Protein AF-0000000071189872 (afdb_homodimer)

InterPro domains:
  IPR002083 MATH/TRAF domain [PF22486] (18-138)
  IPR002083 MATH/TRAF domain [PS50144] (15-139)
  IPR002083 MATH/TRAF domain [SM00061] (17-120)
  IPR002083 MATH/TRAF domain [SM00061] (141-248)
  IPR002083 MATH/TRAF domain [cd00121] (17-137)
  IPR002083 MATH/TRAF domain [cd00121] (159-249)
  IPR008974 TRAF-like [G3DSA:2.60.210.10] (13-147)
  IPR008974 TRAF-like [G3DSA:2.60.210.10] (148-265)
  IPR018952 2'-5'-oligoadenylate synthetase 1, domain 2/C-terminal [PF10421] (660-809)
  IPR043519 Nucleotidyltransferase superfamily [G3DSA:3.30.460.10] (505-628)
  IPR043519 Nucleotidyltransferase superfamily [SSF81301] (513-642)

Organism: Exaiptasia diaphana (NCBI:txid2652724)

pLDDT: mean 86.19, std 11.71, range [35.09, 97.31]

Foldseek 3Di:
DAWEWADWFADPPRKIKTKIKDAQLVPFAAWHKYDWFDFQQWIKIWIWGDDPQAIWIKIFTAFRADAWPQKKWKKFKKKWWAQLLFRLPIFMDGDSVDMDMDRGHGDIDTGNHRDGNCCCPPVPSRQADNSMIMMMMIMDTQKMKGKFWWFQDDDPPDQWTKGDWGGGNNWIKIKIKGLQADDPPDPPPRPFAIWMKIATPPFDQKKKWWWKWKDFPPPDIDIDTAIAHDPPVRRIDGGRGGGTSVVVCVQDDPRIGMMMMMTRHMFIKGKDWQDQPPADFQPGRDDWDWPCVPPVKTKIKTWHDPPRWFIKIKMWTQQPCPPQVLLQAQKWKFWWKKKWQQQPVDRVPIDIDTQSVDPPQRTGRGRGDMHMDTDPHTPCQCQPQPHSSADPVRTGIMMMTIRTMDMHGDPCRNPVDPVSVVVVVVSVVSSVVSVVVVVVVVVVVVVVVVVVVVVVVVVVVVVVVVVVVVVVVVVQQVVLVVVQVVVVVVVVVVVVPDDDDDDPDPPQLVVLLVQFDADPVLLVVLVLLVVLVQVVCCPPPPFAWPHKAWFDCNLLVQHTYPAFETEIETAGAPDDPPDCLVCQQVSQVSVLVVLVVLLVVVVVPVDPRSFAHKADWDDDSAWIWIDGPNHTYIYGYAHQCVVPVGLVSLQVVQLVDLDPVGNVRSVSNLRVVLSVVSSPDDPLLSSLLSSVVVVLVVDDAPDPQARFASSVSSLLLVVLLCVQVVPVDRPHSVSSLSSLVSSLVQLLDQQHEDEDPDPHDLVVPDQVSASDHDDPPADARNRHRNDGSVCVRHPDSVVVSVVSVVVSVVD/DAWEWADWFADPPRKIKTKIKDAQLVPFAAWHKYDWFDFQQWIKIWIWGDDPQAIWIKIFTAFRADAWPQKKWKKFKKKWWAQLLFRLPIFMDGDSVDMDMDRGHGDIDTGNHRDGNCCCPPVPSRQADNSMIMMMMIMDIQKMKGKFWWFQDDDPPDQWTKGDWGGGNNWIKIKIKGLQADDPPDPPPRPFAIWMKIFTPPFDQKKKWWWKWKDFPPPDIDIDTAIAHDPPVRRIDGGRGGGTSVVVCVQDDPRIGMMMMMTRHMFIKGKDWQDQPPADFQQGRDDWDWPCVPPVKTKIKTWHDPPRWFIKIKMWTQQPCPPQVLLQAQKWKFWWKKKWQQQPVDRVPIDIDTQSVDPPQRTGRGHGDMHMDTDPHTPCQCQPQPHSSADPVRTGIMMMTIRTMDMHGDPCSNPVDPVSVVVVVVSVVSSVVSVVVSVVVVVVVVVVVVVVVVVVVVVVVVVVVVVVVVVVVVVQLVVLVVVQVVVVVVVVVVCVVDDDDDDPDPPQLVVLLVQFDADPVLLVVLVLLVVLVQVVCCVPPPFAWPHKAWFDCNLLVQHTYPAFETEIETAGAPDDPDPCLVCQQVSQVSVLVSLVVLLVVVVPPVDPRSFAHKADWDDDSAWIWIDGPNHTYIYGYAHQCVVPVGLVSLQVVQLVDLDPVGNVRSVSNLRVVLSVVSSPDDPLLSSLLSSVVVVLVVDDAPDPQARFASSVSSLLLVVLLCVQVVPVDRPHSVSSLSSLVSSLVQLLDQQAEDEDPDPHDLVVPDQVSASDHDDPPADARNRHRNDGSVCVRHPDSVVVSVVSVVVSVVD

Nearest PDB structures (foldseek):
  4xq7-assembly1_A  TM=7.382E-01  e=2.373E-12  Homo sapiens
  4ysi-assembly1_A  TM=8.652E-01  e=1.490E-08  Homo sapiens
  2f1y-assembly1_A  TM=8.799E-01  e=2.507E-08  Homo sapiens
  1px5-assembly1_A  TM=7.134E-01  e=3.896E-10  Sus scrofa
  4at9-assembly1_A  TM=6.077E-01  e=5.837E-09  Mus musculus

Solvent-accessible surface area (backbone atoms only — not comparable to full-atom values): 85217 Å² total; per-residue (Å²): 123,47,40,36,43,46,45,76,50,75,48,80,92,67,29,38,37,36,29,32,35,31,41,49,49,92,70,59,51,64,72,41,58,33,65,79,38,46,51,84,39,29,32,33,30,46,35,36,26,45,56,96,61,15,33,21,45,28,45,27,35,50,34,14,42,89,34,42,63,62,33,33,38,31,31,18,46,28,40,28,46,44,17,71,62,38,55,79,73,34,46,70,46,72,42,71,86,46,76,47,72,38,79,40,62,66,41,64,53,70,41,65,71,68,46,50,47,68,61,46,67,35,84,88,54,26,31,52,58,96,45,26,36,41,37,38,38,39,34,35,74,55,36,36,37,36,54,42,75,37,67,54,77,64,59,93,91,55,65,63,42,70,48,71,55,32,24,46,66,64,37,42,32,32,40,37,34,16,48,64,16,87,73,77,75,60,83,62,69,78,53,60,23,14,19,43,28,44,31,52,50,82,69,46,82,58,24,34,45,36,33,34,28,45,30,31,87,98,72,48,75,49,78,47,74,49,69,34,36,60,52,75,81,34,30,50,52,72,36,64,73,63,46,41,30,68,57,53,58,68,65,33,60,95,45,25,38,61,41,32,40,39,33,56,43,72,45,55,31,35,80,42,68,44,66,56,84,80,37,48,82,49,81,35,52,64,73,69,44,73,41,70,80,41,73,91,54,44,34,33,40,30,50,40,30,90,82,56,48,33,43,23,39,35,41,27,40,25,80,84,48,84,50,51,70,34,57,82,33,39,37,29,38,39,39,39,37,34,40,35,41,46,19,81,81,42,67,85,66,39,44,76,45,55,22,85,79,41,68,44,52,25,58,41,50,39,47,46,32,72,41,69,48,84,44,91,45,43,38,73,57,52,66,36,96,80,19,53,31,34,48,97,86,56,21,40,41,34,38,42,30,66,63,33,64,36,71,29,40,40,83,61,38,62,70,41,34,51,62,47,48,50,23,49,50,40,46,38,52,48,41,45,51,32,49,50,50,44,42,51,50,48,36,50,49,55,49,51,55,50,48,52,52,44,50,52,49,51,51,49,47,52,51,48,50,52,51,44,51,52,47,52,51,50,41,52,53,46,54,42,50,42,52,39,52,51,53,49,52,54,52,54,60,60,52,72,74,61,83,86,83,73,75,74,79,73,64,54,67,62,57,56,38,58,64,24,49,50,48,68,68,57,50,52,52,48,50,51,52,48,52,34,49,48,56,48,48,72,71,64,49,97,61,61,65,76,50,72,43,68,15,54,49,51,39,27,63,39,49,34,42,91,57,51,58,44,32,37,37,35,23,28,58,89,57,80,92,61,69,53,85,75,49,41,40,57,51,32,48,52,53,49,48,52,54,48,50,53,50,53,48,41,75,71,43,94,59,91,64,79,59,67,64,64,50,77,77,42,78,51,73,61,29,31,32,31,27,45,72,82,25,42,34,37,42,34,70,35,62,46,38,66,94,51,64,24,68,62,36,51,52,52,50,50,47,67,46,64,54,75,82,55,50,62,61,55,53,57,49,30,39,59,52,47,16,46,59,54,40,69,45,55,69,65,56,35,43,52,34,18,33,52,48,54,49,59,70,69,51,87,60,90,43,80,51,37,39,70,31,72,67,40,52,40,52,48,42,50,53,23,41,49,64,48,49,74,42,92,57,62,87,27,74,65,43,53,50,50,25,51,50,44,34,41,52,49,64,61,36,71,79,33,73,48,74,51,72,78,82,46,56,60,81,79,56,55,66,87,65,33,54,63,76,82,54,78,35,35,32,40,37,53,57,38,86,81,37,46,35,41,53,75,25,28,73,39,59,63,59,47,41,52,51,42,50,52,49,59,68,70,84,126,48,39,37,43,47,44,75,49,73,48,81,91,67,28,36,37,37,30,31,34,32,42,50,49,92,68,60,51,63,72,42,58,33,66,78,36,45,51,83,39,30,34,32,31,45,33,36,24,46,55,96,62,15,35,22,44,28,44,26,35,51,34,14,40,89,33,43,62,62,33,31,40,31,32,18,47,27,41,30,45,43,18,70,63,38,56,78,74,33,46,69,46,73,42,71,86,48,78,46,73,40,80,40,61,66,42,67,54,72,41,64,71,66,48,50,46,67,62,43,66,35,84,87,54,27,31,53,59,94,44,25,36,40,37,36,38,39,35,35,73,55,34,37,38,35,53,42,75,38,67,54,77,64,61,94,92,55,66,63,42,71,48,72,55,31,24,46,67,65,36,41,31,32,41,38,33,16,46,62,18,86,75,74,75,60,85,60,69,79,52,60,24,15,18,42,27,45,30,54,51,82,68,45,81,58,23,34,45,35,33,34,28,45,30,31,88,98,74,48,74,48,78,48,74,48,69,34,36,58,53,76,80,35,31,49,51,71,38,62,72,63,45,41,28,68,58,53,58,68,65,31,60,96,46,26,39,61,40,32,38,39,34,56,43,69,44,54,30,35,79,44,68,45,66,55,84,78,36,48,81,49,82,35,52,64,73,70,43,73,41,69,83,40,72,90,55,44,34,32,39,29,51,39,31,90,83,56,48,32,43,24,39,33,42,28,39,25,78,86,47,85,50,52,69,34,57,82,31,39,37,32,37,39,39,40,38,34,40,34,41,48,20,81,80,42,67,84,67,40,45,76,46,55,23,84,81,39,68,44,52,25,58,40,52,39,48,46,33,71,41,68,49,86,44,92,46,42,39,72,57,52,65,36,95,81,18,53,30,34,48,96,85,57,22,40,40,33,37,40,30,65,62,34,63,36,71,30,41,40,81,59,39,64,68,42,35,54,63,49,48,49,23,48,52,39,45,40,52,48,44,46,51,32,49,50,52,43,41,51,49,48,37,51,49,54,50,50,56,49,48,51,52,41,52,54,49,50,52,48,46,52,52,48,50,52,50,44,50,53,49,52,51,49,40,52,52,47,53,38,49,44,52,38,52,51,53,49,52,54,52,54,59,59,51,69,74,60,83,88,83,72,76,73,80,74,62,52,68,62,56,56,38,60,63,24,49,50,49,67,66,58,51,51,52,48,49,50,51,50,50,35,49,50,56,47,49,73,71,64,49,97,63,60,65,77,50,75,44,68,16,54,48,50,38,29,62,37,51,34,43,91,58,51,55,42,32,36,38,35,22,29,60,88,57,80,91,62,69,54,86,75,50,41,42,57,52,34,48,50,52,48,48,52,53,49,51,52,49,52,49,41,75,70,43,92,56,91,65,79,59,68,66,62,47,75,77,42,79,52,72,61,28,31,33,31,28,44,73,83,25,41,33,38,42,35,70,34,64,46,37,67,94,50,66,26,68,61,36,50,52,52,52,52,48,68,44,62,54,75,83,56,49,61,60,55,54,57,50,30,39,63,52,46,17,46,60,53,40,70,46,55,70,65,56,35,45,52,36,18,32,53,49,53,48,58,70,68,49,86,58,90,44,80,50,35,40,71,30,71,66,40,51,41,52,47,43,52,52,22,39,49,63,48,51,74,40,93,57,62,87,28,74,65,42,54,50,50,24,53,51,43,33,41,52,49,64,60,36,73,78,34,74,47,75,52,73,78,80,46,58,60,82,81,56,55,67,86,65,33,53,63,75,84,56,78,37,35,31,40,36,52,56,39,87,81,38,45,36,39,54,75,25,28,73,39,60,64,61,47,42,52,52,43,49,54,49,58,67,70,83

Sequence (1622 aa):
MALRLHYTKIQEHNVQCFTFVIEEFSSVGESLFSKVLSFSGHHWRLQSGIKGGNLGVFLRWYGGGEQNRKIKCKISLEVTAVNTLDPSRSVTVGCLEDEDEFPRSGFGVGWSKVIAVEEIEKPHSGFLEGNCLFLEVKCRVVHTKFEDKMVVNLASGTEFTSSSKFSLFDNDWSIIMYPRGENPQASTPQKDNAAIYLRRENPSALRFDVTFTIYIPKVKEVKITHHFHEKVCSTTFGVEKFIRTKDLRLMAKGGTVPVGIKIVNIQPYFYLGFDTKDWSPPENLGSAVALNDYTNFPLSFKAESLDQERLDFKLQFDPDGFYKEIDDSAYYYNILWSVVVFCFKDDEKTTTLNSWEAPGHSAFCYSGEEVTMKSPLLLSESISPYSPFLDEEKLLSVKLAVHNINEVYDPLLLDADKGSIVKLRDINALTKSSTEKYWSDQVSSVSNEKDKLIDERDELLSNKDKEISDKDSAIQTLEEEIKDKEHYIHSVEENADGRDSKSPRLVNLKDLIEKTQPDPEDLEKQNQVAQQLKEFLMNNLPFTVSRISVVGNAGQGTTTKGVKELDLGIFIQDLPRTSHKSWLPAIVFSIKTLLKQHGEQRSQDNCNSTLPPCCDFLETSSAVVFKCDDVNVVLIPTNDWEPFDGFKGLYQMAMSQTEEEAQPYYILSACERQTEFIANQSDKCKELIRAVRAWCDSVPWRNAESKPGPYLVALLVVAAYQIIQGEPVSKTAIADKEVFLELAEMVNDENLEIFWNEFYLSSSYPRELFPIGFELPIIQDPAMPTHNVGSSGLQDWTQFRQEIIKWVQMMMALRLHYTKIQEHNVQCFTFVIEEFSSVGESLFSKVLSFSGHHWRLQSGIKGGNLGVFLRWYGGGEQNRKIKCKISLEVTAVNTLDPSRSVTVGCLEDEDEFPRSGFGVGWSKVIAVEEIEKPHSGFLEGNCLFLEVKCRVVHTKFEDKMVVNLASGTEFTSSSKFSLFDNDWSIIMYPRGENPQASTPQKDNAAIYLRRENPSALRFDVTFTIYIPKVKEVKITHHFHEKVCSTTFGVEKFIRTKDLRLMAKGGTVPVGIKIVNIQPYFYLGFDTKDWSPPENLGSAVALNDYTNFPLSFKAESLDQERLDFKLQFDPDGFYKEIDDSAYYYNILWSVVVFCFKDDEKTTTLNSWEAPGHSAFCYSGEEVTMKSPLLLSESISPYSPFLDEEKLLSVKLAVHNINEVYDPLLLDADKGSIVKLRDINALTKSSTEKYWSDQVSSVSNEKDKLIDERDELLSNKDKEISDKDSAIQTLEEEIKDKEHYIHSVEENADGRDSKSPRLVNLKDLIEKTQPDPEDLEKQNQVAQQLKEFLMNNLPFTVSRISVVGNAGQGTTTKGVKELDLGIFIQDLPRTSHKSWLPAIVFSIKTLLKQHGEQRSQDNCNSTLPPCCDFLETSSAVVFKCDDVNVVLIPTNDWEPFDGFKGLYQMAMSQTEEEAQPYYILSACERQTEFIANQSDKCKELIRAVRAWCDSVPWRNAESKPGPYLVALLVVAAYQIIQGEPVSKTAIADKEVFLELAEMVNDENLEIFWNEFYLSSSYPRELFPIGFELPIIQDPAMPTHNVGSSGLQDWTQFRQEIIKWVQMM

Secondary structure (DSSP, 8-state):
--EEEEEEEE-GGG-EEEEEEESSGGG--S-EEPPPEEETTEEEEEEEEEETTEEEEEEEE--SSS--TTEEEEEEEEEEEE-SS-GGG-EEE--TTS-EEE-STT-EEEEEEEEEHHHHHSTT-SSEETTEEEEEEEEEEEEEEEEEEEE-SPPTT---EE---EEETTEEEEEEEETT-S---SSS---SEEEEEEEESS--S-EEEEEEEEEETTTEEEEEEEEE-SSGGGSEEEEEEEEEHHHHHHH-BTTEEEEEEEEEEEEEEEEEEEEGGG-BTTTB--PPEEETT-SSS-EEEEEE-SSSSB-EEEEEE-TT-TTGGGGGSSEEEEEEEEEEE--SS-GGG-EEEEGGGSTTSSEE-STT-EEEE--S-BHHHHSSTT-TTB-TTSEEEEEEEEEEEEEEE-GGGTT--HHHHHHHHHHHHHHHHHHHHHHHHHHHHHHHHHHHHHHHHHHHHHHHHHHHHHHHHHHHHHHHHHHHHHHHHHHHHHHTT-----------HHHHHHHTSPPHHHHHHHHHHHHHHHHHHHHH-SS-EEEEEEEHHHHHT-PPTT--EEEEEEEESSS-SS-HHHHHHHHHHHHHHHHHHHHHHHHHS----SS--EEEEEE-SS-EEEEETTEEEEEEEEE--GGGTHHHHHHHHHHH---GGGHHHHHHHTHHHHHHHHHTS-HHHHHHHHHHHHHHHHS--SSGGGSPPHHHHHHHHHHHHHHHHTTT--SSHHHHHHHHHHHHHHHH-TT-EE---SSS-GGGS-GGG-SS---SSEEB-SS-TT-BHHHHS-S--HHHHHHHHHHHHH-/--EEEEEEEE-GGG-EEEEEEESSGGG--S-EEPPPEEETTEEEEEEEEEETTEEEEEEEE--SSS--TTEEEEEEEEEEE--SS-GGG-EEE--TTS-EEE-STT-EEEEEEEEEHHHHHSTT-SSEETTEEEEEEEEEEEEEEEEEEEE-SPPTT---EE---EEETTEEEEEEEETT-S---SSS---SEEEEEEEESS--S-EEEEEEEEEETTTEEEEEEEEE-SSGGGSEEEEEEEEEHHHHHHH-BTTEEEEEEEEEEEEEEEEEEEEGGG-BTTTB--PPEEETT-SSS-EEEEEE-SSSSB-EEEEEE-TT-TTGGGGGSSEEEEEEEEEEE--SS-GGG-EEEEGGGSTTSSEE-STT-EEEE--S-BHHHHSSTT-TTB-TTSEEEEEEEEEEEEEEE-GGGTT--HHHHHHHHHHHHHHHHHHHHHHHHHHHHHHHHHHHHHHHHHHHHHHHHHHHHHHHHHHHHHHHHHHHHHHHHHHHHHHHT-----------HHHHHHHTSPPHHHHHHHHHHHHHHHHHHHHH-SS-EEEEEEEHHHHHT-PPTT--EEEEEEEESSS-SS-HHHHHHHHHHHHHHHHHHHHHHHHHS----SS--EEEEEE-SS-EEEEETTEEEEEEEEE--GGGTHHHHHHHHHHH---GGGHHHHHHHTHHHHHHHHHTS-HHHHHHHHHHHHHHHHS--SSGGGSPPHHHHHHHHHHHHHHHHTTT--SSHHHHHHHHHHHHHHHH-TT-EE---SSS-GGGS-GGG-SS---SSEEB-SS-TT-BHHHHS-S--HHHHHHHHHHHHH-

Radius of gyration: 50.91 Å; Cα contacts (8 Å, |Δi|>4): 3205; chains: 2; bounding box: 139×132×110 Å

Structure (mmCIF, N/CA/C/O backbone):
data_AF-0000000071189872-model_v1
#
loop_
_entity.id
_entity.type
_entity.pdbx_description
1 polymer 'MATH domain-containing protein'
#
loop_
_atom_site.group_PDB
_atom_site.id
_atom_site.type_symbol
_atom_site.label_atom_id
_atom_site.label_alt_id
_atom_site.label_comp_id
_atom_site.label_asym_id
_atom_site.label_entity_id
_atom_site.label_seq_id
_atom_site.pdbx_PDB_ins_code
_atom_site.Cartn_x
_atom_site.Cartn_y
_atom_site.Cartn_z
_atom_site.occupancy
_atom_site.B_iso_or_equiv
_atom_site.auth_seq_id
_atom_site.auth_comp_id
_atom_site.auth_asym_id
_atom_site.auth_atom_id
_atom_site.pdbx_PDB_model_num
ATOM 1 N N . MET A 1 1 ? -7.758 -22.969 -33.562 1 61.59 1 MET A N 1
ATOM 2 C CA . MET A 1 1 ? -8.195 -21.641 -33.156 1 61.59 1 MET A CA 1
ATOM 3 C C . MET A 1 1 ? -9.328 -21.719 -32.125 1 61.59 1 MET A C 1
ATOM 5 O O . MET A 1 1 ? -10.477 -21.969 -32.5 1 61.59 1 MET A O 1
ATOM 9 N N . ALA A 1 2 ? -9.023 -21.938 -30.766 1 83.94 2 ALA A N 1
ATOM 10 C CA . ALA A 1 2 ? -10.148 -22.312 -29.906 1 83.94 2 ALA A CA 1
ATOM 11 C C . ALA A 1 2 ? -10.109 -21.547 -28.578 1 83.94 2 ALA A C 1
ATOM 13 O O . ALA A 1 2 ? -9.039 -21.172 -28.109 1 83.94 2 ALA A O 1
ATOM 14 N N . LEU A 1 3 ? -11.164 -20.891 -28.344 1 93.12 3 LEU A N 1
ATOM 15 C CA . LEU A 1 3 ? -11.438 -20.359 -27.016 1 93.12 3 LEU A CA 1
ATOM 16 C C . LEU A 1 3 ? -11.891 -21.469 -26.078 1 93.12 3 LEU A C 1
ATOM 18 O O . LEU A 1 3 ? -12.922 -22.109 -26.312 1 93.12 3 LEU A O 1
ATOM 22 N N . ARG A 1 4 ? -11.062 -21.719 -25.047 1 95.69 4 ARG A N 1
ATOM 23 C CA . ARG A 1 4 ? -11.352 -22.844 -24.156 1 95.69 4 ARG A CA 1
ATOM 24 C C . ARG A 1 4 ? -11.227 -22.438 -22.703 1 95.69 4 ARG A C 1
ATOM 26 O O . ARG A 1 4 ? -10.438 -21.562 -22.359 1 95.69 4 ARG A O 1
ATOM 33 N N . LEU A 1 5 ? -12.023 -23.078 -21.875 1 96 5 LEU A N 1
ATOM 34 C CA . LEU A 1 5 ? -11.906 -22.891 -20.438 1 96 5 LEU A CA 1
ATOM 35 C C . LEU A 1 5 ? -10.625 -23.516 -19.906 1 96 5 LEU A C 1
ATOM 37 O O . LEU A 1 5 ? -10.336 -24.688 -20.188 1 96 5 LEU A O 1
ATOM 41 N N . HIS A 1 6 ? -9.852 -22.734 -19.156 1 94.19 6 HIS A N 1
ATOM 42 C CA . HIS A 1 6 ? -8.516 -23.172 -18.75 1 94.19 6 HIS A CA 1
ATOM 43 C C . HIS A 1 6 ? -8.438 -23.391 -17.25 1 94.19 6 HIS A C 1
ATOM 45 O O . HIS A 1 6 ? -7.609 -24.172 -16.781 1 94.19 6 HIS A O 1
ATOM 51 N N . TYR A 1 7 ? -9.281 -22.719 -16.516 1 91.38 7 TYR A N 1
ATOM 52 C CA . TYR A 1 7 ? -9.219 -22.828 -15.062 1 91.38 7 TYR A CA 1
ATOM 53 C C . TYR A 1 7 ? -10.492 -22.297 -14.414 1 91.38 7 TYR A C 1
ATOM 55 O O . TYR A 1 7 ? -11.148 -21.406 -14.961 1 91.38 7 TYR A O 1
ATOM 63 N N . THR A 1 8 ? -10.883 -22.906 -13.344 1 91.81 8 THR A N 1
ATOM 64 C CA . THR A 1 8 ? -12.055 -22.453 -12.602 1 91.81 8 THR A CA 1
ATOM 65 C C . THR A 1 8 ? -11.773 -22.422 -11.102 1 91.81 8 THR A C 1
ATOM 67 O O . THR A 1 8 ? -11.055 -23.281 -10.586 1 91.81 8 THR A O 1
ATOM 70 N N . LYS A 1 9 ? -12.344 -21.484 -10.453 1 87.75 9 LYS A N 1
ATOM 71 C CA . LYS A 1 9 ? -12.227 -21.391 -9 1 87.75 9 LYS A CA 1
ATOM 72 C C . LYS A 1 9 ? -13.352 -20.547 -8.406 1 87.75 9 LYS A C 1
ATOM 74 O O . LYS A 1 9 ? -14.016 -19.797 -9.117 1 87.75 9 LYS A O 1
ATOM 79 N N . ILE A 1 10 ? -13.57 -20.766 -7.133 1 89.06 10 ILE A N 1
ATOM 80 C CA . ILE A 1 10 ? -14.516 -19.953 -6.379 1 89.06 10 ILE A CA 1
ATOM 81 C C . ILE A 1 10 ? -13.766 -19.078 -5.383 1 89.06 10 ILE A C 1
ATOM 83 O O . ILE A 1 10 ? -12.906 -19.562 -4.641 1 89.06 10 ILE A O 1
ATOM 87 N N . GLN A 1 11 ? -14.055 -17.875 -5.43 1 85 11 GLN A N 1
ATOM 88 C CA . GLN A 1 11 ? -13.43 -16.938 -4.5 1 85 11 GLN A CA 1
ATOM 89 C C . GLN A 1 11 ? -14.375 -16.578 -3.357 1 85 11 GLN A C 1
ATOM 91 O O . GLN A 1 11 ? -15.469 -17.141 -3.25 1 85 11 GLN A O 1
ATOM 96 N N . GLU A 1 12 ? -13.938 -15.664 -2.52 1 78.88 12 GLU A N 1
ATOM 97 C CA . GLU A 1 12 ? -14.758 -15.234 -1.391 1 78.88 12 GLU A CA 1
ATOM 98 C C . GLU A 1 12 ? -16.078 -14.625 -1.865 1 78.88 12 GLU A C 1
ATOM 100 O O . GLU A 1 12 ? -16.156 -14.078 -2.967 1 78.88 12 GLU A O 1
ATOM 105 N N . HIS A 1 13 ? -17.125 -14.734 -1.175 1 80.69 13 HIS A N 1
ATOM 106 C CA . HIS A 1 13 ? -18.453 -14.211 -1.446 1 80.69 13 HIS A CA 1
ATOM 107 C C . HIS A 1 13 ? -19.078 -14.883 -2.664 1 80.69 13 HIS A C 1
ATOM 109 O O . HIS A 1 13 ? -19.828 -14.242 -3.42 1 80.69 13 HIS A O 1
ATOM 115 N N . ASN A 1 14 ? -18.609 -16.094 -2.973 1 86.31 14 ASN A N 1
ATOM 116 C CA . ASN A 1 14 ? -19.172 -16.938 -4.016 1 86.31 14 ASN A CA 1
ATOM 117 C C . ASN A 1 14 ? -18.953 -16.344 -5.402 1 86.31 14 ASN A C 1
ATOM 119 O O . ASN A 1 14 ? -19.812 -16.469 -6.277 1 86.31 14 ASN A O 1
ATOM 123 N N . VAL A 1 15 ? -17.938 -15.586 -5.523 1 91.31 15 VAL A N 1
ATOM 124 C CA . VAL A 1 15 ? -17.562 -15.094 -6.844 1 91.31 15 VAL A CA 1
ATOM 125 C C . VAL A 1 15 ? -16.922 -16.219 -7.652 1 91.31 15 VAL A C 1
ATOM 127 O O . VAL A 1 15 ? -15.961 -16.844 -7.191 1 91.31 15 VAL A O 1
ATOM 130 N N . GLN A 1 16 ? -17.484 -16.469 -8.758 1 93.69 16 GLN A N 1
ATOM 131 C CA . GLN A 1 16 ? -16.938 -17.484 -9.648 1 93.69 16 GLN A CA 1
ATOM 132 C C . GLN A 1 16 ? -15.867 -16.875 -10.562 1 93.69 16 GLN A C 1
ATOM 134 O O . GLN A 1 16 ? -16.078 -15.82 -11.164 1 93.69 16 GLN A O 1
ATOM 139 N N . CYS A 1 17 ? -14.773 -17.562 -10.625 1 92.38 17 CYS A N 1
ATOM 140 C CA . CYS A 1 17 ? -13.68 -17.094 -11.477 1 92.38 17 CYS A CA 1
ATOM 141 C C . CYS A 1 17 ? -13.367 -18.125 -12.562 1 92.38 17 CYS A C 1
ATOM 143 O O . CYS A 1 17 ? -13.102 -19.297 -12.258 1 92.38 17 CYS A O 1
ATOM 145 N N . PHE A 1 18 ? -13.406 -17.672 -13.75 1 95.69 18 PHE A N 1
ATOM 146 C CA . PHE A 1 18 ? -13.102 -18.531 -14.891 1 95.69 18 PHE A CA 1
ATOM 147 C C . PHE A 1 18 ? -11.969 -17.938 -15.719 1 95.69 18 PHE A C 1
ATOM 149 O O . PHE A 1 18 ? -12.008 -16.75 -16.078 1 95.69 18 PHE A O 1
ATOM 156 N N . THR A 1 19 ? -11.016 -18.734 -15.969 1 94.38 19 THR A N 1
ATOM 157 C CA . THR A 1 19 ? -9.945 -18.297 -16.859 1 94.38 19 THR A CA 1
ATOM 158 C C . THR A 1 19 ? -10.031 -19.031 -18.203 1 94.38 19 THR A C 1
ATOM 160 O O . THR A 1 19 ? -10.148 -20.266 -18.234 1 94.38 19 THR A O 1
ATOM 163 N N . PHE A 1 20 ? -10.023 -18.312 -19.203 1 96.31 20 PHE A N 1
ATOM 164 C CA . PHE A 1 20 ? -10.07 -18.875 -20.547 1 96.31 20 PHE A CA 1
ATOM 165 C C . PHE A 1 20 ? -8.75 -18.656 -21.281 1 96.31 20 PHE A C 1
ATOM 167 O O . PHE A 1 20 ? -7.973 -17.766 -20.922 1 96.31 20 PHE A O 1
ATOM 174 N N . VAL A 1 21 ? -8.492 -19.516 -22.25 1 94.81 21 VAL A N 1
ATOM 175 C CA . VAL A 1 21 ? -7.281 -19.391 -23.062 1 94.81 21 VAL A CA 1
ATOM 176 C C . VAL A 1 21 ? -7.656 -19.328 -24.547 1 94.81 21 VAL A C 1
ATOM 178 O O . VAL A 1 21 ? -8.492 -20.109 -25 1 94.81 21 VAL A O 1
ATOM 181 N N . ILE A 1 22 ? -7.223 -18.359 -25.219 1 94.19 22 ILE A N 1
ATOM 182 C CA . ILE A 1 22 ? -7.305 -18.281 -26.672 1 94.19 22 ILE A CA 1
ATOM 183 C C . ILE A 1 22 ? -5.988 -18.766 -27.281 1 94.19 22 ILE A C 1
ATOM 185 O O . ILE A 1 22 ? -4.953 -18.109 -27.125 1 94.19 22 ILE A O 1
ATOM 189 N N . GLU A 1 23 ? -6.059 -19.844 -27.891 1 90.44 23 GLU A N 1
ATOM 190 C CA . GLU A 1 23 ? -4.863 -20.375 -28.547 1 90.44 23 GLU A CA 1
ATOM 191 C C . GLU A 1 23 ? -4.699 -19.812 -29.953 1 90.44 23 GLU A C 1
ATOM 193 O O . GLU A 1 23 ? -5.691 -19.578 -30.656 1 90.44 23 GLU A O 1
ATOM 198 N N . GLU A 1 24 ? -3.449 -19.609 -30.375 1 88.12 24 GLU A N 1
ATOM 199 C CA . GLU A 1 24 ? -3.119 -19.078 -31.688 1 88.12 24 GLU A CA 1
ATOM 200 C C . GLU A 1 24 ? -3.791 -17.719 -31.922 1 88.12 24 GLU A C 1
ATOM 202 O O . GLU A 1 24 ? -4.516 -17.547 -32.906 1 88.12 24 GLU A O 1
ATOM 207 N N . PHE A 1 25 ? -3.5 -16.859 -31.094 1 90.19 25 PHE A N 1
ATOM 208 C CA . PHE A 1 25 ? -4.133 -15.555 -31.062 1 90.19 25 PHE A CA 1
ATOM 209 C C . PHE A 1 25 ? -3.916 -14.812 -32.375 1 90.19 25 PHE A C 1
ATOM 211 O O . PHE A 1 25 ? -4.785 -14.07 -32.844 1 90.19 25 PHE A O 1
ATOM 218 N N . SER A 1 26 ? -2.787 -15.031 -33.031 1 83.12 26 SER A N 1
ATOM 219 C CA . SER A 1 26 ? -2.457 -14.344 -34.281 1 83.12 26 SER A CA 1
ATOM 220 C C . SER A 1 26 ? -3.459 -14.664 -35.375 1 83.12 26 SER A C 1
ATOM 222 O O . SER A 1 26 ? -3.619 -13.898 -36.344 1 83.12 26 SER A O 1
ATOM 224 N N . SER A 1 27 ? -4.184 -15.781 -35.156 1 86.25 27 SER A N 1
ATOM 225 C CA . SER A 1 27 ? -5.121 -16.219 -36.188 1 86.25 27 SER A CA 1
ATOM 226 C C . SER A 1 27 ? -6.566 -16.047 -35.719 1 86.25 27 SER A C 1
ATOM 228 O O . SER A 1 27 ? -7.484 -16.609 -36.312 1 86.25 27 SER A O 1
ATOM 230 N N . VAL A 1 28 ? -6.758 -15.289 -34.781 1 88.25 28 VAL A N 1
ATOM 231 C CA . VAL A 1 28 ? -8.102 -15.148 -34.219 1 88.25 28 VAL A CA 1
ATOM 232 C C . VAL A 1 28 ? -8.961 -14.297 -35.156 1 88.25 28 VAL A C 1
ATOM 234 O O . VAL A 1 28 ? -8.508 -13.273 -35.656 1 88.25 28 VAL A O 1
ATOM 237 N N . GLY A 1 29 ? -10.117 -14.758 -35.438 1 87.31 29 GLY A N 1
ATOM 238 C CA . GLY A 1 29 ? -11.055 -14.039 -36.281 1 87.31 29 GLY A CA 1
ATOM 239 C C . GLY A 1 29 ? -12.008 -13.148 -35.531 1 87.31 29 GLY A C 1
ATOM 240 O O . GLY A 1 29 ? -11.68 -12.672 -34.438 1 87.31 29 GLY A O 1
ATOM 241 N N . GLU A 1 30 ? -13.18 -12.93 -36.125 1 87.06 30 GLU A N 1
ATOM 242 C CA . GLU A 1 30 ? -14.133 -11.969 -35.594 1 87.06 30 GLU A CA 1
ATOM 243 C C . GLU A 1 30 ? -14.938 -12.562 -34.438 1 87.06 30 GLU A C 1
ATOM 245 O O . GLU A 1 30 ? -15.414 -11.836 -33.562 1 87.06 30 GLU A O 1
ATOM 250 N N . SER A 1 31 ? -15.117 -13.867 -34.5 1 90.94 31 SER A N 1
ATOM 251 C CA . SER A 1 31 ? -15.953 -14.422 -33.438 1 90.94 31 SER A CA 1
ATOM 252 C C . SER A 1 31 ? -15.508 -15.836 -33.094 1 90.94 31 SER A C 1
ATOM 254 O O . SER A 1 31 ? -15.352 -16.688 -33.969 1 90.94 31 SER A O 1
ATOM 256 N N . LEU A 1 32 ? -15.219 -16.047 -31.828 1 93.81 32 LEU A N 1
ATOM 257 C CA . LEU A 1 32 ? -14.891 -17.328 -31.219 1 93.81 32 LEU A CA 1
ATOM 258 C C . LEU A 1 32 ? -15.805 -17.609 -30.031 1 93.81 32 LEU A C 1
ATOM 260 O O . LEU A 1 32 ? -16.141 -16.703 -29.266 1 93.81 32 LEU A O 1
ATOM 264 N N . PHE A 1 33 ? -16.219 -18.875 -29.922 1 95 33 PHE A N 1
ATOM 265 C CA . PHE A 1 33 ? -17.078 -19.266 -28.797 1 95 33 PHE A CA 1
ATOM 266 C C . PHE A 1 33 ? -16.422 -20.375 -27.984 1 95 33 PHE A C 1
ATOM 268 O O . PHE A 1 33 ? -15.781 -21.266 -28.547 1 95 33 PHE A O 1
ATOM 275 N N . SER A 1 34 ? -16.547 -20.312 -26.781 1 95.62 34 SER A N 1
ATOM 276 C CA . SER A 1 34 ? -16.141 -21.422 -25.922 1 95.62 34 SER A CA 1
ATOM 277 C C . SER A 1 34 ? -17.203 -22.516 -25.891 1 95.62 34 SER A C 1
ATOM 279 O O . SER A 1 34 ? -18.312 -22.328 -26.375 1 95.62 34 SER A O 1
ATOM 281 N N . LYS A 1 35 ? -16.859 -23.672 -25.297 1 94.12 35 LYS A N 1
ATOM 282 C CA . LYS A 1 35 ? -17.875 -24.672 -24.953 1 94.12 35 LYS A CA 1
ATOM 283 C C . LYS A 1 35 ? -18.781 -24.172 -23.844 1 94.12 35 LYS A C 1
ATOM 285 O O . LYS A 1 35 ? -18.5 -23.172 -23.203 1 94.12 35 LYS A O 1
ATOM 290 N N . VAL A 1 36 ? -19.828 -24.844 -23.688 1 94.25 36 VAL A N 1
ATOM 291 C CA . VAL A 1 36 ? -20.812 -24.438 -22.672 1 94.25 36 VAL A CA 1
ATOM 292 C C . VAL A 1 36 ? -20.25 -24.703 -21.281 1 94.25 36 VAL A C 1
ATOM 294 O O . VAL A 1 36 ? -19.625 -25.734 -21.031 1 94.25 36 VAL A O 1
ATOM 297 N N . LEU A 1 37 ? -20.312 -23.797 -20.469 1 94.62 37 LEU A N 1
ATOM 298 C CA . LEU A 1 37 ? -19.953 -23.984 -19.062 1 94.62 37 LEU A CA 1
ATOM 299 C C . LEU A 1 37 ? -21.156 -23.75 -18.156 1 94.62 37 LEU A C 1
ATOM 301 O O . LEU A 1 37 ? -22.125 -23.109 -18.562 1 94.62 37 LEU A O 1
ATOM 305 N N . SER A 1 38 ? -21.109 -24.281 -17.031 1 93.31 38 SER A N 1
ATOM 306 C CA . SER A 1 38 ? -22.234 -24.203 -16.109 1 93.31 38 SER A CA 1
ATOM 307 C C . SER A 1 38 ? -21.797 -23.672 -14.75 1 93.31 38 SER A C 1
ATOM 309 O O . SER A 1 38 ? -20.781 -24.109 -14.195 1 93.31 38 SER A O 1
ATOM 311 N N . PHE A 1 39 ? -22.5 -22.75 -14.289 1 93.06 39 PHE A N 1
ATOM 312 C CA . PHE A 1 39 ? -22.344 -22.312 -12.906 1 93.06 39 PHE A CA 1
ATOM 313 C C . PHE A 1 39 ? -23.609 -21.656 -12.391 1 93.06 39 PHE A C 1
ATOM 315 O O . PHE A 1 39 ? -24.406 -21.125 -13.164 1 93.06 39 PHE A O 1
ATOM 322 N N . SER A 1 40 ? -23.906 -21.797 -11.133 1 92.44 40 SER A N 1
ATOM 323 C CA . SER A 1 40 ? -25.031 -21.219 -10.414 1 92.44 40 SER A CA 1
ATOM 324 C C . SER A 1 40 ? -26.359 -21.609 -11.055 1 92.44 40 SER A C 1
ATOM 326 O O . SER A 1 40 ? -27.266 -20.781 -11.172 1 92.44 40 SER A O 1
ATOM 328 N N . GLY A 1 41 ? -26.406 -22.734 -11.625 1 92.31 41 GLY A N 1
ATOM 329 C CA . GLY A 1 41 ? -27.641 -23.312 -12.125 1 92.31 41 GLY A CA 1
ATOM 330 C C . GLY A 1 41 ? -27.953 -22.906 -13.555 1 92.31 41 GLY A C 1
ATOM 331 O O . GLY A 1 41 ? -29 -23.25 -14.086 1 92.31 41 GLY A O 1
ATOM 332 N N . HIS A 1 42 ? -27.062 -22.156 -14.141 1 95.62 42 HIS A N 1
ATOM 333 C CA . HIS A 1 42 ? -27.266 -21.672 -15.5 1 95.62 42 HIS A CA 1
ATOM 334 C C . HIS A 1 42 ? -26.172 -22.172 -16.438 1 95.62 42 HIS A C 1
ATOM 336 O O . HIS A 1 42 ? -25.109 -22.625 -15.977 1 95.62 42 HIS A O 1
ATOM 342 N N . HIS A 1 43 ? -26.469 -22.156 -17.75 1 96.19 43 HIS A N 1
ATOM 343 C CA . HIS A 1 43 ? -25.5 -22.484 -18.781 1 96.19 43 HIS A CA 1
ATOM 344 C C . HIS A 1 43 ? -25 -21.219 -19.5 1 96.19 43 HIS A C 1
ATOM 346 O O . HIS A 1 43 ? -25.781 -20.312 -19.781 1 96.19 43 HIS A O 1
ATOM 352 N N . TRP A 1 44 ? -23.734 -21.172 -19.672 1 96.75 44 TRP A N 1
ATOM 353 C CA . TRP A 1 44 ? -23.094 -19.969 -20.188 1 96.75 44 TRP A CA 1
ATOM 354 C C . TRP A 1 44 ? -22.094 -20.312 -21.297 1 96.75 44 TRP A C 1
ATOM 356 O O . TRP A 1 44 ? -21.656 -21.453 -21.406 1 96.75 44 TRP A O 1
ATOM 366 N N . ARG A 1 45 ? -21.797 -19.359 -22.141 1 96.5 45 ARG A N 1
ATOM 367 C CA . ARG A 1 45 ? -20.703 -19.406 -23.094 1 96.5 45 ARG A CA 1
ATOM 368 C C . ARG A 1 45 ? -19.969 -18.078 -23.172 1 96.5 45 ARG A C 1
ATOM 370 O O . ARG A 1 45 ? -20.578 -17.016 -22.984 1 96.5 45 ARG A O 1
ATOM 377 N N . LEU A 1 46 ? -18.703 -18.172 -23.328 1 97.19 46 LEU A N 1
ATOM 378 C CA . LEU A 1 46 ? -17.922 -16.953 -23.562 1 97.19 46 LEU A CA 1
ATOM 379 C C . LEU A 1 46 ? -17.672 -16.75 -25.047 1 97.19 46 LEU A C 1
ATOM 381 O O . LEU A 1 46 ? -17.359 -17.688 -25.766 1 97.19 46 LEU A O 1
ATOM 385 N N . GLN A 1 47 ? -17.938 -15.57 -25.438 1 96.56 47 GLN A N 1
ATOM 386 C CA . GLN A 1 47 ? -17.672 -15.164 -26.812 1 96.56 47 GLN A CA 1
ATOM 387 C C . GLN A 1 47 ? -16.578 -14.109 -26.875 1 96.56 47 GLN A C 1
ATOM 389 O O . GLN A 1 47 ? -16.531 -13.195 -26.031 1 96.56 47 GLN A O 1
ATOM 394 N N . SER A 1 48 ? -15.594 -14.32 -27.719 1 95.69 48 SER A N 1
ATOM 395 C CA . SER A 1 48 ? -14.531 -13.344 -27.906 1 95.69 48 SER A CA 1
ATOM 396 C C . SER A 1 48 ? -14.148 -13.227 -29.391 1 95.69 48 SER A C 1
ATOM 398 O O . SER A 1 48 ? -14.539 -14.062 -30.203 1 95.69 48 SER A O 1
ATOM 400 N N . GLY A 1 49 ? -13.531 -12.102 -29.719 1 94.12 49 GLY A N 1
ATOM 401 C CA . GLY A 1 49 ? -13.109 -11.852 -31.094 1 94.12 49 GLY A CA 1
ATOM 402 C C . GLY A 1 49 ? -12.508 -10.477 -31.281 1 94.12 49 GLY A C 1
ATOM 403 O O . GLY A 1 49 ? -12.469 -9.672 -30.359 1 94.12 49 GLY A O 1
ATOM 404 N N . ILE A 1 50 ? -11.945 -10.352 -32.531 1 94.31 50 ILE A N 1
ATOM 405 C CA . ILE A 1 50 ? -11.305 -9.078 -32.844 1 94.31 50 ILE A CA 1
ATOM 406 C C . ILE A 1 50 ? -12.133 -8.344 -33.906 1 94.31 50 ILE A C 1
ATOM 408 O O . ILE A 1 50 ? -12.406 -8.883 -34.969 1 94.31 50 ILE A O 1
ATOM 412 N N . LYS A 1 51 ? -12.57 -7.246 -33.531 1 92.38 51 LYS A N 1
ATOM 413 C CA . LYS A 1 51 ? -13.289 -6.363 -34.438 1 92.38 51 LYS A CA 1
ATOM 414 C C . LYS A 1 51 ? -12.766 -4.934 -34.344 1 92.38 51 LYS A C 1
ATOM 416 O O . LYS A 1 51 ? -12.672 -4.371 -33.25 1 92.38 51 LYS A O 1
ATOM 421 N N . GLY A 1 52 ? -12.461 -4.289 -35.5 1 91 52 GLY A N 1
ATOM 422 C CA . GLY A 1 52 ? -11.977 -2.918 -35.531 1 91 52 GLY A CA 1
ATOM 423 C C . GLY A 1 52 ? -10.656 -2.746 -34.781 1 91 52 GLY A C 1
ATOM 424 O O . GLY A 1 52 ? -10.422 -1.714 -34.156 1 91 52 GLY A O 1
ATOM 425 N N . GLY A 1 53 ? -9.875 -3.775 -34.656 1 91.81 53 GLY A N 1
ATOM 426 C CA . GLY A 1 53 ? -8.57 -3.688 -34.031 1 91.81 53 GLY A CA 1
ATOM 427 C C . GLY A 1 53 ? -8.617 -3.85 -32.5 1 91.81 53 GLY A C 1
ATOM 428 O O . GLY A 1 53 ? -7.613 -3.637 -31.828 1 91.81 53 GLY A O 1
ATOM 429 N N . ASN A 1 54 ? -9.797 -4.18 -32 1 95.38 54 ASN A N 1
ATOM 430 C CA . ASN A 1 54 ? -9.938 -4.375 -30.562 1 95.38 54 ASN A CA 1
ATOM 431 C C . ASN A 1 54 ? -10.469 -5.77 -30.234 1 95.38 54 ASN A C 1
ATOM 433 O O . ASN A 1 54 ? -11.227 -6.352 -31.016 1 95.38 54 ASN A O 1
ATOM 437 N N . LEU A 1 55 ? -10.07 -6.238 -29.109 1 95.75 55 LEU A N 1
ATOM 438 C CA . LEU A 1 55 ? -10.578 -7.512 -28.625 1 95.75 55 LEU A CA 1
ATOM 439 C C . LEU A 1 55 ? -11.875 -7.312 -27.844 1 95.75 55 LEU A C 1
ATOM 441 O O . LEU A 1 55 ? -11.945 -6.465 -26.938 1 95.75 55 LEU A O 1
ATOM 445 N N . GLY A 1 56 ? -12.836 -8.023 -28.266 1 96.25 56 GLY A N 1
ATOM 446 C CA . GLY A 1 56 ? -14.102 -8.008 -27.547 1 96.25 56 GLY A CA 1
ATOM 447 C C . GLY A 1 56 ? -14.375 -9.289 -26.781 1 96.25 56 GLY A C 1
ATOM 448 O O . GLY A 1 56 ? -13.914 -10.359 -27.188 1 96.25 56 GLY A O 1
ATOM 449 N N . VAL A 1 57 ? -15.062 -9.203 -25.641 1 97 57 VAL A N 1
ATOM 450 C CA . VAL A 1 57 ? -15.43 -10.359 -24.828 1 97 57 VAL A CA 1
ATOM 451 C C . VAL A 1 57 ? -16.875 -10.219 -24.344 1 97 57 VAL A C 1
ATOM 453 O O . VAL A 1 57 ? -17.25 -9.188 -23.797 1 97 57 VAL A O 1
ATOM 456 N N . PHE A 1 58 ? -17.641 -11.227 -24.578 1 96.94 58 PHE A N 1
ATOM 457 C CA . PHE A 1 58 ? -19.047 -11.234 -24.172 1 96.94 58 PHE A CA 1
ATOM 458 C C . PHE A 1 58 ? -19.422 -12.555 -23.5 1 96.94 58 PHE A C 1
ATOM 460 O O . PHE A 1 58 ? -19.047 -13.625 -23.984 1 96.94 58 PHE A O 1
ATOM 467 N N . LEU A 1 59 ? -20.078 -12.492 -22.438 1 97.19 59 LEU A N 1
ATOM 468 C CA . LEU A 1 59 ? -20.672 -13.672 -21.797 1 97.19 59 LEU A CA 1
ATOM 469 C C . LEU A 1 59 ? -22.094 -13.906 -22.281 1 97.19 59 LEU A C 1
ATOM 471 O O . LEU A 1 59 ? -22.938 -13.008 -22.219 1 97.19 59 LEU A O 1
ATOM 475 N N . ARG A 1 60 ? -22.375 -15.039 -22.75 1 97.31 60 ARG A N 1
ATOM 476 C CA . ARG A 1 60 ? -23.688 -15.375 -23.266 1 97.31 60 ARG A CA 1
ATOM 477 C C . ARG A 1 60 ? -24.422 -16.328 -22.312 1 97.31 60 ARG A C 1
ATOM 479 O O . ARG A 1 60 ? -23.828 -17.281 -21.797 1 97.31 60 ARG A O 1
ATOM 486 N N . TRP A 1 61 ? -25.656 -16.031 -22.141 1 97.31 61 TRP A N 1
ATOM 487 C CA . TRP A 1 61 ? -26.484 -16.781 -21.203 1 97.31 61 TRP A CA 1
ATOM 488 C C . TRP A 1 61 ? -27.453 -17.688 -21.922 1 97.31 61 TRP A C 1
ATOM 490 O O . TRP A 1 61 ? -28.172 -17.25 -22.828 1 97.31 61 TRP A O 1
ATOM 500 N N . TYR A 1 62 ? -27.531 -18.984 -21.5 1 95.5 62 TYR A N 1
ATOM 501 C CA . TYR A 1 62 ? -28.391 -19.938 -22.203 1 95.5 62 TYR A CA 1
ATOM 502 C C . TYR A 1 62 ? -29.406 -20.562 -21.266 1 95.5 62 TYR A C 1
ATOM 504 O O . TYR A 1 62 ? -29.906 -21.656 -21.516 1 95.5 62 TYR A O 1
ATOM 512 N N . GLY A 1 63 ? -29.594 -19.906 -20.156 1 94.12 63 GLY A N 1
ATOM 513 C CA . GLY A 1 63 ? -30.609 -20.391 -19.234 1 94.12 63 GLY A CA 1
ATOM 514 C C . GLY A 1 63 ? -30.125 -21.562 -18.391 1 94.12 63 GLY A C 1
ATOM 515 O O . GLY A 1 63 ? -28.938 -21.906 -18.422 1 94.12 63 GLY A O 1
ATOM 516 N N . GLY A 1 64 ? -31.109 -22.203 -17.656 1 93.69 64 GLY A N 1
ATOM 517 C CA . GLY A 1 64 ? -30.734 -23.234 -16.719 1 93.69 64 GLY A CA 1
ATOM 518 C C . GLY A 1 64 ? -31.172 -24.625 -17.156 1 93.69 64 GLY A C 1
ATOM 519 O O . GLY A 1 64 ? -31.094 -25.578 -16.375 1 93.69 64 GLY A O 1
ATOM 520 N N . GLY A 1 65 ? -31.656 -24.719 -18.391 1 92.62 65 GLY A N 1
ATOM 521 C CA . GLY A 1 65 ? -32.125 -26 -18.891 1 92.62 65 GLY A CA 1
ATOM 522 C C . GLY A 1 65 ? -32.938 -25.875 -20.156 1 92.62 65 GLY A C 1
ATOM 523 O O . GLY A 1 65 ? -32.625 -25.062 -21.031 1 92.62 65 GLY A O 1
ATOM 524 N N . GLU A 1 66 ? -33.969 -26.703 -20.234 1 91.44 66 GLU A N 1
ATOM 525 C CA . GLU A 1 66 ? -34.75 -26.766 -21.453 1 91.44 66 GLU A CA 1
ATOM 526 C C . GLU A 1 66 ? -35.812 -25.656 -21.484 1 91.44 66 GLU A C 1
ATOM 528 O O . GLU A 1 66 ? -36.156 -25.172 -22.562 1 91.44 66 GLU A O 1
ATOM 533 N N . GLN A 1 67 ? -36.344 -25.266 -20.312 1 93.62 67 GLN A N 1
ATOM 534 C CA . GLN A 1 67 ? -37.375 -24.234 -20.234 1 93.62 67 GLN A CA 1
ATOM 535 C C . GLN A 1 67 ? -36.75 -22.875 -19.859 1 93.62 67 GLN A C 1
ATOM 537 O O . GLN A 1 67 ? -36.469 -22.625 -18.688 1 93.62 67 GLN A O 1
ATOM 542 N N . ASN A 1 68 ? -36.656 -22.031 -20.828 1 92.5 68 ASN A N 1
ATOM 543 C CA . ASN A 1 68 ? -35.969 -20.781 -20.531 1 92.5 68 ASN A CA 1
ATOM 544 C C . ASN A 1 68 ? -36.781 -19.562 -21 1 92.5 68 ASN A C 1
ATOM 546 O O . ASN A 1 68 ? -36.25 -18.484 -21.172 1 92.5 68 ASN A O 1
ATOM 550 N N . ARG A 1 69 ? -38.031 -19.797 -21.094 1 92.25 69 ARG A N 1
ATOM 551 C CA . ARG A 1 69 ? -38.844 -18.672 -21.5 1 92.25 69 ARG A CA 1
ATOM 552 C C . ARG A 1 69 ? -39.25 -17.844 -20.281 1 92.25 69 ARG A C 1
ATOM 554 O O . ARG A 1 69 ? -39.469 -18.391 -19.203 1 92.25 69 ARG A O 1
ATOM 561 N N . LYS A 1 70 ? -39.344 -16.531 -20.359 1 94.56 70 LYS A N 1
ATOM 562 C CA . LYS A 1 70 ? -39.844 -15.57 -19.375 1 94.56 70 LYS A CA 1
ATOM 563 C C . LYS A 1 70 ? -38.906 -15.516 -18.156 1 94.56 70 LYS A C 1
ATOM 565 O O . LYS A 1 70 ? -39.375 -15.281 -17.031 1 94.56 70 LYS A O 1
ATOM 570 N N . ILE A 1 71 ? -37.688 -16.016 -18.344 1 95 71 ILE A N 1
ATOM 571 C CA . ILE A 1 71 ? -36.719 -15.992 -17.266 1 95 71 ILE A CA 1
ATOM 572 C C . ILE A 1 71 ? -35.625 -14.969 -17.578 1 95 71 ILE A C 1
ATOM 574 O O . ILE A 1 71 ? -35.25 -14.805 -18.734 1 95 71 ILE A O 1
ATOM 578 N N . LYS A 1 72 ? -35.312 -14.219 -16.578 1 96 72 LYS A N 1
ATOM 579 C CA . LYS A 1 72 ? -34.219 -13.242 -16.656 1 96 72 LYS A CA 1
ATOM 580 C C . LYS A 1 72 ? -33.156 -13.508 -15.594 1 96 72 LYS A C 1
ATOM 582 O O . LYS A 1 72 ? -33.438 -14.117 -14.562 1 96 72 LYS A O 1
ATOM 587 N N . CYS A 1 73 ? -31.969 -13.133 -15.883 1 96.38 73 CYS A N 1
ATOM 588 C CA . CYS A 1 73 ? -30.875 -13.352 -14.953 1 96.38 73 CYS A CA 1
ATOM 589 C C . CYS A 1 73 ? -30.047 -12.086 -14.773 1 96.38 73 CYS A C 1
ATOM 591 O O . CYS A 1 73 ? -29.656 -11.445 -15.758 1 96.38 73 CYS A O 1
ATOM 593 N N . LYS A 1 74 ? -29.891 -11.672 -13.602 1 96.62 74 LYS A N 1
ATOM 594 C CA . LYS A 1 74 ? -29.031 -10.539 -13.273 1 96.62 74 LYS A CA 1
ATOM 595 C C . LYS A 1 74 ? -27.688 -11.008 -12.734 1 96.62 74 LYS A C 1
ATOM 597 O O . LYS A 1 74 ? -27.625 -11.906 -11.891 1 96.62 74 LYS A O 1
ATOM 602 N N . ILE A 1 75 ? -26.578 -10.375 -13.242 1 95.56 75 ILE A N 1
ATOM 603 C CA . ILE A 1 75 ? -25.25 -10.852 -12.883 1 95.56 75 ILE A CA 1
ATOM 604 C C . ILE A 1 75 ? -24.312 -9.664 -12.672 1 95.56 75 ILE A C 1
ATOM 606 O O . ILE A 1 75 ? -24.594 -8.555 -13.125 1 95.56 75 ILE A O 1
ATOM 610 N N . SER A 1 76 ? -23.359 -9.852 -11.867 1 95.69 76 SER A N 1
ATOM 611 C CA . SER A 1 76 ? -22.188 -8.992 -11.812 1 95.69 76 SER A CA 1
ATOM 612 C C . SER A 1 76 ? -21.016 -9.602 -12.578 1 95.69 76 SER A C 1
ATOM 614 O O . SER A 1 76 ? -20.734 -10.797 -12.438 1 95.69 76 SER A O 1
ATOM 616 N N . LEU A 1 77 ? -20.438 -8.758 -13.422 1 95.56 77 LEU A N 1
ATOM 617 C CA . LEU A 1 77 ? -19.438 -9.32 -14.328 1 95.56 77 LEU A CA 1
ATOM 618 C C . LEU A 1 77 ? -18.219 -8.422 -14.422 1 95.56 77 LEU A C 1
ATOM 620 O O . LEU A 1 77 ? -18.344 -7.195 -14.453 1 95.56 77 LEU A O 1
ATOM 624 N N . GLU A 1 78 ? -17.094 -9.062 -14.391 1 95.88 78 GLU A N 1
ATOM 625 C CA . GLU A 1 78 ? -15.789 -8.422 -14.609 1 95.88 78 GLU A CA 1
ATOM 626 C C . GLU A 1 78 ? -14.906 -9.266 -15.523 1 95.88 78 GLU A C 1
ATOM 628 O O . GLU A 1 78 ? -14.867 -10.492 -15.398 1 95.88 78 GLU A O 1
ATOM 633 N N . VAL A 1 79 ? -14.289 -8.625 -16.484 1 96.38 79 VAL A N 1
ATOM 634 C CA . VAL A 1 79 ? -13.422 -9.336 -17.422 1 96.38 79 VAL A CA 1
ATOM 635 C C . VAL A 1 79 ? -12.016 -8.734 -17.391 1 96.38 79 VAL A C 1
ATOM 637 O O . VAL A 1 79 ? -11.852 -7.512 -17.406 1 96.38 79 VAL A O 1
ATOM 640 N N . THR A 1 80 ? -11.055 -9.656 -17.359 1 94.38 80 THR A N 1
ATOM 641 C CA . THR A 1 80 ? -9.664 -9.203 -17.297 1 94.38 80 THR A CA 1
ATOM 642 C C . THR A 1 80 ? -8.836 -9.891 -18.375 1 94.38 80 THR A C 1
ATOM 644 O O . THR A 1 80 ? -8.844 -11.125 -18.484 1 94.38 80 THR A O 1
ATOM 647 N N . ALA A 1 81 ? -8.203 -9.062 -19.172 1 95.06 81 ALA A N 1
ATOM 648 C CA . ALA A 1 81 ? -7.137 -9.594 -20.016 1 95.06 81 ALA A CA 1
ATOM 649 C C . ALA A 1 81 ? -5.832 -9.703 -19.219 1 95.06 81 ALA A C 1
ATOM 651 O O . ALA A 1 81 ? -5.23 -8.695 -18.859 1 95.06 81 ALA A O 1
ATOM 652 N N . VAL A 1 82 ? -5.344 -10.898 -19.141 1 90.56 82 VAL A N 1
ATOM 653 C CA . VAL A 1 82 ? -4.285 -11.18 -18.172 1 90.56 82 VAL A CA 1
ATOM 654 C C . VAL A 1 82 ? -2.922 -10.953 -18.812 1 90.56 82 VAL A C 1
ATOM 656 O O . VAL A 1 82 ? -2.654 -11.469 -19.906 1 90.56 82 VAL A O 1
ATOM 659 N N . ASN A 1 83 ? -2.113 -10.109 -18.156 1 86.88 83 ASN A N 1
ATOM 660 C CA . ASN A 1 83 ? -0.693 -10.008 -18.469 1 86.88 83 ASN A CA 1
ATOM 661 C C . ASN A 1 83 ? 0.135 -10.992 -17.656 1 86.88 83 ASN A C 1
ATOM 663 O O . ASN A 1 83 ? 0.293 -10.82 -16.438 1 86.88 83 ASN A O 1
ATOM 667 N N . THR A 1 84 ? 0.674 -11.984 -18.203 1 75.38 84 THR A N 1
ATOM 668 C CA . THR A 1 84 ? 1.329 -13.086 -17.5 1 75.38 84 THR A CA 1
ATOM 669 C C . THR A 1 84 ? 2.693 -12.648 -16.969 1 75.38 84 THR A C 1
ATOM 671 O O . THR A 1 84 ? 3.195 -13.211 -15.992 1 75.38 84 THR A O 1
ATOM 674 N N . LEU A 1 85 ? 3.336 -11.695 -17.609 1 69.56 85 LEU A N 1
ATOM 675 C CA . LEU A 1 85 ? 4.656 -11.227 -17.188 1 69.56 85 LEU A CA 1
ATOM 676 C C . LEU A 1 85 ? 4.543 -10.242 -16.031 1 69.56 85 LEU A C 1
ATOM 678 O O . LEU A 1 85 ? 5.324 -10.305 -15.086 1 69.56 85 LEU A O 1
ATOM 682 N N . ASP A 1 86 ? 3.48 -9.352 -16.25 1 71.62 86 ASP A N 1
ATOM 683 C CA . ASP A 1 86 ? 3.219 -8.336 -15.227 1 71.62 86 ASP A CA 1
ATOM 684 C C . ASP A 1 86 ? 1.723 -8.211 -14.945 1 71.62 86 ASP A C 1
ATOM 686 O O . ASP A 1 86 ? 1.034 -7.41 -15.578 1 71.62 86 ASP A O 1
ATOM 690 N N . PRO A 1 87 ? 1.257 -8.859 -13.945 1 71.56 87 PRO A N 1
ATOM 691 C CA . PRO A 1 87 ? -0.18 -8.875 -13.664 1 71.56 87 PRO A CA 1
ATOM 692 C C . PRO A 1 87 ? -0.745 -7.48 -13.406 1 71.56 87 PRO A C 1
ATOM 694 O O . PRO A 1 87 ? -1.94 -7.246 -13.602 1 71.56 87 PRO A O 1
ATOM 697 N N . SER A 1 88 ? 0.097 -6.535 -13 1 66.06 88 SER A N 1
ATOM 698 C CA . SER A 1 88 ? -0.381 -5.188 -12.719 1 66.06 88 SER A CA 1
ATOM 699 C C . SER A 1 88 ? -0.778 -4.457 -13.992 1 66.06 88 SER A C 1
ATOM 701 O O . SER A 1 88 ? -1.551 -3.496 -13.953 1 66.06 88 SER A O 1
ATOM 703 N N . ARG A 1 89 ? -0.26 -4.898 -15.109 1 78.12 89 ARG A N 1
ATOM 704 C CA . ARG A 1 89 ? -0.549 -4.277 -16.391 1 78.12 89 ARG A CA 1
ATOM 705 C C . ARG A 1 89 ? -1.753 -4.938 -17.062 1 78.12 89 ARG A C 1
ATOM 707 O O . ARG A 1 89 ? -2.086 -4.621 -18.203 1 78.12 89 ARG A O 1
ATOM 714 N N . SER A 1 90 ? -2.385 -5.875 -16.312 1 88.5 90 SER A N 1
ATOM 715 C CA . SER A 1 90 ? -3.605 -6.477 -16.844 1 88.5 90 SER A CA 1
ATOM 716 C C . SER A 1 90 ? -4.703 -5.434 -17.016 1 88.5 90 SER A C 1
ATOM 718 O O . SER A 1 90 ? -4.723 -4.422 -16.312 1 88.5 90 SER A O 1
ATOM 720 N N . VAL A 1 91 ? -5.523 -5.625 -17.984 1 92.56 91 VAL A N 1
ATOM 721 C CA . VAL A 1 91 ? -6.594 -4.676 -18.281 1 92.56 91 VAL A CA 1
ATOM 722 C C . VAL A 1 91 ? -7.941 -5.27 -17.891 1 92.56 91 VAL A C 1
ATOM 724 O O . VAL A 1 91 ? -8.32 -6.348 -18.359 1 92.56 91 VAL A O 1
ATOM 727 N N . THR A 1 92 ? -8.609 -4.633 -17 1 93.5 92 THR A N 1
ATOM 728 C CA . THR A 1 92 ? -9.891 -5.109 -16.484 1 93.5 92 THR A CA 1
ATOM 729 C C . THR A 1 92 ? -11.023 -4.172 -16.906 1 93.5 92 THR A C 1
ATOM 731 O O . THR A 1 92 ? -10.875 -2.951 -16.859 1 93.5 92 THR A O 1
ATOM 734 N N . VAL A 1 93 ? -12.047 -4.727 -17.391 1 95.06 93 VAL A N 1
ATOM 735 C CA . VAL A 1 93 ? -13.258 -3.975 -17.703 1 95.06 93 VAL A CA 1
ATOM 736 C C . VAL A 1 93 ? -14.43 -4.504 -16.891 1 95.06 93 VAL A C 1
ATOM 738 O O . VAL A 1 93 ? -14.508 -5.703 -16.609 1 95.06 93 VAL A O 1
ATOM 741 N N . GLY A 1 94 ? -15.258 -3.623 -16.406 1 91.69 94 GLY A N 1
ATOM 742 C CA . GLY A 1 94 ? -16.391 -3.996 -15.57 1 91.69 94 GLY A CA 1
ATOM 743 C C . GLY A 1 94 ? -16.062 -3.994 -14.086 1 91.69 94 GLY A C 1
ATOM 744 O O . GLY A 1 94 ? -14.891 -3.959 -13.703 1 91.69 94 GLY A O 1
ATOM 745 N N . CYS A 1 95 ? -17.062 -4.027 -13.32 1 90.19 95 CYS A N 1
ATOM 746 C CA . CYS A 1 95 ? -16.922 -4.031 -11.867 1 90.19 95 CYS A CA 1
ATOM 747 C C . CYS A 1 95 ? -17.969 -4.926 -11.219 1 90.19 95 CYS A C 1
ATOM 749 O O . CYS A 1 95 ? -19.125 -4.953 -11.664 1 90.19 95 CYS A O 1
ATOM 751 N N . LEU A 1 96 ? -17.578 -5.613 -10.195 1 90.56 96 LEU A N 1
ATOM 752 C CA . LEU A 1 96 ? -18.469 -6.566 -9.531 1 90.56 96 LEU A CA 1
ATOM 753 C C . LEU A 1 96 ? -19.562 -5.844 -8.758 1 90.56 96 LEU A C 1
ATOM 755 O O . LEU A 1 96 ? -20.562 -6.453 -8.375 1 90.56 96 LEU A O 1
ATOM 759 N N . GLU A 1 97 ? -19.484 -4.562 -8.648 1 87.94 97 GLU A N 1
ATOM 760 C CA . GLU A 1 97 ? -20.516 -3.795 -7.957 1 87.94 97 GLU A CA 1
ATOM 761 C C . GLU A 1 97 ? -21.641 -3.416 -8.906 1 87.94 97 GLU A C 1
ATOM 763 O O . GLU A 1 97 ? -22.766 -3.148 -8.469 1 87.94 97 GLU A O 1
ATOM 768 N N . ASP A 1 98 ? -21.297 -3.385 -10.125 1 92.44 98 ASP A N 1
ATOM 769 C CA . ASP A 1 98 ? -22.312 -3.08 -11.125 1 92.44 98 ASP A CA 1
ATOM 770 C C . ASP A 1 98 ? -23.094 -4.332 -11.508 1 92.44 98 ASP A C 1
ATOM 772 O O . ASP A 1 98 ? -22.547 -5.441 -11.477 1 92.44 98 ASP A O 1
ATOM 776 N N . GLU A 1 99 ? -24.344 -4.176 -11.844 1 94.19 99 GLU A N 1
ATOM 777 C CA . GLU A 1 99 ? -25.203 -5.297 -12.203 1 94.19 99 GLU A CA 1
ATOM 778 C C . GLU A 1 99 ? -25.703 -5.18 -13.641 1 94.19 99 GLU A C 1
ATOM 780 O O . GLU A 1 99 ? -26 -4.078 -14.109 1 94.19 99 GLU A O 1
ATOM 785 N N . ASP A 1 100 ? -25.656 -6.242 -14.312 1 94.56 100 ASP A N 1
ATOM 786 C CA . ASP A 1 100 ? -26.219 -6.359 -15.664 1 94.56 100 ASP A CA 1
ATOM 787 C C . ASP A 1 100 ? -27.344 -7.391 -15.703 1 94.56 100 ASP A C 1
ATOM 789 O O . ASP A 1 100 ? -27.406 -8.281 -14.852 1 94.56 100 ASP A O 1
ATOM 793 N N . GLU A 1 101 ? -28.172 -7.281 -16.656 1 95.81 101 GLU A N 1
ATOM 794 C CA . GLU A 1 101 ? -29.312 -8.188 -16.75 1 95.81 101 GLU A CA 1
ATOM 795 C C . GLU A 1 101 ? -29.375 -8.859 -18.109 1 95.81 101 GLU A C 1
ATOM 797 O O . GLU A 1 101 ? -29.172 -8.211 -19.141 1 95.81 101 GLU A O 1
ATOM 802 N N . PHE A 1 102 ? -29.562 -10.125 -18.094 1 96.62 102 PHE A N 1
ATOM 803 C CA . PHE A 1 102 ? -29.859 -10.883 -19.297 1 96.62 102 PHE A CA 1
ATOM 804 C C . PHE A 1 102 ? -31.359 -11.047 -19.469 1 96.62 102 PHE A C 1
ATOM 806 O O . PHE A 1 102 ? -32 -11.82 -18.75 1 96.62 102 PHE A O 1
ATOM 813 N N . PRO A 1 103 ? -31.922 -10.391 -20.516 1 95 103 PRO A N 1
ATOM 814 C CA . PRO A 1 103 ? -33.375 -10.398 -20.656 1 95 103 PRO A CA 1
ATOM 815 C C . PRO A 1 103 ? -33.906 -11.695 -21.266 1 95 103 PRO A C 1
ATOM 817 O O . PRO A 1 103 ? -35.094 -12.008 -21.125 1 95 103 PRO A O 1
ATOM 820 N N . ARG A 1 104 ? -33.062 -12.398 -22.016 1 93.5 104 ARG A N 1
ATOM 821 C CA . ARG A 1 104 ? -33.469 -13.633 -22.656 1 93.5 104 ARG A CA 1
ATOM 822 C C . ARG A 1 104 ? -32.281 -14.555 -22.906 1 93.5 104 ARG A C 1
ATOM 824 O O . ARG A 1 104 ? -31.141 -14.102 -22.922 1 93.5 104 ARG A O 1
ATOM 831 N N . SER A 1 105 ? -32.688 -15.812 -23.156 1 92.75 105 SER A N 1
ATOM 832 C CA . SER A 1 105 ? -31.641 -16.797 -23.453 1 92.75 105 SER A CA 1
ATOM 833 C C . SER A 1 105 ? -30.938 -16.484 -24.766 1 92.75 105 SER A C 1
ATOM 835 O O . SER A 1 105 ? -31.578 -16.062 -25.734 1 92.75 105 SER A O 1
ATOM 837 N N . GLY A 1 106 ? -29.641 -16.609 -24.781 1 92.25 106 GLY A N 1
ATOM 838 C CA . GLY A 1 106 ? -28.844 -16.328 -25.969 1 92.25 106 GLY A CA 1
ATOM 839 C C . GLY A 1 106 ? -28.25 -14.945 -25.969 1 92.25 106 GLY A C 1
ATOM 840 O O . GLY A 1 106 ? -27.312 -14.672 -26.719 1 92.25 106 GLY A O 1
ATOM 841 N N . PHE A 1 107 ? -28.781 -14.109 -25.156 1 94.31 107 PHE A N 1
ATOM 842 C CA . PHE A 1 107 ? -28.297 -12.734 -25.062 1 94.31 107 PHE A CA 1
ATOM 843 C C . PHE A 1 107 ? -26.875 -12.703 -24.5 1 94.31 107 PHE A C 1
ATOM 845 O O . PHE A 1 107 ? -26.5 -13.562 -23.703 1 94.31 107 PHE A O 1
ATOM 852 N N . GLY A 1 108 ? -26.094 -11.734 -24.938 1 94.81 108 GLY A N 1
ATOM 853 C CA . GLY A 1 108 ? -24.734 -11.586 -24.469 1 94.81 108 GLY A CA 1
ATOM 854 C C . GLY A 1 108 ? -24.469 -10.25 -23.812 1 94.81 108 GLY A C 1
ATOM 855 O O . GLY A 1 108 ? -25.016 -9.227 -24.219 1 94.81 108 GLY A O 1
ATOM 856 N N . VAL A 1 109 ? -23.812 -10.242 -22.75 1 95.69 109 VAL A N 1
ATOM 857 C CA . VAL A 1 109 ? -23.375 -9.039 -22.062 1 95.69 109 VAL A CA 1
ATOM 858 C C . VAL A 1 109 ? -21.844 -8.992 -22.031 1 95.69 109 VAL A C 1
ATOM 860 O O . VAL A 1 109 ? -21.188 -10.008 -21.766 1 95.69 109 VAL A O 1
ATOM 863 N N . GLY A 1 110 ? -21.281 -7.891 -22.344 1 95.31 110 GLY A N 1
ATOM 864 C CA . GLY A 1 110 ? -19.828 -7.75 -22.328 1 95.31 110 GLY A CA 1
ATOM 865 C C . GLY A 1 110 ? -19.359 -6.434 -22.922 1 95.31 110 GLY A C 1
ATOM 866 O O . GLY A 1 110 ? -20.062 -5.426 -22.844 1 95.31 110 GLY A O 1
ATOM 867 N N . TRP A 1 111 ? -18.172 -6.398 -23.391 1 96.38 111 TRP A N 1
ATOM 868 C CA . TRP A 1 111 ? -17.516 -5.199 -23.906 1 96.38 111 TRP A CA 1
ATOM 869 C C . TRP A 1 111 ? -16.891 -5.461 -25.266 1 96.38 111 TRP A C 1
ATOM 871 O O . TRP A 1 111 ? -16.188 -6.457 -25.453 1 96.38 111 TRP A O 1
ATOM 881 N N . SER A 1 112 ? -17.109 -4.598 -26.141 1 94.19 112 SER A N 1
ATOM 882 C CA . SER A 1 112 ? -16.562 -4.723 -27.5 1 94.19 112 SER A CA 1
ATOM 883 C C . SER A 1 112 ? -15.109 -4.289 -27.547 1 94.19 112 SER A C 1
ATOM 885 O O . SER A 1 112 ? -14.367 -4.699 -28.438 1 94.19 112 SER A O 1
ATOM 887 N N . LYS A 1 113 ? -14.75 -3.387 -26.625 1 95.06 113 LYS A N 1
ATOM 888 C CA . LYS A 1 113 ? -13.383 -2.891 -26.578 1 95.06 113 LYS A CA 1
ATOM 889 C C . LYS A 1 113 ? -12.75 -3.154 -25.203 1 95.06 113 LYS A C 1
ATOM 891 O O . LYS A 1 113 ? -12.75 -2.281 -24.344 1 95.06 113 LYS A O 1
ATOM 896 N N . VAL A 1 114 ? -12.148 -4.262 -25.094 1 94.5 114 VAL A N 1
ATOM 897 C CA . VAL A 1 114 ? -11.469 -4.594 -23.859 1 94.5 114 VAL A CA 1
ATOM 898 C C . VAL A 1 114 ? -10.023 -4.105 -23.922 1 94.5 114 VAL A C 1
ATOM 900 O O . VAL A 1 114 ? -9.555 -3.406 -23.016 1 94.5 114 VAL A O 1
ATOM 903 N N . ILE A 1 115 ? -9.273 -4.438 -24.984 1 94.56 115 ILE A N 1
ATOM 904 C CA . ILE A 1 115 ? -7.879 -4.055 -25.188 1 94.56 115 ILE A CA 1
ATOM 905 C C . ILE A 1 115 ? -7.559 -4 -26.672 1 94.56 115 ILE A C 1
ATOM 907 O O . ILE A 1 115 ? -8.094 -4.789 -27.453 1 94.56 115 ILE A O 1
ATOM 911 N N . ALA A 1 116 ? -6.746 -3.098 -27.016 1 94.69 116 ALA A N 1
ATOM 912 C CA . ALA A 1 116 ? -6.332 -2.965 -28.422 1 94.69 116 ALA A CA 1
ATOM 913 C C . ALA A 1 116 ? -5.383 -4.09 -28.812 1 94.69 116 ALA A C 1
ATOM 915 O O . ALA A 1 116 ? -4.512 -4.48 -28.031 1 94.69 116 ALA A O 1
ATOM 916 N N . VAL A 1 117 ? -5.598 -4.633 -30 1 93.56 117 VAL A N 1
ATOM 917 C CA . VAL A 1 117 ? -4.801 -5.75 -30.5 1 93.56 117 VAL A CA 1
ATOM 918 C C . VAL A 1 117 ? -3.34 -5.324 -30.625 1 93.56 117 VAL A C 1
ATOM 920 O O . VAL A 1 117 ? -2.43 -6.125 -30.391 1 93.56 117 VAL A O 1
ATOM 923 N N . GLU A 1 118 ? -3.117 -4.094 -30.938 1 91.19 118 GLU A N 1
ATOM 924 C CA . GLU A 1 118 ? -1.764 -3.564 -31.062 1 91.19 118 GLU A CA 1
ATOM 925 C C . GLU A 1 118 ? -1.002 -3.662 -29.75 1 91.19 118 GLU A C 1
ATOM 927 O O . GLU A 1 118 ? 0.198 -3.941 -29.734 1 91.19 118 GLU A O 1
ATOM 932 N N . GLU A 1 119 ? -1.696 -3.449 -28.688 1 90.69 119 GLU A N 1
ATOM 933 C CA . GLU A 1 119 ? -1.077 -3.529 -27.375 1 90.69 119 GLU A CA 1
ATOM 934 C C . GLU A 1 119 ? -0.73 -4.973 -27.016 1 90.69 119 GLU A C 1
ATOM 936 O O . GLU A 1 119 ? 0.268 -5.227 -26.328 1 90.69 119 GLU A O 1
ATOM 941 N N . ILE A 1 120 ? -1.504 -5.922 -27.438 1 90.62 120 ILE A N 1
ATOM 942 C CA . ILE A 1 120 ? -1.308 -7.332 -27.125 1 90.62 120 ILE A CA 1
ATOM 943 C C . ILE A 1 120 ? -0.122 -7.875 -27.922 1 90.62 120 ILE A C 1
ATOM 945 O O . ILE A 1 120 ? 0.682 -8.648 -27.406 1 90.62 120 ILE A O 1
ATOM 949 N N . GLU A 1 121 ? -0.005 -7.398 -29.109 1 87.56 121 GLU A N 1
ATOM 950 C CA . GLU A 1 121 ? 0.984 -7.977 -30.016 1 87.56 121 GLU A CA 1
ATOM 951 C C . GLU A 1 121 ? 2.324 -7.254 -29.906 1 87.56 121 GLU A C 1
ATOM 953 O O . GLU A 1 121 ? 3.309 -7.66 -30.516 1 87.56 121 GLU A O 1
ATOM 958 N N . LYS A 1 122 ? 2.344 -6.211 -29.156 1 81.31 122 LYS A N 1
ATOM 959 C CA . LYS A 1 122 ? 3.627 -5.551 -28.922 1 81.31 122 LYS A CA 1
ATOM 960 C C . LYS A 1 122 ? 4.656 -6.531 -28.375 1 81.31 122 LYS A C 1
ATOM 962 O O . LYS A 1 122 ? 4.324 -7.391 -27.547 1 81.31 122 LYS A O 1
ATOM 967 N N . PRO A 1 123 ? 5.82 -6.477 -28.922 1 73 123 PRO A N 1
ATOM 968 C CA . PRO A 1 123 ? 6.867 -7.363 -28.406 1 73 123 PRO A CA 1
ATOM 969 C C . PRO A 1 123 ? 7.086 -7.203 -26.906 1 73 123 PRO A C 1
ATOM 971 O O . PRO A 1 123 ? 7.141 -6.078 -26.391 1 73 123 PRO A O 1
ATOM 974 N N . HIS A 1 124 ? 7.094 -8.219 -26.172 1 69.69 124 HIS A N 1
ATOM 975 C CA . HIS A 1 124 ? 7.336 -8.281 -24.734 1 69.69 124 HIS A CA 1
ATOM 976 C C . HIS A 1 124 ? 6.223 -7.582 -23.953 1 69.69 124 HIS A C 1
ATOM 978 O O . HIS A 1 124 ? 6.477 -6.961 -22.922 1 69.69 124 HIS A O 1
ATOM 984 N N . SER A 1 125 ? 5.078 -7.438 -24.625 1 79.38 125 SER A N 1
ATOM 985 C CA . SER A 1 125 ? 3.969 -6.809 -23.922 1 79.38 125 SER A CA 1
ATOM 986 C C . SER A 1 125 ? 3.588 -7.594 -22.672 1 79.38 125 SER A C 1
ATOM 988 O O . SER A 1 125 ? 3.121 -7.02 -21.688 1 79.38 125 SER A O 1
ATOM 990 N N . GLY A 1 126 ? 3.748 -8.977 -22.734 1 80.62 126 GLY A N 1
ATOM 991 C CA . GLY A 1 126 ? 3.426 -9.812 -21.594 1 80.62 126 GLY A CA 1
ATOM 992 C C . GLY A 1 126 ? 2.049 -10.445 -21.688 1 80.62 126 GLY A C 1
ATOM 993 O O . GLY A 1 126 ? 1.698 -11.297 -20.875 1 80.62 126 GLY A O 1
ATOM 994 N N . PHE A 1 127 ? 1.277 -10.109 -22.703 1 87.88 127 PHE A N 1
ATOM 995 C CA . PHE A 1 127 ? -0.083 -10.617 -22.844 1 87.88 127 PHE A CA 1
ATOM 996 C C . PHE A 1 127 ? -0.093 -11.945 -23.578 1 87.88 127 PHE A C 1
ATOM 998 O O . PHE A 1 127 ? -1.013 -12.75 -23.406 1 87.88 127 PHE A O 1
ATOM 1005 N N . LEU A 1 128 ? 0.911 -12.164 -24.344 1 85.62 128 LEU A N 1
ATOM 1006 C CA . LEU A 1 128 ? 0.946 -13.406 -25.109 1 85.62 128 LEU A CA 1
ATOM 1007 C C . LEU A 1 128 ? 2.031 -14.344 -24.594 1 85.62 128 LEU A C 1
ATOM 1009 O O . LEU A 1 128 ? 3.176 -13.922 -24.391 1 85.62 128 LEU A O 1
ATOM 1013 N N . GLU A 1 129 ? 1.633 -15.5 -24.203 1 75.56 129 GLU A N 1
ATOM 1014 C CA . GLU A 1 129 ? 2.557 -16.578 -23.875 1 75.56 129 GLU A CA 1
ATOM 1015 C C . GLU A 1 129 ? 2.486 -17.703 -24.906 1 75.56 129 GLU A C 1
ATOM 1017 O O . GLU A 1 129 ? 1.557 -18.516 -24.875 1 75.56 129 GLU A O 1
ATOM 1022 N N . GLY A 1 130 ? 3.482 -17.984 -25.688 1 74.56 130 GLY A N 1
ATOM 1023 C CA . GLY A 1 130 ? 3.393 -18.984 -26.734 1 74.56 130 GLY A CA 1
ATOM 1024 C C . GLY A 1 130 ? 2.217 -18.766 -27.672 1 74.56 130 GLY A C 1
ATOM 1025 O O . GLY A 1 130 ? 1.462 -19.703 -27.953 1 74.56 130 GLY A O 1
ATOM 1026 N N . ASN A 1 131 ? 1.794 -17.484 -27.953 1 82.88 131 ASN A N 1
ATOM 1027 C CA . ASN A 1 131 ? 0.701 -17.094 -28.828 1 82.88 131 ASN A CA 1
ATOM 1028 C C . ASN A 1 131 ? -0.659 -17.375 -28.203 1 82.88 131 ASN A C 1
ATOM 1030 O O . ASN A 1 131 ? -1.644 -17.594 -28.906 1 82.88 131 ASN A O 1
ATOM 1034 N N . CYS A 1 132 ? -0.599 -17.547 -26.844 1 89.25 132 CYS A N 1
ATOM 1035 C CA . CYS A 1 132 ? -1.84 -17.766 -26.109 1 89.25 132 CYS A CA 1
ATOM 1036 C C . CYS A 1 132 ? -2.201 -16.547 -25.266 1 89.25 132 CYS A C 1
ATOM 1038 O O . CYS A 1 132 ? -1.332 -15.938 -24.641 1 89.25 132 CYS A O 1
ATOM 1040 N N . LEU A 1 133 ? -3.475 -16.141 -25.359 1 92.81 133 LEU A N 1
ATOM 1041 C CA . LEU A 1 133 ? -3.982 -15.062 -24.516 1 92.81 133 LEU A CA 1
ATOM 1042 C C . LEU A 1 133 ? -4.914 -15.602 -23.438 1 92.81 133 LEU A C 1
ATOM 1044 O O . LEU A 1 133 ? -5.77 -16.453 -23.719 1 92.81 133 LEU A O 1
ATOM 1048 N N . PHE A 1 134 ? -4.77 -15.133 -22.266 1 93 134 PHE A N 1
ATOM 1049 C CA . PHE A 1 134 ? -5.602 -15.586 -21.156 1 93 134 PHE A CA 1
ATOM 1050 C C . PHE A 1 134 ? -6.605 -14.508 -20.766 1 93 134 PHE A C 1
ATOM 1052 O O . PHE A 1 134 ? -6.266 -13.328 -20.688 1 93 134 PHE A O 1
ATOM 1059 N N . LEU A 1 135 ? -7.832 -14.883 -20.609 1 95.12 135 LEU A N 1
ATOM 1060 C CA . LEU A 1 135 ? -8.93 -14.016 -20.172 1 95.12 135 LEU A CA 1
ATOM 1061 C C . LEU A 1 135 ? -9.539 -14.523 -18.875 1 95.12 135 LEU A C 1
ATOM 1063 O O . LEU A 1 135 ? -9.945 -15.688 -18.781 1 95.12 135 LEU A O 1
ATOM 1067 N N . GLU A 1 136 ? -9.594 -13.773 -17.953 1 94.5 136 GLU A N 1
ATOM 1068 C CA . GLU A 1 136 ? -10.219 -14.125 -16.688 1 94.5 136 GLU A CA 1
ATOM 1069 C C . GLU A 1 136 ? -11.586 -13.461 -16.531 1 94.5 136 GLU A C 1
ATOM 1071 O O . GLU A 1 136 ? -11.711 -12.242 -16.703 1 94.5 136 GLU A O 1
ATOM 1076 N N . VAL A 1 137 ? -12.57 -14.18 -16.25 1 96.25 137 VAL A N 1
ATOM 1077 C CA . VAL A 1 137 ? -13.93 -13.688 -16.047 1 96.25 137 VAL A CA 1
ATOM 1078 C C . VAL A 1 137 ? -14.375 -13.938 -14.617 1 96.25 137 VAL A C 1
ATOM 1080 O O . VAL A 1 137 ? -14.438 -15.094 -14.172 1 96.25 137 VAL A O 1
ATOM 1083 N N . LYS A 1 138 ? -14.641 -12.953 -13.93 1 94.5 138 LYS A N 1
ATOM 1084 C CA . LYS A 1 138 ? -15.227 -13.039 -12.594 1 94.5 138 LYS A CA 1
ATOM 1085 C C . LYS A 1 138 ? -16.703 -12.672 -12.617 1 94.5 138 LYS A C 1
ATOM 1087 O O . LYS A 1 138 ? -17.078 -11.625 -13.148 1 94.5 138 LYS A O 1
ATOM 1092 N N . CYS A 1 139 ? -17.469 -13.492 -12.086 1 95.19 139 CYS A N 1
ATOM 1093 C CA . CYS A 1 139 ? -18.891 -13.211 -12.156 1 95.19 139 CYS A CA 1
ATOM 1094 C C . CYS A 1 139 ? -19.625 -13.781 -10.945 1 95.19 139 CYS A C 1
ATOM 1096 O O . CYS A 1 139 ? -19.125 -14.688 -10.281 1 95.19 139 CYS A O 1
ATOM 1098 N N . ARG A 1 140 ? -20.766 -13.242 -10.688 1 94.75 140 ARG A N 1
ATOM 1099 C CA . ARG A 1 140 ? -21.672 -13.664 -9.625 1 94.75 140 ARG A CA 1
ATOM 1100 C C . ARG A 1 140 ? -23.125 -13.398 -10 1 94.75 140 ARG A C 1
ATOM 1102 O O . ARG A 1 140 ? -23.469 -12.281 -10.383 1 94.75 140 ARG A O 1
ATOM 1109 N N . VAL A 1 141 ? -23.891 -14.367 -9.891 1 95.44 141 VAL A N 1
ATOM 1110 C CA . VAL A 1 141 ? -25.312 -14.203 -10.164 1 95.44 141 VAL A CA 1
ATOM 1111 C C . VAL A 1 141 ? -25.984 -13.5 -8.992 1 95.44 141 VAL A C 1
ATOM 1113 O O . VAL A 1 141 ? -25.875 -13.945 -7.848 1 95.44 141 VAL A O 1
ATOM 1116 N N . VAL A 1 142 ? -26.672 -12.469 -9.312 1 95.44 142 VAL A N 1
ATOM 1117 C CA . VAL A 1 142 ? -27.375 -11.711 -8.289 1 95.44 142 VAL A CA 1
ATOM 1118 C C . VAL A 1 142 ? -28.719 -12.352 -7.996 1 95.44 142 VAL A C 1
ATOM 1120 O O . VAL A 1 142 ? -29.031 -12.672 -6.848 1 95.44 142 VAL A O 1
ATOM 1123 N N . HIS A 1 143 ? -29.5 -12.5 -8.984 1 96.44 143 HIS A N 1
ATOM 1124 C CA . HIS A 1 143 ? -30.766 -13.219 -8.852 1 96.44 143 HIS A CA 1
ATOM 1125 C C . HIS A 1 143 ? -31.297 -13.672 -10.211 1 96.44 143 HIS A C 1
ATOM 1127 O O . HIS A 1 143 ? -30.797 -13.227 -11.25 1 96.44 143 HIS A O 1
ATOM 1133 N N . THR A 1 144 ? -32.188 -14.617 -10.18 1 96.75 144 THR A N 1
ATOM 1134 C CA . THR A 1 144 ? -32.938 -15.086 -11.328 1 96.75 144 THR A CA 1
ATOM 1135 C C . THR A 1 144 ? -34.406 -14.773 -11.172 1 96.75 144 THR A C 1
ATOM 1137 O O . THR A 1 144 ? -35 -15.055 -10.133 1 96.75 144 THR A O 1
ATOM 1140 N N . LYS A 1 145 ? -34.969 -14.156 -12.156 1 96.69 145 LYS A N 1
ATOM 1141 C CA . LYS A 1 145 ? -36.344 -13.719 -12.078 1 96.69 145 LYS A CA 1
ATOM 1142 C C . LYS A 1 145 ? -37.219 -14.43 -13.125 1 96.69 145 LYS A C 1
ATOM 1144 O O . LYS A 1 145 ? -36.812 -14.547 -14.289 1 96.69 145 LYS A O 1
ATOM 1149 N N . PHE A 1 146 ? -38.312 -14.945 -12.695 1 97.31 146 PHE A N 1
ATOM 1150 C CA . PHE A 1 146 ? -39.312 -15.547 -13.547 1 97.31 146 PHE A CA 1
ATOM 1151 C C . PHE A 1 146 ? -40.688 -14.891 -13.32 1 97.31 146 PHE A C 1
ATOM 1153 O O . PHE A 1 146 ? -41.094 -14.68 -12.172 1 97.31 146 PHE A O 1
ATOM 1160 N N . GLU A 1 147 ? -41.344 -14.516 -14.344 1 96.31 147 GLU A N 1
ATOM 1161 C CA . GLU A 1 147 ? -42.656 -13.891 -14.25 1 96.31 147 GLU A CA 1
ATOM 1162 C C . GLU A 1 147 ? -43.625 -14.469 -15.281 1 96.31 147 GLU A C 1
ATOM 1164 O O . GLU A 1 147 ? -43.25 -14.695 -16.438 1 96.31 147 GLU A O 1
ATOM 1169 N N . ASP A 1 148 ? -44.75 -14.758 -14.859 1 96 148 ASP A N 1
ATOM 1170 C CA . ASP A 1 148 ? -45.781 -15.281 -15.742 1 96 148 ASP A CA 1
ATOM 1171 C C . ASP A 1 148 ? -47.156 -14.664 -15.43 1 96 148 ASP A C 1
ATOM 1173 O O . ASP A 1 148 ? -47.344 -14.094 -14.352 1 96 148 ASP A O 1
ATOM 1177 N N . LYS A 1 149 ? -48.031 -14.648 -16.406 1 94.12 149 LYS A N 1
ATOM 1178 C CA . LYS A 1 149 ? -49.406 -14.203 -16.219 1 94.12 149 LYS A CA 1
ATOM 1179 C C . LYS A 1 149 ? -50.312 -15.352 -15.758 1 94.12 149 LYS A C 1
ATOM 1181 O O . LYS A 1 149 ? -50.531 -16.312 -16.5 1 94.12 149 LYS A O 1
ATOM 1186 N N . MET A 1 150 ? -50.781 -15.188 -14.578 1 94.62 150 MET A N 1
ATOM 1187 C CA . MET A 1 150 ? -51.594 -16.266 -13.992 1 94.62 150 MET A CA 1
ATOM 1188 C C . MET A 1 150 ? -53.062 -15.938 -14.031 1 94.62 150 MET A C 1
ATOM 1190 O O . MET A 1 150 ? -53.469 -14.805 -13.75 1 94.62 150 MET A O 1
ATOM 1194 N N . VAL A 1 151 ? -53.875 -16.922 -14.289 1 91.88 151 VAL A N 1
ATOM 1195 C CA . VAL A 1 151 ? -55.344 -16.766 -14.414 1 91.88 151 VAL A CA 1
ATOM 1196 C C . VAL A 1 151 ? -55.969 -16.703 -13.023 1 91.88 151 VAL A C 1
ATOM 1198 O O . VAL A 1 151 ? -55.656 -17.516 -12.156 1 91.88 151 VAL A O 1
ATOM 1201 N N . VAL A 1 152 ? -56.812 -15.758 -12.914 1 88.44 152 VAL A N 1
ATOM 1202 C CA . VAL A 1 152 ? -57.438 -15.586 -11.617 1 88.44 152 VAL A CA 1
ATOM 1203 C C . VAL A 1 152 ? -58.844 -16.188 -11.648 1 88.44 152 VAL A C 1
ATOM 1205 O O . VAL A 1 152 ? -59.281 -16.797 -10.672 1 88.44 152 VAL A O 1
ATOM 1208 N N . ASN A 1 153 ? -59.562 -15.992 -12.781 1 82.5 153 ASN A N 1
ATOM 1209 C CA . ASN A 1 153 ? -60.938 -16.516 -12.898 1 82.5 153 ASN A CA 1
ATOM 1210 C C . ASN A 1 153 ? -60.938 -17.969 -13.367 1 82.5 153 ASN A C 1
ATOM 1212 O O . ASN A 1 153 ? -60.906 -18.25 -14.562 1 82.5 153 ASN A O 1
ATOM 1216 N N . LEU A 1 154 ? -61 -18.875 -12.422 1 82.94 154 LEU A N 1
ATOM 1217 C CA . LEU A 1 154 ? -60.906 -20.297 -12.727 1 82.94 154 LEU A CA 1
ATOM 1218 C C . LEU A 1 154 ? -62.281 -20.875 -13.031 1 82.94 154 LEU A C 1
ATOM 1220 O O . LEU A 1 154 ? -63.281 -20.391 -12.508 1 82.94 154 LEU A O 1
ATOM 1224 N N . ALA A 1 155 ? -62.25 -21.859 -14.039 1 79.25 155 ALA A N 1
ATOM 1225 C CA . ALA A 1 155 ? -63.469 -22.578 -14.328 1 79.25 155 ALA A CA 1
ATOM 1226 C C . ALA A 1 155 ? -63.969 -23.344 -13.109 1 79.25 155 ALA A C 1
ATOM 1228 O O . ALA A 1 155 ? -63.188 -23.594 -12.18 1 79.25 155 ALA A O 1
ATOM 1229 N N . SER A 1 156 ? -65.25 -23.656 -13.195 1 76.06 156 SER A N 1
ATOM 1230 C CA . SER A 1 156 ? -65.812 -24.422 -12.102 1 76.06 156 SER A CA 1
ATOM 1231 C C . SER A 1 156 ? -65.125 -25.766 -11.93 1 76.06 156 SER A C 1
ATOM 1233 O O . SER A 1 156 ? -64.875 -26.484 -12.906 1 76.06 156 SER A O 1
ATOM 1235 N N . GLY A 1 157 ? -64.562 -26.172 -10.797 1 75.62 157 GLY A N 1
ATOM 1236 C CA . GLY A 1 157 ? -63.906 -27.438 -10.508 1 75.62 157 GLY A CA 1
ATOM 1237 C C . GLY A 1 157 ? -62.406 -27.344 -10.43 1 75.62 157 GLY A C 1
ATOM 1238 O O . GLY A 1 157 ? -61.719 -28.25 -9.945 1 75.62 157 GLY A O 1
ATOM 1239 N N . THR A 1 158 ? -61.906 -26.156 -10.938 1 83 158 THR A N 1
ATOM 1240 C CA . THR A 1 158 ? -60.438 -25.984 -10.891 1 83 158 THR A CA 1
ATOM 1241 C C . THR A 1 158 ? -60.031 -25.219 -9.641 1 83 158 THR A C 1
ATOM 1243 O O . THR A 1 158 ? -60.562 -24.141 -9.367 1 83 158 THR A O 1
ATOM 1246 N N . GLU A 1 159 ? -59.125 -25.797 -8.914 1 86 159 GLU A N 1
ATOM 1247 C CA . GLU A 1 159 ? -58.75 -25.203 -7.629 1 86 159 GLU A CA 1
ATOM 1248 C C . GLU A 1 159 ? -57.531 -24.281 -7.773 1 86 159 GLU A C 1
ATOM 1250 O O . GLU A 1 159 ? -57.406 -23.297 -7.039 1 86 159 GLU A O 1
ATOM 1255 N N . PHE A 1 160 ? -56.625 -24.688 -8.656 1 91.12 160 PHE A N 1
ATOM 1256 C CA . PHE A 1 160 ? -55.438 -23.891 -8.742 1 91.12 160 PHE A CA 1
ATOM 1257 C C . PHE A 1 160 ? -55 -23.719 -10.195 1 91.12 160 PHE A C 1
ATOM 1259 O O . PHE A 1 160 ? -55.531 -24.375 -11.086 1 91.12 160 PHE A O 1
ATOM 1266 N N . THR A 1 161 ? -54.156 -22.734 -10.453 1 92.12 161 THR A N 1
ATOM 1267 C CA . THR A 1 161 ? -53.531 -22.484 -11.742 1 92.12 161 THR A CA 1
ATOM 1268 C C . THR A 1 161 ? -52.031 -22.641 -11.648 1 92.12 161 THR A C 1
ATOM 1270 O O . THR A 1 161 ? -51.438 -22.453 -10.57 1 92.12 161 THR A O 1
ATOM 1273 N N . SER A 1 162 ? -51.438 -23.172 -12.727 1 93.5 162 SER A N 1
ATOM 1274 C CA . SER A 1 162 ? -50 -23.344 -12.789 1 93.5 162 SER A CA 1
ATOM 1275 C C . SER A 1 162 ? -49.406 -22.469 -13.883 1 93.5 162 SER A C 1
ATOM 1277 O O . SER A 1 162 ? -50 -22.266 -14.938 1 93.5 162 SER A O 1
ATOM 1279 N N . SER A 1 163 ? -48.281 -21.938 -13.602 1 94.75 163 SER A N 1
ATOM 1280 C CA . SER A 1 163 ? -47.562 -21.141 -14.586 1 94.75 163 SER A CA 1
ATOM 1281 C C . SER A 1 163 ? -46.844 -22.031 -15.594 1 94.75 163 SER A C 1
ATOM 1283 O O . SER A 1 163 ? -46.875 -23.25 -15.469 1 94.75 163 SER A O 1
ATOM 1285 N N . SER A 1 164 ? -46.219 -21.359 -16.625 1 94.81 164 SER A N 1
ATOM 1286 C CA . SER A 1 164 ? -45.25 -22.062 -17.453 1 94.81 164 SER A CA 1
ATOM 1287 C C . SER A 1 164 ? -44.031 -22.484 -16.641 1 94.81 164 SER A C 1
ATOM 1289 O O . SER A 1 164 ? -43.844 -21.984 -15.523 1 94.81 164 SER A O 1
ATOM 1291 N N . LYS A 1 165 ? -43.312 -23.391 -17.234 1 95.62 165 LYS A N 1
ATOM 1292 C CA . LYS A 1 165 ? -42.188 -23.922 -16.5 1 95.62 165 LYS A CA 1
ATOM 1293 C C . LYS A 1 165 ? -40.906 -23.141 -16.828 1 95.62 165 LYS A C 1
ATOM 1295 O O . LYS A 1 165 ? -40.812 -22.531 -17.891 1 95.62 165 LYS A O 1
ATOM 1300 N N . PHE A 1 166 ? -40.031 -23.078 -15.922 1 95.31 166 PHE A N 1
ATOM 1301 C CA . PHE A 1 166 ? -38.656 -22.609 -16.125 1 95.31 166 PHE A CA 1
ATOM 1302 C C . PHE A 1 166 ? -37.656 -23.578 -15.516 1 95.31 166 PHE A C 1
ATOM 1304 O O . PHE A 1 166 ? -38 -24.391 -14.656 1 95.31 166 PHE A O 1
ATOM 1311 N N . SER A 1 167 ? -36.438 -23.5 -15.984 1 95.31 167 SER A N 1
ATOM 1312 C CA . SER A 1 167 ? -35.469 -24.516 -15.57 1 95.31 167 SER A CA 1
ATOM 1313 C C . SER A 1 167 ? -34.281 -23.891 -14.859 1 95.31 167 SER A C 1
ATOM 1315 O O . SER A 1 167 ? -33.844 -22.812 -15.242 1 95.31 167 SER A O 1
ATOM 1317 N N . LEU A 1 168 ? -33.844 -24.484 -13.852 1 93.62 168 LEU A N 1
ATOM 1318 C CA . LEU A 1 168 ? -32.594 -24.219 -13.141 1 93.62 168 LEU A CA 1
ATOM 1319 C C . LEU A 1 168 ? -31.875 -25.516 -12.781 1 93.62 168 LEU A C 1
ATOM 1321 O O . LEU A 1 168 ? -32.5 -26.469 -12.305 1 93.62 168 LEU A O 1
ATOM 1325 N N . PHE A 1 169 ? -30.641 -25.672 -12.992 1 92.25 169 PHE A N 1
ATOM 1326 C CA . PHE A 1 169 ? -29.875 -26.891 -12.781 1 92.25 169 PHE A CA 1
ATOM 1327 C C . PHE A 1 169 ? -30.516 -28.062 -13.531 1 92.25 169 PHE A C 1
ATOM 1329 O O . PHE A 1 169 ? -30.594 -29.172 -13.008 1 92.25 169 PHE A O 1
ATOM 1336 N N . ASP A 1 170 ? -31.109 -27.688 -14.664 1 90.62 170 ASP A N 1
ATOM 1337 C CA . ASP A 1 170 ? -31.75 -28.656 -15.547 1 90.62 170 ASP A CA 1
ATOM 1338 C C . ASP A 1 170 ? -32.938 -29.328 -14.875 1 90.62 170 ASP A C 1
ATOM 1340 O O . ASP A 1 170 ? -33.281 -30.469 -15.172 1 90.62 170 ASP A O 1
ATOM 1344 N N . ASN A 1 171 ? -33.406 -28.688 -13.867 1 92.12 171 ASN A N 1
ATOM 1345 C CA . ASN A 1 171 ? -34.688 -29.062 -13.234 1 92.12 171 ASN A CA 1
ATOM 1346 C C . ASN A 1 171 ? -35.781 -28.047 -13.508 1 92.12 171 ASN A C 1
ATOM 1348 O O . ASN A 1 171 ? -35.5 -26.844 -13.578 1 92.12 171 ASN A O 1
ATOM 1352 N N . ASP A 1 172 ? -36.969 -28.531 -13.555 1 94.5 172 ASP A N 1
ATOM 1353 C CA . ASP A 1 172 ? -38.062 -27.656 -13.93 1 94.5 172 ASP A CA 1
ATOM 1354 C C . ASP A 1 172 ? -38.844 -27.172 -12.695 1 94.5 172 ASP A C 1
ATOM 1356 O O . ASP A 1 172 ? -39.031 -27.938 -11.75 1 94.5 172 ASP A O 1
ATOM 1360 N N . TRP A 1 173 ? -39.219 -25.953 -12.781 1 95.81 173 TRP A N 1
ATOM 1361 C CA . TRP A 1 173 ? -39.969 -25.281 -11.719 1 95.81 173 TRP A CA 1
ATOM 1362 C C . TRP A 1 173 ? -41.188 -24.594 -12.273 1 95.81 173 TRP A C 1
ATOM 1364 O O . TRP A 1 173 ? -41.25 -24.266 -13.461 1 95.81 173 TRP A O 1
ATOM 1374 N N . SER A 1 174 ? -42.219 -24.375 -11.43 1 96.31 174 SER A N 1
ATOM 1375 C CA . SER A 1 174 ? -43.438 -23.656 -11.812 1 96.31 174 SER A CA 1
ATOM 1376 C C . SER A 1 174 ? -44.062 -22.969 -10.609 1 96.31 174 SER A C 1
ATOM 1378 O O . SER A 1 174 ? -43.719 -23.266 -9.461 1 96.31 174 SER A O 1
ATOM 1380 N N . ILE A 1 175 ? -44.906 -22.047 -10.906 1 96.44 175 ILE A N 1
ATOM 1381 C CA . ILE A 1 175 ? -45.656 -21.344 -9.875 1 96.44 175 ILE A CA 1
ATOM 1382 C C . ILE A 1 175 ? -47.094 -21.922 -9.812 1 96.44 175 ILE A C 1
ATOM 1384 O O . ILE A 1 175 ? -47.719 -22.141 -10.852 1 96.44 175 ILE A O 1
ATOM 1388 N N . ILE A 1 176 ? -47.5 -22.156 -8.547 1 95.44 176 ILE A N 1
ATOM 1389 C CA . ILE A 1 176 ? -48.875 -22.578 -8.312 1 95.44 176 ILE A CA 1
ATOM 1390 C C . ILE A 1 176 ? -49.625 -21.516 -7.516 1 95.44 176 ILE A C 1
ATOM 1392 O O . ILE A 1 176 ? -49.156 -21.078 -6.469 1 95.44 176 ILE A O 1
ATOM 1396 N N . MET A 1 177 ? -50.75 -21.188 -8.031 1 94.62 177 MET A N 1
ATOM 1397 C CA . MET A 1 177 ? -51.531 -20.156 -7.359 1 94.62 177 MET A CA 1
ATOM 1398 C C . MET A 1 177 ? -52.969 -20.641 -7.102 1 94.62 177 MET A C 1
ATOM 1400 O O . MET A 1 177 ? -53.562 -21.266 -7.969 1 94.62 177 MET A O 1
ATOM 1404 N N . TYR A 1 178 ? -53.375 -20.406 -5.902 1 92.38 178 TYR A N 1
ATOM 1405 C CA . TYR A 1 178 ? -54.781 -20.578 -5.508 1 92.38 178 TYR A CA 1
ATOM 1406 C C . TYR A 1 178 ? -55.5 -19.234 -5.359 1 92.38 178 TYR A C 1
ATOM 1408 O O . TYR A 1 178 ? -55.5 -18.656 -4.273 1 92.38 178 TYR A O 1
ATOM 1416 N N . PRO A 1 179 ? -56.094 -18.844 -6.457 1 89.81 179 PRO A N 1
ATOM 1417 C CA . PRO A 1 179 ? -56.688 -17.5 -6.414 1 89.81 179 PRO A CA 1
ATOM 1418 C C . PRO A 1 179 ? -57.812 -17.391 -5.398 1 89.81 179 PRO A C 1
ATOM 1420 O O . PRO A 1 179 ? -58.094 -16.297 -4.887 1 89.81 179 PRO A O 1
ATOM 1423 N N . ARG A 1 180 ? -58.5 -18.578 -5.125 1 85.94 180 ARG A N 1
ATOM 1424 C CA . ARG A 1 180 ? -59.625 -18.562 -4.191 1 85.94 180 ARG A CA 1
ATOM 1425 C C . ARG A 1 180 ? -59.219 -19.156 -2.842 1 85.94 180 ARG A C 1
ATOM 1427 O O . ARG A 1 180 ? -60.062 -19.438 -2 1 85.94 180 ARG A O 1
ATOM 1434 N N . GLY A 1 181 ? -57.906 -19.312 -2.553 1 84.75 181 GLY A N 1
ATOM 1435 C CA . GLY A 1 181 ? -57.438 -19.906 -1.315 1 84.75 181 GLY A CA 1
ATOM 1436 C C . GLY A 1 181 ? -57.375 -21.422 -1.367 1 84.75 181 GLY A C 1
ATOM 1437 O O . GLY A 1 181 ? -57.938 -22.031 -2.262 1 84.75 181 GLY A O 1
ATOM 1438 N N . GLU A 1 182 ? -56.656 -21.984 -0.333 1 75.38 182 GLU A N 1
ATOM 1439 C CA . GLU A 1 182 ? -56.469 -23.422 -0.225 1 75.38 182 GLU A CA 1
ATOM 1440 C C . GLU A 1 182 ? -57.625 -24.078 0.537 1 75.38 182 GLU A C 1
ATOM 1442 O O . GLU A 1 182 ? -58.094 -23.547 1.552 1 75.38 182 GLU A O 1
ATOM 1447 N N . ASN A 1 183 ? -58.531 -25.281 -0.012 1 62.25 183 ASN A N 1
ATOM 1448 C CA . ASN A 1 183 ? -59.625 -26.109 0.469 1 62.25 183 ASN A CA 1
ATOM 1449 C C . ASN A 1 183 ? -60.938 -25.344 0.518 1 62.25 183 ASN A C 1
ATOM 1451 O O . ASN A 1 183 ? -61.281 -24.781 1.552 1 62.25 183 ASN A O 1
ATOM 1455 N N . PRO A 1 184 ? -61.438 -25.094 -0.53 1 47.34 184 PRO A N 1
ATOM 1456 C CA . PRO A 1 184 ? -62.75 -24.422 -0.502 1 47.34 184 PRO A CA 1
ATOM 1457 C C . PRO A 1 184 ? -63.844 -25.25 0.191 1 47.34 184 PRO A C 1
ATOM 1459 O O . PRO A 1 184 ? -65 -24.812 0.275 1 47.34 184 PRO A O 1
ATOM 1462 N N . GLN A 1 185 ? -63.75 -26.656 0.215 1 44.16 185 GLN A N 1
ATOM 1463 C CA . GLN A 1 185 ? -64.938 -27.375 0.658 1 44.16 185 GLN A CA 1
ATOM 1464 C C . GLN A 1 185 ? -65.375 -26.953 2.066 1 44.16 185 GLN A C 1
ATOM 1466 O O . GLN A 1 185 ? -66.375 -27.359 2.564 1 44.16 185 GLN A O 1
ATOM 1471 N N . ALA A 1 186 ? -64.375 -27.219 3.084 1 39.44 186 ALA A N 1
ATOM 1472 C CA . ALA A 1 186 ? -64.938 -27.031 4.41 1 39.44 186 ALA A CA 1
ATOM 1473 C C . ALA A 1 186 ? -65.688 -25.672 4.512 1 39.44 186 ALA A C 1
ATOM 1475 O O . ALA A 1 186 ? -65.25 -24.719 3.844 1 39.44 186 ALA A O 1
ATOM 1476 N N . SER A 1 187 ? -66.938 -25.766 4.926 1 38.66 187 SER A N 1
ATOM 1477 C CA . SER A 1 187 ? -67.938 -24.719 5.172 1 38.66 187 SER A CA 1
ATOM 1478 C C . SER A 1 187 ? -67.25 -23.406 5.562 1 38.66 187 SER A C 1
ATOM 1480 O O . SER A 1 187 ? -67.938 -22.469 6 1 38.66 187 SER A O 1
ATOM 1482 N N . THR A 1 188 ? -66 -23.625 6.09 1 39.38 188 THR A N 1
ATOM 1483 C CA . THR A 1 188 ? -65.688 -22.297 6.617 1 39.38 188 THR A CA 1
ATOM 1484 C C . THR A 1 188 ? -65.625 -21.266 5.496 1 39.38 188 THR A C 1
ATOM 1486 O O . THR A 1 188 ? -65.312 -21.594 4.352 1 39.38 188 THR A O 1
ATOM 1489 N N . PRO A 1 189 ? -66.125 -20.141 5.758 1 39.69 189 PRO A N 1
ATOM 1490 C CA . PRO A 1 189 ? -66.188 -18.953 4.902 1 39.69 189 PRO A CA 1
ATOM 1491 C C . PRO A 1 189 ? -65 -18.922 3.93 1 39.69 189 PRO A C 1
ATOM 1493 O O . PRO A 1 189 ? -63.969 -19.562 4.168 1 39.69 189 PRO A O 1
ATOM 1496 N N . GLN A 1 190 ? -65.25 -18.625 2.584 1 45.75 190 GLN A N 1
ATOM 1497 C CA . GLN A 1 190 ? -64.375 -18.203 1.524 1 45.75 190 GLN A CA 1
ATOM 1498 C C . GLN A 1 190 ? -63.062 -17.688 2.102 1 45.75 190 GLN A C 1
ATOM 1500 O O . GLN A 1 190 ? -63.031 -16.719 2.852 1 45.75 190 GLN A O 1
ATOM 1505 N N . LYS A 1 191 ? -62.219 -18.562 2.361 1 57.06 191 LYS A N 1
ATOM 1506 C CA . LYS A 1 191 ? -60.938 -18.109 2.861 1 57.06 191 LYS A CA 1
ATOM 1507 C C . LYS A 1 191 ? -60.406 -16.922 2.039 1 57.06 191 LYS A C 1
ATOM 1509 O O . LYS A 1 191 ? -60.469 -16.953 0.808 1 57.06 191 LYS A O 1
ATOM 1514 N N . ASP A 1 192 ? -60.312 -15.75 2.533 1 74.88 192 ASP A N 1
ATOM 1515 C CA . ASP A 1 192 ? -60.188 -14.344 2.178 1 74.88 192 ASP A CA 1
ATOM 1516 C C . ASP A 1 192 ? -58.812 -14.055 1.552 1 74.88 192 ASP A C 1
ATOM 1518 O O . ASP A 1 192 ? -58.562 -12.945 1.067 1 74.88 192 ASP A O 1
ATOM 1522 N N . ASN A 1 193 ? -57.969 -15.273 1.408 1 89.06 193 ASN A N 1
ATOM 1523 C CA . ASN A 1 193 ? -56.656 -14.875 0.881 1 89.06 193 ASN A CA 1
ATOM 1524 C C . ASN A 1 193 ? -56.156 -15.844 -0.19 1 89.06 193 ASN A C 1
ATOM 1526 O O . ASN A 1 193 ? -56.344 -17.062 -0.062 1 89.06 193 ASN A O 1
ATOM 1530 N N . ALA A 1 194 ? -55.656 -15.422 -1.295 1 90.62 194 ALA A N 1
ATOM 1531 C CA . ALA A 1 194 ? -55 -16.219 -2.342 1 90.62 194 ALA A CA 1
ATOM 1532 C C . ALA A 1 194 ? -53.688 -16.781 -1.865 1 90.62 194 ALA A C 1
ATOM 1534 O O . ALA A 1 194 ? -52.969 -16.141 -1.088 1 90.62 194 ALA A O 1
ATOM 1535 N N . ALA A 1 195 ? -53.375 -18.031 -2.287 1 92.5 195 ALA A N 1
ATOM 1536 C CA . ALA A 1 195 ? -52.094 -18.672 -1.958 1 92.5 195 ALA A CA 1
ATOM 1537 C C . ALA A 1 195 ? -51.219 -18.812 -3.197 1 92.5 195 ALA A C 1
ATOM 1539 O O . ALA A 1 195 ? -51.719 -19.094 -4.289 1 92.5 195 ALA A O 1
ATOM 1540 N N . ILE A 1 196 ? -49.969 -18.547 -3.088 1 94.94 196 ILE A N 1
ATOM 1541 C CA . ILE A 1 196 ? -49 -18.703 -4.172 1 94.94 196 ILE A CA 1
ATOM 1542 C C . ILE A 1 196 ? -47.812 -19.562 -3.707 1 94.94 196 ILE A C 1
ATOM 1544 O O . ILE A 1 196 ? -47.25 -19.328 -2.639 1 94.94 196 ILE A O 1
ATOM 1548 N N . TYR A 1 197 ? -47.469 -20.547 -4.531 1 94.75 197 TYR A N 1
ATOM 1549 C CA . TYR A 1 197 ? -46.406 -21.484 -4.184 1 94.75 197 TYR A CA 1
ATOM 1550 C C . TYR A 1 197 ? -45.438 -21.672 -5.344 1 94.75 197 TYR A C 1
ATOM 1552 O O . TYR A 1 197 ? -45.812 -21.453 -6.5 1 94.75 197 TYR A O 1
ATOM 1560 N N . LEU A 1 198 ? -44.219 -22 -5.008 1 95.69 198 LEU A N 1
ATOM 1561 C CA . LEU A 1 198 ? -43.219 -22.484 -5.965 1 95.69 198 LEU A CA 1
ATOM 1562 C C . LEU A 1 198 ? -43.156 -24.016 -5.949 1 95.69 198 LEU A C 1
ATOM 1564 O O . LEU A 1 198 ? -43.062 -24.625 -4.879 1 95.69 198 LEU A O 1
ATOM 1568 N N . ARG A 1 199 ? -43.25 -24.531 -7.055 1 94.88 199 ARG A N 1
ATOM 1569 C CA . ARG A 1 199 ? -43.281 -25.984 -7.145 1 94.88 199 ARG A CA 1
ATOM 1570 C C . ARG A 1 199 ? -42.094 -26.5 -7.977 1 94.88 199 ARG A C 1
ATOM 1572 O O . ARG A 1 199 ? -41.812 -25.969 -9.055 1 94.88 199 ARG A O 1
ATOM 1579 N N . ARG A 1 200 ? -41.375 -27.5 -7.484 1 94.19 200 ARG A N 1
ATOM 1580 C CA . ARG A 1 200 ? -40.375 -28.234 -8.242 1 94.19 200 ARG A CA 1
ATOM 1581 C C . ARG A 1 200 ? -41 -29.406 -8.984 1 94.19 200 ARG A C 1
ATOM 1583 O O . ARG A 1 200 ? -41.656 -30.266 -8.367 1 94.19 200 ARG A O 1
ATOM 1590 N N . GLU A 1 201 ? -40.656 -29.422 -10.219 1 90.5 201 GLU A N 1
ATOM 1591 C CA . GLU A 1 201 ? -41.219 -30.5 -11.016 1 90.5 201 GLU A CA 1
ATOM 1592 C C . GLU A 1 201 ? -40.344 -31.75 -10.945 1 90.5 201 GLU A C 1
ATOM 1594 O O . GLU A 1 201 ? -39.125 -31.656 -10.93 1 90.5 201 GLU A O 1
ATOM 1599 N N . ASN A 1 202 ? -40.812 -32.875 -10.914 1 83.62 202 ASN A N 1
ATOM 1600 C CA . ASN A 1 202 ? -40.156 -34.188 -10.945 1 83.62 202 ASN A CA 1
ATOM 1601 C C . ASN A 1 202 ? -39.062 -34.281 -9.883 1 83.62 202 ASN A C 1
ATOM 1603 O O . ASN A 1 202 ? -37.875 -34.406 -10.203 1 83.62 202 ASN A O 1
ATOM 1607 N N . PRO A 1 203 ? -39.5 -34.25 -8.672 1 83.88 203 PRO A N 1
ATOM 1608 C CA . PRO A 1 203 ? -38.5 -34.312 -7.59 1 83.88 203 PRO A CA 1
ATOM 1609 C C . PRO A 1 203 ? -37.688 -35.625 -7.609 1 83.88 203 PRO A C 1
ATOM 1611 O O . PRO A 1 203 ? -38.219 -36.656 -8.008 1 83.88 203 PRO A O 1
ATOM 1614 N N . SER A 1 204 ? -36.438 -35.562 -7.379 1 85.75 204 SER A N 1
ATOM 1615 C CA . SER A 1 204 ? -35.469 -36.656 -7.297 1 85.75 204 SER A CA 1
ATOM 1616 C C . SER A 1 204 ? -34.719 -36.625 -5.977 1 85.75 204 SER A C 1
ATOM 1618 O O . SER A 1 204 ? -35.156 -36 -5.012 1 85.75 204 SER A O 1
ATOM 1620 N N . ALA A 1 205 ? -33.625 -37.438 -5.926 1 87.06 205 ALA A N 1
ATOM 1621 C CA . ALA A 1 205 ? -32.812 -37.5 -4.715 1 87.06 205 ALA A CA 1
ATOM 1622 C C . ALA A 1 205 ? -32.062 -36.188 -4.504 1 87.06 205 ALA A C 1
ATOM 1624 O O . ALA A 1 205 ? -31.656 -35.875 -3.381 1 87.06 205 ALA A O 1
ATOM 1625 N N . LEU A 1 206 ? -31.953 -35.5 -5.613 1 90.75 206 LEU A N 1
ATOM 1626 C CA . LEU A 1 206 ? -31.312 -34.219 -5.527 1 90.75 206 LEU A CA 1
ATOM 1627 C C . LEU A 1 206 ? -32.219 -33.188 -4.863 1 90.75 206 LEU A C 1
ATOM 1629 O O . LEU A 1 206 ? -33.406 -33.031 -5.254 1 90.75 206 LEU A O 1
ATOM 1633 N N . ARG A 1 207 ? -31.766 -32.562 -3.834 1 93 207 ARG A N 1
ATOM 1634 C CA . ARG A 1 207 ? -32.5 -31.547 -3.098 1 93 207 ARG A CA 1
ATOM 1635 C C . ARG A 1 207 ? -32 -30.141 -3.434 1 93 207 ARG A C 1
ATOM 1637 O O . ARG A 1 207 ? -30.969 -29.984 -4.066 1 93 207 ARG A O 1
ATOM 1644 N N . PHE A 1 208 ? -32.844 -29.141 -3.094 1 94.12 208 PHE A N 1
ATOM 1645 C CA . PHE A 1 208 ? -32.469 -27.75 -3.369 1 94.12 208 PHE A CA 1
ATOM 1646 C C . PHE A 1 208 ? -32.719 -26.859 -2.162 1 94.12 208 PHE A C 1
ATOM 1648 O O . PHE A 1 208 ? -33.844 -26.875 -1.609 1 94.12 208 PHE A O 1
ATOM 1655 N N . ASP A 1 209 ? -31.75 -26.234 -1.713 1 93.5 209 ASP A N 1
ATOM 1656 C CA . ASP A 1 209 ? -31.922 -25.109 -0.804 1 93.5 209 ASP A CA 1
ATOM 1657 C C . ASP A 1 209 ? -32.156 -23.812 -1.576 1 93.5 209 ASP A C 1
ATOM 1659 O O . ASP A 1 209 ? -31.266 -23.344 -2.285 1 93.5 209 ASP A O 1
ATOM 1663 N N . VAL A 1 210 ? -33.375 -23.203 -1.402 1 95.19 210 VAL A N 1
ATOM 1664 C CA . VAL A 1 210 ? -33.719 -22.078 -2.262 1 95.19 210 VAL A CA 1
ATOM 1665 C C . VAL A 1 210 ? -34.188 -20.891 -1.406 1 95.19 210 VAL A C 1
ATOM 1667 O O . VAL A 1 210 ? -35 -21.062 -0.486 1 95.19 210 VAL A O 1
ATOM 1670 N N . THR A 1 211 ? -33.656 -19.75 -1.625 1 96.38 211 THR A N 1
ATOM 1671 C CA . THR A 1 211 ? -34.188 -18.484 -1.137 1 96.38 211 THR A CA 1
ATOM 1672 C C . THR A 1 211 ? -34.781 -17.688 -2.277 1 96.38 211 THR A C 1
ATOM 1674 O O . THR A 1 211 ? -34.094 -17.312 -3.225 1 96.38 211 THR A O 1
ATOM 1677 N N . PHE A 1 212 ? -36.062 -17.469 -2.154 1 96.69 212 PHE A N 1
ATOM 1678 C CA . PHE A 1 212 ? -36.781 -16.812 -3.254 1 96.69 212 PHE A CA 1
ATOM 1679 C C . PHE A 1 212 ? -37.812 -15.836 -2.725 1 96.69 212 PHE A C 1
ATOM 1681 O O . PHE A 1 212 ? -38.188 -15.898 -1.552 1 96.69 212 PHE A O 1
ATOM 1688 N N . THR A 1 213 ? -38.219 -14.93 -3.602 1 96.94 213 THR A N 1
ATOM 1689 C CA . THR A 1 213 ? -39.25 -13.945 -3.318 1 96.94 213 THR A CA 1
ATOM 1690 C C . THR A 1 213 ? -40.438 -14.102 -4.281 1 96.94 213 THR A C 1
ATOM 1692 O O . THR A 1 213 ? -40.219 -14.172 -5.5 1 96.94 213 THR A O 1
ATOM 1695 N N . ILE A 1 214 ? -41.562 -14.242 -3.693 1 97.06 214 ILE A N 1
ATOM 1696 C CA . ILE A 1 214 ? -42.781 -14.211 -4.488 1 97.06 214 ILE A CA 1
ATOM 1697 C C . ILE A 1 214 ? -43.344 -12.781 -4.527 1 97.06 214 ILE A C 1
ATOM 1699 O O . ILE A 1 214 ? -43.438 -12.125 -3.492 1 97.06 214 ILE A O 1
ATOM 1703 N N . TYR A 1 215 ? -43.625 -12.406 -5.789 1 96 215 TYR A N 1
ATOM 1704 C CA . TYR A 1 215 ? -44.094 -11.016 -5.816 1 96 215 TYR A CA 1
ATOM 1705 C C . TYR A 1 215 ? -45.125 -10.797 -6.898 1 96 215 TYR A C 1
ATOM 1707 O O . TYR A 1 215 ? -45.219 -11.562 -7.859 1 96 215 TYR A O 1
ATOM 1715 N N . ILE A 1 216 ? -45.938 -9.867 -6.668 1 94.31 216 ILE A N 1
ATOM 1716 C CA . ILE A 1 216 ? -46.75 -9.188 -7.664 1 94.31 216 ILE A CA 1
ATOM 1717 C C . ILE A 1 216 ? -46.219 -7.77 -7.883 1 94.31 216 ILE A C 1
ATOM 1719 O O . ILE A 1 216 ? -46.156 -6.977 -6.941 1 94.31 216 ILE A O 1
ATOM 1723 N N . PRO A 1 217 ? -45.844 -7.527 -9.086 1 92.5 217 PRO A N 1
ATOM 1724 C CA . PRO A 1 217 ? -45.156 -6.262 -9.336 1 92.5 217 PRO A CA 1
ATOM 1725 C C . PRO A 1 217 ? -45.875 -5.059 -8.742 1 92.5 217 PRO A C 1
ATOM 1727 O O . PRO A 1 217 ? -47.062 -4.855 -9.008 1 92.5 217 PRO A O 1
ATOM 1730 N N . LYS A 1 218 ? -45.219 -4.242 -7.91 1 86 218 LYS A N 1
ATOM 1731 C CA . LYS A 1 218 ? -45.625 -2.973 -7.316 1 86 218 LYS A CA 1
ATOM 1732 C C . LYS A 1 218 ? -46.75 -3.178 -6.312 1 86 218 LYS A C 1
ATOM 1734 O O . LYS A 1 218 ? -47.469 -2.229 -5.965 1 86 218 LYS A O 1
ATOM 1739 N N . VAL A 1 219 ? -46.969 -4.414 -5.914 1 88.5 219 VAL A N 1
ATOM 1740 C CA . VAL A 1 219 ? -48.062 -4.664 -4.992 1 88.5 219 VAL A CA 1
ATOM 1741 C C . VAL A 1 219 ? -47.531 -5.277 -3.701 1 88.5 219 VAL A C 1
ATOM 1743 O O . VAL A 1 219 ? -47.656 -4.672 -2.631 1 88.5 219 VAL A O 1
ATOM 1746 N N . LYS A 1 220 ? -46.969 -6.484 -3.883 1 91.06 220 LYS A N 1
ATOM 1747 C CA . LYS A 1 220 ? -46.531 -7.203 -2.695 1 91.06 220 LYS A CA 1
ATOM 1748 C C . LYS A 1 220 ? -45.375 -8.141 -3.027 1 91.06 220 LYS A C 1
ATOM 1750 O O . LYS A 1 220 ? -45.312 -8.703 -4.125 1 91.06 220 LYS A O 1
ATOM 1755 N N . GLU A 1 221 ? -44.438 -8.258 -2.072 1 93.69 221 GLU A N 1
ATOM 1756 C CA . GLU A 1 221 ? -43.344 -9.203 -2.188 1 93.69 221 GLU A CA 1
ATOM 1757 C C . GLU A 1 221 ? -43.062 -9.914 -0.862 1 93.69 221 GLU A C 1
ATOM 1759 O O . GLU A 1 221 ? -43.156 -9.297 0.204 1 93.69 221 GLU A O 1
ATOM 1764 N N . VAL A 1 222 ? -42.875 -11.188 -0.897 1 94.38 222 VAL A N 1
ATOM 1765 C CA . VAL A 1 222 ? -42.594 -11.977 0.293 1 94.38 222 VAL A CA 1
ATOM 1766 C C . VAL A 1 222 ? -41.375 -12.859 0.039 1 94.38 222 VAL A C 1
ATOM 1768 O O . VAL A 1 222 ? -41.375 -13.672 -0.889 1 94.38 222 VAL A O 1
ATOM 1771 N N . LYS A 1 223 ? -40.344 -12.711 0.868 1 93.81 223 LYS A N 1
ATOM 1772 C CA . LYS A 1 223 ? -39.125 -13.508 0.767 1 93.81 223 LYS A CA 1
ATOM 1773 C C . LYS A 1 223 ? -39.219 -14.781 1.603 1 93.81 223 LYS A C 1
ATOM 1775 O O . LYS A 1 223 ? -39.656 -14.734 2.756 1 93.81 223 LYS A O 1
ATOM 1780 N N . ILE A 1 224 ? -38.844 -15.898 1.037 1 94.56 224 ILE A N 1
ATOM 1781 C CA . ILE A 1 224 ? -38.969 -17.203 1.671 1 94.56 224 ILE A CA 1
ATOM 1782 C C . ILE A 1 224 ? -37.688 -18 1.467 1 94.56 224 ILE A C 1
ATOM 1784 O O . ILE A 1 224 ? -37 -17.859 0.437 1 94.56 224 ILE A O 1
ATOM 1788 N N . THR A 1 225 ? -37.281 -18.766 2.434 1 93.62 225 THR A N 1
ATOM 1789 C CA . THR A 1 225 ? -36.219 -19.766 2.307 1 93.62 225 THR A CA 1
ATOM 1790 C C . THR A 1 225 ? -36.75 -21.156 2.598 1 93.62 225 THR A C 1
ATOM 1792 O O . THR A 1 225 ? -37.469 -21.359 3.578 1 93.62 225 THR A O 1
ATOM 1795 N N . HIS A 1 226 ? -36.531 -22.047 1.681 1 93.44 226 HIS A N 1
ATOM 1796 C CA . HIS A 1 226 ? -37.062 -23.391 1.849 1 93.44 226 HIS A CA 1
ATOM 1797 C C . HIS A 1 226 ? -36.125 -24.438 1.272 1 93.44 226 HIS A C 1
ATOM 1799 O O . HIS A 1 226 ? -35.375 -24.156 0.342 1 93.44 226 HIS A O 1
ATOM 1805 N N . HIS A 1 227 ? -36.125 -25.688 1.902 1 91.25 227 HIS A N 1
ATOM 1806 C CA . HIS A 1 227 ? -35.406 -26.859 1.413 1 91.25 227 HIS A CA 1
ATOM 1807 C C . HIS A 1 227 ? -36.344 -27.797 0.648 1 91.25 227 HIS A C 1
ATOM 1809 O O . HIS A 1 227 ? -37.094 -28.562 1.254 1 91.25 227 HIS A O 1
ATOM 1815 N N . PHE A 1 228 ? -36.219 -27.797 -0.608 1 91.75 228 PHE A N 1
ATOM 1816 C CA . PHE A 1 228 ? -37.062 -28.641 -1.436 1 91.75 228 PHE A CA 1
ATOM 1817 C C . PHE A 1 228 ? -36.5 -30.062 -1.503 1 91.75 228 PHE A C 1
ATOM 1819 O O . PHE A 1 228 ? -35.344 -30.25 -1.801 1 91.75 228 PHE A O 1
ATOM 1826 N N . HIS A 1 229 ? -37.219 -31.062 -1.16 1 87.81 229 HIS A N 1
ATOM 1827 C CA . HIS A 1 229 ? -36.781 -32.438 -1.231 1 87.81 229 HIS A CA 1
ATOM 1828 C C . HIS A 1 229 ? -37.906 -33.344 -1.747 1 87.81 229 HIS A C 1
ATOM 1830 O O . HIS A 1 229 ? -38.969 -32.844 -2.168 1 87.81 229 HIS A O 1
ATOM 1836 N N . GLU A 1 230 ? -37.719 -34.656 -1.912 1 79.94 230 GLU A N 1
ATOM 1837 C CA . GLU A 1 230 ? -38.562 -35.562 -2.66 1 79.94 230 GLU A CA 1
ATOM 1838 C C . GLU A 1 230 ? -39.906 -35.812 -1.943 1 79.94 230 GLU A C 1
ATOM 1840 O O . GLU A 1 230 ? -40.906 -36.156 -2.578 1 79.94 230 GLU A O 1
ATOM 1845 N N . LYS A 1 231 ? -39.938 -35.531 -0.717 1 74.88 231 LYS A N 1
ATOM 1846 C CA . LYS A 1 231 ? -41.219 -35.781 -0.039 1 74.88 231 LYS A CA 1
ATOM 1847 C C . LYS A 1 231 ? -42.281 -34.812 -0.536 1 74.88 231 LYS A C 1
ATOM 1849 O O . LYS A 1 231 ? -42 -33.656 -0.83 1 74.88 231 LYS A O 1
ATOM 1854 N N . VAL A 1 232 ? -43.375 -35.344 -0.77 1 67.25 232 VAL A N 1
ATOM 1855 C CA . VAL A 1 232 ? -44.5 -34.656 -1.406 1 67.25 232 VAL A CA 1
ATOM 1856 C C . VAL A 1 232 ? -44.75 -33.312 -0.736 1 67.25 232 VAL A C 1
ATOM 1858 O O . VAL A 1 232 ? -45 -32.312 -1.413 1 67.25 232 VAL A O 1
ATOM 1861 N N . CYS A 1 233 ? -44.562 -33.281 0.572 1 67.25 233 CYS A N 1
ATOM 1862 C CA . CYS A 1 233 ? -44.906 -32.031 1.281 1 67.25 233 CYS A CA 1
ATOM 1863 C C . CYS A 1 233 ? -43.844 -30.969 1.062 1 67.25 233 CYS A C 1
ATOM 1865 O O . CYS A 1 233 ? -44.062 -29.797 1.339 1 67.25 233 CYS A O 1
ATOM 1867 N N . SER A 1 234 ? -42.812 -31.312 0.377 1 78.69 234 SER A N 1
ATOM 1868 C CA . SER A 1 234 ? -41.719 -30.344 0.304 1 78.69 234 SER A CA 1
ATOM 1869 C C . SER A 1 234 ? -41.406 -29.969 -1.143 1 78.69 234 SER A C 1
ATOM 1871 O O . SER A 1 234 ? -40.469 -29.203 -1.404 1 78.69 234 SER A O 1
ATOM 1873 N N . THR A 1 235 ? -42.25 -30.469 -2.059 1 88.94 235 THR A N 1
ATOM 1874 C CA . THR A 1 235 ? -42 -30.156 -3.463 1 88.94 235 THR A CA 1
ATOM 1875 C C . THR A 1 235 ? -42.688 -28.828 -3.838 1 88.94 235 THR A C 1
ATOM 1877 O O . THR A 1 235 ? -42.344 -28.234 -4.867 1 88.94 235 THR A O 1
ATOM 1880 N N . THR A 1 236 ? -43.656 -28.453 -3.086 1 90.81 236 THR A N 1
ATOM 1881 C CA . THR A 1 236 ? -44.375 -27.203 -3.293 1 90.81 236 THR A CA 1
ATOM 1882 C C . THR A 1 236 ? -44.406 -26.375 -2.008 1 90.81 236 THR A C 1
ATOM 1884 O O . THR A 1 236 ? -44.906 -26.844 -0.982 1 90.81 236 THR A O 1
ATOM 1887 N N . PHE A 1 237 ? -43.812 -25.25 -2.094 1 91.56 237 PHE A N 1
ATOM 1888 C CA . PHE A 1 237 ? -43.75 -24.406 -0.902 1 91.56 237 PHE A CA 1
ATOM 1889 C C . PHE A 1 237 ? -43.906 -22.938 -1.268 1 91.56 237 PHE A C 1
ATOM 1891 O O . PHE A 1 237 ? -43.406 -22.5 -2.314 1 91.56 237 PHE A O 1
ATOM 1898 N N . GLY A 1 238 ? -44.562 -22.188 -0.324 1 92.94 238 GLY A N 1
ATOM 1899 C CA . GLY A 1 238 ? -44.781 -20.766 -0.568 1 92.94 238 GLY A CA 1
ATOM 1900 C C . GLY A 1 238 ? -45.594 -20.094 0.529 1 92.94 238 GLY A C 1
ATOM 1901 O O . GLY A 1 238 ? -45.344 -20.328 1.715 1 92.94 238 GLY A O 1
ATOM 1902 N N . VAL A 1 239 ? -46.5 -19.266 0.012 1 92.5 239 VAL A N 1
ATOM 1903 C CA . VAL A 1 239 ? -47.281 -18.453 0.95 1 92.5 239 VAL A CA 1
ATOM 1904 C C . VAL A 1 239 ? -48.75 -18.797 0.841 1 92.5 239 VAL A C 1
ATOM 1906 O O . VAL A 1 239 ? -49.344 -18.625 -0.218 1 92.5 239 VAL A O 1
ATOM 1909 N N . GLU A 1 240 ? -49.312 -19.156 1.947 1 90.19 240 GLU A N 1
ATOM 1910 C CA . GLU A 1 240 ? -50.719 -19.547 1.978 1 90.19 240 GLU A CA 1
ATOM 1911 C C . GLU A 1 240 ? -51.656 -18.344 1.918 1 90.19 240 GLU A C 1
ATOM 1913 O O . GLU A 1 240 ? -52.688 -18.375 1.248 1 90.19 240 GLU A O 1
ATOM 1918 N N . LYS A 1 241 ? -51.25 -17.312 2.736 1 90.25 241 LYS A N 1
ATOM 1919 C CA . LYS A 1 241 ? -52.031 -16.078 2.744 1 90.25 241 LYS A CA 1
ATOM 1920 C C . LYS A 1 241 ? -51.219 -14.93 2.129 1 90.25 241 LYS A C 1
ATOM 1922 O O . LYS A 1 241 ? -50.75 -14.055 2.844 1 90.25 241 LYS A O 1
ATOM 1927 N N . PHE A 1 242 ? -51.219 -14.977 0.835 1 93 242 PHE A N 1
ATOM 1928 C CA . PHE A 1 242 ? -50.375 -14.008 0.157 1 93 242 PHE A CA 1
ATOM 1929 C C . PHE A 1 242 ? -51.125 -12.68 -0.011 1 93 242 PHE A C 1
ATOM 1931 O O . PHE A 1 242 ? -50.625 -11.633 0.397 1 93 242 PHE A O 1
ATOM 1938 N N . ILE A 1 243 ? -52.25 -12.648 -0.539 1 90.81 243 ILE A N 1
ATOM 1939 C CA . ILE A 1 243 ? -53.062 -11.461 -0.773 1 90.81 243 ILE A CA 1
ATOM 1940 C C . ILE A 1 243 ? -54.531 -11.836 -0.713 1 90.81 243 ILE A C 1
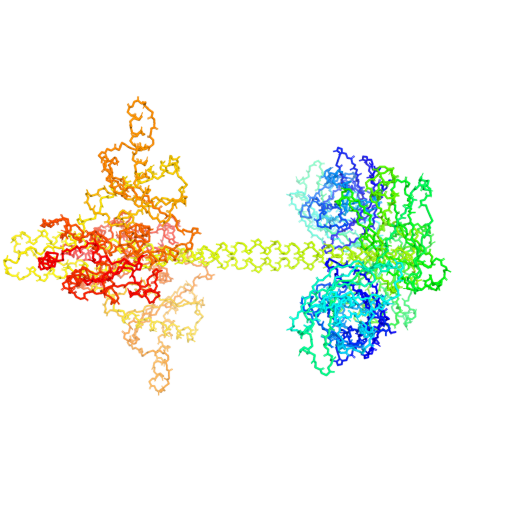ATOM 1942 O O . ILE A 1 243 ? -54.906 -12.977 -1.016 1 90.81 243 ILE A O 1
ATOM 1946 N N . ARG A 1 244 ? -55.406 -10.859 -0.382 1 87.19 244 ARG A N 1
ATOM 1947 C CA . ARG A 1 244 ? -56.844 -11.117 -0.329 1 87.19 244 ARG A CA 1
ATOM 1948 C C . ARG A 1 244 ? -57.375 -11.438 -1.714 1 87.19 244 ARG A C 1
ATOM 1950 O O . ARG A 1 244 ? -57 -10.805 -2.701 1 87.19 244 ARG A O 1
ATOM 1957 N N . THR A 1 245 ? -58.25 -12.32 -1.745 1 87.38 245 THR A N 1
ATOM 1958 C CA . THR A 1 245 ? -58.812 -12.773 -3.01 1 87.38 245 THR A CA 1
ATOM 1959 C C . THR A 1 245 ? -59.531 -11.625 -3.725 1 87.38 245 THR A C 1
ATOM 1961 O O . THR A 1 245 ? -59.438 -11.508 -4.949 1 87.38 245 THR A O 1
ATOM 1964 N N . LYS A 1 246 ? -60.156 -10.789 -2.977 1 84.69 246 LYS A N 1
ATOM 1965 C CA . LYS A 1 246 ? -60.875 -9.656 -3.553 1 84.69 246 LYS A CA 1
ATOM 1966 C C . LYS A 1 246 ? -59.906 -8.672 -4.211 1 84.69 246 LYS A C 1
ATOM 1968 O O . LYS A 1 246 ? -60.188 -8.172 -5.305 1 84.69 246 LYS A O 1
ATOM 1973 N N . ASP A 1 247 ? -58.875 -8.492 -3.58 1 88.31 247 ASP A N 1
ATOM 1974 C CA . ASP A 1 247 ? -57.875 -7.562 -4.102 1 88.31 247 ASP A CA 1
ATOM 1975 C C . ASP A 1 247 ? -57.219 -8.117 -5.363 1 88.31 247 ASP A C 1
ATOM 1977 O O . ASP A 1 247 ? -56.906 -7.367 -6.297 1 88.31 247 ASP A O 1
ATOM 1981 N N . LEU A 1 248 ? -57 -9.375 -5.301 1 89.56 248 LEU A N 1
ATOM 1982 C CA . LEU A 1 248 ? -56.406 -10.031 -6.453 1 89.56 248 LEU A CA 1
ATOM 1983 C C . LEU A 1 248 ? -57.312 -9.914 -7.676 1 89.56 248 LEU A C 1
ATOM 1985 O O . LEU A 1 248 ? -56.812 -9.68 -8.789 1 89.56 248 LEU A O 1
ATOM 1989 N N . ARG A 1 249 ? -58.562 -10 -7.504 1 86.88 249 ARG A N 1
ATOM 1990 C CA . ARG A 1 249 ? -59.562 -9.906 -8.586 1 86.88 249 ARG A CA 1
ATOM 1991 C C . ARG A 1 249 ? -59.625 -8.484 -9.133 1 86.88 249 ARG A C 1
ATOM 1993 O O . ARG A 1 249 ? -59.781 -8.281 -10.336 1 86.88 249 ARG A O 1
ATOM 2000 N N . LEU A 1 250 ? -59.438 -7.602 -8.234 1 86.5 250 LEU A N 1
ATOM 2001 C CA . LEU A 1 250 ? -59.5 -6.203 -8.633 1 86.5 250 LEU A CA 1
ATOM 2002 C C . LEU A 1 250 ? -58.281 -5.812 -9.477 1 86.5 250 LEU A C 1
ATOM 2004 O O . LEU A 1 250 ? -58.375 -4.953 -10.352 1 86.5 250 LEU A O 1
ATOM 2008 N N . MET A 1 251 ? -57.281 -6.492 -9.18 1 87.06 251 MET A N 1
ATOM 2009 C CA . MET A 1 251 ? -56.031 -6.137 -9.859 1 87.06 251 MET A CA 1
ATOM 2010 C C . MET A 1 251 ? -55.938 -6.867 -11.195 1 87.06 251 MET A C 1
ATOM 2012 O O . MET A 1 251 ? -55.125 -6.477 -12.047 1 87.06 251 MET A O 1
ATOM 2016 N N . ALA A 1 252 ? -56.719 -7.828 -11.344 1 88.38 252 ALA A N 1
ATOM 2017 C CA . ALA A 1 252 ? -56.625 -8.664 -12.539 1 88.38 252 ALA A CA 1
ATOM 2018 C C . ALA A 1 252 ? -57 -7.875 -13.789 1 88.38 252 ALA A C 1
ATOM 2020 O O . ALA A 1 252 ? -58.031 -7.176 -13.805 1 88.38 252 ALA A O 1
ATOM 2021 N N . LYS A 1 253 ? -56.188 -7.867 -14.758 1 86.94 253 LYS A N 1
ATOM 2022 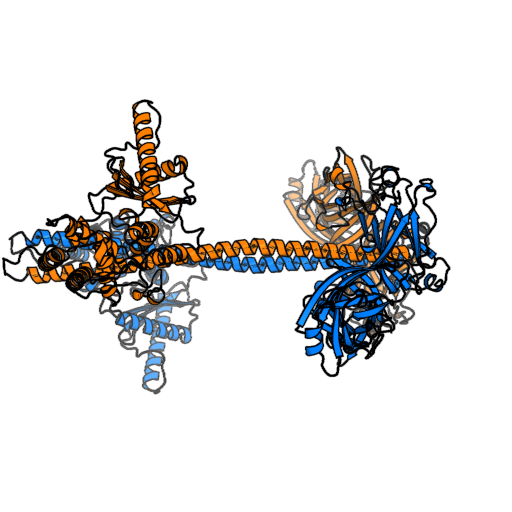C CA . LYS A 1 253 ? -56.469 -7.297 -16.078 1 86.94 253 LYS A CA 1
ATOM 2023 C C . LYS A 1 253 ? -56.688 -8.391 -17.109 1 86.94 253 LYS A C 1
ATOM 2025 O O . LYS A 1 253 ? -55.781 -9.164 -17.422 1 86.94 253 LYS A O 1
ATOM 2030 N N . GLY A 1 254 ? -57.812 -8.547 -17.734 1 84.5 254 GLY A N 1
ATOM 2031 C CA . GLY A 1 254 ? -58.156 -9.586 -18.688 1 84.5 254 GLY A CA 1
ATOM 2032 C C . GLY A 1 254 ? -58.25 -10.969 -18.047 1 84.5 254 GLY A C 1
ATOM 2033 O O . GLY A 1 254 ? -57.969 -11.969 -18.703 1 84.5 254 GLY A O 1
ATOM 2034 N N . GLY A 1 255 ? -58.312 -10.977 -16.766 1 86.38 255 GLY A N 1
ATOM 2035 C CA . GLY A 1 255 ? -58.5 -12.227 -16.031 1 86.38 255 GLY A CA 1
ATOM 2036 C C . GLY A 1 255 ? -57.188 -12.812 -15.555 1 86.38 255 GLY A C 1
ATOM 2037 O O . GLY A 1 255 ? -57.125 -13.93 -15.031 1 86.38 255 GLY A O 1
ATOM 2038 N N . THR A 1 256 ? -56.094 -12.047 -15.805 1 92.19 256 THR A N 1
ATOM 2039 C CA . THR A 1 256 ? -54.781 -12.57 -15.398 1 92.19 256 THR A CA 1
ATOM 2040 C C . THR A 1 256 ? -54.062 -11.555 -14.523 1 92.19 256 THR A C 1
ATOM 2042 O O . THR A 1 256 ? -54.344 -10.359 -14.555 1 92.19 256 THR A O 1
ATOM 2045 N N . VAL A 1 257 ? -53.156 -12.008 -13.664 1 93.69 257 VAL A N 1
ATOM 2046 C CA . VAL A 1 257 ? -52.281 -11.203 -12.828 1 93.69 257 VAL A CA 1
ATOM 2047 C C . VAL A 1 257 ? -50.844 -11.664 -13 1 93.69 257 VAL A C 1
ATOM 2049 O O . VAL A 1 257 ? -50.562 -12.867 -13.039 1 93.69 257 VAL A O 1
ATOM 2052 N N . PRO A 1 258 ? -50 -10.727 -13.172 1 94.81 258 PRO A N 1
ATOM 2053 C CA . PRO A 1 258 ? -48.594 -11.133 -13.242 1 94.81 258 PRO A CA 1
ATOM 2054 C C . PRO A 1 258 ? -48.031 -11.555 -11.883 1 94.81 258 PRO A C 1
ATOM 2056 O O . PRO A 1 258 ? -48.188 -10.836 -10.898 1 94.81 258 PRO A O 1
ATOM 2059 N N . VAL A 1 259 ? -47.531 -12.742 -11.82 1 95.94 259 VAL A N 1
ATOM 2060 C CA . VAL A 1 259 ? -46.875 -13.258 -10.625 1 95.94 259 VAL A CA 1
ATOM 2061 C C . VAL A 1 259 ? -45.406 -13.609 -10.953 1 95.94 259 VAL A C 1
ATOM 2063 O O . VAL A 1 259 ? -45.125 -14.141 -12.031 1 95.94 259 VAL A O 1
ATOM 2066 N N . GLY A 1 260 ? -44.594 -13.195 -10.039 1 96.5 260 GLY A N 1
ATOM 2067 C CA . GLY A 1 260 ? -43.188 -13.438 -10.297 1 96.5 260 GLY A CA 1
ATOM 2068 C C . GLY A 1 260 ? -42.469 -14.109 -9.141 1 96.5 260 GLY A C 1
ATOM 2069 O O . GLY A 1 260 ? -42.969 -14.117 -8.016 1 96.5 260 GLY A O 1
ATOM 2070 N N . ILE A 1 261 ? -41.375 -14.758 -9.523 1 97.19 261 ILE A N 1
ATOM 2071 C CA . ILE A 1 261 ? -40.469 -15.359 -8.562 1 97.19 261 ILE A CA 1
ATOM 2072 C C . ILE A 1 261 ? -39.062 -14.805 -8.789 1 97.19 261 ILE A C 1
ATOM 2074 O O . ILE A 1 261 ? -38.594 -14.727 -9.922 1 97.19 261 ILE A O 1
ATOM 2078 N N . LYS A 1 262 ? -38.5 -14.344 -7.777 1 97.19 262 LYS A N 1
ATOM 2079 C CA . LYS A 1 262 ? -37.094 -13.898 -7.785 1 97.19 262 LYS A CA 1
ATOM 2080 C C . LYS A 1 262 ? -36.219 -14.789 -6.914 1 97.19 262 LYS A C 1
ATOM 2082 O O . LYS A 1 262 ? -36.375 -14.805 -5.691 1 97.19 262 LYS A O 1
ATOM 2087 N N . ILE A 1 263 ? -35.344 -15.477 -7.5 1 97 263 ILE A N 1
ATOM 2088 C CA . ILE A 1 263 ? -34.469 -16.391 -6.773 1 97 263 ILE A CA 1
ATOM 2089 C C . ILE A 1 263 ? -33.094 -15.742 -6.527 1 97 263 ILE A C 1
ATOM 2091 O O . ILE A 1 263 ? -32.375 -15.414 -7.477 1 97 263 ILE A O 1
ATOM 2095 N N . VAL A 1 264 ? -32.75 -15.664 -5.328 1 95.31 264 VAL A N 1
ATOM 2096 C CA . VAL A 1 264 ? -31.516 -15 -4.961 1 95.31 264 VAL A CA 1
ATOM 2097 C C . VAL A 1 264 ? -30.438 -16.047 -4.684 1 95.31 264 VAL A C 1
ATOM 2099 O O . VAL A 1 264 ? -29.25 -15.773 -4.84 1 95.31 264 VAL A O 1
ATOM 2102 N N . ASN A 1 265 ? -30.859 -17.188 -4.246 1 94.44 265 ASN A N 1
ATOM 2103 C CA . ASN A 1 265 ? -29.938 -18.266 -3.957 1 94.44 265 ASN A CA 1
ATOM 2104 C C . ASN A 1 265 ? -30.562 -19.625 -4.234 1 94.44 265 ASN A C 1
ATOM 2106 O O . ASN A 1 265 ? -31.734 -19.844 -3.932 1 94.44 265 ASN A O 1
ATOM 2110 N N . ILE A 1 266 ? -29.828 -20.438 -4.852 1 94.5 266 ILE A N 1
ATOM 2111 C CA . ILE A 1 266 ? -30.266 -21.812 -5.102 1 94.5 266 ILE A CA 1
ATOM 2112 C C . ILE A 1 266 ? -29.062 -22.75 -5.09 1 94.5 266 ILE A C 1
ATOM 2114 O O . ILE A 1 266 ? -28.078 -22.516 -5.801 1 94.5 266 ILE A O 1
ATOM 2118 N N . GLN A 1 267 ? -29.078 -23.797 -4.355 1 92.44 267 GLN A N 1
ATOM 2119 C CA . GLN A 1 267 ? -27.969 -24.734 -4.23 1 92.44 267 GLN A CA 1
ATOM 2120 C C . GLN A 1 267 ? -28.469 -26.172 -4.199 1 92.44 267 GLN A C 1
ATOM 2122 O O . GLN A 1 267 ? -29.25 -26.547 -3.324 1 92.44 267 GLN A O 1
ATOM 2127 N N . PRO A 1 268 ? -28.078 -26.906 -5.133 1 93.38 268 PRO A N 1
ATOM 2128 C CA . PRO A 1 268 ? -28.391 -28.328 -5.086 1 93.38 268 PRO A CA 1
ATOM 2129 C C . PRO A 1 268 ? -27.531 -29.094 -4.09 1 93.38 268 PRO A C 1
ATOM 2131 O O . PRO A 1 268 ? -26.359 -28.766 -3.902 1 93.38 268 PRO A O 1
ATOM 2134 N N . TYR A 1 269 ? -28.078 -30.125 -3.525 1 93.62 269 TYR A N 1
ATOM 2135 C CA . TYR A 1 269 ? -27.297 -30.938 -2.605 1 93.62 269 TYR A CA 1
ATOM 2136 C C . TYR A 1 269 ? -27.922 -32.312 -2.416 1 93.62 269 TYR A C 1
ATOM 2138 O O . TYR A 1 269 ? -29.094 -32.531 -2.768 1 93.62 269 TYR A O 1
ATOM 2146 N N . PHE A 1 270 ? -27.156 -33.25 -1.999 1 93.25 270 PHE A N 1
ATOM 2147 C CA . PHE A 1 270 ? -27.609 -34.531 -1.546 1 93.25 270 PHE A CA 1
ATOM 2148 C C . PHE A 1 270 ? -27.516 -34.656 -0.028 1 93.25 270 PHE A C 1
ATOM 2150 O O . PHE A 1 270 ? -26.578 -34.156 0.581 1 93.25 270 PHE A O 1
ATOM 2157 N N . TYR A 1 271 ? -28.578 -35.125 0.475 1 91.38 271 TYR A N 1
ATOM 2158 C CA . TYR A 1 271 ? -28.562 -35.438 1.901 1 91.38 271 TYR A CA 1
ATOM 2159 C C . TYR A 1 271 ? -28.438 -36.938 2.135 1 91.38 271 TYR A C 1
ATOM 2161 O O . TYR A 1 271 ? -29.344 -37.719 1.824 1 91.38 271 TYR A O 1
ATOM 2169 N N . LEU A 1 272 ? -27.281 -37.312 2.688 1 90 272 LEU A N 1
ATOM 2170 C CA . LEU A 1 272 ? -26.984 -38.719 2.836 1 90 272 LEU A CA 1
ATOM 2171 C C . LEU A 1 272 ? -26.844 -39.094 4.309 1 90 272 LEU A C 1
ATOM 2173 O O . LEU A 1 272 ? -26.141 -38.438 5.062 1 90 272 LEU A O 1
ATOM 2177 N N . GLY A 1 273 ? -27.672 -40.062 4.707 1 87.88 273 GLY A N 1
ATOM 2178 C CA . GLY A 1 273 ? -27.531 -40.656 6.02 1 87.88 273 GLY A CA 1
ATOM 2179 C C . GLY A 1 273 ? -26.812 -42 5.988 1 87.88 273 GLY A C 1
ATOM 2180 O O . GLY A 1 273 ? -27.406 -43.031 5.609 1 87.88 273 GLY A O 1
ATOM 2181 N N . PHE A 1 274 ? -25.594 -42 6.371 1 88.25 274 PHE A N 1
ATOM 2182 C CA . PHE A 1 274 ? -24.812 -43.219 6.363 1 88.25 274 PHE A CA 1
ATOM 2183 C C . PHE A 1 274 ? -25.109 -44.062 7.605 1 88.25 274 PHE A C 1
ATOM 2185 O O . PHE A 1 274 ? -25.031 -43.531 8.727 1 88.25 274 PHE A O 1
ATOM 2192 N N . ASP A 1 275 ? -25.469 -45.281 7.441 1 85.62 275 ASP A N 1
ATOM 2193 C CA . ASP A 1 275 ? -25.641 -46.188 8.547 1 85.62 275 ASP A CA 1
ATOM 2194 C C . ASP A 1 275 ? -24.297 -46.781 9 1 85.62 275 ASP A C 1
ATOM 2196 O O . ASP A 1 275 ? -23.719 -47.625 8.32 1 85.62 275 ASP A O 1
ATOM 2200 N N . THR A 1 276 ? -23.844 -46.344 10.062 1 83.56 276 THR A N 1
ATOM 2201 C CA . THR A 1 276 ? -22.484 -46.688 10.5 1 83.56 276 THR A CA 1
ATOM 2202 C C . THR A 1 276 ? -22.484 -48.031 11.219 1 83.56 276 THR A C 1
ATOM 2204 O O . THR A 1 276 ? -21.422 -48.531 11.594 1 83.56 276 THR A O 1
ATOM 2207 N N . LYS A 1 277 ? -23.594 -48.719 11.445 1 79 277 LYS A N 1
ATOM 2208 C CA . LYS A 1 277 ? -23.672 -50 12.164 1 79 277 LYS A CA 1
ATOM 2209 C C . LYS A 1 277 ? -22.922 -51.094 11.414 1 79 277 LYS A C 1
ATOM 2211 O O . LYS A 1 277 ? -22.281 -51.938 12.023 1 79 277 LYS A O 1
ATOM 2216 N N . ASP A 1 278 ? -22.984 -50.938 10.062 1 77.38 278 ASP A N 1
ATOM 2217 C CA . ASP A 1 278 ? -22.359 -52 9.258 1 77.38 278 ASP A CA 1
ATOM 2218 C C . ASP A 1 278 ? -20.906 -51.625 8.922 1 77.38 278 ASP A C 1
ATOM 2220 O O . ASP A 1 278 ? -20.266 -52.344 8.141 1 77.38 278 ASP A O 1
ATOM 2224 N N . TRP A 1 279 ? -20.469 -50.531 9.516 1 84 279 TRP A N 1
ATOM 2225 C CA . TRP A 1 279 ? -19.109 -50.125 9.203 1 84 279 TRP A CA 1
ATOM 2226 C C . TRP A 1 279 ? -18.094 -50.906 10.023 1 84 279 TRP A C 1
ATOM 2228 O O . TRP A 1 279 ? -18.375 -51.281 11.164 1 84 279 TRP A O 1
ATOM 2238 N N . SER A 1 280 ? -17.031 -51.438 9.453 1 80.69 280 SER A N 1
ATOM 2239 C CA . SER A 1 280 ? -15.898 -52.031 10.133 1 80.69 280 SER A CA 1
ATOM 2240 C C . SER A 1 280 ? -14.633 -51.188 9.922 1 80.69 280 SER A C 1
ATOM 2242 O O . SER A 1 280 ? -13.797 -51.531 9.086 1 80.69 280 SER A O 1
ATOM 2244 N N . PRO A 1 281 ? -14.609 -50.188 10.68 1 76 281 PRO A N 1
ATOM 2245 C CA . PRO A 1 281 ? -13.43 -49.312 10.516 1 76 281 PRO A CA 1
ATOM 2246 C C . PRO A 1 281 ? -12.125 -50.031 10.867 1 76 281 PRO A C 1
ATOM 2248 O O . PRO A 1 281 ? -12.117 -50.938 11.719 1 76 281 PRO A O 1
ATOM 2251 N N . PRO A 1 282 ? -11.125 -49.656 10.062 1 71.06 282 PRO A N 1
ATOM 2252 C CA . PRO A 1 282 ? -10.961 -48.594 9.07 1 71.06 282 PRO A CA 1
ATOM 2253 C C . PRO A 1 282 ? -11.148 -49.094 7.637 1 71.06 282 PRO A C 1
ATOM 2255 O O . PRO A 1 282 ? -11.125 -48.281 6.695 1 71.06 282 PRO A O 1
ATOM 2258 N N . GLU A 1 283 ? -11.359 -50.375 7.531 1 75.19 283 GLU A N 1
ATOM 2259 C CA . GLU A 1 283 ? -11.281 -50.969 6.207 1 75.19 283 GLU A CA 1
ATOM 2260 C C . GLU A 1 283 ? -12.57 -50.781 5.426 1 75.19 283 GLU A C 1
ATOM 2262 O O . GLU A 1 283 ? -12.547 -50.5 4.223 1 75.19 283 GLU A O 1
ATOM 2267 N N . ASN A 1 284 ? -13.68 -50.875 6.117 1 79.31 284 ASN A N 1
ATOM 2268 C CA . ASN A 1 284 ? -14.945 -50.812 5.398 1 79.31 284 ASN A CA 1
ATOM 2269 C C . ASN A 1 284 ? -15.859 -49.719 5.969 1 79.31 284 ASN A C 1
ATOM 2271 O O . ASN A 1 284 ? -16.359 -49.875 7.086 1 79.31 284 ASN A O 1
ATOM 2275 N N . LEU A 1 285 ? -16.047 -48.75 5.199 1 86.31 285 LEU A N 1
ATOM 2276 C CA . LEU A 1 285 ? -16.922 -47.688 5.637 1 86.31 285 LEU A CA 1
ATOM 2277 C C . LEU A 1 285 ? -18.156 -47.594 4.738 1 86.31 285 LEU A C 1
ATOM 2279 O O . LEU A 1 285 ? -18.578 -46.469 4.383 1 86.31 285 LEU A O 1
ATOM 2283 N N . GLY A 1 286 ? -18.625 -48.75 4.258 1 81.19 286 GLY A N 1
ATOM 2284 C CA . GLY A 1 286 ? -19.875 -48.781 3.498 1 81.19 286 GLY A CA 1
ATOM 2285 C C . GLY A 1 286 ? -19.656 -48.75 1.997 1 81.19 286 GLY A C 1
ATOM 2286 O O . GLY A 1 286 ? -18.516 -48.562 1.534 1 81.19 286 GLY A O 1
ATOM 2287 N N . SER A 1 287 ? -20.75 -48.875 1.245 1 84.19 287 SER A N 1
ATOM 2288 C CA . SER A 1 287 ? -20.688 -48.906 -0.212 1 84.19 287 SER A CA 1
ATOM 2289 C C . SER A 1 287 ? -20.859 -47.531 -0.814 1 84.19 287 SER A C 1
ATOM 2291 O O . SER A 1 287 ? -21.344 -46.625 -0.152 1 84.19 287 SER A O 1
ATOM 2293 N N . ALA A 1 288 ? -20.422 -47.438 -2.029 1 90.31 288 ALA A N 1
ATOM 2294 C CA . ALA A 1 288 ? -20.531 -46.156 -2.754 1 90.31 288 ALA A CA 1
ATOM 2295 C C . ALA A 1 288 ? -21.984 -45.906 -3.162 1 90.31 288 ALA A C 1
ATOM 2297 O O . ALA A 1 288 ? -22.734 -46.812 -3.494 1 90.31 288 ALA A O 1
ATOM 2298 N N . VAL A 1 289 ? -22.359 -44.656 -3.014 1 90.75 289 VAL A N 1
ATOM 2299 C CA . VAL A 1 289 ? -23.672 -44.219 -3.436 1 90.75 289 VAL A CA 1
ATOM 2300 C C . VAL A 1 289 ? -23.594 -43.594 -4.824 1 90.75 289 VAL A C 1
ATOM 2302 O O . VAL A 1 289 ? -22.781 -42.688 -5.055 1 90.75 289 VAL A O 1
ATOM 2305 N N . ALA A 1 290 ? -24.375 -44.062 -5.754 1 90.06 290 ALA A N 1
ATOM 2306 C CA . ALA A 1 290 ? -24.422 -43.5 -7.102 1 90.06 290 ALA A CA 1
ATOM 2307 C C . ALA A 1 290 ? -25.266 -42.25 -7.141 1 90.06 290 ALA A C 1
ATOM 2309 O O . ALA A 1 290 ? -26.391 -42.219 -6.613 1 90.06 290 ALA A O 1
ATOM 2310 N N . LEU A 1 291 ? -24.703 -41.25 -7.617 1 90.5 291 LEU A N 1
ATOM 2311 C CA . LEU A 1 291 ? -25.438 -40 -7.789 1 90.5 291 LEU A CA 1
ATOM 2312 C C . LEU A 1 291 ? -26.031 -39.906 -9.188 1 90.5 291 LEU A C 1
ATOM 2314 O O . LEU A 1 291 ? -25.547 -39.156 -10.031 1 90.5 291 LEU A O 1
ATOM 2318 N N . ASN A 1 292 ? -27.094 -40.469 -9.406 1 79.94 292 ASN A N 1
ATOM 2319 C CA . ASN A 1 292 ? -27.703 -40.688 -10.711 1 79.94 292 ASN A CA 1
ATOM 2320 C C . ASN A 1 292 ? -28.406 -39.406 -11.211 1 79.94 292 ASN A C 1
ATOM 2322 O O . ASN A 1 292 ? -28.734 -39.312 -12.391 1 79.94 292 ASN A O 1
ATOM 2326 N N . ASP A 1 293 ? -28.625 -38.438 -10.328 1 78.56 293 ASP A N 1
ATOM 2327 C CA . ASP A 1 293 ? -29.312 -37.219 -10.734 1 78.56 293 ASP A CA 1
ATOM 2328 C C . ASP A 1 293 ? -28.438 -36.406 -11.68 1 78.56 293 ASP A C 1
ATOM 2330 O O . ASP A 1 293 ? -28.953 -35.562 -12.422 1 78.56 293 ASP A O 1
ATOM 2334 N N . TYR A 1 294 ? -27.203 -36.531 -11.594 1 76.62 294 TYR A N 1
ATOM 2335 C CA . TYR A 1 294 ? -26.328 -35.906 -12.578 1 76.62 294 TYR A CA 1
ATOM 2336 C C . TYR A 1 294 ? -26.188 -36.781 -13.82 1 76.62 294 TYR A C 1
ATOM 2338 O O . TYR A 1 294 ? -25.266 -37.625 -13.914 1 76.62 294 TYR A O 1
ATOM 2346 N N . THR A 1 295 ? -27.078 -36.688 -14.656 1 68.56 295 THR A N 1
ATOM 2347 C CA . THR A 1 295 ? -27.234 -37.625 -15.781 1 68.56 295 THR A CA 1
ATOM 2348 C C . THR A 1 295 ? -26.062 -37.469 -16.75 1 68.56 295 THR A C 1
ATOM 2350 O O . THR A 1 295 ? -25.609 -38.469 -17.328 1 68.56 295 THR A O 1
ATOM 2353 N N . ASN A 1 296 ? -25.625 -36.344 -16.891 1 79.81 296 ASN A N 1
ATOM 2354 C CA . ASN A 1 296 ? -24.578 -36.125 -17.891 1 79.81 296 ASN A CA 1
ATOM 2355 C C . ASN A 1 296 ? -23.203 -36.438 -17.312 1 79.81 296 ASN A C 1
ATOM 2357 O O . ASN A 1 296 ? -22.234 -36.625 -18.062 1 79.81 296 ASN A O 1
ATOM 2361 N N . PHE A 1 297 ? -23.141 -36.469 -16.031 1 88.06 297 PHE A N 1
ATOM 2362 C CA . PHE A 1 297 ? -21.859 -36.688 -15.367 1 88.06 297 PHE A CA 1
ATOM 2363 C C . PHE A 1 297 ? -22.016 -37.688 -14.227 1 88.06 297 PHE A C 1
ATOM 2365 O O . PHE A 1 297 ? -22.203 -37.281 -13.07 1 88.06 297 PHE A O 1
ATOM 2372 N N . PRO A 1 298 ? -21.875 -38.906 -14.531 1 90.12 298 PRO A N 1
ATOM 2373 C CA . PRO A 1 298 ? -22.047 -39.906 -13.469 1 90.12 298 PRO A CA 1
ATOM 2374 C C . PRO A 1 298 ? -21.016 -39.75 -12.344 1 90.12 298 PRO A C 1
ATOM 2376 O O . PRO A 1 298 ? -19.812 -39.625 -12.609 1 90.12 298 PRO A O 1
ATOM 2379 N N . LEU A 1 299 ? -21.5 -39.75 -11.156 1 94.44 299 LEU A N 1
ATOM 2380 C CA . LEU A 1 299 ? -20.656 -39.594 -9.969 1 94.44 299 LEU A CA 1
ATOM 2381 C C . LEU A 1 299 ? -21.016 -40.656 -8.922 1 94.44 299 LEU A C 1
ATOM 2383 O O . LEU A 1 299 ? -22.141 -41.156 -8.914 1 94.44 299 LEU A O 1
ATOM 2387 N N . SER A 1 300 ? -20.109 -41 -8.219 1 95 300 SER A N 1
ATOM 2388 C CA . SER A 1 300 ? -20.312 -41.875 -7.059 1 95 300 SER A CA 1
ATOM 2389 C C . SER A 1 300 ? -19.609 -41.312 -5.824 1 95 300 SER A C 1
ATOM 2391 O O . SER A 1 300 ? -18.578 -40.656 -5.934 1 95 300 SER A O 1
ATOM 2393 N N . PHE A 1 301 ? -20.25 -41.469 -4.695 1 95.19 301 PHE A N 1
ATOM 2394 C CA . PHE A 1 301 ? -19.766 -40.875 -3.453 1 95.19 301 PHE A CA 1
ATOM 2395 C C . PHE A 1 301 ? -19.719 -41.938 -2.344 1 95.19 301 PHE A C 1
ATOM 2397 O O . PHE A 1 301 ? -20.609 -42.781 -2.236 1 95.19 301 PHE A O 1
ATOM 2404 N N . LYS A 1 302 ? -18.578 -41.938 -1.594 1 93.38 302 LYS A N 1
ATOM 2405 C CA . LYS A 1 302 ? -18.484 -42.875 -0.487 1 93.38 302 LYS A CA 1
ATOM 2406 C C . LYS A 1 302 ? -17.609 -42.344 0.638 1 93.38 302 LYS A C 1
ATOM 2408 O O . LYS A 1 302 ? -16.828 -41.406 0.422 1 93.38 302 LYS A O 1
ATOM 2413 N N . ALA A 1 303 ? -17.828 -42.875 1.815 1 91.31 303 ALA A N 1
ATOM 2414 C CA . ALA A 1 303 ? -16.969 -42.562 2.949 1 91.31 303 ALA A CA 1
ATOM 2415 C C . ALA A 1 303 ? -15.75 -43.5 2.965 1 91.31 303 ALA A C 1
ATOM 2417 O O . ALA A 1 303 ? -15.859 -44.656 2.578 1 91.31 303 ALA A O 1
ATOM 2418 N N . GLU A 1 304 ? -14.617 -42.938 3.275 1 89.88 304 GLU A N 1
ATOM 2419 C CA . GLU A 1 304 ? -13.375 -43.688 3.311 1 89.88 304 GLU A CA 1
ATOM 2420 C C . GLU A 1 304 ? -12.445 -43.156 4.398 1 89.88 304 GLU A C 1
ATOM 2422 O O . GLU A 1 304 ? -12.734 -42.156 5.047 1 89.88 304 GLU A O 1
ATOM 2427 N N . SER A 1 305 ? -11.508 -44 4.777 1 87.19 305 SER A N 1
ATOM 2428 C CA . SER A 1 305 ? -10.43 -43.594 5.676 1 87.19 305 SER A CA 1
ATOM 2429 C C . SER A 1 305 ? -9.062 -44 5.105 1 87.19 305 SER A C 1
ATOM 2431 O O . SER A 1 305 ? -8.672 -45.156 5.176 1 87.19 305 SER A O 1
ATOM 2433 N N . LEU A 1 306 ? -8.32 -43.094 4.559 1 79.12 306 LEU A N 1
ATOM 2434 C CA . LEU A 1 306 ? -7.035 -43.375 3.93 1 79.12 306 LEU A CA 1
ATOM 2435 C C . LEU A 1 306 ? -5.98 -43.719 4.977 1 79.12 306 LEU A C 1
ATOM 2437 O O . LEU A 1 306 ? -5.199 -44.656 4.793 1 79.12 306 LEU A O 1
ATOM 2441 N N . ASP A 1 307 ? -5.918 -42.906 6.059 1 76.88 307 ASP A N 1
ATOM 2442 C CA . ASP A 1 307 ? -4.906 -43.156 7.086 1 76.88 307 ASP A CA 1
ATOM 2443 C C . ASP A 1 307 ? -5.438 -44.062 8.188 1 76.88 307 ASP A C 1
ATOM 2445 O O . ASP A 1 307 ? -4.781 -44.25 9.219 1 76.88 307 ASP A O 1
ATOM 2449 N N . GLN A 1 308 ? -6.656 -44.531 8.094 1 80.75 308 GLN A N 1
ATOM 2450 C CA . GLN A 1 308 ? -7.301 -45.438 9.047 1 80.75 308 GLN A CA 1
ATOM 2451 C C . GLN A 1 308 ? -7.57 -44.75 10.375 1 80.75 308 GLN A C 1
ATOM 2453 O O . GLN A 1 308 ? -7.766 -45.406 11.398 1 80.75 308 GLN A O 1
ATOM 2458 N N . GLU A 1 309 ? -7.438 -43.5 10.344 1 82.44 309 GLU A N 1
ATOM 2459 C CA . GLU A 1 309 ? -7.672 -42.75 11.578 1 82.44 309 GLU A CA 1
ATOM 2460 C C . GLU A 1 309 ? -8.766 -41.688 11.391 1 82.44 309 GLU A C 1
ATOM 2462 O O . GLU A 1 309 ? -9.531 -41.406 12.312 1 82.44 309 GLU A O 1
ATOM 2467 N N . ARG A 1 310 ? -8.844 -41.188 10.242 1 87.75 310 ARG A N 1
ATOM 2468 C CA . ARG A 1 310 ? -9.758 -40.062 10.008 1 87.75 310 ARG A CA 1
ATOM 2469 C C . ARG A 1 310 ? -10.867 -40.469 9.047 1 87.75 310 ARG A C 1
ATOM 2471 O O . ARG A 1 310 ? -10.734 -41.438 8.289 1 87.75 310 ARG A O 1
ATOM 2478 N N . LEU A 1 311 ? -12.008 -39.719 9.195 1 88.94 311 LEU A N 1
ATOM 2479 C CA . LEU A 1 311 ? -13.141 -39.906 8.297 1 88.94 311 LEU A CA 1
ATOM 2480 C C . LEU A 1 311 ? -12.992 -39.062 7.047 1 88.94 311 LEU A C 1
ATOM 2482 O O . LEU A 1 311 ? -13.062 -37.812 7.117 1 88.94 311 LEU A O 1
ATOM 2486 N N . ASP A 1 312 ? -12.773 -39.719 5.957 1 91.06 312 ASP A N 1
ATOM 2487 C CA . ASP A 1 312 ? -12.609 -39.031 4.684 1 91.06 312 ASP A CA 1
ATOM 2488 C C . ASP A 1 312 ? -13.75 -39.375 3.727 1 91.06 312 ASP A C 1
ATOM 2490 O O . ASP A 1 312 ? -14.586 -40.219 4.027 1 91.06 312 ASP A O 1
ATOM 2494 N N . PHE A 1 313 ? -13.844 -38.562 2.707 1 93.62 313 PHE A N 1
ATOM 2495 C CA . PHE A 1 313 ? -14.891 -38.781 1.715 1 93.62 313 PHE A CA 1
ATOM 2496 C C . PHE A 1 313 ? -14.305 -38.844 0.311 1 93.62 313 PHE A C 1
ATOM 2498 O O . PHE A 1 313 ? -13.375 -38.094 -0.019 1 93.62 313 PHE A O 1
ATOM 2505 N N . LYS A 1 314 ? -14.82 -39.781 -0.418 1 94.25 314 LYS A N 1
ATOM 2506 C CA . LYS A 1 314 ? -14.305 -40.031 -1.759 1 94.25 314 LYS A CA 1
ATOM 2507 C C . LYS A 1 314 ? -15.383 -39.812 -2.816 1 94.25 314 LYS A C 1
ATOM 2509 O O . LYS A 1 314 ? -16.516 -40.25 -2.646 1 94.25 314 LYS A O 1
ATOM 2514 N N . LEU A 1 315 ? -15.055 -39 -3.822 1 95.62 315 LEU A N 1
ATOM 2515 C CA . LEU A 1 315 ? -15.906 -38.812 -4.988 1 95.62 315 LEU A CA 1
ATOM 2516 C C . LEU A 1 315 ? -15.281 -39.406 -6.234 1 95.62 315 LEU A C 1
ATOM 2518 O O . LEU A 1 315 ? -14.086 -39.25 -6.484 1 95.62 315 LEU A O 1
ATOM 2522 N N . GLN A 1 316 ? -16.016 -40.219 -6.922 1 95.62 316 GLN A N 1
ATOM 2523 C CA . GLN A 1 316 ? -15.547 -40.875 -8.141 1 95.62 316 GLN A CA 1
ATOM 2524 C C . GLN A 1 316 ? -16.266 -40.344 -9.367 1 95.62 316 GLN A C 1
ATOM 2526 O O . GLN A 1 316 ? -17.5 -40.219 -9.367 1 95.62 316 GLN A O 1
ATOM 2531 N N . PHE A 1 317 ? -15.484 -40.031 -10.32 1 95 317 PHE A N 1
ATOM 2532 C CA . PHE A 1 317 ? -16.031 -39.562 -11.586 1 95 317 PHE A CA 1
ATOM 2533 C C . PHE A 1 317 ? -16.109 -40.688 -12.609 1 95 317 PHE A C 1
ATOM 2535 O O . PHE A 1 317 ? -15.148 -41.438 -12.781 1 95 317 PHE A O 1
ATOM 2542 N N . ASP A 1 318 ? -17.25 -40.875 -13.219 1 93.31 318 ASP A N 1
ATOM 2543 C CA . ASP A 1 318 ? -17.484 -41.781 -14.344 1 93.31 318 ASP A CA 1
ATOM 2544 C C . ASP A 1 318 ? -17.141 -43.219 -13.977 1 93.31 318 ASP A C 1
ATOM 2546 O O . ASP A 1 318 ? -16.328 -43.875 -14.648 1 93.31 318 ASP A O 1
ATOM 2550 N N . PRO A 1 319 ? -17.828 -43.75 -13.008 1 91.81 319 PRO A N 1
ATOM 2551 C CA . PRO A 1 319 ? -17.531 -45.094 -12.57 1 91.81 319 PRO A CA 1
ATOM 2552 C C . PRO A 1 319 ? -17.734 -46.156 -13.68 1 91.81 319 PRO A C 1
ATOM 2554 O O . PRO A 1 319 ? -17.078 -47.188 -13.68 1 91.81 319 PRO A O 1
ATOM 2557 N N . ASP A 1 320 ? -18.531 -45.875 -14.688 1 89.81 320 ASP A N 1
ATOM 2558 C CA . ASP A 1 320 ? -18.859 -46.844 -15.719 1 89.81 320 ASP A CA 1
ATOM 2559 C C . ASP A 1 320 ? -17.969 -46.656 -16.953 1 89.81 320 ASP A C 1
ATOM 2561 O O . ASP A 1 320 ? -18.078 -47.438 -17.906 1 89.81 320 ASP A O 1
ATOM 2565 N N . GLY A 1 321 ? -17.188 -45.656 -17.062 1 90.25 321 GLY A N 1
ATOM 2566 C CA . GLY A 1 321 ? -16.188 -45.469 -18.109 1 90.25 321 GLY A CA 1
ATOM 2567 C C . GLY A 1 321 ? -16.75 -44.844 -19.375 1 90.25 321 GLY A C 1
ATOM 2568 O O . GLY A 1 321 ? -16.328 -45.219 -20.484 1 90.25 321 GLY A O 1
ATOM 2569 N N . PHE A 1 322 ? -17.75 -44.031 -19.297 1 89.81 322 PHE A N 1
ATOM 2570 C CA . PHE A 1 322 ? -18.359 -43.406 -20.469 1 89.81 322 PHE A CA 1
ATOM 2571 C C . PHE A 1 322 ? -17.422 -42.344 -21.047 1 89.81 322 PHE A C 1
ATOM 2573 O O . PHE A 1 322 ? -17.484 -42.031 -22.234 1 89.81 322 PHE A O 1
ATOM 2580 N N . TYR A 1 323 ? -16.547 -41.781 -20.234 1 92.56 323 TYR A N 1
ATOM 2581 C CA . TYR A 1 323 ? -15.688 -40.656 -20.656 1 92.56 323 TYR A CA 1
ATOM 2582 C C . TYR A 1 323 ? -14.234 -41.125 -20.75 1 92.56 323 TYR A C 1
ATOM 2584 O O . TYR A 1 323 ? -13.32 -40.406 -20.344 1 92.56 323 TYR A O 1
ATOM 2592 N N . LYS A 1 324 ? -13.93 -42.219 -21.219 1 92.81 324 LYS A N 1
ATOM 2593 C CA . LYS A 1 324 ? -12.586 -42.781 -21.328 1 92.81 324 LYS A CA 1
ATOM 2594 C C . LYS A 1 324 ? -11.719 -41.938 -22.281 1 92.81 324 LYS A C 1
ATOM 2596 O O . LYS A 1 324 ? -10.492 -41.969 -22.203 1 92.81 324 LYS A O 1
ATOM 2601 N N . GLU A 1 325 ? -12.328 -41.219 -23.109 1 91 325 GLU A N 1
ATOM 2602 C CA . GLU A 1 325 ? -11.602 -40.406 -24.094 1 91 325 GLU A CA 1
ATOM 2603 C C . GLU A 1 325 ? -10.781 -39.312 -23.406 1 91 325 GLU A C 1
ATOM 2605 O O . GLU A 1 325 ? -9.797 -38.844 -23.969 1 91 325 GLU A O 1
ATOM 2610 N N . ILE A 1 326 ? -11.133 -38.938 -22.219 1 91.69 326 ILE A N 1
ATOM 2611 C CA . ILE A 1 326 ? -10.461 -37.844 -21.531 1 91.69 326 ILE A CA 1
ATOM 2612 C C . ILE A 1 326 ? -9.062 -38.281 -21.094 1 91.69 326 ILE A C 1
ATOM 2614 O O . ILE A 1 326 ? -8.188 -37.438 -20.875 1 91.69 326 ILE A O 1
ATOM 2618 N N . ASP A 1 327 ? -8.828 -39.594 -20.969 1 90 327 ASP A N 1
ATOM 2619 C CA . ASP A 1 327 ? -7.566 -40.125 -20.469 1 90 327 ASP A CA 1
ATOM 2620 C C . ASP A 1 327 ? -6.402 -39.75 -21.375 1 90 327 ASP A C 1
ATOM 2622 O O . ASP A 1 327 ? -5.309 -39.438 -20.891 1 90 327 ASP A O 1
ATOM 2626 N N . ASP A 1 328 ? -6.609 -39.656 -22.656 1 88.62 328 ASP A N 1
ATOM 2627 C CA . ASP A 1 328 ? -5.543 -39.344 -23.594 1 88.62 328 ASP A CA 1
ATOM 2628 C C . ASP A 1 328 ? -5.75 -37.938 -24.219 1 88.62 328 ASP A C 1
ATOM 2630 O O . ASP A 1 328 ? -5.273 -37.688 -25.312 1 88.62 328 ASP A O 1
ATOM 2634 N N . SER A 1 329 ? -6.457 -37.125 -23.516 1 90.5 329 SER A N 1
ATOM 2635 C CA . SER A 1 329 ? -6.73 -35.781 -24.047 1 90.5 329 SER A CA 1
ATOM 2636 C C . SER A 1 329 ? -6.102 -34.719 -23.172 1 90.5 329 SER A C 1
ATOM 2638 O O . SER A 1 329 ? -5.508 -35 -22.125 1 90.5 329 SER A O 1
ATOM 2640 N N . ALA A 1 330 ? -6.125 -33.5 -23.688 1 91.31 330 ALA A N 1
ATOM 2641 C CA . ALA A 1 330 ? -5.629 -32.344 -22.938 1 91.31 330 ALA A CA 1
ATOM 2642 C C . ALA A 1 330 ? -6.719 -31.766 -22.031 1 91.31 330 ALA A C 1
ATOM 2644 O O . ALA A 1 330 ? -6.609 -30.625 -21.578 1 91.31 330 ALA A O 1
ATOM 2645 N N . TYR A 1 331 ? -7.809 -32.594 -21.844 1 92.81 331 TYR A N 1
ATOM 2646 C CA . TYR A 1 331 ? -8.945 -32.094 -21.062 1 92.81 331 TYR A CA 1
ATOM 2647 C C . TYR A 1 331 ? -9.086 -32.875 -19.766 1 92.81 331 TYR A C 1
ATOM 2649 O O . TYR A 1 331 ? -8.586 -34 -19.625 1 92.81 331 TYR A O 1
ATOM 2657 N N . TYR A 1 332 ? -9.656 -32.312 -18.797 1 94.12 332 TYR A N 1
ATOM 2658 C CA . TYR A 1 332 ? -10.094 -32.938 -17.562 1 94.12 332 TYR A CA 1
ATOM 2659 C C . TYR A 1 332 ? -11.367 -32.281 -17.047 1 94.12 332 TYR A C 1
ATOM 2661 O O . TYR A 1 332 ? -11.797 -31.234 -17.562 1 94.12 332 TYR A O 1
ATOM 2669 N N . TYR A 1 333 ? -12.062 -32.906 -16.141 1 94.06 333 TYR A N 1
ATOM 2670 C CA . TYR A 1 333 ? -13.266 -32.312 -15.555 1 94.06 333 TYR A CA 1
ATOM 2671 C C . TYR A 1 333 ? -12.977 -31.734 -14.18 1 94.06 333 TYR A C 1
ATOM 2673 O O . TYR A 1 333 ? -12.391 -32.406 -13.328 1 94.06 333 TYR A O 1
ATOM 2681 N N . ASN A 1 334 ? -13.25 -30.547 -14.07 1 94.75 334 ASN A N 1
ATOM 2682 C CA . ASN A 1 334 ? -13.148 -29.891 -12.773 1 94.75 334 ASN A CA 1
ATOM 2683 C C . ASN A 1 334 ? -14.492 -29.859 -12.055 1 94.75 334 ASN A C 1
ATOM 2685 O O . ASN A 1 334 ? -15.43 -29.188 -12.508 1 94.75 334 ASN A O 1
ATOM 2689 N N . ILE A 1 335 ? -14.602 -30.531 -10.992 1 94.62 335 ILE A N 1
ATOM 2690 C CA . ILE A 1 335 ? -15.828 -30.609 -10.211 1 94.62 335 ILE A CA 1
ATOM 2691 C C . ILE A 1 335 ? -15.625 -29.938 -8.852 1 94.62 335 ILE A C 1
ATOM 2693 O O . ILE A 1 335 ? -14.875 -30.453 -8.016 1 94.62 335 ILE A O 1
ATOM 2697 N N . LEU A 1 336 ? -16.281 -28.891 -8.688 1 93.44 336 LEU A N 1
ATOM 2698 C CA . LEU A 1 336 ? -16.234 -28.219 -7.387 1 93.44 336 LEU A CA 1
ATOM 2699 C C . LEU A 1 336 ? -17.312 -28.781 -6.461 1 93.44 336 LEU A C 1
ATOM 2701 O O . LEU A 1 336 ? -18.5 -28.688 -6.754 1 93.44 336 LEU A O 1
ATOM 2705 N N . TRP A 1 337 ? -16.844 -29.359 -5.395 1 94.25 337 TRP A N 1
ATOM 2706 C CA . TRP A 1 337 ? -17.797 -30.031 -4.504 1 94.25 337 TRP A CA 1
ATOM 2707 C C . TRP A 1 337 ? -17.453 -29.766 -3.043 1 94.25 337 TRP A C 1
ATOM 2709 O O . TRP A 1 337 ? -16.312 -29.375 -2.729 1 94.25 337 TRP A O 1
ATOM 2719 N N . SER A 1 338 ? -18.453 -29.859 -2.244 1 94.31 338 SER A N 1
ATOM 2720 C CA . SER A 1 338 ? -18.297 -29.641 -0.81 1 94.31 338 SER A CA 1
ATOM 2721 C C . SER A 1 338 ? -19.078 -30.672 -0.002 1 94.31 338 SER A C 1
ATOM 2723 O O . SER A 1 338 ? -20.031 -31.266 -0.501 1 94.31 338 SER A O 1
ATOM 2725 N N . VAL A 1 339 ? -18.562 -30.984 1.16 1 95.31 339 VAL A N 1
ATOM 2726 C CA . VAL A 1 339 ? -19.188 -31.938 2.08 1 95.31 339 VAL A CA 1
ATOM 2727 C C . VAL A 1 339 ? -19.359 -31.281 3.447 1 95.31 339 VAL A C 1
ATOM 2729 O O . VAL A 1 339 ? -18.438 -30.656 3.975 1 95.31 339 VAL A O 1
ATOM 2732 N N . VAL A 1 340 ? -20.594 -31.406 3.902 1 94 340 VAL A N 1
ATOM 2733 C CA . VAL A 1 340 ? -20.875 -30.922 5.246 1 94 340 VAL A CA 1
ATOM 2734 C C . VAL A 1 340 ? -21.266 -32.094 6.148 1 94 340 VAL A C 1
ATOM 2736 O O . VAL A 1 340 ? -22.156 -32.875 5.816 1 94 340 VAL A O 1
ATOM 2739 N N . VAL A 1 341 ? -20.531 -32.188 7.176 1 93.12 341 VAL A N 1
ATOM 2740 C CA . VAL A 1 341 ? -20.859 -33.156 8.203 1 93.12 341 VAL A CA 1
ATOM 2741 C C . VAL A 1 341 ? -21.531 -32.469 9.383 1 93.12 341 VAL A C 1
ATOM 2743 O O . VAL A 1 341 ? -20.891 -31.703 10.094 1 93.12 341 VAL A O 1
ATOM 2746 N N . PHE A 1 342 ? -22.75 -32.875 9.625 1 90.56 342 PHE A N 1
ATOM 2747 C CA . PHE A 1 342 ? -23.547 -32.156 10.625 1 90.56 342 PHE A CA 1
ATOM 2748 C C . PHE A 1 342 ? -23.281 -32.719 12.016 1 90.56 342 PHE A C 1
ATOM 2750 O O . PHE A 1 342 ? -23.188 -33.938 12.203 1 90.56 342 PHE A O 1
ATOM 2757 N N . CYS A 1 343 ? -23.094 -31.734 12.906 1 88.31 343 CYS A N 1
ATOM 2758 C CA . CYS A 1 343 ? -23.109 -32.031 14.328 1 88.31 343 CYS A CA 1
ATOM 2759 C C . CYS A 1 343 ? -24.375 -31.469 14.984 1 88.31 343 CYS A C 1
ATOM 2761 O O . CYS A 1 343 ? -24.438 -30.266 15.281 1 88.31 343 CYS A O 1
ATOM 2763 N N . PHE A 1 344 ? -25.344 -32.219 15.273 1 80.31 344 PHE A N 1
ATOM 2764 C CA . PHE A 1 344 ? -26.672 -31.75 15.711 1 80.31 344 PHE A CA 1
ATOM 2765 C C . PHE A 1 344 ? -26.625 -31.281 17.156 1 80.31 344 PHE A C 1
ATOM 2767 O O . PHE A 1 344 ? -27.406 -30.422 17.562 1 80.31 344 PHE A O 1
ATOM 2774 N N . LYS A 1 345 ? -25.75 -31.797 17.969 1 80.94 345 LYS A N 1
ATOM 2775 C CA . LYS A 1 345 ? -25.672 -31.406 19.375 1 80.94 345 LYS A CA 1
ATOM 2776 C C . LYS A 1 345 ? -24.938 -30.078 19.547 1 80.94 345 LYS A C 1
ATOM 2778 O O . LYS A 1 345 ? -25.25 -29.312 20.453 1 80.94 345 LYS A O 1
ATOM 2783 N N . ASP A 1 346 ? -23.938 -29.922 18.672 1 82.12 346 ASP A N 1
ATOM 2784 C CA . ASP A 1 346 ? -23.156 -28.703 18.703 1 82.12 346 ASP A CA 1
ATOM 2785 C C . ASP A 1 346 ? -22.922 -28.172 17.281 1 82.12 346 ASP A C 1
ATOM 2787 O O . ASP A 1 346 ? -21.984 -28.609 16.609 1 82.12 346 ASP A O 1
ATOM 2791 N N . ASP A 1 347 ? -23.641 -27.203 16.891 1 82.25 347 ASP A N 1
ATOM 2792 C CA . ASP A 1 347 ? -23.594 -26.672 15.531 1 82.25 347 ASP A CA 1
ATOM 2793 C C . ASP A 1 347 ? -22.219 -26.125 15.203 1 82.25 347 ASP A C 1
ATOM 2795 O O . ASP A 1 347 ? -21.812 -26.078 14.039 1 82.25 347 ASP A O 1
ATOM 2799 N N . GLU A 1 348 ? -21.562 -25.719 16.234 1 81.06 348 GLU A N 1
ATOM 2800 C CA . GLU A 1 348 ? -20.234 -25.141 16 1 81.06 348 GLU A CA 1
ATOM 2801 C C . GLU A 1 348 ? -19.234 -26.203 15.578 1 81.06 348 GLU A C 1
ATOM 2803 O O . GLU A 1 348 ? -18.219 -25.891 14.953 1 81.06 348 GLU A O 1
ATOM 2808 N N . LYS A 1 349 ? -19.578 -27.438 15.82 1 83.94 349 LYS A N 1
ATOM 2809 C CA . LYS A 1 349 ? -18.672 -28.531 15.492 1 83.94 349 LYS A CA 1
ATOM 2810 C C . LYS A 1 349 ? -18.969 -29.078 14.102 1 83.94 349 LYS A C 1
ATOM 2812 O O . LYS A 1 349 ? -18.281 -29.984 13.625 1 83.94 349 LYS A O 1
ATOM 2817 N N . THR A 1 350 ? -19.969 -28.516 13.469 1 89.5 350 THR A N 1
ATOM 2818 C CA . THR A 1 350 ? -20.234 -28.875 12.086 1 89.5 350 THR A CA 1
ATOM 2819 C C . THR A 1 350 ? -19.047 -28.531 11.195 1 89.5 350 THR A C 1
ATOM 2821 O O . THR A 1 350 ? -18.469 -27.453 11.305 1 89.5 350 THR A O 1
ATOM 2824 N N . THR A 1 351 ? -18.625 -29.531 10.406 1 88.62 351 THR A N 1
ATOM 2825 C CA . THR A 1 351 ? -17.422 -29.375 9.602 1 88.62 351 THR A CA 1
ATOM 2826 C C . THR A 1 351 ? -17.766 -29.328 8.117 1 88.62 351 THR A C 1
ATOM 2828 O O . THR A 1 351 ? -18.484 -30.188 7.609 1 88.62 351 THR A O 1
ATOM 2831 N N . THR A 1 352 ? -17.281 -28.281 7.516 1 90.62 352 THR A N 1
ATOM 2832 C CA . THR A 1 352 ? -17.453 -28.125 6.078 1 90.62 352 THR A CA 1
ATOM 2833 C C . THR A 1 352 ? -16.141 -28.297 5.344 1 90.62 352 THR A C 1
ATOM 2835 O O . THR A 1 352 ? -15.117 -27.719 5.73 1 90.62 352 THR A O 1
ATOM 2838 N N . LEU A 1 353 ? -16.156 -29.156 4.371 1 90.62 353 LEU A N 1
ATOM 2839 C CA . LEU A 1 353 ? -15.008 -29.406 3.518 1 90.62 353 LEU A CA 1
ATOM 2840 C C . LEU A 1 353 ? -15.266 -28.922 2.096 1 90.62 353 LEU A C 1
ATOM 2842 O O . LEU A 1 353 ? -16.25 -29.328 1.465 1 90.62 353 LEU A O 1
ATOM 2846 N N . ASN A 1 354 ? -14.422 -28.062 1.639 1 89.94 354 ASN A N 1
ATOM 2847 C CA . ASN A 1 354 ? -14.523 -27.562 0.268 1 89.94 354 ASN A CA 1
ATOM 2848 C C . ASN A 1 354 ? -13.367 -28.078 -0.593 1 89.94 354 ASN A C 1
ATOM 2850 O O . ASN A 1 354 ? -12.203 -28 -0.187 1 89.94 354 ASN A O 1
ATOM 2854 N N . SER A 1 355 ? -13.625 -28.547 -1.763 1 91 355 SER A N 1
ATOM 2855 C CA . SER A 1 355 ? -12.602 -29.109 -2.633 1 91 355 SER A CA 1
ATOM 2856 C C . SER A 1 355 ? -11.656 -28.031 -3.158 1 91 355 SER A C 1
ATOM 2858 O O . SER A 1 355 ? -10.492 -28.312 -3.447 1 91 355 SER A O 1
ATOM 2860 N N . TRP A 1 356 ? -12.141 -26.828 -3.354 1 86.75 356 TRP A N 1
ATOM 2861 C CA . TRP A 1 356 ? -11.352 -25.766 -3.963 1 86.75 356 TRP A CA 1
ATOM 2862 C C . TRP A 1 356 ? -10.383 -25.156 -2.953 1 86.75 356 TRP A C 1
ATOM 2864 O O . TRP A 1 356 ? -9.547 -24.328 -3.307 1 86.75 356 TRP A O 1
ATOM 2874 N N . GLU A 1 357 ? -10.469 -25.562 -1.738 1 78.62 357 GLU A N 1
ATOM 2875 C CA . GLU A 1 357 ? -9.523 -25.094 -0.731 1 78.62 357 GLU A CA 1
ATOM 2876 C C . GLU A 1 357 ? -8.305 -26.016 -0.651 1 78.62 357 GLU A C 1
ATOM 2878 O O . GLU A 1 357 ? -7.285 -25.641 -0.056 1 78.62 357 GLU A O 1
ATOM 2883 N N . ALA A 1 358 ? -8.383 -27.156 -1.26 1 79.75 358 ALA A N 1
ATOM 2884 C CA . ALA A 1 358 ? -7.277 -28.125 -1.313 1 79.75 358 ALA A CA 1
ATOM 2885 C C . ALA A 1 358 ? -6.832 -28.359 -2.754 1 79.75 358 ALA A C 1
ATOM 2887 O O . ALA A 1 358 ? -7.617 -28.828 -3.584 1 79.75 358 ALA A O 1
ATOM 2888 N N . PRO A 1 359 ? -5.613 -28.156 -3.041 1 82.75 359 PRO A N 1
ATOM 2889 C CA . PRO A 1 359 ? -5.137 -28.266 -4.422 1 82.75 359 PRO A CA 1
ATOM 2890 C C . PRO A 1 359 ? -5.297 -29.688 -4.98 1 82.75 359 PRO A C 1
ATOM 2892 O O . PRO A 1 359 ? -4.906 -30.656 -4.328 1 82.75 359 PRO A O 1
ATOM 2895 N N . GLY A 1 360 ? -5.891 -29.797 -6.113 1 86.25 360 GLY A N 1
ATOM 2896 C CA . GLY A 1 360 ? -6.004 -31.047 -6.84 1 86.25 360 GLY A CA 1
ATOM 2897 C C . GLY A 1 360 ? -7.262 -31.828 -6.508 1 86.25 360 GLY A C 1
ATOM 2898 O O . GLY A 1 360 ? -7.555 -32.844 -7.133 1 86.25 360 GLY A O 1
ATOM 2899 N N . HIS A 1 361 ? -8.008 -31.344 -5.59 1 89.81 361 HIS A N 1
ATOM 2900 C CA . HIS A 1 361 ? -9.133 -32.125 -5.098 1 89.81 361 HIS A CA 1
ATOM 2901 C C . HIS A 1 361 ? -10.391 -31.875 -5.918 1 89.81 361 HIS A C 1
ATOM 2903 O O . HIS A 1 361 ? -11.414 -32.531 -5.73 1 89.81 361 HIS A O 1
ATOM 2909 N N . SER A 1 362 ? -10.383 -30.969 -6.805 1 92.94 362 SER A N 1
ATOM 2910 C CA . SER A 1 362 ? -11.531 -30.703 -7.668 1 92.94 362 SER A CA 1
ATOM 2911 C C . SER A 1 362 ? -11.312 -31.234 -9.07 1 92.94 362 SER A C 1
ATOM 2913 O O . SER A 1 362 ? -12.219 -31.219 -9.906 1 92.94 362 SER A O 1
ATOM 2915 N N . ALA A 1 363 ? -10.055 -31.688 -9.352 1 93.31 363 ALA A N 1
ATOM 2916 C CA . ALA A 1 363 ? -9.703 -32.062 -10.719 1 93.31 363 ALA A CA 1
ATOM 2917 C C . ALA A 1 363 ? -9.805 -33.562 -10.922 1 93.31 363 ALA A C 1
ATOM 2919 O O . ALA A 1 363 ? -9.258 -34.344 -10.133 1 93.31 363 ALA A O 1
ATOM 2920 N N . PHE A 1 364 ? -10.531 -34 -11.867 1 94.75 364 PHE A N 1
ATOM 2921 C CA . PHE A 1 364 ? -10.656 -35.406 -12.289 1 94.75 364 PHE A CA 1
ATOM 2922 C C . PHE A 1 364 ? -10.094 -35.594 -13.695 1 94.75 364 PHE A C 1
ATOM 2924 O O . PHE A 1 364 ? -10.781 -35.312 -14.68 1 94.75 364 PHE A O 1
ATOM 2931 N N . CYS A 1 365 ? -8.906 -36.125 -13.773 1 93 365 CYS A N 1
ATOM 2932 C CA . CYS A 1 365 ? -8.125 -36.156 -15 1 93 365 CYS A CA 1
ATOM 2933 C C . CYS A 1 365 ? -8.398 -37.406 -15.812 1 93 365 CYS A C 1
ATOM 2935 O O . CYS A 1 365 ? -8.141 -37.438 -17.016 1 93 365 CYS A O 1
ATOM 2937 N N . TYR A 1 366 ? -8.922 -38.469 -15.125 1 93.38 366 TYR A N 1
ATOM 2938 C CA . TYR A 1 366 ? -9.133 -39.75 -15.797 1 93.38 366 TYR A CA 1
ATOM 2939 C C . TYR A 1 366 ? -10.539 -40.25 -15.555 1 93.38 366 TYR A C 1
ATOM 2941 O O . TYR A 1 366 ? -11.18 -39.906 -14.562 1 93.38 366 TYR A O 1
ATOM 2949 N N . SER A 1 367 ? -10.977 -41.094 -16.531 1 94 367 SER A N 1
ATOM 2950 C CA . SER A 1 367 ? -12.234 -41.812 -16.328 1 94 367 SER A CA 1
ATOM 2951 C C . SER A 1 367 ? -12.125 -42.812 -15.18 1 94 367 SER A C 1
ATOM 2953 O O . SER A 1 367 ? -11.156 -43.562 -15.094 1 94 367 SER A O 1
ATOM 2955 N N . GLY A 1 368 ? -13.031 -42.719 -14.281 1 93.44 368 GLY A N 1
ATOM 2956 C CA . GLY A 1 368 ? -13.023 -43.594 -13.141 1 93.44 368 GLY A CA 1
ATOM 2957 C C . GLY A 1 368 ? -12.148 -43.094 -12 1 93.44 368 GLY A C 1
ATOM 2958 O O . GLY A 1 368 ? -11.945 -43.812 -11.016 1 93.44 368 GLY A O 1
ATOM 2959 N N . GLU A 1 369 ? -11.672 -41.938 -12.172 1 94.25 369 GLU A N 1
ATOM 2960 C CA . GLU A 1 369 ? -10.758 -41.375 -11.164 1 94.25 369 GLU A CA 1
ATOM 2961 C C . GLU A 1 369 ? -11.484 -41.125 -9.852 1 94.25 369 GLU A C 1
ATOM 2963 O O . GLU A 1 369 ? -12.641 -40.688 -9.852 1 94.25 369 GLU A O 1
ATOM 2968 N N . GLU A 1 370 ? -10.805 -41.344 -8.773 1 94.19 370 GLU A N 1
ATOM 2969 C CA . GLU A 1 370 ? -11.312 -41.094 -7.43 1 94.19 370 GLU A CA 1
ATOM 2970 C C . GLU A 1 370 ? -10.477 -40.062 -6.699 1 94.19 370 GLU A C 1
ATOM 2972 O O . GLU A 1 370 ? -9.25 -40.062 -6.781 1 94.19 370 GLU A O 1
ATOM 2977 N N . VAL A 1 371 ? -11.18 -39.125 -6.141 1 93.38 371 VAL A N 1
ATOM 2978 C CA . VAL A 1 371 ? -10.516 -38.094 -5.352 1 93.38 371 VAL A CA 1
ATOM 2979 C C . VAL A 1 371 ? -11.047 -38.094 -3.922 1 93.38 371 VAL A C 1
ATOM 2981 O O . VAL A 1 371 ? -12.258 -38.125 -3.705 1 93.38 371 VAL A O 1
ATOM 2984 N N . THR A 1 372 ? -10.148 -38.125 -2.992 1 92.25 372 THR A N 1
ATOM 2985 C CA . THR A 1 372 ? -10.539 -38.188 -1.587 1 92.25 372 THR A CA 1
ATOM 2986 C C . THR A 1 372 ? -10.281 -36.875 -0.876 1 92.25 372 THR A C 1
ATOM 2988 O O . THR A 1 372 ? -9.203 -36.281 -0.998 1 92.25 372 THR A O 1
ATOM 2991 N N . MET A 1 373 ? -11.289 -36.406 -0.268 1 90.31 373 MET A N 1
ATOM 2992 C CA . MET A 1 373 ? -11.148 -35.219 0.582 1 90.31 373 MET A CA 1
ATOM 2993 C C . MET A 1 373 ? -10.883 -35.625 2.029 1 90.31 373 MET A C 1
ATOM 2995 O O . MET A 1 373 ? -11.664 -36.375 2.625 1 90.31 373 MET A O 1
ATOM 2999 N N . LYS A 1 374 ? -9.844 -35.094 2.568 1 84.75 374 LYS A N 1
ATOM 3000 C CA . LYS A 1 374 ? -9.445 -35.406 3.936 1 84.75 374 LYS A CA 1
ATOM 3001 C C . LYS A 1 374 ? -10.18 -34.531 4.941 1 84.75 374 LYS A C 1
ATOM 3003 O O . LYS A 1 374 ? -10.367 -33.344 4.711 1 84.75 374 LYS A O 1
ATOM 3008 N N . SER A 1 375 ? -10.734 -35.156 5.961 1 85.88 375 SER A N 1
ATOM 3009 C CA . SER A 1 375 ? -11.43 -34.406 7.02 1 85.88 375 SER A CA 1
ATOM 3010 C C . SER A 1 375 ? -10.648 -34.469 8.328 1 85.88 375 SER A C 1
ATOM 3012 O O . SER A 1 375 ? -9.859 -35.375 8.562 1 85.88 375 SER A O 1
ATOM 3014 N N . PRO A 1 376 ? -10.781 -33.469 9.156 1 81.75 376 PRO A N 1
ATOM 3015 C CA . PRO A 1 376 ? -10.141 -33.5 10.477 1 81.75 376 PRO A CA 1
ATOM 3016 C C . PRO A 1 376 ? -10.875 -34.375 11.477 1 81.75 376 PRO A C 1
ATOM 3018 O O . PRO A 1 376 ? -10.406 -34.562 12.602 1 81.75 376 PRO A O 1
ATOM 3021 N N . LEU A 1 377 ? -11.953 -34.938 11.078 1 87.06 377 LEU A N 1
ATOM 3022 C CA . LEU A 1 377 ? -12.781 -35.719 11.992 1 87.06 377 LEU A CA 1
ATOM 3023 C C . LEU A 1 377 ? -12.188 -37.094 12.227 1 87.06 377 LEU A C 1
ATOM 3025 O O . LEU A 1 377 ? -11.852 -37.812 11.273 1 87.06 377 LEU A O 1
ATOM 3029 N N . LEU A 1 378 ? -12.078 -37.438 13.477 1 87 378 LEU A N 1
ATOM 3030 C CA . LEU A 1 378 ? -11.57 -38.781 13.836 1 87 378 LEU A CA 1
ATOM 3031 C C . LEU A 1 378 ? -12.664 -39.812 13.68 1 87 378 LEU A C 1
ATOM 3033 O O . LEU A 1 378 ? -13.828 -39.562 14.008 1 87 378 LEU A O 1
ATOM 3037 N N . LEU A 1 379 ? -12.258 -40.906 13.117 1 86.62 379 LEU A N 1
ATOM 3038 C CA . LEU A 1 379 ? -13.195 -42 12.891 1 86.62 379 LEU A CA 1
ATOM 3039 C C . LEU A 1 379 ? -13.789 -42.5 14.211 1 86.62 379 LEU A C 1
ATOM 3041 O O . LEU A 1 379 ? -14.984 -42.781 14.297 1 86.62 379 LEU A O 1
ATOM 3045 N N . SER A 1 380 ? -12.93 -42.531 15.25 1 82.12 380 SER A N 1
ATOM 3046 C CA . SER A 1 380 ? -13.359 -43.031 16.547 1 82.12 380 SER A CA 1
ATOM 3047 C C . SER A 1 380 ? -14.406 -42.125 17.172 1 82.12 380 SER A C 1
ATOM 3049 O O . SER A 1 380 ? -15.359 -42.594 17.797 1 82.12 380 SER A O 1
ATOM 3051 N N . GLU A 1 381 ? -14.297 -40.906 16.844 1 83.25 381 GLU A N 1
ATOM 3052 C CA . GLU A 1 381 ? -15.211 -39.906 17.422 1 83.25 381 GLU A CA 1
ATOM 3053 C C . GLU A 1 381 ? -16.5 -39.781 16.609 1 83.25 381 GLU A C 1
ATOM 3055 O O . GLU A 1 381 ? -17.547 -39.469 17.156 1 83.25 381 GLU A O 1
ATOM 3060 N N . SER A 1 382 ? -16.391 -40.062 15.383 1 84.5 382 SER A N 1
ATOM 3061 C CA . SER A 1 382 ? -17.516 -39.812 14.5 1 84.5 382 SER A CA 1
ATOM 3062 C C . SER A 1 382 ? -18.469 -41 14.43 1 84.5 382 SER A C 1
ATOM 3064 O O . SER A 1 382 ? -19.656 -40.812 14.133 1 84.5 382 SER A O 1
ATOM 3066 N N . ILE A 1 383 ? -17.891 -42.188 14.719 1 81.56 383 ILE A N 1
ATOM 3067 C CA . ILE A 1 383 ? -18.734 -43.344 14.5 1 81.56 383 ILE A CA 1
ATOM 3068 C C . ILE A 1 383 ? -19.094 -44 15.836 1 81.56 383 ILE A C 1
ATOM 3070 O O . ILE A 1 383 ? -19.781 -45 15.875 1 81.56 383 ILE A O 1
ATOM 3074 N N . SER A 1 384 ? -18.672 -43.344 16.844 1 82.38 384 SER A N 1
ATOM 3075 C CA . SER A 1 384 ? -19.047 -43.906 18.156 1 82.38 384 SER A CA 1
ATOM 3076 C C . SER A 1 384 ? -20.547 -43.812 18.375 1 82.38 384 SER A C 1
ATOM 3078 O O . SER A 1 384 ? -21.203 -42.906 17.844 1 82.38 384 SER A O 1
ATOM 3080 N N . PRO A 1 385 ? -21.172 -44.781 19.047 1 79.94 385 PRO A N 1
ATOM 3081 C CA . PRO A 1 385 ? -22.625 -44.781 19.266 1 79.94 385 PRO A CA 1
ATOM 3082 C C . PRO A 1 385 ? -23.109 -43.531 19.984 1 79.94 385 PRO A C 1
ATOM 3084 O O . PRO A 1 385 ? -24.281 -43.156 19.859 1 79.94 385 PRO A O 1
ATOM 3087 N N . TYR A 1 386 ? -22.234 -42.844 20.641 1 80.12 386 TYR A N 1
ATOM 3088 C CA . TYR A 1 386 ? -22.609 -41.625 21.344 1 80.12 386 TYR A CA 1
ATOM 3089 C C . TYR A 1 386 ? -22.031 -40.406 20.656 1 80.12 386 TYR A C 1
ATOM 3091 O O . TYR A 1 386 ? -21.938 -39.344 21.25 1 80.12 386 TYR A O 1
ATOM 3099 N N . SER A 1 387 ? -21.75 -40.625 19.438 1 86 387 SER A N 1
ATOM 3100 C CA . SER A 1 387 ? -21.141 -39.531 18.719 1 86 387 SER A CA 1
ATOM 3101 C C . SER A 1 387 ? -22.141 -38.406 18.484 1 86 387 SER A C 1
ATOM 3103 O O . SER A 1 387 ? -23.297 -38.656 18.172 1 86 387 SER A O 1
ATOM 3105 N N . PRO A 1 388 ? -21.734 -37.156 18.688 1 85.38 388 PRO A N 1
ATOM 3106 C CA . PRO A 1 388 ? -22.609 -36.031 18.422 1 85.38 388 PRO A CA 1
ATOM 3107 C C . PRO A 1 388 ? -22.906 -35.844 16.938 1 85.38 388 PRO A C 1
ATOM 3109 O O . PRO A 1 388 ? -23.781 -35.062 16.562 1 85.38 388 PRO A O 1
ATOM 3112 N N . PHE A 1 389 ? -22.234 -36.625 16.094 1 87.62 389 PHE A N 1
ATOM 3113 C CA . PHE A 1 389 ? -22.422 -36.469 14.656 1 87.62 389 PHE A CA 1
ATOM 3114 C C . PHE A 1 389 ? -23.516 -37.406 14.141 1 87.62 389 PHE A C 1
ATOM 3116 O O . PHE A 1 389 ? -23.891 -37.344 12.977 1 87.62 389 PHE A O 1
ATOM 3123 N N . LEU A 1 390 ? -24 -38.188 15.008 1 86.38 390 LEU A N 1
ATOM 3124 C CA . LEU A 1 390 ? -25.078 -39.094 14.633 1 86.38 390 LEU A CA 1
ATOM 3125 C C . LEU A 1 390 ? -26.438 -38.469 14.938 1 86.38 390 LEU A C 1
ATOM 3127 O O . LEU A 1 390 ? -26.609 -37.812 15.953 1 86.38 390 LEU A O 1
ATOM 3131 N N . ASP A 1 391 ? -27.328 -38.625 13.984 1 81.81 391 ASP A N 1
ATOM 3132 C CA . ASP A 1 391 ? -28.656 -38.094 14.188 1 81.81 391 ASP A CA 1
ATOM 3133 C C . ASP A 1 391 ? -29.5 -38.969 15.102 1 81.81 391 ASP A C 1
ATOM 3135 O O . ASP A 1 391 ? -28.953 -39.906 15.734 1 81.81 391 ASP A O 1
ATOM 3139 N N . GLU A 1 392 ? -30.812 -38.719 15.219 1 80.31 392 GLU A N 1
ATOM 3140 C CA . GLU A 1 392 ? -31.688 -39.438 16.125 1 80.31 392 GLU A CA 1
ATOM 3141 C C . GLU A 1 392 ? -31.812 -40.906 15.719 1 80.31 392 GLU A C 1
ATOM 3143 O O . GLU A 1 392 ? -31.984 -41.781 16.578 1 80.31 392 GLU A O 1
ATOM 3148 N N . GLU A 1 393 ? -31.656 -41.188 14.445 1 83.12 393 GLU A N 1
ATOM 3149 C CA . GLU A 1 393 ? -31.734 -42.562 13.945 1 83.12 393 GLU A CA 1
ATOM 3150 C C . GLU A 1 393 ? -30.359 -43.219 13.914 1 83.12 393 GLU A C 1
ATOM 3152 O O . GLU A 1 393 ? -30.203 -44.312 13.383 1 83.12 393 GLU A O 1
ATOM 3157 N N . LYS A 1 394 ? -29.328 -42.531 14.445 1 82.19 394 LYS A N 1
ATOM 3158 C CA . LYS A 1 394 ? -27.953 -43 14.57 1 82.19 394 LYS A CA 1
ATOM 3159 C C . LYS A 1 394 ? -27.281 -43.094 13.203 1 82.19 394 LYS A C 1
ATOM 3161 O O . LYS A 1 394 ? -26.516 -44.031 12.938 1 82.19 394 LYS A O 1
ATOM 3166 N N . LEU A 1 395 ? -27.719 -42.219 12.344 1 88.44 395 LEU A N 1
ATOM 3167 C CA . LEU A 1 395 ? -27.078 -42.125 11.031 1 88.44 395 LEU A CA 1
ATOM 3168 C C . LEU A 1 395 ? -26.125 -40.938 10.992 1 88.44 395 LEU A C 1
ATOM 3170 O O . LEU A 1 395 ? -26.375 -39.906 11.641 1 88.44 395 LEU A O 1
ATOM 3174 N N . LEU A 1 396 ? -25.078 -41.156 10.32 1 89.62 396 LEU A N 1
ATOM 3175 C CA . LEU A 1 396 ? -24.172 -40.031 10.055 1 89.62 396 LEU A CA 1
ATOM 3176 C C . LEU A 1 396 ? -24.719 -39.156 8.93 1 89.62 396 LEU A C 1
ATOM 3178 O O . LEU A 1 396 ? -24.781 -39.562 7.777 1 89.62 396 LEU A O 1
ATOM 3182 N N . SER A 1 397 ? -25.078 -37.969 9.258 1 88.81 397 SER A N 1
ATOM 3183 C CA . SER A 1 397 ? -25.719 -37.062 8.297 1 88.81 397 SER A CA 1
ATOM 3184 C C . SER A 1 397 ? -24.672 -36.25 7.539 1 88.81 397 SER A C 1
ATOM 3186 O O . SER A 1 397 ? -23.906 -35.469 8.141 1 88.81 397 SER A O 1
ATOM 3188 N N . VAL A 1 398 ? -24.672 -36.469 6.262 1 92.56 398 VAL A N 1
ATOM 3189 C CA . VAL A 1 398 ? -23.703 -35.781 5.402 1 92.56 398 VAL A CA 1
ATOM 3190 C C . VAL A 1 398 ? -24.438 -35.094 4.258 1 92.56 398 VAL A C 1
ATOM 3192 O O . VAL A 1 398 ? -25.359 -35.625 3.666 1 92.56 398 VAL A O 1
ATOM 3195 N N . LYS A 1 399 ? -24.094 -33.844 4.09 1 93.69 399 LYS A N 1
ATOM 3196 C CA . LYS A 1 399 ? -24.594 -33.062 2.955 1 93.69 399 LYS A CA 1
ATOM 3197 C C . LYS A 1 399 ? -23.516 -32.938 1.873 1 93.69 399 LYS A C 1
ATOM 3199 O O . LYS A 1 399 ? -22.406 -32.469 2.145 1 93.69 399 LYS A O 1
ATOM 3204 N N . LEU A 1 400 ? -23.812 -33.438 0.716 1 95.38 400 LEU A N 1
ATOM 3205 C CA . LEU A 1 400 ? -22.922 -33.312 -0.427 1 95.38 400 LEU A CA 1
ATOM 3206 C C . LEU A 1 400 ? -23.453 -32.312 -1.448 1 95.38 400 LEU A C 1
ATOM 3208 O O . LEU A 1 400 ? -24.594 -32.438 -1.896 1 95.38 400 LEU A O 1
ATOM 3212 N N . ALA A 1 401 ? -22.672 -31.328 -1.729 1 94.12 401 ALA A N 1
ATOM 3213 C CA . ALA A 1 401 ? -23.078 -30.328 -2.711 1 94.12 401 ALA A CA 1
ATOM 3214 C C . ALA A 1 401 ? -22.062 -30.25 -3.854 1 94.12 401 ALA A C 1
ATOM 3216 O O . ALA A 1 401 ? -20.859 -30.234 -3.623 1 94.12 401 ALA A O 1
ATOM 3217 N N . VAL A 1 402 ? -22.531 -30.281 -5.098 1 92.5 402 VAL A N 1
ATOM 3218 C CA . VAL A 1 402 ? -21.719 -30.047 -6.289 1 92.5 402 VAL A CA 1
ATOM 3219 C C . VAL A 1 402 ? -22.047 -28.656 -6.859 1 92.5 402 VAL A C 1
ATOM 3221 O O . VAL A 1 402 ? -23.156 -28.422 -7.316 1 92.5 402 VAL A O 1
ATOM 3224 N N . HIS A 1 403 ? -21.109 -27.859 -6.879 1 90.25 403 HIS A N 1
ATOM 3225 C CA . HIS A 1 403 ? -21.328 -26.469 -7.238 1 90.25 403 HIS A CA 1
ATOM 3226 C C . HIS A 1 403 ? -21.219 -26.266 -8.75 1 90.25 403 HIS A C 1
ATOM 3228 O O . HIS A 1 403 ? -21.969 -25.469 -9.32 1 90.25 403 HIS A O 1
ATOM 3234 N N . ASN A 1 404 ? -20.297 -26.891 -9.344 1 89.25 404 ASN A N 1
ATOM 3235 C CA . ASN A 1 404 ? -20.188 -26.828 -10.797 1 89.25 404 ASN A CA 1
ATOM 3236 C C . ASN A 1 404 ? -19.359 -28 -11.336 1 89.25 404 ASN A C 1
ATOM 3238 O O . ASN A 1 404 ? -18.562 -28.594 -10.609 1 89.25 404 ASN A O 1
ATOM 3242 N N . ILE A 1 405 ? -19.609 -28.375 -12.477 1 92.62 405 ILE A N 1
ATOM 3243 C CA . ILE A 1 405 ? -18.875 -29.375 -13.25 1 92.62 405 ILE A CA 1
ATOM 3244 C C . ILE A 1 405 ? -18.547 -28.812 -14.641 1 92.62 405 ILE A C 1
ATOM 3246 O O . ILE A 1 405 ? -19.453 -28.531 -15.43 1 92.62 405 ILE A O 1
ATOM 3250 N N . ASN A 1 406 ? -17.297 -28.641 -14.875 1 94.88 406 ASN A N 1
ATOM 3251 C CA . ASN A 1 406 ? -16.906 -28.078 -16.172 1 94.88 406 ASN A CA 1
ATOM 3252 C C . ASN A 1 406 ? -15.703 -28.812 -16.75 1 94.88 406 ASN A C 1
ATOM 3254 O O . ASN A 1 406 ? -14.859 -29.312 -16.016 1 94.88 406 ASN A O 1
ATOM 3258 N N . GLU A 1 407 ? -15.695 -28.859 -18.047 1 94.38 407 GLU A N 1
ATOM 3259 C CA . GLU A 1 407 ? -14.547 -29.391 -18.766 1 94.38 407 GLU A CA 1
ATOM 3260 C C . GLU A 1 407 ? -13.469 -28.328 -18.953 1 94.38 407 GLU A C 1
ATOM 3262 O O . GLU A 1 407 ? -13.742 -27.25 -19.469 1 94.38 407 GLU A O 1
ATOM 3267 N N . VAL A 1 408 ? -12.312 -28.641 -18.547 1 94.94 408 VAL A N 1
ATOM 3268 C CA . VAL A 1 408 ? -11.219 -27.672 -18.562 1 94.94 408 VAL A CA 1
ATOM 3269 C C . VAL A 1 408 ? -10.102 -28.172 -19.469 1 94.94 408 VAL A C 1
ATOM 3271 O O . VAL A 1 408 ? -9.836 -29.375 -19.531 1 94.94 408 VAL A O 1
ATOM 3274 N N . TYR A 1 409 ? -9.523 -27.25 -20.141 1 94.31 409 TYR A N 1
ATOM 3275 C CA . TYR A 1 409 ? -8.469 -27.547 -21.094 1 94.31 409 TYR A CA 1
ATOM 3276 C C . TYR A 1 409 ? -7.125 -27 -20.594 1 94.31 409 TYR A C 1
ATOM 3278 O O . TYR A 1 409 ? -7.047 -25.891 -20.078 1 94.31 409 TYR A O 1
ATOM 3286 N N . ASP A 1 410 ? -6.078 -27.859 -20.719 1 89.62 410 ASP A N 1
ATOM 3287 C CA . ASP A 1 410 ? -4.699 -27.469 -20.438 1 89.62 410 ASP A CA 1
ATOM 3288 C C . ASP A 1 410 ? -3.734 -28.125 -21.422 1 89.62 410 ASP A C 1
ATOM 3290 O O . ASP A 1 410 ? -3.557 -29.344 -21.406 1 89.62 410 ASP A O 1
ATOM 3294 N N . PRO A 1 411 ? -3.119 -27.297 -22.188 1 84.5 411 PRO A N 1
ATOM 3295 C CA . PRO A 1 411 ? -2.232 -27.859 -23.203 1 84.5 411 PRO A CA 1
ATOM 3296 C C . PRO A 1 411 ? -1.082 -28.656 -22.609 1 84.5 411 PRO A C 1
ATOM 3298 O O . PRO A 1 411 ? -0.522 -29.531 -23.281 1 84.5 411 PRO A O 1
ATOM 3301 N N . LEU A 1 412 ? -0.738 -28.5 -21.406 1 84.19 412 LEU A N 1
ATOM 3302 C CA . LEU A 1 412 ? 0.394 -29.188 -20.797 1 84.19 412 LEU A CA 1
ATOM 3303 C C . LEU A 1 412 ? 0.025 -30.609 -20.422 1 84.19 412 LEU A C 1
ATOM 3305 O O . LEU A 1 412 ? 0.896 -31.422 -20.062 1 84.19 412 LEU A O 1
ATOM 3309 N N . LEU A 1 413 ? -1.285 -30.969 -20.562 1 87.25 413 LEU A N 1
ATOM 3310 C CA . LEU A 1 413 ? -1.73 -32.281 -20.156 1 87.25 413 LEU A CA 1
ATOM 3311 C C . LEU A 1 413 ? -1.429 -33.312 -21.234 1 87.25 413 LEU A C 1
ATOM 3313 O O . LEU A 1 413 ? -1.407 -34.531 -20.969 1 87.25 413 LEU A O 1
ATOM 3317 N N . LEU A 1 414 ? -1.388 -33 -22.5 1 80.62 414 LEU A N 1
ATOM 3318 C CA . LEU A 1 414 ? -1.144 -33.938 -23.578 1 80.62 414 LEU A CA 1
ATOM 3319 C C . LEU A 1 414 ? 0.18 -34.656 -23.375 1 80.62 414 LEU A C 1
ATOM 3321 O O . LEU A 1 414 ? 0.248 -35.906 -23.516 1 80.62 414 LEU A O 1
ATOM 3325 N N . ASP A 1 415 ? 1.292 -34 -23.094 1 77.19 415 ASP A N 1
ATOM 3326 C CA . ASP A 1 415 ? 2.605 -34.594 -22.875 1 77.19 415 ASP A CA 1
ATOM 3327 C C . ASP A 1 415 ? 3.154 -34.219 -21.5 1 77.19 415 ASP A C 1
ATOM 3329 O O . ASP A 1 415 ? 4.238 -33.625 -21.406 1 77.19 415 ASP A O 1
ATOM 3333 N N . ALA A 1 416 ? 2.166 -34.75 -20.578 1 79.44 416 ALA A N 1
ATOM 3334 C CA . ALA A 1 416 ? 2.598 -34.438 -19.219 1 79.44 416 ALA A CA 1
ATOM 3335 C C . ALA A 1 416 ? 3.904 -35.156 -18.875 1 79.44 416 ALA A C 1
ATOM 3337 O O . ALA A 1 416 ? 3.986 -36.375 -18.938 1 79.44 416 ALA A O 1
ATOM 3338 N N . ASP A 1 417 ? 5.012 -34.375 -18.812 1 83.31 417 ASP A N 1
ATOM 3339 C CA . ASP A 1 417 ? 6.332 -34.906 -18.484 1 83.31 417 ASP A CA 1
ATOM 3340 C C . ASP A 1 417 ? 7 -34.062 -17.406 1 83.31 417 ASP A C 1
ATOM 3342 O O . ASP A 1 417 ? 6.375 -33.156 -16.844 1 83.31 417 ASP A O 1
ATOM 3346 N N . LYS A 1 418 ? 8.172 -34.406 -17.047 1 85.44 418 LYS A N 1
ATOM 3347 C CA . LYS A 1 418 ? 8.922 -33.688 -16.031 1 85.44 418 LYS A CA 1
ATOM 3348 C C . LYS A 1 418 ? 9.094 -32.219 -16.438 1 85.44 418 LYS A C 1
ATOM 3350 O O . LYS A 1 418 ? 9 -31.328 -15.594 1 85.44 418 LYS A O 1
ATOM 3355 N N . GLY A 1 419 ? 9.211 -32.062 -17.719 1 84.69 419 GLY A N 1
ATOM 3356 C CA . GLY A 1 419 ? 9.414 -30.719 -18.219 1 84.69 419 GLY A CA 1
ATOM 3357 C C . GLY A 1 419 ? 8.227 -29.797 -17.984 1 84.69 419 GLY A C 1
ATOM 3358 O O . GLY A 1 419 ? 8.398 -28.625 -17.656 1 84.69 419 GLY A O 1
ATOM 3359 N N . SER A 1 420 ? 7.09 -30.391 -18.062 1 85.88 420 SER A N 1
ATOM 3360 C CA . SER A 1 420 ? 5.883 -29.594 -17.859 1 85.88 420 SER A CA 1
ATOM 3361 C C . SER A 1 420 ? 5.754 -29.156 -16.406 1 85.88 420 SER A C 1
ATOM 3363 O O . SER A 1 420 ? 5.332 -28.031 -16.125 1 85.88 420 SER A O 1
ATOM 3365 N N . ILE A 1 421 ? 6.145 -30 -15.57 1 86.5 421 ILE A N 1
ATOM 3366 C CA . ILE A 1 421 ? 6.051 -29.703 -14.141 1 86.5 421 ILE A CA 1
ATOM 3367 C C . ILE A 1 421 ? 7.031 -28.594 -13.781 1 86.5 421 ILE A C 1
ATOM 3369 O O . ILE A 1 421 ? 6.668 -27.625 -13.094 1 86.5 421 ILE A O 1
ATOM 3373 N N . VAL A 1 422 ? 8.203 -28.688 -14.242 1 86.38 422 VAL A N 1
ATOM 3374 C CA . VAL A 1 422 ? 9.234 -27.719 -13.906 1 86.38 422 VAL A CA 1
ATOM 3375 C C . VAL A 1 422 ? 8.883 -26.359 -14.523 1 86.38 422 VAL A C 1
ATOM 3377 O O . VAL A 1 422 ? 9.094 -25.312 -13.898 1 86.38 422 VAL A O 1
ATOM 3380 N N . LYS A 1 423 ? 8.422 -26.406 -15.703 1 85.62 423 LYS A N 1
ATOM 3381 C CA . LYS A 1 423 ? 7.988 -25.172 -16.344 1 85.62 423 LYS A CA 1
ATOM 3382 C C . LYS A 1 423 ? 6.922 -24.469 -15.508 1 85.62 423 LYS A C 1
ATOM 3384 O O . LYS A 1 423 ? 6.969 -23.25 -15.336 1 85.62 423 LYS A O 1
ATOM 3389 N N . LEU A 1 424 ? 6.043 -25.219 -15 1 85.44 424 LEU A N 1
ATOM 3390 C CA . LEU A 1 424 ? 4.973 -24.641 -14.195 1 85.44 424 LEU A CA 1
ATOM 3391 C C . LEU A 1 424 ? 5.523 -24.078 -12.883 1 85.44 424 LEU A C 1
ATOM 3393 O O . LEU A 1 424 ? 5.02 -23.078 -12.375 1 85.44 424 LEU A O 1
ATOM 3397 N N . ARG A 1 425 ? 6.516 -24.75 -12.359 1 86.06 425 ARG A N 1
ATOM 3398 C CA . ARG A 1 425 ? 7.168 -24.234 -11.164 1 86.06 425 ARG A CA 1
ATOM 3399 C C . ARG A 1 425 ? 7.777 -22.859 -11.414 1 86.06 425 ARG A C 1
ATOM 3401 O O . ARG A 1 425 ? 7.664 -21.953 -10.586 1 86.06 425 ARG A O 1
ATOM 3408 N N . ASP A 1 426 ? 8.383 -22.734 -12.516 1 85.44 426 ASP A N 1
ATOM 3409 C CA . ASP A 1 426 ? 8.992 -21.453 -12.875 1 85.44 426 ASP A CA 1
ATOM 3410 C C . ASP A 1 426 ? 7.926 -20.375 -13.062 1 85.44 426 ASP A C 1
ATOM 3412 O O . ASP A 1 426 ? 8.109 -19.234 -12.633 1 85.44 426 ASP A O 1
ATOM 3416 N N . ILE A 1 427 ? 6.91 -20.812 -13.727 1 78.88 427 ILE A N 1
ATOM 3417 C CA . ILE A 1 427 ? 5.832 -19.844 -13.969 1 78.88 427 ILE A CA 1
ATOM 3418 C C . ILE A 1 427 ? 5.258 -19.375 -12.633 1 78.88 427 ILE A C 1
ATOM 3420 O O . ILE A 1 427 ? 4.977 -18.188 -12.453 1 78.88 427 ILE A O 1
ATOM 3424 N N . ASN A 1 428 ? 5.105 -20.297 -11.758 1 80.31 428 ASN A N 1
ATOM 3425 C CA . ASN A 1 428 ? 4.59 -19.953 -10.438 1 80.31 428 ASN A CA 1
ATOM 3426 C C . ASN A 1 428 ? 5.5 -18.969 -9.711 1 80.31 428 ASN A C 1
ATOM 3428 O O . ASN A 1 428 ? 5.027 -18.016 -9.102 1 80.31 428 ASN A O 1
ATOM 3432 N N . ALA A 1 429 ? 6.734 -19.234 -9.773 1 76.69 429 ALA A N 1
ATOM 3433 C CA . ALA A 1 429 ? 7.691 -18.375 -9.102 1 76.69 429 ALA A CA 1
ATOM 3434 C C . ALA A 1 429 ? 7.699 -16.969 -9.727 1 76.69 429 ALA A C 1
ATOM 3436 O O . ALA A 1 429 ? 7.777 -15.969 -9.016 1 76.69 429 ALA A O 1
ATOM 3437 N N . LEU A 1 430 ? 7.66 -16.938 -11.008 1 76.44 430 LEU A N 1
ATOM 3438 C CA . LEU A 1 430 ? 7.648 -15.656 -11.711 1 76.44 430 LEU A CA 1
ATOM 3439 C C . LEU A 1 430 ? 6.375 -14.875 -11.406 1 76.44 430 LEU A C 1
ATOM 3441 O O . LEU A 1 430 ? 6.418 -13.656 -11.219 1 76.44 430 LEU A O 1
ATOM 3445 N N . THR A 1 431 ? 5.266 -15.586 -11.398 1 74.94 431 THR A N 1
ATOM 3446 C CA . THR A 1 431 ? 3.99 -14.953 -11.102 1 74.94 431 THR A CA 1
ATOM 3447 C C . THR A 1 431 ? 3.99 -14.375 -9.688 1 74.94 431 THR A C 1
ATOM 3449 O O . THR A 1 431 ? 3.508 -13.266 -9.469 1 74.94 431 THR A O 1
ATOM 3452 N N . LYS A 1 432 ? 4.508 -15.125 -8.828 1 77.25 432 LYS A N 1
ATOM 3453 C CA . LYS A 1 432 ? 4.574 -14.648 -7.449 1 77.25 432 LYS A CA 1
ATOM 3454 C C . LYS A 1 432 ? 5.449 -13.406 -7.336 1 77.25 432 LYS A C 1
ATOM 3456 O O . LYS A 1 432 ? 5.062 -12.422 -6.703 1 77.25 432 LYS A O 1
ATOM 3461 N N . SER A 1 433 ? 6.59 -13.43 -7.922 1 76.75 433 SER A N 1
ATOM 3462 C CA . SER A 1 433 ? 7.527 -12.312 -7.848 1 76.75 433 SER A CA 1
ATOM 3463 C C . SER A 1 433 ? 6.945 -11.062 -8.5 1 76.75 433 SER A C 1
ATOM 3465 O O . SER A 1 433 ? 7.094 -9.953 -7.977 1 76.75 433 SER A O 1
ATOM 3467 N N . SER A 1 434 ? 6.363 -11.25 -9.633 1 75.44 434 SER A N 1
ATOM 3468 C CA . SER A 1 434 ? 5.777 -10.109 -10.336 1 75.44 434 SER A CA 1
ATOM 3469 C C . SER A 1 434 ? 4.613 -9.516 -9.547 1 75.44 434 SER A C 1
ATOM 3471 O O . SER A 1 434 ? 4.43 -8.297 -9.523 1 75.44 434 SER A O 1
ATOM 3473 N N . THR A 1 435 ? 3.795 -10.391 -8.977 1 76.25 435 THR A N 1
ATOM 3474 C CA . THR A 1 435 ? 2.684 -9.922 -8.156 1 76.25 435 THR A CA 1
ATOM 3475 C C . THR A 1 435 ? 3.193 -9.156 -6.938 1 76.25 435 THR A C 1
ATOM 3477 O O . THR A 1 435 ? 2.666 -8.094 -6.594 1 76.25 435 THR A O 1
ATOM 3480 N N . GLU A 1 436 ? 4.203 -9.68 -6.34 1 77 436 GLU A N 1
ATOM 3481 C CA . GLU A 1 436 ? 4.789 -9.016 -5.18 1 77 436 GLU A CA 1
ATOM 3482 C C . GLU A 1 436 ? 5.363 -7.652 -5.559 1 77 436 GLU A C 1
ATOM 3484 O O . GLU A 1 436 ? 5.191 -6.672 -4.828 1 77 436 GLU A O 1
ATOM 3489 N N . LYS A 1 437 ? 6.051 -7.594 -6.605 1 78.31 437 LYS A N 1
ATOM 3490 C CA . LYS A 1 437 ? 6.648 -6.34 -7.051 1 78.31 437 LYS A CA 1
ATOM 3491 C C . LYS A 1 437 ? 5.574 -5.293 -7.348 1 78.31 437 LYS A C 1
ATOM 3493 O O . LYS A 1 437 ? 5.711 -4.133 -6.961 1 78.31 437 LYS A O 1
ATOM 3498 N N . TYR A 1 438 ? 4.535 -5.633 -7.949 1 80.38 438 TYR A N 1
ATOM 3499 C CA . TYR A 1 438 ? 3.438 -4.723 -8.258 1 80.38 438 TYR A CA 1
ATOM 3500 C C . TYR A 1 438 ? 2.844 -4.133 -6.984 1 80.38 438 TYR A C 1
ATOM 3502 O O . TYR A 1 438 ? 2.672 -2.916 -6.879 1 80.38 438 TYR A O 1
ATOM 3510 N N . TRP A 1 439 ? 2.527 -4.926 -6.121 1 80 439 TRP A N 1
ATOM 3511 C CA . TRP A 1 439 ? 1.849 -4.457 -4.918 1 80 439 TRP A CA 1
ATOM 3512 C C . TRP A 1 439 ? 2.805 -3.672 -4.027 1 80 439 TRP A C 1
ATOM 3514 O O . TRP A 1 439 ? 2.398 -2.715 -3.361 1 80 439 TRP A O 1
ATOM 3524 N N . SER A 1 440 ? 4.055 -4.07 -4.012 1 82.62 440 SER A N 1
ATOM 3525 C CA . SER A 1 440 ? 5.039 -3.293 -3.271 1 82.62 440 SER A CA 1
ATOM 3526 C C . SER A 1 440 ? 5.168 -1.881 -3.836 1 82.62 440 SER A C 1
ATOM 3528 O O . SER A 1 440 ? 5.297 -0.915 -3.082 1 82.62 440 SER A O 1
ATOM 3530 N N . ASP A 1 441 ? 5.105 -1.778 -5.078 1 82.44 441 ASP A N 1
ATOM 3531 C CA . ASP A 1 441 ? 5.141 -0.472 -5.73 1 82.44 441 ASP A CA 1
ATOM 3532 C C . ASP A 1 441 ? 3.898 0.346 -5.387 1 82.44 441 ASP A C 1
ATOM 3534 O O . ASP A 1 441 ? 3.977 1.566 -5.227 1 82.44 441 ASP A O 1
ATOM 3538 N N . GLN A 1 442 ? 2.789 -0.343 -5.312 1 81.31 442 GLN A N 1
ATOM 3539 C CA . GLN A 1 442 ? 1.56 0.348 -4.938 1 81.31 442 GLN A CA 1
ATOM 3540 C C . GLN A 1 442 ? 1.646 0.896 -3.518 1 81.31 442 GLN A C 1
ATOM 3542 O O . GLN A 1 442 ? 1.205 2.016 -3.25 1 81.31 442 GLN A O 1
ATOM 3547 N N . VAL A 1 443 ? 2.15 0.129 -2.672 1 84.56 443 VAL A N 1
ATOM 3548 C CA . VAL A 1 443 ? 2.312 0.572 -1.291 1 84.56 443 VAL A CA 1
ATOM 3549 C C . VAL A 1 443 ? 3.223 1.798 -1.246 1 84.56 443 VAL A C 1
ATOM 3551 O O . VAL A 1 443 ? 2.92 2.777 -0.56 1 84.56 443 VAL A O 1
ATOM 3554 N N . SER A 1 444 ? 4.309 1.675 -2.004 1 86.44 444 SER A N 1
ATOM 3555 C CA . SER A 1 444 ? 5.242 2.793 -2.041 1 86.44 444 SER A CA 1
ATOM 3556 C C . SER A 1 444 ? 4.598 4.035 -2.65 1 86.44 444 SER A C 1
ATOM 3558 O O . SER A 1 444 ? 4.816 5.148 -2.174 1 86.44 444 SER A O 1
ATOM 3560 N N . SER A 1 445 ? 3.838 3.846 -3.643 1 86.75 445 SER A N 1
ATOM 3561 C CA . SER A 1 445 ? 3.176 4.965 -4.301 1 86.75 445 SER A CA 1
ATOM 3562 C C . SER A 1 445 ? 2.162 5.633 -3.377 1 86.75 445 SER A C 1
ATOM 3564 O O . SER A 1 445 ? 2.146 6.859 -3.244 1 86.75 445 SER A O 1
ATOM 3566 N N . VAL A 1 446 ? 1.333 4.836 -2.732 1 87 446 VAL A N 1
ATOM 3567 C CA . VAL A 1 446 ? 0.33 5.363 -1.813 1 87 446 VAL A CA 1
ATOM 3568 C C . VAL A 1 446 ? 1.02 6.039 -0.628 1 87 446 VAL A C 1
ATOM 3570 O O . VAL A 1 446 ? 0.597 7.105 -0.183 1 87 446 VAL A O 1
ATOM 3573 N N . SER A 1 447 ? 2.023 5.465 -0.115 1 89.38 447 SER A N 1
ATOM 3574 C CA . SER A 1 447 ? 2.771 6.035 1.001 1 89.38 447 SER A CA 1
ATOM 3575 C C . SER A 1 447 ? 3.387 7.379 0.626 1 89.38 447 SER A C 1
ATOM 3577 O O . SER A 1 447 ? 3.295 8.344 1.388 1 89.38 447 SER A O 1
ATOM 3579 N N . ASN A 1 448 ? 3.965 7.438 -0.546 1 89 448 ASN A N 1
ATOM 3580 C CA . ASN A 1 448 ? 4.598 8.672 -0.998 1 89 448 ASN A CA 1
ATOM 3581 C C . ASN A 1 448 ? 3.57 9.781 -1.213 1 89 448 ASN A C 1
ATOM 3583 O O . ASN A 1 448 ? 3.824 10.938 -0.883 1 89 448 ASN A O 1
ATOM 3587 N N . GLU A 1 449 ? 2.504 9.445 -1.802 1 89.81 449 GLU A N 1
ATOM 3588 C CA . GLU A 1 449 ? 1.442 10.422 -2.031 1 89.81 449 GLU A CA 1
ATOM 3589 C C . GLU A 1 449 ? 0.916 10.984 -0.714 1 89.81 449 GLU A C 1
ATOM 3591 O O . GLU A 1 449 ? 0.735 12.195 -0.578 1 89.81 449 GLU A O 1
ATOM 3596 N N . LYS A 1 450 ? 0.684 10.195 0.2 1 90.69 450 LYS A N 1
ATOM 3597 C CA . LYS A 1 450 ? 0.159 10.633 1.492 1 90.69 450 LYS A CA 1
ATOM 3598 C C . LYS A 1 450 ? 1.224 11.367 2.299 1 90.69 450 LYS A C 1
ATOM 3600 O O . LYS A 1 450 ? 0.911 12.297 3.043 1 90.69 450 LYS A O 1
ATOM 3605 N N . ASP A 1 451 ? 2.43 10.906 2.168 1 90.5 451 ASP A N 1
ATOM 3606 C CA . ASP A 1 451 ? 3.521 11.633 2.814 1 90.5 451 ASP A CA 1
ATOM 3607 C C . ASP A 1 451 ? 3.621 13.062 2.285 1 90.5 451 ASP A C 1
ATOM 3609 O O . ASP A 1 451 ? 3.898 13.992 3.047 1 90.5 451 ASP A O 1
ATOM 3613 N N . LYS A 1 452 ? 3.445 13.234 1.05 1 91.06 452 LYS A N 1
ATOM 3614 C CA . LYS A 1 452 ? 3.441 14.578 0.467 1 91.06 452 LYS A CA 1
ATOM 3615 C C . LYS A 1 452 ? 2.332 15.438 1.07 1 91.06 452 LYS A C 1
ATOM 3617 O O . LYS A 1 452 ? 2.543 16.609 1.365 1 91.06 452 LYS A O 1
ATOM 3622 N N . LEU A 1 453 ? 1.209 14.875 1.316 1 92.44 453 LEU A N 1
ATOM 3623 C CA . LEU A 1 453 ? 0.092 15.586 1.93 1 92.44 453 LEU A CA 1
ATOM 3624 C C . LEU A 1 453 ? 0.406 15.945 3.377 1 92.44 453 LEU A C 1
ATOM 3626 O O . LEU A 1 453 ? 0.065 17.031 3.838 1 92.44 453 LEU A O 1
ATOM 3630 N N . ILE A 1 454 ? 1.01 15.117 4.039 1 92.75 454 ILE A N 1
ATOM 3631 C CA . ILE A 1 454 ? 1.388 15.359 5.426 1 92.75 454 ILE A CA 1
ATOM 3632 C C . ILE A 1 454 ? 2.416 16.484 5.488 1 92.75 454 ILE A C 1
ATOM 3634 O O . ILE A 1 454 ? 2.301 17.391 6.316 1 92.75 454 ILE A O 1
ATOM 3638 N N . ASP A 1 455 ? 3.344 16.359 4.543 1 91.25 455 ASP A N 1
ATOM 3639 C CA . ASP A 1 455 ? 4.355 17.422 4.484 1 91.25 455 ASP A CA 1
ATOM 3640 C C . ASP A 1 455 ? 3.719 18.766 4.195 1 91.25 455 ASP A C 1
ATOM 3642 O O . ASP A 1 455 ? 4.117 19.781 4.77 1 91.25 455 ASP A O 1
ATOM 3646 N N . GLU A 1 456 ? 2.826 18.828 3.34 1 91.12 456 GLU A N 1
ATOM 3647 C CA . GLU A 1 456 ? 2.104 20.062 3.027 1 91.12 456 GLU A CA 1
ATOM 3648 C C . GLU A 1 456 ? 1.366 20.594 4.25 1 91.12 456 GLU A C 1
ATOM 3650 O O . GLU A 1 456 ? 1.381 21.797 4.516 1 91.12 456 GLU A O 1
ATOM 3655 N N . ARG A 1 457 ? 0.75 19.781 5.004 1 91.56 457 ARG A N 1
ATOM 3656 C CA . ARG A 1 457 ? 0.035 20.203 6.207 1 91.56 457 ARG A CA 1
ATOM 3657 C C . ARG A 1 457 ? 1.004 20.672 7.281 1 91.56 457 ARG A C 1
ATOM 3659 O O . ARG A 1 457 ? 0.716 21.641 8 1 91.56 457 ARG A O 1
ATOM 3666 N N . ASP A 1 458 ? 2.053 19.969 7.324 1 93.12 458 ASP A N 1
ATOM 3667 C CA . ASP A 1 458 ? 3.061 20.391 8.289 1 93.12 458 ASP A CA 1
ATOM 3668 C C . ASP A 1 458 ? 3.598 21.781 7.949 1 93.12 458 ASP A C 1
ATOM 3670 O O . ASP A 1 458 ? 3.848 22.594 8.844 1 93.12 458 ASP A O 1
ATOM 3674 N N . GLU A 1 459 ? 3.809 22.016 6.703 1 90.75 459 GLU A N 1
ATOM 3675 C CA . GLU A 1 459 ? 4.23 23.344 6.266 1 90.75 459 GLU A CA 1
ATOM 3676 C C . GLU A 1 459 ? 3.174 24.391 6.59 1 90.75 459 GLU A C 1
ATOM 3678 O O . GLU A 1 459 ? 3.502 25.484 7.043 1 90.75 459 GLU A O 1
ATOM 3683 N N . LEU A 1 460 ? 1.968 24.109 6.426 1 92.12 460 LEU A N 1
ATOM 3684 C CA . LEU A 1 460 ? 0.869 25 6.75 1 92.12 460 LEU A CA 1
ATOM 3685 C C . LEU A 1 460 ? 0.804 25.266 8.25 1 92.12 460 LEU A C 1
ATOM 3687 O O . LEU A 1 460 ? 0.568 26.391 8.68 1 92.12 460 LEU A O 1
ATOM 3691 N N . LEU A 1 461 ? 0.969 24.297 8.969 1 92.12 461 LEU A N 1
ATOM 3692 C CA . LEU A 1 461 ? 0.958 24.422 10.422 1 92.12 461 LEU A CA 1
ATOM 3693 C C . LEU A 1 461 ? 2.088 25.344 10.898 1 92.12 461 LEU A C 1
ATOM 3695 O O . LEU A 1 461 ? 1.885 26.188 11.773 1 92.12 461 LEU A O 1
ATOM 3699 N N . SER A 1 462 ? 3.189 25.078 10.273 1 92.44 462 SER A N 1
ATOM 3700 C CA . SER A 1 462 ? 4.324 25.938 10.609 1 92.44 462 SER A CA 1
ATOM 3701 C C . SER A 1 462 ? 4.043 27.391 10.25 1 92.44 462 SER A C 1
ATOM 3703 O O . SER A 1 462 ? 4.387 28.297 11.016 1 92.44 462 SER A O 1
ATOM 3705 N N . ASN A 1 463 ? 3.455 27.688 9.195 1 91.5 463 ASN A N 1
ATOM 3706 C CA . ASN A 1 463 ? 3.076 29.031 8.781 1 91.5 463 ASN A CA 1
ATOM 3707 C C . ASN A 1 463 ? 2.057 29.641 9.742 1 91.5 463 ASN A C 1
ATOM 3709 O O . ASN A 1 463 ? 2.139 30.828 10.062 1 91.5 463 ASN A O 1
ATOM 3713 N N . LYS A 1 464 ? 1.153 28.875 10.18 1 90.06 464 LYS A N 1
ATOM 3714 C CA . LYS A 1 464 ? 0.139 29.375 11.109 1 90.06 464 LYS A CA 1
ATOM 3715 C C . LYS A 1 464 ? 0.747 29.672 12.477 1 90.06 464 LYS A C 1
ATOM 3717 O O . LYS A 1 464 ? 0.341 30.625 13.141 1 90.06 464 LYS A O 1
ATOM 3722 N N . ASP A 1 465 ? 1.642 28.859 12.789 1 91.88 465 ASP A N 1
ATOM 3723 C CA . ASP A 1 465 ? 2.354 29.125 14.031 1 91.88 465 ASP A CA 1
ATOM 3724 C C . ASP A 1 465 ? 3.08 30.469 13.961 1 91.88 465 ASP A C 1
ATOM 3726 O O . ASP A 1 465 ? 3.088 31.234 14.93 1 91.88 465 ASP A O 1
ATOM 3730 N N . LYS A 1 466 ? 3.668 30.734 12.844 1 89.81 466 LYS A N 1
ATOM 3731 C CA . LYS A 1 466 ? 4.332 32.031 12.648 1 89.81 466 LYS A CA 1
ATOM 3732 C C . LYS A 1 466 ? 3.324 33.156 12.688 1 89.81 466 LYS A C 1
ATOM 3734 O O . LYS A 1 466 ? 3.59 34.219 13.289 1 89.81 466 LYS A O 1
ATOM 3739 N N . GLU A 1 467 ? 2.246 32.969 12.102 1 90 467 GLU A N 1
ATOM 3740 C CA . GLU A 1 467 ? 1.188 33.969 12.109 1 90 467 GLU A CA 1
ATOM 3741 C C . GLU A 1 467 ? 0.684 34.25 13.523 1 90 467 GLU A C 1
ATOM 3743 O O . GLU A 1 467 ? 0.444 35.375 13.906 1 90 467 GLU A O 1
ATOM 3748 N N . ILE A 1 468 ? 0.522 33.219 14.234 1 89.75 468 ILE A N 1
ATOM 3749 C CA . ILE A 1 468 ? 0.055 33.312 15.609 1 89.75 468 ILE A CA 1
ATOM 3750 C C . ILE A 1 468 ? 1.09 34.094 16.438 1 89.75 468 ILE A C 1
ATOM 3752 O O . ILE A 1 468 ? 0.74 34.969 17.219 1 89.75 468 ILE A O 1
ATOM 3756 N N . SER A 1 469 ? 2.275 33.75 16.172 1 90 469 SER A N 1
ATOM 3757 C CA . SER A 1 469 ? 3.346 34.438 16.875 1 90 469 SER A CA 1
ATOM 3758 C C . SER A 1 469 ? 3.373 35.906 16.531 1 90 469 SER A C 1
ATOM 3760 O O . SER A 1 469 ? 3.574 36.75 17.391 1 90 469 SER A O 1
ATOM 3762 N N . ASP A 1 470 ? 3.186 36.281 15.336 1 86.56 470 ASP A N 1
ATOM 3763 C CA . ASP A 1 470 ? 3.119 37.656 14.891 1 86.56 470 ASP A CA 1
ATOM 3764 C C . ASP A 1 470 ? 1.95 38.406 15.547 1 86.56 470 ASP A C 1
ATOM 3766 O O . ASP A 1 470 ? 2.094 39.531 15.984 1 86.56 470 ASP A O 1
ATOM 3770 N N . LYS A 1 471 ? 0.88 37.75 15.672 1 85.44 471 LYS A N 1
ATOM 3771 C CA . LYS A 1 471 ? -0.304 38.375 16.266 1 85.44 471 LYS A CA 1
ATOM 3772 C C . LYS A 1 471 ? -0.146 38.531 17.766 1 85.44 471 LYS A C 1
ATOM 3774 O O . LYS A 1 471 ? -0.614 39.5 18.344 1 85.44 471 LYS A O 1
ATOM 3779 N N . ASP A 1 472 ? 0.507 37.531 18.312 1 88.62 472 ASP A N 1
ATOM 3780 C CA . ASP A 1 472 ? 0.832 37.688 19.734 1 88.62 472 ASP A CA 1
ATOM 3781 C C . ASP A 1 472 ? 1.704 38.906 19.984 1 88.62 472 ASP A C 1
ATOM 3783 O O . ASP A 1 472 ? 1.475 39.656 20.938 1 88.62 472 ASP A O 1
ATOM 3787 N N . SER A 1 473 ? 2.652 39.094 19.094 1 83.75 473 SER A N 1
ATOM 3788 C CA . SER A 1 473 ? 3.525 40.281 19.203 1 83.75 473 SER A CA 1
ATOM 3789 C C . SER A 1 473 ? 2.746 41.562 18.984 1 83.75 473 SER A C 1
ATOM 3791 O O . SER A 1 473 ? 2.984 42.562 19.672 1 83.75 473 SER A O 1
ATOM 3793 N N . ALA A 1 474 ? 1.806 41.531 18.109 1 83.5 474 ALA A N 1
ATOM 3794 C CA . ALA A 1 474 ? 0.963 42.688 17.844 1 83.5 474 ALA A CA 1
ATOM 3795 C C . ALA A 1 474 ? 0.094 43.031 19.047 1 83.5 474 ALA A C 1
ATOM 3797 O O . ALA A 1 474 ? -0.065 44.219 19.406 1 83.5 474 ALA A O 1
ATOM 3798 N N . ILE A 1 475 ? -0.401 42.031 19.656 1 82.69 475 ILE A N 1
ATOM 3799 C CA . ILE A 1 475 ? -1.25 42.188 20.828 1 82.69 475 ILE A CA 1
ATOM 3800 C C . ILE A 1 475 ? -0.432 42.812 21.969 1 82.69 475 ILE A C 1
ATOM 3802 O O . ILE A 1 475 ? -0.865 43.75 22.625 1 82.69 475 ILE A O 1
ATOM 3806 N N . GLN A 1 476 ? 0.729 42.312 22.125 1 82.75 476 GLN A N 1
ATOM 3807 C CA . GLN A 1 476 ? 1.608 42.844 23.172 1 82.75 476 GLN A CA 1
ATOM 3808 C C . GLN A 1 476 ? 1.952 44.312 22.922 1 82.75 476 GLN A C 1
ATOM 3810 O O . GLN A 1 476 ? 1.961 45.094 23.844 1 82.75 476 GLN A O 1
ATOM 3815 N N . THR A 1 477 ? 2.184 44.688 21.688 1 79.19 477 THR A N 1
ATOM 3816 C CA . THR A 1 477 ? 2.496 46.062 21.312 1 79.19 477 THR A CA 1
ATOM 3817 C C . THR A 1 477 ? 1.309 47 21.594 1 79.19 477 THR A C 1
ATOM 3819 O O . THR A 1 477 ? 1.479 48.094 22.109 1 79.19 477 THR A O 1
ATOM 3822 N N . LEU A 1 478 ? 0.144 46.5 21.328 1 78.69 478 LEU A N 1
ATOM 3823 C CA . LEU A 1 478 ? -1.063 47.312 21.516 1 78.69 478 LEU A CA 1
ATOM 3824 C C . LEU A 1 478 ? -1.366 47.469 23.016 1 78.69 478 LEU A C 1
ATOM 3826 O O . LEU A 1 478 ? -1.77 48.531 23.453 1 78.69 478 LEU A O 1
ATOM 3830 N N . GLU A 1 479 ? -1.11 46.406 23.781 1 80.12 479 GLU A N 1
ATOM 3831 C CA . GLU A 1 479 ? -1.31 46.469 25.219 1 80.12 479 GLU A CA 1
ATOM 3832 C C . GLU A 1 479 ? -0.354 47.469 25.859 1 80.12 479 GLU A C 1
ATOM 3834 O O . GLU A 1 479 ? -0.746 48.219 26.75 1 80.12 479 GLU A O 1
ATOM 3839 N N . GLU A 1 480 ? 0.826 47.531 25.328 1 76.12 480 GLU A N 1
ATOM 3840 C CA . GLU A 1 480 ? 1.815 48.469 25.828 1 76.12 480 GLU A CA 1
ATOM 3841 C C . GLU A 1 480 ? 1.44 49.906 25.453 1 76.12 480 GLU A C 1
ATOM 3843 O O . GLU A 1 480 ? 1.613 50.844 26.25 1 76.12 480 GLU A O 1
ATOM 3848 N N . GLU A 1 481 ? 0.872 50.094 24.297 1 73.31 481 GLU A N 1
ATOM 3849 C CA . GLU A 1 481 ? 0.411 51.406 23.859 1 73.31 481 GLU A CA 1
ATOM 3850 C C . GLU A 1 481 ? -0.735 51.906 24.734 1 73.31 481 GLU A C 1
ATOM 3852 O O . GLU A 1 481 ? -0.786 53.094 25.078 1 73.31 481 GLU A O 1
ATOM 3857 N N . ILE A 1 482 ? -1.547 51 25.109 1 72.81 482 ILE A N 1
ATOM 3858 C CA . ILE A 1 482 ? -2.689 51.344 25.953 1 72.81 482 ILE A CA 1
ATOM 3859 C C . ILE A 1 482 ? -2.205 51.75 27.344 1 72.81 482 ILE A C 1
ATOM 3861 O O . ILE A 1 482 ? -2.662 52.75 27.906 1 72.81 482 ILE A O 1
ATOM 3865 N N . LYS A 1 483 ? -1.252 51.062 27.844 1 74.44 483 LYS A N 1
ATOM 3866 C CA . LYS A 1 483 ? -0.687 51.375 29.141 1 74.44 483 LYS A CA 1
ATOM 3867 C C . LYS A 1 483 ? -0.025 52.75 29.141 1 74.44 483 LYS A C 1
ATOM 3869 O O . LYS A 1 483 ? -0.172 53.531 30.078 1 74.44 483 LYS A O 1
ATOM 3874 N N . ASP A 1 484 ? 0.599 53.125 28.062 1 66.38 484 ASP A N 1
ATOM 3875 C CA . ASP A 1 484 ? 1.257 54.406 27.906 1 66.38 484 ASP A CA 1
ATOM 3876 C C . ASP A 1 484 ? 0.236 55.531 27.859 1 66.38 484 ASP A C 1
ATOM 3878 O O . ASP A 1 484 ? 0.428 56.594 28.484 1 66.38 484 ASP A O 1
ATOM 3882 N N . LYS A 1 485 ? -0.807 55.281 27.188 1 66.56 485 LYS A N 1
ATOM 3883 C CA . LYS A 1 485 ? -1.852 56.312 27.078 1 66.56 485 LYS A CA 1
ATOM 3884 C C . LYS A 1 485 ? -2.578 56.5 28.406 1 66.56 485 LYS A C 1
ATOM 3886 O O . LYS A 1 485 ? -2.936 57.625 28.766 1 66.56 485 LYS A O 1
ATOM 3891 N N . GLU A 1 486 ? -2.654 55.375 29.172 1 67.62 486 GLU A N 1
ATOM 3892 C CA . GLU A 1 486 ? -3.256 55.469 30.5 1 67.62 486 GLU A CA 1
ATOM 3893 C C . GLU A 1 486 ? -2.381 56.281 31.453 1 67.62 486 GLU A C 1
ATOM 3895 O O . GLU A 1 486 ? -2.881 57.125 32.219 1 67.62 486 GLU A O 1
ATOM 3900 N N . HIS A 1 487 ? -1.139 56.125 31.344 1 65.81 487 HIS A N 1
ATOM 3901 C CA . HIS A 1 487 ? -0.201 56.906 32.156 1 65.81 487 HIS A CA 1
ATOM 3902 C C . HIS A 1 487 ? -0.231 58.375 31.781 1 65.81 487 HIS A C 1
ATOM 3904 O O . HIS A 1 487 ? -0.168 59.25 32.656 1 65.81 487 HIS A O 1
ATOM 3910 N N . TYR A 1 488 ? -0.377 58.688 30.531 1 61.75 488 TYR A N 1
ATOM 3911 C CA . TYR A 1 488 ? -0.462 60.062 30.062 1 61.75 488 TYR A CA 1
ATOM 3912 C C . TYR A 1 488 ? -1.74 60.719 30.547 1 61.75 488 TYR A C 1
ATOM 3914 O O . TYR A 1 488 ? -1.71 61.844 31.016 1 61.75 488 TYR A O 1
ATOM 3922 N N . ILE A 1 489 ? -2.768 60.031 30.5 1 60.47 489 ILE A N 1
ATOM 3923 C CA . ILE A 1 489 ? -4.055 60.531 30.953 1 60.47 489 ILE A CA 1
ATOM 3924 C C . ILE A 1 489 ? -4.004 60.844 32.438 1 60.47 489 ILE A C 1
ATOM 3926 O O . ILE A 1 489 ? -4.465 61.906 32.875 1 60.47 489 ILE A O 1
ATOM 3930 N N . HIS A 1 490 ? -3.357 60 33.219 1 62.03 490 HIS A N 1
ATOM 3931 C CA . HIS A 1 490 ? -3.219 60.219 34.656 1 62.03 490 HIS A CA 1
ATOM 3932 C C . HIS A 1 490 ? -2.363 61.438 34.938 1 62.03 490 HIS A C 1
ATOM 3934 O O . HIS A 1 490 ? -2.668 62.188 35.844 1 62.03 490 HIS A O 1
ATOM 3940 N N . SER A 1 491 ? -1.366 61.719 34.094 1 58.59 491 SER A N 1
ATOM 3941 C CA . SER A 1 491 ? -0.475 62.844 34.281 1 58.59 491 SER A CA 1
ATOM 3942 C C . SER A 1 491 ? -1.173 64.188 33.938 1 58.59 491 SER A C 1
ATOM 3944 O O . SER A 1 491 ? -0.994 65.188 34.625 1 58.59 491 SER A O 1
ATOM 3946 N N . VAL A 1 492 ? -1.948 64.188 32.969 1 55.72 492 VAL A N 1
ATOM 3947 C CA . VAL A 1 492 ? -2.672 65.375 32.562 1 55.72 492 VAL A CA 1
ATOM 3948 C C . VAL A 1 492 ? -3.752 65.688 33.594 1 55.72 492 VAL A C 1
ATOM 3950 O O . VAL A 1 492 ? -3.961 66.875 33.938 1 55.72 492 VAL A O 1
ATOM 3953 N N . GLU A 1 493 ? -4.371 64.75 34.125 1 53.16 493 GLU A N 1
ATOM 3954 C CA . GLU A 1 493 ? -5.41 64.938 35.156 1 53.16 493 GLU A CA 1
ATOM 3955 C C . GLU A 1 493 ? -4.816 65.438 36.438 1 53.16 493 GLU A C 1
ATOM 3957 O O . GLU A 1 493 ? -5.414 66.312 37.094 1 53.16 493 GLU A O 1
ATOM 3962 N N . GLU A 1 494 ? -3.713 65.062 36.844 1 53.28 494 GLU A N 1
ATOM 3963 C CA . GLU A 1 494 ? -3.057 65.562 38.062 1 53.28 494 GLU A CA 1
ATOM 3964 C C . GLU A 1 494 ? -2.584 67 37.875 1 53.28 494 GLU A C 1
ATOM 3966 O O . GLU A 1 494 ? -2.654 67.812 38.812 1 53.28 494 GLU A O 1
ATOM 3971 N N . ASN A 1 495 ? -2.062 67.438 36.781 1 47.47 495 ASN A N 1
ATOM 3972 C CA . ASN A 1 495 ? -1.576 68.75 36.562 1 47.47 495 ASN A CA 1
ATOM 3973 C C . ASN A 1 495 ? -2.727 69.75 36.375 1 47.47 495 ASN A C 1
ATOM 3975 O O . ASN A 1 495 ? -2.523 71 36.406 1 47.47 495 ASN A O 1
ATOM 3979 N N . ALA A 1 496 ? -3.789 69.438 35.812 1 43.59 496 ALA A N 1
ATOM 3980 C CA . ALA A 1 496 ? -4.902 70.375 35.719 1 43.59 496 ALA A CA 1
ATOM 3981 C C . ALA A 1 496 ? -5.309 70.938 37.094 1 43.59 496 ALA A C 1
ATOM 3983 O O . ALA A 1 496 ? -5.918 72 37.219 1 43.59 496 ALA A O 1
ATOM 3984 N N . ASP A 1 497 ? -5.141 70.312 38.188 1 40.53 497 ASP A N 1
ATOM 3985 C CA . ASP A 1 497 ? -5.484 70.875 39.5 1 40.53 497 ASP A CA 1
ATOM 3986 C C . ASP A 1 497 ? -4.438 71.875 39.938 1 40.53 497 ASP A C 1
ATOM 3988 O O . ASP A 1 497 ? -4.625 72.562 40.938 1 40.53 497 ASP A O 1
ATOM 3992 N N . GLY A 1 498 ? -3.104 71.812 39.688 1 39.84 498 GLY A N 1
ATOM 3993 C CA . GLY A 1 498 ? -2.219 72.875 40.219 1 39.84 498 GLY A CA 1
ATOM 3994 C C . GLY A 1 498 ? -2.029 74.062 39.281 1 39.84 498 GLY A C 1
ATOM 3995 O O . GLY A 1 498 ? -2.182 73.938 38.062 1 39.84 498 GLY A O 1
ATOM 3996 N N . ARG A 1 499 ? -1.932 75.438 39.781 1 40.09 499 ARG A N 1
ATOM 3997 C CA . ARG A 1 499 ? -1.966 76.875 39.531 1 40.09 499 ARG A CA 1
ATOM 3998 C C . ARG A 1 499 ? -0.874 77.25 38.531 1 40.09 499 ARG A C 1
ATOM 4000 O O . ARG A 1 499 ? -0.817 78.375 38.094 1 40.09 499 ARG A O 1
ATOM 4007 N N . ASP A 1 500 ? 0.49 76.812 38.719 1 35.53 500 ASP A N 1
ATOM 4008 C CA . ASP A 1 500 ? 1.517 77.75 38.25 1 35.53 500 ASP A CA 1
ATOM 4009 C C . ASP A 1 500 ? 1.551 77.812 36.719 1 35.53 500 ASP A C 1
ATOM 4011 O O . ASP A 1 500 ? 1.467 76.75 36.062 1 35.53 500 ASP A O 1
ATOM 4015 N N . SER A 1 501 ? 1.481 79 35.969 1 36.81 501 SER A N 1
ATOM 4016 C CA . SER A 1 501 ? 1.353 79.688 34.719 1 36.81 501 SER A CA 1
ATOM 4017 C C . SER A 1 501 ? 2.396 79.188 33.688 1 36.81 501 SER A C 1
ATOM 4019 O O . SER A 1 501 ? 2.191 79.312 32.5 1 36.81 501 SER A O 1
ATOM 4021 N N . LYS A 1 502 ? 3.75 79.312 33.906 1 38.25 502 LYS A N 1
ATOM 4022 C CA . LYS A 1 502 ? 4.816 79.562 32.938 1 38.25 502 LYS A CA 1
ATOM 4023 C C . LYS A 1 502 ? 5.328 78.25 32.344 1 38.25 502 LYS A C 1
ATOM 4025 O O . LYS A 1 502 ? 6.445 78.188 31.828 1 38.25 502 LYS A O 1
ATOM 4030 N N . SER A 1 503 ? 4.984 77.25 32.781 1 35.41 503 SER A N 1
ATOM 4031 C CA . SER A 1 503 ? 5.836 76.188 32.344 1 35.41 503 SER A CA 1
ATOM 4032 C C . SER A 1 503 ? 5.734 76 30.828 1 35.41 503 SER A C 1
ATOM 4034 O O . SER A 1 503 ? 4.637 75.938 30.266 1 35.41 503 SER A O 1
ATOM 4036 N N . PRO A 1 504 ? 6.941 76.312 29.969 1 36.78 504 PRO A N 1
ATOM 4037 C CA . PRO A 1 504 ? 7.07 76.188 28.516 1 36.78 504 PRO A CA 1
ATOM 4038 C C . PRO A 1 504 ? 6.363 74.938 27.953 1 36.78 504 PRO A C 1
ATOM 4040 O O . PRO A 1 504 ? 6.18 73.938 28.672 1 36.78 504 PRO A O 1
ATOM 4043 N N . ARG A 1 505 ? 5.863 75 26.875 1 39.22 505 ARG A N 1
ATOM 4044 C CA . ARG A 1 505 ? 5.086 74.062 26.078 1 39.22 505 ARG A CA 1
ATOM 4045 C C . ARG A 1 505 ? 5.797 72.688 26 1 39.22 505 ARG A C 1
ATOM 4047 O O . ARG A 1 505 ? 6.934 72.625 25.531 1 39.22 505 ARG A O 1
ATOM 4054 N N . LEU A 1 506 ? 5.855 71.812 26.828 1 40.78 506 LEU A N 1
ATOM 4055 C CA . LEU A 1 506 ? 6.336 70.438 26.75 1 40.78 506 LEU A CA 1
ATOM 4056 C C . LEU A 1 506 ? 6.09 69.875 25.375 1 40.78 506 LEU A C 1
ATOM 4058 O O . LEU A 1 506 ? 4.949 69.812 24.891 1 40.78 506 LEU A O 1
ATOM 4062 N N . VAL A 1 507 ? 7.031 70.125 24.328 1 44.09 507 VAL A N 1
ATOM 4063 C CA . VAL A 1 507 ? 7.02 69.438 23.031 1 44.09 507 VAL A CA 1
ATOM 4064 C C . VAL A 1 507 ? 6.758 67.938 23.203 1 44.09 507 VAL A C 1
ATOM 4066 O O . VAL A 1 507 ? 7.48 67.25 23.922 1 44.09 507 VAL A O 1
ATOM 4069 N N . ASN A 1 508 ? 5.715 67.5 23.031 1 52.28 508 ASN A N 1
ATOM 4070 C CA . ASN A 1 508 ? 5.273 66.062 23.109 1 52.28 508 ASN A CA 1
ATOM 4071 C C . ASN A 1 508 ? 6.098 65.188 22.188 1 52.28 508 ASN A C 1
ATOM 4073 O O . ASN A 1 508 ? 6.133 65.375 20.969 1 52.28 508 ASN A O 1
ATOM 4077 N N . LEU A 1 509 ? 7.172 64.5 22.656 1 61.47 509 LEU A N 1
ATOM 4078 C CA . LEU A 1 509 ? 8.047 63.531 21.953 1 61.47 509 LEU A CA 1
ATOM 4079 C C . LEU A 1 509 ? 7.266 62.719 20.953 1 61.47 509 LEU A C 1
ATOM 4081 O O . LEU A 1 509 ? 7.762 62.438 19.859 1 61.47 509 LEU A O 1
ATOM 4085 N N . LYS A 1 510 ? 6.191 62.5 21.219 1 63 510 LYS A N 1
ATOM 4086 C CA . LYS A 1 510 ? 5.375 61.688 20.312 1 63 510 LYS A CA 1
ATOM 4087 C C . LYS A 1 510 ? 5.012 62.469 19.047 1 63 510 LYS A C 1
ATOM 4089 O O . LYS A 1 510 ? 5.047 61.938 17.938 1 63 510 LYS A O 1
ATOM 4094 N N . ASP A 1 511 ? 4.727 63.719 19.312 1 63.09 511 ASP A N 1
ATOM 4095 C CA . ASP A 1 511 ? 4.375 64.562 18.172 1 63.09 511 ASP A CA 1
ATOM 4096 C C . ASP A 1 511 ? 5.566 64.75 17.234 1 63.09 511 ASP A C 1
ATOM 4098 O O . ASP A 1 511 ? 5.406 64.75 16.016 1 63.09 511 ASP A O 1
ATOM 4102 N N . LEU A 1 512 ? 6.723 64.875 17.844 1 67.56 512 LEU A N 1
ATOM 4103 C CA . LEU A 1 512 ? 7.945 65 17.062 1 67.56 512 LEU A CA 1
ATOM 4104 C C . LEU A 1 512 ? 8.195 63.781 16.219 1 67.56 512 LEU A C 1
ATOM 4106 O O . LEU A 1 512 ? 8.578 63.906 15.047 1 67.56 512 LEU A O 1
ATOM 4110 N N . ILE A 1 513 ? 7.855 62.719 16.766 1 74.44 513 ILE A N 1
ATOM 4111 C CA . ILE A 1 513 ? 8.102 61.438 16.094 1 74.44 513 ILE A CA 1
ATOM 4112 C C . ILE A 1 513 ? 7.051 61.219 15 1 74.44 513 ILE A C 1
ATOM 4114 O O . ILE A 1 513 ? 7.379 60.812 13.883 1 74.44 513 ILE A O 1
ATOM 4118 N N . GLU A 1 514 ? 5.887 61.531 15.25 1 72.19 514 GLU A N 1
ATOM 4119 C CA . GLU A 1 514 ? 4.797 61.312 14.305 1 72.19 514 GLU A CA 1
ATOM 4120 C C . GLU A 1 514 ? 4.914 62.25 13.109 1 72.19 514 GLU A C 1
ATOM 4122 O O . GLU A 1 514 ? 4.559 61.906 11.984 1 72.19 514 GLU A O 1
ATOM 4127 N N . LYS A 1 515 ? 5.457 63.344 13.391 1 75 515 LYS A N 1
ATOM 4128 C CA . LYS A 1 515 ? 5.586 64.375 12.328 1 75 515 LYS A CA 1
ATOM 4129 C C . LYS A 1 515 ? 6.656 63.938 11.32 1 75 515 LYS A C 1
ATOM 4131 O O . LYS A 1 515 ? 6.672 64.438 10.188 1 75 515 LYS A O 1
ATOM 4136 N N . THR A 1 516 ? 7.469 63.094 11.734 1 84.31 516 THR A N 1
ATOM 4137 C CA . THR A 1 516 ? 8.57 62.719 10.852 1 84.31 516 THR A CA 1
ATOM 4138 C C . THR A 1 516 ? 8.203 61.5 10.008 1 84.31 516 THR A C 1
ATOM 4140 O O . THR A 1 516 ? 8.961 61.094 9.117 1 84.31 516 THR A O 1
ATOM 4143 N N . GLN A 1 517 ? 7.016 60.938 10.219 1 83.44 517 GLN A N 1
ATOM 4144 C CA . GLN A 1 517 ? 6.602 59.75 9.461 1 83.44 517 GLN A CA 1
ATOM 4145 C C . GLN A 1 517 ? 6.324 60.125 8 1 83.44 517 GLN A C 1
ATOM 4147 O O . GLN A 1 517 ? 5.754 61.188 7.711 1 83.44 517 GLN A O 1
ATOM 4152 N N . PRO A 1 518 ? 6.852 59.219 7.133 1 85.5 518 PRO A N 1
ATOM 4153 C CA . PRO A 1 518 ? 6.648 59.531 5.715 1 85.5 518 PRO A CA 1
ATOM 4154 C C . PRO A 1 518 ? 5.188 59.438 5.293 1 85.5 518 PRO A C 1
ATOM 4156 O O . PRO A 1 518 ? 4.41 58.719 5.898 1 85.5 518 PRO A O 1
ATOM 4159 N N . ASP A 1 519 ? 4.883 60.219 4.289 1 82.06 519 ASP A N 1
ATOM 4160 C CA . ASP A 1 519 ? 3.547 60.156 3.703 1 82.06 519 ASP A CA 1
ATOM 4161 C C . ASP A 1 519 ? 3.375 58.875 2.875 1 82.06 519 ASP A C 1
ATOM 4163 O O . ASP A 1 519 ? 4.207 58.594 2.02 1 82.06 519 ASP A O 1
ATOM 4167 N N . PRO A 1 520 ? 2.375 58.188 3.189 1 82.69 520 PRO A N 1
ATOM 4168 C CA . PRO A 1 520 ? 2.156 56.938 2.441 1 82.69 520 PRO A CA 1
ATOM 4169 C C . PRO A 1 520 ? 2.145 57.156 0.931 1 82.69 520 PRO A C 1
ATOM 4171 O O . PRO A 1 520 ? 2.617 56.312 0.177 1 82.69 520 PRO A O 1
ATOM 4174 N N . GLU A 1 521 ? 1.615 58.219 0.521 1 81.5 521 GLU A N 1
ATOM 4175 C CA . GLU A 1 521 ? 1.582 58.531 -0.907 1 81.5 521 GLU A CA 1
ATOM 4176 C C . GLU A 1 521 ? 2.992 58.656 -1.473 1 81.5 521 GLU A C 1
ATOM 4178 O O . GLU A 1 521 ? 3.273 58.219 -2.58 1 81.5 521 GLU A O 1
ATOM 4183 N N . ASP A 1 522 ? 3.797 59.344 -0.772 1 85.38 522 ASP A N 1
ATOM 4184 C CA . ASP A 1 522 ? 5.18 59.531 -1.203 1 85.38 522 ASP A CA 1
ATOM 4185 C C . ASP A 1 522 ? 5.918 58.188 -1.274 1 85.38 522 ASP A C 1
ATOM 4187 O O . ASP A 1 522 ? 6.719 57.969 -2.186 1 85.38 522 ASP A O 1
ATOM 4191 N N . LEU A 1 523 ? 5.594 57.375 -0.372 1 87.81 523 LEU A N 1
ATOM 4192 C CA . LEU A 1 523 ? 6.223 56.062 -0.345 1 87.81 523 LEU A CA 1
ATOM 4193 C C . LEU A 1 523 ? 5.797 55.219 -1.548 1 87.81 523 LEU A C 1
ATOM 4195 O O . LEU A 1 523 ? 6.605 54.5 -2.121 1 87.81 523 LEU A O 1
ATOM 4199 N N . GLU A 1 524 ? 4.594 55.281 -1.829 1 87.25 524 GLU A N 1
ATOM 4200 C CA . GLU A 1 524 ? 4.102 54.562 -2.996 1 87.25 524 GLU A CA 1
ATOM 4201 C C . GLU A 1 524 ? 4.781 55.031 -4.273 1 87.25 524 GLU A C 1
ATOM 4203 O O . GLU A 1 524 ? 5.137 54.25 -5.137 1 87.25 524 GLU A O 1
ATOM 4208 N N . LYS A 1 525 ? 4.848 56.312 -4.375 1 86.75 525 LYS A N 1
ATOM 4209 C CA . LYS A 1 525 ? 5.527 56.906 -5.535 1 86.75 525 LYS A CA 1
ATOM 4210 C C . LYS A 1 525 ? 6.973 56.406 -5.621 1 86.75 525 LYS A C 1
ATOM 4212 O O . LYS A 1 525 ? 7.453 56.062 -6.703 1 86.75 525 LYS A O 1
ATOM 4217 N N . GLN A 1 526 ? 7.621 56.406 -4.562 1 90.06 526 GLN A N 1
ATOM 4218 C CA . GLN A 1 526 ? 8.992 55.938 -4.488 1 90.06 526 GLN A CA 1
ATOM 4219 C C . GLN A 1 526 ? 9.094 54.469 -4.949 1 90.06 526 GLN A C 1
ATOM 4221 O O . GLN A 1 526 ? 9.992 54.125 -5.707 1 90.06 526 GLN A O 1
ATOM 4226 N N . ASN A 1 527 ? 8.203 53.75 -4.488 1 90.81 527 ASN A N 1
ATOM 4227 C CA . ASN A 1 527 ? 8.195 52.344 -4.84 1 90.81 527 ASN A CA 1
ATOM 4228 C C . ASN A 1 527 ? 7.93 52.125 -6.328 1 90.81 527 ASN A C 1
ATOM 4230 O O . ASN A 1 527 ? 8.516 51.25 -6.949 1 90.81 527 ASN A O 1
ATOM 4234 N N . GLN A 1 528 ? 7.07 52.875 -6.789 1 89.12 528 GLN A N 1
ATOM 4235 C CA . GLN A 1 528 ? 6.777 52.781 -8.211 1 89.12 528 GLN A CA 1
ATOM 4236 C C . GLN A 1 528 ? 8 53.125 -9.055 1 89.12 528 GLN A C 1
ATOM 4238 O O . GLN A 1 528 ? 8.32 52.438 -10.016 1 89.12 528 GLN A O 1
ATOM 4243 N N . VAL A 1 529 ? 8.617 54.188 -8.711 1 92.06 529 VAL A N 1
ATOM 4244 C CA . VAL A 1 529 ? 9.82 54.625 -9.422 1 92.06 529 VAL A CA 1
ATOM 4245 C C . VAL A 1 529 ? 10.898 53.531 -9.297 1 92.06 529 VAL A C 1
ATOM 4247 O O . VAL A 1 529 ? 11.609 53.25 -10.258 1 92.06 529 VAL A O 1
ATOM 4250 N N . ALA A 1 530 ? 10.984 53 -8.125 1 93 530 ALA A N 1
ATOM 4251 C CA . ALA A 1 530 ? 11.961 51.938 -7.883 1 93 530 ALA A CA 1
ATOM 4252 C C . ALA A 1 530 ? 11.734 50.781 -8.828 1 93 530 ALA A C 1
ATOM 4254 O O . ALA A 1 530 ? 12.688 50.281 -9.438 1 93 530 ALA A O 1
ATOM 4255 N N . GLN A 1 531 ? 10.562 50.375 -8.953 1 91.25 531 GLN A N 1
ATOM 4256 C CA . GLN A 1 531 ? 10.227 49.25 -9.812 1 91.25 531 GLN A CA 1
ATOM 4257 C C . GLN A 1 531 ? 10.516 49.562 -11.281 1 91.25 531 GLN A C 1
ATOM 4259 O O . GLN A 1 531 ? 11.07 48.719 -12 1 91.25 531 GLN A O 1
ATOM 4264 N N . GLN A 1 532 ? 10.148 50.656 -11.648 1 90.12 532 GLN A N 1
ATOM 4265 C CA . GLN A 1 532 ? 10.352 51.062 -13.031 1 90.12 532 GLN A CA 1
ATOM 4266 C C . GLN A 1 532 ? 11.836 51.156 -13.367 1 90.12 532 GLN A C 1
ATOM 4268 O O . GLN A 1 532 ? 12.266 50.719 -14.43 1 90.12 532 GLN A O 1
ATOM 4273 N N . LEU A 1 533 ? 12.523 51.75 -12.5 1 91.69 533 LEU A N 1
ATOM 4274 C CA . LEU A 1 533 ? 13.961 51.906 -12.719 1 91.69 533 LEU A CA 1
ATOM 4275 C C . LEU A 1 533 ? 14.648 50.562 -12.719 1 91.69 533 LEU A C 1
ATOM 4277 O O . LEU A 1 533 ? 15.539 50.312 -13.531 1 91.69 533 LEU A O 1
ATOM 4281 N N . LYS A 1 534 ? 14.289 49.719 -11.781 1 92.56 534 LYS A N 1
ATOM 4282 C CA . LYS A 1 534 ? 14.867 48.375 -11.703 1 92.56 534 LYS A CA 1
ATOM 4283 C C . LYS A 1 534 ? 14.648 47.594 -13.008 1 92.56 534 LYS A C 1
ATOM 4285 O O . LYS A 1 534 ? 15.586 47 -13.539 1 92.56 534 LYS A O 1
ATOM 4290 N N . GLU A 1 535 ? 13.43 47.594 -13.438 1 88.75 535 GLU A N 1
ATOM 4291 C CA . GLU A 1 535 ? 13.102 46.906 -14.688 1 88.75 535 GLU A CA 1
ATOM 4292 C C . GLU A 1 535 ? 13.891 47.5 -15.859 1 88.75 535 GLU A C 1
ATOM 4294 O O . GLU A 1 535 ? 14.398 46.75 -16.703 1 88.75 535 GLU A O 1
ATOM 4299 N N . PHE A 1 536 ? 13.961 48.75 -15.852 1 89.75 536 PHE A N 1
ATOM 4300 C CA . PHE A 1 536 ? 14.656 49.438 -16.938 1 89.75 536 PHE A CA 1
ATOM 4301 C C . PHE A 1 536 ? 16.141 49.094 -16.938 1 89.75 536 PHE A C 1
ATOM 4303 O O . PHE A 1 536 ? 16.703 48.719 -17.969 1 89.75 536 PHE A O 1
ATOM 4310 N N . LEU A 1 537 ? 16.719 49.219 -15.828 1 91.12 537 LEU A N 1
ATOM 4311 C CA . LEU A 1 537 ? 18.156 49.031 -15.703 1 91.12 537 LEU A CA 1
ATOM 4312 C C . LEU A 1 537 ? 18.516 47.562 -15.961 1 91.12 537 LEU A C 1
ATOM 4314 O O . LEU A 1 537 ? 19.531 47.281 -16.609 1 91.12 537 LEU A O 1
ATOM 4318 N N . MET A 1 538 ? 17.734 46.688 -15.516 1 89.06 538 MET A N 1
ATOM 4319 C CA . MET A 1 538 ? 17.969 45.25 -15.703 1 89.06 538 MET A CA 1
ATOM 4320 C C . MET A 1 538 ? 17.953 44.875 -17.188 1 89.06 538 MET A C 1
ATOM 4322 O O . MET A 1 538 ? 18.703 44 -17.625 1 89.06 538 MET A O 1
ATOM 4326 N N . ASN A 1 539 ? 17.219 45.594 -17.953 1 84.81 539 ASN A N 1
ATOM 4327 C CA . ASN A 1 539 ? 17.016 45.25 -19.344 1 84.81 539 ASN A CA 1
ATOM 4328 C C . ASN A 1 539 ? 17.938 46.031 -20.266 1 84.81 539 ASN A C 1
ATOM 4330 O O . ASN A 1 539 ? 18.219 45.594 -21.391 1 84.81 539 ASN A O 1
ATOM 4334 N N . ASN A 1 540 ? 18.438 47.156 -19.812 1 84.88 540 ASN A N 1
ATOM 4335 C CA . ASN A 1 540 ? 19.078 48.031 -20.781 1 84.88 540 ASN A CA 1
ATOM 4336 C C . ASN A 1 540 ? 20.562 48.25 -20.469 1 84.88 540 ASN A C 1
ATOM 4338 O O . ASN A 1 540 ? 21.312 48.719 -21.297 1 84.88 540 ASN A O 1
ATOM 4342 N N . LEU A 1 541 ? 20.984 47.875 -19.328 1 87.62 541 LEU A N 1
ATOM 4343 C CA . LEU A 1 541 ? 22.406 48.062 -19 1 87.62 541 LEU A CA 1
ATOM 4344 C C . LEU A 1 541 ? 23.281 47.094 -19.781 1 87.62 541 LEU A C 1
ATOM 4346 O O . LEU A 1 541 ? 22.906 45.938 -19.969 1 87.62 541 LEU A O 1
ATOM 4350 N N . PRO A 1 542 ? 24.391 47.594 -20.281 1 81.38 542 PRO A N 1
ATOM 4351 C CA . PRO A 1 542 ? 25.25 46.75 -21.109 1 81.38 542 PRO A CA 1
ATOM 4352 C C . PRO A 1 542 ? 26.172 45.844 -20.297 1 81.38 542 PRO A C 1
ATOM 4354 O O . PRO A 1 542 ? 27.266 45.531 -20.719 1 81.38 542 PRO A O 1
ATOM 4357 N N . PHE A 1 543 ? 25.844 45.594 -18.984 1 84.62 543 PHE A N 1
ATOM 4358 C CA . PHE A 1 543 ? 26.625 44.75 -18.078 1 84.62 543 PHE A CA 1
ATOM 4359 C C . PHE A 1 543 ? 25.781 43.562 -17.594 1 84.62 543 PHE A C 1
ATOM 4361 O O . PHE A 1 543 ? 24.547 43.594 -17.688 1 84.62 543 PHE A O 1
ATOM 4368 N N . THR A 1 544 ? 26.5 42.5 -17.172 1 85.38 544 THR A N 1
ATOM 4369 C CA . THR A 1 544 ? 25.781 41.406 -16.547 1 85.38 544 THR A CA 1
ATOM 4370 C C . THR A 1 544 ? 25.406 41.75 -15.117 1 85.38 544 THR A C 1
ATOM 4372 O O . THR A 1 544 ? 26.234 41.656 -14.203 1 85.38 544 THR A O 1
ATOM 4375 N N . VAL A 1 545 ? 24.172 42.125 -14.898 1 89.25 545 VAL A N 1
ATOM 4376 C CA . VAL A 1 545 ? 23.672 42.531 -13.594 1 89.25 545 VAL A CA 1
ATOM 4377 C C . VAL A 1 545 ? 23.094 41.312 -12.859 1 89.25 545 VAL A C 1
ATOM 4379 O O . VAL A 1 545 ? 22.234 40.625 -13.391 1 89.25 545 VAL A O 1
ATOM 4382 N N . SER A 1 546 ? 23.719 41.031 -11.734 1 88.75 546 SER A N 1
ATOM 4383 C CA . SER A 1 546 ? 23.203 39.938 -10.914 1 88.75 546 SER A CA 1
ATOM 4384 C C . SER A 1 546 ? 21.891 40.312 -10.25 1 88.75 546 SER A C 1
ATOM 4386 O O . SER A 1 546 ? 20.938 39.531 -10.273 1 88.75 546 SER A O 1
ATOM 4388 N N . ARG A 1 547 ? 21.859 41.438 -9.664 1 91.19 547 ARG A N 1
ATOM 4389 C CA . ARG A 1 547 ? 20.656 41.906 -8.984 1 91.19 547 ARG A CA 1
ATOM 4390 C C . ARG A 1 547 ? 20.703 43.406 -8.75 1 91.19 547 ARG A C 1
ATOM 4392 O O . ARG A 1 547 ? 21.781 44 -8.781 1 91.19 547 ARG A O 1
ATOM 4399 N N . ILE A 1 548 ? 19.594 44.031 -8.555 1 93.5 548 ILE A N 1
ATOM 4400 C CA . ILE A 1 548 ? 19.422 45.438 -8.164 1 93.5 548 ILE A CA 1
ATOM 4401 C C . ILE A 1 548 ? 18.609 45.531 -6.875 1 93.5 548 ILE A C 1
ATOM 4403 O O . ILE A 1 548 ? 17.516 44.969 -6.785 1 93.5 548 ILE A O 1
ATOM 4407 N N . SER A 1 549 ? 19.188 46.125 -5.848 1 93.81 549 SER A N 1
ATOM 4408 C CA . SER A 1 549 ? 18.531 46.188 -4.547 1 93.81 549 SER A CA 1
ATOM 4409 C C . SER A 1 549 ? 18.281 47.625 -4.137 1 93.81 549 SER A C 1
ATOM 4411 O O . SER A 1 549 ? 19.078 48.531 -4.441 1 93.81 549 SER A O 1
ATOM 4413 N N . VAL A 1 550 ? 17.109 47.844 -3.562 1 94.25 550 VAL A N 1
ATOM 4414 C CA . VAL A 1 550 ? 16.859 49.125 -2.955 1 94.25 550 VAL A CA 1
ATOM 4415 C C . VAL A 1 550 ? 17.703 49.281 -1.689 1 94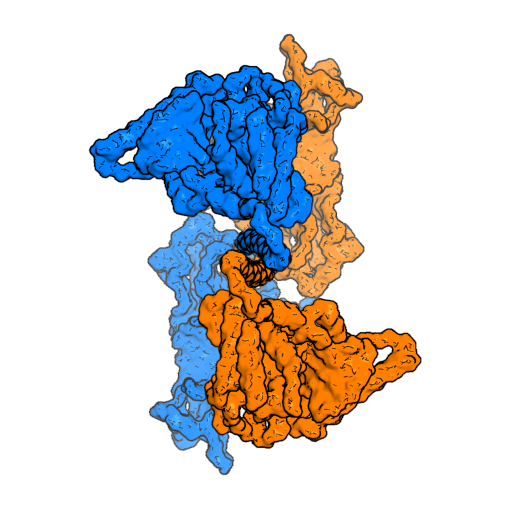.25 550 VAL A C 1
ATOM 4417 O O . VAL A 1 550 ? 17.578 48.469 -0.76 1 94.25 550 VAL A O 1
ATOM 4420 N N . VAL A 1 551 ? 18.594 50.281 -1.666 1 94.19 551 VAL A N 1
ATOM 4421 C CA . VAL A 1 551 ? 19.5 50.469 -0.533 1 94.19 551 VAL A CA 1
ATOM 4422 C C . VAL A 1 551 ? 19.312 51.875 0.059 1 94.19 551 VAL A C 1
ATOM 4424 O O . VAL A 1 551 ? 18.359 52.562 -0.284 1 94.19 551 VAL A O 1
ATOM 4427 N N . GLY A 1 552 ? 20.125 52.312 1.084 1 90.81 552 GLY A N 1
ATOM 4428 C CA . GLY A 1 552 ? 20.031 53.625 1.714 1 90.81 552 GLY A CA 1
ATOM 4429 C C . GLY A 1 552 ? 18.844 53.719 2.662 1 90.81 552 GLY A C 1
ATOM 4430 O O . GLY A 1 552 ? 18.359 52.719 3.172 1 90.81 552 GLY A O 1
ATOM 4431 N N . ASN A 1 553 ? 18.406 55 2.688 1 91.25 553 ASN A N 1
ATOM 4432 C CA . ASN A 1 553 ? 17.312 55.25 3.621 1 91.25 553 ASN A CA 1
ATOM 4433 C C . ASN A 1 553 ? 16.016 54.594 3.182 1 91.25 553 ASN A C 1
ATOM 4435 O O . ASN A 1 553 ? 15.266 54.062 4.016 1 91.25 553 ASN A O 1
ATOM 4439 N N . ALA A 1 554 ? 15.789 54.594 1.903 1 91.31 554 ALA A N 1
ATOM 4440 C CA . ALA A 1 554 ? 14.586 53.969 1.364 1 91.31 554 ALA A CA 1
ATOM 4441 C C . ALA A 1 554 ? 14.594 52.469 1.638 1 91.31 554 ALA A C 1
ATOM 4443 O O . ALA A 1 554 ? 13.562 51.906 2.014 1 91.31 554 ALA A O 1
ATOM 4444 N N . GLY A 1 555 ? 15.727 51.844 1.478 1 92.75 555 GLY A N 1
ATOM 4445 C CA . GLY A 1 555 ? 15.836 50.406 1.734 1 92.75 555 GLY A CA 1
ATOM 4446 C C . GLY A 1 555 ? 15.742 50.062 3.207 1 92.75 555 GLY A C 1
ATOM 4447 O O . GLY A 1 555 ? 15.281 48.969 3.564 1 92.75 555 GLY A O 1
ATOM 4448 N N . GLN A 1 556 ? 16.266 50.969 4.047 1 91.69 556 GLN A N 1
ATOM 4449 C CA . GLN A 1 556 ? 16.234 50.781 5.496 1 91.69 556 GLN A CA 1
ATOM 4450 C C . GLN A 1 556 ? 14.828 50.969 6.047 1 91.69 556 GLN A C 1
ATOM 4452 O O . GLN A 1 556 ? 14.531 50.531 7.16 1 91.69 556 GLN A O 1
ATOM 4457 N N . GLY A 1 557 ? 14 51.625 5.273 1 89.94 557 GLY A N 1
ATOM 4458 C CA . GLY A 1 557 ? 12.672 51.969 5.754 1 89.94 557 GLY A CA 1
ATOM 4459 C C . GLY A 1 557 ? 12.68 53.188 6.688 1 89.94 557 GLY A C 1
ATOM 4460 O O . GLY A 1 557 ? 11.906 53.219 7.648 1 89.94 557 GLY A O 1
ATOM 4461 N N . THR A 1 558 ? 13.609 54.062 6.523 1 90.81 558 THR A N 1
ATOM 4462 C CA . THR A 1 558 ? 13.75 55.188 7.438 1 90.81 558 THR A CA 1
ATOM 4463 C C . THR A 1 558 ? 13.609 56.531 6.684 1 90.81 558 THR A C 1
ATOM 4465 O O . THR A 1 558 ? 14.141 57.531 7.113 1 90.81 558 THR A O 1
ATOM 4468 N N . THR A 1 559 ? 12.977 56.594 5.57 1 89.94 559 THR A N 1
ATOM 4469 C CA . THR A 1 559 ? 12.711 57.812 4.848 1 89.94 559 THR A CA 1
ATOM 4470 C C . THR A 1 559 ? 11.867 58.781 5.695 1 89.94 559 THR A C 1
ATOM 4472 O O . THR A 1 559 ? 10.938 58.344 6.375 1 89.94 559 THR A O 1
ATOM 4475 N N . THR A 1 560 ? 12.234 60.031 5.711 1 86.56 560 THR A N 1
ATOM 4476 C CA . THR A 1 560 ? 11.539 61.031 6.535 1 86.56 560 THR A CA 1
ATOM 4477 C C . THR A 1 560 ? 10.445 61.75 5.734 1 86.56 560 THR A C 1
ATOM 4479 O O . THR A 1 560 ? 10.453 61.688 4.504 1 86.56 560 THR A O 1
ATOM 4482 N N . LYS A 1 561 ? 9.586 62.406 6.41 1 83.81 561 LYS A N 1
ATOM 4483 C CA . LYS A 1 561 ? 8.477 63.094 5.785 1 83.81 561 LYS A CA 1
ATOM 4484 C C . LYS A 1 561 ? 8.977 64.188 4.852 1 83.81 561 LYS A C 1
ATOM 4486 O O . LYS A 1 561 ? 9.883 64.938 5.207 1 83.81 561 LYS A O 1
ATOM 4491 N N . GLY A 1 562 ? 8.453 64.25 3.668 1 81.12 562 GLY A N 1
ATOM 4492 C CA . GLY A 1 562 ? 8.75 65.312 2.719 1 81.12 562 GLY A CA 1
ATOM 4493 C C . GLY A 1 562 ? 9.953 65 1.844 1 81.12 562 GLY A C 1
ATOM 4494 O O . GLY A 1 562 ? 10.266 65.75 0.918 1 81.12 562 GLY A O 1
ATOM 4495 N N . VAL A 1 563 ? 10.688 64 2.184 1 84.56 563 VAL A N 1
ATOM 4496 C CA . VAL A 1 563 ? 11.875 63.656 1.414 1 84.56 563 VAL A CA 1
ATOM 4497 C C . VAL A 1 563 ? 11.57 62.469 0.523 1 84.56 563 VAL A C 1
ATOM 4499 O O . VAL A 1 563 ? 11.125 61.406 1.006 1 84.56 563 VAL A O 1
ATOM 4502 N N . LYS A 1 564 ? 11.633 62.625 -0.787 1 90.12 564 LYS A N 1
ATOM 4503 C CA . LYS A 1 564 ? 11.5 61.531 -1.742 1 90.12 564 LYS A CA 1
ATOM 4504 C C . LYS A 1 564 ? 12.859 61.094 -2.285 1 90.12 564 LYS A C 1
ATOM 4506 O O . LYS A 1 564 ? 13.406 61.75 -3.184 1 90.12 564 LYS A O 1
ATOM 4511 N N . GLU A 1 565 ? 13.398 60.062 -1.682 1 90.75 565 GLU A N 1
ATOM 4512 C CA . GLU A 1 565 ? 14.734 59.625 -2.074 1 90.75 565 GLU A CA 1
ATOM 4513 C C . GLU A 1 565 ? 14.742 58.125 -2.375 1 90.75 565 GLU A C 1
ATOM 4515 O O . GLU A 1 565 ? 13.977 57.375 -1.785 1 90.75 565 GLU A O 1
ATOM 4520 N N . LEU A 1 566 ? 15.531 57.781 -3.336 1 93.56 566 LEU A N 1
ATOM 4521 C CA . LEU A 1 566 ? 15.672 56.375 -3.75 1 93.56 566 LEU A CA 1
ATOM 4522 C C . LEU A 1 566 ? 17.109 56.062 -4.137 1 93.56 566 LEU A C 1
ATOM 4524 O O . LEU A 1 566 ? 17.656 56.688 -5.055 1 93.56 566 LEU A O 1
ATOM 4528 N N . ASP A 1 567 ? 17.734 55.156 -3.379 1 94.06 567 ASP A N 1
ATOM 4529 C CA . ASP A 1 567 ? 19.078 54.656 -3.715 1 94.06 567 ASP A CA 1
ATOM 4530 C C . ASP A 1 567 ? 19.016 53.219 -4.219 1 94.06 567 ASP A C 1
ATOM 4532 O O . ASP A 1 567 ? 18.375 52.375 -3.602 1 94.06 567 ASP A O 1
ATOM 4536 N N . LEU A 1 568 ? 19.609 52.969 -5.344 1 95.62 568 LEU A N 1
ATOM 4537 C CA . LEU A 1 568 ? 19.641 51.625 -5.898 1 95.62 568 LEU A CA 1
ATOM 4538 C C . LEU A 1 568 ? 21.078 51.125 -6.023 1 95.62 568 LEU A C 1
ATOM 4540 O O . LEU A 1 568 ? 21.922 51.781 -6.59 1 95.62 568 LEU A O 1
ATOM 4544 N N . GLY A 1 569 ? 21.328 49.969 -5.363 1 95 569 GLY A N 1
ATOM 4545 C CA . GLY A 1 569 ? 22.578 49.25 -5.582 1 95 569 GLY A CA 1
ATOM 4546 C C . GLY A 1 569 ? 22.531 48.312 -6.77 1 95 569 GLY A C 1
ATOM 4547 O O . GLY A 1 569 ? 21.656 47.438 -6.84 1 95 569 GLY A O 1
ATOM 4548 N N . ILE A 1 570 ? 23.469 48.562 -7.789 1 94.88 570 ILE A N 1
ATOM 4549 C CA . ILE A 1 570 ? 23.531 47.719 -8.977 1 94.88 570 ILE A CA 1
ATOM 4550 C C . ILE A 1 570 ? 24.734 46.781 -8.867 1 94.88 570 ILE A C 1
ATOM 4552 O O . ILE A 1 570 ? 25.891 47.188 -8.953 1 94.88 570 ILE A O 1
ATOM 4556 N N . PHE A 1 571 ? 24.469 45.5 -8.711 1 93.56 571 PHE A N 1
ATOM 4557 C CA . PHE A 1 571 ? 25.531 44.5 -8.523 1 93.56 571 PHE A CA 1
ATOM 4558 C C . PHE A 1 571 ? 25.891 43.844 -9.844 1 93.56 571 PHE A C 1
ATOM 4560 O O . PHE A 1 571 ? 25.047 43.156 -10.438 1 93.56 571 PHE A O 1
ATOM 4567 N N . ILE A 1 572 ? 27.156 44.094 -10.242 1 90.56 572 ILE A N 1
ATOM 4568 C CA . ILE A 1 572 ? 27.609 43.656 -11.562 1 90.56 572 ILE A CA 1
ATOM 4569 C C . ILE A 1 572 ? 28.641 42.531 -11.406 1 90.56 572 ILE A C 1
ATOM 4571 O O . ILE A 1 572 ? 29.547 42.625 -10.562 1 90.56 572 ILE A O 1
ATOM 4575 N N . GLN A 1 573 ? 28.516 41.438 -12.172 1 85.56 573 GLN A N 1
ATOM 4576 C CA . GLN A 1 573 ? 29.328 40.25 -12.031 1 85.56 573 GLN A CA 1
ATOM 4577 C C . GLN A 1 573 ? 30.672 40.406 -12.75 1 85.56 573 GLN A C 1
ATOM 4579 O O . GLN A 1 573 ? 31.703 40 -12.234 1 85.56 573 GLN A O 1
ATOM 4584 N N . ASP A 1 574 ? 30.688 41 -13.953 1 79.94 574 ASP A N 1
ATOM 4585 C CA . ASP A 1 574 ? 31.844 40.938 -14.844 1 79.94 574 ASP A CA 1
ATOM 4586 C C . ASP A 1 574 ? 32.719 42.188 -14.703 1 79.94 574 ASP A C 1
ATOM 4588 O O . ASP A 1 574 ? 33.156 42.75 -15.695 1 79.94 574 ASP A O 1
ATOM 4592 N N . LEU A 1 575 ? 32.938 42.719 -13.422 1 83.75 575 LEU A N 1
ATOM 4593 C CA . LEU A 1 575 ? 33.781 43.906 -13.203 1 83.75 575 LEU A CA 1
ATOM 4594 C C . LEU A 1 575 ? 35.031 43.531 -12.398 1 83.75 575 LEU A C 1
ATOM 4596 O O . LEU A 1 575 ? 35 42.594 -11.602 1 83.75 575 LEU A O 1
ATOM 4600 N N . PRO A 1 576 ? 36.094 44.281 -12.719 1 83.44 576 PRO A N 1
ATOM 4601 C CA . PRO A 1 576 ? 37.281 44.062 -11.898 1 83.44 576 PRO A CA 1
ATOM 4602 C C . PRO A 1 576 ? 37.031 44.344 -10.414 1 83.44 576 PRO A C 1
ATOM 4604 O O . PRO A 1 576 ? 36.156 45.156 -10.078 1 83.44 576 PRO A O 1
ATOM 4607 N N . ARG A 1 577 ? 37.812 43.719 -9.547 1 89.06 577 ARG A N 1
ATOM 4608 C CA . ARG A 1 577 ? 37.531 43.812 -8.117 1 89.06 577 ARG A CA 1
ATOM 4609 C C . ARG A 1 577 ? 38.594 44.688 -7.434 1 89.06 577 ARG A C 1
ATOM 4611 O O . ARG A 1 577 ? 38.594 44.844 -6.211 1 89.06 577 ARG A O 1
ATOM 4618 N N . THR A 1 578 ? 39.5 45.219 -8.203 1 87.94 578 THR A N 1
ATOM 4619 C CA . THR A 1 578 ? 40.531 46.125 -7.691 1 87.94 578 THR A CA 1
ATOM 4620 C C . THR A 1 578 ? 40.625 47.375 -8.578 1 87.94 578 THR A C 1
ATOM 4622 O O . THR A 1 578 ? 40.031 47.438 -9.656 1 87.94 578 THR A O 1
ATOM 4625 N N . SER A 1 579 ? 41.281 48.406 -8.109 1 86.5 579 SER A N 1
ATOM 4626 C CA . SER A 1 579 ? 41.531 49.625 -8.859 1 86.5 579 SER A CA 1
ATOM 4627 C C . SER A 1 579 ? 40.25 50.25 -9.383 1 86.5 579 SER A C 1
ATOM 4629 O O . SER A 1 579 ? 40.156 50.594 -10.562 1 86.5 579 SER A O 1
ATOM 4631 N N . HIS A 1 580 ? 39.406 50.469 -8.516 1 90.44 580 HIS A N 1
ATOM 4632 C CA . HIS A 1 580 ? 38.062 50.969 -8.875 1 90.44 580 HIS A CA 1
ATOM 4633 C C . HIS A 1 580 ? 38.156 52.344 -9.5 1 90.44 580 HIS A C 1
ATOM 4635 O O . HIS A 1 580 ? 37.375 52.688 -10.383 1 90.44 580 HIS A O 1
ATOM 4641 N N . LYS A 1 581 ? 39 53.156 -9.086 1 86.62 581 LYS A N 1
ATOM 4642 C CA . LYS A 1 581 ? 39.156 54.531 -9.562 1 86.62 581 LYS A CA 1
ATOM 4643 C C . LYS A 1 581 ? 39.375 54.562 -11.07 1 86.62 581 LYS A C 1
ATOM 4645 O O . LYS A 1 581 ? 39.031 55.562 -11.727 1 86.62 581 LYS A O 1
ATOM 4650 N N . SER A 1 582 ? 39.875 53.469 -11.531 1 85.88 582 SER A N 1
ATOM 4651 C CA . SER A 1 582 ? 40.25 53.438 -12.938 1 85.88 582 SER A CA 1
ATOM 4652 C C . SER A 1 582 ? 39.094 53.094 -13.828 1 85.88 582 SER A C 1
ATOM 4654 O O . SER A 1 582 ? 39 53.531 -14.977 1 85.88 582 SER A O 1
ATOM 4656 N N . TRP A 1 583 ? 38.188 52.375 -13.352 1 86.69 583 TRP A N 1
ATOM 4657 C CA . TRP A 1 583 ? 37.156 51.906 -14.273 1 86.69 583 TRP A CA 1
ATOM 4658 C C . TRP A 1 583 ? 35.781 52.344 -13.82 1 86.69 583 TRP A C 1
ATOM 4660 O O . TRP A 1 583 ? 34.844 52.438 -14.641 1 86.69 583 TRP A O 1
ATOM 4670 N N . LEU A 1 584 ? 35.594 52.656 -12.602 1 89.94 584 LEU A N 1
ATOM 4671 C CA . LEU A 1 584 ? 34.25 52.906 -12.07 1 89.94 584 LEU A CA 1
ATOM 4672 C C . LEU A 1 584 ? 33.656 54.188 -12.656 1 89.94 584 LEU A C 1
ATOM 4674 O O . LEU A 1 584 ? 32.469 54.219 -13 1 89.94 584 LEU A O 1
ATOM 4678 N N . PRO A 1 585 ? 34.438 55.156 -12.797 1 87.81 585 PRO A N 1
ATOM 4679 C CA . PRO A 1 585 ? 33.875 56.375 -13.383 1 87.81 585 PRO A CA 1
ATOM 4680 C C . PRO A 1 585 ? 33.344 56.156 -14.789 1 87.81 585 PRO A C 1
ATOM 4682 O O . PRO A 1 585 ? 32.312 56.781 -15.164 1 87.81 585 PRO A O 1
ATOM 4685 N N . ALA A 1 586 ? 34 55.25 -15.469 1 86.62 586 ALA A N 1
ATOM 4686 C CA . ALA A 1 586 ? 33.5 54.938 -16.812 1 86.62 586 ALA A CA 1
ATOM 4687 C C . ALA A 1 586 ? 32.156 54.25 -16.766 1 86.62 586 ALA A C 1
ATOM 4689 O O . ALA A 1 586 ? 31.281 54.531 -17.594 1 86.62 586 ALA A O 1
ATOM 4690 N N . ILE A 1 587 ? 32.031 53.469 -15.828 1 88.62 587 ILE A N 1
ATOM 4691 C CA . ILE A 1 587 ? 30.75 52.781 -15.656 1 88.62 587 ILE A CA 1
ATOM 4692 C C . ILE A 1 587 ?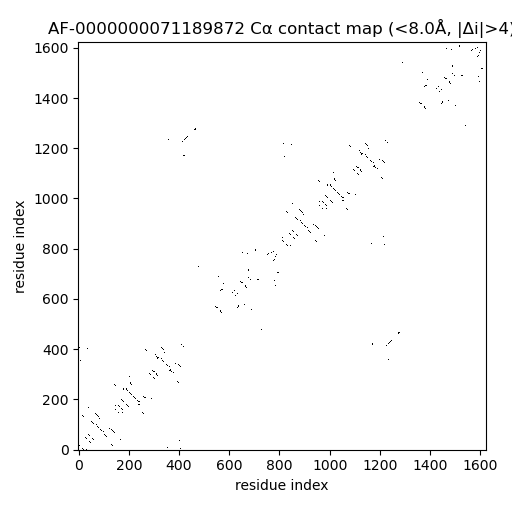 29.656 53.781 -15.281 1 88.62 587 ILE A C 1
ATOM 4694 O O . ILE A 1 587 ? 28.562 53.719 -15.82 1 88.62 587 ILE A O 1
ATOM 4698 N N . VAL A 1 588 ? 29.922 54.656 -14.383 1 91.94 588 VAL A N 1
ATOM 4699 C CA . VAL A 1 588 ? 28.984 55.688 -13.914 1 91.94 588 VAL A CA 1
ATOM 4700 C C . VAL A 1 588 ? 28.578 56.594 -15.078 1 91.94 588 VAL A C 1
ATOM 4702 O O . VAL A 1 588 ? 27.391 56.875 -15.258 1 91.94 588 VAL A O 1
ATOM 4705 N N . PHE A 1 589 ? 29.547 56.844 -15.812 1 89.12 589 PHE A N 1
ATOM 4706 C CA . PHE A 1 589 ? 29.297 57.688 -16.984 1 89.12 589 PHE A CA 1
ATOM 4707 C C . PHE A 1 589 ? 28.391 56.969 -17.984 1 89.12 589 PHE A C 1
ATOM 4709 O O . PHE A 1 589 ? 27.484 57.594 -18.562 1 89.12 589 PHE A O 1
ATOM 4716 N N . SER A 1 590 ? 28.641 55.719 -18.219 1 88.38 590 SER A N 1
ATOM 4717 C CA . SER A 1 590 ? 27.844 54.906 -19.141 1 88.38 590 SER A CA 1
ATOM 4718 C C . SER A 1 590 ? 26.391 54.844 -18.703 1 88.38 590 SER A C 1
ATOM 4720 O O . SER A 1 590 ? 25.484 54.938 -19.531 1 88.38 590 SER A O 1
ATOM 4722 N N . ILE A 1 591 ? 26.188 54.719 -17.438 1 90.69 591 ILE A N 1
ATOM 4723 C CA . ILE A 1 591 ? 24.828 54.625 -16.891 1 90.69 591 ILE A CA 1
ATOM 4724 C C . ILE A 1 591 ? 24.109 55.969 -17.062 1 90.69 591 ILE A C 1
ATOM 4726 O O . ILE A 1 591 ? 22.953 56 -17.484 1 90.69 591 ILE A O 1
ATOM 4730 N N . LYS A 1 592 ? 24.781 57 -16.703 1 91.12 592 LYS A N 1
ATOM 4731 C CA . LYS A 1 592 ? 24.219 58.312 -16.844 1 91.12 592 LYS A CA 1
ATOM 4732 C C . LYS A 1 592 ? 23.812 58.594 -18.297 1 91.12 592 LYS A C 1
ATOM 4734 O O . LYS A 1 592 ? 22.719 59.125 -18.562 1 91.12 592 LYS A O 1
ATOM 4739 N N . THR A 1 593 ? 24.719 58.25 -19.156 1 88.44 593 THR A N 1
ATOM 4740 C CA . THR A 1 593 ? 24.484 58.469 -20.578 1 88.44 593 THR A CA 1
ATOM 4741 C C . THR A 1 593 ? 23.281 57.688 -21.062 1 88.44 593 THR A C 1
ATOM 4743 O O . THR A 1 593 ? 22.484 58.156 -21.859 1 88.44 593 THR A O 1
ATOM 4746 N N . LEU A 1 594 ? 23.25 56.5 -20.641 1 87.88 594 LEU A N 1
ATOM 4747 C CA . LEU A 1 594 ? 22.125 55.656 -21.016 1 87.88 594 LEU A CA 1
ATOM 4748 C C . LEU A 1 594 ? 20.797 56.281 -20.594 1 87.88 594 LEU A C 1
ATOM 4750 O O . LEU A 1 594 ? 19.844 56.281 -21.359 1 87.88 594 LEU A O 1
ATOM 4754 N N . LEU A 1 595 ? 20.734 56.812 -19.406 1 88.5 595 LEU A N 1
ATOM 4755 C CA . LEU A 1 595 ? 19.516 57.375 -18.859 1 88.5 595 LEU A CA 1
ATOM 4756 C C . LEU A 1 595 ? 19.172 58.688 -19.578 1 88.5 595 LEU A C 1
ATOM 4758 O O . LEU A 1 595 ? 18 58.938 -19.875 1 88.5 595 LEU A O 1
ATOM 4762 N N . LYS A 1 596 ? 20.141 59.406 -19.875 1 86.94 596 LYS A N 1
ATOM 4763 C CA . LYS A 1 596 ? 19.938 60.656 -20.594 1 86.94 596 LYS A CA 1
ATOM 4764 C C . LYS A 1 596 ? 19.438 60.438 -22.016 1 86.94 596 LYS A C 1
ATOM 4766 O O . LYS A 1 596 ? 18.531 61.125 -22.484 1 86.94 596 LYS A O 1
ATOM 4771 N N . GLN A 1 597 ? 20.078 59.5 -22.641 1 82.94 597 GLN A N 1
ATOM 4772 C CA . GLN A 1 597 ? 19.703 59.188 -24.016 1 82.94 597 GLN A CA 1
ATOM 4773 C C . GLN A 1 597 ? 18.25 58.688 -24.078 1 82.94 597 GLN A C 1
ATOM 4775 O O . GLN A 1 597 ? 17.516 59.031 -25 1 82.94 597 GLN A O 1
ATOM 4780 N N . HIS A 1 598 ? 17.969 57.906 -23.125 1 79.94 598 HIS A N 1
ATOM 4781 C CA . HIS A 1 598 ? 16.594 57.406 -23.109 1 79.94 598 HIS A CA 1
ATOM 4782 C C . HIS A 1 598 ? 15.594 58.5 -22.844 1 79.94 598 HIS A C 1
ATOM 4784 O O . HIS A 1 598 ? 14.484 58.5 -23.391 1 79.94 598 HIS A O 1
ATOM 4790 N N . GLY A 1 599 ? 15.883 59.469 -22.016 1 74.5 599 GLY A N 1
ATOM 4791 C CA . GLY A 1 599 ? 15.031 60.625 -21.734 1 74.5 599 GLY A CA 1
ATOM 4792 C C . GLY A 1 599 ? 14.836 61.531 -22.922 1 74.5 599 GLY A C 1
ATOM 4793 O O . GLY A 1 599 ? 13.734 62.031 -23.156 1 74.5 599 GLY A O 1
ATOM 4794 N N . GLU A 1 600 ? 15.922 61.688 -23.656 1 73.5 600 GLU A N 1
ATOM 4795 C CA . GLU A 1 600 ? 15.859 62.531 -24.844 1 73.5 600 GLU A CA 1
ATOM 4796 C C . GLU A 1 600 ? 15.062 61.875 -25.953 1 73.5 600 GLU A C 1
ATOM 4798 O O . GLU A 1 600 ? 14.359 62.531 -26.719 1 73.5 600 GLU A O 1
ATOM 4803 N N . GLN A 1 601 ? 15.289 60.625 -26.078 1 68.31 601 GLN A N 1
ATOM 4804 C CA . GLN A 1 601 ? 14.523 59.906 -27.094 1 68.31 601 GLN A CA 1
ATOM 4805 C C . GLN A 1 601 ? 13.031 59.938 -26.781 1 68.31 601 GLN A C 1
ATOM 4807 O O . GLN A 1 601 ? 12.203 59.969 -27.703 1 68.31 601 GLN A O 1
ATOM 4812 N N . ARG A 1 602 ? 12.664 60 -25.5 1 63.38 602 ARG A N 1
ATOM 4813 C CA . ARG A 1 602 ? 11.266 60.094 -25.094 1 63.38 602 ARG A CA 1
ATOM 4814 C C . ARG A 1 602 ? 10.648 61.406 -25.578 1 63.38 602 ARG A C 1
ATOM 4816 O O . ARG A 1 602 ? 9.492 61.438 -26 1 63.38 602 ARG A O 1
ATOM 4823 N N . SER A 1 603 ? 11.32 62.531 -25.422 1 59.88 603 SER A N 1
ATOM 4824 C CA . SER A 1 603 ? 10.805 63.812 -25.859 1 59.88 603 SER A CA 1
ATOM 4825 C C . SER A 1 603 ? 10.555 63.844 -27.359 1 59.88 603 SER A C 1
ATOM 4827 O O . SER A 1 603 ? 9.719 64.625 -27.844 1 59.88 603 SER A O 1
ATOM 4829 N N . GLN A 1 604 ? 11.422 63.219 -28.141 1 58.59 604 GLN A N 1
ATOM 4830 C CA . GLN A 1 604 ? 11.258 63.281 -29.594 1 58.59 604 GLN A CA 1
ATOM 4831 C C . GLN A 1 604 ? 10.148 62.344 -30.062 1 58.59 604 GLN A C 1
ATOM 4833 O O . GLN A 1 604 ? 9.398 62.656 -30.969 1 58.59 604 GLN A O 1
ATOM 4838 N N . ASP A 1 605 ? 10.281 61.062 -29.688 1 54.16 605 ASP A N 1
ATOM 4839 C CA . ASP A 1 605 ? 9.352 60.062 -30.234 1 54.16 605 ASP A CA 1
ATOM 4840 C C . ASP A 1 605 ? 8.18 59.844 -29.266 1 54.16 605 ASP A C 1
ATOM 4842 O O . ASP A 1 605 ? 8.352 59.875 -28.047 1 54.16 605 ASP A O 1
ATOM 4846 N N . ASN A 1 606 ? 6.891 60.531 -29.438 1 49.19 606 ASN A N 1
ATOM 4847 C CA . ASN A 1 606 ? 5.645 60.219 -28.75 1 49.19 606 ASN A CA 1
ATOM 4848 C C . ASN A 1 606 ? 5.688 58.844 -28.078 1 49.19 606 ASN A C 1
ATOM 4850 O O . ASN A 1 606 ? 4.66 58.188 -27.953 1 49.19 606 ASN A O 1
ATOM 4854 N N . CYS A 1 607 ? 6.746 58.094 -28.016 1 46.84 607 CYS A N 1
ATOM 4855 C CA . CYS A 1 607 ? 6.762 56.656 -27.688 1 46.84 607 CYS A CA 1
ATOM 4856 C C . CYS A 1 607 ? 6.609 56.438 -26.188 1 46.84 607 CYS A C 1
ATOM 4858 O O . CYS A 1 607 ? 6.984 57.312 -25.391 1 46.84 607 CYS A O 1
ATOM 4860 N N . ASN A 1 608 ? 5.797 55.375 -25.703 1 52.06 608 ASN A N 1
ATOM 4861 C CA . ASN A 1 608 ? 5.418 54.75 -24.453 1 52.06 608 ASN A CA 1
ATOM 4862 C C . ASN A 1 608 ? 6.637 54.469 -23.562 1 52.06 608 ASN A C 1
ATOM 4864 O O . ASN A 1 608 ? 7.238 53.406 -23.656 1 52.06 608 ASN A O 1
ATOM 4868 N N . SER A 1 609 ? 7.492 55.219 -23.188 1 57.84 609 SER A N 1
ATOM 4869 C CA . SER A 1 609 ? 8.641 54.969 -22.328 1 57.84 609 SER A CA 1
ATOM 4870 C C . SER A 1 609 ? 8.203 54.656 -20.906 1 57.84 609 SER A C 1
ATOM 4872 O O . SER A 1 609 ? 7.27 55.25 -20.391 1 57.84 609 SER A O 1
ATOM 4874 N N . THR A 1 610 ? 8.602 53.531 -20.5 1 69.62 610 THR A N 1
ATOM 4875 C CA . THR A 1 610 ? 8.266 52.906 -19.219 1 69.62 610 THR A CA 1
ATOM 4876 C C . THR A 1 610 ? 8.922 53.656 -18.062 1 69.62 610 THR A C 1
ATOM 4878 O O . THR A 1 610 ? 8.578 53.438 -16.906 1 69.62 610 THR A O 1
ATOM 4881 N N . LEU A 1 611 ? 9.93 54.594 -18.281 1 77.88 611 LEU A N 1
ATOM 4882 C CA . LEU A 1 611 ? 10.578 55.281 -17.156 1 77.88 611 LEU A CA 1
ATOM 4883 C C . LEU A 1 611 ? 10.07 56.719 -17.031 1 77.88 611 LEU A C 1
ATOM 4885 O O . LEU A 1 611 ? 9.945 57.438 -18.016 1 77.88 611 LEU A O 1
ATOM 4889 N N . PRO A 1 612 ? 9.695 57.125 -15.977 1 81.19 612 PRO A N 1
ATOM 4890 C CA . PRO A 1 612 ? 9.273 58.5 -15.734 1 81.19 612 PRO A CA 1
ATOM 4891 C C . PRO A 1 612 ? 10.352 59.531 -16.094 1 81.19 612 PRO A C 1
ATOM 4893 O O . PRO A 1 612 ? 11.516 59.156 -16.266 1 81.19 612 PRO A O 1
ATOM 4896 N N . PRO A 1 613 ? 10.039 60.75 -16.328 1 83.25 613 PRO A N 1
ATOM 4897 C CA . PRO A 1 613 ? 11 61.781 -16.703 1 83.25 613 PRO A CA 1
ATOM 4898 C C . PRO A 1 613 ? 12.133 61.938 -15.688 1 83.25 613 PRO A C 1
ATOM 4900 O O . PRO A 1 613 ? 11.891 61.969 -14.484 1 83.25 613 PRO A O 1
ATOM 4903 N N . CYS A 1 614 ? 13.391 61.969 -16.141 1 88.69 614 CYS A N 1
ATOM 4904 C CA . CYS A 1 614 ? 14.586 62.094 -15.32 1 88.69 614 CYS A CA 1
ATOM 4905 C C . CYS A 1 614 ? 15.289 63.438 -15.609 1 88.69 614 CYS A C 1
ATOM 4907 O O . CYS A 1 614 ? 15.398 63.844 -16.766 1 88.69 614 CYS A O 1
ATOM 4909 N N . CYS A 1 615 ? 15.617 64.188 -14.57 1 88.44 615 CYS A N 1
ATOM 4910 C CA . CYS A 1 615 ? 16.297 65.5 -14.75 1 88.44 615 CYS A CA 1
ATOM 4911 C C . CYS A 1 615 ? 17.375 65.688 -13.703 1 88.44 615 CYS A C 1
ATOM 4913 O O . CYS A 1 615 ? 17.562 64.875 -12.828 1 88.44 615 CYS A O 1
ATOM 4915 N N . ASP A 1 616 ? 18.312 66.75 -13.797 1 87.31 616 ASP A N 1
ATOM 4916 C CA . ASP A 1 616 ? 19.312 67.188 -12.828 1 87.31 616 ASP A CA 1
ATOM 4917 C C . ASP A 1 616 ? 20.375 66.125 -12.609 1 87.31 616 ASP A C 1
ATOM 4919 O O . ASP A 1 616 ? 20.672 65.75 -11.469 1 87.31 616 ASP A O 1
ATOM 4923 N N . PHE A 1 617 ? 20.953 65.688 -13.68 1 91.94 617 PHE A N 1
ATOM 4924 C CA . PHE A 1 617 ? 21.938 64.625 -13.594 1 91.94 617 PHE A CA 1
ATOM 4925 C C . PHE A 1 617 ? 23.266 65.188 -13.055 1 91.94 617 PHE A C 1
ATOM 4927 O O . PHE A 1 617 ? 23.734 66.25 -13.492 1 91.94 617 PHE A O 1
ATOM 4934 N N . LEU A 1 618 ? 23.688 64.562 -11.984 1 86.62 618 LEU A N 1
ATOM 4935 C CA . LEU A 1 618 ? 25.016 64.75 -11.438 1 86.62 618 LEU A CA 1
ATOM 4936 C C . LEU A 1 618 ? 25.828 63.5 -11.352 1 86.62 618 LEU A C 1
ATOM 4938 O O . LEU A 1 618 ? 25.266 62.406 -11.141 1 86.62 618 LEU A O 1
ATOM 4942 N N . GLU A 1 619 ? 27.109 63.625 -11.711 1 86.31 619 GLU A N 1
ATOM 4943 C CA . GLU A 1 619 ? 28 62.469 -11.672 1 86.31 619 GLU A CA 1
ATOM 4944 C C . GLU A 1 619 ? 29.031 62.625 -10.57 1 86.31 619 GLU A C 1
ATOM 4946 O O . GLU A 1 619 ? 29.609 63.688 -10.383 1 86.31 619 GLU A O 1
ATOM 4951 N N . THR A 1 620 ? 29.031 61.625 -9.75 1 82.44 620 THR A N 1
ATOM 4952 C CA . THR A 1 620 ? 30.141 61.562 -8.805 1 82.44 620 THR A CA 1
ATOM 4953 C C . THR A 1 620 ? 31.125 60.469 -9.234 1 82.44 620 THR A C 1
ATOM 4955 O O . THR A 1 620 ? 30.969 59.844 -10.289 1 82.44 620 THR A O 1
ATOM 4958 N N . SER A 1 621 ? 32.156 60.312 -8.445 1 82 621 SER A N 1
ATOM 4959 C CA . SER A 1 621 ? 33.156 59.312 -8.773 1 82 621 SER A CA 1
ATOM 4960 C C . SER A 1 621 ? 32.594 57.906 -8.664 1 82 621 SER A C 1
ATOM 4962 O O . SER A 1 621 ? 33.125 56.969 -9.297 1 82 621 SER A O 1
ATOM 4964 N N . SER A 1 622 ? 31.531 57.844 -7.965 1 89.62 622 SER A N 1
ATOM 4965 C CA . SER A 1 622 ? 31.109 56.438 -7.723 1 89.62 622 SER A CA 1
ATOM 4966 C C . SER A 1 622 ? 29.625 56.281 -7.961 1 89.62 622 SER A C 1
ATOM 4968 O O . SER A 1 622 ? 29.109 55.156 -7.895 1 89.62 622 SER A O 1
ATOM 4970 N N . ALA A 1 623 ? 28.891 57.375 -8.289 1 92.62 623 ALA A N 1
ATOM 4971 C CA . ALA A 1 623 ? 27.438 57.219 -8.391 1 92.62 623 ALA A CA 1
ATOM 4972 C C . ALA A 1 623 ? 26.844 58.219 -9.375 1 92.62 623 ALA A C 1
ATOM 4974 O O . ALA A 1 623 ? 27.484 59.219 -9.719 1 92.62 623 ALA A O 1
ATOM 4975 N N . VAL A 1 624 ? 25.672 57.875 -9.852 1 93.38 624 VAL A N 1
ATOM 4976 C CA . VAL A 1 624 ? 24.859 58.75 -10.672 1 93.38 624 VAL A CA 1
ATOM 4977 C C . VAL A 1 624 ? 23.734 59.344 -9.844 1 93.38 624 VAL A C 1
ATOM 4979 O O . VAL A 1 624 ? 23.016 58.625 -9.156 1 93.38 624 VAL A O 1
ATOM 4982 N N . VAL A 1 625 ? 23.688 60.625 -9.797 1 92.94 625 VAL A N 1
ATOM 4983 C CA . VAL A 1 625 ? 22.641 61.281 -9.039 1 92.94 625 VAL A CA 1
ATOM 4984 C C . VAL A 1 625 ? 21.719 62.062 -9.984 1 92.94 625 VAL A C 1
ATOM 4986 O O . VAL A 1 625 ? 22.188 62.781 -10.867 1 92.94 625 VAL A O 1
ATOM 4989 N N . PHE A 1 626 ? 20.422 61.812 -9.828 1 93.19 626 PHE A N 1
ATOM 4990 C CA . PHE A 1 626 ? 19.469 62.5 -10.688 1 93.19 626 PHE A CA 1
ATOM 4991 C C . PHE A 1 626 ? 18.078 62.469 -10.07 1 93.19 626 PHE A C 1
ATOM 4993 O O . PHE A 1 626 ? 17.891 61.969 -8.953 1 93.19 626 PHE A O 1
ATOM 5000 N N . LYS A 1 627 ? 17.172 63.125 -10.664 1 92.44 627 LYS A N 1
ATOM 5001 C CA . LYS A 1 627 ? 15.773 63.156 -10.242 1 92.44 627 LYS A CA 1
ATOM 5002 C C . LYS A 1 627 ? 14.875 62.469 -11.25 1 92.44 627 LYS A C 1
ATOM 5004 O O . LYS A 1 627 ? 15.016 62.656 -12.461 1 92.44 627 LYS A O 1
ATOM 5009 N N . CYS A 1 628 ? 14.148 61.562 -10.766 1 92.25 628 CYS A N 1
ATOM 5010 C CA . CYS A 1 628 ? 13.203 60.812 -11.578 1 92.25 628 CYS A CA 1
ATOM 5011 C C . CYS A 1 628 ? 11.781 60.969 -11.047 1 92.25 628 CYS A C 1
ATOM 5013 O O . CYS A 1 628 ? 11.469 60.5 -9.953 1 92.25 628 CYS A O 1
ATOM 5015 N N . ASP A 1 629 ? 10.852 61.625 -11.664 1 89.81 629 ASP A N 1
ATOM 5016 C CA . ASP A 1 629 ? 9.477 61.875 -11.25 1 89.81 629 ASP A CA 1
ATOM 5017 C C . ASP A 1 629 ? 9.43 62.531 -9.859 1 89.81 629 ASP A C 1
ATOM 5019 O O . ASP A 1 629 ? 8.727 62.031 -8.969 1 89.81 629 ASP A O 1
ATOM 5023 N N . ASP A 1 630 ? 10.305 63.438 -9.609 1 86.94 630 ASP A N 1
ATOM 5024 C CA . ASP A 1 630 ? 10.398 64.25 -8.398 1 86.94 630 ASP A CA 1
ATOM 5025 C C . ASP A 1 630 ? 10.969 63.438 -7.234 1 86.94 630 ASP A C 1
ATOM 5027 O O . ASP A 1 630 ? 10.836 63.812 -6.074 1 86.94 630 ASP A O 1
ATOM 5031 N N . VAL A 1 631 ? 11.5 62.312 -7.621 1 93.19 631 VAL A N 1
ATOM 5032 C CA . VAL A 1 631 ? 12.203 61.5 -6.625 1 93.19 631 VAL A CA 1
ATOM 5033 C C . VAL A 1 631 ? 13.711 61.656 -6.82 1 93.19 631 VAL A C 1
ATOM 5035 O O . VAL A 1 631 ? 14.211 61.531 -7.938 1 93.19 631 VAL A O 1
ATOM 5038 N N . ASN A 1 632 ? 14.445 62.031 -5.785 1 91.94 632 ASN A N 1
ATOM 5039 C CA . ASN A 1 632 ? 15.906 62.062 -5.848 1 91.94 632 ASN A CA 1
ATOM 5040 C C . ASN A 1 632 ? 16.5 60.656 -5.91 1 91.94 632 ASN A C 1
ATOM 5042 O O . ASN A 1 632 ? 16.312 59.875 -4.988 1 91.94 632 ASN A O 1
ATOM 5046 N N . VAL A 1 633 ? 17.219 60.344 -6.969 1 94.5 633 VAL A N 1
ATOM 5047 C CA . VAL A 1 633 ? 17.688 58.969 -7.172 1 94.5 633 VAL A CA 1
ATOM 5048 C C . VAL A 1 633 ? 19.219 58.969 -7.188 1 94.5 633 VAL A C 1
ATOM 5050 O O . VAL A 1 633 ? 19.844 59.844 -7.75 1 94.5 633 VAL A O 1
ATOM 5053 N N . VAL A 1 634 ? 19.766 57.969 -6.504 1 93.94 634 VAL A N 1
ATOM 5054 C CA . VAL A 1 634 ? 21.203 57.719 -6.551 1 93.94 634 VAL A CA 1
ATOM 5055 C C . VAL A 1 634 ? 21.438 56.281 -7.02 1 93.94 634 VAL A C 1
ATOM 5057 O O . VAL A 1 634 ? 20.906 55.312 -6.434 1 93.94 634 VAL A O 1
ATOM 5060 N N . LEU A 1 635 ? 22.125 56.062 -8.117 1 94.75 635 LEU A N 1
ATOM 5061 C CA . LEU A 1 635 ? 22.5 54.75 -8.602 1 94.75 635 LEU A CA 1
ATOM 5062 C C . LEU A 1 635 ? 23.938 54.406 -8.25 1 94.75 635 LEU A C 1
ATOM 5064 O O . LEU A 1 635 ? 24.859 55.156 -8.594 1 94.75 635 LEU A O 1
ATOM 5068 N N . ILE A 1 636 ? 24.109 53.281 -7.602 1 94.19 636 ILE A N 1
ATOM 5069 C CA . ILE A 1 636 ? 25.422 52.875 -7.105 1 94.19 636 ILE A CA 1
ATOM 5070 C C . ILE A 1 636 ? 25.844 51.562 -7.746 1 94.19 636 ILE A C 1
ATOM 5072 O O . ILE A 1 636 ? 25.547 50.469 -7.227 1 94.19 636 ILE A O 1
ATOM 5076 N N . PRO A 1 637 ? 26.594 51.625 -8.883 1 93.81 637 PRO A N 1
ATOM 5077 C CA . PRO A 1 637 ? 27.156 50.375 -9.422 1 93.81 637 PRO A CA 1
ATOM 5078 C C . PRO A 1 637 ? 28.266 49.812 -8.555 1 93.81 637 PRO A C 1
ATOM 5080 O O . PRO A 1 637 ? 29.172 50.531 -8.156 1 93.81 637 PRO A O 1
ATOM 5083 N N . THR A 1 638 ? 28.156 48.562 -8.203 1 91.75 638 THR A N 1
ATOM 5084 C CA . THR A 1 638 ? 29.156 47.938 -7.359 1 91.75 638 THR A CA 1
ATOM 5085 C C . THR A 1 638 ? 29.375 46.469 -7.781 1 91.75 638 THR A C 1
ATOM 5087 O O . THR A 1 638 ? 28.656 45.938 -8.633 1 91.75 638 THR A O 1
ATOM 5090 N N . ASN A 1 639 ? 30.391 45.75 -7.227 1 91.56 639 ASN A N 1
ATOM 5091 C CA . ASN A 1 639 ? 30.734 44.375 -7.531 1 91.56 639 ASN A CA 1
ATOM 5092 C C . ASN A 1 639 ? 29.812 43.375 -6.828 1 91.56 639 ASN A C 1
ATOM 5094 O O . ASN A 1 639 ? 29.406 43.625 -5.688 1 91.56 639 ASN A O 1
ATOM 5098 N N . ASP A 1 640 ? 29.469 42.344 -7.586 1 90.44 640 ASP A N 1
ATOM 5099 C CA . ASP A 1 640 ? 28.797 41.219 -6.949 1 90.44 640 ASP A CA 1
ATOM 5100 C C . ASP A 1 640 ? 29.812 40.219 -6.41 1 90.44 640 ASP A C 1
ATOM 5102 O O . ASP A 1 640 ? 30.594 39.656 -7.172 1 90.44 640 ASP A O 1
ATOM 5106 N N . TRP A 1 641 ? 29.812 39.938 -5.141 1 90.75 641 TRP A N 1
ATOM 5107 C CA . TRP A 1 641 ? 30.828 39.125 -4.52 1 90.75 641 TRP A CA 1
ATOM 5108 C C . TRP A 1 641 ? 30.328 37.688 -4.289 1 90.75 641 TRP A C 1
ATOM 5110 O O . TRP A 1 641 ? 31.078 36.844 -3.834 1 90.75 641 TRP A O 1
ATOM 5120 N N . GLU A 1 642 ? 29.094 37.469 -4.637 1 86.69 642 GLU A N 1
ATOM 5121 C CA . GLU A 1 642 ? 28.484 36.156 -4.367 1 86.69 642 GLU A CA 1
ATOM 5122 C C . GLU A 1 642 ? 29.297 35.031 -4.984 1 86.69 642 GLU A C 1
ATOM 5124 O O . GLU A 1 642 ? 29.531 34 -4.34 1 86.69 642 GLU A O 1
ATOM 5129 N N . PRO A 1 643 ? 29.766 35.156 -6.289 1 82.62 643 PRO A N 1
ATOM 5130 C CA . PRO A 1 643 ? 30.562 34.062 -6.898 1 82.62 643 PRO A CA 1
ATOM 5131 C C . PRO A 1 643 ? 31.953 33.938 -6.281 1 82.62 643 PRO A C 1
ATOM 5133 O O . PRO A 1 643 ? 32.656 32.969 -6.531 1 82.62 643 PRO A O 1
ATOM 5136 N N . PHE A 1 644 ? 32.344 34.969 -5.461 1 85.81 644 PHE A N 1
ATOM 5137 C CA . PHE A 1 644 ? 33.688 35 -4.883 1 85.81 644 PHE A CA 1
ATOM 5138 C C . PHE A 1 644 ? 33.625 34.906 -3.363 1 85.81 644 PHE A C 1
ATOM 5140 O O . PHE A 1 644 ? 34.188 35.75 -2.654 1 85.81 644 PHE A O 1
ATOM 5147 N N . ASP A 1 645 ? 33.062 33.938 -2.789 1 84 645 ASP A N 1
ATOM 5148 C CA . ASP A 1 645 ? 32.938 33.625 -1.373 1 84 645 ASP A CA 1
ATOM 5149 C C . ASP A 1 645 ? 32.062 34.625 -0.651 1 84 645 ASP A C 1
ATOM 5151 O O . ASP A 1 645 ? 32.188 34.844 0.56 1 84 645 ASP A O 1
ATOM 5155 N N . GLY A 1 646 ? 31.266 35.406 -1.389 1 87.69 646 GLY A N 1
ATOM 5156 C CA . GLY A 1 646 ? 30.297 36.344 -0.801 1 87.69 646 GLY A CA 1
ATOM 5157 C C . GLY A 1 646 ? 30.938 37.438 0.017 1 87.69 646 GLY A C 1
ATOM 5158 O O . GLY A 1 646 ? 31.922 38.031 -0.413 1 87.69 646 GLY A O 1
ATOM 5159 N N . PHE A 1 647 ? 30.391 37.719 1.179 1 91.06 647 PHE A N 1
ATOM 5160 C CA . PHE A 1 647 ? 30.859 38.812 2.027 1 91.06 647 PHE A CA 1
ATOM 5161 C C . PHE A 1 647 ? 32.219 38.438 2.652 1 91.06 647 PHE A C 1
ATOM 5163 O O . PHE A 1 647 ? 33.031 39.312 2.898 1 91.06 647 PHE A O 1
ATOM 5170 N N . LYS A 1 648 ? 32.469 37.188 2.848 1 90 648 LYS A N 1
ATOM 5171 C CA . LYS A 1 648 ? 33.781 36.781 3.363 1 90 648 LYS A CA 1
ATOM 5172 C C . LYS A 1 648 ? 34.875 37.156 2.385 1 90 648 LYS A C 1
ATOM 5174 O O . LYS A 1 648 ? 35.969 37.625 2.795 1 90 648 LYS A O 1
ATOM 5179 N N . GLY A 1 649 ? 34.594 36.875 1.109 1 90.19 649 GLY A N 1
ATOM 5180 C CA . GLY A 1 649 ? 35.531 37.281 0.078 1 90.19 649 GLY A CA 1
ATOM 5181 C C . GLY A 1 649 ? 35.781 38.781 0.038 1 90.19 649 GLY A C 1
ATOM 5182 O O . GLY A 1 649 ? 36.906 39.219 -0.139 1 90.19 649 GLY A O 1
ATOM 5183 N N . LEU A 1 650 ? 34.719 39.562 0.206 1 93.12 650 LEU A N 1
ATOM 5184 C CA . LEU A 1 650 ? 34.781 41 0.238 1 93.12 650 LEU A CA 1
ATOM 5185 C C . LEU A 1 650 ? 35.656 41.469 1.4 1 93.12 650 LEU A C 1
ATOM 5187 O O . LEU A 1 650 ? 36.531 42.344 1.225 1 93.12 650 LEU A O 1
ATOM 5191 N N . TYR A 1 651 ? 35.438 40.906 2.631 1 93.19 651 TYR A N 1
ATOM 5192 C CA . TYR A 1 651 ? 36.219 41.281 3.816 1 93.19 651 TYR A CA 1
ATOM 5193 C C . TYR A 1 651 ? 37.688 41.031 3.619 1 93.19 651 TYR A C 1
ATOM 5195 O O . TYR A 1 651 ? 38.531 41.844 3.949 1 93.19 651 TYR A O 1
ATOM 5203 N N . GLN A 1 652 ? 37.969 39.875 3.059 1 91 652 GLN A N 1
ATOM 5204 C CA . GLN A 1 652 ? 39.344 39.5 2.834 1 91 652 GLN A CA 1
ATOM 5205 C C . GLN A 1 652 ? 40.031 40.438 1.854 1 91 652 GLN A C 1
ATOM 5207 O O . GLN A 1 652 ? 41.188 40.812 2.061 1 91 652 GLN A O 1
ATOM 5212 N N . MET A 1 653 ? 39.312 40.75 0.838 1 92.06 653 MET A N 1
ATOM 5213 C CA . MET A 1 653 ? 39.875 41.656 -0.154 1 92.06 653 MET A CA 1
ATOM 5214 C C . MET A 1 653 ? 40.125 43.031 0.456 1 92.06 653 MET A C 1
ATOM 5216 O O . MET A 1 653 ? 41.156 43.656 0.223 1 92.06 653 MET A O 1
ATOM 5220 N N . ALA A 1 654 ? 39.188 43.531 1.224 1 93.06 654 ALA A N 1
ATOM 5221 C CA . ALA A 1 654 ? 39.312 44.844 1.868 1 93.06 654 ALA A CA 1
ATOM 5222 C C . ALA A 1 654 ? 40.5 44.844 2.824 1 93.06 654 ALA A C 1
ATOM 5224 O O . ALA A 1 654 ? 41.219 45.844 2.914 1 93.06 654 ALA A O 1
ATOM 5225 N N . MET A 1 655 ? 40.688 43.812 3.488 1 91.94 655 MET A N 1
ATOM 5226 C CA . MET A 1 655 ? 41.781 43.688 4.441 1 91.94 655 MET A CA 1
ATOM 5227 C C . MET A 1 655 ? 43.125 43.656 3.721 1 91.94 655 MET A C 1
ATOM 5229 O O . MET A 1 655 ? 44.156 44.094 4.262 1 91.94 655 MET A O 1
ATOM 5233 N N . SER A 1 656 ? 43.125 43.156 2.539 1 88.81 656 SER A N 1
ATOM 5234 C CA . SER A 1 656 ? 44.344 42.969 1.79 1 88.81 656 SER A CA 1
ATOM 5235 C C . SER A 1 656 ? 44.75 44.25 1.087 1 88.81 656 SER A C 1
ATOM 5237 O O . SER A 1 656 ? 45.938 44.406 0.708 1 88.81 656 SER A O 1
ATOM 5239 N N . GLN A 1 657 ? 43.844 45.219 0.945 1 85.44 657 GLN A N 1
ATOM 5240 C CA . GLN A 1 657 ? 44.156 46.438 0.217 1 85.44 657 GLN A CA 1
ATOM 5241 C C . GLN A 1 657 ? 44.656 47.531 1.157 1 85.44 657 GLN A C 1
ATOM 5243 O O . GLN A 1 657 ? 43.875 48.062 1.972 1 85.44 657 GLN A O 1
ATOM 5248 N N . THR A 1 658 ? 45.875 47.906 1.088 1 81.75 658 THR A N 1
ATOM 5249 C CA . THR A 1 658 ? 46.531 48.812 2.027 1 81.75 658 THR A CA 1
ATOM 5250 C C . THR A 1 658 ? 46.312 50.281 1.624 1 81.75 658 THR A C 1
ATOM 5252 O O . THR A 1 658 ? 46.531 51.188 2.43 1 81.75 658 THR A O 1
ATOM 5255 N N . GLU A 1 659 ? 45.938 50.5 0.385 1 81.62 659 GLU A N 1
ATOM 5256 C CA . GLU A 1 659 ? 45.719 51.875 -0.07 1 81.62 659 GLU A CA 1
ATOM 5257 C C . GLU A 1 659 ? 44.438 52.438 0.537 1 81.62 659 GLU A C 1
ATOM 5259 O O . GLU A 1 659 ? 43.344 51.906 0.353 1 81.62 659 GLU A O 1
ATOM 5264 N N . GLU A 1 660 ? 44.562 53.562 1.182 1 83 660 GLU A N 1
ATOM 5265 C CA . GLU A 1 660 ? 43.438 54.188 1.868 1 83 660 GLU A CA 1
ATOM 5266 C C . GLU A 1 660 ? 42.375 54.625 0.88 1 83 660 GLU A C 1
ATOM 5268 O O . GLU A 1 660 ? 41.156 54.562 1.196 1 83 660 GLU A O 1
ATOM 5273 N N . GLU A 1 661 ? 42.75 54.906 -0.262 1 85.81 661 GLU A N 1
ATOM 5274 C CA . GLU A 1 661 ? 41.812 55.438 -1.251 1 85.81 661 GLU A CA 1
ATOM 5275 C C . GLU A 1 661 ? 40.938 54.344 -1.853 1 85.81 661 GLU A C 1
ATOM 5277 O O . GLU A 1 661 ? 39.906 54.594 -2.457 1 85.81 661 GLU A O 1
ATOM 5282 N N . ALA A 1 662 ? 41.344 53.125 -1.61 1 88.94 662 ALA A N 1
ATOM 5283 C CA . ALA A 1 662 ? 40.594 52.031 -2.182 1 88.94 662 ALA A CA 1
ATOM 5284 C C . ALA A 1 662 ? 39.469 51.594 -1.257 1 88.94 662 ALA A C 1
ATOM 5286 O O . ALA A 1 662 ? 38.5 50.969 -1.701 1 88.94 662 ALA A O 1
ATOM 5287 N N . GLN A 1 663 ? 39.5 51.938 0.002 1 90 663 GLN A N 1
ATOM 5288 C CA . GLN A 1 663 ? 38.625 51.375 1.024 1 90 663 GLN A CA 1
ATOM 5289 C C . GLN A 1 663 ? 37.188 51.812 0.787 1 90 663 GLN A C 1
ATOM 5291 O O . GLN A 1 663 ? 36.25 51 0.939 1 90 663 GLN A O 1
ATOM 5296 N N . PRO A 1 664 ? 36.969 53 0.295 1 89.94 664 PRO A N 1
ATOM 5297 C CA . PRO A 1 664 ? 35.594 53.438 0.112 1 89.94 664 PRO A CA 1
ATOM 5298 C C . PRO A 1 664 ? 34.812 52.562 -0.891 1 89.94 664 PRO A C 1
ATOM 5300 O O . PRO A 1 664 ? 33.625 52.375 -0.739 1 89.94 664 PRO A O 1
ATOM 5303 N N . TYR A 1 665 ? 35.469 52 -1.805 1 91.38 665 TYR A N 1
ATOM 5304 C CA . TYR A 1 665 ? 34.812 51.219 -2.832 1 91.38 665 TYR A CA 1
ATOM 5305 C C . TYR A 1 665 ? 34.375 49.875 -2.281 1 91.38 665 TYR A C 1
ATOM 5307 O O . TYR A 1 665 ? 33.344 49.344 -2.658 1 91.38 665 TYR A O 1
ATOM 5315 N N . TYR A 1 666 ? 35.156 49.344 -1.399 1 93.19 666 TYR A N 1
ATOM 5316 C CA . TYR A 1 666 ? 34.781 48.094 -0.763 1 93.19 666 TYR A CA 1
ATOM 5317 C C . TYR A 1 666 ? 33.625 48.312 0.226 1 93.19 666 TYR A C 1
ATOM 5319 O O . TYR A 1 666 ? 32.781 47.469 0.374 1 93.19 666 TYR A O 1
ATOM 5327 N N . ILE A 1 667 ? 33.688 49.438 0.802 1 92.62 667 ILE A N 1
ATOM 5328 C CA . ILE A 1 667 ? 32.625 49.781 1.724 1 92.62 667 ILE A CA 1
ATOM 5329 C C . ILE A 1 667 ? 31.297 49.906 0.96 1 92.62 667 ILE A C 1
ATOM 5331 O O . ILE A 1 667 ? 30.25 49.469 1.437 1 92.62 667 ILE A O 1
ATOM 5335 N N . LEU A 1 668 ? 31.328 50.438 -0.174 1 91.44 668 LEU A N 1
ATOM 5336 C CA . LEU A 1 668 ? 30.141 50.625 -1.011 1 91.44 668 LEU A CA 1
ATOM 5337 C C . LEU A 1 668 ? 29.562 49.281 -1.414 1 91.44 668 LEU A C 1
ATOM 5339 O O . LEU A 1 668 ? 28.344 49.125 -1.555 1 91.44 668 LEU A O 1
ATOM 5343 N N . SER A 1 669 ? 30.406 48.312 -1.568 1 93.06 669 SER A N 1
ATOM 5344 C CA . SER A 1 669 ? 29.969 46.969 -1.953 1 93.06 669 SER A CA 1
ATOM 5345 C C . SER A 1 669 ? 29.156 46.312 -0.841 1 93.06 669 SER A C 1
ATOM 5347 O O . SER A 1 669 ? 28.422 45.375 -1.086 1 93.06 669 SER A O 1
ATOM 5349 N N . ALA A 1 670 ? 29.234 46.844 0.378 1 94.06 670 ALA A N 1
ATOM 5350 C CA . ALA A 1 670 ? 28.5 46.281 1.514 1 94.06 670 ALA A CA 1
ATOM 5351 C C . ALA A 1 670 ? 27.188 47.031 1.734 1 94.06 670 ALA A C 1
ATOM 5353 O O . ALA A 1 670 ? 26.531 46.844 2.754 1 94.06 670 ALA A O 1
ATOM 5354 N N . CYS A 1 671 ? 26.766 47.844 0.812 1 94.19 671 CYS A N 1
ATOM 5355 C CA . CYS A 1 671 ? 25.609 48.719 0.994 1 94.19 671 CYS A CA 1
ATOM 5356 C C . CYS A 1 671 ? 24.344 47.906 1.25 1 94.19 671 CYS A C 1
ATOM 5358 O O . CYS A 1 671 ? 23.5 48.312 2.041 1 94.19 671 CYS A O 1
ATOM 5360 N N . GLU A 1 672 ? 24.25 46.781 0.561 1 93.56 672 GLU A N 1
ATOM 5361 C CA . GLU A 1 672 ? 23.078 45.938 0.763 1 93.56 672 GLU A CA 1
ATOM 5362 C C . GLU A 1 672 ? 23 45.438 2.195 1 93.56 672 GLU A C 1
ATOM 5364 O O . GLU A 1 672 ? 21.953 45.469 2.824 1 93.56 672 GLU A O 1
ATOM 5369 N N . ARG A 1 673 ? 24.047 44.938 2.695 1 93.44 673 ARG A N 1
ATOM 5370 C CA . ARG A 1 673 ? 24.094 44.406 4.047 1 93.44 673 ARG A CA 1
ATOM 5371 C C . ARG A 1 673 ? 23.938 45.5 5.09 1 93.44 673 ARG A C 1
ATOM 5373 O O . ARG A 1 673 ? 23.328 45.281 6.137 1 93.44 673 ARG A O 1
ATOM 5380 N N . GLN A 1 674 ? 24.516 46.688 4.797 1 94.62 674 GLN A N 1
ATOM 5381 C CA . GLN A 1 674 ? 24.312 47.844 5.664 1 94.62 674 GLN A CA 1
ATOM 5382 C C . GLN A 1 674 ? 22.828 48.188 5.777 1 94.62 674 GLN A C 1
ATOM 5384 O O . GLN A 1 674 ? 22.328 48.469 6.871 1 94.62 674 GLN A O 1
ATOM 5389 N N . THR A 1 675 ? 22.172 48.125 4.668 1 95.06 675 THR A N 1
ATOM 5390 C CA . THR A 1 675 ? 20.75 48.406 4.621 1 95.06 675 THR A CA 1
ATOM 5391 C C . THR A 1 675 ? 19.969 47.344 5.395 1 95.06 675 THR A C 1
ATOM 5393 O O . THR A 1 675 ? 19.047 47.656 6.141 1 95.06 675 THR A O 1
ATOM 5396 N N . GLU A 1 676 ? 20.375 46.156 5.203 1 93.31 676 GLU A N 1
ATOM 5397 C CA . GLU A 1 676 ? 19.703 45.031 5.852 1 93.31 676 GLU A CA 1
ATOM 5398 C C . GLU A 1 676 ? 19.781 45.156 7.371 1 93.31 676 GLU A C 1
ATOM 5400 O O . GLU A 1 676 ? 18.828 44.812 8.078 1 93.31 676 GLU A O 1
ATOM 5405 N N . PHE A 1 677 ? 20.812 45.531 7.918 1 93.88 677 PHE A N 1
ATOM 5406 C CA . PHE A 1 677 ? 21 45.656 9.359 1 93.88 677 PHE A CA 1
ATOM 5407 C C . PHE A 1 677 ? 19.969 46.594 9.969 1 93.88 677 PHE A C 1
ATOM 5409 O O . PHE A 1 677 ? 19.375 46.281 11 1 93.88 677 PHE A O 1
ATOM 5416 N N . ILE A 1 678 ? 19.859 47.656 9.297 1 94.25 678 ILE A N 1
ATOM 5417 C CA . ILE A 1 678 ? 18.922 48.656 9.812 1 94.25 678 ILE A CA 1
ATOM 5418 C C . ILE A 1 678 ? 17.484 48.219 9.523 1 94.25 678 ILE A C 1
ATOM 5420 O O . ILE A 1 678 ? 16.609 48.344 10.367 1 94.25 678 ILE A O 1
ATOM 5424 N N . ALA A 1 679 ? 17.281 47.688 8.32 1 92.5 679 ALA A N 1
ATOM 5425 C CA . ALA A 1 679 ? 15.945 47.25 7.914 1 92.5 679 ALA A CA 1
ATOM 5426 C C . ALA A 1 679 ? 15.406 46.188 8.859 1 92.5 679 ALA A C 1
ATOM 5428 O O . ALA A 1 679 ? 14.195 46.094 9.07 1 92.5 679 ALA A O 1
ATOM 5429 N N . ASN A 1 680 ? 16.312 45.469 9.484 1 88 680 ASN A N 1
ATOM 5430 C CA . ASN A 1 680 ? 15.922 44.375 10.344 1 88 680 ASN A CA 1
ATOM 5431 C C . ASN A 1 680 ? 15.625 44.844 11.766 1 88 680 ASN A C 1
ATOM 5433 O O . ASN A 1 680 ? 15.188 44.062 12.609 1 88 680 ASN A O 1
ATOM 5437 N N . GLN A 1 681 ? 15.805 46.125 12 1 86.25 681 GLN A N 1
ATOM 5438 C CA . GLN A 1 681 ? 15.484 46.656 13.32 1 86.25 681 GLN A CA 1
ATOM 5439 C C . GLN A 1 681 ? 13.977 46.844 13.484 1 86.25 681 GLN A C 1
ATOM 5441 O O . GLN A 1 681 ? 13.234 46.812 12.5 1 86.25 681 GLN A O 1
ATOM 5446 N N . SER A 1 682 ? 13.523 46.906 14.688 1 84.19 682 SER A N 1
ATOM 5447 C CA . SER A 1 682 ? 12.102 47.062 14.984 1 84.19 682 SER A CA 1
ATOM 5448 C C . SER A 1 682 ? 11.555 48.375 14.398 1 84.19 682 SER A C 1
ATOM 5450 O O . SER A 1 682 ? 12.305 49.312 14.141 1 84.19 682 SER A O 1
ATOM 5452 N N . ASP A 1 683 ? 10.344 48.469 14.094 1 83.06 683 ASP A N 1
ATOM 5453 C CA . ASP A 1 683 ? 9.695 49.656 13.547 1 83.06 683 ASP A CA 1
ATOM 5454 C C . ASP A 1 683 ? 9.867 50.844 14.469 1 83.06 683 ASP A C 1
ATOM 5456 O O . ASP A 1 683 ? 10.047 51.969 14 1 83.06 683 ASP A O 1
ATOM 5460 N N . LYS A 1 684 ? 9.898 50.5 15.719 1 79.81 684 LYS A N 1
ATOM 5461 C CA . LYS A 1 684 ? 10.094 51.562 16.672 1 79.81 684 LYS A CA 1
ATOM 5462 C C . LYS A 1 684 ? 11.484 52.188 16.547 1 79.81 684 LYS A C 1
ATOM 5464 O O . LYS A 1 684 ? 11.633 53.406 16.609 1 79.81 684 LYS A O 1
ATOM 5469 N N . CYS A 1 685 ? 12.383 51.406 16.453 1 87.62 685 CYS A N 1
ATOM 5470 C CA . CYS A 1 685 ? 13.75 51.875 16.266 1 87.62 685 CYS A CA 1
ATOM 5471 C C . CYS A 1 685 ? 13.859 52.719 15.016 1 87.62 685 CYS A C 1
ATOM 5473 O O . CYS A 1 685 ? 14.5 53.781 15.031 1 87.62 685 CYS A O 1
ATOM 5475 N N . LYS A 1 686 ? 13.242 52.344 13.984 1 90.56 686 LYS A N 1
ATOM 5476 C CA . LYS A 1 686 ? 13.273 53.062 12.719 1 90.56 686 LYS A CA 1
ATOM 5477 C C . LYS A 1 686 ? 12.57 54.406 12.852 1 90.56 686 LYS A C 1
ATOM 5479 O O . LYS A 1 686 ? 12.992 55.406 12.25 1 90.56 686 LYS A O 1
ATOM 5484 N N . GLU A 1 687 ? 11.57 54.438 13.602 1 86.75 687 GLU A N 1
ATOM 5485 C CA . GLU A 1 687 ? 10.883 55.688 13.875 1 86.75 687 GLU A CA 1
ATOM 5486 C C . GLU A 1 687 ? 11.797 56.656 14.594 1 86.75 687 GLU A C 1
ATOM 5488 O O . GLU A 1 687 ? 11.789 57.875 14.297 1 86.75 687 GLU A O 1
ATOM 5493 N N . LEU A 1 688 ? 12.5 56.156 15.531 1 88.19 688 LEU A N 1
ATOM 5494 C CA . LEU A 1 688 ? 13.414 57 16.281 1 88.19 688 LEU A CA 1
ATOM 5495 C C . LEU A 1 688 ? 14.539 57.5 15.398 1 88.19 688 LEU A C 1
ATOM 5497 O O . LEU A 1 688 ? 14.984 58.656 15.531 1 88.19 688 LEU A O 1
ATOM 5501 N N . ILE A 1 689 ? 14.992 56.719 14.5 1 93 689 ILE A N 1
ATOM 5502 C CA . ILE A 1 689 ? 16.016 57.125 13.547 1 93 689 ILE A CA 1
ATOM 5503 C C . ILE A 1 689 ? 15.5 58.281 12.703 1 93 689 ILE A C 1
ATOM 5505 O O . ILE A 1 689 ? 16.203 59.281 12.5 1 93 689 ILE A O 1
ATOM 5509 N N . ARG A 1 690 ? 14.281 58.219 12.25 1 91.44 690 ARG A N 1
ATOM 5510 C CA . ARG A 1 690 ? 13.68 59.281 11.453 1 91.44 690 ARG A CA 1
ATOM 5511 C C . ARG A 1 690 ? 13.648 60.594 12.242 1 91.44 690 ARG A C 1
ATOM 5513 O O . ARG A 1 690 ? 13.93 61.656 11.688 1 91.44 690 ARG A O 1
ATOM 5520 N N . ALA A 1 691 ? 13.273 60.438 13.477 1 87.94 691 ALA A N 1
ATOM 5521 C CA . ALA A 1 691 ? 13.172 61.594 14.328 1 87.94 691 ALA A CA 1
ATOM 5522 C C . ALA A 1 691 ? 14.523 62.312 14.469 1 87.94 691 ALA A C 1
ATOM 5524 O O . ALA A 1 691 ? 14.609 63.531 14.352 1 87.94 691 ALA A O 1
ATOM 5525 N N . VAL A 1 692 ? 15.555 61.594 14.672 1 90.69 692 VAL A N 1
ATOM 5526 C CA . VAL A 1 692 ? 16.891 62.156 14.867 1 90.69 692 VAL A CA 1
ATOM 5527 C C . VAL A 1 692 ? 17.406 62.719 13.547 1 90.69 692 VAL A C 1
ATOM 5529 O O . VAL A 1 692 ? 18.031 63.781 13.516 1 90.69 692 VAL A O 1
ATOM 5532 N N . ARG A 1 693 ? 17.172 62.031 12.508 1 90.81 693 ARG A N 1
ATOM 5533 C CA . ARG A 1 693 ? 17.578 62.531 11.195 1 90.81 693 ARG A CA 1
ATOM 5534 C C . ARG A 1 693 ? 16.891 63.844 10.852 1 90.81 693 ARG A C 1
ATOM 5536 O O . ARG A 1 693 ? 17.531 64.75 10.328 1 90.81 693 ARG A O 1
ATOM 5543 N N . ALA A 1 694 ? 15.625 63.844 11.039 1 86.38 694 ALA A N 1
ATOM 5544 C CA . ALA A 1 694 ? 14.891 65.062 10.789 1 86.38 694 ALA A CA 1
ATOM 5545 C C . ALA A 1 694 ? 15.469 66.25 11.602 1 86.38 694 ALA A C 1
ATOM 5547 O O . ALA A 1 694 ? 15.578 67.375 11.102 1 86.38 694 ALA A O 1
ATOM 5548 N N . TRP A 1 695 ? 15.766 65.938 12.797 1 87.38 695 TRP A N 1
ATOM 5549 C CA . TRP A 1 695 ? 16.406 66.938 13.641 1 87.38 695 TRP A CA 1
ATOM 5550 C C . TRP A 1 695 ? 17.75 67.375 13.062 1 87.38 695 TRP A C 1
ATOM 5552 O O . TRP A 1 695 ? 18.062 68.562 12.984 1 87.38 695 TRP A O 1
ATOM 5562 N N . CYS A 1 696 ? 18.609 66.5 12.672 1 88.88 696 CYS A N 1
ATOM 5563 C CA . CYS A 1 696 ? 19.922 66.75 12.094 1 88.88 696 CYS A CA 1
ATOM 5564 C C . CYS A 1 696 ? 19.781 67.688 10.859 1 88.88 696 CYS A C 1
ATOM 5566 O O . CYS A 1 696 ? 20.609 68.562 10.625 1 88.88 696 CYS A O 1
ATOM 5568 N N . ASP A 1 697 ? 18.766 67.375 10.125 1 85.88 697 ASP A N 1
ATOM 5569 C CA . ASP A 1 697 ? 18.547 68.125 8.906 1 85.88 697 ASP A CA 1
ATOM 5570 C C . ASP A 1 697 ? 18.109 69.562 9.227 1 85.88 697 ASP A C 1
ATOM 5572 O O . ASP A 1 697 ? 18.281 70.438 8.414 1 85.88 697 ASP A O 1
ATOM 5576 N N . SER A 1 698 ? 17.547 69.75 10.391 1 83.38 698 SER A N 1
ATOM 5577 C CA . SER A 1 698 ? 17.031 71.062 10.773 1 83.38 698 SER A CA 1
ATOM 5578 C C . SER A 1 698 ? 18.125 71.875 11.422 1 83.38 698 SER A C 1
ATOM 5580 O O . SER A 1 698 ? 18 73.125 11.516 1 83.38 698 SER A O 1
ATOM 5582 N N . VAL A 1 699 ? 19.188 71.375 11.812 1 86.56 699 VAL A N 1
ATOM 5583 C CA . VAL A 1 699 ? 20.281 72 12.492 1 86.56 699 VAL A CA 1
ATOM 5584 C C . VAL A 1 699 ? 21.141 72.75 11.469 1 86.56 699 VAL A C 1
ATOM 5586 O O . VAL A 1 699 ? 21.5 72.188 10.422 1 86.56 699 VAL A O 1
ATOM 5589 N N . PRO A 1 700 ? 21.359 74 11.688 1 86.94 700 PRO A N 1
ATOM 5590 C CA . PRO A 1 700 ? 22.281 74.75 10.805 1 86.94 700 PRO A CA 1
ATOM 5591 C C . PRO A 1 700 ? 23.734 74.375 11.055 1 86.94 700 PRO A C 1
ATOM 5593 O O . PRO A 1 700 ? 24.406 75.062 11.844 1 86.94 700 PRO A O 1
ATOM 5596 N N . TRP A 1 701 ? 24.234 73.5 10.414 1 89.94 701 TRP A N 1
ATOM 5597 C CA . TRP A 1 701 ? 25.609 73 10.57 1 89.94 701 TRP A CA 1
ATOM 5598 C C . TRP A 1 701 ? 26.594 74 9.961 1 89.94 701 TRP A C 1
ATOM 5600 O O . TRP A 1 701 ? 26.312 74.625 8.938 1 89.94 701 TRP A O 1
ATOM 5610 N N . ARG A 1 702 ? 27.75 74.125 10.531 1 85.62 702 ARG A N 1
ATOM 5611 C CA . ARG A 1 702 ? 28.766 75.062 10.094 1 85.62 702 ARG A CA 1
ATOM 5612 C C . ARG A 1 702 ? 29.312 74.688 8.719 1 85.62 702 ARG A C 1
ATOM 5614 O O . ARG A 1 702 ? 29.484 75.562 7.859 1 85.62 702 ARG A O 1
ATOM 5621 N N . ASN A 1 703 ? 29.641 73.5 8.562 1 82.31 703 ASN A N 1
ATOM 5622 C CA . ASN A 1 703 ? 30.125 72.938 7.297 1 82.31 703 ASN A CA 1
ATOM 5623 C C . ASN A 1 703 ? 29.688 71.5 7.09 1 82.31 703 ASN A C 1
ATOM 5625 O O . ASN A 1 703 ? 29.047 70.938 7.965 1 82.31 703 ASN A O 1
ATOM 5629 N N . ALA A 1 704 ? 29.969 71.062 5.898 1 83.25 704 ALA A N 1
ATOM 5630 C CA . ALA A 1 704 ? 29.562 69.688 5.547 1 83.25 704 ALA A CA 1
ATOM 5631 C C . ALA A 1 704 ? 30.312 68.688 6.402 1 83.25 704 ALA A C 1
ATOM 5633 O O . ALA A 1 704 ? 29.781 67.625 6.68 1 83.25 704 ALA A O 1
ATOM 5634 N N . GLU A 1 705 ? 31.359 69.062 6.902 1 86.94 705 GLU A N 1
ATOM 5635 C CA . GLU A 1 705 ? 32.188 68.125 7.695 1 86.94 705 GLU A CA 1
ATOM 5636 C C . GLU A 1 705 ? 31.656 68 9.117 1 86.94 705 GLU A C 1
ATOM 5638 O O . GLU A 1 705 ? 31.984 67.062 9.82 1 86.94 705 GLU A O 1
ATOM 5643 N N . SER A 1 706 ? 30.828 68.875 9.477 1 87.94 706 SER A N 1
ATOM 5644 C CA . SER A 1 706 ? 30.312 68.875 10.844 1 87.94 706 SER A CA 1
ATOM 5645 C C . SER A 1 706 ? 28.922 68.25 10.898 1 87.94 706 SER A C 1
ATOM 5647 O O . SER A 1 706 ? 28.375 68.062 11.977 1 87.94 706 SER A O 1
ATOM 5649 N N . LYS A 1 707 ? 28.422 67.938 9.734 1 91.88 707 LYS A N 1
ATOM 5650 C CA . LYS A 1 707 ? 27.094 67.312 9.688 1 91.88 707 LYS A CA 1
ATOM 5651 C C . LYS A 1 707 ? 27.203 65.75 9.742 1 91.88 707 LYS A C 1
ATOM 5653 O O . LYS A 1 707 ? 27.875 65.188 8.898 1 91.88 707 LYS A O 1
ATOM 5658 N N . PRO A 1 708 ? 26.609 65.188 10.719 1 93.75 708 PRO A N 1
ATOM 5659 C CA . PRO A 1 708 ? 26.672 63.75 10.781 1 93.75 708 PRO A CA 1
ATOM 5660 C C . PRO A 1 708 ? 25.969 63.062 9.609 1 93.75 708 PRO A C 1
ATOM 5662 O O . PRO A 1 708 ? 24.875 63.5 9.219 1 93.75 708 PRO A O 1
ATOM 5665 N N . GLY A 1 709 ? 26.625 62.031 9.062 1 92.56 709 GLY A N 1
ATOM 5666 C CA . GLY A 1 709 ? 26.031 61.281 7.98 1 92.56 709 GLY A CA 1
ATOM 5667 C C . GLY A 1 709 ? 24.828 60.469 8.422 1 92.56 709 GLY A C 1
ATOM 5668 O O . GLY A 1 709 ? 24.719 60.094 9.594 1 92.56 709 GLY A O 1
ATOM 5669 N N . PRO A 1 710 ? 23.922 60.188 7.508 1 92.31 710 PRO A N 1
ATOM 5670 C CA . PRO A 1 710 ? 22.703 59.469 7.879 1 92.31 710 PRO A CA 1
ATOM 5671 C C . PRO A 1 710 ? 22.984 58.062 8.43 1 92.31 710 PRO A C 1
ATOM 5673 O O . PRO A 1 710 ? 22.297 57.594 9.352 1 92.31 710 PRO A O 1
ATOM 5676 N N . TYR A 1 711 ? 23.953 57.406 7.883 1 94.19 711 TYR A N 1
ATOM 5677 C CA . TYR A 1 711 ? 24.25 56.062 8.344 1 94.19 711 TYR A CA 1
ATOM 5678 C C . TYR A 1 711 ? 24.828 56.062 9.758 1 94.19 711 TYR A C 1
ATOM 5680 O O . TYR A 1 711 ? 24.5 55.219 10.57 1 94.19 711 TYR A O 1
ATOM 5688 N N . LEU A 1 712 ? 25.672 57.031 10.039 1 94.88 712 LEU A N 1
ATOM 5689 C CA . LEU A 1 712 ? 26.219 57.156 11.383 1 94.88 712 LEU A CA 1
ATOM 5690 C C . LEU A 1 712 ? 25.094 57.406 12.398 1 94.88 712 LEU A C 1
ATOM 5692 O O . LEU A 1 712 ? 25.062 56.75 13.445 1 94.88 712 LEU A O 1
ATOM 5696 N N . VAL A 1 713 ? 24.219 58.25 12.039 1 94.81 713 VAL A N 1
ATOM 5697 C CA . VAL A 1 713 ? 23.109 58.594 12.93 1 94.81 713 VAL A CA 1
ATOM 5698 C C . VAL A 1 713 ? 22.266 57.344 13.195 1 94.81 713 VAL A C 1
ATOM 5700 O O . VAL A 1 713 ? 21.891 57.062 14.336 1 94.81 713 VAL A O 1
ATOM 5703 N N . ALA A 1 714 ? 22.047 56.625 12.148 1 95.5 714 ALA A N 1
ATOM 5704 C CA . ALA A 1 714 ? 21.25 55.406 12.273 1 95.5 714 ALA A CA 1
ATOM 5705 C C . ALA A 1 714 ? 21.922 54.406 13.211 1 95.5 714 ALA A C 1
ATOM 5707 O O . ALA A 1 714 ? 21.266 53.812 14.086 1 95.5 714 ALA A O 1
ATOM 5708 N N . LEU A 1 715 ? 23.188 54.219 13.047 1 95.62 715 LEU A N 1
ATOM 5709 C CA . LEU A 1 715 ? 23.906 53.25 13.867 1 95.62 715 LEU A CA 1
ATOM 5710 C C . LEU A 1 715 ? 23.922 53.688 15.328 1 95.62 715 LEU A C 1
ATOM 5712 O O . LEU A 1 715 ? 23.781 52.844 16.234 1 95.62 715 LEU A O 1
ATOM 5716 N N . LEU A 1 716 ? 24.078 54.938 15.547 1 94.88 716 LEU A N 1
ATOM 5717 C CA . LEU A 1 716 ? 24.094 55.469 16.906 1 94.88 716 LEU A CA 1
ATOM 5718 C C . LEU A 1 716 ? 22.75 55.281 17.594 1 94.88 716 LEU A C 1
ATOM 5720 O O . LEU A 1 716 ? 22.688 54.875 18.766 1 94.88 716 LEU A O 1
ATOM 5724 N N . VAL A 1 717 ? 21.688 55.531 16.859 1 93.88 717 VAL A N 1
ATOM 5725 C CA . VAL A 1 717 ? 20.359 55.344 17.422 1 93.88 717 VAL A CA 1
ATOM 5726 C C . VAL A 1 717 ? 20.094 53.875 17.719 1 93.88 717 VAL A C 1
ATOM 5728 O O . VAL A 1 717 ? 19.531 53.531 18.75 1 93.88 717 VAL A O 1
ATOM 5731 N N . VAL A 1 718 ? 20.469 53.062 16.781 1 92.88 718 VAL A N 1
ATOM 5732 C CA . VAL A 1 718 ? 20.297 51.625 16.969 1 92.88 718 VAL A CA 1
ATOM 5733 C C . VAL A 1 718 ? 21.031 51.156 18.234 1 92.88 718 VAL A C 1
ATOM 5735 O O . VAL A 1 718 ? 20.484 50.406 19.031 1 92.88 718 VAL A O 1
ATOM 5738 N N . ALA A 1 719 ? 22.25 51.594 18.375 1 92 719 ALA A N 1
ATOM 5739 C CA . ALA A 1 719 ? 23.031 51.219 19.562 1 92 719 ALA A CA 1
ATOM 5740 C C . ALA A 1 719 ? 22.359 51.719 20.828 1 92 719 ALA A C 1
ATOM 5742 O O . ALA A 1 719 ? 22.25 50.969 21.812 1 92 719 ALA A O 1
ATOM 5743 N N . ALA A 1 720 ? 21.875 52.906 20.844 1 90.12 720 ALA A N 1
ATOM 5744 C CA . ALA A 1 720 ? 21.188 53.469 22 1 90.12 720 ALA A CA 1
ATOM 5745 C C . ALA A 1 720 ? 19.906 52.719 22.312 1 90.12 720 ALA A C 1
ATOM 5747 O O . ALA A 1 720 ? 19.609 52.406 23.469 1 90.12 720 ALA A O 1
ATOM 5748 N N . TYR A 1 721 ? 19.203 52.438 21.25 1 88.56 721 TYR A N 1
ATOM 5749 C CA . TYR A 1 721 ? 17.953 51.688 21.375 1 88.56 721 TYR A CA 1
ATOM 5750 C C . TYR A 1 721 ? 18.203 50.312 21.984 1 88.56 721 TYR A C 1
ATOM 5752 O O . TYR A 1 721 ? 17.453 49.875 22.844 1 88.56 721 TYR A O 1
ATOM 5760 N N . GLN A 1 722 ? 19.219 49.656 21.516 1 85.88 722 GLN A N 1
ATOM 5761 C CA . GLN A 1 722 ? 19.531 48.312 21.984 1 85.88 722 GLN A CA 1
ATOM 5762 C C . GLN A 1 722 ? 19.984 48.312 23.438 1 85.88 722 GLN A C 1
ATOM 5764 O O . GLN A 1 722 ? 19.719 47.375 24.172 1 85.88 722 GLN A O 1
ATOM 5769 N N . ILE A 1 723 ? 20.672 49.281 23.797 1 81.56 723 ILE A N 1
ATOM 5770 C CA . ILE A 1 723 ? 21.125 49.406 25.172 1 81.56 723 ILE A CA 1
ATOM 5771 C C . ILE A 1 723 ? 19.906 49.594 26.094 1 81.56 723 ILE A C 1
ATOM 5773 O O . ILE A 1 723 ? 19.844 48.969 27.156 1 81.56 723 ILE A O 1
ATOM 5777 N N . ILE A 1 724 ? 19.016 50.344 25.578 1 75.62 724 ILE A N 1
ATOM 5778 C CA . ILE A 1 724 ? 17.844 50.625 26.406 1 75.62 724 ILE A CA 1
ATOM 5779 C C . ILE A 1 724 ? 16.875 49.469 26.375 1 75.62 724 ILE A C 1
ATOM 5781 O O . ILE A 1 724 ? 16.234 49.125 27.375 1 75.62 724 ILE A O 1
ATOM 5785 N N . GLN A 1 725 ? 16.547 48.938 25.156 1 68 725 GLN A N 1
ATOM 5786 C CA . GLN A 1 725 ? 15.609 47.812 25.047 1 68 725 GLN A CA 1
ATOM 5787 C C . GLN A 1 725 ? 16.141 46.562 25.734 1 68 725 GLN A C 1
ATOM 5789 O O . GLN A 1 725 ? 15.375 45.656 26.062 1 68 725 GLN A O 1
ATOM 5794 N N . GLY A 1 726 ? 17.453 46.188 25.562 1 53.12 726 GLY A N 1
ATOM 5795 C CA . GLY A 1 726 ? 17.953 45.031 26.328 1 53.12 726 GLY A CA 1
ATOM 5796 C C . GLY A 1 726 ? 17.375 44.969 27.734 1 53.12 726 GLY A C 1
ATOM 5797 O O . GLY A 1 726 ? 17.438 43.906 28.375 1 53.12 726 GLY A O 1
ATOM 5798 N N . GLU A 1 727 ? 17.094 46 28.312 1 40.97 727 GLU A N 1
ATOM 5799 C CA . GLU A 1 727 ? 16.438 46 29.609 1 40.97 727 GLU A CA 1
ATOM 5800 C C . GLU A 1 727 ? 14.914 45.938 29.453 1 40.97 727 GLU A C 1
ATOM 5802 O O . GLU A 1 727 ? 14.359 46.438 28.484 1 40.97 727 GLU A O 1
ATOM 5807 N N . PRO A 1 728 ? 14.266 44.906 29.844 1 38.09 728 PRO A N 1
ATOM 5808 C CA . PRO A 1 728 ? 12.828 44.688 29.625 1 38.09 728 PRO A CA 1
ATOM 5809 C C . PRO A 1 728 ? 12.047 46 29.516 1 38.09 728 PRO A C 1
ATOM 5811 O O . PRO A 1 728 ? 10.875 46.031 29.891 1 38.09 728 PRO A O 1
ATOM 5814 N N . VAL A 1 729 ? 12.586 47.062 29 1 39.09 729 VAL A N 1
ATOM 5815 C CA . VAL A 1 729 ? 12.016 48.375 29.156 1 39.09 729 VAL A CA 1
ATOM 5816 C C . VAL A 1 729 ? 10.875 48.594 28.172 1 39.09 729 VAL A C 1
ATOM 5818 O O . VAL A 1 729 ? 10.984 48.188 27 1 39.09 729 VAL A O 1
ATOM 5821 N N . SER A 1 730 ? 9.664 48.906 28.547 1 39.94 730 SER A N 1
ATOM 5822 C CA . SER A 1 730 ? 8.297 49.156 28.094 1 39.94 730 SER A CA 1
ATOM 5823 C C . SER A 1 730 ? 8.273 50.156 26.938 1 39.94 730 SER A C 1
ATOM 5825 O O . SER A 1 730 ? 9.094 51.062 26.891 1 39.94 730 SER A O 1
ATOM 5827 N N . LYS A 1 731 ? 7.891 49.844 25.766 1 48.88 731 LYS A N 1
ATOM 5828 C CA . LYS A 1 731 ? 7.633 50.531 24.516 1 48.88 731 LYS A CA 1
ATOM 5829 C C . LYS A 1 731 ? 6.984 51.906 24.766 1 48.88 731 LYS A C 1
ATOM 5831 O O . LYS A 1 731 ? 6.32 52.438 23.891 1 48.88 731 LYS A O 1
ATOM 5836 N N . THR A 1 732 ? 7.016 52.5 25.891 1 47.41 732 THR A N 1
ATOM 5837 C CA . THR A 1 732 ? 6.332 53.75 26.234 1 47.41 732 THR A CA 1
ATOM 5838 C C . THR A 1 732 ? 7.16 54.938 25.812 1 47.41 732 THR A C 1
ATOM 5840 O O . THR A 1 732 ? 8.367 54.812 25.562 1 47.41 732 THR A O 1
ATOM 5843 N N . ALA A 1 733 ? 6.562 56.094 25.5 1 50.56 733 ALA A N 1
ATOM 5844 C CA . ALA A 1 733 ? 7.164 57.406 25.25 1 50.56 733 ALA A CA 1
ATOM 5845 C C . ALA A 1 733 ? 8.359 57.656 26.156 1 50.56 733 ALA A C 1
ATOM 5847 O O . ALA A 1 733 ? 9.32 58.312 25.781 1 50.56 733 ALA A O 1
ATOM 5848 N N . ILE A 1 734 ? 8.266 57.062 27.297 1 53.75 734 ILE A N 1
ATOM 5849 C CA . ILE A 1 734 ? 9.344 57.156 28.266 1 53.75 734 ILE A CA 1
ATOM 5850 C C . ILE A 1 734 ? 10.578 56.406 27.75 1 53.75 734 ILE A C 1
ATOM 5852 O O . ILE A 1 734 ? 11.703 56.875 27.922 1 53.75 734 ILE A O 1
ATOM 5856 N N . ALA A 1 735 ? 10.305 55.438 27.031 1 63.81 735 ALA A N 1
ATOM 5857 C CA . ALA A 1 735 ? 11.398 54.656 26.484 1 63.81 735 ALA A CA 1
ATOM 5858 C C . ALA A 1 735 ? 12.102 55.406 25.344 1 63.81 735 ALA A C 1
ATOM 5860 O O . ALA A 1 735 ? 13.328 55.344 25.234 1 63.81 735 ALA A O 1
ATOM 5861 N N . ASP A 1 736 ? 11.32 56.188 24.703 1 75.38 736 ASP A N 1
ATOM 5862 C CA . ASP A 1 736 ? 11.906 56.969 23.609 1 75.38 736 ASP A CA 1
ATOM 5863 C C . ASP A 1 736 ? 12.828 58.062 24.156 1 75.38 736 ASP A C 1
ATOM 5865 O O . ASP A 1 736 ? 13.898 58.312 23.609 1 75.38 736 ASP A O 1
ATOM 5869 N N . LYS A 1 737 ? 12.242 58.594 25.234 1 75.94 737 LYS A N 1
ATOM 5870 C CA . LYS A 1 737 ? 13.055 59.625 25.875 1 75.94 737 LYS A CA 1
ATOM 5871 C C . LYS A 1 737 ? 14.383 59.062 26.359 1 75.94 737 LYS A C 1
ATOM 5873 O O . LYS A 1 737 ? 15.43 59.688 26.188 1 75.94 737 LYS A O 1
ATOM 5878 N N . GLU A 1 738 ? 14.328 57.938 26.906 1 79.75 738 GLU A N 1
ATOM 5879 C CA . GLU A 1 738 ? 15.547 57.281 27.422 1 79.75 738 GLU A CA 1
ATOM 5880 C C . GLU A 1 738 ? 16.516 56.969 26.281 1 79.75 738 GLU A C 1
ATOM 5882 O O . GLU A 1 738 ? 17.734 57.031 26.453 1 79.75 738 GLU A O 1
ATOM 5887 N N . VAL A 1 739 ? 15.961 56.688 25.219 1 85.69 739 VAL A N 1
ATOM 5888 C CA . VAL A 1 739 ? 16.812 56.406 24.062 1 85.69 739 VAL A CA 1
ATOM 5889 C C . VAL A 1 739 ? 17.531 57.656 23.625 1 85.69 739 VAL A C 1
ATOM 5891 O O . VAL A 1 739 ? 18.734 57.625 23.328 1 85.69 739 VAL A O 1
ATOM 5894 N N . PHE A 1 740 ? 16.828 58.75 23.609 1 86.88 740 PHE A N 1
ATOM 5895 C CA . PHE A 1 740 ? 17.438 60 23.172 1 86.88 740 PHE A CA 1
ATOM 5896 C C . PHE A 1 740 ? 18.469 60.469 24.188 1 86.88 740 PHE A C 1
ATOM 5898 O O . PHE A 1 740 ? 19.5 61.031 23.797 1 86.88 740 PHE A O 1
ATOM 5905 N N . LEU A 1 741 ? 18.188 60.188 25.438 1 86.88 741 LEU A N 1
ATOM 5906 C CA . LEU A 1 741 ? 19.172 60.531 26.469 1 86.88 741 LEU A CA 1
ATOM 5907 C C . LEU A 1 741 ? 20.422 59.688 26.328 1 86.88 741 LEU A C 1
ATOM 5909 O O . LEU A 1 741 ? 21.547 60.219 26.438 1 86.88 741 LEU A O 1
ATOM 5913 N N . GLU A 1 742 ? 20.203 58.469 26.156 1 89.5 742 GLU A N 1
ATOM 5914 C CA . GLU A 1 742 ? 21.328 57.562 25.938 1 89.5 742 GLU A CA 1
ATOM 5915 C C . GLU A 1 742 ? 22.125 57.969 24.688 1 89.5 742 GLU A C 1
ATOM 5917 O O . GLU A 1 742 ? 23.344 57.875 24.688 1 89.5 742 GLU A O 1
ATOM 5922 N N . LEU A 1 743 ? 21.406 58.312 23.656 1 93.12 743 LEU A N 1
ATOM 5923 C CA . LEU A 1 743 ? 22.047 58.781 22.438 1 93.12 743 LEU A CA 1
ATOM 5924 C C . LEU A 1 743 ? 22.953 60 22.719 1 93.12 743 LEU A C 1
ATOM 5926 O O . LEU A 1 743 ? 24.078 60.062 22.234 1 93.12 743 LEU A O 1
ATOM 5930 N N . ALA A 1 744 ? 22.422 60.875 23.484 1 91.44 744 ALA A N 1
ATOM 5931 C CA . ALA A 1 744 ? 23.188 62.094 23.812 1 91.44 744 ALA A CA 1
ATOM 5932 C C . ALA A 1 744 ? 24.438 61.719 24.625 1 91.44 744 ALA A C 1
ATOM 5934 O O . ALA A 1 744 ? 25.5 62.312 24.406 1 91.44 744 ALA A O 1
ATOM 5935 N N . GLU A 1 745 ? 24.281 60.812 25.5 1 91.62 745 GLU A N 1
ATOM 5936 C CA . GLU A 1 745 ? 25.406 60.344 26.312 1 91.62 745 GLU A CA 1
ATOM 5937 C C . GLU A 1 745 ? 26.469 59.688 25.438 1 91.62 745 GLU A C 1
ATOM 5939 O O . GLU A 1 745 ? 27.672 59.906 25.625 1 91.62 745 GLU A O 1
ATOM 5944 N N . MET A 1 746 ? 26.031 58.906 24.547 1 93.44 746 MET A N 1
ATOM 5945 C CA . MET A 1 746 ? 26.953 58.219 23.641 1 93.44 746 MET A CA 1
ATOM 5946 C C . MET A 1 746 ? 27.719 59.188 22.766 1 93.44 746 MET A C 1
ATOM 5948 O O . MET A 1 746 ? 28.938 59.062 22.625 1 93.44 746 MET A O 1
ATOM 5952 N N . VAL A 1 747 ? 26.969 60.125 22.188 1 94.06 747 VAL A N 1
ATOM 5953 C CA . VAL A 1 747 ? 27.578 61.094 21.297 1 94.06 747 VAL A CA 1
ATOM 5954 C C . VAL A 1 747 ? 28.578 61.938 22.062 1 94.06 747 VAL A C 1
ATOM 5956 O O . VAL A 1 747 ? 29.625 62.312 21.531 1 94.06 747 VAL A O 1
ATOM 5959 N N . ASN A 1 748 ? 28.328 62.125 23.328 1 91.81 748 ASN A N 1
ATOM 5960 C CA . ASN A 1 748 ? 29.188 63 24.141 1 91.81 748 ASN A CA 1
ATOM 5961 C C . ASN A 1 748 ? 30.375 62.219 24.719 1 91.81 748 ASN A C 1
ATOM 5963 O O . ASN A 1 748 ? 31.281 62.812 25.297 1 91.81 748 ASN A O 1
ATOM 5967 N N . ASP A 1 749 ? 30.438 61 24.547 1 91.38 749 ASP A N 1
ATOM 5968 C CA . ASP A 1 749 ? 31.562 60.156 25 1 91.38 749 ASP A CA 1
ATOM 5969 C C . ASP A 1 749 ? 32.688 60.188 23.984 1 91.38 749 ASP A C 1
ATOM 5971 O O . ASP A 1 749 ? 32.562 59.594 22.906 1 91.38 749 ASP A O 1
ATOM 5975 N N . GLU A 1 750 ? 33.781 60.781 24.25 1 88.75 750 GLU A N 1
ATOM 5976 C CA . GLU A 1 750 ? 34.938 60.906 23.344 1 88.75 750 GLU A CA 1
ATOM 5977 C C . GLU A 1 750 ? 35.625 59.562 23.141 1 88.75 750 GLU A C 1
ATOM 5979 O O . GLU A 1 750 ? 36.312 59.344 22.156 1 88.75 750 GLU A O 1
ATOM 5984 N N . ASN A 1 751 ? 35.406 58.594 24.031 1 88.31 751 ASN A N 1
ATOM 5985 C CA . ASN A 1 751 ? 35.969 57.25 23.922 1 88.31 751 ASN A CA 1
ATOM 5986 C C . ASN A 1 751 ? 34.938 56.219 23.547 1 88.31 751 ASN A C 1
ATOM 5988 O O . ASN A 1 751 ? 35.031 55.062 23.922 1 88.31 751 ASN A O 1
ATOM 5992 N N . LEU A 1 752 ? 34.031 56.688 22.797 1 93.06 752 LEU A N 1
ATOM 5993 C CA . LEU A 1 752 ? 32.906 55.812 22.422 1 93.06 752 LEU A CA 1
ATOM 5994 C C . LEU A 1 752 ? 33.406 54.688 21.516 1 93.06 752 LEU A C 1
ATOM 5996 O O . LEU A 1 752 ? 34.156 54.906 20.562 1 93.06 752 LEU A O 1
ATOM 6000 N N . GLU A 1 753 ? 33.094 53.406 21.844 1 93.12 753 GLU A N 1
ATOM 6001 C CA . GLU A 1 753 ? 33.344 52.219 21.016 1 93.12 753 GLU A CA 1
ATOM 6002 C C . GLU A 1 753 ? 32.094 51.375 20.891 1 93.12 753 GLU A C 1
ATOM 6004 O O . GLU A 1 753 ? 31.578 50.844 21.891 1 93.12 753 GLU A O 1
ATOM 6009 N N . ILE A 1 754 ? 31.594 51.281 19.734 1 93.5 754 ILE A N 1
ATOM 6010 C CA . ILE A 1 754 ? 30.406 50.469 19.469 1 93.5 754 ILE A CA 1
ATOM 6011 C C . ILE A 1 754 ? 30.703 49.438 18.375 1 93.5 754 ILE A C 1
ATOM 6013 O O . ILE A 1 754 ? 31.375 49.75 17.391 1 93.5 754 ILE A O 1
ATOM 6017 N N . PHE A 1 755 ? 30.344 48.219 18.5 1 92.38 755 PHE A N 1
ATOM 6018 C CA . PHE A 1 755 ? 30.438 47.188 17.484 1 92.38 755 PHE A CA 1
ATOM 6019 C C . PHE A 1 755 ? 29.312 46.156 17.656 1 92.38 755 PHE A C 1
ATOM 6021 O O . PHE A 1 755 ? 28.688 46.094 18.719 1 92.38 755 PHE A O 1
ATOM 6028 N N . TRP A 1 756 ? 28.922 45.438 16.578 1 91.5 756 TRP A N 1
ATOM 6029 C CA . TRP A 1 756 ? 27.875 44.406 16.578 1 91.5 756 TRP A CA 1
ATOM 6030 C C . TRP A 1 756 ? 28.406 43.062 16.078 1 91.5 756 TRP A C 1
ATOM 6032 O O . TRP A 1 756 ? 29.25 43.031 15.188 1 91.5 756 TRP A O 1
ATOM 6042 N N . ASN A 1 757 ? 28.031 41.938 16.672 1 85.88 757 ASN A N 1
ATOM 6043 C CA . ASN A 1 757 ? 28.344 40.594 16.203 1 85.88 757 ASN A CA 1
ATOM 6044 C C . ASN A 1 757 ? 27.156 39.969 15.484 1 85.88 757 ASN A C 1
ATOM 6046 O O . ASN A 1 757 ? 26.625 38.969 15.938 1 85.88 757 ASN A O 1
ATOM 6050 N N . GLU A 1 758 ? 26.734 40.594 14.5 1 85.06 758 GLU A N 1
ATOM 6051 C CA . GLU A 1 758 ? 25.531 40.094 13.82 1 85.06 758 GLU A CA 1
ATOM 6052 C C . GLU A 1 758 ? 25.891 39.375 12.531 1 85.06 758 GLU A C 1
ATOM 6054 O O . GLU A 1 758 ? 25.516 38.219 12.336 1 85.06 758 GLU A O 1
ATOM 6059 N N . PHE A 1 759 ? 26.625 40.062 11.594 1 90.06 759 PHE A N 1
ATOM 6060 C CA . PHE A 1 759 ? 26.938 39.469 10.297 1 90.06 759 PHE A CA 1
ATOM 6061 C C . PHE A 1 759 ? 28.344 38.875 10.297 1 90.06 759 PHE A C 1
ATOM 6063 O O . PHE A 1 759 ? 28.656 38.031 9.445 1 90.06 759 PHE A O 1
ATOM 6070 N N . TYR A 1 760 ? 29.188 39.406 11.164 1 87.19 760 TYR A N 1
ATOM 6071 C CA . TYR A 1 760 ? 30.516 38.844 11.391 1 87.19 760 TYR A CA 1
ATOM 6072 C C . TYR A 1 760 ? 30.922 38.969 12.852 1 87.19 760 TYR A C 1
ATOM 6074 O O . TYR A 1 760 ? 30.359 39.781 13.586 1 87.19 760 TYR A O 1
ATOM 6082 N N . LEU A 1 761 ? 31.875 38.125 13.312 1 84.94 761 LEU A N 1
ATOM 6083 C CA . LEU A 1 761 ? 32.438 38.219 14.656 1 84.94 761 LEU A CA 1
ATOM 6084 C C . LEU A 1 761 ? 33.625 39.156 14.68 1 84.94 761 LEU A C 1
ATOM 6086 O O . LEU A 1 761 ? 34.594 38.969 13.93 1 84.94 761 LEU A O 1
ATOM 6090 N N . SER A 1 762 ? 33.438 40.219 15.492 1 85.12 762 SER A N 1
ATOM 6091 C CA . SER A 1 762 ? 34.469 41.219 15.578 1 85.12 762 SER A CA 1
ATOM 6092 C C . SER A 1 762 ? 35.812 40.594 15.961 1 85.12 762 SER A C 1
ATOM 6094 O O . SER A 1 762 ? 36.875 41.094 15.555 1 85.12 762 SER A O 1
ATOM 6096 N N . SER A 1 763 ? 35.812 39.469 16.656 1 82.31 763 SER A N 1
ATOM 6097 C CA . SER A 1 763 ? 37 38.781 17.094 1 82.31 763 SER A CA 1
ATOM 6098 C C . SER A 1 763 ? 37.75 38.125 15.922 1 82.31 763 SER A C 1
ATOM 6100 O O . SER A 1 763 ? 38.969 37.969 15.945 1 82.31 763 SER A O 1
ATOM 6102 N N . SER A 1 764 ? 37.031 37.844 14.93 1 83.38 764 SER A N 1
ATOM 6103 C CA . SER A 1 764 ? 37.594 37.188 13.758 1 83.38 764 SER A CA 1
ATOM 6104 C C . SER A 1 764 ? 38.344 38.188 12.875 1 83.38 764 SER A C 1
ATOM 6106 O O . SER A 1 764 ? 39.094 37.812 11.992 1 83.38 764 SER A O 1
ATOM 6108 N N . TYR A 1 765 ? 38.094 39.438 13.094 1 88.38 765 TYR A N 1
ATOM 6109 C CA . TYR A 1 765 ? 38.719 40.5 12.328 1 88.38 765 TYR A CA 1
ATOM 6110 C C . TYR A 1 765 ? 39.312 41.562 13.242 1 88.38 765 TYR A C 1
ATOM 6112 O O . TYR A 1 765 ? 38.781 42.656 13.398 1 88.38 765 TYR A O 1
ATOM 6120 N N . PRO A 1 766 ? 40.531 41.281 13.75 1 87 766 PRO A N 1
ATOM 6121 C CA . PRO A 1 766 ? 41.156 42.188 14.703 1 87 766 PRO A CA 1
ATOM 6122 C C . PRO A 1 766 ? 41.531 43.531 14.078 1 87 766 PRO A C 1
ATOM 6124 O O . PRO A 1 766 ? 42.031 43.562 12.953 1 87 766 PRO A O 1
ATOM 6127 N N . ARG A 1 767 ? 41.375 44.656 14.781 1 88.69 767 ARG A N 1
ATOM 6128 C CA . ARG A 1 767 ? 41.531 46 14.281 1 88.69 767 ARG A CA 1
ATOM 6129 C C . ARG A 1 767 ? 43 46.312 13.945 1 88.69 767 ARG A C 1
ATOM 6131 O O . ARG A 1 767 ? 43.281 47.125 13.086 1 88.69 767 ARG A O 1
ATOM 6138 N N . GLU A 1 768 ? 43.875 45.562 14.539 1 86.56 768 GLU A N 1
ATOM 6139 C CA . GLU A 1 768 ? 45.312 45.75 14.32 1 86.56 768 GLU A CA 1
ATOM 6140 C C . GLU A 1 768 ? 45.719 45.375 12.891 1 86.56 768 GLU A C 1
ATOM 6142 O O . GLU A 1 768 ? 46.719 45.844 12.383 1 86.56 768 GLU A O 1
ATOM 6147 N N . LEU A 1 769 ? 44.938 44.594 12.352 1 86.25 769 LEU A N 1
ATOM 6148 C CA . LEU A 1 769 ? 45.25 44.094 11.023 1 86.25 769 LEU A CA 1
ATOM 6149 C C . LEU A 1 769 ? 44.594 44.938 9.938 1 86.25 769 LEU A C 1
ATOM 6151 O O . LEU A 1 769 ? 44.812 44.688 8.742 1 86.25 769 LEU A O 1
ATOM 6155 N N . PHE A 1 770 ? 43.875 45.969 10.344 1 91 770 PHE A N 1
ATOM 6156 C CA . PHE A 1 770 ? 43.156 46.75 9.352 1 91 770 PHE A CA 1
ATOM 6157 C C . PHE A 1 770 ? 44.125 47.688 8.594 1 91 770 PHE A C 1
ATOM 6159 O O . PHE A 1 770 ? 45.062 48.188 9.172 1 91 770 PHE A O 1
ATOM 6166 N N . PRO A 1 771 ? 43.906 47.812 7.328 1 88.38 771 PRO A N 1
ATOM 6167 C CA . PRO A 1 771 ? 44.781 48.688 6.539 1 88.38 771 PRO A CA 1
ATOM 6168 C C . PRO A 1 771 ? 44.781 50.125 7.059 1 88.38 771 PRO A C 1
ATOM 6170 O O . PRO A 1 771 ? 45.844 50.781 7.039 1 88.38 771 PRO A O 1
ATOM 6173 N N . ILE A 1 772 ? 43.594 50.594 7.496 1 88.06 772 ILE A N 1
ATOM 6174 C CA . ILE A 1 772 ? 43.469 51.938 8.07 1 88.06 772 ILE A CA 1
ATOM 6175 C C . ILE A 1 772 ? 43.125 51.844 9.555 1 88.06 772 ILE A C 1
ATOM 6177 O O . ILE A 1 772 ? 42.156 51.188 9.93 1 88.06 772 ILE A O 1
ATOM 6181 N N . GLY A 1 773 ? 43.938 52.469 10.383 1 88.19 773 GLY A N 1
ATOM 6182 C CA . GLY A 1 773 ? 43.719 52.406 11.82 1 88.19 773 GLY A CA 1
ATOM 6183 C C . GLY A 1 773 ? 42.469 53.125 12.258 1 88.19 773 GLY A C 1
ATOM 6184 O O . GLY A 1 773 ? 42.094 54.188 11.703 1 88.19 773 GLY A O 1
ATOM 6185 N N . PHE A 1 774 ? 41.812 52.594 13.219 1 91.31 774 PHE A N 1
ATOM 6186 C CA . PHE A 1 774 ? 40.594 53.219 13.742 1 91.31 774 PHE A CA 1
ATOM 6187 C C . PHE A 1 774 ? 40.906 54.312 14.75 1 91.31 774 PHE A C 1
ATOM 6189 O O . PHE A 1 774 ? 41.781 54.125 15.602 1 91.31 774 PHE A O 1
ATOM 6196 N N . GLU A 1 775 ? 40.344 55.406 14.57 1 90.69 775 GLU A N 1
ATOM 6197 C CA . GLU A 1 775 ? 40.469 56.5 15.531 1 90.69 775 GLU A CA 1
ATOM 6198 C C . GLU A 1 775 ? 39.188 56.656 16.328 1 90.69 775 GLU A C 1
ATOM 6200 O O . GLU A 1 775 ? 38.094 56.375 15.836 1 90.69 775 GLU A O 1
ATOM 6205 N N . LEU A 1 776 ? 39.312 57.094 17.484 1 90.94 776 LEU A N 1
ATOM 6206 C CA . LEU A 1 776 ? 38.125 57.312 18.328 1 90.94 776 LEU A CA 1
ATOM 6207 C C . LEU A 1 776 ? 37.375 58.562 17.891 1 90.94 776 LEU A C 1
ATOM 6209 O O . LEU A 1 776 ? 38 59.531 17.469 1 90.94 776 LEU A O 1
ATOM 6213 N N . PRO A 1 777 ? 36.094 58.531 18 1 91.88 777 PRO A N 1
ATOM 6214 C CA . PRO A 1 777 ? 35.188 57.469 18.406 1 91.88 777 PRO A CA 1
ATOM 6215 C C . PRO A 1 777 ? 35.062 56.344 17.359 1 91.88 777 PRO A C 1
ATOM 6217 O O . PRO A 1 777 ? 35.219 56.594 16.172 1 91.88 777 PRO A O 1
ATOM 6220 N N . ILE A 1 778 ? 34.844 55.188 17.891 1 94.19 778 ILE A N 1
ATOM 6221 C CA . ILE A 1 778 ? 34.812 54.031 17 1 94.19 778 ILE A CA 1
ATOM 6222 C C . ILE A 1 778 ? 33.375 53.5 16.922 1 94.19 778 ILE A C 1
ATOM 6224 O O . ILE A 1 778 ? 32.781 53.094 17.922 1 94.19 778 ILE A O 1
ATOM 6228 N N . ILE A 1 779 ? 32.812 53.562 15.797 1 95.06 779 ILE A N 1
ATOM 6229 C CA . ILE A 1 779 ? 31.562 52.875 15.453 1 95.06 779 ILE A CA 1
ATOM 6230 C C . ILE A 1 779 ? 31.812 51.906 14.289 1 95.06 779 ILE A C 1
ATOM 6232 O O . ILE A 1 779 ? 31.719 52.281 13.125 1 95.06 779 ILE A O 1
ATOM 6236 N N . GLN A 1 780 ? 32.062 50.75 14.703 1 94.69 780 GLN A N 1
ATOM 6237 C CA . GLN A 1 780 ? 32.469 49.781 13.695 1 94.69 780 GLN A CA 1
ATOM 6238 C C . GLN A 1 780 ? 31.25 49.312 12.883 1 94.69 780 GLN A C 1
ATOM 6240 O O . GLN A 1 780 ? 30.219 48.906 13.445 1 94.69 780 GLN A O 1
ATOM 6245 N N . ASP A 1 781 ? 31.297 49.375 11.625 1 94.44 781 ASP A N 1
ATOM 6246 C CA . ASP A 1 781 ? 30.234 49 10.695 1 94.44 781 ASP A CA 1
ATOM 6247 C C . ASP A 1 781 ? 29.859 47.531 10.867 1 94.44 781 ASP A C 1
ATOM 6249 O O . ASP A 1 781 ? 30.703 46.656 10.75 1 94.44 781 ASP A O 1
ATOM 6253 N N . PRO A 1 782 ? 28.688 47.281 11.219 1 94.38 782 PRO A N 1
ATOM 6254 C CA . PRO A 1 782 ? 28.266 45.875 11.367 1 94.38 782 PRO A CA 1
ATOM 6255 C C . PRO A 1 782 ? 28.328 45.094 10.055 1 94.38 782 PRO A C 1
ATOM 6257 O O . PRO A 1 782 ? 28.344 43.875 10.07 1 94.38 782 PRO A O 1
ATOM 6260 N N . ALA A 1 783 ? 28.359 45.781 8.93 1 94.69 783 ALA A N 1
ATOM 6261 C CA . ALA A 1 783 ? 28.344 45.125 7.625 1 94.69 783 ALA A CA 1
ATOM 6262 C C . ALA A 1 783 ? 29.75 45 7.039 1 94.69 783 ALA A C 1
ATOM 6264 O O . ALA A 1 783 ? 29.969 44.188 6.129 1 94.69 783 ALA A O 1
ATOM 6265 N N . MET A 1 784 ? 30.688 45.781 7.496 1 94.5 784 MET A N 1
ATOM 6266 C CA . MET A 1 784 ? 32.062 45.844 6.977 1 94.5 784 MET A CA 1
ATOM 6267 C C . MET A 1 784 ? 33.062 45.969 8.109 1 94.5 784 MET A C 1
ATOM 6269 O O . MET A 1 784 ? 33.25 47.062 8.641 1 94.5 784 MET A O 1
ATOM 6273 N N . PRO A 1 785 ? 33.812 44.969 8.391 1 93.5 785 PRO A N 1
ATOM 6274 C CA . PRO A 1 785 ? 34.719 44.969 9.555 1 93.5 785 PRO A CA 1
ATOM 6275 C C . PRO A 1 785 ? 35.75 46.094 9.477 1 93.5 785 PRO A C 1
ATOM 6277 O O . PRO A 1 785 ? 36.125 46.656 10.508 1 93.5 785 PRO A O 1
ATOM 6280 N N . THR A 1 786 ? 36.188 46.5 8.289 1 93.44 786 THR A N 1
ATOM 6281 C CA . THR A 1 786 ? 37.312 47.438 8.148 1 93.44 786 THR A CA 1
ATOM 6282 C C . THR A 1 786 ? 36.812 48.875 8.086 1 93.44 786 THR A C 1
ATOM 6284 O O . THR A 1 786 ? 37.562 49.781 7.816 1 93.44 786 THR A O 1
ATOM 6287 N N . HIS A 1 787 ? 35.531 49.094 8.344 1 93.94 787 HIS A N 1
ATOM 6288 C CA . HIS A 1 787 ? 34.938 50.406 8.18 1 93.94 787 HIS A CA 1
ATOM 6289 C C . HIS A 1 787 ? 34.562 51.031 9.531 1 93.94 787 HIS A C 1
ATOM 6291 O O . HIS A 1 787 ? 33.75 50.469 10.258 1 93.94 787 HIS A O 1
ATOM 6297 N N . ASN A 1 788 ? 35.219 52.125 9.867 1 94.31 788 ASN A N 1
ATOM 6298 C CA . ASN A 1 788 ? 34.812 52.938 11.023 1 94.31 788 ASN A CA 1
ATOM 6299 C C . ASN A 1 788 ? 33.875 54.062 10.625 1 94.31 788 ASN A C 1
ATOM 6301 O O . ASN A 1 788 ? 34.344 55.125 10.156 1 94.31 788 ASN A O 1
ATOM 6305 N N . VAL A 1 789 ? 32.625 53.938 10.898 1 95.31 789 VAL A N 1
ATOM 6306 C CA . VAL A 1 789 ? 31.625 54.906 10.5 1 95.31 789 VAL A CA 1
ATOM 6307 C C . VAL A 1 789 ? 31.781 56.188 11.32 1 95.31 789 VAL A C 1
ATOM 6309 O O . VAL A 1 789 ? 31.375 57.25 10.891 1 95.31 789 VAL A O 1
ATOM 6312 N N . GLY A 1 790 ? 32.344 56.094 12.492 1 93.88 790 GLY A N 1
ATOM 6313 C CA . GLY A 1 790 ? 32.594 57.25 13.336 1 93.88 790 GLY A CA 1
ATOM 6314 C C . GLY A 1 790 ? 33.5 58.281 12.68 1 93.88 790 GLY A C 1
ATOM 6315 O O . GLY A 1 790 ? 33.375 59.469 12.922 1 93.88 790 GLY A O 1
ATOM 6316 N N . SER A 1 791 ? 34.438 57.781 11.883 1 91.75 791 SER A N 1
ATOM 6317 C CA . SER A 1 791 ? 35.375 58.688 11.211 1 91.75 791 SER A CA 1
ATOM 6318 C C . SER A 1 791 ? 34.875 59.062 9.828 1 91.75 791 SER A C 1
ATOM 6320 O O . SER A 1 791 ? 35.031 60.219 9.406 1 91.75 791 SER A O 1
ATOM 6322 N N . SER A 1 792 ? 34.281 58.188 9.172 1 89.69 792 SER A N 1
ATOM 6323 C CA . SER A 1 792 ? 33.844 58.438 7.809 1 89.69 792 SER A CA 1
ATOM 6324 C C . SER A 1 792 ? 32.531 59.219 7.797 1 89.69 792 SER A C 1
ATOM 6326 O O . SER A 1 792 ? 32.281 60 6.867 1 89.69 792 SER A O 1
ATOM 6328 N N . GLY A 1 793 ? 31.703 59.062 8.758 1 89.75 793 GLY A N 1
ATOM 6329 C CA . GLY A 1 793 ? 30.391 59.688 8.805 1 89.75 793 GLY A CA 1
ATOM 6330 C C . GLY A 1 793 ? 30.422 61.094 9.367 1 89.75 793 GLY A C 1
ATOM 6331 O O . GLY A 1 793 ? 29.484 61.875 9.148 1 89.75 793 GLY A O 1
ATOM 6332 N N . LEU A 1 794 ? 31.375 61.312 10.148 1 91.25 794 LEU A N 1
ATOM 6333 C CA . LEU A 1 794 ? 31.5 62.625 10.773 1 91.25 794 LEU A CA 1
ATOM 6334 C C . LEU A 1 794 ? 32.969 62.969 11.062 1 91.25 794 LEU A C 1
ATOM 6336 O O . LEU A 1 794 ? 33.625 62.281 11.836 1 91.25 794 LEU A O 1
ATOM 6340 N N . GLN A 1 795 ? 33.469 64 10.406 1 88.12 795 GLN A N 1
ATOM 6341 C CA . GLN A 1 795 ? 34.875 64.375 10.586 1 88.12 795 GLN A CA 1
ATOM 6342 C C . GLN A 1 795 ? 35.062 65.25 11.852 1 88.12 795 GLN A C 1
ATOM 6344 O O . GLN A 1 795 ? 36.031 65 12.594 1 88.12 795 GLN A O 1
ATOM 6349 N N . ASP A 1 796 ? 34.156 66.188 12.078 1 89.69 796 ASP A N 1
ATOM 6350 C CA . ASP A 1 796 ? 34.219 67 13.258 1 89.69 796 ASP A CA 1
ATOM 6351 C C . ASP A 1 796 ? 33 66.812 14.164 1 89.69 796 ASP A C 1
ATOM 6353 O O . ASP A 1 796 ? 31.891 67.25 13.828 1 89.69 796 ASP A O 1
ATOM 6357 N N . TRP A 1 797 ? 33.219 66.312 15.328 1 93.69 797 TRP A N 1
ATOM 6358 C CA . TRP A 1 797 ? 32.156 65.875 16.234 1 93.69 797 TRP A CA 1
ATOM 6359 C C . TRP A 1 797 ? 31.734 67.062 17.156 1 93.69 797 TRP A C 1
ATOM 6361 O O . TRP A 1 797 ? 30.75 66.938 17.875 1 93.69 797 TRP A O 1
ATOM 6371 N N . THR A 1 798 ? 32.406 68.062 17.109 1 90.31 798 THR A N 1
ATOM 6372 C CA . THR A 1 798 ? 32.281 69.125 18.109 1 90.31 798 THR A CA 1
ATOM 6373 C C . THR A 1 798 ? 30.875 69.75 18.078 1 90.31 798 THR A C 1
ATOM 6375 O O . THR A 1 798 ? 30.203 69.812 19.109 1 90.31 798 THR A O 1
ATOM 6378 N N . GLN A 1 799 ? 30.516 70.188 16.938 1 92.12 799 GLN A N 1
ATOM 6379 C CA . GLN A 1 799 ? 29.203 70.75 16.828 1 92.12 799 GLN A CA 1
ATOM 6380 C C . GLN A 1 799 ? 28.094 69.75 17.141 1 92.12 799 GLN A C 1
ATOM 6382 O O . GLN A 1 799 ? 27.078 70.125 17.75 1 92.12 799 GLN A O 1
ATOM 6387 N N . PHE A 1 800 ? 28.281 68.625 16.641 1 94.19 800 PHE A N 1
ATOM 6388 C CA . PHE A 1 800 ? 27.297 67.562 16.875 1 94.19 800 PHE A CA 1
ATOM 6389 C C . PHE A 1 800 ? 27.078 67.375 18.375 1 94.19 800 PHE A C 1
ATOM 6391 O O . PHE A 1 800 ? 25.938 67.25 18.828 1 94.19 800 PHE A O 1
ATOM 6398 N N . ARG A 1 801 ? 28.109 67.312 19.141 1 93.62 801 ARG A N 1
ATOM 6399 C CA . ARG A 1 801 ? 28.062 67.062 20.578 1 93.62 801 ARG A CA 1
ATOM 6400 C C . ARG A 1 801 ? 27.312 68.25 21.266 1 93.62 801 ARG A C 1
ATOM 6402 O O . ARG A 1 801 ? 26.484 68 22.156 1 93.62 801 ARG A O 1
ATOM 6409 N N . GLN A 1 802 ? 27.5 69.375 20.797 1 89.31 802 GLN A N 1
ATOM 6410 C CA . GLN A 1 802 ? 26.859 70.5 21.391 1 89.31 802 GLN A CA 1
ATOM 6411 C C . GLN A 1 802 ? 25.375 70.562 21.062 1 89.31 802 GLN A C 1
ATOM 6413 O O . GLN A 1 802 ? 24.547 70.812 21.938 1 89.31 802 GLN A O 1
ATOM 6418 N N . GLU A 1 803 ? 25.094 70.375 19.828 1 90.12 803 GLU A N 1
ATOM 6419 C CA . GLU A 1 803 ? 23.719 70.5 19.375 1 90.12 803 GLU A CA 1
ATOM 6420 C C . GLU A 1 803 ? 22.828 69.438 19.953 1 90.12 803 GLU A C 1
ATOM 6422 O O . GLU A 1 803 ? 21.656 69.688 20.234 1 90.12 803 GLU A O 1
ATOM 6427 N N . ILE A 1 804 ? 23.359 68.312 20.125 1 91.5 804 ILE A N 1
ATOM 6428 C CA . ILE A 1 804 ? 22.531 67.188 20.609 1 91.5 804 ILE A CA 1
ATOM 6429 C C . ILE A 1 804 ? 22.156 67.438 22.062 1 91.5 804 ILE A C 1
ATOM 6431 O O . ILE A 1 804 ? 21.047 67.125 22.484 1 91.5 804 ILE A O 1
ATOM 6435 N N . ILE A 1 805 ? 23.016 67.875 22.844 1 85.06 805 ILE A N 1
ATOM 6436 C CA . ILE A 1 805 ? 22.734 68.188 24.234 1 85.06 805 ILE A CA 1
ATOM 6437 C C . ILE A 1 805 ? 21.625 69.25 24.328 1 85.06 805 ILE A C 1
ATOM 6439 O O . ILE A 1 805 ? 20.703 69.125 25.141 1 85.06 805 ILE A O 1
ATOM 6443 N N . LYS A 1 806 ? 21.75 70.25 23.5 1 83.44 806 LYS A N 1
ATOM 6444 C CA . LYS A 1 806 ? 20.719 71.25 23.469 1 83.44 806 LYS A CA 1
ATOM 6445 C C . LYS A 1 806 ? 19.359 70.688 23.094 1 83.44 806 LYS A C 1
ATOM 6447 O O . LYS A 1 806 ? 18.344 71.062 23.688 1 83.44 806 LYS A O 1
ATOM 6452 N N . TRP A 1 807 ? 19.438 69.875 22.203 1 85.25 807 TRP A N 1
ATOM 6453 C CA . TRP A 1 807 ? 18.203 69.25 21.703 1 85.25 807 TRP A CA 1
ATOM 6454 C C . TRP A 1 807 ? 17.516 68.438 22.781 1 85.25 807 TRP A C 1
ATOM 6456 O O . TRP A 1 807 ? 16.312 68.562 23.016 1 85.25 807 TRP A O 1
ATOM 6466 N N . VAL A 1 808 ? 18.312 67.625 23.453 1 81.69 808 VAL A N 1
ATOM 6467 C CA . VAL A 1 808 ? 17.766 66.75 24.469 1 81.69 808 VAL A CA 1
ATOM 6468 C C . VAL A 1 808 ? 17.266 67.562 25.656 1 81.69 808 VAL A C 1
ATOM 6470 O O . VAL A 1 808 ? 16.234 67.25 26.266 1 81.69 808 VAL A O 1
ATOM 6473 N N . GLN A 1 809 ? 17.906 68.562 25.938 1 75.25 809 GLN A N 1
ATOM 6474 C CA . GLN A 1 809 ? 17.484 69.5 27 1 75.25 809 GLN A CA 1
ATOM 6475 C C . GLN A 1 809 ? 16.172 70.188 26.656 1 75.25 809 GLN A C 1
ATOM 6477 O O . GLN A 1 809 ? 15.289 70.312 27.5 1 75.25 809 GLN A O 1
ATOM 6482 N N . MET A 1 810 ? 16.078 70.625 25.453 1 72.94 810 MET A N 1
ATOM 6483 C CA . MET A 1 810 ? 14.859 71.25 24.984 1 72.94 810 MET A CA 1
ATOM 6484 C C . MET A 1 810 ? 13.68 70.312 25.047 1 72.94 810 MET A C 1
ATOM 6486 O O . MET A 1 810 ? 12.562 70.688 25.391 1 72.94 810 MET A O 1
ATOM 6490 N N . MET A 1 811 ? 13.961 69.125 24.859 1 71.44 811 MET A N 1
ATOM 6491 C CA . MET A 1 811 ? 12.898 68.125 24.922 1 71.44 811 MET A CA 1
ATOM 6492 C C . MET A 1 811 ? 12.508 67.812 26.375 1 71.44 811 MET A C 1
ATOM 6494 O O . MET A 1 811 ? 11.328 67.625 26.672 1 71.44 811 MET A O 1
ATOM 6498 N N . MET B 1 1 ? 14.117 -38.656 5.395 1 61.06 1 MET B N 1
ATOM 6499 C CA . MET B 1 1 ? 14.281 -37.438 6.152 1 61.06 1 MET B CA 1
ATOM 6500 C C . MET B 1 1 ? 15.328 -36.531 5.508 1 61.06 1 MET B C 1
ATOM 6502 O O . MET B 1 1 ? 16.531 -36.781 5.652 1 61.06 1 MET B O 1
ATOM 6506 N N . ALA B 1 2 ? 14.961 -35.656 4.41 1 84.06 2 ALA B N 1
ATOM 6507 C CA . ALA B 1 2 ? 16.062 -35.094 3.643 1 84.06 2 ALA B CA 1
ATOM 6508 C C . ALA B 1 2 ? 15.805 -33.594 3.348 1 84.06 2 ALA B C 1
ATOM 6510 O O . ALA B 1 2 ? 14.648 -33.188 3.244 1 84.06 2 ALA B O 1
ATOM 6511 N N . LEU B 1 3 ? 16.719 -32.844 3.771 1 93 3 LEU B N 1
ATOM 6512 C CA . LEU B 1 3 ? 16.797 -31.453 3.318 1 93 3 LEU B CA 1
ATOM 6513 C C . LEU B 1 3 ? 17.344 -31.375 1.898 1 93 3 LEU B C 1
ATOM 6515 O O . LEU B 1 3 ? 18.484 -31.797 1.646 1 93 3 LEU B O 1
ATOM 6519 N N . ARG B 1 4 ? 16.5 -30.906 0.973 1 95.62 4 ARG B N 1
ATOM 6520 C CA . ARG B 1 4 ? 16.891 -30.922 -0.432 1 95.62 4 ARG B CA 1
ATOM 6521 C C . ARG B 1 4 ? 16.594 -29.594 -1.104 1 95.62 4 ARG B C 1
ATOM 6523 O O . ARG B 1 4 ? 15.641 -28.891 -0.724 1 95.62 4 ARG B O 1
ATOM 6530 N N . LEU B 1 5 ? 17.406 -29.25 -2.053 1 96 5 LEU B N 1
ATOM 6531 C CA . LEU B 1 5 ? 17.156 -28.062 -2.863 1 96 5 LEU B CA 1
ATOM 6532 C C . LEU B 1 5 ? 15.945 -28.281 -3.773 1 96 5 LEU B C 1
ATOM 6534 O O . LEU B 1 5 ? 15.875 -29.281 -4.488 1 96 5 LEU B O 1
ATOM 6538 N N . HIS B 1 6 ? 15.008 -27.344 -3.742 1 94.06 6 HIS B N 1
ATOM 6539 C CA . HIS B 1 6 ? 13.727 -27.531 -4.418 1 94.06 6 HIS B CA 1
ATOM 6540 C C . HIS B 1 6 ? 13.57 -26.562 -5.582 1 94.06 6 HIS B C 1
ATOM 6542 O O . HIS B 1 6 ? 12.844 -26.844 -6.535 1 94.06 6 HIS B O 1
ATOM 6548 N N . TYR B 1 7 ? 14.234 -25.438 -5.496 1 91.38 7 TYR B N 1
ATOM 6549 C CA . TYR B 1 7 ? 14.078 -24.438 -6.539 1 91.38 7 TYR B CA 1
ATOM 6550 C C . TYR B 1 7 ? 15.203 -23.406 -6.477 1 91.38 7 TYR B C 1
ATOM 6552 O O . TYR B 1 7 ? 15.742 -23.141 -5.402 1 91.38 7 TYR B O 1
ATOM 6560 N N . THR B 1 8 ? 15.609 -22.922 -7.602 1 91.81 8 THR B N 1
ATOM 6561 C CA . THR B 1 8 ? 16.641 -21.891 -7.664 1 91.81 8 THR B CA 1
ATOM 6562 C C . THR B 1 8 ? 16.25 -20.812 -8.664 1 91.81 8 THR B C 1
ATOM 6564 O O . THR B 1 8 ? 15.648 -21.094 -9.695 1 91.81 8 THR B O 1
ATOM 6567 N N . LYS B 1 9 ? 16.609 -19.609 -8.344 1 87.81 9 LYS B N 1
ATOM 6568 C CA . LYS B 1 9 ? 16.375 -18.484 -9.25 1 87.81 9 LYS B CA 1
ATOM 6569 C C . LYS B 1 9 ? 17.312 -17.328 -8.93 1 87.81 9 LYS B C 1
ATOM 6571 O O . LYS B 1 9 ? 17.891 -17.266 -7.844 1 87.81 9 LYS B O 1
ATOM 6576 N N . ILE B 1 10 ? 17.469 -16.469 -9.898 1 89.19 10 ILE B N 1
ATOM 6577 C CA . ILE B 1 10 ? 18.203 -15.234 -9.719 1 89.19 10 ILE B CA 1
ATOM 6578 C C . ILE B 1 10 ? 17.25 -14.039 -9.773 1 89.19 10 ILE B C 1
ATOM 6580 O O . ILE B 1 10 ? 16.438 -13.93 -10.695 1 89.19 10 ILE B O 1
ATOM 6584 N N . GLN B 1 11 ? 17.344 -13.258 -8.82 1 85.12 11 GLN B N 1
ATOM 6585 C CA . GLN B 1 11 ? 16.5 -12.062 -8.773 1 85.12 11 GLN B CA 1
ATOM 6586 C C . GLN B 1 11 ? 17.297 -10.82 -9.188 1 85.12 11 GLN B C 1
ATOM 6588 O O . GLN B 1 11 ? 18.453 -10.93 -9.617 1 85.12 11 GLN B O 1
ATOM 6593 N N . GLU B 1 12 ? 16.656 -9.688 -9.102 1 78.94 12 GLU B N 1
ATOM 6594 C CA . GLU B 1 12 ? 17.312 -8.43 -9.461 1 78.94 12 GLU B CA 1
ATOM 6595 C C . GLU B 1 12 ? 18.547 -8.18 -8.602 1 78.94 12 GLU B C 1
ATOM 6597 O O . GLU B 1 12 ? 18.609 -8.641 -7.457 1 78.94 12 GLU B O 1
ATOM 6602 N N . HIS B 1 13 ? 19.547 -7.57 -9.055 1 80.5 13 HIS B N 1
ATOM 6603 C CA . HIS B 1 13 ? 20.797 -7.215 -8.383 1 80.5 13 HIS B CA 1
ATOM 6604 C C . HIS B 1 13 ? 21.609 -8.461 -8.039 1 80.5 13 HIS B C 1
ATOM 6606 O O . HIS B 1 13 ? 22.266 -8.5 -7.004 1 80.5 13 HIS B O 1
ATOM 6612 N N . ASN B 1 14 ? 21.359 -9.547 -8.781 1 86.31 14 ASN B N 1
ATOM 6613 C CA . ASN B 1 14 ? 22.125 -10.781 -8.688 1 86.31 14 ASN B CA 1
ATOM 6614 C C . ASN B 1 14 ? 21.906 -11.477 -7.352 1 86.31 14 ASN B C 1
ATOM 6616 O O . ASN B 1 14 ? 22.844 -12.078 -6.801 1 86.31 14 ASN B O 1
ATOM 6620 N N . VAL B 1 15 ? 20.812 -11.234 -6.773 1 91.31 15 VAL B N 1
ATOM 6621 C CA . VAL B 1 15 ? 20.469 -11.961 -5.559 1 91.31 15 VAL B CA 1
ATOM 6622 C C . VAL B 1 15 ? 20.062 -13.391 -5.914 1 91.31 15 VAL B C 1
ATOM 6624 O O . VAL B 1 15 ? 19.188 -13.602 -6.754 1 91.31 15 VAL B O 1
ATOM 6627 N N . GLN B 1 16 ? 20.75 -14.297 -5.332 1 93.75 16 GLN B N 1
ATOM 6628 C CA . GLN B 1 16 ? 20.438 -15.703 -5.539 1 93.75 16 GLN B CA 1
ATOM 6629 C C . GLN B 1 16 ? 19.359 -16.172 -4.566 1 93.75 16 GLN B C 1
ATOM 6631 O O . GLN B 1 16 ? 19.438 -15.906 -3.365 1 93.75 16 GLN B O 1
ATOM 6636 N N . CYS B 1 17 ? 18.391 -16.828 -5.113 1 92.44 17 CYS B N 1
ATOM 6637 C CA . CYS B 1 17 ? 17.312 -17.359 -4.285 1 92.44 17 CYS B CA 1
ATOM 6638 C C . CYS B 1 17 ? 17.25 -18.875 -4.367 1 92.44 17 CYS B C 1
ATOM 6640 O O . CYS B 1 17 ? 17.156 -19.438 -5.461 1 92.44 17 CYS B O 1
ATOM 6642 N N . PHE B 1 18 ? 17.297 -19.469 -3.24 1 95.81 18 PHE B N 1
ATOM 6643 C CA . PHE B 1 18 ? 17.219 -20.922 -3.148 1 95.81 18 PHE B CA 1
ATOM 6644 C C . PHE B 1 18 ? 16.078 -21.344 -2.234 1 95.81 18 PHE B C 1
ATOM 6646 O O . PHE B 1 18 ? 15.953 -20.844 -1.117 1 95.81 18 PHE B O 1
ATOM 6653 N N . THR B 1 19 ? 15.273 -22.188 -2.74 1 94.44 19 THR B N 1
ATOM 6654 C CA . THR B 1 19 ? 14.227 -22.766 -1.906 1 94.44 19 THR B CA 1
ATOM 6655 C C . THR B 1 19 ? 14.523 -24.219 -1.578 1 94.44 19 THR B C 1
ATOM 6657 O O . THR B 1 19 ? 14.82 -25.016 -2.473 1 94.44 19 THR B O 1
ATOM 6660 N N . PHE B 1 20 ? 14.492 -24.516 -0.361 1 96.25 20 PHE B N 1
ATOM 6661 C CA . PHE B 1 20 ? 14.734 -25.875 0.097 1 96.25 20 PHE B CA 1
ATOM 6662 C C . PHE B 1 20 ? 13.453 -26.5 0.648 1 96.25 20 PHE B C 1
ATOM 6664 O O . PHE B 1 20 ? 12.523 -25.781 1.027 1 96.25 20 PHE B O 1
ATOM 6671 N N . VAL B 1 21 ? 13.398 -27.812 0.62 1 94.75 21 VAL B N 1
ATOM 6672 C CA . VAL B 1 21 ? 12.25 -28.531 1.174 1 94.75 21 VAL B CA 1
ATOM 6673 C C . VAL B 1 21 ? 12.719 -29.531 2.213 1 94.75 21 VAL B C 1
ATOM 6675 O O . VAL B 1 21 ? 13.703 -30.25 1.994 1 94.75 21 VAL B O 1
ATOM 6678 N N . ILE B 1 22 ? 12.203 -29.5 3.355 1 94.19 22 ILE B N 1
ATOM 6679 C CA . ILE B 1 22 ? 12.383 -30.531 4.375 1 94.19 22 ILE B CA 1
ATOM 6680 C C . ILE B 1 22 ? 11.211 -31.5 4.336 1 94.19 22 ILE B C 1
ATOM 6682 O O . ILE B 1 22 ? 10.078 -31.141 4.652 1 94.19 22 ILE B O 1
ATOM 6686 N N . GLU B 1 23 ? 11.5 -32.656 3.914 1 90.38 23 GLU B N 1
ATOM 6687 C CA . GLU B 1 23 ? 10.453 -33.656 3.857 1 90.38 23 GLU B CA 1
ATOM 6688 C C . GLU B 1 23 ? 10.305 -34.375 5.195 1 90.38 23 GLU B C 1
ATOM 6690 O O . GLU B 1 23 ? 11.297 -34.594 5.895 1 90.38 23 GLU B O 1
ATOM 6695 N N . GLU B 1 24 ? 9.078 -34.781 5.523 1 88.12 24 GLU B N 1
ATOM 6696 C CA . GLU B 1 24 ? 8.766 -35.469 6.77 1 88.12 24 GLU B CA 1
ATOM 6697 C C . GLU B 1 24 ? 9.234 -34.688 7.98 1 88.12 24 GLU B C 1
ATOM 6699 O O . GLU B 1 24 ? 9.992 -35.188 8.812 1 88.12 24 GLU B O 1
ATOM 6704 N N . PHE B 1 25 ? 8.742 -33.562 8.07 1 90.06 25 PHE B N 1
ATOM 6705 C CA . PHE B 1 25 ? 9.156 -32.594 9.086 1 90.06 25 PHE B CA 1
ATOM 6706 C C . PHE B 1 25 ? 8.922 -33.156 10.484 1 90.06 25 PHE B C 1
ATOM 6708 O O . PHE B 1 25 ? 9.695 -32.875 11.406 1 90.06 25 PHE B O 1
ATOM 6715 N N . SER B 1 26 ? 7.898 -33.969 10.68 1 82.94 26 SER B N 1
ATOM 6716 C CA . SER B 1 26 ? 7.555 -34.5 11.992 1 82.94 26 SER B CA 1
ATOM 6717 C C . SER B 1 26 ? 8.68 -35.375 12.539 1 82.94 26 SER B C 1
ATOM 6719 O O . SER B 1 26 ? 8.789 -35.562 13.75 1 82.94 26 SER B O 1
ATOM 6721 N N . SER B 1 27 ? 9.547 -35.781 11.594 1 86.12 27 SER B N 1
ATOM 6722 C CA . SER B 1 27 ? 10.617 -36.688 12.008 1 86.12 27 SER B CA 1
ATOM 6723 C C . SER B 1 27 ? 11.977 -36 11.938 1 86.12 27 SER B C 1
ATOM 6725 O O . SER B 1 27 ? 13.016 -36.656 11.961 1 86.12 27 SER B O 1
ATOM 6727 N N . VAL B 1 28 ? 11.977 -34.781 11.898 1 88 28 VAL B N 1
ATOM 6728 C CA . VAL B 1 28 ? 13.227 -34.062 11.727 1 88 28 VAL B CA 1
ATOM 6729 C C . VAL B 1 28 ? 14.016 -34.062 13.031 1 88 28 VAL B C 1
ATOM 6731 O O . VAL B 1 28 ? 13.453 -33.875 14.109 1 88 28 VAL B O 1
ATOM 6734 N N . GLY B 1 29 ? 15.25 -34.375 12.945 1 86.94 29 GLY B N 1
ATOM 6735 C CA . GLY B 1 29 ? 16.125 -34.406 14.102 1 86.94 29 GLY B CA 1
ATOM 6736 C C . GLY B 1 29 ? 16.859 -33.125 14.336 1 86.94 29 GLY B C 1
ATOM 6737 O O . GLY B 1 29 ? 16.375 -32.031 13.961 1 86.94 29 GLY B O 1
ATOM 6738 N N . GLU B 1 30 ? 18.031 -33.25 14.992 1 86.75 30 GLU B N 1
ATOM 6739 C CA . GLU B 1 30 ? 18.766 -32.094 15.438 1 86.75 30 GLU B CA 1
ATOM 6740 C C . GLU B 1 30 ? 19.562 -31.469 14.297 1 86.75 30 GLU B C 1
ATOM 6742 O O . GLU B 1 30 ? 19.859 -30.266 14.305 1 86.75 30 GLU B O 1
ATOM 6747 N N . SER B 1 31 ? 19.969 -32.312 13.359 1 90.88 31 SER B N 1
ATOM 6748 C CA . SER B 1 31 ? 20.797 -31.75 12.305 1 90.88 31 SER B CA 1
ATOM 6749 C C . SER B 1 31 ? 20.562 -32.438 10.969 1 90.88 31 SER B C 1
ATOM 6751 O O . SER B 1 31 ? 20.625 -33.688 10.891 1 90.88 31 SER B O 1
ATOM 6753 N N . LEU B 1 32 ? 20.188 -31.703 9.977 1 93.75 32 LEU B N 1
ATOM 6754 C CA . LEU B 1 32 ? 20.031 -32.125 8.594 1 93.75 32 LEU B CA 1
ATOM 6755 C C . LEU B 1 32 ? 20.891 -31.25 7.664 1 93.75 32 LEU B C 1
ATOM 6757 O O . LEU B 1 32 ? 21.016 -30.047 7.879 1 93.75 32 LEU B O 1
ATOM 6761 N N . PHE B 1 33 ? 21.5 -31.906 6.676 1 94.94 33 PHE B N 1
ATOM 6762 C CA . PHE B 1 33 ? 22.312 -31.172 5.711 1 94.94 33 PHE B CA 1
ATOM 6763 C C . PHE B 1 33 ? 21.797 -31.391 4.293 1 94.94 33 PHE B C 1
ATOM 6765 O O . PHE B 1 33 ? 21.344 -32.5 3.947 1 94.94 33 PHE B O 1
ATOM 6772 N N . SER B 1 34 ? 21.812 -30.422 3.555 1 95.62 34 SER B N 1
ATOM 6773 C CA . SER B 1 34 ? 21.516 -30.547 2.133 1 95.62 34 SER B CA 1
ATOM 6774 C C . SER B 1 34 ? 22.719 -31.062 1.357 1 95.62 34 SER B C 1
ATOM 6776 O O . SER B 1 34 ? 23.828 -31.125 1.896 1 95.62 34 SER B O 1
ATOM 6778 N N . LYS B 1 35 ? 22.531 -31.422 0.077 1 94.06 35 LYS B N 1
ATOM 6779 C CA . LYS B 1 35 ? 23.656 -31.656 -0.824 1 94.06 35 LYS B CA 1
ATOM 6780 C C . LYS B 1 35 ? 24.391 -30.344 -1.123 1 94.06 35 LYS B C 1
ATOM 6782 O O . LYS B 1 35 ? 23.891 -29.266 -0.807 1 94.06 35 LYS B O 1
ATOM 6787 N N . VAL B 1 36 ? 25.516 -30.484 -1.639 1 94.25 36 VAL B N 1
ATOM 6788 C CA . VAL B 1 36 ? 26.344 -29.312 -1.925 1 94.25 36 VAL B CA 1
ATOM 6789 C C . VAL B 1 36 ? 25.734 -28.516 -3.08 1 94.25 36 VAL B C 1
ATOM 6791 O O . VAL B 1 36 ? 25.266 -29.109 -4.062 1 94.25 36 VAL B O 1
ATOM 6794 N N . LEU B 1 37 ? 25.578 -27.328 -2.936 1 94.56 37 LEU B N 1
ATOM 6795 C CA . LEU B 1 37 ? 25.156 -26.453 -4.02 1 94.56 37 LEU B CA 1
ATOM 6796 C C . LEU B 1 37 ? 26.234 -25.438 -4.359 1 94.56 37 LEU B C 1
ATOM 6798 O O . LEU B 1 37 ? 27.125 -25.172 -3.543 1 94.56 37 LEU B O 1
ATOM 6802 N N . SER B 1 38 ? 26.188 -24.938 -5.504 1 93.31 38 SER B N 1
ATOM 6803 C CA . SER B 1 38 ? 27.219 -24.016 -5.973 1 93.31 38 SER B CA 1
ATOM 6804 C C . SER B 1 38 ? 26.594 -22.719 -6.496 1 93.31 38 SER B C 1
ATOM 6806 O O . SER B 1 38 ? 25.625 -22.75 -7.258 1 93.31 38 SER B O 1
ATOM 6808 N N . PHE B 1 39 ? 27.094 -21.672 -6.047 1 93.06 39 PHE B N 1
ATOM 6809 C CA . PHE B 1 39 ? 26.766 -20.391 -6.648 1 93.06 39 PHE B CA 1
ATOM 6810 C C . PHE B 1 39 ? 27.875 -19.359 -6.406 1 93.06 39 PHE B C 1
ATOM 6812 O O . PHE B 1 39 ? 28.625 -19.484 -5.441 1 93.06 39 PHE B O 1
ATOM 6819 N N . SER B 1 40 ? 28.094 -18.469 -7.328 1 92.44 40 SER B N 1
ATOM 6820 C CA . SER B 1 40 ? 29.047 -17.375 -7.285 1 92.44 40 SER B CA 1
ATOM 6821 C C . SER B 1 40 ? 30.469 -17.906 -7.059 1 92.44 40 SER B C 1
ATOM 6823 O O . SER B 1 40 ? 31.234 -17.312 -6.289 1 92.44 40 SER B O 1
ATOM 6825 N N . GLY B 1 41 ? 30.734 -19.047 -7.527 1 92.25 41 GLY B N 1
ATOM 6826 C CA . GLY B 1 41 ? 32.094 -19.594 -7.539 1 92.25 41 GLY B CA 1
ATOM 6827 C C . GLY B 1 41 ? 32.438 -20.344 -6.27 1 92.25 41 GLY B C 1
ATOM 6828 O O . GLY B 1 41 ? 33.562 -20.812 -6.105 1 92.25 41 GLY B O 1
ATOM 6829 N N . HIS B 1 42 ? 31.484 -20.453 -5.391 1 95.69 42 HIS B N 1
ATOM 6830 C CA . HIS B 1 42 ? 31.703 -21.125 -4.117 1 95.69 42 HIS B CA 1
ATOM 6831 C C . HIS B 1 42 ? 30.781 -22.328 -3.955 1 95.69 42 HIS B C 1
ATOM 6833 O O . HIS B 1 42 ? 29.781 -22.438 -4.668 1 95.69 42 HIS B O 1
ATOM 6839 N N . HIS B 1 43 ? 31.172 -23.234 -3.055 1 96.12 43 HIS B N 1
ATOM 6840 C CA . HIS B 1 43 ? 30.344 -24.391 -2.688 1 96.12 43 HIS B CA 1
ATOM 6841 C C . HIS B 1 43 ? 29.719 -24.188 -1.314 1 96.12 43 HIS B C 1
ATOM 6843 O O . HIS B 1 43 ? 30.359 -23.703 -0.39 1 96.12 43 HIS B O 1
ATOM 6849 N N . TRP B 1 44 ? 28.469 -24.5 -1.257 1 96.75 44 TRP B N 1
ATOM 6850 C CA . TRP B 1 44 ? 27.688 -24.219 -0.054 1 96.75 44 TRP B CA 1
ATOM 6851 C C . TRP B 1 44 ? 26.859 -25.422 0.348 1 96.75 44 TRP B C 1
ATOM 6853 O O . TRP B 1 44 ? 26.609 -26.312 -0.469 1 96.75 44 TRP B O 1
ATOM 6863 N N . ARG B 1 45 ? 26.469 -25.5 1.604 1 96.5 45 ARG B N 1
ATOM 6864 C CA . ARG B 1 45 ? 25.469 -26.422 2.115 1 96.5 45 ARG B CA 1
ATOM 6865 C C . ARG B 1 45 ? 24.547 -25.734 3.113 1 96.5 45 ARG B C 1
ATOM 6867 O O . ARG B 1 45 ? 24.969 -24.844 3.842 1 96.5 45 ARG B O 1
ATOM 6874 N N . LEU B 1 46 ? 23.328 -26.125 3.049 1 97.12 46 LEU B N 1
ATOM 6875 C CA . LEU B 1 46 ? 22.391 -25.641 4.055 1 97.12 46 LEU B CA 1
ATOM 6876 C C . LEU B 1 46 ? 22.219 -26.656 5.176 1 97.12 46 LEU B C 1
ATOM 6878 O O . LEU B 1 46 ? 22.125 -27.859 4.918 1 97.12 46 LEU B O 1
ATOM 6882 N N . GLN B 1 47 ? 22.328 -26.156 6.336 1 96.5 47 GLN B N 1
ATOM 6883 C CA . GLN B 1 47 ? 22.109 -26.969 7.523 1 96.5 47 GLN B CA 1
ATOM 6884 C C . GLN B 1 47 ? 20.859 -26.516 8.273 1 96.5 47 GLN B C 1
ATOM 6886 O O . GLN B 1 47 ? 20.609 -25.312 8.406 1 96.5 47 GLN B O 1
ATOM 6891 N N . SER B 1 48 ? 19.984 -27.453 8.602 1 95.69 48 SER B N 1
ATOM 6892 C CA . SER B 1 48 ? 18.812 -27.125 9.391 1 95.69 48 SER B CA 1
ATOM 6893 C C . SER B 1 48 ? 18.516 -28.219 10.414 1 95.69 48 SER B C 1
ATOM 6895 O O . SER B 1 48 ? 19.094 -29.312 10.344 1 95.69 48 SER B O 1
ATOM 6897 N N . GLY B 1 49 ? 17.766 -27.859 11.445 1 94 49 GLY B N 1
ATOM 6898 C CA . GLY B 1 49 ? 17.406 -28.797 12.5 1 94 49 GLY B CA 1
ATOM 6899 C C . GLY B 1 49 ? 16.609 -28.141 13.617 1 94 49 GLY B C 1
ATOM 6900 O O . GLY B 1 49 ? 16.375 -26.938 13.602 1 94 49 GLY B O 1
ATOM 6901 N N . ILE B 1 50 ? 16.125 -29.094 14.484 1 94.25 50 ILE B N 1
ATOM 6902 C CA . ILE B 1 50 ? 15.32 -28.625 15.609 1 94.25 50 ILE B CA 1
ATOM 6903 C C . ILE B 1 50 ? 16.094 -28.812 16.906 1 94.25 50 ILE B C 1
ATOM 6905 O O . ILE B 1 50 ? 16.531 -29.922 17.234 1 94.25 50 ILE B O 1
ATOM 6909 N N . LYS B 1 51 ? 16.328 -27.75 17.531 1 92.19 51 LYS B N 1
ATOM 6910 C CA . LYS B 1 51 ? 16.969 -27.766 18.844 1 92.19 51 LYS B CA 1
ATOM 6911 C C . LYS B 1 51 ? 16.219 -26.859 19.812 1 92.19 51 LYS B C 1
ATOM 6913 O O . LYS B 1 51 ? 15.961 -25.703 19.516 1 92.19 51 LYS B O 1
ATOM 6918 N N . GLY B 1 52 ? 15.906 -27.344 21.031 1 90.75 52 GLY B N 1
ATOM 6919 C CA . GLY B 1 52 ? 15.219 -26.562 22.047 1 90.75 52 GLY B CA 1
ATOM 6920 C C . GLY B 1 52 ? 13.836 -26.109 21.594 1 90.75 52 GLY B C 1
ATOM 6921 O O . GLY B 1 52 ? 13.398 -25.016 21.953 1 90.75 52 GLY B O 1
ATOM 6922 N N . GLY B 1 53 ? 13.219 -26.797 20.688 1 91.69 53 GLY B N 1
ATOM 6923 C CA . GLY B 1 53 ? 11.875 -26.469 20.25 1 91.69 53 GLY B CA 1
ATOM 6924 C C . GLY B 1 53 ? 11.828 -25.438 19.141 1 91.69 53 GLY B C 1
ATOM 6925 O O . GLY B 1 53 ? 10.758 -24.953 18.781 1 91.69 53 GLY B O 1
ATOM 6926 N N . ASN B 1 54 ? 13.008 -25.062 18.641 1 95.31 54 ASN B N 1
ATOM 6927 C CA . ASN B 1 54 ? 13.062 -24.094 17.562 1 95.31 54 ASN B CA 1
ATOM 6928 C C . ASN B 1 54 ? 13.781 -24.656 16.328 1 95.31 54 ASN B C 1
ATOM 6930 O O . ASN B 1 54 ? 14.672 -25.5 16.469 1 95.31 54 ASN B O 1
ATOM 6934 N N . LEU B 1 55 ? 13.383 -24.188 15.219 1 95.62 55 LEU B N 1
ATOM 6935 C CA . LEU B 1 55 ? 14.039 -24.547 13.969 1 95.62 55 LEU B CA 1
ATOM 6936 C C . LEU B 1 55 ? 15.227 -23.625 13.695 1 95.62 55 LEU B C 1
ATOM 6938 O O . LEU B 1 55 ? 15.094 -22.406 13.75 1 95.62 55 LEU B O 1
ATOM 6942 N N . GLY B 1 56 ? 16.328 -24.25 13.508 1 96.19 56 GLY B N 1
ATOM 6943 C CA . GLY B 1 56 ? 17.516 -23.5 13.141 1 96.19 56 GLY B CA 1
ATOM 6944 C C . GLY B 1 56 ? 17.922 -23.703 11.695 1 96.19 56 GLY B C 1
ATOM 6945 O O . GLY B 1 56 ? 17.672 -24.766 11.117 1 96.19 56 GLY B O 1
ATOM 6946 N N . VAL B 1 57 ? 18.5 -22.688 11.055 1 96.94 57 VAL B N 1
ATOM 6947 C CA . VAL B 1 57 ? 18.969 -22.75 9.68 1 96.94 57 VAL B CA 1
ATOM 6948 C C . VAL B 1 57 ? 20.328 -22.078 9.57 1 96.94 57 VAL B C 1
ATOM 6950 O O . VAL B 1 57 ? 20.5 -20.938 10.008 1 96.94 57 VAL B O 1
ATOM 6953 N N . PHE B 1 58 ? 21.281 -22.766 9.008 1 96.88 58 PHE B N 1
ATOM 6954 C CA . PHE B 1 58 ? 22.625 -22.25 8.836 1 96.88 58 PHE B CA 1
ATOM 6955 C C . PHE B 1 58 ? 23.141 -22.531 7.434 1 96.88 58 PHE B C 1
ATOM 6957 O O . PHE B 1 58 ? 22.969 -23.641 6.914 1 96.88 58 PHE B O 1
ATOM 6964 N N . LEU B 1 59 ? 23.719 -21.594 6.824 1 97.12 59 LEU B N 1
ATOM 6965 C CA . LEU B 1 59 ? 24.422 -21.781 5.566 1 97.12 59 LEU B CA 1
ATOM 6966 C C . LEU B 1 59 ? 25.906 -22.062 5.816 1 97.12 59 LEU B C 1
ATOM 6968 O O . LEU B 1 59 ? 26.578 -21.297 6.504 1 97.12 59 LEU B O 1
ATOM 6972 N N . ARG B 1 60 ? 26.391 -23.094 5.289 1 97.25 60 ARG B N 1
ATOM 6973 C CA . ARG B 1 60 ? 27.797 -23.469 5.461 1 97.25 60 ARG B CA 1
ATOM 6974 C C . ARG B 1 60 ? 28.578 -23.25 4.18 1 97.25 60 ARG B C 1
ATOM 6976 O O . ARG B 1 60 ? 28.109 -23.578 3.086 1 97.25 60 ARG B O 1
ATOM 6983 N N . TRP B 1 61 ? 29.734 -22.75 4.375 1 97.25 61 TRP B N 1
ATOM 6984 C CA . TRP B 1 61 ? 30.594 -22.391 3.252 1 97.25 61 TRP B CA 1
ATOM 6985 C C . TRP B 1 61 ? 31.75 -23.359 3.107 1 97.25 61 TRP B C 1
ATOM 6987 O O . TRP B 1 61 ? 32.469 -23.641 4.074 1 97.25 61 TRP B O 1
ATOM 6997 N N . TYR B 1 62 ? 32 -23.859 1.872 1 95.44 62 TYR B N 1
ATOM 6998 C CA . TYR B 1 62 ? 33.031 -24.859 1.677 1 95.44 62 TYR B CA 1
ATOM 6999 C C . TYR B 1 62 ? 34.094 -24.391 0.663 1 95.44 62 TYR B C 1
ATOM 7001 O O . TYR B 1 62 ? 34.75 -25.203 0.016 1 95.44 62 TYR B O 1
ATOM 7009 N N . GLY B 1 63 ? 34.094 -23.109 0.454 1 94.19 63 GLY B N 1
ATOM 7010 C CA . GLY B 1 63 ? 35.094 -22.562 -0.454 1 94.19 63 GLY B CA 1
ATOM 7011 C C . GLY B 1 63 ? 34.719 -22.75 -1.916 1 94.19 63 GLY B C 1
ATOM 7012 O O . GLY B 1 63 ? 33.625 -23.188 -2.238 1 94.19 63 GLY B O 1
ATOM 7013 N N . GLY B 1 64 ? 35.719 -22.469 -2.814 1 93.75 64 GLY B N 1
ATOM 7014 C CA . GLY B 1 64 ? 35.469 -22.5 -4.242 1 93.75 64 GLY B CA 1
ATOM 7015 C C . GLY B 1 64 ? 36.156 -23.641 -4.961 1 93.75 64 GLY B C 1
ATOM 7016 O O . GLY B 1 64 ? 36.156 -23.688 -6.191 1 93.75 64 GLY B O 1
ATOM 7017 N N . GLY B 1 65 ? 36.719 -24.547 -4.184 1 92.69 65 GLY B N 1
ATOM 7018 C CA . GLY B 1 65 ? 37.438 -25.656 -4.781 1 92.69 65 GLY B CA 1
ATOM 7019 C C . GLY B 1 65 ? 38.312 -26.406 -3.795 1 92.69 65 GLY B C 1
ATOM 7020 O O . GLY B 1 65 ? 37.938 -26.578 -2.633 1 92.69 65 GLY B O 1
ATOM 7021 N N . GLU B 1 66 ? 39.469 -26.844 -4.277 1 91.44 66 GLU B N 1
ATOM 7022 C CA . GLU B 1 66 ? 40.344 -27.672 -3.469 1 91.44 66 GLU B CA 1
ATOM 7023 C C . GLU B 1 66 ? 41.188 -26.812 -2.539 1 91.44 66 GLU B C 1
ATOM 7025 O O . GLU B 1 66 ? 41.562 -27.234 -1.438 1 91.44 66 GLU B O 1
ATOM 7030 N N . GLN B 1 67 ? 41.562 -25.594 -2.98 1 93.56 67 GLN B N 1
ATOM 7031 C CA . GLN B 1 67 ? 42.406 -24.719 -2.188 1 93.56 67 GLN B CA 1
ATOM 7032 C C . GLN B 1 67 ? 41.594 -23.672 -1.458 1 93.56 67 GLN B C 1
ATOM 7034 O O . GLN B 1 67 ? 41.156 -22.672 -2.053 1 93.56 67 GLN B O 1
ATOM 7039 N N . ASN B 1 68 ? 41.438 -23.844 -0.188 1 92.44 68 ASN B N 1
ATOM 7040 C CA . ASN B 1 68 ? 40.531 -22.938 0.515 1 92.44 68 ASN B CA 1
ATOM 7041 C C . ASN B 1 68 ? 41.156 -22.375 1.779 1 92.44 68 ASN B C 1
ATOM 7043 O O . ASN B 1 68 ? 40.469 -21.906 2.676 1 92.44 68 ASN B O 1
ATOM 7047 N N . ARG B 1 69 ? 42.406 -22.406 1.748 1 92.25 69 ARG B N 1
ATOM 7048 C CA . ARG B 1 69 ? 43.094 -21.844 2.916 1 92.25 69 ARG B CA 1
ATOM 7049 C C . ARG B 1 69 ? 43.281 -20.344 2.766 1 92.25 69 ARG B C 1
ATOM 7051 O O . ARG B 1 69 ? 43.5 -19.844 1.658 1 92.25 69 ARG B O 1
ATOM 7058 N N . LYS B 1 70 ? 43.156 -19.547 3.82 1 94.56 70 LYS B N 1
ATOM 7059 C CA . LYS B 1 70 ? 43.438 -18.109 3.916 1 94.56 70 LYS B CA 1
ATOM 7060 C C . LYS B 1 70 ? 42.406 -17.312 3.09 1 94.56 70 LYS B C 1
ATOM 7062 O O . LYS B 1 70 ? 42.75 -16.25 2.557 1 94.56 70 LYS B O 1
ATOM 7067 N N . ILE B 1 71 ? 41.312 -17.969 2.75 1 94.94 71 ILE B N 1
ATOM 7068 C CA . ILE B 1 71 ? 40.25 -17.297 1.991 1 94.94 71 ILE B CA 1
ATOM 7069 C C . ILE B 1 71 ? 39.062 -17.047 2.891 1 94.94 71 ILE B C 1
ATOM 7071 O O . ILE B 1 71 ? 38.719 -17.875 3.746 1 94.94 71 ILE B O 1
ATOM 7075 N N . LYS B 1 72 ? 38.531 -15.867 2.762 1 96 72 LYS B N 1
ATOM 7076 C CA . LYS B 1 72 ? 37.312 -15.477 3.475 1 96 72 LYS B CA 1
ATOM 7077 C C . LYS B 1 72 ? 36.219 -15.023 2.502 1 96 72 LYS B C 1
ATOM 7079 O O . LYS B 1 72 ? 36.531 -14.602 1.383 1 96 72 LYS B O 1
ATOM 7084 N N . CYS B 1 73 ? 35.031 -15.172 2.883 1 96.44 73 CYS B N 1
ATOM 7085 C CA . CYS B 1 73 ? 33.906 -14.797 2.025 1 96.44 73 CYS B CA 1
ATOM 7086 C C . CYS B 1 73 ? 32.875 -13.984 2.803 1 96.44 73 CYS B C 1
ATOM 7088 O O . CYS B 1 73 ? 32.469 -14.383 3.895 1 96.44 73 CYS B O 1
ATOM 7090 N N . LYS B 1 74 ? 32.562 -12.875 2.328 1 96.56 74 LYS B N 1
ATOM 7091 C CA . LYS B 1 74 ? 31.516 -12.039 2.906 1 96.56 74 LYS B CA 1
ATOM 7092 C C . LYS B 1 74 ? 30.234 -12.148 2.105 1 96.56 74 LYS B C 1
ATOM 7094 O O . LYS B 1 74 ? 30.25 -12.109 0.873 1 96.56 74 LYS B O 1
ATOM 7099 N N . ILE B 1 75 ? 29.078 -12.305 2.832 1 95.62 75 ILE B N 1
ATOM 7100 C CA . ILE B 1 75 ? 27.812 -12.555 2.143 1 95.62 75 ILE B CA 1
ATOM 7101 C C . ILE B 1 75 ? 26.688 -11.789 2.83 1 95.62 75 ILE B C 1
ATOM 7103 O O . ILE B 1 75 ? 26.828 -11.359 3.977 1 95.62 75 ILE B O 1
ATOM 7107 N N . SER B 1 76 ? 25.734 -11.445 2.088 1 95.75 76 SER B N 1
ATOM 7108 C CA . SER B 1 76 ? 24.438 -11.047 2.619 1 95.75 76 SER B CA 1
ATOM 7109 C C . SER B 1 76 ? 23.438 -12.195 2.578 1 95.75 76 SER B C 1
ATOM 7111 O O . SER B 1 76 ? 23.312 -12.891 1.567 1 95.75 76 SER B O 1
ATOM 7113 N N . LEU B 1 77 ? 22.797 -12.375 3.723 1 95.5 77 LEU B N 1
ATOM 7114 C CA . LEU B 1 77 ? 21.969 -13.578 3.828 1 95.5 77 LEU B CA 1
ATOM 7115 C C . LEU B 1 77 ? 20.625 -13.266 4.48 1 95.5 77 LEU B C 1
ATOM 7117 O O . LEU B 1 77 ? 20.562 -12.484 5.434 1 95.5 77 LEU B O 1
ATOM 7121 N N . GLU B 1 78 ? 19.609 -13.828 3.898 1 95.88 78 GLU B N 1
ATOM 7122 C CA . GLU B 1 78 ? 18.25 -13.781 4.426 1 95.88 78 GLU B CA 1
ATOM 7123 C C . GLU B 1 78 ? 17.578 -15.156 4.336 1 95.88 78 GLU B C 1
ATOM 7125 O O . GLU B 1 78 ? 17.719 -15.852 3.328 1 95.88 78 GLU B O 1
ATOM 7130 N N . VAL B 1 79 ? 16.953 -15.57 5.414 1 96.38 79 VAL B N 1
ATOM 7131 C CA . VAL B 1 79 ? 16.281 -16.875 5.441 1 96.38 79 VAL B CA 1
ATOM 7132 C C . VAL B 1 79 ? 14.797 -16.672 5.766 1 96.38 79 VAL B C 1
ATOM 7134 O O . VAL B 1 79 ? 14.453 -15.938 6.691 1 96.38 79 VAL B O 1
ATOM 7137 N N . THR B 1 80 ? 14 -17.406 4.984 1 94.38 80 THR B N 1
ATOM 7138 C CA . THR B 1 80 ? 12.555 -17.297 5.191 1 94.38 80 THR B CA 1
ATOM 7139 C C . THR B 1 80 ? 11.922 -18.672 5.324 1 94.38 80 THR B C 1
ATOM 7141 O O . THR B 1 80 ? 12.133 -19.547 4.473 1 94.38 80 THR B O 1
ATOM 7144 N N . ALA B 1 81 ? 11.242 -18.844 6.422 1 94.88 81 ALA B N 1
ATOM 7145 C CA . ALA B 1 81 ? 10.336 -19.984 6.504 1 94.88 81 ALA B CA 1
ATOM 7146 C C . ALA B 1 81 ? 9.008 -19.672 5.812 1 94.88 81 ALA B C 1
ATOM 7148 O O . ALA B 1 81 ? 8.234 -18.844 6.285 1 94.88 81 ALA B O 1
ATOM 7149 N N . VAL B 1 82 ? 8.703 -20.453 4.832 1 90.44 82 VAL B N 1
ATOM 7150 C CA . VAL B 1 82 ? 7.633 -20.078 3.914 1 90.44 82 VAL B CA 1
ATOM 7151 C C . VAL B 1 82 ? 6.305 -20.641 4.414 1 90.44 82 VAL B C 1
ATOM 7153 O O . VAL B 1 82 ? 6.203 -21.828 4.727 1 90.44 82 VAL B O 1
ATOM 7156 N N . ASN B 1 83 ? 5.34 -19.734 4.551 1 86.56 83 ASN B N 1
ATOM 7157 C CA . ASN B 1 83 ? 3.949 -20.141 4.738 1 86.56 83 ASN B CA 1
ATOM 7158 C C . ASN B 1 83 ? 3.227 -20.297 3.404 1 86.56 83 ASN B C 1
ATOM 7160 O O . ASN B 1 83 ? 2.949 -19.297 2.725 1 86.56 83 ASN B O 1
ATOM 7164 N N . THR B 1 84 ? 2.887 -21.438 2.988 1 75.25 84 THR B N 1
ATOM 7165 C CA . THR B 1 84 ? 2.357 -21.719 1.659 1 75.25 84 THR B CA 1
ATOM 7166 C C . THR B 1 84 ? 0.905 -21.266 1.547 1 75.25 84 THR B C 1
ATOM 7168 O O . THR B 1 84 ? 0.423 -20.984 0.45 1 75.25 84 THR B O 1
ATOM 7171 N N . LEU B 1 85 ? 0.174 -21.234 2.637 1 69.38 85 LEU B N 1
ATOM 7172 C CA . LEU B 1 85 ? -1.229 -20.844 2.623 1 69.38 85 LEU B CA 1
ATOM 7173 C C . LEU B 1 85 ? -1.364 -19.312 2.604 1 69.38 85 LEU B C 1
ATOM 7175 O O . LEU B 1 85 ? -2.199 -18.781 1.878 1 69.38 85 LEU B O 1
ATOM 7179 N N . ASP B 1 86 ? -0.44 -18.734 3.49 1 71.69 86 ASP B N 1
ATOM 7180 C CA . ASP B 1 86 ? -0.424 -17.281 3.594 1 71.69 86 ASP B CA 1
ATOM 7181 C C . ASP B 1 86 ? 1.007 -16.75 3.607 1 71.69 86 ASP B C 1
ATOM 7183 O O . ASP B 1 86 ? 1.606 -16.594 4.676 1 71.69 86 ASP B O 1
ATOM 7187 N N . PRO B 1 87 ? 1.48 -16.328 2.498 1 70.94 87 PRO B N 1
ATOM 7188 C CA . PRO B 1 87 ? 2.875 -15.898 2.402 1 70.94 87 PRO B CA 1
ATOM 7189 C C . PRO B 1 87 ? 3.191 -14.719 3.322 1 70.94 87 PRO B C 1
ATOM 7191 O O . PRO B 1 87 ? 4.344 -14.531 3.713 1 70.94 87 PRO B O 1
ATOM 7194 N N . SER B 1 88 ? 2.17 -13.945 3.705 1 65.56 88 SER B N 1
ATOM 7195 C CA . SER B 1 88 ? 2.406 -12.789 4.566 1 65.56 88 SER B CA 1
ATOM 7196 C C . SER B 1 88 ? 2.783 -13.219 5.977 1 65.56 88 SER B C 1
ATOM 7198 O O . SER B 1 88 ? 3.389 -12.453 6.727 1 65.56 88 SER B O 1
ATOM 7200 N N . ARG B 1 89 ? 2.434 -14.422 6.332 1 78.5 89 ARG B N 1
ATOM 7201 C CA . ARG B 1 89 ? 2.721 -14.945 7.664 1 78.5 89 ARG B CA 1
ATOM 7202 C C . ARG B 1 89 ? 4.062 -15.672 7.691 1 78.5 89 ARG B C 1
ATOM 7204 O O . ARG B 1 89 ? 4.434 -16.266 8.703 1 78.5 89 ARG B O 1
ATOM 7211 N N . SER B 1 90 ? 4.777 -15.617 6.543 1 88.31 90 SER B N 1
ATOM 7212 C CA . SER B 1 90 ? 6.113 -16.203 6.523 1 88.31 90 SER B CA 1
ATOM 7213 C C . SER B 1 90 ? 7.047 -15.484 7.496 1 88.31 90 SER B C 1
ATOM 7215 O O . SER B 1 90 ? 6.844 -14.305 7.801 1 88.31 90 SER B O 1
ATOM 7217 N N . VAL B 1 91 ? 7.953 -16.188 8.039 1 92.44 91 VAL B N 1
ATOM 7218 C CA . VAL B 1 91 ? 8.875 -15.625 9.023 1 92.44 91 VAL B CA 1
ATOM 7219 C C . VAL B 1 91 ? 10.266 -15.492 8.406 1 92.44 91 VAL B C 1
ATOM 7221 O O . VAL B 1 91 ? 10.844 -16.469 7.934 1 92.44 91 VAL B O 1
ATOM 7224 N N . THR B 1 92 ? 10.766 -14.32 8.352 1 93.38 92 THR B N 1
ATOM 7225 C CA . THR B 1 92 ? 12.062 -14.039 7.746 1 93.38 92 THR B CA 1
ATOM 7226 C C . THR B 1 92 ? 13.062 -13.57 8.797 1 93.38 92 THR B C 1
ATOM 7228 O O . THR B 1 92 ? 12.719 -12.773 9.68 1 93.38 92 THR B O 1
ATOM 7231 N N . VAL B 1 93 ? 14.195 -14.109 8.766 1 94.94 93 VAL B N 1
ATOM 7232 C CA . VAL B 1 93 ? 15.289 -13.68 9.625 1 94.94 93 VAL B CA 1
ATOM 7233 C C . VAL B 1 93 ? 16.469 -13.211 8.766 1 94.94 93 VAL B C 1
ATOM 7235 O O . VAL B 1 93 ? 16.703 -13.75 7.684 1 94.94 93 VAL B O 1
ATOM 7238 N N . GLY B 1 94 ? 17.109 -12.156 9.18 1 91.5 94 GLY B N 1
ATOM 7239 C CA . GLY B 1 94 ? 18.219 -11.586 8.43 1 91.5 94 GLY B CA 1
ATOM 7240 C C . GLY B 1 94 ? 17.781 -10.531 7.43 1 91.5 94 GLY B C 1
ATOM 7241 O O . GLY B 1 94 ? 16.594 -10.406 7.125 1 91.5 94 GLY B O 1
ATOM 7242 N N . CYS B 1 95 ? 18.703 -9.797 6.961 1 90.06 95 CYS B N 1
ATOM 7243 C CA . CYS B 1 95 ? 18.453 -8.742 5.992 1 90.06 95 CYS B CA 1
ATOM 7244 C C . CYS B 1 95 ? 19.578 -8.656 4.973 1 90.06 95 CYS B C 1
ATOM 7246 O O . CYS B 1 95 ? 20.75 -8.828 5.32 1 90.06 95 CYS B O 1
ATOM 7248 N N . LEU B 1 96 ? 19.234 -8.406 3.76 1 90.44 96 LEU B N 1
ATOM 7249 C CA . LEU B 1 96 ? 20.203 -8.375 2.674 1 90.44 96 LEU B CA 1
ATOM 7250 C C . LEU B 1 96 ? 21.109 -7.156 2.785 1 90.44 96 LEU B C 1
ATOM 7252 O O . LEU B 1 96 ? 22.156 -7.098 2.146 1 90.44 96 LEU B O 1
ATOM 7256 N N . GLU B 1 97 ? 20.812 -6.27 3.668 1 87.69 97 GLU B N 1
ATOM 7257 C CA . GLU B 1 97 ? 21.656 -5.094 3.865 1 87.69 97 GLU B CA 1
ATOM 7258 C C . GLU B 1 97 ? 22.781 -5.379 4.855 1 87.69 97 GLU B C 1
ATOM 7260 O O . GLU B 1 97 ? 23.812 -4.691 4.852 1 87.69 97 GLU B O 1
ATOM 7265 N N . ASP B 1 98 ? 22.516 -6.328 5.656 1 92.25 98 ASP B N 1
ATOM 7266 C CA . ASP B 1 98 ? 23.547 -6.719 6.613 1 92.25 98 ASP B CA 1
ATOM 7267 C C . ASP B 1 98 ? 24.547 -7.684 5.98 1 92.25 98 ASP B C 1
ATOM 7269 O O . ASP B 1 98 ? 24.203 -8.453 5.086 1 92.25 98 ASP B O 1
ATOM 7273 N N . GLU B 1 99 ? 25.781 -7.633 6.406 1 94.12 99 GLU B N 1
ATOM 7274 C CA . GLU B 1 99 ? 26.844 -8.477 5.859 1 94.12 99 GLU B CA 1
ATOM 7275 C C . GLU B 1 99 ? 27.422 -9.398 6.926 1 94.12 99 GLU B C 1
ATOM 7277 O O . GLU B 1 99 ? 27.578 -9 8.086 1 94.12 99 GLU B O 1
ATOM 7282 N N . ASP B 1 100 ? 27.609 -10.594 6.574 1 94.56 100 ASP B N 1
ATOM 7283 C CA . ASP B 1 100 ? 28.266 -11.586 7.41 1 94.56 100 ASP B CA 1
ATOM 7284 C C . ASP B 1 100 ? 29.531 -12.109 6.742 1 94.56 100 ASP B C 1
ATOM 7286 O O . ASP B 1 100 ? 29.672 -12.031 5.52 1 94.56 100 ASP B O 1
ATOM 7290 N N . GLU B 1 101 ? 30.422 -12.617 7.512 1 95.81 101 GLU B N 1
ATOM 7291 C CA . GLU B 1 101 ? 31.688 -13.086 6.973 1 95.81 101 GLU B CA 1
ATOM 7292 C C . GLU B 1 101 ? 31.969 -14.531 7.375 1 95.81 101 GLU B C 1
ATOM 7294 O O . GLU B 1 101 ? 31.734 -14.914 8.523 1 95.81 101 GLU B O 1
ATOM 7299 N N . PHE B 1 102 ? 32.344 -15.305 6.422 1 96.62 102 PHE B N 1
ATOM 7300 C CA . PHE B 1 102 ? 32.844 -16.641 6.672 1 96.62 102 PHE B CA 1
ATOM 7301 C C . PHE B 1 102 ? 34.375 -16.641 6.773 1 96.62 102 PHE B C 1
ATOM 7303 O O . PHE B 1 102 ? 35.062 -16.484 5.766 1 96.62 102 PHE B O 1
ATOM 7310 N N . PRO B 1 103 ? 34.906 -16.906 7.984 1 94.88 103 PRO B N 1
ATOM 7311 C CA . PRO B 1 103 ? 36.344 -16.781 8.18 1 94.88 103 PRO B CA 1
ATOM 7312 C C . PRO B 1 103 ? 37.094 -17.984 7.637 1 94.88 103 PRO B C 1
ATOM 7314 O O . PRO B 1 103 ? 38.312 -17.891 7.398 1 94.88 103 PRO B O 1
ATOM 7317 N N . ARG B 1 104 ? 36.438 -19.141 7.539 1 93.38 104 ARG B N 1
ATOM 7318 C CA . ARG B 1 104 ? 37.094 -20.344 7.062 1 93.38 104 ARG B CA 1
ATOM 7319 C C . ARG B 1 104 ? 36.094 -21.312 6.453 1 93.38 104 ARG B C 1
ATOM 7321 O O . ARG B 1 104 ? 34.875 -21.219 6.715 1 93.38 104 ARG B O 1
ATOM 7328 N N . SER B 1 105 ? 36.688 -22.25 5.699 1 92.56 105 SER B N 1
ATOM 7329 C CA . SER B 1 105 ? 35.844 -23.266 5.086 1 92.56 105 SER B CA 1
ATOM 7330 C C . SER B 1 105 ? 35.219 -24.156 6.145 1 92.56 105 SER B C 1
ATOM 7332 O O . SER B 1 105 ? 35.844 -24.516 7.133 1 92.56 105 SER B O 1
ATOM 7334 N N . GLY B 1 106 ? 33.938 -24.469 5.949 1 92.06 106 GLY B N 1
ATOM 7335 C CA . GLY B 1 106 ? 33.219 -25.312 6.883 1 92.06 106 GLY B CA 1
ATOM 7336 C C . GLY B 1 106 ? 32.406 -24.516 7.887 1 92.06 106 GLY B C 1
ATOM 7337 O O . GLY B 1 106 ? 31.484 -25.062 8.516 1 92.06 106 GLY B O 1
ATOM 7338 N N . PHE B 1 107 ? 32.75 -23.281 8.016 1 94.19 107 PHE B N 1
ATOM 7339 C CA . PHE B 1 107 ? 32.031 -22.406 8.953 1 94.19 107 PHE B CA 1
ATOM 7340 C C . PHE B 1 107 ? 30.594 -22.188 8.508 1 94.19 107 PHE B C 1
ATOM 7342 O O . PHE B 1 107 ? 30.297 -22.203 7.316 1 94.19 107 PHE B O 1
ATOM 7349 N N . GLY B 1 108 ? 29.703 -22.031 9.469 1 94.75 108 GLY B N 1
ATOM 7350 C CA . GLY B 1 108 ? 28.297 -21.797 9.18 1 94.75 108 GLY B CA 1
ATOM 7351 C C . GLY B 1 108 ? 27.781 -20.484 9.727 1 94.75 108 GLY B C 1
ATOM 7352 O O . GLY B 1 108 ? 28.188 -20.062 10.805 1 94.75 108 GLY B O 1
ATOM 7353 N N . VAL B 1 109 ? 27.062 -19.797 8.984 1 95.62 109 VAL B N 1
ATOM 7354 C CA . VAL B 1 109 ? 26.375 -18.578 9.398 1 95.62 109 VAL B CA 1
ATOM 7355 C C . VAL B 1 109 ? 24.875 -18.766 9.305 1 95.62 109 VAL B C 1
ATOM 7357 O O . VAL B 1 109 ? 24.359 -19.328 8.336 1 95.62 109 VAL B O 1
ATOM 7360 N N . GLY B 1 110 ? 24.156 -18.391 10.305 1 95.12 110 GLY B N 1
ATOM 7361 C CA . GLY B 1 110 ? 22.719 -18.516 10.305 1 95.12 110 GLY B CA 1
ATOM 7362 C C . GLY B 1 110 ? 22.078 -18.188 11.641 1 95.12 110 GLY B C 1
ATOM 7363 O O . GLY B 1 110 ? 22.609 -17.375 12.406 1 95.12 110 GLY B O 1
ATOM 7364 N N . TRP B 1 111 ? 20.953 -18.703 11.898 1 96.31 111 TRP B N 1
ATOM 7365 C CA . TRP B 1 111 ? 20.156 -18.422 13.094 1 96.31 111 TRP B CA 1
ATOM 7366 C C . TRP B 1 111 ? 19.688 -19.719 13.75 1 96.31 111 TRP B C 1
ATOM 7368 O O . TRP B 1 111 ? 19.172 -20.609 13.07 1 96.31 111 TRP B O 1
ATOM 7378 N N . SER B 1 112 ? 19.828 -19.781 14.984 1 94.06 112 SER B N 1
ATOM 7379 C CA . SER B 1 112 ? 19.422 -20.953 15.742 1 94.06 112 SER B CA 1
ATOM 7380 C C . SER B 1 112 ? 17.922 -20.953 16 1 94.06 112 SER B C 1
ATOM 7382 O O . SER B 1 112 ? 17.312 -22 16.219 1 94.06 112 SER B O 1
ATOM 7384 N N . LYS B 1 113 ? 17.359 -19.734 16.047 1 94.94 113 LYS B N 1
ATOM 7385 C CA . LYS B 1 113 ? 15.922 -19.594 16.297 1 94.94 113 LYS B CA 1
ATOM 7386 C C . LYS B 1 113 ? 15.234 -18.844 15.156 1 94.94 113 LYS B C 1
ATOM 7388 O O . LYS B 1 113 ? 15.023 -17.641 15.25 1 94.94 113 LYS B O 1
ATOM 7393 N N . VAL B 1 114 ? 14.82 -19.578 14.211 1 94.44 114 VAL B N 1
ATOM 7394 C CA . VAL B 1 114 ? 14.102 -18.969 13.094 1 94.44 114 VAL B CA 1
ATOM 7395 C C . VAL B 1 114 ? 12.602 -18.922 13.406 1 94.44 114 VAL B C 1
ATOM 7397 O O . VAL B 1 114 ? 11.969 -17.875 13.297 1 94.44 114 VAL B O 1
ATOM 7400 N N . ILE B 1 115 ? 12 -20.047 13.805 1 94.44 115 ILE B N 1
ATOM 7401 C CA . ILE B 1 115 ? 10.578 -20.172 14.125 1 94.44 115 ILE B CA 1
ATOM 7402 C C . ILE B 1 115 ? 10.367 -21.312 15.117 1 94.44 115 ILE B C 1
ATOM 7404 O O . ILE B 1 115 ? 11.078 -22.312 15.078 1 94.44 115 ILE B O 1
ATOM 7408 N N . ALA B 1 116 ? 9.461 -21.125 15.969 1 94.5 116 ALA B N 1
ATOM 7409 C CA . ALA B 1 116 ? 9.141 -22.156 16.953 1 94.5 116 ALA B CA 1
ATOM 7410 C C . ALA B 1 116 ? 8.406 -23.328 16.312 1 94.5 116 ALA B C 1
ATOM 7412 O O . ALA B 1 116 ? 7.555 -23.141 15.445 1 94.5 116 ALA B O 1
ATOM 7413 N N . VAL B 1 117 ? 8.797 -24.531 16.703 1 93.44 117 VAL B N 1
ATOM 7414 C CA . VAL B 1 117 ? 8.219 -25.75 16.125 1 93.44 117 VAL B CA 1
ATOM 7415 C C . VAL B 1 117 ? 6.723 -25.797 16.422 1 93.44 117 VAL B C 1
ATOM 7417 O O . VAL B 1 117 ? 5.938 -26.281 15.617 1 93.44 117 VAL B O 1
ATOM 7420 N N . GLU B 1 118 ? 6.348 -25.281 17.531 1 90.94 118 GLU B N 1
ATOM 7421 C CA . GLU B 1 118 ? 4.941 -25.25 17.922 1 90.94 118 GLU B CA 1
ATOM 7422 C C . GLU B 1 118 ? 4.109 -24.453 16.922 1 90.94 118 GLU B C 1
ATOM 7424 O O . GLU B 1 118 ? 2.969 -24.812 16.625 1 90.94 118 GLU B O 1
ATOM 7429 N N . GLU B 1 119 ? 4.668 -23.422 16.438 1 90.5 119 GLU B N 1
ATOM 7430 C CA . GLU B 1 119 ? 3.973 -22.578 15.469 1 90.5 119 GLU B CA 1
ATOM 7431 C C . GLU B 1 119 ? 3.832 -23.297 14.125 1 90.5 119 GLU B C 1
ATOM 7433 O O . GLU B 1 119 ? 2.842 -23.109 13.422 1 90.5 119 GLU B O 1
ATOM 7438 N N . ILE B 1 120 ? 4.777 -24.094 13.75 1 90.5 120 ILE B N 1
ATOM 7439 C CA . ILE B 1 120 ? 4.781 -24.797 12.477 1 90.5 120 ILE B CA 1
ATOM 7440 C C . ILE B 1 120 ? 3.76 -25.938 12.516 1 90.5 120 ILE B C 1
ATOM 7442 O O . ILE B 1 120 ? 3.049 -26.172 11.539 1 90.5 120 ILE B O 1
ATOM 7446 N N . GLU B 1 121 ? 3.658 -26.531 13.641 1 87.44 121 GLU B N 1
ATOM 7447 C CA . GLU B 1 121 ? 2.842 -27.75 13.734 1 87.44 121 GLU B CA 1
ATOM 7448 C C . GLU B 1 121 ? 1.401 -27.406 14.109 1 87.44 121 GLU B C 1
ATOM 7450 O O . GLU B 1 121 ? 0.542 -28.281 14.141 1 87.44 121 GLU B O 1
ATOM 7455 N N . LYS B 1 122 ? 1.17 -26.172 14.406 1 81.19 122 LYS B N 1
ATOM 7456 C CA . LYS B 1 122 ? -0.214 -25.781 14.664 1 81.19 122 LYS B CA 1
ATOM 7457 C C . LYS B 1 122 ? -1.116 -26.172 13.492 1 81.19 122 LYS B C 1
ATOM 7459 O O . LYS B 1 122 ? -0.715 -26.047 12.328 1 81.19 122 LYS B O 1
ATOM 7464 N N . PRO B 1 123 ? -2.23 -26.75 13.812 1 73 123 PRO B N 1
ATOM 7465 C CA . PRO B 1 123 ? -3.158 -27.094 12.734 1 73 123 PRO B CA 1
ATOM 7466 C C . PRO B 1 123 ? -3.514 -25.906 11.852 1 73 123 PRO B C 1
ATOM 7468 O O . PRO B 1 123 ? -3.781 -24.812 12.352 1 73 123 PRO B O 1
ATOM 7471 N N . HIS B 1 124 ? -3.424 -26 10.602 1 69.81 124 HIS B N 1
ATOM 7472 C CA . HIS B 1 124 ? -3.76 -25.016 9.594 1 69.81 124 HIS B CA 1
ATOM 7473 C C . HIS B 1 124 ? -2.836 -23.797 9.672 1 69.81 124 HIS B C 1
ATOM 7475 O O . HIS B 1 124 ? -3.264 -22.672 9.438 1 69.81 124 HIS B O 1
ATOM 7481 N N . SER B 1 125 ? -1.679 -24.031 10.312 1 79.31 125 SER B N 1
ATOM 7482 C CA . SER B 1 125 ? -0.742 -22.906 10.391 1 79.31 125 SER B CA 1
ATOM 7483 C C . SER B 1 125 ? -0.335 -22.422 9.008 1 79.31 125 SER B C 1
ATOM 7485 O O . SER B 1 125 ? -0.043 -21.25 8.812 1 79.31 125 SER B O 1
ATOM 7487 N N . GLY B 1 126 ? -0.273 -23.391 8.008 1 80.5 126 GLY B N 1
ATOM 7488 C CA . GLY B 1 126 ? 0.089 -23.031 6.645 1 80.5 126 GLY B CA 1
ATOM 7489 C C . GLY B 1 126 ? 1.553 -23.266 6.332 1 80.5 126 GLY B C 1
ATOM 7490 O O . GLY B 1 126 ? 1.976 -23.141 5.18 1 80.5 126 GLY B O 1
ATOM 7491 N N . PHE B 1 127 ? 2.334 -23.703 7.312 1 87.75 127 PHE B N 1
ATOM 7492 C CA . PHE B 1 127 ? 3.766 -23.906 7.113 1 87.75 127 PHE B CA 1
ATOM 7493 C C . PHE B 1 127 ? 4.043 -25.312 6.598 1 87.75 127 PHE B C 1
ATOM 7495 O O . PHE B 1 127 ? 5.066 -25.547 5.949 1 87.75 127 PHE B O 1
ATOM 7502 N N . LEU B 1 128 ? 3.148 -26.188 6.867 1 85.44 128 LEU B N 1
ATOM 7503 C CA . LEU B 1 128 ? 3.371 -27.562 6.441 1 85.44 128 LEU B CA 1
ATOM 7504 C C . LEU B 1 128 ? 2.412 -27.938 5.32 1 85.44 128 LEU B C 1
ATOM 7506 O O . LEU B 1 128 ? 1.207 -27.703 5.418 1 85.44 128 LEU B O 1
ATOM 7510 N N . GLU B 1 129 ? 2.959 -28.328 4.219 1 75.44 129 GLU B N 1
ATOM 7511 C CA . GLU B 1 129 ? 2.197 -28.922 3.121 1 75.44 129 GLU B CA 1
ATOM 7512 C C . GLU B 1 129 ? 2.52 -30.406 2.961 1 75.44 129 GLU B C 1
ATOM 7514 O O . GLU B 1 129 ? 3.564 -30.766 2.41 1 75.44 129 GLU B O 1
ATOM 7519 N N . GLY B 1 130 ? 1.651 -31.328 3.168 1 74.56 130 GLY B N 1
ATOM 7520 C CA . GLY B 1 130 ? 1.973 -32.75 3.123 1 74.56 130 GLY B CA 1
ATOM 7521 C C . GLY B 1 130 ? 3.16 -33.125 3.99 1 74.56 130 GLY B C 1
ATOM 7522 O O . GLY B 1 130 ? 4.059 -33.844 3.549 1 74.56 130 GLY B O 1
ATOM 7523 N N . ASN B 1 131 ? 3.398 -32.438 5.156 1 83 131 ASN B N 1
ATOM 7524 C CA . ASN B 1 131 ? 4.473 -32.656 6.113 1 83 131 ASN B CA 1
ATOM 7525 C C . ASN B 1 131 ? 5.812 -32.156 5.59 1 83 131 ASN B C 1
ATOM 7527 O O . ASN B 1 131 ? 6.867 -32.656 5.969 1 83 131 ASN B O 1
ATOM 7531 N N . CYS B 1 132 ? 5.688 -31.266 4.566 1 89.31 132 CYS B N 1
ATOM 7532 C CA . CYS B 1 132 ? 6.891 -30.656 4.012 1 89.31 132 CYS B CA 1
ATOM 7533 C C . CYS B 1 132 ? 6.988 -29.188 4.398 1 89.31 132 CYS B C 1
ATOM 7535 O O . CYS B 1 132 ? 5.988 -28.469 4.383 1 89.31 132 CYS B O 1
ATOM 7537 N N . LEU B 1 133 ? 8.18 -28.797 4.855 1 92.75 133 LEU B N 1
ATOM 7538 C CA . LEU B 1 133 ? 8.445 -27.391 5.148 1 92.75 133 LEU B CA 1
ATOM 7539 C C . LEU B 1 133 ? 9.359 -26.781 4.098 1 92.75 133 LEU B C 1
ATOM 7541 O O . LEU B 1 133 ? 10.359 -27.391 3.709 1 92.75 133 LEU B O 1
ATOM 7545 N N . PHE B 1 134 ? 9.062 -25.625 3.664 1 92.94 134 PHE B N 1
ATOM 7546 C CA . PHE B 1 134 ? 9.867 -24.938 2.652 1 92.94 134 PHE B CA 1
ATOM 7547 C C . PHE B 1 134 ? 10.656 -23.797 3.266 1 92.94 134 PHE B C 1
ATOM 7549 O O . PHE B 1 134 ? 10.133 -23.031 4.082 1 92.94 134 PHE B O 1
ATOM 7556 N N . LEU B 1 135 ? 11.906 -23.703 2.973 1 95.06 135 LEU B N 1
ATOM 7557 C CA . LEU B 1 135 ? 12.812 -22.656 3.414 1 95.06 135 LEU B CA 1
ATOM 7558 C C . LEU B 1 135 ? 13.398 -21.906 2.221 1 95.06 135 LEU B C 1
ATOM 7560 O O . LEU B 1 135 ? 13.969 -22.516 1.315 1 95.06 135 LEU B O 1
ATOM 7564 N N . GLU B 1 136 ? 13.258 -20.734 2.188 1 94.38 136 GLU B N 1
ATOM 7565 C CA . GLU B 1 136 ? 13.836 -19.906 1.131 1 94.38 136 GLU B CA 1
ATOM 7566 C C . GLU B 1 136 ? 15.062 -19.156 1.628 1 94.38 136 GLU B C 1
ATOM 7568 O O . GLU B 1 136 ? 15.008 -18.484 2.658 1 94.38 136 GLU B O 1
ATOM 7573 N N . VAL B 1 137 ? 16.125 -19.234 0.96 1 96.25 137 VAL B N 1
ATOM 7574 C CA . VAL B 1 137 ? 17.359 -18.547 1.299 1 96.25 137 VAL B CA 1
ATOM 7575 C C . VAL B 1 137 ? 17.734 -17.562 0.192 1 96.25 137 VAL B C 1
ATOM 7577 O O . VAL B 1 137 ? 17.953 -17.969 -0.956 1 96.25 137 VAL B O 1
ATOM 7580 N N . LYS B 1 138 ? 17.781 -16.391 0.497 1 94.44 138 LYS B N 1
ATOM 7581 C CA . LYS B 1 138 ? 18.266 -15.344 -0.406 1 94.44 138 LYS B CA 1
ATOM 7582 C C . LYS B 1 138 ? 19.672 -14.883 -0.01 1 94.44 138 LYS B C 1
ATOM 7584 O O . LYS B 1 138 ? 19.922 -14.555 1.153 1 94.44 138 LYS B O 1
ATOM 7589 N N . CYS B 1 139 ? 20.5 -14.891 -0.92 1 95.19 139 CYS B N 1
ATOM 7590 C CA . CYS B 1 139 ? 21.875 -14.539 -0.561 1 95.19 139 CYS B CA 1
ATOM 7591 C C . CYS B 1 139 ? 22.594 -13.875 -1.731 1 95.19 139 CYS B C 1
ATOM 7593 O O . CYS B 1 139 ? 22.188 -14.039 -2.885 1 95.19 139 CYS B O 1
ATOM 7595 N N . ARG B 1 140 ? 23.609 -13.156 -1.413 1 94.81 140 ARG B N 1
ATOM 7596 C CA . ARG B 1 140 ? 24.484 -12.484 -2.367 1 94.81 140 ARG B CA 1
ATOM 7597 C C . ARG B 1 140 ? 25.906 -12.367 -1.819 1 94.81 140 ARG B C 1
ATOM 7599 O O . ARG B 1 140 ? 26.109 -11.883 -0.704 1 94.81 140 ARG B O 1
ATOM 7606 N N . VAL B 1 141 ? 26.797 -12.781 -2.566 1 95.5 141 VAL B N 1
ATOM 7607 C CA . VAL B 1 141 ? 28.203 -12.656 -2.156 1 95.5 141 VAL B CA 1
ATOM 7608 C C . VAL B 1 141 ? 28.672 -11.211 -2.35 1 95.5 141 VAL B C 1
ATOM 7610 O O . VAL B 1 141 ? 28.547 -10.656 -3.445 1 95.5 141 VAL B O 1
ATOM 7613 N N . VAL B 1 142 ? 29.188 -10.688 -1.309 1 95.44 142 VAL B N 1
ATOM 7614 C CA . VAL B 1 142 ? 29.688 -9.312 -1.359 1 95.44 142 VAL B CA 1
ATOM 7615 C C . VAL B 1 142 ? 31.094 -9.289 -1.941 1 95.44 142 VAL B C 1
ATOM 7617 O O . VAL B 1 142 ? 31.359 -8.578 -2.914 1 95.44 142 VAL B O 1
ATOM 7620 N N . HIS B 1 143 ? 31.953 -10 -1.342 1 96.44 143 HIS B N 1
ATOM 7621 C CA . HIS B 1 143 ? 33.312 -10.156 -1.884 1 96.44 143 HIS B CA 1
ATOM 7622 C C . HIS B 1 143 ? 34 -11.375 -1.291 1 96.44 143 HIS B C 1
ATOM 7624 O O . HIS B 1 143 ? 33.531 -11.945 -0.308 1 96.44 143 HIS B O 1
ATOM 7630 N N . THR B 1 144 ? 35.031 -11.82 -1.955 1 96.81 144 THR B N 1
ATOM 7631 C CA . THR B 1 144 ? 35.938 -12.867 -1.498 1 96.81 144 THR B CA 1
ATOM 7632 C C . THR B 1 144 ? 37.312 -12.305 -1.26 1 96.81 144 THR B C 1
ATOM 7634 O O . THR B 1 144 ? 37.875 -11.602 -2.113 1 96.81 144 THR B O 1
ATOM 7637 N N . LYS B 1 145 ? 37.844 -12.57 -0.108 1 96.69 145 LYS B N 1
ATOM 7638 C CA . LYS B 1 145 ? 39.125 -12.008 0.265 1 96.69 145 LYS B CA 1
ATOM 7639 C C . LYS B 1 145 ? 40.156 -13.109 0.485 1 96.69 145 LYS B C 1
ATOM 7641 O O . LYS B 1 145 ? 39.875 -14.117 1.134 1 96.69 145 LYS B O 1
ATOM 7646 N N . PHE B 1 146 ? 41.281 -12.938 -0.107 1 97.31 146 PHE B N 1
ATOM 7647 C CA . PHE B 1 146 ? 42.469 -13.805 0.077 1 97.31 146 PHE B CA 1
ATOM 7648 C C . PHE B 1 146 ? 43.688 -13 0.509 1 97.31 146 PHE B C 1
ATOM 7650 O O . PHE B 1 146 ? 43.969 -11.938 -0.056 1 97.31 146 PHE B O 1
ATOM 7657 N N . GLU B 1 147 ? 44.344 -13.414 1.513 1 96.25 147 GLU B N 1
ATOM 7658 C CA . GLU B 1 147 ? 45.531 -12.727 2.012 1 96.25 147 GLU B CA 1
ATOM 7659 C C . GLU B 1 147 ? 46.625 -13.727 2.33 1 96.25 147 GLU B C 1
ATOM 7661 O O . GLU B 1 147 ? 46.375 -14.789 2.895 1 96.25 147 GLU B O 1
ATOM 7666 N N . ASP B 1 148 ? 47.781 -13.414 1.931 1 96 148 ASP B N 1
ATOM 7667 C CA . ASP B 1 148 ? 48.938 -14.258 2.195 1 96 148 ASP B CA 1
ATOM 7668 C C . ASP B 1 148 ? 50.156 -13.406 2.553 1 96 148 ASP B C 1
ATOM 7670 O O . ASP B 1 148 ? 50.188 -12.203 2.271 1 96 148 ASP B O 1
ATOM 7674 N N . LYS B 1 149 ? 51.094 -13.977 3.277 1 94.12 149 LYS B N 1
ATOM 7675 C CA . LYS B 1 149 ? 52.375 -13.32 3.588 1 94.12 149 LYS B CA 1
ATOM 7676 C C . LYS B 1 149 ? 53.406 -13.578 2.494 1 94.12 149 LYS B C 1
ATOM 7678 O O . LYS B 1 149 ? 53.812 -14.719 2.283 1 94.12 149 LYS B O 1
ATOM 7683 N N . MET B 1 150 ? 53.75 -12.523 1.892 1 94.69 150 MET B N 1
ATOM 7684 C CA . MET B 1 150 ? 54.656 -12.648 0.753 1 94.69 150 MET B CA 1
ATOM 7685 C C . MET B 1 150 ? 56.094 -12.227 1.135 1 94.69 150 MET B C 1
ATOM 7687 O O . MET B 1 150 ? 56.281 -11.219 1.821 1 94.69 150 MET B O 1
ATOM 7691 N N . VAL B 1 151 ? 57.062 -12.93 0.618 1 92 151 VAL B N 1
ATOM 7692 C CA . VAL B 1 151 ? 58.469 -12.688 0.93 1 92 151 VAL B CA 1
ATOM 7693 C C . VAL B 1 151 ? 58.969 -11.516 0.103 1 92 151 VAL B C 1
ATOM 7695 O O . VAL B 1 151 ? 58.719 -11.43 -1.101 1 92 151 VAL B O 1
ATOM 7698 N N . VAL B 1 152 ? 59.625 -10.695 0.804 1 88.56 152 VAL B N 1
ATOM 7699 C CA . VAL B 1 152 ? 60.156 -9.508 0.125 1 88.56 152 VAL B CA 1
ATOM 7700 C C . VAL B 1 152 ? 61.625 -9.703 -0.206 1 88.56 152 VAL B C 1
ATOM 7702 O O . VAL B 1 152 ? 62.094 -9.289 -1.273 1 88.56 152 VAL B O 1
ATOM 7705 N N . ASN B 1 153 ? 62.375 -10.305 0.729 1 82.62 153 ASN B N 1
ATOM 7706 C CA . ASN B 1 153 ? 63.812 -10.523 0.511 1 82.62 153 ASN B CA 1
ATOM 7707 C C . ASN B 1 153 ? 64.062 -11.805 -0.276 1 82.62 153 ASN B C 1
ATOM 7709 O O . ASN B 1 153 ? 64.188 -12.883 0.306 1 82.62 153 ASN B O 1
ATOM 7713 N N . LEU B 1 154 ? 64.188 -11.688 -1.548 1 83.19 154 LEU B N 1
ATOM 7714 C CA . LEU B 1 154 ? 64.375 -12.844 -2.42 1 83.19 154 LEU B CA 1
ATOM 7715 C C . LEU B 1 154 ? 65.812 -13.219 -2.566 1 83.19 154 LEU B C 1
ATOM 7717 O O . LEU B 1 154 ? 66.688 -12.359 -2.479 1 83.19 154 LEU B O 1
ATOM 7721 N N . ALA B 1 155 ? 66 -14.594 -2.635 1 79.75 155 ALA B N 1
ATOM 7722 C CA . ALA B 1 155 ? 67.375 -15.07 -2.887 1 79.75 155 ALA B CA 1
ATOM 7723 C C . ALA B 1 155 ? 67.875 -14.578 -4.234 1 79.75 155 ALA B C 1
ATOM 7725 O O . ALA B 1 155 ? 67.125 -14.164 -5.094 1 79.75 155 ALA B O 1
ATOM 7726 N N . SER B 1 156 ? 69.188 -14.617 -4.32 1 76.25 156 SER B N 1
ATOM 7727 C CA . SER B 1 156 ? 69.812 -14.188 -5.566 1 76.25 156 SER B CA 1
ATOM 7728 C C . SER B 1 156 ? 69.312 -15.039 -6.742 1 76.25 156 SER B C 1
ATOM 7730 O O . SER B 1 156 ? 69.312 -16.266 -6.648 1 76.25 156 SER B O 1
ATOM 7732 N N . GLY B 1 157 ? 68.75 -14.531 -7.836 1 75.81 157 GLY B N 1
ATOM 7733 C CA . GLY B 1 157 ? 68.312 -15.234 -9.023 1 75.81 157 GLY B CA 1
ATOM 7734 C C . GLY B 1 157 ? 66.75 -15.359 -9.102 1 75.81 157 GLY B C 1
ATOM 7735 O O . GLY B 1 157 ? 66.25 -15.68 -10.156 1 75.81 157 GLY B O 1
ATOM 7736 N N . THR B 1 158 ? 66.125 -15.078 -7.914 1 83.31 158 THR B N 1
ATOM 7737 C CA . THR B 1 158 ? 64.688 -15.164 -7.922 1 83.31 158 THR B CA 1
ATOM 7738 C C . THR B 1 158 ? 64.062 -13.797 -8.188 1 83.31 158 THR B C 1
ATOM 7740 O O . THR B 1 158 ? 64.438 -12.812 -7.516 1 83.31 158 THR B O 1
ATOM 7743 N N . GLU B 1 159 ? 63.219 -13.758 -9.172 1 86 159 GLU B N 1
ATOM 7744 C CA . GLU B 1 159 ? 62.656 -12.469 -9.586 1 86 159 GLU B CA 1
ATOM 7745 C C . GLU B 1 159 ? 61.344 -12.188 -8.891 1 86 159 GLU B C 1
ATOM 7747 O O . GLU B 1 159 ? 61 -11.023 -8.648 1 86 159 GLU B O 1
ATOM 7752 N N . PHE B 1 160 ? 60.562 -13.242 -8.695 1 91.12 160 PHE B N 1
ATOM 7753 C CA . PHE B 1 160 ? 59.25 -12.984 -8.117 1 91.12 160 PHE B CA 1
ATOM 7754 C C . PHE B 1 160 ? 58.906 -14.047 -7.082 1 91.12 160 PHE B C 1
ATOM 7756 O O . PHE B 1 160 ? 59.594 -15.055 -6.957 1 91.12 160 PHE B O 1
ATOM 7763 N N . THR B 1 161 ? 57.969 -13.734 -6.254 1 92.19 161 THR B N 1
ATOM 7764 C CA . THR B 1 161 ? 57.406 -14.648 -5.262 1 92.19 161 THR B CA 1
ATOM 7765 C C . THR B 1 161 ? 55.938 -14.906 -5.547 1 92.19 161 THR B C 1
ATOM 7767 O O . THR B 1 161 ? 55.25 -14.07 -6.141 1 92.19 161 THR B O 1
ATOM 7770 N N . SER B 1 162 ? 55.531 -16.156 -5.281 1 93.62 162 SER B N 1
ATOM 7771 C CA . SER B 1 162 ? 54.156 -16.531 -5.469 1 93.62 162 SER B CA 1
ATOM 7772 C C . SER B 1 162 ? 53.469 -16.891 -4.141 1 93.62 162 SER B C 1
ATOM 7774 O O . SER B 1 162 ? 54.125 -17.453 -3.252 1 93.62 162 SER B O 1
ATOM 7776 N N . SER B 1 163 ? 52.281 -16.5 -4.004 1 94.81 163 SER B N 1
ATOM 7777 C CA . SER B 1 163 ? 51.531 -16.844 -2.811 1 94.81 163 SER B CA 1
ATOM 7778 C C . SER B 1 163 ? 51.031 -18.297 -2.869 1 94.81 163 SER B C 1
ATOM 7780 O O . SER B 1 163 ? 51.25 -18.984 -3.869 1 94.81 163 SER B O 1
ATOM 7782 N N . SER B 1 164 ? 50.406 -18.734 -1.752 1 94.81 164 SER B N 1
ATOM 7783 C CA . SER B 1 164 ? 49.594 -19.953 -1.806 1 94.81 164 SER B CA 1
ATOM 7784 C C . SER B 1 164 ? 48.438 -19.812 -2.754 1 94.81 164 SER B C 1
ATOM 7786 O O . SER B 1 164 ? 48.062 -18.688 -3.137 1 94.81 164 SER B O 1
ATOM 7788 N N . LYS B 1 165 ? 47.906 -20.953 -3.086 1 95.69 165 LYS B N 1
ATOM 7789 C CA . LYS B 1 165 ? 46.812 -20.938 -4.051 1 95.69 165 LYS B CA 1
ATOM 7790 C C . LYS B 1 165 ? 45.469 -20.891 -3.348 1 95.69 165 LYS B C 1
ATOM 7792 O O . LYS B 1 165 ? 45.344 -21.297 -2.193 1 95.69 165 LYS B O 1
ATOM 7797 N N . PHE B 1 166 ? 44.531 -20.297 -3.965 1 95.31 166 PHE B N 1
ATOM 7798 C CA . PHE B 1 166 ? 43.125 -20.375 -3.572 1 95.31 166 PHE B CA 1
ATOM 7799 C C . PHE B 1 166 ? 42.219 -20.688 -4.773 1 95.31 166 PHE B C 1
ATOM 7801 O O . PHE B 1 166 ? 42.656 -20.516 -5.922 1 95.31 166 PHE B O 1
ATOM 7808 N N . SER B 1 167 ? 41.062 -21.203 -4.5 1 95.31 167 SER B N 1
ATOM 7809 C CA . SER B 1 167 ? 40.25 -21.688 -5.605 1 95.31 167 SER B CA 1
ATOM 7810 C C . SER B 1 167 ? 38.938 -20.953 -5.68 1 95.31 167 SER B C 1
ATOM 7812 O O . SER B 1 167 ? 38.344 -20.625 -4.648 1 95.31 167 SER B O 1
ATOM 7814 N N . LEU B 1 168 ? 38.5 -20.656 -6.832 1 93.81 168 LEU B N 1
ATOM 7815 C CA . LEU B 1 168 ? 37.156 -20.141 -7.188 1 93.81 168 LEU B CA 1
ATOM 7816 C C . LEU B 1 168 ? 36.656 -20.828 -8.453 1 93.81 168 LEU B C 1
ATOM 7818 O O . LEU B 1 168 ? 37.375 -20.969 -9.43 1 93.81 168 LEU B O 1
ATOM 7822 N N . PHE B 1 169 ? 35.469 -21.281 -8.5 1 92.38 169 PHE B N 1
ATOM 7823 C CA . PHE B 1 169 ? 34.906 -22.031 -9.617 1 92.38 169 PHE B CA 1
ATOM 7824 C C . PHE B 1 169 ? 35.75 -23.234 -9.953 1 92.38 169 PHE B C 1
ATOM 7826 O O . PHE B 1 169 ? 35.969 -23.547 -11.125 1 92.38 169 PHE B O 1
ATOM 7833 N N . ASP B 1 170 ? 36.375 -23.75 -8.891 1 90.75 170 ASP B N 1
ATOM 7834 C CA . ASP B 1 170 ? 37.25 -24.938 -8.984 1 90.75 170 ASP B CA 1
ATOM 7835 C C . ASP B 1 170 ? 38.469 -24.656 -9.836 1 90.75 170 ASP B C 1
ATOM 7837 O O . ASP B 1 170 ? 39 -25.562 -10.469 1 90.75 170 ASP B O 1
ATOM 7841 N N . ASN B 1 171 ? 38.75 -23.422 -9.992 1 92.25 171 ASN B N 1
ATOM 7842 C CA . ASN B 1 171 ? 40 -23 -10.609 1 92.25 171 ASN B CA 1
ATOM 7843 C C . ASN B 1 171 ? 40.938 -22.359 -9.586 1 92.25 171 ASN B C 1
ATOM 7845 O O . ASN B 1 171 ? 40.5 -21.688 -8.656 1 92.25 171 ASN B O 1
ATOM 7849 N N . ASP B 1 172 ? 42.188 -22.516 -9.82 1 94.5 172 ASP B N 1
ATOM 7850 C CA . ASP B 1 172 ? 43.156 -22.062 -8.844 1 94.5 172 ASP B CA 1
ATOM 7851 C C . ASP B 1 172 ? 43.75 -20.703 -9.234 1 94.5 172 ASP B C 1
ATOM 7853 O O . ASP B 1 172 ? 44 -20.453 -10.414 1 94.5 172 ASP B O 1
ATOM 7857 N N . TRP B 1 173 ? 43.938 -19.938 -8.234 1 95.88 173 TRP B N 1
ATOM 7858 C CA . TRP B 1 173 ? 44.469 -18.594 -8.383 1 95.88 173 TRP B CA 1
ATOM 7859 C C . TRP B 1 173 ? 45.625 -18.359 -7.406 1 95.88 173 TRP B C 1
ATOM 7861 O O . TRP B 1 173 ? 45.719 -19.031 -6.375 1 95.88 173 TRP B O 1
ATOM 7871 N N . SER B 1 174 ? 46.531 -17.422 -7.715 1 96.31 174 SER B N 1
ATOM 7872 C CA . SER B 1 174 ? 47.625 -17.047 -6.828 1 96.31 174 SER B CA 1
ATOM 7873 C C . SER B 1 174 ? 48.062 -15.609 -7.066 1 96.31 174 SER B C 1
ATOM 7875 O O . SER B 1 174 ? 47.688 -14.992 -8.07 1 96.31 174 SER B O 1
ATOM 7877 N N . ILE B 1 175 ? 48.781 -15.102 -6.113 1 96.5 175 ILE B N 1
ATOM 7878 C CA . ILE B 1 175 ? 49.344 -13.766 -6.219 1 96.5 175 ILE B CA 1
ATOM 7879 C C . ILE B 1 175 ? 50.812 -13.859 -6.582 1 96.5 175 ILE B C 1
ATOM 7881 O O . ILE B 1 175 ? 51.562 -14.68 -6.02 1 96.5 175 ILE B O 1
ATOM 7885 N N . ILE B 1 176 ? 51.188 -13 -7.543 1 95.5 176 ILE B N 1
ATOM 7886 C CA . ILE B 1 176 ? 52.594 -12.883 -7.918 1 95.5 176 ILE B CA 1
ATOM 7887 C C . ILE B 1 176 ? 53.094 -11.484 -7.594 1 95.5 176 ILE B C 1
ATOM 7889 O O . ILE B 1 176 ? 52.469 -10.484 -7.98 1 95.5 176 ILE B O 1
ATOM 7893 N N . MET B 1 177 ? 54.156 -11.469 -6.914 1 94.69 177 MET B N 1
ATOM 7894 C CA . MET B 1 177 ? 54.719 -10.18 -6.531 1 94.69 177 MET B CA 1
ATOM 7895 C C . MET B 1 177 ? 56.188 -10.07 -6.965 1 94.69 177 MET B C 1
ATOM 7897 O O . MET B 1 177 ? 56.969 -11.023 -6.82 1 94.69 177 MET B O 1
ATOM 7901 N N . TYR B 1 178 ? 56.5 -8.953 -7.531 1 92.5 178 TYR B N 1
ATOM 7902 C CA . TYR B 1 178 ? 57.875 -8.547 -7.828 1 92.5 178 TYR B CA 1
ATOM 7903 C C . TYR B 1 178 ? 58.344 -7.465 -6.863 1 92.5 178 TYR B C 1
ATOM 7905 O O . TYR B 1 178 ? 58.156 -6.273 -7.137 1 92.5 178 TYR B O 1
ATOM 7913 N N . PRO B 1 179 ? 58.938 -7.93 -5.797 1 89.94 179 PRO B N 1
ATOM 7914 C CA . PRO B 1 179 ? 59.312 -6.941 -4.777 1 89.94 179 PRO B CA 1
ATOM 7915 C C . PRO B 1 179 ? 60.344 -5.926 -5.277 1 89.94 179 PRO B C 1
ATOM 7917 O O . PRO B 1 179 ? 60.375 -4.801 -4.773 1 89.94 179 PRO B O 1
ATOM 7920 N N . ARG B 1 180 ? 61.156 -6.387 -6.301 1 85.94 180 ARG B N 1
ATOM 7921 C CA . ARG B 1 180 ? 62.219 -5.496 -6.82 1 85.94 180 ARG B CA 1
ATOM 7922 C C . ARG B 1 180 ? 61.812 -4.926 -8.18 1 85.94 180 ARG B C 1
ATOM 7924 O O . ARG B 1 180 ? 62.625 -4.332 -8.875 1 85.94 180 ARG B O 1
ATOM 7931 N N . GLY B 1 181 ? 60.531 -5.02 -8.57 1 84.88 181 GLY B N 1
ATOM 7932 C CA . GLY B 1 181 ? 60.062 -4.551 -9.867 1 84.88 181 GLY B CA 1
ATOM 7933 C C . GLY B 1 181 ? 60.25 -5.57 -10.969 1 84.88 181 GLY B C 1
ATOM 7934 O O . GLY B 1 181 ? 61 -6.539 -10.805 1 84.88 181 GLY B O 1
ATOM 7935 N N . GLU B 1 182 ? 59.562 -5.305 -12.102 1 76 182 GLU B N 1
ATOM 7936 C CA . GLU B 1 182 ? 59.625 -6.191 -13.258 1 76 182 GLU B CA 1
ATOM 7937 C C . GLU B 1 182 ? 60.812 -5.855 -14.156 1 76 182 GLU B C 1
ATOM 7939 O O . GLU B 1 182 ? 61.062 -4.684 -14.445 1 76 182 GLU B O 1
ATOM 7944 N N . ASN B 1 183 ? 61.938 -6.949 -14.602 1 62.56 183 ASN B N 1
ATOM 7945 C CA . ASN B 1 183 ? 63.094 -6.941 -15.461 1 62.56 183 ASN B CA 1
ATOM 7946 C C . ASN B 1 183 ? 64.25 -6.238 -14.789 1 62.56 183 ASN B C 1
ATOM 7948 O O . ASN B 1 183 ? 64.5 -5.047 -15.023 1 62.56 183 ASN B O 1
ATOM 7952 N N . PRO B 1 184 ? 64.812 -6.812 -13.836 1 47.94 184 PRO B N 1
ATOM 7953 C CA . PRO B 1 184 ? 66 -6.176 -13.242 1 47.94 184 PRO B CA 1
ATOM 7954 C C . PRO B 1 184 ? 67.125 -6.062 -14.219 1 47.94 184 PRO B C 1
ATOM 7956 O O . PRO B 1 184 ? 68.25 -5.578 -13.852 1 47.94 184 PRO B O 1
ATOM 7959 N N . GLN B 1 185 ? 67.312 -6.961 -15.273 1 44 185 GLN B N 1
ATOM 7960 C CA . GLN B 1 185 ? 68.562 -6.953 -15.992 1 44 185 GLN B CA 1
ATOM 7961 C C . GLN B 1 185 ? 68.875 -5.562 -16.547 1 44 185 GLN B C 1
ATOM 7963 O O . GLN B 1 185 ? 69.938 -5.328 -17.078 1 44 185 GLN B O 1
ATOM 7968 N N . ALA B 1 186 ? 67.938 -5.078 -17.5 1 39.09 186 ALA B N 1
ATOM 7969 C CA . ALA B 1 186 ? 68.438 -3.898 -18.172 1 39.09 186 ALA B CA 1
ATOM 7970 C C . ALA B 1 186 ? 68.938 -2.859 -17.156 1 39.09 186 ALA B C 1
ATOM 7972 O O . ALA B 1 186 ? 68.438 -2.791 -16.047 1 39.09 186 ALA B O 1
ATOM 7973 N N . SER B 1 187 ? 70.188 -2.422 -17.375 1 38.41 187 SER B N 1
ATOM 7974 C CA . SER B 1 187 ? 71 -1.414 -16.688 1 38.41 187 SER B CA 1
ATOM 7975 C C . SER B 1 187 ? 70.062 -0.358 -16.031 1 38.41 187 SER B C 1
ATOM 7977 O O . SER B 1 187 ? 70.562 0.682 -15.586 1 38.41 187 SER B O 1
ATOM 7979 N N . THR B 1 188 ? 68.875 -0.273 -16.656 1 39.16 188 THR B N 1
ATOM 7980 C CA . THR B 1 188 ? 68.312 0.925 -16.078 1 39.16 188 THR B CA 1
ATOM 7981 C C . THR B 1 188 ? 68.062 0.761 -14.578 1 39.16 188 THR B C 1
ATOM 7983 O O . THR B 1 188 ? 67.875 -0.352 -14.094 1 39.16 188 THR B O 1
ATOM 7986 N N . PRO B 1 189 ? 68.375 1.771 -13.867 1 39.97 189 PRO B N 1
ATOM 7987 C CA . PRO B 1 189 ? 68.25 1.917 -12.422 1 39.97 189 PRO B CA 1
ATOM 7988 C C . PRO B 1 189 ? 67.062 1.052 -11.867 1 39.97 189 PRO B C 1
ATOM 7990 O O . PRO B 1 189 ? 66.188 0.683 -12.609 1 39.97 189 PRO B O 1
ATOM 7993 N N . GLN B 1 190 ? 67.375 0.255 -10.773 1 45.84 190 GLN B N 1
ATOM 7994 C CA . GLN B 1 190 ? 66.438 -0.404 -9.844 1 45.84 190 GLN B CA 1
ATOM 7995 C C . GLN B 1 190 ? 65 0.183 -9.945 1 45.84 190 GLN B C 1
ATOM 7997 O O . GLN B 1 190 ? 64.812 1.372 -9.688 1 45.84 190 GLN B O 1
ATOM 8002 N N . LYS B 1 191 ? 64.312 -0.284 -10.852 1 57.34 191 LYS B N 1
ATOM 8003 C CA . LYS B 1 191 ? 62.969 0.226 -10.945 1 57.34 191 LYS B CA 1
ATOM 8004 C C . LYS B 1 191 ? 62.312 0.3 -9.578 1 57.34 191 LYS B C 1
ATOM 8006 O O . LYS B 1 191 ? 62.438 -0.625 -8.766 1 57.34 191 LYS B O 1
ATOM 8011 N N . ASP B 1 192 ? 61.969 1.424 -9.055 1 75.06 192 ASP B N 1
ATOM 8012 C CA . ASP B 1 192 ? 61.656 2.051 -7.781 1 75.06 192 ASP B CA 1
ATOM 8013 C C . ASP B 1 192 ? 60.312 1.559 -7.262 1 75.06 192 ASP B C 1
ATOM 8015 O O . ASP B 1 192 ? 59.906 1.876 -6.137 1 75.06 192 ASP B O 1
ATOM 8019 N N . ASN B 1 193 ? 59.656 0.542 -8.156 1 89.06 193 ASN B N 1
ATOM 8020 C CA . ASN B 1 193 ? 58.344 0.198 -7.605 1 89.06 193 ASN B CA 1
ATOM 8021 C C . ASN B 1 193 ? 58.094 -1.306 -7.668 1 89.06 193 ASN B C 1
ATOM 8023 O O . ASN B 1 193 ? 58.438 -1.96 -8.648 1 89.06 193 ASN B O 1
ATOM 8027 N N . ALA B 1 194 ? 57.594 -1.937 -6.672 1 90.69 194 ALA B N 1
ATOM 8028 C CA . ALA B 1 194 ? 57.156 -3.332 -6.625 1 90.69 194 ALA B CA 1
ATOM 8029 C C . ALA B 1 194 ? 55.906 -3.549 -7.457 1 90.69 194 ALA B C 1
ATOM 8031 O O . ALA B 1 194 ? 55.031 -2.666 -7.535 1 90.69 194 ALA B O 1
ATOM 8032 N N . ALA B 1 195 ? 55.812 -4.719 -8.141 1 92.69 195 ALA B N 1
ATOM 8033 C CA . ALA B 1 195 ? 54.656 -5.082 -8.922 1 92.69 195 ALA B CA 1
ATOM 8034 C C . ALA B 1 195 ? 53.906 -6.246 -8.281 1 92.69 195 ALA B C 1
ATOM 8036 O O . ALA B 1 195 ? 54.5 -7.164 -7.734 1 92.69 195 ALA B O 1
ATOM 8037 N N . ILE B 1 196 ? 52.625 -6.199 -8.258 1 95 196 ILE B N 1
ATOM 8038 C CA . ILE B 1 196 ? 51.75 -7.258 -7.727 1 95 196 ILE B CA 1
ATOM 8039 C C . ILE B 1 196 ? 50.719 -7.652 -8.766 1 95 196 ILE B C 1
ATOM 8041 O O . ILE B 1 196 ? 50.031 -6.789 -9.32 1 95 196 ILE B O 1
ATOM 8045 N N . TYR B 1 197 ? 50.594 -8.945 -8.984 1 94.81 197 TYR B N 1
ATOM 8046 C CA . TYR B 1 197 ? 49.656 -9.453 -10 1 94.81 197 TYR B CA 1
ATOM 8047 C C . TYR B 1 197 ? 48.844 -10.609 -9.453 1 94.81 197 TYR B C 1
ATOM 8049 O O . TYR B 1 197 ? 49.25 -11.281 -8.5 1 94.81 197 TYR B O 1
ATOM 8057 N N . LEU B 1 198 ? 47.625 -10.758 -10.008 1 95.75 198 LEU B N 1
ATOM 8058 C CA . LEU B 1 198 ? 46.812 -11.945 -9.812 1 95.75 198 LEU B CA 1
ATOM 8059 C C . LEU B 1 198 ? 46.969 -12.922 -10.977 1 95.75 198 LEU B C 1
ATOM 8061 O O . LEU B 1 198 ? 46.938 -12.523 -12.141 1 95.75 198 LEU B O 1
ATOM 8065 N N . ARG B 1 199 ? 47.25 -14.07 -10.641 1 94.88 199 ARG B N 1
ATOM 8066 C CA . ARG B 1 199 ? 47.5 -15.062 -11.68 1 94.88 199 ARG B CA 1
ATOM 8067 C C . ARG B 1 199 ? 46.5 -16.203 -11.602 1 94.88 199 ARG B C 1
ATOM 8069 O O . ARG B 1 199 ? 46.219 -16.719 -10.516 1 94.88 199 ARG B O 1
ATOM 8076 N N . ARG B 1 200 ? 45.906 -16.578 -12.711 1 94.25 200 ARG B N 1
ATOM 8077 C CA . ARG B 1 200 ? 45.094 -17.781 -12.836 1 94.25 200 ARG B CA 1
ATOM 8078 C C . ARG B 1 200 ? 45.969 -19 -13.195 1 94.25 200 ARG B C 1
ATOM 8080 O O . ARG B 1 200 ? 46.688 -18.984 -14.188 1 94.25 200 ARG B O 1
ATOM 8087 N N . GLU B 1 201 ? 45.719 -20 -12.422 1 90.44 201 GLU B N 1
ATOM 8088 C CA . GLU B 1 201 ? 46.5 -21.203 -12.664 1 90.44 201 GLU B CA 1
ATOM 8089 C C . GLU B 1 201 ? 45.844 -22.094 -13.711 1 90.44 201 GLU B C 1
ATOM 8091 O O . GLU B 1 201 ? 44.625 -22.203 -13.742 1 90.44 201 GLU B O 1
ATOM 8096 N N . ASN B 1 202 ? 46.469 -22.688 -14.555 1 83.56 202 ASN B N 1
ATOM 8097 C CA . ASN B 1 202 ? 46.031 -23.656 -15.562 1 83.56 202 ASN B CA 1
ATOM 8098 C C . ASN B 1 202 ? 44.906 -23.109 -16.406 1 83.56 202 ASN B C 1
ATOM 8100 O O . ASN B 1 202 ? 43.781 -23.625 -16.375 1 83.56 202 ASN B O 1
ATOM 8104 N N . PRO B 1 203 ? 45.219 -22.109 -17.141 1 84.06 203 PRO B N 1
ATOM 8105 C CA . PRO B 1 203 ? 44.188 -21.5 -17.984 1 84.06 203 PRO B CA 1
ATOM 8106 C C . PRO B 1 203 ? 43.594 -22.469 -19 1 84.06 203 PRO B C 1
ATOM 8108 O O . PRO B 1 203 ? 44.312 -23.359 -19.484 1 84.06 203 PRO B O 1
ATOM 8111 N N . SER B 1 204 ? 42.312 -22.469 -19.188 1 85.88 204 SER B N 1
ATOM 8112 C CA . SER B 1 204 ? 41.562 -23.266 -20.141 1 85.88 204 SER B CA 1
ATOM 8113 C C . SER B 1 204 ? 40.719 -22.391 -21.047 1 85.88 204 SER B C 1
ATOM 8115 O O . SER B 1 204 ? 40.969 -21.203 -21.188 1 85.88 204 SER B O 1
ATOM 8117 N N . ALA B 1 205 ? 39.75 -23.062 -21.766 1 87.12 205 ALA B N 1
ATOM 8118 C CA . ALA B 1 205 ? 38.875 -22.312 -22.656 1 87.12 205 ALA B CA 1
ATOM 8119 C C . ALA B 1 205 ? 37.906 -21.438 -21.875 1 87.12 205 ALA B C 1
ATOM 8121 O O . ALA B 1 205 ? 37.375 -20.453 -22.391 1 87.12 205 ALA B O 1
ATOM 8122 N N . LEU B 1 206 ? 37.781 -21.859 -20.656 1 90.88 206 LEU B N 1
ATOM 8123 C CA . LEU B 1 206 ? 36.938 -21.062 -19.781 1 90.88 206 LEU B CA 1
ATOM 8124 C C . LEU B 1 206 ? 37.625 -19.766 -19.391 1 90.88 206 LEU B C 1
ATOM 8126 O O . LEU B 1 206 ? 38.781 -19.797 -18.938 1 90.88 206 LEU B O 1
ATOM 8130 N N . ARG B 1 207 ? 37 -18.672 -19.625 1 93.06 207 ARG B N 1
ATOM 8131 C CA . ARG B 1 207 ? 37.5 -17.344 -19.297 1 93.06 207 ARG B CA 1
ATOM 8132 C C . ARG B 1 207 ? 36.812 -16.781 -18.062 1 93.06 207 ARG B C 1
ATOM 8134 O O . ARG B 1 207 ? 35.812 -17.312 -17.609 1 93.06 207 ARG B O 1
ATOM 8141 N N . PHE B 1 208 ? 37.469 -15.734 -17.469 1 94.19 208 PHE B N 1
ATOM 8142 C CA . PHE B 1 208 ? 36.875 -15.117 -16.281 1 94.19 208 PHE B CA 1
ATOM 8143 C C . PHE B 1 208 ? 36.906 -13.602 -16.391 1 94.19 208 PHE B C 1
ATOM 8145 O O . PHE B 1 208 ? 37.938 -13.016 -16.703 1 94.19 208 PHE B O 1
ATOM 8152 N N . ASP B 1 209 ? 35.812 -13.016 -16.266 1 93.5 209 ASP B N 1
ATOM 8153 C CA . ASP B 1 209 ? 35.719 -11.586 -16.016 1 93.5 209 ASP B CA 1
ATOM 8154 C C . ASP B 1 209 ? 35.812 -11.297 -14.508 1 93.5 209 ASP B C 1
ATOM 8156 O O . ASP B 1 209 ? 34.906 -11.672 -13.75 1 93.5 209 ASP B O 1
ATOM 8160 N N . VAL B 1 210 ? 36.906 -10.578 -14.086 1 95.25 210 VAL B N 1
ATOM 8161 C CA . VAL B 1 210 ? 37.125 -10.438 -12.648 1 95.25 210 VAL B CA 1
ATOM 8162 C C . VAL B 1 210 ? 37.312 -8.969 -12.297 1 95.25 210 VAL B C 1
ATOM 8164 O O . VAL B 1 210 ? 38.062 -8.258 -12.969 1 95.25 210 VAL B O 1
ATOM 8167 N N . THR B 1 211 ? 36.625 -8.484 -11.344 1 96.38 211 THR B N 1
ATOM 8168 C CA . THR B 1 211 ? 36.906 -7.223 -10.672 1 96.38 211 THR B CA 1
ATOM 8169 C C . THR B 1 211 ? 37.469 -7.461 -9.273 1 96.38 211 THR B C 1
ATOM 8171 O O . THR B 1 211 ? 36.812 -8.039 -8.422 1 96.38 211 THR B O 1
ATOM 8174 N N . PHE B 1 212 ? 38.688 -7.027 -9.094 1 96.75 212 PHE B N 1
ATOM 8175 C CA . PHE B 1 212 ? 39.344 -7.316 -7.824 1 96.75 212 PHE B CA 1
ATOM 8176 C C . PHE B 1 212 ? 40.188 -6.125 -7.363 1 96.75 212 PHE B C 1
ATOM 8178 O O . PHE B 1 212 ? 40.469 -5.223 -8.156 1 96.75 212 PHE B O 1
ATOM 8185 N N . THR B 1 213 ? 40.5 -6.137 -6.074 1 97 213 THR B N 1
ATOM 8186 C CA . THR B 1 213 ? 41.344 -5.125 -5.449 1 97 213 THR B CA 1
ATOM 8187 C C . THR B 1 213 ? 42.594 -5.758 -4.848 1 97 213 THR B C 1
ATOM 8189 O O . THR B 1 213 ? 42.5 -6.738 -4.109 1 97 213 THR B O 1
ATOM 8192 N N . ILE B 1 214 ? 43.719 -5.227 -5.25 1 97.06 214 ILE B N 1
ATOM 8193 C CA . ILE B 1 214 ? 44.969 -5.602 -4.617 1 97.06 214 ILE B CA 1
ATOM 8194 C C . ILE B 1 214 ? 45.281 -4.633 -3.479 1 97.06 214 ILE B C 1
ATOM 8196 O O . ILE B 1 214 ? 45.219 -3.414 -3.656 1 97.06 214 ILE B O 1
ATOM 8200 N N . TYR B 1 215 ? 45.625 -5.289 -2.348 1 96 215 TYR B N 1
ATOM 8201 C CA . TYR B 1 215 ? 45.844 -4.344 -1.258 1 96 215 TYR B CA 1
ATOM 8202 C C . TYR B 1 215 ? 46.906 -4.848 -0.309 1 96 215 TYR B C 1
ATOM 8204 O O . TYR B 1 215 ? 47.188 -6.051 -0.25 1 96 215 TYR B O 1
ATOM 8212 N N . ILE B 1 216 ? 47.531 -3.953 0.302 1 94.38 216 ILE B N 1
ATOM 8213 C CA . ILE B 1 216 ? 48.312 -4.129 1.522 1 94.38 216 ILE B CA 1
ATOM 8214 C C . ILE B 1 216 ? 47.594 -3.467 2.693 1 94.38 216 ILE B C 1
ATOM 8216 O O . ILE B 1 216 ? 47.344 -2.262 2.668 1 94.38 216 ILE B O 1
ATOM 8220 N N . PRO B 1 217 ? 47.281 -4.27 3.633 1 92.56 217 PRO B N 1
ATOM 8221 C CA . PRO B 1 217 ? 46.406 -3.76 4.699 1 92.56 217 PRO B CA 1
ATOM 8222 C C . PRO B 1 217 ? 46.875 -2.424 5.262 1 92.56 217 PRO B C 1
ATOM 8224 O O . PRO B 1 217 ? 48.031 -2.303 5.676 1 92.56 217 PRO B O 1
ATOM 8227 N N . LYS B 1 218 ? 46.031 -1.396 5.281 1 86.06 218 LYS B N 1
ATOM 8228 C CA . LYS B 1 218 ? 46.188 -0.069 5.871 1 86.06 218 LYS B CA 1
ATOM 8229 C C . LYS B 1 218 ? 47.25 0.734 5.141 1 86.06 218 LYS B C 1
ATOM 8231 O O . LYS B 1 218 ? 47.781 1.714 5.676 1 86.06 218 LYS B O 1
ATOM 8236 N N . VAL B 1 219 ? 47.656 0.279 3.969 1 88.31 219 VAL B N 1
ATOM 8237 C CA . VAL B 1 219 ? 48.688 0.984 3.252 1 88.31 219 VAL B CA 1
ATOM 8238 C C . VAL B 1 219 ? 48.188 1.477 1.906 1 88.31 219 VAL B C 1
ATOM 8240 O O . VAL B 1 219 ? 48.094 2.684 1.661 1 88.31 219 VAL B O 1
ATOM 8243 N N . LYS B 1 220 ? 47.812 0.48 1.089 1 91 220 LYS B N 1
ATOM 8244 C CA . LYS B 1 220 ? 47.406 0.841 -0.262 1 91 220 LYS B CA 1
ATOM 8245 C C . LYS B 1 220 ? 46.438 -0.196 -0.835 1 91 220 LYS B C 1
ATOM 8247 O O . LYS B 1 220 ? 46.562 -1.388 -0.542 1 91 220 LYS B O 1
ATOM 8252 N N . GLU B 1 221 ? 45.469 0.291 -1.62 1 93.69 221 GLU B N 1
ATOM 8253 C CA . GLU B 1 221 ? 44.531 -0.583 -2.336 1 93.69 221 GLU B CA 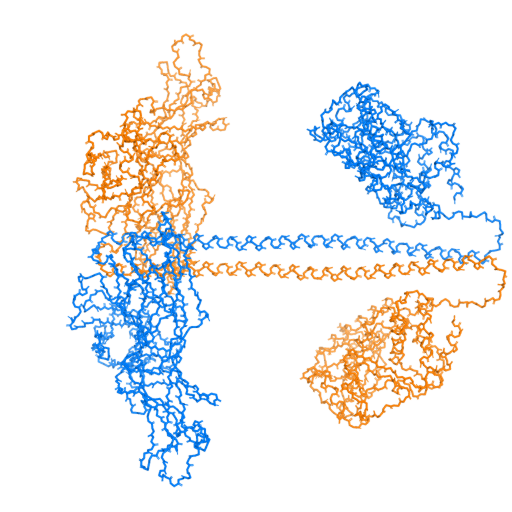1
ATOM 8254 C C . GLU B 1 221 ? 44.281 -0.084 -3.758 1 93.69 221 GLU B C 1
ATOM 8256 O O . GLU B 1 221 ? 44.219 1.124 -3.99 1 93.69 221 GLU B O 1
ATOM 8261 N N . VAL B 1 222 ? 44.312 -0.952 -4.707 1 94.25 222 VAL B N 1
ATOM 8262 C CA . VAL B 1 222 ? 44.062 -0.612 -6.102 1 94.25 222 VAL B CA 1
ATOM 8263 C C . VAL B 1 222 ? 43 -1.564 -6.684 1 94.25 222 VAL B C 1
ATOM 8265 O O . VAL B 1 222 ? 43.219 -2.781 -6.688 1 94.25 222 VAL B O 1
ATOM 8268 N N . LYS B 1 223 ? 41.906 -1.012 -7.199 1 93.75 223 LYS B N 1
ATOM 8269 C CA . LYS B 1 223 ? 40.844 -1.797 -7.82 1 93.75 223 LYS B CA 1
ATOM 8270 C C . LYS B 1 223 ? 41.094 -1.966 -9.312 1 93.75 223 LYS B C 1
ATOM 8272 O O . LYS B 1 223 ? 41.406 -1.002 -10.008 1 93.75 223 LYS B O 1
ATOM 8277 N N . ILE B 1 224 ? 40.906 -3.17 -9.82 1 94.5 224 ILE B N 1
ATOM 8278 C CA . ILE B 1 224 ? 41.188 -3.516 -11.211 1 94.5 224 ILE B CA 1
ATOM 8279 C C . ILE B 1 224 ? 40.062 -4.387 -11.758 1 94.5 224 ILE B C 1
ATOM 8281 O O . ILE B 1 224 ? 39.469 -5.18 -11.023 1 94.5 224 ILE B O 1
ATOM 8285 N N . THR B 1 225 ? 39.719 -4.223 -12.992 1 93.62 225 THR B N 1
ATOM 8286 C CA . THR B 1 225 ? 38.844 -5.129 -13.727 1 93.62 225 THR B CA 1
ATOM 8287 C C . THR B 1 225 ? 39.594 -5.723 -14.93 1 93.62 225 THR B C 1
ATOM 8289 O O . THR B 1 225 ? 40.25 -5 -15.68 1 93.62 225 THR B O 1
ATOM 8292 N N . HIS B 1 226 ? 39.562 -7.02 -15.023 1 93.5 226 HIS B N 1
ATOM 8293 C CA . HIS B 1 226 ? 40.312 -7.664 -16.109 1 93.5 226 HIS B CA 1
ATOM 8294 C C . HIS B 1 226 ? 39.594 -8.93 -16.578 1 93.5 226 HIS B C 1
ATOM 8296 O O . HIS B 1 226 ? 38.875 -9.562 -15.812 1 93.5 226 HIS B O 1
ATOM 8302 N N . HIS B 1 227 ? 39.781 -9.25 -17.922 1 91.19 227 HIS B N 1
ATOM 8303 C CA . HIS B 1 227 ? 39.281 -10.484 -18.516 1 91.19 227 HIS B CA 1
ATOM 8304 C C . HIS B 1 227 ? 40.406 -11.508 -18.641 1 91.19 227 HIS B C 1
ATOM 8306 O O . HIS B 1 227 ? 41.219 -11.43 -19.562 1 91.19 227 HIS B O 1
ATOM 8312 N N . PHE B 1 228 ? 40.375 -12.477 -17.828 1 91.88 228 PHE B N 1
ATOM 8313 C CA . PHE B 1 228 ? 41.406 -13.508 -17.859 1 91.88 228 PHE B CA 1
ATOM 8314 C C . PHE B 1 228 ? 41.094 -14.555 -18.922 1 91.88 228 PHE B C 1
ATOM 8316 O O . PHE B 1 228 ? 39.969 -15.102 -18.938 1 91.88 228 PHE B O 1
ATOM 8323 N N . HIS B 1 229 ? 41.906 -14.82 -19.844 1 88 229 HIS B N 1
ATOM 8324 C CA . HIS B 1 229 ? 41.719 -15.836 -20.875 1 88 229 HIS B CA 1
ATOM 8325 C C . HIS B 1 229 ? 43 -16.609 -21.125 1 88 229 HIS B C 1
ATOM 8327 O O . HIS B 1 229 ? 44 -16.438 -20.422 1 88 229 HIS B O 1
ATOM 8333 N N . GLU B 1 230 ? 43.062 -17.594 -22.016 1 79.81 230 GLU B N 1
ATOM 8334 C CA . GLU B 1 230 ? 44.094 -18.609 -22.156 1 79.81 230 GLU B CA 1
ATOM 8335 C C . GLU B 1 230 ? 45.375 -18 -22.719 1 79.81 230 GLU B C 1
ATOM 8337 O O . GLU B 1 230 ? 46.469 -18.531 -22.5 1 79.81 230 GLU B O 1
ATOM 8342 N N . LYS B 1 231 ? 45.281 -16.891 -23.328 1 74.81 231 LYS B N 1
ATOM 8343 C CA . LYS B 1 231 ? 46.5 -16.328 -23.875 1 74.81 231 LYS B CA 1
ATOM 8344 C C . LYS B 1 231 ? 47.469 -15.922 -22.75 1 74.81 231 LYS B C 1
ATOM 8346 O O . LYS B 1 231 ? 47.031 -15.438 -21.703 1 74.81 231 LYS B O 1
ATOM 8351 N N . VAL B 1 232 ? 48.625 -16.25 -22.891 1 66.94 232 VAL B N 1
ATOM 8352 C CA . VAL B 1 232 ? 49.688 -16.125 -21.891 1 66.94 232 VAL B CA 1
ATOM 8353 C C . VAL B 1 232 ? 49.656 -14.711 -21.297 1 66.94 232 VAL B C 1
ATOM 8355 O O . VAL B 1 232 ? 49.781 -14.547 -20.078 1 66.94 232 VAL B O 1
ATOM 8358 N N . CYS B 1 233 ? 49.344 -13.734 -22.125 1 66.94 233 CYS B N 1
ATOM 8359 C CA . CYS B 1 233 ? 49.438 -12.367 -21.641 1 66.94 233 CYS B CA 1
ATOM 8360 C C . CYS B 1 233 ? 48.25 -12.023 -20.766 1 66.94 233 CYS B C 1
ATOM 8362 O O . CYS B 1 233 ? 48.25 -11.031 -20.047 1 66.94 233 CYS B O 1
ATOM 8364 N N . SER B 1 234 ? 47.312 -12.922 -20.656 1 78.19 234 SER B N 1
ATOM 8365 C CA . SER B 1 234 ? 46.094 -12.523 -19.953 1 78.19 234 SER B CA 1
ATOM 8366 C C . SER B 1 234 ? 45.844 -13.43 -18.75 1 78.19 234 SER B C 1
ATOM 8368 O O . SER B 1 234 ? 44.844 -13.289 -18.062 1 78.19 234 SER B O 1
ATOM 8370 N N . THR B 1 235 ? 46.844 -14.305 -18.453 1 88.75 235 THR B N 1
ATOM 8371 C CA . THR B 1 235 ? 46.688 -15.195 -17.312 1 88.75 235 THR B CA 1
ATOM 8372 C C . THR B 1 235 ? 47.156 -14.523 -16.016 1 88.75 235 THR B C 1
ATOM 8374 O O . THR B 1 235 ? 46.781 -14.969 -14.922 1 88.75 235 THR B O 1
ATOM 8377 N N . THR B 1 236 ? 48 -13.555 -16.156 1 90.75 236 THR B N 1
ATOM 8378 C CA . THR B 1 236 ? 48.5 -12.789 -15.031 1 90.75 236 THR B CA 1
ATOM 8379 C C . THR B 1 236 ? 48.312 -11.297 -15.25 1 90.75 236 THR B C 1
ATOM 8381 O O . THR B 1 236 ? 48.781 -10.734 -16.234 1 90.75 236 THR B O 1
ATOM 8384 N N . PHE B 1 237 ? 47.562 -10.734 -14.391 1 91.62 237 PHE B N 1
ATOM 8385 C CA . PHE B 1 237 ? 47.281 -9.312 -14.555 1 91.62 237 PHE B CA 1
ATOM 8386 C C . PHE B 1 237 ? 47.219 -8.617 -13.203 1 91.62 237 PHE B C 1
ATOM 8388 O O . PHE B 1 237 ? 46.75 -9.203 -12.227 1 91.62 237 PHE B O 1
ATOM 8395 N N . GLY B 1 238 ? 47.656 -7.324 -13.203 1 93.06 238 GLY B N 1
ATOM 8396 C CA . GLY B 1 238 ? 47.688 -6.559 -11.969 1 93.06 238 GLY B CA 1
ATOM 8397 C C . GLY B 1 238 ? 48.281 -5.176 -12.125 1 93.06 238 GLY B C 1
ATOM 8398 O O . GLY B 1 238 ? 48 -4.469 -13.094 1 93.06 238 GLY B O 1
ATOM 8399 N N . VAL B 1 239 ? 49.094 -4.875 -11.094 1 92.56 239 VAL B N 1
ATOM 8400 C CA . VAL B 1 239 ? 49.656 -3.531 -11.047 1 92.56 239 VAL B CA 1
ATOM 8401 C C . VAL B 1 239 ? 51.156 -3.605 -11.133 1 92.56 239 VAL B C 1
ATOM 8403 O O . VAL B 1 239 ? 51.812 -4.191 -10.266 1 92.56 239 VAL B O 1
ATOM 8406 N N . GLU B 1 240 ? 51.688 -2.922 -12.078 1 90.19 240 GLU B N 1
ATOM 8407 C CA . GLU B 1 240 ? 53.125 -2.936 -12.305 1 90.19 240 GLU B CA 1
ATOM 8408 C C . GLU B 1 240 ? 53.844 -2.055 -11.281 1 90.19 240 GLU B C 1
ATOM 8410 O O . GLU B 1 240 ? 54.938 -2.418 -10.789 1 90.19 240 GLU B O 1
ATOM 8415 N N . LYS B 1 241 ? 53.25 -0.842 -11.078 1 90.25 241 LYS B N 1
ATOM 8416 C CA . LYS B 1 241 ? 53.812 0.08 -10.094 1 90.25 241 LYS B CA 1
ATOM 8417 C C . LYS B 1 241 ? 52.906 0.232 -8.883 1 90.25 241 LYS B C 1
ATOM 8419 O O . LYS B 1 241 ? 52.25 1.257 -8.734 1 90.25 241 LYS B O 1
ATOM 8424 N N . PHE B 1 242 ? 53 -0.77 -8.078 1 93.06 242 PHE B N 1
ATOM 8425 C CA . PHE B 1 242 ? 52.062 -0.783 -6.957 1 93.06 242 PHE B CA 1
ATOM 8426 C C . PHE B 1 242 ? 52.594 0.062 -5.801 1 93.06 242 PHE B C 1
ATOM 8428 O O . PHE B 1 242 ? 51.906 0.956 -5.316 1 93.06 242 PHE B O 1
ATOM 8435 N N . ILE B 1 243 ? 53.719 -0.123 -5.352 1 90.81 243 ILE B N 1
ATOM 8436 C CA . ILE B 1 243 ? 54.375 0.595 -4.25 1 90.81 243 ILE B CA 1
ATOM 8437 C C . ILE B 1 243 ? 55.875 0.632 -4.465 1 90.81 243 ILE B C 1
ATOM 8439 O O . ILE B 1 243 ? 56.438 -0.27 -5.082 1 90.81 243 ILE B O 1
ATOM 8443 N N . ARG B 1 244 ? 56.562 1.635 -3.885 1 86.94 244 ARG B N 1
ATOM 8444 C CA . ARG B 1 244 ? 58 1.734 -4.016 1 86.94 244 ARG B CA 1
ATOM 8445 C C . ARG B 1 244 ? 58.688 0.578 -3.303 1 86.94 244 ARG B C 1
ATOM 8447 O O . ARG B 1 244 ? 58.281 0.187 -2.205 1 86.94 244 ARG B O 1
ATOM 8454 N N . THR B 1 245 ? 59.688 0.13 -3.875 1 87.38 245 THR B N 1
ATOM 8455 C CA . THR B 1 245 ? 60.406 -1.017 -3.342 1 87.38 245 THR B CA 1
ATOM 8456 C C . THR B 1 245 ? 60.969 -0.704 -1.957 1 87.38 245 THR B C 1
ATOM 8458 O O . THR B 1 245 ? 60.938 -1.559 -1.068 1 87.38 245 THR B O 1
ATOM 8461 N N . LYS B 1 246 ? 61.438 0.479 -1.782 1 84.62 246 LYS B N 1
ATOM 8462 C CA . LYS B 1 246 ? 62 0.885 -0.501 1 84.62 246 LYS B CA 1
ATOM 8463 C C . LYS B 1 246 ? 60.938 0.875 0.6 1 84.62 246 LYS B C 1
ATOM 8465 O O . LYS B 1 246 ? 61.219 0.423 1.717 1 84.62 246 LYS B O 1
ATOM 8470 N N . ASP B 1 247 ? 59.812 1.322 0.257 1 88.44 247 ASP B N 1
ATOM 8471 C CA . ASP B 1 247 ? 58.75 1.373 1.229 1 88.44 247 ASP B CA 1
ATOM 8472 C C . ASP B 1 247 ? 58.25 -0.031 1.594 1 88.44 247 ASP B C 1
ATOM 8474 O O . ASP B 1 247 ? 57.906 -0.295 2.748 1 88.44 247 ASP B O 1
ATOM 8478 N N . LEU B 1 248 ? 58.25 -0.844 0.589 1 89.88 248 LEU B N 1
ATOM 8479 C CA . LEU B 1 248 ? 57.844 -2.225 0.816 1 89.88 248 LEU B CA 1
ATOM 8480 C C . LEU B 1 248 ? 58.812 -2.928 1.772 1 89.88 248 LEU B C 1
ATOM 8482 O O . LEU B 1 248 ? 58.375 -3.678 2.65 1 89.88 248 LEU B O 1
ATOM 8486 N N . ARG B 1 249 ? 60.062 -2.643 1.683 1 87.06 249 ARG B N 1
ATOM 8487 C CA . ARG B 1 249 ? 61.094 -3.244 2.537 1 87.06 249 ARG B CA 1
ATOM 8488 C C . ARG B 1 249 ? 60.969 -2.729 3.969 1 87.06 249 ARG B C 1
ATOM 8490 O O . ARG B 1 249 ? 61.188 -3.477 4.922 1 87.06 249 ARG B O 1
ATOM 8497 N N . LEU B 1 250 ? 60.594 -1.528 4.016 1 86.75 250 LEU B N 1
ATOM 8498 C CA . LEU B 1 250 ? 60.469 -0.918 5.332 1 86.75 250 LEU B CA 1
ATOM 8499 C C . LEU B 1 250 ? 59.281 -1.489 6.09 1 86.75 250 LEU B C 1
ATOM 8501 O O . LEU B 1 250 ? 59.312 -1.581 7.32 1 86.75 250 LEU B O 1
ATOM 8505 N N . MET B 1 251 ? 58.375 -1.86 5.332 1 87.12 251 MET B N 1
ATOM 8506 C CA . MET B 1 251 ? 57.125 -2.336 5.957 1 87.12 251 MET B CA 1
ATOM 8507 C C . MET B 1 251 ? 57.219 -3.822 6.277 1 87.12 251 MET B C 1
ATOM 8509 O O . MET B 1 251 ? 56.438 -4.34 7.078 1 87.12 251 MET B O 1
ATOM 8513 N N . ALA B 1 252 ? 58.156 -4.426 5.707 1 88.62 252 ALA B N 1
ATOM 8514 C CA . ALA B 1 252 ? 58.281 -5.871 5.863 1 88.62 252 ALA B CA 1
ATOM 8515 C C . ALA B 1 252 ? 58.625 -6.242 7.301 1 88.62 252 ALA B C 1
ATOM 8517 O O . ALA B 1 252 ? 59.531 -5.641 7.91 1 88.62 252 ALA B O 1
ATOM 8518 N N . LYS B 1 253 ? 57.906 -7.105 7.887 1 87.06 253 LYS B N 1
ATOM 8519 C CA . LYS B 1 253 ? 58.188 -7.676 9.203 1 87.06 253 LYS B CA 1
ATOM 8520 C C . LYS B 1 253 ? 58.656 -9.117 9.078 1 87.06 253 LYS B C 1
ATOM 8522 O O . LYS B 1 253 ? 57.906 -10 8.648 1 87.06 253 LYS B O 1
ATOM 8527 N N . GLY B 1 254 ? 59.844 -9.5 9.453 1 84.5 254 GLY B N 1
ATOM 8528 C CA . GLY B 1 254 ? 60.406 -10.836 9.328 1 84.5 254 GLY B CA 1
ATOM 8529 C C . GLY B 1 254 ? 60.688 -11.234 7.883 1 84.5 254 GLY B C 1
ATOM 8530 O O . GLY B 1 254 ? 60.594 -12.414 7.539 1 84.5 254 GLY B O 1
ATOM 8531 N N . GLY B 1 255 ? 60.656 -10.25 7.023 1 86.5 255 GLY B N 1
ATOM 8532 C CA . GLY B 1 255 ? 60.969 -10.477 5.617 1 86.5 255 GLY B CA 1
ATOM 8533 C C . GLY B 1 255 ? 59.719 -10.695 4.77 1 86.5 255 GLY B C 1
ATOM 8534 O O . GLY B 1 255 ? 59.812 -11.031 3.586 1 86.5 255 GLY B O 1
ATOM 8535 N N . THR B 1 256 ? 58.562 -10.594 5.43 1 92.19 256 THR B N 1
ATOM 8536 C CA . THR B 1 256 ? 57.344 -10.828 4.68 1 92.19 256 THR B CA 1
ATOM 8537 C C . THR B 1 256 ? 56.375 -9.648 4.809 1 92.19 256 THR B C 1
ATOM 8539 O O . THR B 1 256 ? 56.469 -8.859 5.758 1 92.19 256 THR B O 1
ATOM 8542 N N . VAL B 1 257 ? 55.531 -9.422 3.842 1 93.75 257 VAL B N 1
ATOM 8543 C CA . VAL B 1 257 ? 54.469 -8.422 3.834 1 93.75 257 VAL B CA 1
ATOM 8544 C C . VAL B 1 257 ? 53.125 -9.078 3.49 1 93.75 257 VAL B C 1
ATOM 8546 O O . VAL B 1 257 ? 53.062 -9.922 2.594 1 93.75 257 VAL B O 1
ATOM 8549 N N . PRO B 1 258 ? 52.156 -8.734 4.238 1 94.94 258 PRO B N 1
ATOM 8550 C CA . PRO B 1 258 ? 50.844 -9.281 3.871 1 94.94 258 PRO B CA 1
ATOM 8551 C C . PRO B 1 258 ? 50.25 -8.617 2.625 1 94.94 258 PRO B C 1
ATOM 8553 O O . PRO B 1 258 ? 50.219 -7.387 2.531 1 94.94 258 PRO B O 1
ATOM 8556 N N . VAL B 1 259 ? 49.969 -9.406 1.657 1 96 259 VAL B N 1
ATOM 8557 C CA . VAL B 1 259 ? 49.281 -8.938 0.44 1 96 259 VAL B CA 1
ATOM 8558 C C . VAL B 1 259 ? 47.938 -9.648 0.28 1 96 259 VAL B C 1
ATOM 8560 O O . VAL B 1 259 ? 47.844 -10.836 0.567 1 96 259 VAL B O 1
ATOM 8563 N N . GLY B 1 260 ? 47 -8.82 -0.08 1 96.5 260 GLY B N 1
ATOM 8564 C CA . GLY B 1 260 ? 45.688 -9.398 -0.192 1 96.5 260 GLY B CA 1
ATOM 8565 C C . GLY B 1 260 ? 45 -9.078 -1.51 1 96.5 260 GLY B C 1
ATOM 8566 O O . GLY B 1 260 ? 45.406 -8.156 -2.219 1 96.5 260 GLY B O 1
ATOM 8567 N N . ILE B 1 261 ? 44.062 -9.945 -1.826 1 97.19 261 ILE B N 1
ATOM 8568 C CA . ILE B 1 261 ? 43.156 -9.758 -2.971 1 97.19 261 ILE B CA 1
ATOM 8569 C C . ILE B 1 261 ? 41.719 -9.797 -2.51 1 97.19 261 ILE B C 1
ATOM 8571 O O . ILE B 1 261 ? 41.312 -10.68 -1.746 1 97.19 261 ILE B O 1
ATOM 8575 N N . LYS B 1 262 ? 41 -8.828 -2.887 1 97.19 262 LYS B N 1
ATOM 8576 C CA . LYS B 1 262 ? 39.562 -8.773 -2.643 1 97.19 262 LYS B CA 1
ATOM 8577 C C . LYS B 1 262 ? 38.781 -8.836 -3.951 1 97.19 262 LYS B C 1
ATOM 8579 O O . LYS B 1 262 ? 38.844 -7.906 -4.762 1 97.19 262 LYS B O 1
ATOM 8584 N N . ILE B 1 263 ? 38.062 -9.859 -4.129 1 97.06 263 ILE B N 1
ATOM 8585 C CA . ILE B 1 263 ? 37.281 -10.047 -5.363 1 97.06 263 ILE B CA 1
ATOM 8586 C C . ILE B 1 263 ? 35.844 -9.664 -5.129 1 97.06 263 ILE B C 1
ATOM 8588 O O . ILE B 1 263 ? 35.156 -10.281 -4.312 1 97.06 263 ILE B O 1
ATOM 8592 N N . VAL B 1 264 ? 35.375 -8.773 -5.895 1 95.31 264 VAL B N 1
ATOM 8593 C CA . VAL B 1 264 ? 34.031 -8.281 -5.73 1 95.31 264 VAL B CA 1
ATOM 8594 C C . VAL B 1 264 ? 33.125 -8.914 -6.777 1 95.31 264 VAL B C 1
ATOM 8596 O O . VAL B 1 264 ? 31.906 -9.047 -6.562 1 95.31 264 VAL B O 1
ATOM 8599 N N . ASN B 1 265 ? 33.688 -9.242 -7.883 1 94.5 265 ASN B N 1
ATOM 8600 C CA . ASN B 1 265 ? 32.906 -9.875 -8.953 1 94.5 265 ASN B CA 1
ATOM 8601 C C . ASN B 1 265 ? 33.781 -10.852 -9.75 1 94.5 265 ASN B C 1
ATOM 8603 O O . ASN B 1 265 ? 34.938 -10.578 -10.023 1 94.5 265 ASN B O 1
ATOM 8607 N N . ILE B 1 266 ? 33.25 -11.961 -10.008 1 94.56 266 ILE B N 1
ATOM 8608 C CA . ILE B 1 266 ? 33.906 -12.961 -10.836 1 94.56 266 ILE B CA 1
ATOM 8609 C C . ILE B 1 266 ? 32.875 -13.742 -11.633 1 94.56 266 ILE B C 1
ATOM 8611 O O . ILE B 1 266 ? 31.922 -14.297 -11.055 1 94.56 266 ILE B O 1
ATOM 8615 N N . GLN B 1 267 ? 33 -13.867 -12.906 1 92.5 267 GLN B N 1
ATOM 8616 C CA . GLN B 1 267 ? 32.031 -14.555 -13.766 1 92.5 267 GLN B CA 1
ATOM 8617 C C . GLN B 1 267 ? 32.75 -15.375 -14.836 1 92.5 267 GLN B C 1
ATOM 8619 O O . GLN B 1 267 ? 33.5 -14.836 -15.633 1 92.5 267 GLN B O 1
ATOM 8624 N N . PRO B 1 268 ? 32.531 -16.609 -14.797 1 93.44 268 PRO B N 1
ATOM 8625 C CA . PRO B 1 268 ? 33.094 -17.438 -15.875 1 93.44 268 PRO B CA 1
ATOM 8626 C C . PRO B 1 268 ? 32.281 -17.312 -17.172 1 93.44 268 PRO B C 1
ATOM 8628 O O . PRO B 1 268 ? 31.062 -17.141 -17.125 1 93.44 268 PRO B O 1
ATOM 8631 N N . TYR B 1 269 ? 32.969 -17.453 -18.281 1 93.69 269 TYR B N 1
ATOM 8632 C CA . TYR B 1 269 ? 32.25 -17.422 -19.547 1 93.69 269 TYR B CA 1
ATOM 8633 C C . TYR B 1 269 ? 33.062 -18.062 -20.656 1 93.69 269 TYR B C 1
ATOM 8635 O O . TYR B 1 269 ? 34.281 -18.266 -20.5 1 93.69 269 TYR B O 1
ATOM 8643 N N . PHE B 1 270 ? 32.438 -18.453 -21.672 1 93.25 270 PHE B N 1
ATOM 8644 C CA . PHE B 1 270 ? 33.031 -18.891 -22.922 1 93.25 270 PHE B CA 1
ATOM 8645 C C . PHE B 1 270 ? 32.875 -17.828 -24 1 93.25 270 PHE B C 1
ATOM 8647 O O . PHE B 1 270 ? 31.797 -17.203 -24.094 1 93.25 270 PHE B O 1
ATOM 8654 N N . TYR B 1 271 ? 33.938 -17.594 -24.625 1 91.31 271 TYR B N 1
ATOM 8655 C CA . TYR B 1 271 ? 33.875 -16.719 -25.797 1 91.31 271 TYR B CA 1
ATOM 8656 C C . TYR B 1 271 ? 33.938 -17.531 -27.078 1 91.31 271 TYR B C 1
ATOM 8658 O O . TYR B 1 271 ? 35 -18.125 -27.375 1 91.31 271 TYR B O 1
ATOM 8666 N N . LEU B 1 272 ? 32.844 -17.547 -27.797 1 89.94 272 LEU B N 1
ATOM 8667 C CA . LEU B 1 272 ? 32.75 -18.391 -28.984 1 89.94 272 LEU B CA 1
ATOM 8668 C C . LEU B 1 272 ? 32.562 -17.531 -30.234 1 89.94 272 LEU B C 1
ATOM 8670 O O . LEU B 1 272 ? 31.719 -16.641 -30.266 1 89.94 272 LEU B O 1
ATOM 8674 N N . GLY B 1 273 ? 33.5 -17.719 -31.156 1 87.75 273 GLY B N 1
ATOM 8675 C CA . GLY B 1 273 ? 33.375 -17.141 -32.469 1 87.75 273 GLY B CA 1
ATOM 8676 C C . GLY B 1 273 ? 32.906 -18.125 -33.531 1 87.75 273 GLY B C 1
ATOM 8677 O O . GLY B 1 273 ? 33.656 -18.953 -34 1 87.75 273 GLY B O 1
ATOM 8678 N N . PHE B 1 274 ? 31.656 -18.016 -33.844 1 88.19 274 PHE B N 1
ATOM 8679 C CA . PHE B 1 274 ? 31.094 -18.953 -34.812 1 88.19 274 PHE B CA 1
ATOM 8680 C C . PHE B 1 274 ? 31.406 -18.5 -36.25 1 88.19 274 PHE B C 1
ATOM 8682 O O . PHE B 1 274 ? 31.172 -17.344 -36.594 1 88.19 274 PHE B O 1
ATOM 8689 N N . ASP B 1 275 ? 31.969 -19.344 -37.031 1 85.5 275 ASP B N 1
ATOM 8690 C CA . ASP B 1 275 ? 32.188 -19.078 -38.438 1 85.5 275 ASP B CA 1
ATOM 8691 C C . ASP B 1 275 ? 30.938 -19.328 -39.25 1 85.5 275 ASP B C 1
ATOM 8693 O O . ASP B 1 275 ? 30.547 -20.469 -39.469 1 85.5 275 ASP B O 1
ATOM 8697 N N . THR B 1 276 ? 30.328 -18.344 -39.656 1 83.5 276 THR B N 1
ATOM 8698 C CA . THR B 1 276 ? 29.016 -18.438 -40.312 1 83.5 276 THR B CA 1
ATOM 8699 C C . THR B 1 276 ? 29.156 -18.766 -41.781 1 83.5 276 THR B C 1
ATOM 8701 O O . THR B 1 276 ? 28.172 -18.984 -42.469 1 83.5 276 THR B O 1
ATOM 8704 N N . LYS B 1 277 ? 30.359 -18.844 -42.375 1 79.19 277 LYS B N 1
ATOM 8705 C CA . LYS B 1 277 ? 30.562 -19.109 -43.781 1 79.19 277 LYS B CA 1
ATOM 8706 C C . LYS B 1 277 ? 30.078 -20.5 -44.156 1 79.19 277 LYS B C 1
ATOM 8708 O O . LYS B 1 277 ? 29.562 -20.703 -45.281 1 79.19 277 LYS B O 1
ATOM 8713 N N . ASP B 1 278 ? 30.219 -21.391 -43.156 1 77.56 278 ASP B N 1
ATOM 8714 C CA . ASP B 1 278 ? 29.859 -22.781 -43.469 1 77.56 278 ASP B CA 1
ATOM 8715 C C . ASP B 1 278 ? 28.406 -23.047 -43.062 1 77.56 278 ASP B C 1
ATOM 8717 O O . ASP B 1 278 ? 27.938 -24.188 -43.125 1 77.56 278 ASP B O 1
ATOM 8721 N N . TRP B 1 279 ? 27.734 -21.969 -42.656 1 84 279 TRP B N 1
ATOM 8722 C CA . TRP B 1 279 ? 26.359 -22.156 -42.25 1 84 279 TRP B CA 1
ATOM 8723 C C . TRP B 1 279 ? 25.438 -22.234 -43.469 1 84 279 TRP B C 1
ATOM 8725 O O . TRP B 1 279 ? 25.688 -21.578 -44.469 1 84 279 TRP B O 1
ATOM 8735 N N . SER B 1 280 ? 24.516 -23.156 -43.531 1 80.69 280 SER B N 1
ATOM 8736 C CA . SER B 1 280 ? 23.438 -23.203 -44.531 1 80.69 280 SER B CA 1
ATOM 8737 C C . SER B 1 280 ? 22.078 -23.031 -43.844 1 80.69 280 SER B C 1
ATOM 8739 O O . SER B 1 280 ? 21.359 -24 -43.625 1 80.69 280 SER B O 1
ATOM 8741 N N . PRO B 1 281 ? 21.828 -21.812 -43.594 1 76.06 281 PRO B N 1
ATOM 8742 C CA . PRO B 1 281 ? 20.547 -21.547 -42.938 1 76.06 281 PRO B CA 1
ATOM 8743 C C . PRO B 1 281 ? 19.359 -21.953 -43.812 1 76.06 281 PRO B C 1
ATOM 8745 O O . PRO B 1 281 ? 19.438 -21.891 -45.031 1 76.06 281 PRO B O 1
ATOM 8748 N N . PRO B 1 282 ? 18.359 -22.484 -43.062 1 71.44 282 PRO B N 1
ATOM 8749 C CA . PRO B 1 282 ? 18.109 -22.547 -41.625 1 71.44 282 PRO B CA 1
ATOM 8750 C C . PRO B 1 282 ? 18.469 -23.906 -41.031 1 71.44 282 PRO B C 1
ATOM 8752 O O . PRO B 1 282 ? 18.375 -24.094 -39.812 1 71.44 282 PRO B O 1
ATOM 8755 N N . GLU B 1 283 ? 18.875 -24.781 -41.906 1 75.06 283 GLU B N 1
ATOM 8756 C CA . GLU B 1 283 ? 18.984 -26.188 -41.469 1 75.06 283 GLU B CA 1
ATOM 8757 C C . GLU B 1 283 ? 20.281 -26.422 -40.719 1 75.06 283 GLU B C 1
ATOM 8759 O O . GLU B 1 283 ? 20.297 -27.156 -39.719 1 75.06 283 GLU B O 1
ATOM 8764 N N . ASN B 1 284 ? 21.344 -25.828 -41.188 1 79.25 284 ASN B N 1
ATOM 8765 C CA . ASN B 1 284 ? 22.641 -26.125 -40.594 1 79.25 284 ASN B CA 1
ATOM 8766 C C . ASN B 1 284 ? 23.328 -24.859 -40.094 1 79.25 284 ASN B C 1
ATOM 8768 O O . ASN B 1 284 ? 23.781 -24.031 -40.875 1 79.25 284 ASN B O 1
ATOM 8772 N N . LEU B 1 285 ? 23.406 -24.781 -38.844 1 86.31 285 LEU B N 1
ATOM 8773 C CA . LEU B 1 285 ? 24.078 -23.625 -38.25 1 86.31 285 LEU B CA 1
ATOM 8774 C C . LEU B 1 285 ? 25.344 -24.047 -37.5 1 86.31 285 LEU B C 1
ATOM 8776 O O . LEU B 1 285 ? 25.609 -23.547 -36.406 1 86.31 285 LEU B O 1
ATOM 8780 N N . GLY B 1 286 ? 26.031 -25.078 -38.031 1 81.44 286 GLY B N 1
ATOM 8781 C CA . GLY B 1 286 ? 27.312 -25.484 -37.469 1 81.44 286 GLY B CA 1
ATOM 8782 C C . GLY B 1 286 ? 27.188 -26.609 -36.469 1 81.44 286 GLY B C 1
ATOM 8783 O O . GLY B 1 286 ? 26.094 -27.031 -36.125 1 81.44 286 GLY B O 1
ATOM 8784 N N . SER B 1 287 ? 28.344 -27.094 -36 1 84.44 287 SER B N 1
ATOM 8785 C CA . SER B 1 287 ? 28.406 -28.219 -35.062 1 84.44 287 SER B CA 1
ATOM 8786 C C . SER B 1 287 ? 28.391 -27.75 -33.625 1 84.44 287 SER B C 1
ATOM 8788 O O . SER B 1 287 ? 28.688 -26.594 -33.312 1 84.44 287 SER B O 1
ATOM 8790 N N . ALA B 1 288 ? 28.031 -28.672 -32.781 1 90.44 288 ALA B N 1
ATOM 8791 C CA . ALA B 1 288 ? 28 -28.375 -31.344 1 90.44 288 ALA B CA 1
ATOM 8792 C C . ALA B 1 288 ? 29.406 -28.281 -30.766 1 90.44 288 ALA B C 1
ATOM 8794 O O . ALA B 1 288 ? 30.312 -29 -31.188 1 90.44 288 ALA B O 1
ATOM 8795 N N . VAL B 1 289 ? 29.562 -27.328 -29.922 1 90.94 289 VAL B N 1
ATOM 8796 C CA . VAL B 1 289 ? 30.828 -27.141 -29.219 1 90.94 289 VAL B CA 1
ATOM 8797 C C . VAL B 1 289 ? 30.75 -27.797 -27.828 1 90.94 289 VAL B C 1
ATOM 8799 O O . VAL B 1 289 ? 29.828 -27.516 -27.062 1 90.94 289 VAL B O 1
ATOM 8802 N N . ALA B 1 290 ? 31.672 -28.672 -27.531 1 90.25 290 ALA B N 1
ATOM 8803 C CA . ALA B 1 290 ? 31.734 -29.312 -26.219 1 90.25 290 ALA B CA 1
ATOM 8804 C C . ALA B 1 290 ? 32.375 -28.391 -25.188 1 90.25 290 ALA B C 1
ATOM 8806 O O . ALA B 1 290 ? 33.438 -27.797 -25.438 1 90.25 290 ALA B O 1
ATOM 8807 N N . LEU B 1 291 ? 31.703 -28.203 -24.172 1 90.75 291 LEU B N 1
ATOM 8808 C CA . LEU B 1 291 ? 32.219 -27.406 -23.062 1 90.75 291 LEU B CA 1
ATOM 8809 C C . LEU B 1 291 ? 32.906 -28.297 -22.031 1 90.75 291 LEU B C 1
ATOM 8811 O O . LEU B 1 291 ? 32.375 -28.5 -20.938 1 90.75 291 LEU B O 1
ATOM 8815 N N . ASN B 1 292 ? 34.062 -28.656 -22.25 1 80.75 292 ASN B N 1
ATOM 8816 C CA . ASN B 1 292 ? 34.781 -29.688 -21.5 1 80.75 292 ASN B CA 1
ATOM 8817 C C . ASN B 1 292 ? 35.312 -29.141 -20.172 1 80.75 292 ASN B C 1
ATOM 8819 O O . ASN B 1 292 ? 35.719 -29.906 -19.297 1 80.75 292 ASN B O 1
ATOM 8823 N N . ASP B 1 293 ? 35.312 -27.812 -20.016 1 79.12 293 ASP B N 1
ATOM 8824 C CA . ASP B 1 293 ? 35.844 -27.234 -18.781 1 79.12 293 ASP B CA 1
ATOM 8825 C C . ASP B 1 293 ? 34.906 -27.547 -17.594 1 79.12 293 ASP B C 1
ATOM 8827 O O . ASP B 1 293 ? 35.344 -27.484 -16.438 1 79.12 293 ASP B O 1
ATOM 8831 N N . TYR B 1 294 ? 33.719 -27.781 -17.844 1 77.31 294 TYR B N 1
ATOM 8832 C CA . TYR B 1 294 ? 32.812 -28.266 -16.797 1 77.31 294 TYR B CA 1
ATOM 8833 C C . TYR B 1 294 ? 32.906 -29.781 -16.656 1 77.31 294 TYR B C 1
ATOM 8835 O O . TYR B 1 294 ? 32.156 -30.516 -17.281 1 77.31 294 TYR B O 1
ATOM 8843 N N . THR B 1 295 ? 33.844 -30.203 -15.969 1 69.69 295 THR B N 1
ATOM 8844 C CA . THR B 1 295 ? 34.219 -31.609 -15.914 1 69.69 295 THR B CA 1
ATOM 8845 C C . THR B 1 295 ? 33.094 -32.438 -15.25 1 69.69 295 THR B C 1
ATOM 8847 O O . THR B 1 295 ? 32.875 -33.594 -15.648 1 69.69 295 THR B O 1
ATOM 8850 N N . ASN B 1 296 ? 32.531 -31.875 -14.336 1 80.06 296 ASN B N 1
ATOM 8851 C CA . ASN B 1 296 ? 31.531 -32.656 -13.594 1 80.06 296 ASN B CA 1
ATOM 8852 C C . ASN B 1 296 ? 30.172 -32.625 -14.281 1 80.06 296 ASN B C 1
ATOM 8854 O O . ASN B 1 296 ? 29.312 -33.469 -14.008 1 80.06 296 ASN B O 1
ATOM 8858 N N . PHE B 1 297 ? 30.031 -31.703 -15.156 1 88.19 297 PHE B N 1
ATOM 8859 C CA . PHE B 1 297 ? 28.75 -31.547 -15.852 1 88.19 297 PHE B CA 1
ATOM 8860 C C . PHE B 1 297 ? 28.969 -31.312 -17.344 1 88.19 297 PHE B C 1
ATOM 8862 O O . PHE B 1 297 ? 28.984 -30.156 -17.797 1 88.19 297 PHE B O 1
ATOM 8869 N N . PRO B 1 298 ? 29.047 -32.344 -18.062 1 90.44 298 PRO B N 1
ATOM 8870 C CA . PRO B 1 298 ? 29.297 -32.156 -19.484 1 90.44 298 PRO B CA 1
ATOM 8871 C C . PRO B 1 298 ? 28.188 -31.391 -20.188 1 90.44 298 PRO B C 1
ATOM 8873 O O . PRO B 1 298 ? 27.016 -31.703 -20.016 1 90.44 298 PRO B O 1
ATOM 8876 N N . LEU B 1 299 ? 28.562 -30.406 -20.906 1 94.56 299 LEU B N 1
ATOM 8877 C CA . LEU B 1 299 ? 27.625 -29.547 -21.641 1 94.56 299 LEU B CA 1
ATOM 8878 C C . LEU B 1 299 ? 28.078 -29.375 -23.094 1 94.56 299 LEU B C 1
ATOM 8880 O O . LEU B 1 299 ? 29.25 -29.531 -23.406 1 94.56 299 LEU B O 1
ATOM 8884 N N . SER B 1 300 ? 27.188 -29.234 -23.906 1 95.19 300 SER B N 1
ATOM 8885 C CA . SER B 1 300 ? 27.438 -28.891 -25.297 1 95.19 300 SER B CA 1
ATOM 8886 C C . SER B 1 300 ? 26.578 -27.719 -25.75 1 95.19 300 SER B C 1
ATOM 8888 O O . SER B 1 300 ? 25.453 -27.547 -25.25 1 95.19 300 SER B O 1
ATOM 8890 N N . PHE B 1 301 ? 27.141 -26.875 -26.562 1 95.31 301 PHE B N 1
ATOM 8891 C CA . PHE B 1 301 ? 26.469 -25.641 -26.969 1 95.31 301 PHE B CA 1
ATOM 8892 C C . PHE B 1 301 ? 26.5 -25.5 -28.5 1 95.31 301 PHE B C 1
ATOM 8894 O O . PHE B 1 301 ? 27.516 -25.812 -29.125 1 95.31 301 PHE B O 1
ATOM 8901 N N . LYS B 1 302 ? 25.328 -25.109 -29.078 1 93.44 302 LYS B N 1
ATOM 8902 C CA . LYS B 1 302 ? 25.297 -24.906 -30.516 1 93.44 302 LYS B CA 1
ATOM 8903 C C . LYS B 1 302 ? 24.266 -23.844 -30.906 1 93.44 302 LYS B C 1
ATOM 8905 O O . LYS B 1 302 ? 23.359 -23.547 -30.125 1 93.44 302 LYS B O 1
ATOM 8910 N N . ALA B 1 303 ? 24.484 -23.281 -32.062 1 91.44 303 ALA B N 1
ATOM 8911 C CA . ALA B 1 303 ? 23.5 -22.375 -32.656 1 91.44 303 ALA B CA 1
ATOM 8912 C C . ALA B 1 303 ? 22.453 -23.156 -33.438 1 91.44 303 ALA B C 1
ATOM 8914 O O . ALA B 1 303 ? 22.766 -24.172 -34.062 1 91.44 303 ALA B O 1
ATOM 8915 N N . GLU B 1 304 ? 21.219 -22.734 -33.281 1 90.06 304 GLU B N 1
ATOM 8916 C CA . GLU B 1 304 ? 20.109 -23.391 -34 1 90.06 304 GLU B CA 1
ATOM 8917 C C . GLU B 1 304 ? 19.031 -22.391 -34.375 1 90.06 304 GLU B C 1
ATOM 8919 O O . GLU B 1 304 ? 19.109 -21.203 -34 1 90.06 304 GLU B O 1
ATOM 8924 N N . SER B 1 305 ? 18.203 -22.781 -35.312 1 87.44 305 SER B N 1
ATOM 8925 C CA . SER B 1 305 ? 17.016 -22.031 -35.656 1 87.44 305 SER B CA 1
ATOM 8926 C C . SER B 1 305 ? 15.781 -22.922 -35.688 1 87.44 305 SER B C 1
ATOM 8928 O O . SER B 1 305 ? 15.57 -23.688 -36.625 1 87.44 305 SER B O 1
ATOM 8930 N N . LEU B 1 306 ? 14.938 -22.875 -34.719 1 79.5 306 LEU B N 1
ATOM 8931 C CA . LEU B 1 306 ? 13.758 -23.719 -34.594 1 79.5 306 LEU B CA 1
ATOM 8932 C C . LEU B 1 306 ? 12.703 -23.328 -35.625 1 79.5 306 LEU B C 1
ATOM 8934 O O . LEU B 1 306 ? 12.102 -24.188 -36.281 1 79.5 306 LEU B O 1
ATOM 8938 N N . ASP B 1 307 ? 12.43 -22.016 -35.719 1 76.88 307 ASP B N 1
ATOM 8939 C CA . ASP B 1 307 ? 11.398 -21.562 -36.656 1 76.88 307 ASP B CA 1
ATOM 8940 C C . ASP B 1 307 ? 11.984 -21.234 -38.031 1 76.88 307 ASP B C 1
ATOM 8942 O O . ASP B 1 307 ? 11.297 -20.688 -38.875 1 76.88 307 ASP B O 1
ATOM 8946 N N . GLN B 1 308 ? 13.273 -21.422 -38.25 1 80.88 308 GLN B N 1
ATOM 8947 C CA . GLN B 1 308 ? 13.984 -21.188 -39.5 1 80.88 308 GLN B CA 1
ATOM 8948 C C . GLN B 1 308 ? 14.039 -19.688 -39.812 1 80.88 308 GLN B C 1
ATOM 8950 O O . GLN B 1 308 ? 14.25 -19.312 -40.969 1 80.88 308 GLN B O 1
ATOM 8955 N N . GLU B 1 309 ? 13.711 -18.922 -38.875 1 82.56 309 GLU B N 1
ATOM 8956 C CA . GLU B 1 309 ? 13.734 -17.484 -39.094 1 82.56 309 GLU B CA 1
ATOM 8957 C C . GLU B 1 309 ? 14.656 -16.781 -38.094 1 82.56 309 GLU B C 1
ATOM 8959 O O . GLU B 1 309 ? 15.305 -15.789 -38.469 1 82.56 309 GLU B O 1
ATOM 8964 N N . ARG B 1 310 ? 14.727 -17.297 -36.969 1 88 310 ARG B N 1
ATOM 8965 C CA . ARG B 1 310 ? 15.469 -16.609 -35.906 1 88 310 ARG B CA 1
ATOM 8966 C C . ARG B 1 310 ? 16.688 -17.406 -35.5 1 88 310 ARG B C 1
ATOM 8968 O O . ARG B 1 310 ? 16.766 -18.625 -35.75 1 88 310 ARG B O 1
ATOM 8975 N N . LEU B 1 311 ? 17.688 -16.641 -34.969 1 89.06 311 LEU B N 1
ATOM 8976 C CA . LEU B 1 311 ? 18.891 -17.266 -34.438 1 89.06 311 LEU B CA 1
ATOM 8977 C C . LEU B 1 311 ? 18.703 -17.672 -32.969 1 89.06 311 LEU B C 1
ATOM 8979 O O . LEU B 1 311 ? 18.578 -16.812 -32.094 1 89.06 311 LEU B O 1
ATOM 8983 N N . ASP B 1 312 ? 18.688 -18.953 -32.781 1 91.25 312 ASP B N 1
ATOM 8984 C CA . ASP B 1 312 ? 18.516 -19.484 -31.422 1 91.25 312 ASP B CA 1
ATOM 8985 C C . ASP B 1 312 ? 19.766 -20.234 -30.969 1 91.25 312 ASP B C 1
ATOM 8987 O O . ASP B 1 312 ? 20.703 -20.438 -31.75 1 91.25 312 ASP B O 1
ATOM 8991 N N . PHE B 1 313 ? 19.797 -20.484 -29.703 1 93.75 313 PHE B N 1
ATOM 8992 C CA . PHE B 1 313 ? 20.938 -21.188 -29.141 1 93.75 313 PHE B CA 1
ATOM 8993 C C . PHE B 1 313 ? 20.484 -22.391 -28.312 1 93.75 313 PHE B C 1
ATOM 8995 O O . PHE B 1 313 ? 19.484 -22.297 -27.578 1 93.75 313 PHE B O 1
ATOM 9002 N N . LYS B 1 314 ? 21.188 -23.438 -28.484 1 94.38 314 LYS B N 1
ATOM 9003 C CA . LYS B 1 314 ? 20.812 -24.688 -27.828 1 94.38 314 LYS B CA 1
ATOM 9004 C C . LYS B 1 314 ? 21.922 -25.156 -26.891 1 94.38 314 LYS B C 1
ATOM 9006 O O . LYS B 1 314 ? 23.109 -25.141 -27.25 1 94.38 314 LYS B O 1
ATOM 9011 N N . LEU B 1 315 ? 21.547 -25.453 -25.656 1 95.75 315 LEU B N 1
ATOM 9012 C CA . LEU B 1 315 ? 22.438 -26.062 -24.672 1 95.75 315 LEU B CA 1
ATOM 9013 C C . LEU B 1 315 ? 22.016 -27.5 -24.359 1 95.75 315 LEU B C 1
ATOM 9015 O O . LEU B 1 315 ? 20.828 -27.766 -24.156 1 95.75 315 LEU B O 1
ATOM 9019 N N . GLN B 1 316 ? 22.922 -28.406 -24.469 1 95.75 316 GLN B N 1
ATOM 9020 C CA . GLN B 1 316 ? 22.656 -29.812 -24.188 1 95.75 316 GLN B CA 1
ATOM 9021 C C . GLN B 1 316 ? 23.375 -30.281 -22.938 1 95.75 316 GLN B C 1
ATOM 9023 O O . GLN B 1 316 ? 24.562 -30 -22.75 1 95.75 316 GLN B O 1
ATOM 9028 N N . PHE B 1 317 ? 22.625 -30.922 -22.125 1 95.12 317 PHE B N 1
ATOM 9029 C CA . PHE B 1 317 ? 23.172 -31.469 -20.891 1 95.12 317 PHE B CA 1
ATOM 9030 C C . PHE B 1 317 ? 23.5 -32.938 -21.062 1 95.12 317 PHE B C 1
ATOM 9032 O O . PHE B 1 317 ? 22.688 -33.719 -21.562 1 95.12 317 PHE B O 1
ATOM 9039 N N . ASP B 1 318 ? 24.734 -33.375 -20.734 1 93.44 318 ASP B N 1
ATOM 9040 C CA . ASP B 1 318 ? 25.188 -34.75 -20.656 1 93.44 318 ASP B CA 1
ATOM 9041 C C . ASP B 1 318 ? 25.062 -35.438 -22.016 1 93.44 318 ASP B C 1
ATOM 9043 O O . ASP B 1 318 ? 24.422 -36.5 -22.109 1 93.44 318 ASP B O 1
ATOM 9047 N N . PRO B 1 319 ? 25.734 -34.938 -22.984 1 92 319 PRO B N 1
ATOM 9048 C CA . PRO B 1 319 ? 25.625 -35.531 -24.328 1 92 319 PRO B CA 1
ATOM 9049 C C . PRO B 1 319 ? 26.078 -36.969 -24.359 1 92 319 PRO B C 1
ATOM 9051 O O . PRO B 1 319 ? 25.594 -37.75 -25.188 1 92 319 PRO B O 1
ATOM 9054 N N . ASP B 1 320 ? 26.891 -37.438 -23.438 1 90 320 ASP B N 1
ATOM 9055 C CA . ASP B 1 320 ? 27.453 -38.781 -23.469 1 90 320 ASP B CA 1
ATOM 9056 C C . ASP B 1 320 ? 26.641 -39.719 -22.594 1 90 320 ASP B C 1
ATOM 9058 O O . ASP B 1 320 ? 26.938 -40.938 -22.547 1 90 320 ASP B O 1
ATOM 9062 N N . GLY B 1 321 ? 25.719 -39.281 -21.812 1 90.38 321 GLY B N 1
ATOM 9063 C CA . GLY B 1 321 ? 24.781 -40.125 -21.078 1 90.38 321 GLY B CA 1
ATOM 9064 C C . GLY B 1 321 ? 25.328 -40.594 -19.75 1 90.38 321 GLY B C 1
ATOM 9065 O O . GLY B 1 321 ? 25.047 -41.719 -19.328 1 90.38 321 GLY B O 1
ATOM 9066 N N . PHE B 1 322 ? 26.188 -39.844 -19.109 1 90 322 PHE B N 1
ATOM 9067 C CA . PHE B 1 322 ? 26.766 -40.219 -17.812 1 90 322 PHE B CA 1
ATOM 9068 C C . PHE B 1 322 ? 25.734 -40.125 -16.703 1 90 322 PHE B C 1
ATOM 9070 O O . PHE B 1 322 ? 25.828 -40.844 -15.695 1 90 322 PHE B O 1
ATOM 9077 N N . TYR B 1 323 ? 24.719 -39.312 -16.859 1 92.62 323 TYR B N 1
ATOM 9078 C CA . TYR B 1 323 ? 23.719 -39.031 -15.82 1 92.62 323 TYR B CA 1
ATOM 9079 C C . TYR B 1 323 ? 22.375 -39.656 -16.203 1 92.62 323 TYR B C 1
ATOM 9081 O O . TYR B 1 323 ? 21.328 -39.031 -15.992 1 92.62 323 TYR B O 1
ATOM 9089 N N . LYS B 1 324 ? 22.266 -40.75 -16.719 1 92.81 324 LYS B N 1
ATOM 9090 C CA . LYS B 1 324 ? 21.047 -41.406 -17.172 1 92.81 324 LYS B CA 1
ATOM 9091 C C . LYS B 1 324 ? 20.141 -41.719 -15.984 1 92.81 324 LYS B C 1
ATOM 9093 O O . LYS B 1 324 ? 18.922 -41.875 -16.141 1 92.81 324 LYS B O 1
ATOM 9098 N N . GLU B 1 325 ? 20.688 -41.75 -14.852 1 90.94 325 GLU B N 1
ATOM 9099 C CA . GLU B 1 325 ? 19.922 -42.094 -13.656 1 90.94 325 GLU B CA 1
ATOM 9100 C C . GLU B 1 325 ? 18.891 -41 -13.336 1 90.94 325 GLU B C 1
ATOM 9102 O O . GLU B 1 325 ? 17.891 -41.281 -12.68 1 90.94 325 GLU B O 1
ATOM 9107 N N . ILE B 1 326 ? 19.094 -39.844 -13.805 1 91.75 326 ILE B N 1
ATOM 9108 C CA . ILE B 1 326 ? 18.203 -38.719 -13.477 1 91.75 326 ILE B CA 1
ATOM 9109 C C . ILE B 1 326 ? 16.859 -38.906 -14.195 1 91.75 326 ILE B C 1
ATOM 9111 O O . ILE B 1 326 ? 15.844 -38.344 -13.773 1 91.75 326 ILE B O 1
ATOM 9115 N N . ASP B 1 327 ? 16.828 -39.688 -15.289 1 90 327 ASP B N 1
ATOM 9116 C CA . ASP B 1 327 ? 15.625 -39.844 -16.109 1 90 327 ASP B CA 1
ATOM 9117 C C . ASP B 1 327 ? 14.484 -40.469 -15.305 1 90 327 ASP B C 1
ATOM 9119 O O . ASP B 1 327 ? 13.32 -40.094 -15.477 1 90 327 ASP B O 1
ATOM 9123 N N . ASP B 1 328 ? 14.766 -41.344 -14.383 1 88.62 328 ASP B N 1
ATOM 9124 C CA . ASP B 1 328 ? 13.734 -42 -13.602 1 88.62 328 ASP B CA 1
ATOM 9125 C C . ASP B 1 328 ? 13.773 -41.531 -12.141 1 88.62 328 ASP B C 1
ATOM 9127 O O . ASP B 1 328 ? 13.352 -42.281 -11.25 1 88.62 328 ASP B O 1
ATOM 9131 N N . SER B 1 329 ? 14.281 -40.375 -11.93 1 90.62 329 SER B N 1
ATOM 9132 C CA . SER B 1 329 ? 14.383 -39.875 -10.562 1 90.62 329 SER B CA 1
ATOM 9133 C C . SER B 1 329 ? 13.523 -38.656 -10.367 1 90.62 329 SER B C 1
ATOM 9135 O O . SER B 1 329 ? 12.906 -38.156 -11.312 1 90.62 329 SER B O 1
ATOM 9137 N N . ALA B 1 330 ? 13.406 -38.25 -9.117 1 91.31 330 ALA B N 1
ATOM 9138 C CA . ALA B 1 330 ? 12.68 -37.031 -8.781 1 91.31 330 ALA B CA 1
ATOM 9139 C C . ALA B 1 330 ? 13.586 -35.812 -8.859 1 91.31 330 ALA B C 1
ATOM 9141 O O . ALA B 1 330 ? 13.258 -34.75 -8.328 1 91.31 330 ALA B O 1
ATOM 9142 N N . TYR B 1 331 ? 14.781 -36 -9.508 1 92.75 331 TYR B N 1
ATOM 9143 C CA . TYR B 1 331 ? 15.766 -34.938 -9.57 1 92.75 331 TYR B CA 1
ATOM 9144 C C . TYR B 1 331 ? 15.922 -34.406 -10.992 1 92.75 331 TYR B C 1
ATOM 9146 O O . TYR B 1 331 ? 15.594 -35.125 -11.953 1 92.75 331 TYR B O 1
ATOM 9154 N N . TYR B 1 332 ? 16.312 -33.25 -11.172 1 94.19 332 TYR B N 1
ATOM 9155 C CA . TYR B 1 332 ? 16.75 -32.656 -12.43 1 94.19 332 TYR B CA 1
ATOM 9156 C C . TYR B 1 332 ? 17.859 -31.641 -12.188 1 94.19 332 TYR B C 1
ATOM 9158 O O . TYR B 1 332 ? 18.156 -31.297 -11.039 1 94.19 332 TYR B O 1
ATOM 9166 N N . TYR B 1 333 ? 18.578 -31.25 -13.18 1 94.06 333 TYR B N 1
ATOM 9167 C CA . TYR B 1 333 ? 19.625 -30.25 -13.047 1 94.06 333 TYR B CA 1
ATOM 9168 C C . TYR B 1 333 ? 19.141 -28.891 -13.539 1 94.06 333 TYR B C 1
ATOM 9170 O O . TYR B 1 333 ? 18.609 -28.781 -14.648 1 94.06 333 TYR B O 1
ATOM 9178 N N . ASN B 1 334 ? 19.219 -28 -12.711 1 94.81 334 ASN B N 1
ATOM 9179 C CA . ASN B 1 334 ? 18.922 -26.625 -13.07 1 94.81 334 ASN B CA 1
ATOM 9180 C C . ASN B 1 334 ? 20.188 -25.844 -13.422 1 94.81 334 ASN B C 1
ATOM 9182 O O . ASN B 1 334 ? 21.031 -25.609 -12.555 1 94.81 334 ASN B O 1
ATOM 9186 N N . ILE B 1 335 ? 20.312 -25.469 -14.617 1 94.75 335 ILE B N 1
ATOM 9187 C CA . ILE B 1 335 ? 21.484 -24.734 -15.109 1 94.75 335 ILE B CA 1
ATOM 9188 C C . ILE B 1 335 ? 21.078 -23.328 -15.523 1 94.75 335 ILE B C 1
ATOM 9190 O O . ILE B 1 335 ? 20.359 -23.141 -16.516 1 94.75 335 ILE B O 1
ATOM 9194 N N . LEU B 1 336 ? 21.531 -22.406 -14.781 1 93.69 336 LEU B N 1
ATOM 9195 C CA . LEU B 1 336 ? 21.281 -21.016 -15.148 1 93.69 336 LEU B CA 1
ATOM 9196 C C . LEU B 1 336 ? 22.359 -20.516 -16.094 1 93.69 336 LEU B C 1
ATOM 9198 O O . LEU B 1 336 ? 23.547 -20.469 -15.742 1 93.69 336 LEU B O 1
ATOM 9202 N N . TRP B 1 337 ? 21.922 -20.156 -17.266 1 94.38 337 TRP B N 1
ATOM 9203 C CA . TRP B 1 337 ? 22.891 -19.766 -18.281 1 94.38 337 TRP B CA 1
ATOM 9204 C C . TRP B 1 337 ? 22.391 -18.562 -19.062 1 94.38 337 TRP B C 1
ATOM 9206 O O . TRP B 1 337 ? 21.203 -18.25 -19.062 1 94.38 337 TRP B O 1
ATOM 9216 N N . SER B 1 338 ? 23.359 -17.859 -19.594 1 94.5 338 SER B N 1
ATOM 9217 C CA . SER B 1 338 ? 23.047 -16.672 -20.391 1 94.5 338 SER B CA 1
ATOM 9218 C C . SER B 1 338 ? 23.922 -16.609 -21.641 1 94.5 338 SER B C 1
ATOM 9220 O O . SER B 1 338 ? 25 -17.203 -21.688 1 94.5 338 SER B O 1
ATOM 9222 N N . VAL B 1 339 ? 23.375 -16 -22.656 1 95.38 339 VAL B N 1
ATOM 9223 C CA . VAL B 1 339 ? 24.062 -15.828 -23.938 1 95.38 339 VAL B CA 1
ATOM 9224 C C . VAL B 1 339 ? 24.031 -14.352 -24.328 1 95.38 339 VAL B C 1
ATOM 9226 O O . VAL B 1 339 ? 22.984 -13.703 -24.266 1 95.38 339 VAL B O 1
ATOM 9229 N N . VAL B 1 340 ? 25.219 -13.906 -24.641 1 94 340 VAL B N 1
ATOM 9230 C CA . VAL B 1 340 ? 25.328 -12.531 -25.141 1 94 340 VAL B CA 1
ATOM 9231 C C . VAL B 1 340 ? 25.828 -12.539 -26.578 1 94 340 VAL B C 1
ATOM 9233 O O . VAL B 1 340 ? 26.859 -13.141 -26.875 1 94 340 VAL B O 1
ATOM 9236 N N . VAL B 1 341 ? 25.062 -11.961 -27.391 1 93.06 341 VAL B N 1
ATOM 9237 C CA . VAL B 1 341 ? 25.469 -11.766 -28.766 1 93.06 341 VAL B CA 1
ATOM 9238 C C . VAL B 1 341 ? 25.922 -10.328 -28.984 1 93.06 341 VAL B C 1
ATOM 9240 O O . VAL B 1 341 ? 25.125 -9.398 -28.906 1 93.06 341 VAL B O 1
ATOM 9243 N N . PHE B 1 342 ? 27.172 -10.211 -29.359 1 90.5 342 PHE B N 1
ATOM 9244 C CA . PHE B 1 342 ? 27.766 -8.875 -29.422 1 90.5 342 PHE B CA 1
ATOM 9245 C C . PHE B 1 342 ? 27.484 -8.227 -30.766 1 90.5 342 PHE B C 1
ATOM 9247 O O . PHE B 1 342 ? 27.578 -8.883 -31.812 1 90.5 342 PHE B O 1
ATOM 9254 N N . CYS B 1 343 ? 27.078 -6.973 -30.625 1 88.19 343 CYS B N 1
ATOM 9255 C CA . CYS B 1 343 ? 27.047 -6.094 -31.797 1 88.19 343 CYS B CA 1
ATOM 9256 C C . CYS B 1 343 ? 28.141 -5.035 -31.703 1 88.19 343 CYS B C 1
ATOM 9258 O O . CYS B 1 343 ? 28 -4.051 -30.984 1 88.19 343 CYS B O 1
ATOM 9260 N N . PHE B 1 344 ? 29.188 -5.133 -32.406 1 79.94 344 PHE B N 1
ATOM 9261 C CA . PHE B 1 344 ? 30.375 -4.305 -32.25 1 79.94 344 PHE B CA 1
ATOM 9262 C C . PHE B 1 344 ? 30.141 -2.918 -32.844 1 79.94 344 PHE B C 1
ATOM 9264 O O . PHE B 1 344 ? 30.766 -1.942 -32.406 1 79.94 344 PHE B O 1
ATOM 9271 N N . LYS B 1 345 ? 29.312 -2.771 -33.812 1 80.56 345 LYS B N 1
ATOM 9272 C CA . LYS B 1 345 ? 29.078 -1.477 -34.438 1 80.56 345 LYS B CA 1
ATOM 9273 C C . LYS B 1 345 ? 28.141 -0.618 -33.594 1 80.56 345 LYS B C 1
ATOM 9275 O O . LYS B 1 345 ? 28.25 0.609 -33.594 1 80.56 345 LYS B O 1
ATOM 9280 N N . ASP B 1 346 ? 27.188 -1.328 -32.969 1 81.88 346 ASP B N 1
ATOM 9281 C CA . ASP B 1 346 ? 26.203 -0.652 -32.125 1 81.88 346 ASP B CA 1
ATOM 9282 C C . ASP B 1 346 ? 26 -1.417 -30.828 1 81.88 346 ASP B C 1
ATOM 9284 O O . ASP B 1 346 ? 25.219 -2.363 -30.766 1 81.88 346 ASP B O 1
ATOM 9288 N N . ASP B 1 347 ? 26.594 -0.978 -29.797 1 81.75 347 ASP B N 1
ATOM 9289 C CA . ASP B 1 347 ? 26.562 -1.668 -28.5 1 81.75 347 ASP B CA 1
ATOM 9290 C C . ASP B 1 347 ? 25.141 -1.777 -27.969 1 81.75 347 ASP B C 1
ATOM 9292 O O . ASP B 1 347 ? 24.828 -2.686 -27.203 1 81.75 347 ASP B O 1
ATOM 9296 N N . GLU B 1 348 ? 24.359 -0.842 -28.391 1 80.81 348 GLU B N 1
ATOM 9297 C CA . GLU B 1 348 ? 23 -0.858 -27.891 1 80.81 348 GLU B CA 1
ATOM 9298 C C . GLU B 1 348 ? 22.203 -2.021 -28.484 1 80.81 348 GLU B C 1
ATOM 9300 O O . GLU B 1 348 ? 21.203 -2.459 -27.922 1 80.81 348 GLU B O 1
ATOM 9305 N N . LYS B 1 349 ? 22.719 -2.576 -29.547 1 83.62 349 LYS B N 1
ATOM 9306 C CA . LYS B 1 349 ? 22.016 -3.674 -30.219 1 83.62 349 LYS B CA 1
ATOM 9307 C C . LYS B 1 349 ? 22.516 -5.023 -29.703 1 83.62 349 LYS B C 1
ATOM 9309 O O . LYS B 1 349 ? 22 -6.07 -30.125 1 83.62 349 LYS B O 1
ATOM 9314 N N . THR B 1 350 ? 23.438 -4.969 -28.797 1 89.38 350 THR B N 1
ATOM 9315 C CA . THR B 1 350 ? 23.859 -6.199 -28.141 1 89.38 350 THR B CA 1
ATOM 9316 C C . THR B 1 350 ? 22.703 -6.844 -27.391 1 89.38 350 THR B C 1
ATOM 9318 O O . THR B 1 350 ? 21.969 -6.16 -26.688 1 89.38 350 THR B O 1
ATOM 9321 N N . THR B 1 351 ? 22.516 -8.141 -27.656 1 88.56 351 THR B N 1
ATOM 9322 C CA . THR B 1 351 ? 21.359 -8.836 -27.094 1 88.56 351 THR B CA 1
ATOM 9323 C C . THR B 1 351 ? 21.797 -9.859 -26.047 1 88.56 351 THR B C 1
ATOM 9325 O O . THR B 1 351 ? 22.688 -10.68 -26.312 1 88.56 351 THR B O 1
ATOM 9328 N N . THR B 1 352 ? 21.203 -9.711 -24.906 1 90.56 352 THR B N 1
ATOM 9329 C CA . THR B 1 352 ? 21.453 -10.656 -23.828 1 90.56 352 THR B CA 1
ATOM 9330 C C . THR B 1 352 ? 20.234 -11.539 -23.578 1 90.56 352 THR B C 1
ATOM 9332 O O . THR B 1 352 ? 19.109 -11.039 -23.469 1 90.56 352 THR B O 1
ATOM 9335 N N . LEU B 1 353 ? 20.484 -12.812 -23.578 1 90.69 353 LEU B N 1
ATOM 9336 C CA . LEU B 1 353 ? 19.438 -13.789 -23.266 1 90.69 353 LEU B CA 1
ATOM 9337 C C . LEU B 1 353 ? 19.734 -14.5 -21.953 1 90.69 353 LEU B C 1
ATOM 9339 O O . LEU B 1 353 ? 20.797 -15.078 -21.781 1 90.69 353 LEU B O 1
ATOM 9343 N N . ASN B 1 354 ? 18.781 -14.43 -21.062 1 90.12 354 ASN B N 1
ATOM 9344 C CA . ASN B 1 354 ? 18.906 -15.125 -19.797 1 90.12 354 ASN B CA 1
ATOM 9345 C C . ASN B 1 354 ? 17.906 -16.281 -19.672 1 90.12 354 ASN B C 1
ATOM 9347 O O . ASN B 1 354 ? 16.734 -16.109 -19.969 1 90.12 354 ASN B O 1
ATOM 9351 N N . SER B 1 355 ? 18.344 -17.422 -19.266 1 91.12 355 SER B N 1
ATOM 9352 C CA . SER B 1 355 ? 17.484 -18.609 -19.188 1 91.12 355 SER B CA 1
ATOM 9353 C C . SER B 1 355 ? 16.438 -18.453 -18.094 1 91.12 355 SER B C 1
ATOM 9355 O O . SER B 1 355 ? 15.344 -19.031 -18.188 1 91.12 355 SER B O 1
ATOM 9357 N N . TRP B 1 356 ? 16.734 -17.75 -17.016 1 86.94 356 TRP B N 1
ATOM 9358 C CA . TRP B 1 356 ? 15.836 -17.641 -15.875 1 86.94 356 TRP B CA 1
ATOM 9359 C C . TRP B 1 356 ? 14.711 -16.656 -16.156 1 86.94 356 TRP B C 1
ATOM 9361 O O . TRP B 1 356 ? 13.781 -16.516 -15.344 1 86.94 356 TRP B O 1
ATOM 9371 N N . GLU B 1 357 ? 14.758 -15.992 -17.25 1 78.69 357 GLU B N 1
ATOM 9372 C CA . GLU B 1 357 ? 13.68 -15.086 -17.625 1 78.69 357 GLU B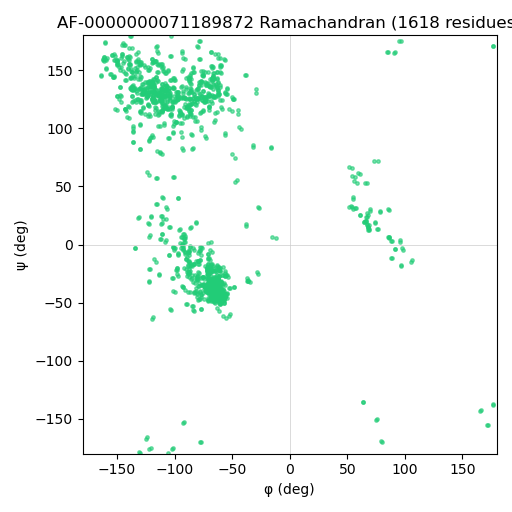 CA 1
ATOM 9373 C C . GLU B 1 357 ? 12.617 -15.812 -18.453 1 78.69 357 GLU B C 1
ATOM 9375 O O . GLU B 1 357 ? 11.508 -15.297 -18.625 1 78.69 357 GLU B O 1
ATOM 9380 N N . ALA B 1 358 ? 12.93 -16.984 -18.906 1 79.75 358 ALA B N 1
ATOM 9381 C CA . ALA B 1 358 ? 12 -17.812 -19.672 1 79.75 358 ALA B CA 1
ATOM 9382 C C . ALA B 1 358 ? 11.703 -19.125 -18.938 1 79.75 358 ALA B C 1
ATOM 9384 O O . ALA B 1 358 ? 12.617 -19.922 -18.672 1 79.75 358 ALA B O 1
ATOM 9385 N N . PRO B 1 359 ? 10.484 -19.406 -18.688 1 82.75 359 PRO B N 1
ATOM 9386 C CA . PRO B 1 359 ? 10.133 -20.609 -17.906 1 82.75 359 PRO B CA 1
ATOM 9387 C C . PRO B 1 359 ? 10.562 -21.906 -18.594 1 82.75 359 PRO B C 1
ATOM 9389 O O . PRO B 1 359 ? 10.281 -22.094 -19.781 1 82.75 359 PRO B O 1
ATOM 9392 N N . GLY B 1 360 ? 11.258 -22.719 -17.891 1 86.38 360 GLY B N 1
ATOM 9393 C CA . GLY B 1 360 ? 11.625 -24.047 -18.344 1 86.38 360 GLY B CA 1
ATOM 9394 C C . GLY B 1 360 ? 12.961 -24.094 -19.062 1 86.38 360 GLY B C 1
ATOM 9395 O O . GLY B 1 360 ? 13.453 -25.172 -19.406 1 86.38 360 GLY B O 1
ATOM 9396 N N . HIS B 1 361 ? 13.555 -22.969 -19.25 1 89.94 361 HIS B N 1
ATOM 9397 C CA . HIS B 1 361 ? 14.75 -22.922 -20.078 1 89.94 361 HIS B CA 1
ATOM 9398 C C . HIS B 1 361 ? 16 -23.188 -19.25 1 89.94 361 HIS B C 1
ATOM 9400 O O . HIS B 1 361 ? 17.094 -23.312 -19.812 1 89.94 361 HIS B O 1
ATOM 9406 N N . SER B 1 362 ? 15.914 -23.281 -18 1 93 362 SER B N 1
ATOM 9407 C CA . SER B 1 362 ? 17.062 -23.578 -17.141 1 93 362 SER B CA 1
ATOM 9408 C C . SER B 1 362 ? 17.031 -25.016 -16.641 1 93 362 SER B C 1
ATOM 9410 O O . SER B 1 362 ? 18 -25.484 -16.031 1 93 362 SER B O 1
ATOM 9412 N N . ALA B 1 363 ? 15.898 -25.703 -16.891 1 93.38 363 ALA B N 1
ATOM 9413 C CA . ALA B 1 363 ? 15.703 -27.031 -16.297 1 93.38 363 ALA B CA 1
ATOM 9414 C C . ALA B 1 363 ? 16.062 -28.125 -17.297 1 93.38 363 ALA B C 1
ATOM 9416 O O . ALA B 1 363 ? 15.609 -28.125 -18.438 1 93.38 363 ALA B O 1
ATOM 9417 N N . PHE B 1 364 ? 16.938 -29 -16.953 1 94.81 364 PHE B N 1
ATOM 9418 C CA . PHE B 1 364 ? 17.312 -30.188 -17.703 1 94.81 364 PHE B CA 1
ATOM 9419 C C . PHE B 1 364 ? 16.891 -31.453 -16.969 1 94.81 364 PHE B C 1
ATOM 9421 O O . PHE B 1 364 ? 17.609 -31.906 -16.062 1 94.81 364 PHE B O 1
ATOM 9428 N N . CYS B 1 365 ? 15.805 -32.062 -17.406 1 93.06 365 CYS B N 1
ATOM 9429 C CA . CYS B 1 365 ? 15.133 -33.094 -16.656 1 93.06 365 CYS B CA 1
ATOM 9430 C C . CYS B 1 365 ? 15.656 -34.469 -17.047 1 93.06 365 CYS B C 1
ATOM 9432 O O . CYS B 1 365 ? 15.5 -35.438 -16.312 1 93.06 365 CYS B O 1
ATOM 9434 N N . TYR B 1 366 ? 16.297 -34.562 -18.266 1 93.38 366 TYR B N 1
ATOM 9435 C CA . TYR B 1 366 ? 16.75 -35.844 -18.766 1 93.38 366 TYR B CA 1
ATOM 9436 C C . TYR B 1 366 ? 18.203 -35.781 -19.219 1 93.38 366 TYR B C 1
ATOM 9438 O O . TYR B 1 366 ? 18.703 -34.688 -19.547 1 93.38 366 TYR B O 1
ATOM 9446 N N . SER B 1 367 ? 18.828 -36.969 -19.172 1 94.06 367 SER B N 1
ATOM 9447 C CA . SER B 1 367 ? 20.172 -37.094 -19.75 1 94.06 367 SER B CA 1
ATOM 9448 C C . SER B 1 367 ? 20.141 -36.875 -21.266 1 94.06 367 SER B C 1
ATOM 9450 O O . SER B 1 367 ? 19.281 -37.438 -21.953 1 94.06 367 SER B O 1
ATOM 9452 N N . GLY B 1 368 ? 20.953 -36 -21.703 1 93.5 368 GLY B N 1
ATOM 9453 C CA . GLY B 1 368 ? 21 -35.719 -23.141 1 93.5 368 GLY B CA 1
ATOM 9454 C C . GLY B 1 368 ? 19.969 -34.688 -23.578 1 93.5 368 GLY B C 1
ATOM 9455 O O . GLY B 1 368 ? 19.812 -34.438 -24.766 1 93.5 368 GLY B O 1
ATOM 9456 N N . GLU B 1 369 ? 19.312 -34.125 -22.609 1 94.31 369 GLU B N 1
ATOM 9457 C CA . GLU B 1 369 ? 18.266 -33.156 -22.922 1 94.31 369 GLU B CA 1
ATOM 9458 C C . GLU B 1 369 ? 18.828 -31.891 -23.531 1 94.31 369 GLU B C 1
ATOM 9460 O O . GLU B 1 369 ? 19.906 -31.438 -23.125 1 94.31 369 GLU B O 1
ATOM 9465 N N . GLU B 1 370 ? 18.109 -31.359 -24.453 1 94.25 370 GLU B N 1
ATOM 9466 C CA . GLU B 1 370 ? 18.469 -30.109 -25.125 1 94.25 370 GLU B CA 1
ATOM 9467 C C . GLU B 1 370 ? 17.438 -29.031 -24.875 1 94.25 370 GLU B C 1
ATOM 9469 O O . GLU B 1 370 ? 16.234 -29.281 -24.922 1 94.25 370 GLU B O 1
ATOM 9474 N N . VAL B 1 371 ? 17.938 -27.891 -24.484 1 93.56 371 VAL B N 1
ATOM 9475 C CA . VAL B 1 371 ? 17.062 -26.75 -24.281 1 93.56 371 VAL B CA 1
ATOM 9476 C C . VAL B 1 371 ? 17.484 -25.609 -25.188 1 93.56 371 VAL B C 1
ATOM 9478 O O . VAL B 1 371 ? 18.656 -25.266 -25.266 1 93.56 371 VAL B O 1
ATOM 9481 N N . THR B 1 372 ? 16.531 -25.047 -25.875 1 92.5 372 THR B N 1
ATOM 9482 C CA . THR B 1 372 ? 16.812 -24 -26.844 1 92.5 372 THR B CA 1
ATOM 9483 C C . THR B 1 372 ? 16.297 -22.656 -26.328 1 92.5 372 THR B C 1
ATOM 9485 O O . THR B 1 372 ? 15.148 -22.547 -25.906 1 92.5 372 THR B O 1
ATOM 9488 N N . MET B 1 373 ? 17.172 -21.734 -26.297 1 90.56 373 MET B N 1
ATOM 9489 C CA . MET B 1 373 ? 16.781 -20.359 -25.984 1 90.56 373 MET B CA 1
ATOM 9490 C C . MET B 1 373 ? 16.469 -19.578 -27.25 1 90.56 373 MET B C 1
ATOM 9492 O O . MET B 1 373 ? 17.312 -19.484 -28.141 1 90.56 373 MET B O 1
ATOM 9496 N N . LYS B 1 374 ? 15.328 -19 -27.281 1 84.56 374 LYS B N 1
ATOM 9497 C CA . LYS B 1 374 ? 14.883 -18.25 -28.453 1 84.56 374 LYS B CA 1
ATOM 9498 C C . LYS B 1 374 ? 15.398 -16.812 -28.406 1 84.56 374 LYS B C 1
ATOM 9500 O O . LYS B 1 374 ? 15.398 -16.172 -27.344 1 84.56 374 LYS B O 1
ATOM 9505 N N . SER B 1 375 ? 15.961 -16.359 -29.5 1 85.88 375 SER B N 1
ATOM 9506 C CA . SER B 1 375 ? 16.453 -14.984 -29.594 1 85.88 375 SER B CA 1
ATOM 9507 C C . SER B 1 375 ? 15.586 -14.148 -30.531 1 85.88 375 SER B C 1
ATOM 9509 O O . SER B 1 375 ? 14.945 -14.695 -31.438 1 85.88 375 SER B O 1
ATOM 9511 N N . PRO B 1 376 ? 15.508 -12.883 -30.344 1 81.94 376 PRO B N 1
ATOM 9512 C CA . PRO B 1 376 ? 14.781 -12 -31.266 1 81.94 376 PRO B CA 1
ATOM 9513 C C . PRO B 1 376 ? 15.562 -11.695 -32.531 1 81.94 376 PRO B C 1
ATOM 9515 O O . PRO B 1 376 ? 15.047 -11.055 -33.469 1 81.94 376 PRO B O 1
ATOM 9518 N N . LEU B 1 377 ? 16.75 -12.195 -32.625 1 87.06 377 LEU B N 1
ATOM 9519 C CA . LEU B 1 377 ? 17.625 -11.867 -33.75 1 87.06 377 LEU B CA 1
ATOM 9520 C C . LEU B 1 377 ? 17.234 -12.672 -35 1 87.06 377 LEU B C 1
ATOM 9522 O O . LEU B 1 377 ? 17.078 -13.891 -34.906 1 87.06 377 LEU B O 1
ATOM 9526 N N . LEU B 1 378 ? 17.094 -11.969 -36.062 1 87.06 378 LEU B N 1
ATOM 9527 C CA . LEU B 1 378 ? 16.781 -12.625 -37.344 1 87.06 378 LEU B CA 1
ATOM 9528 C C . LEU B 1 378 ? 18.031 -13.242 -37.938 1 87.06 378 LEU B C 1
ATOM 9530 O O . LEU B 1 378 ? 19.109 -12.648 -37.906 1 87.06 378 LEU B O 1
ATOM 9534 N N . LEU B 1 379 ? 17.859 -14.43 -38.438 1 86.62 379 LEU B N 1
ATOM 9535 C CA . LEU B 1 379 ? 18.969 -15.141 -39.062 1 86.62 379 LEU B CA 1
ATOM 9536 C C . LEU B 1 379 ? 19.531 -14.359 -40.25 1 86.62 379 LEU B C 1
ATOM 9538 O O . LEU B 1 379 ? 20.75 -14.273 -40.406 1 86.62 379 LEU B O 1
ATOM 9542 N N . SER B 1 380 ? 18.625 -13.734 -41 1 82.12 380 SER B N 1
ATOM 9543 C CA . SER B 1 380 ? 19.016 -13 -42.188 1 82.12 380 SER B CA 1
ATOM 9544 C C . SER B 1 380 ? 19.859 -11.781 -41.844 1 82.12 380 SER B C 1
ATOM 9546 O O . SER B 1 380 ? 20.828 -11.453 -42.531 1 82.12 380 SER B O 1
ATOM 9548 N N . GLU B 1 381 ? 19.594 -11.273 -40.688 1 83.38 381 GLU B N 1
ATOM 9549 C CA . GLU B 1 381 ? 20.281 -10.062 -40.281 1 83.38 381 GLU B CA 1
ATOM 9550 C C . GLU B 1 381 ? 21.594 -10.391 -39.562 1 83.38 381 GLU B C 1
ATOM 9552 O O . GLU B 1 381 ? 22.547 -9.609 -39.594 1 83.38 381 GLU B O 1
ATOM 9557 N N . SER B 1 382 ? 21.625 -11.516 -38.969 1 84.56 382 SER B N 1
ATOM 9558 C CA . SER B 1 382 ? 22.75 -11.828 -38.094 1 84.56 382 SER B CA 1
ATOM 9559 C C . SER B 1 382 ? 23.891 -12.492 -38.875 1 84.56 382 SER B C 1
ATOM 9561 O O . SER B 1 382 ? 25.047 -12.43 -38.5 1 84.56 382 SER B O 1
ATOM 9563 N N . ILE B 1 383 ? 23.484 -13.125 -40.031 1 81.69 383 ILE B N 1
ATOM 9564 C CA . ILE B 1 383 ? 24.516 -13.906 -40.688 1 81.69 383 ILE B CA 1
ATOM 9565 C C . ILE B 1 383 ? 24.875 -13.266 -42.031 1 81.69 383 ILE B C 1
ATOM 9567 O O . ILE B 1 383 ? 25.719 -13.781 -42.781 1 81.69 383 ILE B O 1
ATOM 9571 N N . SER B 1 384 ? 24.281 -12.156 -42.25 1 82.38 384 SER B N 1
ATOM 9572 C CA . SER B 1 384 ? 24.656 -11.469 -43.5 1 82.38 384 SER B CA 1
ATOM 9573 C C . SER B 1 384 ? 26.094 -11 -43.469 1 82.38 384 SER B C 1
ATOM 9575 O O . SER B 1 384 ? 26.641 -10.711 -42.375 1 82.38 384 SER B O 1
ATOM 9577 N N . PRO B 1 385 ? 26.828 -11.023 -44.594 1 79.69 385 PRO B N 1
ATOM 9578 C CA . PRO B 1 385 ? 28.234 -10.625 -44.625 1 79.69 385 PRO B CA 1
ATOM 9579 C C . PRO B 1 385 ? 28.453 -9.203 -44.094 1 79.69 385 PRO B C 1
ATOM 9581 O O . PRO B 1 385 ? 29.562 -8.875 -43.656 1 79.69 385 PRO B O 1
ATOM 9584 N N . TYR B 1 386 ? 27.438 -8.422 -44.125 1 80.12 386 TYR B N 1
ATOM 9585 C CA . TYR B 1 386 ? 27.578 -7.055 -43.625 1 80.12 386 TYR B CA 1
ATOM 9586 C C . TYR B 1 386 ? 26.859 -6.875 -42.281 1 80.12 386 TYR B C 1
ATOM 9588 O O . TYR B 1 386 ? 26.562 -5.75 -41.906 1 80.12 386 TYR B O 1
ATOM 9596 N N . SER B 1 387 ? 26.703 -7.98 -41.688 1 86 387 SER B N 1
ATOM 9597 C CA . SER B 1 387 ? 25.969 -7.906 -40.406 1 86 387 SER B CA 1
ATOM 9598 C C . SER B 1 387 ? 26.797 -7.195 -39.344 1 86 387 SER B C 1
ATOM 9600 O O . SER B 1 387 ? 28 -7.402 -39.25 1 86 387 SER B O 1
ATOM 9602 N N . PRO B 1 388 ? 26.188 -6.332 -38.594 1 85.44 388 PRO B N 1
ATOM 9603 C CA . PRO B 1 388 ? 26.891 -5.656 -37.5 1 85.44 388 PRO B CA 1
ATOM 9604 C C . PRO B 1 388 ? 27.25 -6.602 -36.344 1 85.44 388 PRO B C 1
ATOM 9606 O O . PRO B 1 388 ? 28.016 -6.234 -35.469 1 85.44 388 PRO B O 1
ATOM 9609 N N . PHE B 1 389 ? 26.797 -7.848 -36.438 1 87.56 389 PHE B N 1
ATOM 9610 C CA . PHE B 1 389 ? 27.047 -8.805 -35.375 1 87.56 389 PHE B CA 1
ATOM 9611 C C . PHE B 1 389 ? 28.312 -9.609 -35.656 1 87.56 389 PHE B C 1
ATOM 9613 O O . PHE B 1 389 ? 28.766 -10.383 -34.812 1 87.56 389 PHE B O 1
ATOM 9620 N N . LEU B 1 390 ? 28.859 -9.375 -36.781 1 86.31 390 LEU B N 1
ATOM 9621 C CA . LEU B 1 390 ? 30.094 -10.07 -37.125 1 86.31 390 LEU B CA 1
ATOM 9622 C C . LEU B 1 390 ? 31.312 -9.234 -36.781 1 86.31 390 LEU B C 1
ATOM 9624 O O . LEU B 1 390 ? 31.297 -8.008 -36.906 1 86.31 390 LEU B O 1
ATOM 9628 N N . ASP B 1 391 ? 32.25 -9.906 -36.188 1 81.56 391 ASP B N 1
ATOM 9629 C CA . ASP B 1 391 ? 33.469 -9.188 -35.812 1 81.56 391 ASP B CA 1
ATOM 9630 C C . ASP B 1 391 ? 34.375 -8.945 -37.031 1 81.56 391 ASP B C 1
ATOM 9632 O O . ASP B 1 391 ? 33.938 -9.133 -38.188 1 81.56 391 ASP B O 1
ATOM 9636 N N . GLU B 1 392 ? 35.625 -8.477 -36.781 1 79.94 392 GLU B N 1
ATOM 9637 C CA . GLU B 1 392 ? 36.562 -8.125 -37.875 1 79.94 392 GLU B CA 1
ATOM 9638 C C . GLU B 1 392 ? 36.906 -9.352 -38.719 1 79.94 392 GLU B C 1
ATOM 9640 O O . GLU B 1 392 ? 37.188 -9.242 -39.906 1 79.94 392 GLU B O 1
ATOM 9645 N N . GLU B 1 393 ? 36.906 -10.516 -38.094 1 83.06 393 GLU B N 1
ATOM 9646 C CA . GLU B 1 393 ? 37.219 -11.758 -38.812 1 83.06 393 GLU B CA 1
ATOM 9647 C C . GLU B 1 393 ? 35.969 -12.406 -39.375 1 83.06 393 GLU B C 1
ATOM 9649 O O . GLU B 1 393 ? 36.031 -13.539 -39.875 1 83.06 393 GLU B O 1
ATOM 9654 N N . LYS B 1 394 ? 34.812 -11.719 -39.281 1 81.94 394 LYS B N 1
ATOM 9655 C CA . LYS B 1 394 ? 33.531 -12.148 -39.812 1 81.94 394 LYS B CA 1
ATOM 9656 C C . LYS B 1 394 ? 32.969 -13.336 -39.031 1 81.94 394 LYS B C 1
ATOM 9658 O O . LYS B 1 394 ? 32.375 -14.242 -39.625 1 81.94 394 LYS B O 1
ATOM 9663 N N . LEU B 1 395 ? 33.344 -13.367 -37.781 1 88.38 395 LEU B N 1
ATOM 9664 C CA . LEU B 1 395 ? 32.781 -14.383 -36.906 1 88.38 395 LEU B CA 1
ATOM 9665 C C . LEU B 1 395 ? 31.656 -13.797 -36.031 1 88.38 395 LEU B C 1
ATOM 9667 O O . LEU B 1 395 ? 31.703 -12.625 -35.688 1 88.38 395 LEU B O 1
ATOM 9671 N N . LEU B 1 396 ? 30.719 -14.609 -35.844 1 89.62 396 LEU B N 1
ATOM 9672 C CA . LEU B 1 396 ? 29.672 -14.227 -34.875 1 89.62 396 LEU B CA 1
ATOM 9673 C C . LEU B 1 396 ? 30.156 -14.422 -33.469 1 89.62 396 LEU B C 1
ATOM 9675 O O . LEU B 1 396 ? 30.359 -15.562 -33 1 89.62 396 LEU B O 1
ATOM 9679 N N . SER B 1 397 ? 30.297 -13.367 -32.75 1 88.75 397 SER B N 1
ATOM 9680 C CA . SER B 1 397 ? 30.844 -13.406 -31.406 1 88.75 397 SER B CA 1
ATOM 9681 C C . SER B 1 397 ? 29.734 -13.625 -30.375 1 88.75 397 SER B C 1
ATOM 9683 O O . SER B 1 397 ? 28.828 -12.797 -30.234 1 88.75 397 SER B O 1
ATOM 9685 N N . VAL B 1 398 ? 29.875 -14.727 -29.688 1 92.62 398 VAL B N 1
ATOM 9686 C CA . VAL B 1 398 ? 28.875 -15.094 -28.688 1 92.62 398 VAL B CA 1
ATOM 9687 C C . VAL B 1 398 ? 29.562 -15.391 -27.359 1 92.62 398 VAL B C 1
ATOM 9689 O O . VAL B 1 398 ? 30.609 -16.047 -27.328 1 92.62 398 VAL B O 1
ATOM 9692 N N . LYS B 1 399 ? 29.047 -14.766 -26.359 1 93.69 399 LYS B N 1
ATOM 9693 C CA . LYS B 1 399 ? 29.5 -15.047 -25 1 93.69 399 LYS B CA 1
ATOM 9694 C C . LYS B 1 399 ? 28.516 -15.938 -24.25 1 93.69 399 LYS B C 1
ATOM 9696 O O . LYS B 1 399 ? 27.328 -15.617 -24.172 1 93.69 399 LYS B O 1
ATOM 9701 N N . LEU B 1 400 ? 28.969 -17.078 -23.859 1 95.5 400 LEU B N 1
ATOM 9702 C CA . LEU B 1 400 ? 28.141 -18.016 -23.078 1 95.5 400 LEU B CA 1
ATOM 9703 C C . LEU B 1 400 ? 28.594 -18.047 -21.625 1 95.5 400 LEU B C 1
ATOM 9705 O O . LEU B 1 400 ? 29.781 -18.281 -21.344 1 95.5 400 LEU B O 1
ATOM 9709 N N . ALA B 1 401 ? 27.672 -17.766 -20.75 1 94.19 401 ALA B N 1
ATOM 9710 C CA . ALA B 1 401 ? 27.984 -17.797 -19.328 1 94.19 401 ALA B CA 1
ATOM 9711 C C . ALA B 1 401 ? 27.062 -18.75 -18.578 1 94.19 401 ALA B C 1
ATOM 9713 O O . ALA B 1 401 ? 25.859 -18.766 -18.812 1 94.19 401 ALA B O 1
ATOM 9714 N N . VAL B 1 402 ? 27.625 -19.625 -17.75 1 92.62 402 VAL B N 1
ATOM 9715 C CA . VAL B 1 402 ? 26.891 -20.5 -16.844 1 92.62 402 VAL B CA 1
ATOM 9716 C C . VAL B 1 402 ? 27.031 -19.984 -15.414 1 92.62 402 VAL B C 1
ATOM 9718 O O . VAL B 1 402 ? 28.125 -19.984 -14.852 1 92.62 402 VAL B O 1
ATOM 9721 N N . HIS B 1 403 ? 25.984 -19.625 -14.867 1 90.38 403 HIS B N 1
ATOM 9722 C CA . HIS B 1 403 ? 26 -18.969 -13.57 1 90.38 403 HIS B CA 1
ATOM 9723 C C . HIS B 1 403 ? 25.984 -19.969 -12.43 1 90.38 403 HIS B C 1
ATOM 9725 O O . HIS B 1 403 ? 26.641 -19.766 -11.406 1 90.38 403 HIS B O 1
ATOM 9731 N N . ASN B 1 404 ? 25.219 -20.969 -12.562 1 89.38 404 ASN B N 1
ATOM 9732 C CA . ASN B 1 404 ? 25.203 -22.031 -11.57 1 89.38 404 ASN B CA 1
ATOM 9733 C C . ASN B 1 404 ? 24.609 -23.328 -12.148 1 89.38 404 ASN B C 1
ATOM 9735 O O . ASN B 1 404 ? 23.859 -23.281 -13.125 1 89.38 404 ASN B O 1
ATOM 9739 N N . ILE B 1 405 ? 25.016 -24.391 -11.672 1 92.81 405 ILE B N 1
ATOM 9740 C CA . ILE B 1 405 ? 24.5 -25.719 -11.961 1 92.81 405 ILE B CA 1
ATOM 9741 C C . ILE B 1 405 ? 24.203 -26.453 -10.648 1 92.81 405 ILE B C 1
ATOM 9743 O O . ILE B 1 405 ? 25.109 -26.719 -9.852 1 92.81 405 ILE B O 1
ATOM 9747 N N . ASN B 1 406 ? 22.953 -26.719 -10.453 1 94.88 406 ASN B N 1
ATOM 9748 C CA . ASN B 1 406 ? 22.578 -27.406 -9.211 1 94.88 406 ASN B CA 1
ATOM 9749 C C . ASN B 1 406 ? 21.562 -28.5 -9.461 1 94.88 406 ASN B C 1
ATOM 9751 O O . ASN B 1 406 ? 20.766 -28.422 -10.398 1 94.88 406 ASN B O 1
ATOM 9755 N N . GLU B 1 407 ? 21.656 -29.5 -8.656 1 94.38 407 GLU B N 1
ATOM 9756 C CA . GLU B 1 407 ? 20.672 -30.562 -8.664 1 94.38 407 GLU B CA 1
ATOM 9757 C C . GLU B 1 407 ? 19.453 -30.203 -7.816 1 94.38 407 GLU B C 1
ATOM 9759 O O . GLU B 1 407 ? 19.578 -29.844 -6.645 1 94.38 407 GLU B O 1
ATOM 9764 N N . VAL B 1 408 ? 18.328 -30.281 -8.406 1 94.88 408 VAL B N 1
ATOM 9765 C CA . VAL B 1 408 ? 17.094 -29.844 -7.75 1 94.88 408 VAL B CA 1
ATOM 9766 C C . VAL B 1 408 ? 16.141 -31.031 -7.605 1 94.88 408 VAL B C 1
ATOM 9768 O O . VAL B 1 408 ? 16.078 -31.891 -8.484 1 94.88 408 VAL B O 1
ATOM 9771 N N . TYR B 1 409 ? 15.492 -31.031 -6.512 1 94.25 409 TYR B N 1
ATOM 9772 C CA . TYR B 1 409 ? 14.562 -32.094 -6.172 1 94.25 409 TYR B CA 1
ATOM 9773 C C . TYR B 1 409 ? 13.125 -31.609 -6.191 1 94.25 409 TYR B C 1
ATOM 9775 O O . TYR B 1 409 ? 12.828 -30.516 -5.707 1 94.25 409 TYR B O 1
ATOM 9783 N N . ASP B 1 410 ? 12.242 -32.438 -6.832 1 89.56 410 ASP B N 1
ATOM 9784 C CA . ASP B 1 410 ? 10.797 -32.188 -6.812 1 89.56 410 ASP B CA 1
ATOM 9785 C C . ASP B 1 410 ? 10.031 -33.531 -6.73 1 89.56 410 ASP B C 1
ATOM 9787 O O . ASP B 1 410 ? 10.055 -34.312 -7.672 1 89.56 410 ASP B O 1
ATOM 9791 N N . PRO B 1 411 ? 9.344 -33.656 -5.664 1 84.44 411 PRO B N 1
ATOM 9792 C CA . PRO B 1 411 ? 8.641 -34.906 -5.48 1 84.44 411 PRO B CA 1
ATOM 9793 C C . PRO B 1 411 ? 7.594 -35.188 -6.562 1 84.44 411 PRO B C 1
ATOM 9795 O O . PRO B 1 411 ? 7.242 -36.344 -6.82 1 84.44 411 PRO B O 1
ATOM 9798 N N . LEU B 1 412 ? 7.125 -34.219 -7.246 1 84.19 412 LEU B N 1
ATOM 9799 C CA . LEU B 1 412 ? 6.074 -34.375 -8.25 1 84.19 412 LEU B CA 1
ATOM 9800 C C . LEU B 1 412 ? 6.641 -34.969 -9.539 1 84.19 412 LEU B C 1
ATOM 9802 O O . LEU B 1 412 ? 5.887 -35.344 -10.438 1 84.19 412 LEU B O 1
ATOM 9806 N N . LEU B 1 413 ? 8.008 -35.062 -9.617 1 87.12 413 LEU B N 1
ATOM 9807 C CA . LEU B 1 413 ? 8.633 -35.531 -10.852 1 87.12 413 LEU B CA 1
ATOM 9808 C C . LEU B 1 413 ? 8.594 -37.062 -10.93 1 87.12 413 LEU B C 1
ATOM 9810 O O . LEU B 1 413 ? 8.758 -37.625 -12 1 87.12 413 LEU B O 1
ATOM 9814 N N . LEU B 1 414 ? 8.555 -37.781 -9.844 1 80.94 414 LEU B N 1
ATOM 9815 C CA . LEU B 1 414 ? 8.547 -39.25 -9.852 1 80.94 414 LEU B CA 1
ATOM 9816 C C . LEU B 1 414 ? 7.352 -39.781 -10.633 1 80.94 414 LEU B C 1
ATOM 9818 O O . LEU B 1 414 ? 7.5 -40.688 -11.461 1 80.94 414 LEU B O 1
ATOM 9822 N N . ASP B 1 415 ? 6.137 -39.281 -10.398 1 77.56 415 ASP B N 1
ATOM 9823 C CA . ASP B 1 415 ? 4.926 -39.719 -11.094 1 77.56 415 ASP B CA 1
ATOM 9824 C C . ASP B 1 415 ? 4.23 -38.531 -11.758 1 77.56 415 ASP B C 1
ATOM 9826 O O . ASP B 1 415 ? 3.078 -38.219 -11.445 1 77.56 415 ASP B O 1
ATOM 9830 N N . ALA B 1 416 ? 5.207 -38.062 -12.727 1 79 416 ALA B N 1
ATOM 9831 C CA . ALA B 1 416 ? 4.633 -36.906 -13.43 1 79 416 ALA B CA 1
ATOM 9832 C C . ALA B 1 416 ? 3.434 -37.312 -14.273 1 79 416 ALA B C 1
ATOM 9834 O O . ALA B 1 416 ? 3.557 -38.156 -15.164 1 79 416 ALA B O 1
ATOM 9835 N N . ASP B 1 417 ? 2.219 -36.969 -13.797 1 83.38 417 ASP B N 1
ATOM 9836 C CA . ASP B 1 417 ? 0.978 -37.25 -14.508 1 83.38 417 ASP B CA 1
ATOM 9837 C C . ASP B 1 417 ? 0.102 -36 -14.617 1 83.38 417 ASP B C 1
ATOM 9839 O O . ASP B 1 417 ? 0.533 -34.906 -14.273 1 83.38 417 ASP B O 1
ATOM 9843 N N . LYS B 1 418 ? -1.02 -36.156 -15.219 1 85.5 418 LYS B N 1
ATOM 9844 C CA . LYS B 1 418 ? -1.958 -35.062 -15.383 1 85.5 418 LYS B CA 1
ATOM 9845 C C . LYS B 1 418 ? -2.328 -34.438 -14.039 1 85.5 418 LYS B C 1
ATOM 9847 O O . LYS B 1 418 ? -2.447 -33.219 -13.914 1 85.5 418 LYS B O 1
ATOM 9852 N N . GLY B 1 419 ? -2.377 -35.312 -13.078 1 84.69 419 GLY B N 1
ATOM 9853 C CA . GLY B 1 419 ? -2.754 -34.875 -11.75 1 84.69 419 GLY B CA 1
ATOM 9854 C C . GLY B 1 419 ? -1.749 -33.906 -11.141 1 84.69 419 GLY B C 1
ATOM 9855 O O . GLY B 1 419 ? -2.131 -32.938 -10.484 1 84.69 419 GLY B O 1
ATOM 9856 N N . SER B 1 420 ? -0.53 -34.156 -11.438 1 85.88 420 SER B N 1
ATOM 9857 C CA . SER B 1 420 ? 0.518 -33.312 -10.898 1 85.88 420 SER B CA 1
ATOM 9858 C C . SER B 1 420 ? 0.461 -31.906 -11.508 1 85.88 420 SER B C 1
ATOM 9860 O O . SER B 1 420 ? 0.674 -30.906 -10.812 1 85.88 420 SER B O 1
ATOM 9862 N N . ILE B 1 421 ? 0.14 -31.875 -12.719 1 86.75 421 ILE B N 1
ATOM 9863 C CA . ILE B 1 421 ? 0.079 -30.609 -13.422 1 86.75 421 ILE B CA 1
ATOM 9864 C C . ILE B 1 421 ? -1.093 -29.781 -12.898 1 86.75 421 ILE B C 1
ATOM 9866 O O . ILE B 1 421 ? -0.938 -28.594 -12.594 1 86.75 421 ILE B O 1
ATOM 9870 N N . VAL B 1 422 ? -2.184 -30.391 -12.75 1 86.62 422 VAL B N 1
ATOM 9871 C CA . VAL B 1 422 ? -3.381 -29.688 -12.312 1 86.62 422 VAL B CA 1
ATOM 9872 C C . VAL B 1 422 ? -3.209 -29.219 -10.867 1 86.62 422 VAL B C 1
ATOM 9874 O O . VAL B 1 422 ? -3.627 -28.125 -10.5 1 86.62 422 VAL B O 1
ATOM 9877 N N . LYS B 1 423 ? -2.668 -30.062 -10.094 1 85.81 423 LYS B N 1
ATOM 9878 C CA . LYS B 1 423 ? -2.391 -29.688 -8.711 1 85.81 423 LYS B CA 1
ATOM 9879 C C . LYS B 1 423 ? -1.519 -28.438 -8.648 1 85.81 423 LYS B C 1
ATOM 9881 O O . LYS B 1 423 ? -1.774 -27.531 -7.848 1 85.81 423 LYS B O 1
ATOM 9886 N N . LEU B 1 424 ? -0.562 -28.391 -9.477 1 85.62 424 LEU B N 1
ATOM 9887 C CA . LEU B 1 424 ? 0.338 -27.234 -9.5 1 85.62 424 LEU B CA 1
ATOM 9888 C C . LEU B 1 424 ? -0.387 -25.984 -9.977 1 85.62 424 LEU B C 1
ATOM 9890 O O . LEU B 1 424 ? -0.09 -24.875 -9.516 1 85.62 424 LEU B O 1
ATOM 9894 N N . ARG B 1 425 ? -1.295 -26.188 -10.898 1 86.19 425 ARG B N 1
ATOM 9895 C CA . ARG B 1 425 ? -2.105 -25.062 -11.352 1 86.19 425 ARG B CA 1
ATOM 9896 C C . ARG B 1 425 ? -2.912 -24.469 -10.195 1 86.19 425 ARG B C 1
ATOM 9898 O O . ARG B 1 425 ? -3.002 -23.25 -10.055 1 86.19 425 ARG B O 1
ATOM 9905 N N . ASP B 1 426 ? -3.438 -25.297 -9.422 1 85.56 426 ASP B N 1
ATOM 9906 C CA . ASP B 1 426 ? -4.219 -24.859 -8.266 1 85.56 426 ASP B CA 1
ATOM 9907 C C . ASP B 1 426 ? -3.332 -24.141 -7.254 1 85.56 426 ASP B C 1
ATOM 9909 O O . ASP B 1 426 ? -3.727 -23.109 -6.695 1 85.56 426 ASP B O 1
ATOM 9913 N N . ILE B 1 427 ? -2.219 -24.75 -7.062 1 79.25 427 ILE B N 1
ATOM 9914 C CA . ILE B 1 427 ? -1.294 -24.141 -6.109 1 79.25 427 ILE B CA 1
ATOM 9915 C C . ILE B 1 427 ? -0.898 -22.75 -6.586 1 79.25 427 ILE B C 1
ATOM 9917 O O . ILE B 1 427 ? -0.83 -21.797 -5.793 1 79.25 427 ILE B O 1
ATOM 9921 N N . ASN B 1 428 ? -0.67 -22.641 -7.836 1 80.56 428 ASN B N 1
ATOM 9922 C CA . ASN B 1 428 ? -0.31 -21.359 -8.406 1 80.56 428 ASN B CA 1
ATOM 9923 C C . ASN B 1 428 ? -1.418 -20.328 -8.211 1 80.56 428 ASN B C 1
ATOM 9925 O O . ASN B 1 428 ? -1.146 -19.172 -7.859 1 80.56 428 ASN B O 1
ATOM 9929 N N . ALA B 1 429 ? -2.582 -20.734 -8.469 1 76.94 429 ALA B N 1
ATOM 9930 C CA . ALA B 1 429 ? -3.715 -19.828 -8.328 1 76.94 429 ALA B CA 1
ATOM 9931 C C . ALA B 1 429 ? -3.896 -19.406 -6.871 1 76.94 429 ALA B C 1
ATOM 9933 O O . ALA B 1 429 ? -4.184 -18.25 -6.586 1 76.94 429 ALA B O 1
ATOM 9934 N N . LEU B 1 430 ? -3.773 -20.344 -5.992 1 76.56 430 LEU B N 1
ATOM 9935 C CA . LEU B 1 430 ? -3.914 -20.047 -4.57 1 76.56 430 LEU B CA 1
ATOM 9936 C C . LEU B 1 430 ? -2.803 -19.109 -4.094 1 76.56 430 LEU B C 1
ATOM 9938 O O . LEU B 1 430 ? -3.049 -18.203 -3.307 1 76.56 430 LEU B O 1
ATOM 9942 N N . THR B 1 431 ? -1.602 -19.406 -4.547 1 75 431 THR B N 1
ATOM 9943 C CA . THR B 1 431 ? -0.465 -18.562 -4.168 1 75 431 THR B CA 1
ATOM 9944 C C . THR B 1 431 ? -0.657 -17.141 -4.66 1 75 431 THR B C 1
ATOM 9946 O O . THR B 1 431 ? -0.372 -16.188 -3.938 1 75 431 THR B O 1
ATOM 9949 N N . LYS B 1 432 ? -1.117 -17.047 -5.828 1 77.31 432 LYS B N 1
ATOM 9950 C CA . LYS B 1 432 ? -1.354 -15.711 -6.383 1 77.31 432 LYS B CA 1
ATOM 9951 C C . LYS B 1 432 ? -2.42 -14.969 -5.582 1 77.31 432 LYS B C 1
ATOM 9953 O O . LYS B 1 432 ? -2.234 -13.805 -5.227 1 77.31 432 LYS B O 1
ATOM 9958 N N . SER B 1 433 ? -3.488 -15.594 -5.289 1 76.81 433 SER B N 1
ATOM 9959 C CA . SER B 1 433 ? -4.59 -14.969 -4.562 1 76.81 433 SER B CA 1
ATOM 9960 C C . SER B 1 433 ? -4.164 -14.57 -3.154 1 76.81 433 SER B C 1
ATOM 9962 O O . SER B 1 433 ? -4.516 -13.492 -2.676 1 76.81 433 SER B O 1
ATOM 9964 N N . SER B 1 434 ? -3.482 -15.453 -2.521 1 75.56 434 SER B N 1
ATOM 9965 C CA . SER B 1 434 ? -3.031 -15.172 -1.164 1 75.56 434 SER B CA 1
ATOM 9966 C C . SER B 1 434 ? -2.029 -14.016 -1.148 1 75.56 434 SER B C 1
ATOM 9968 O O . SER B 1 434 ? -2.043 -13.188 -0.236 1 75.56 434 SER B O 1
ATOM 9970 N N . THR B 1 435 ? -1.132 -14.016 -2.117 1 76.38 435 THR B N 1
ATOM 9971 C CA . THR B 1 435 ? -0.166 -12.93 -2.211 1 76.38 435 THR B CA 1
ATOM 9972 C C . THR B 1 435 ? -0.87 -11.602 -2.475 1 76.38 435 THR B C 1
ATOM 9974 O O . THR B 1 435 ? -0.541 -10.586 -1.858 1 76.38 435 THR B O 1
ATOM 9977 N N . GLU B 1 436 ? -1.828 -11.633 -3.332 1 76.81 436 GLU B N 1
ATOM 9978 C CA . GLU B 1 436 ? -2.586 -10.422 -3.631 1 76.81 436 GLU B CA 1
ATOM 9979 C C . GLU B 1 436 ? -3.338 -9.922 -2.4 1 76.81 436 GLU B C 1
ATOM 9981 O O . GLU B 1 436 ? -3.363 -8.719 -2.129 1 76.81 436 GLU B O 1
ATOM 9986 N N . LYS B 1 437 ? -3.947 -10.789 -1.726 1 78.44 437 LYS B N 1
ATOM 9987 C CA . LYS B 1 437 ? -4.699 -10.414 -0.531 1 78.44 437 LYS B CA 1
ATOM 9988 C C . LYS B 1 437 ? -3.783 -9.805 0.524 1 78.44 437 LYS B C 1
ATOM 9990 O O . LYS B 1 437 ? -4.125 -8.789 1.137 1 78.44 437 LYS B O 1
ATOM 9995 N N . TYR B 1 438 ? -2.662 -10.305 0.737 1 80.38 438 TYR B N 1
ATOM 9996 C CA . TYR B 1 438 ? -1.701 -9.789 1.703 1 80.38 438 TYR B CA 1
ATOM 9997 C C . TYR B 1 438 ? -1.291 -8.367 1.356 1 80.38 438 TYR B C 1
ATOM 9999 O O . TYR B 1 438 ? -1.317 -7.477 2.213 1 80.38 438 TYR B O 1
ATOM 10007 N N . TRP B 1 439 ? -0.917 -8.164 0.217 1 79.81 439 TRP B N 1
ATOM 10008 C CA . TRP B 1 439 ? -0.402 -6.859 -0.168 1 79.81 439 TRP B CA 1
ATOM 10009 C C . TRP B 1 439 ? -1.524 -5.828 -0.229 1 79.81 439 TRP B C 1
ATOM 10011 O O . TRP B 1 439 ? -1.316 -4.652 0.085 1 79.81 439 TRP B O 1
ATOM 10021 N N . SER B 1 440 ? -2.697 -6.273 -0.625 1 82.62 440 SER B N 1
ATOM 10022 C CA . SER B 1 440 ? -3.84 -5.363 -0.593 1 82.62 440 SER B CA 1
ATOM 10023 C C . SER B 1 440 ? -4.141 -4.906 0.829 1 82.62 440 SER B C 1
ATOM 10025 O O . SER B 1 440 ? -4.473 -3.74 1.055 1 82.62 440 SER B O 1
ATOM 10027 N N . ASP B 1 441 ? -4.016 -5.758 1.725 1 82.5 441 ASP B N 1
ATOM 10028 C CA . ASP B 1 441 ? -4.207 -5.418 3.131 1 82.5 441 ASP B CA 1
ATOM 10029 C C . ASP B 1 441 ? -3.129 -4.453 3.615 1 82.5 441 ASP B C 1
ATOM 10031 O O . ASP B 1 441 ? -3.402 -3.562 4.422 1 82.5 441 ASP B O 1
ATOM 10035 N N . GLN B 1 442 ? -1.935 -4.668 3.129 1 81.25 442 GLN B N 1
ATOM 10036 C CA . GLN B 1 442 ? -0.853 -3.756 3.492 1 81.25 442 GLN B CA 1
ATOM 10037 C C . GLN B 1 442 ? -1.12 -2.348 2.969 1 81.25 442 GLN B C 1
ATOM 10039 O O . GLN B 1 442 ? -0.875 -1.363 3.668 1 81.25 442 GLN B O 1
ATOM 10044 N N . VAL B 1 443 ? -1.556 -2.273 1.801 1 84.69 443 VAL B N 1
ATOM 10045 C CA . VAL B 1 443 ? -1.88 -0.975 1.219 1 84.69 443 VAL B CA 1
ATOM 10046 C C . VAL B 1 443 ? -2.967 -0.293 2.047 1 84.69 443 VAL B C 1
ATOM 10048 O O . VAL B 1 443 ? -2.865 0.896 2.357 1 84.69 443 VAL B O 1
ATOM 10051 N N . SER B 1 444 ? -3.969 -1.106 2.373 1 86.44 444 SER B N 1
ATOM 10052 C CA . SER B 1 444 ? -5.062 -0.56 3.17 1 86.44 444 SER B CA 1
ATOM 10053 C C . SER B 1 444 ? -4.574 -0.125 4.551 1 86.44 444 SER B C 1
ATOM 10055 O O . SER B 1 444 ? -4.992 0.915 5.062 1 86.44 444 SER B O 1
ATOM 10057 N N . SER B 1 445 ? -3.729 -0.88 5.109 1 86.75 445 SER B N 1
ATOM 10058 C CA . SER B 1 445 ? -3.201 -0.558 6.43 1 86.75 445 SER B CA 1
ATOM 10059 C C . SER B 1 445 ? -2.369 0.719 6.398 1 86.75 445 SER B C 1
ATOM 10061 O O . SER B 1 445 ? -2.553 1.608 7.23 1 86.75 445 SER B O 1
ATOM 10063 N N . VAL B 1 446 ? -1.47 0.83 5.441 1 87.12 446 VAL B N 1
ATOM 10064 C CA . VAL B 1 446 ? -0.626 2.014 5.305 1 87.12 446 VAL B CA 1
ATOM 10065 C C . VAL B 1 446 ? -1.49 3.23 4.988 1 87.12 446 VAL B C 1
ATOM 10067 O O . VAL B 1 446 ? -1.269 4.316 5.527 1 87.12 446 VAL B O 1
ATOM 10070 N N . SER B 1 447 ? -2.434 3.096 4.145 1 89.25 447 SER B N 1
ATOM 10071 C CA . SER B 1 447 ? -3.336 4.188 3.787 1 89.25 447 SER B CA 1
ATOM 10072 C C . SER B 1 447 ? -4.125 4.672 5 1 89.25 447 SER B C 1
ATOM 10074 O O . SER B 1 447 ? -4.238 5.879 5.227 1 89.25 447 SER B O 1
ATOM 10076 N N . ASN B 1 448 ? -4.621 3.742 5.77 1 89.25 448 ASN B N 1
ATOM 10077 C CA . ASN B 1 448 ? -5.398 4.098 6.949 1 89.25 448 ASN B CA 1
ATOM 10078 C C . ASN B 1 448 ? -4.543 4.805 7.996 1 89.25 448 ASN B C 1
ATOM 10080 O O . ASN B 1 448 ? -4.996 5.758 8.633 1 89.25 448 ASN B O 1
ATOM 10084 N N . GLU B 1 449 ? -3.393 4.316 8.211 1 90 449 GLU B N 1
ATOM 10085 C CA . GLU B 1 449 ? -2.479 4.934 9.164 1 90 449 GLU B CA 1
ATOM 10086 C C . GLU B 1 449 ? -2.139 6.363 8.758 1 90 449 GLU B C 1
ATOM 10088 O O . GLU B 1 449 ? -2.156 7.273 9.594 1 90 449 GLU B O 1
ATOM 10093 N N . LYS B 1 450 ? -1.86 6.578 7.586 1 90.75 450 LYS B N 1
ATOM 10094 C CA . LYS B 1 450 ? -1.498 7.91 7.102 1 90.75 450 LYS B CA 1
ATOM 10095 C C . LYS B 1 450 ? -2.717 8.828 7.047 1 90.75 450 LYS B C 1
ATOM 10097 O O . LYS B 1 450 ? -2.604 10.031 7.273 1 90.75 450 LYS B O 1
ATOM 10102 N N . ASP B 1 451 ? -3.822 8.25 6.699 1 90.69 451 ASP B N 1
ATOM 10103 C CA . ASP B 1 451 ? -5.055 9.031 6.742 1 90.69 451 ASP B CA 1
ATOM 10104 C C . ASP B 1 451 ? -5.332 9.539 8.156 1 90.69 451 ASP B C 1
ATOM 10106 O O . ASP B 1 451 ? -5.801 10.664 8.336 1 90.69 451 ASP B O 1
ATOM 10110 N N . LYS B 1 452 ? -5.102 8.766 9.117 1 91.06 452 LYS B N 1
ATOM 10111 C CA . LYS B 1 452 ? -5.258 9.188 10.5 1 91.06 452 LYS B CA 1
ATOM 10112 C C . LYS B 1 452 ? -4.34 10.359 10.828 1 91.06 452 LYS B C 1
ATOM 10114 O O . LYS B 1 452 ? -4.746 11.305 11.508 1 91.06 452 LYS B O 1
ATOM 10119 N N . LEU B 1 453 ? -3.156 10.352 10.32 1 92.5 453 LEU B N 1
ATOM 10120 C CA . LEU B 1 453 ? -2.205 11.438 10.531 1 92.5 453 LEU B CA 1
ATOM 10121 C C . LEU B 1 453 ? -2.67 12.703 9.828 1 92.5 453 LEU B C 1
ATOM 10123 O O . LEU B 1 453 ? -2.533 13.805 10.367 1 92.5 453 LEU B O 1
ATOM 10127 N N . ILE B 1 454 ? -3.195 12.578 8.727 1 92.88 454 ILE B N 1
ATOM 10128 C CA . ILE B 1 454 ? -3.703 13.719 7.973 1 92.88 454 ILE B CA 1
ATOM 10129 C C . ILE B 1 454 ? -4.895 14.336 8.703 1 92.88 454 ILE B C 1
ATOM 10131 O O . ILE B 1 454 ? -4.977 15.555 8.852 1 92.88 454 ILE B O 1
ATOM 10135 N N . ASP B 1 455 ? -5.719 13.414 9.172 1 91 455 ASP B N 1
ATOM 10136 C CA . ASP B 1 455 ? -6.871 13.891 9.938 1 91 455 ASP B CA 1
ATOM 10137 C C . ASP B 1 455 ? -6.434 14.641 11.188 1 91 455 ASP B C 1
ATOM 10139 O O . ASP B 1 455 ? -7.02 15.656 11.547 1 91 455 ASP B O 1
ATOM 10143 N N . GLU B 1 456 ? -5.5 14.164 11.867 1 91.25 456 GLU B N 1
ATOM 10144 C CA . GLU B 1 456 ? -4.953 14.828 13.047 1 91.25 456 GLU B CA 1
ATOM 10145 C C . GLU B 1 456 ? -4.395 16.203 12.695 1 91.25 456 GLU B C 1
ATOM 10147 O O . GLU B 1 456 ? -4.609 17.172 13.43 1 91.25 456 GLU B O 1
ATOM 10152 N N . ARG B 1 457 ? -3.711 16.359 11.633 1 91.44 457 ARG B N 1
ATOM 10153 C CA . ARG B 1 457 ? -3.156 17.625 11.203 1 91.44 457 ARG B CA 1
ATOM 10154 C C . ARG B 1 457 ? -4.262 18.594 10.789 1 91.44 457 ARG B C 1
ATOM 10156 O O . ARG B 1 457 ? -4.18 19.797 11.055 1 91.44 457 ARG B O 1
ATOM 10163 N N . ASP B 1 458 ? -5.191 18.016 10.148 1 93.12 458 ASP B N 1
ATOM 10164 C CA . ASP B 1 458 ? -6.32 18.859 9.766 1 93.12 458 ASP B CA 1
ATOM 10165 C C . ASP B 1 458 ? -7.039 19.406 11 1 93.12 458 ASP B C 1
ATOM 10167 O O . ASP B 1 458 ? -7.473 20.562 11.008 1 93.12 458 ASP B O 1
ATOM 10171 N N . GLU B 1 459 ? -7.191 18.578 11.969 1 90.62 459 GLU B N 1
ATOM 10172 C CA . GLU B 1 459 ? -7.777 19.031 13.227 1 90.62 459 GLU B CA 1
ATOM 10173 C C . GLU B 1 459 ? -6.918 20.109 13.883 1 90.62 459 GLU B C 1
ATOM 10175 O O . GLU B 1 459 ? -7.441 21.109 14.383 1 90.62 459 GLU B O 1
ATOM 10180 N N . LEU B 1 460 ? -5.676 20 13.852 1 92.12 460 LEU B N 1
ATOM 10181 C CA . LEU B 1 460 ? -4.754 20.984 14.398 1 92.12 460 LEU B CA 1
ATOM 10182 C C . LEU B 1 460 ? -4.836 22.297 13.609 1 92.12 460 LEU B C 1
ATOM 10184 O O . LEU B 1 460 ? -4.805 23.375 14.195 1 92.12 460 LEU B O 1
ATOM 10188 N N . LEU B 1 461 ? -4.898 22.188 12.398 1 92.25 461 LEU B N 1
ATOM 10189 C CA . LEU B 1 461 ? -5.012 23.359 11.547 1 92.25 461 LEU B CA 1
ATOM 10190 C C . LEU B 1 461 ? -6.301 24.125 11.844 1 92.25 461 LEU B C 1
ATOM 10192 O O . LEU B 1 461 ? -6.293 25.359 11.914 1 92.25 461 LEU B O 1
ATOM 10196 N N . SER B 1 462 ? -7.297 23.328 11.977 1 92.25 462 SER B N 1
ATOM 10197 C CA . SER B 1 462 ? -8.57 23.953 12.32 1 92.25 462 SER B CA 1
ATOM 10198 C C . SER B 1 462 ? -8.5 24.656 13.672 1 92.25 462 SER B C 1
ATOM 10200 O O . SER B 1 462 ? -9.031 25.766 13.828 1 92.25 462 SER B O 1
ATOM 10202 N N . ASN B 1 463 ? -7.891 24.141 14.625 1 91.25 463 ASN B N 1
ATOM 10203 C CA . ASN B 1 463 ? -7.695 24.75 15.938 1 91.25 463 ASN B CA 1
ATOM 10204 C C . ASN B 1 463 ? -6.855 26.016 15.844 1 91.25 463 ASN B C 1
ATOM 10206 O O . ASN B 1 463 ? -7.145 27.016 16.516 1 91.25 463 ASN B O 1
ATOM 10210 N N . LYS B 1 464 ? -5.871 26.016 15.047 1 90.12 464 LYS B N 1
ATOM 10211 C CA . LYS B 1 464 ? -5.016 27.188 14.875 1 90.12 464 LYS B CA 1
ATOM 10212 C C . LYS B 1 464 ? -5.758 28.312 14.164 1 90.12 464 LYS B C 1
ATOM 10214 O O . LYS B 1 464 ? -5.555 29.484 14.469 1 90.12 464 LYS B O 1
ATOM 10219 N N . ASP B 1 465 ? -6.535 27.875 13.273 1 91.81 465 ASP B N 1
ATOM 10220 C CA . ASP B 1 465 ? -7.363 28.875 12.609 1 91.81 465 ASP B CA 1
ATOM 10221 C C . ASP B 1 465 ? -8.289 29.578 13.609 1 91.81 465 ASP B C 1
ATOM 10223 O O . ASP B 1 465 ? -8.477 30.797 13.547 1 91.81 465 ASP B O 1
ATOM 10227 N N . LYS B 1 466 ? -8.82 28.797 14.492 1 89.69 466 LYS B N 1
ATOM 10228 C CA . LYS B 1 466 ? -9.664 29.375 15.539 1 89.69 466 LYS B CA 1
ATOM 10229 C C . LYS B 1 466 ? -8.852 30.297 16.438 1 89.69 466 LYS B C 1
ATOM 10231 O O . LYS B 1 466 ? -9.312 31.375 16.812 1 89.69 466 LYS B O 1
ATOM 10236 N N . GLU B 1 467 ? -7.711 29.906 16.766 1 89.81 467 GLU B N 1
ATOM 10237 C CA . GLU B 1 467 ? -6.824 30.719 17.594 1 89.81 467 GLU B CA 1
ATOM 10238 C C . GLU B 1 467 ? -6.469 32.031 16.891 1 89.81 467 GLU B C 1
ATOM 10240 O O . GLU B 1 467 ? -6.438 33.094 17.516 1 89.81 467 GLU B O 1
ATOM 10245 N N . ILE B 1 468 ? -6.191 31.922 15.664 1 89.75 468 ILE B N 1
ATOM 10246 C CA . ILE B 1 468 ? -5.848 33.125 14.883 1 89.75 468 ILE B CA 1
ATOM 10247 C C . ILE B 1 468 ? -7.043 34.062 14.828 1 89.75 468 ILE B C 1
ATOM 10249 O O . ILE B 1 468 ? -6.891 35.281 15.008 1 89.75 468 ILE B O 1
ATOM 10253 N N . SER B 1 469 ? -8.141 33.438 14.672 1 90 469 SER B N 1
ATOM 10254 C CA . SER B 1 469 ? -9.352 34.25 14.648 1 90 469 SER B CA 1
ATOM 10255 C C . SER B 1 469 ? -9.586 34.938 15.992 1 90 469 SER B C 1
ATOM 10257 O O . SER B 1 469 ? -9.977 36.125 16.031 1 90 469 SER B O 1
ATOM 10259 N N . ASP B 1 470 ? -9.367 34.312 17.047 1 86.56 470 ASP B N 1
ATOM 10260 C CA . ASP B 1 470 ? -9.484 34.875 18.391 1 86.56 470 ASP B CA 1
ATOM 10261 C C . ASP B 1 470 ? -8.492 36.031 18.578 1 86.56 470 ASP B C 1
ATOM 10263 O O . ASP B 1 470 ? -8.844 37.062 19.141 1 86.56 470 ASP B O 1
ATOM 10267 N N . LYS B 1 471 ? -7.348 35.875 18.094 1 85.56 471 LYS B N 1
ATOM 10268 C CA . LYS B 1 471 ? -6.316 36.875 18.25 1 85.56 471 LYS B CA 1
ATOM 10269 C C . LYS B 1 471 ? -6.598 38.094 17.375 1 85.56 471 LYS B C 1
ATOM 10271 O O . LYS B 1 471 ? -6.328 39.25 17.766 1 85.56 471 LYS B O 1
ATOM 10276 N N . ASP B 1 472 ? -7.129 37.781 16.234 1 88.38 472 ASP B N 1
ATOM 10277 C CA . ASP B 1 472 ? -7.566 38.875 15.383 1 88.38 472 ASP B CA 1
ATOM 10278 C C . ASP B 1 472 ? -8.633 39.719 16.078 1 88.38 472 ASP B C 1
ATOM 10280 O O . ASP B 1 472 ? -8.586 40.938 16.031 1 88.38 472 ASP B O 1
ATOM 10284 N N . SER B 1 473 ? -9.531 39.031 16.734 1 83.81 473 SER B N 1
ATOM 10285 C CA . SER B 1 473 ? -10.578 39.719 17.484 1 83.81 473 SER B CA 1
ATOM 10286 C C . SER B 1 473 ? -9.992 40.531 18.656 1 83.81 473 SER B C 1
ATOM 10288 O O . SER B 1 473 ? -10.43 41.625 18.938 1 83.81 473 SER B O 1
ATOM 10290 N N . ALA B 1 474 ? -9.008 40 19.281 1 83.5 474 ALA B N 1
ATOM 10291 C CA . ALA B 1 474 ? -8.336 40.688 20.391 1 83.5 474 ALA B CA 1
ATOM 10292 C C . ALA B 1 474 ? -7.617 41.938 19.906 1 83.5 474 ALA B C 1
ATOM 10294 O O . ALA B 1 474 ? -7.664 42.969 20.562 1 83.5 474 ALA B O 1
ATOM 10295 N N . ILE B 1 475 ? -7.016 41.812 18.781 1 82.69 475 ILE B N 1
ATOM 10296 C CA . ILE B 1 475 ? -6.285 42.938 18.203 1 82.69 475 ILE B CA 1
ATOM 10297 C C . ILE B 1 475 ? -7.262 44.062 17.844 1 82.69 475 ILE B C 1
ATOM 10299 O O . ILE B 1 475 ? -7.027 45.219 18.172 1 82.69 475 ILE B O 1
ATOM 10303 N N . GLN B 1 476 ? -8.344 43.656 17.312 1 82.75 476 GLN B N 1
ATOM 10304 C CA . GLN B 1 476 ? -9.359 44.656 16.953 1 82.75 476 GLN B CA 1
ATOM 10305 C C . GLN B 1 476 ? -9.906 45.344 18.188 1 82.75 476 GLN B C 1
ATOM 10307 O O . GLN B 1 476 ? -10.102 46.562 18.188 1 82.75 476 GLN B O 1
ATOM 10312 N N . THR B 1 477 ? -10.109 44.656 19.281 1 79.06 477 THR B N 1
ATOM 10313 C CA . THR B 1 477 ? -10.602 45.219 20.531 1 79.06 477 THR B CA 1
ATOM 10314 C C . THR B 1 477 ? -9.594 46.188 21.125 1 79.06 477 THR B C 1
ATOM 10316 O O . THR B 1 477 ? -9.961 47.25 21.594 1 79.06 477 THR B O 1
ATOM 10319 N N . LEU B 1 478 ? -8.352 45.875 21.031 1 78.5 478 LEU B N 1
ATOM 10320 C CA . LEU B 1 478 ? -7.297 46.719 21.578 1 78.5 478 LEU B CA 1
ATOM 10321 C C . LEU B 1 478 ? -7.129 47.969 20.734 1 78.5 478 LEU B C 1
ATOM 10323 O O . LEU B 1 478 ? -6.934 49.062 21.281 1 78.5 478 LEU B O 1
ATOM 10327 N N . GLU B 1 479 ? -7.262 47.844 19.422 1 79.75 479 GLU B N 1
ATOM 10328 C CA . GLU B 1 479 ? -7.176 49 18.547 1 79.75 479 GLU B CA 1
ATOM 10329 C C . GLU B 1 479 ? -8.312 49.969 18.812 1 79.75 479 GLU B C 1
ATOM 10331 O O . GLU B 1 479 ? -8.109 51.188 18.828 1 79.75 479 GLU B O 1
ATOM 10336 N N . GLU B 1 480 ? -9.445 49.438 19.109 1 76.06 480 GLU B N 1
ATOM 10337 C CA . GLU B 1 480 ? -10.602 50.25 19.422 1 76.06 480 GLU B CA 1
ATOM 10338 C C . GLU B 1 480 ? -10.43 50.938 20.766 1 76.06 480 GLU B C 1
ATOM 10340 O O . GLU B 1 480 ? -10.797 52.125 20.922 1 76.06 480 GLU B O 1
ATOM 10345 N N . GLU B 1 481 ? -9.812 50.312 21.719 1 73.12 481 GLU B N 1
ATOM 10346 C CA . GLU B 1 481 ? -9.523 50.875 23.016 1 73.12 481 GLU B CA 1
ATOM 10347 C C . GLU B 1 481 ? -8.539 52.031 22.906 1 73.12 481 GLU B C 1
ATOM 10349 O O . GLU B 1 481 ? -8.695 53.062 23.578 1 73.12 481 GLU B O 1
ATOM 10354 N N . ILE B 1 482 ? -7.625 51.844 22.031 1 72.56 482 ILE B N 1
ATOM 10355 C CA . ILE B 1 482 ? -6.613 52.875 21.828 1 72.56 482 ILE B CA 1
ATOM 10356 C C . ILE B 1 482 ? -7.25 54.094 21.172 1 72.56 482 ILE B C 1
ATOM 10358 O O . ILE B 1 482 ? -6.992 55.25 21.594 1 72.56 482 ILE B O 1
ATOM 10362 N N . LYS B 1 483 ? -8.109 53.875 20.25 1 74.25 483 LYS B N 1
ATOM 10363 C CA . LYS B 1 483 ? -8.805 54.969 19.594 1 74.25 483 LYS B CA 1
ATOM 10364 C C . LYS B 1 483 ? -9.664 55.75 20.594 1 74.25 483 LYS B C 1
ATOM 10366 O O . LYS B 1 483 ? -9.711 57 20.562 1 74.25 483 LYS B O 1
ATOM 10371 N N . ASP B 1 484 ? -10.281 55.094 21.516 1 66.56 484 ASP B N 1
ATOM 10372 C CA . ASP B 1 484 ? -11.117 55.688 22.547 1 66.56 484 ASP B CA 1
ATOM 10373 C C . ASP B 1 484 ? -10.281 56.531 23.5 1 66.56 484 ASP B C 1
ATOM 10375 O O . ASP B 1 484 ? -10.68 57.656 23.859 1 66.56 484 ASP B O 1
ATOM 10379 N N . LYS B 1 485 ? -9.164 56.062 23.812 1 66.19 485 LYS B N 1
ATOM 10380 C CA . LYS B 1 485 ? -8.281 56.781 24.719 1 66.19 485 LYS B CA 1
ATOM 10381 C C . LYS B 1 485 ? -7.691 58.031 24.047 1 66.19 485 LYS B C 1
ATOM 10383 O O . LYS B 1 485 ? -7.539 59.062 24.688 1 66.19 485 LYS B O 1
ATOM 10388 N N . GLU B 1 486 ? -7.5 57.906 22.719 1 67.38 486 GLU B N 1
ATOM 10389 C CA . GLU B 1 486 ? -7.012 59.062 21.953 1 67.38 486 GLU B CA 1
ATOM 10390 C C . GLU B 1 486 ? -8.07 60.156 21.875 1 67.38 486 GLU B C 1
ATOM 10392 O O . GLU B 1 486 ? -7.758 61.344 22.047 1 67.38 486 GLU B O 1
ATOM 10397 N N . HIS B 1 487 ? -9.258 59.781 21.734 1 65.81 487 HIS B N 1
ATOM 10398 C CA . HIS B 1 487 ? -10.352 60.719 21.703 1 65.81 487 HIS B CA 1
ATOM 10399 C C . HIS B 1 487 ? -10.531 61.406 23.062 1 65.81 487 HIS B C 1
ATOM 10401 O O . HIS B 1 487 ? -10.789 62.625 23.125 1 65.81 487 HIS B O 1
ATOM 10407 N N . TYR B 1 488 ? -10.328 60.688 24.109 1 61.59 488 TYR B N 1
ATOM 10408 C CA . TYR B 1 488 ? -10.422 61.219 25.469 1 61.59 488 TYR B CA 1
ATOM 10409 C C . TYR B 1 488 ? -9.305 62.219 25.734 1 61.59 488 TYR B C 1
ATOM 10411 O O . TYR B 1 488 ? -9.547 63.312 26.266 1 61.59 488 TYR B O 1
ATOM 10419 N N . ILE B 1 489 ? -8.195 61.906 25.312 1 60.56 489 ILE B N 1
ATOM 10420 C CA . ILE B 1 489 ? -7.035 62.781 25.5 1 60.56 489 ILE B CA 1
ATOM 10421 C C . ILE B 1 489 ? -7.242 64.062 24.734 1 60.56 489 ILE B C 1
ATOM 10423 O O . ILE B 1 489 ? -6.984 65.188 25.266 1 60.56 489 ILE B O 1
ATOM 10427 N N . HIS B 1 490 ? -7.789 64 23.547 1 62.09 490 HIS B N 1
ATOM 10428 C CA . HIS B 1 490 ? -8.055 65.188 22.75 1 62.09 490 HIS B CA 1
ATOM 10429 C C . HIS B 1 490 ? -9.117 66.062 23.406 1 62.09 490 HIS B C 1
ATOM 10431 O O . HIS B 1 490 ? -9 67.312 23.391 1 62.09 490 HIS B O 1
ATOM 10437 N N . SER B 1 491 ? -10.094 65.438 24.094 1 58.56 491 SER B N 1
ATOM 10438 C CA . SER B 1 491 ? -11.164 66.188 24.766 1 58.56 491 SER B CA 1
ATOM 10439 C C . SER B 1 491 ? -10.656 66.875 26.016 1 58.56 491 SER B C 1
ATOM 10441 O O . SER B 1 491 ? -11.031 68 26.312 1 58.56 491 SER B O 1
ATOM 10443 N N . VAL B 1 492 ? -9.812 66.312 26.719 1 55.56 492 VAL B N 1
ATOM 10444 C CA . VAL B 1 492 ? -9.266 66.875 27.938 1 55.56 492 VAL B CA 1
ATOM 10445 C C . VAL B 1 492 ? -8.32 68 27.578 1 55.56 492 VAL B C 1
ATOM 10447 O O . VAL B 1 492 ? -8.32 69.062 28.234 1 55.56 492 VAL B O 1
ATOM 10450 N N . GLU B 1 493 ? -7.586 67.875 26.547 1 53.19 493 GLU B N 1
ATOM 10451 C CA . GLU B 1 493 ? -6.664 68.938 26.125 1 53.19 493 GLU B CA 1
ATOM 10452 C C . GLU B 1 493 ? -7.414 70.125 25.609 1 53.19 493 GLU B C 1
ATOM 10454 O O . GLU B 1 493 ? -7.008 71.312 25.859 1 53.19 493 GLU B O 1
ATOM 10459 N N . GLU B 1 494 ? -8.477 70.062 24.984 1 53.31 494 GLU B N 1
ATOM 10460 C CA . GLU B 1 494 ? -9.273 71.188 24.516 1 53.31 494 GLU B CA 1
ATOM 10461 C C . GLU B 1 494 ? -9.953 71.875 25.672 1 53.31 494 GLU B C 1
ATOM 10463 O O . GLU B 1 494 ? -10.078 73.125 25.656 1 53.31 494 GLU B O 1
ATOM 10468 N N . ASN B 1 495 ? -10.445 71.25 26.641 1 47.62 495 ASN B N 1
ATOM 10469 C CA . ASN B 1 495 ? -11.125 71.875 27.781 1 47.62 495 ASN B CA 1
ATOM 10470 C C . ASN B 1 495 ? -10.125 72.562 28.734 1 47.62 495 ASN B C 1
ATOM 10472 O O . ASN B 1 495 ? -10.516 73.312 29.594 1 47.62 495 ASN B O 1
ATOM 10476 N N . ALA B 1 496 ? -9.008 72.125 28.938 1 43.75 496 ALA B N 1
ATOM 10477 C CA . ALA B 1 496 ? -8.047 72.812 29.781 1 43.75 496 ALA B CA 1
ATOM 10478 C C . ALA B 1 496 ? -7.809 74.25 29.297 1 43.75 496 ALA B C 1
ATOM 10480 O O . ALA B 1 496 ? -7.379 75.062 30.062 1 43.75 496 ALA B O 1
ATOM 10481 N N . ASP B 1 497 ? -7.941 74.625 28.125 1 40.56 497 ASP B N 1
ATOM 10482 C CA . ASP B 1 497 ? -7.773 76 27.719 1 40.56 497 ASP B CA 1
ATOM 10483 C C . ASP B 1 497 ? -8.984 76.812 28.125 1 40.56 497 ASP B C 1
ATOM 10485 O O . ASP B 1 497 ? -8.969 78.062 27.984 1 40.56 497 ASP B O 1
ATOM 10489 N N . GLY B 1 498 ? -10.273 76.438 28.172 1 39.5 498 GLY B N 1
ATOM 10490 C CA . GLY B 1 498 ? -11.336 77.312 28.531 1 39.5 498 GLY B CA 1
ATOM 10491 C C . GLY B 1 498 ? -11.617 77.375 30.016 1 39.5 498 GLY B C 1
ATOM 10492 O O . GLY B 1 498 ? -11.352 76.438 30.734 1 39.5 498 GLY B O 1
ATOM 10493 N N . ARG B 1 499 ? -11.984 78.625 30.734 1 40.34 499 ARG B N 1
ATOM 10494 C CA . ARG B 1 499 ? -12.148 79.375 32 1 40.34 499 ARG B CA 1
ATOM 10495 C C . ARG B 1 499 ? -13.18 78.688 32.875 1 40.34 499 ARG B C 1
ATOM 10497 O O . ARG B 1 499 ? -13.359 79.062 34.031 1 40.34 499 ARG B O 1
ATOM 10504 N N . ASP B 1 500 ? -14.484 78.312 32.375 1 35.72 500 ASP B N 1
ATOM 10505 C CA . ASP B 1 500 ? -15.586 78.375 33.312 1 35.72 500 ASP B CA 1
ATOM 10506 C C . ASP B 1 500 ? -15.492 77.188 34.344 1 35.72 500 ASP B C 1
ATOM 10508 O O . ASP B 1 500 ? -15.203 76.062 33.969 1 35.72 500 ASP B O 1
ATOM 10512 N N . SER B 1 501 ? -15.516 77.438 35.75 1 36.66 501 SER B N 1
ATOM 10513 C CA . SER B 1 501 ? -15.383 76.938 37.094 1 36.66 501 SER B CA 1
ATOM 10514 C C . SER B 1 501 ? -16.266 75.688 37.344 1 36.66 501 SER B C 1
ATOM 10516 O O . SER B 1 501 ? -15.992 74.875 38.219 1 36.66 501 SER B O 1
ATOM 10518 N N . LYS B 1 502 ? -17.641 75.688 37.219 1 38.09 502 LYS B N 1
ATOM 10519 C CA . LYS B 1 502 ? -18.656 75 37.969 1 38.09 502 LYS B CA 1
ATOM 10520 C C . LYS B 1 502 ? -18.922 73.625 37.344 1 38.09 502 LYS B C 1
ATOM 10522 O O . LYS B 1 502 ? -19.969 73 37.562 1 38.09 502 LYS B O 1
ATOM 10527 N N . SER B 1 503 ? -18.469 73.375 36.312 1 35.09 503 SER B N 1
ATOM 10528 C CA . SER B 1 503 ? -19.141 72.188 35.75 1 35.09 503 SER B CA 1
ATOM 10529 C C . SER B 1 503 ? -18.906 70.938 36.625 1 35.09 503 SER B C 1
ATOM 10531 O O . SER B 1 503 ? -17.766 70.688 37.062 1 35.09 503 SER B O 1
ATOM 10533 N N . PRO B 1 504 ? -20.062 70.312 37.344 1 36.34 504 PRO B N 1
ATOM 10534 C CA . PRO B 1 504 ? -20.078 69.125 38.188 1 36.34 504 PRO B CA 1
ATOM 10535 C C . PRO B 1 504 ? -19.156 68 37.688 1 36.34 504 PRO B C 1
ATOM 10537 O O . PRO B 1 504 ? -18.859 67.938 36.5 1 36.34 504 PRO B O 1
ATOM 10540 N N . ARG B 1 505 ? -18.609 67.312 38.469 1 39.31 505 ARG B N 1
ATOM 10541 C CA . ARG B 1 505 ? -17.656 66.188 38.344 1 39.31 505 ARG B CA 1
ATOM 10542 C C . ARG B 1 505 ? -18.156 65.188 37.312 1 39.31 505 ARG B C 1
ATOM 10544 O O . ARG B 1 505 ? -19.219 64.625 37.5 1 39.31 505 ARG B O 1
ATOM 10551 N N . LEU B 1 506 ? -18.172 65.25 36.125 1 40.78 506 LEU B N 1
ATOM 10552 C CA . LEU B 1 506 ? -18.438 64.25 35.094 1 40.78 506 LEU B CA 1
ATOM 10553 C C . LEU B 1 506 ? -17.984 62.875 35.562 1 40.78 506 LEU B C 1
ATOM 10555 O O . LEU B 1 506 ? -16.812 62.688 35.906 1 40.78 506 LEU B O 1
ATOM 10559 N N . VAL B 1 507 ? -18.859 62.062 36.344 1 44.34 507 VAL B N 1
ATOM 10560 C CA . VAL B 1 507 ? -18.641 60.656 36.688 1 44.34 507 VAL B CA 1
ATOM 10561 C C . VAL B 1 507 ? -18.156 59.906 35.469 1 44.34 507 VAL B C 1
ATOM 10563 O O . VAL B 1 507 ? -18.812 59.906 34.438 1 44.34 507 VAL B O 1
ATOM 10566 N N . ASN B 1 508 ? -17.047 59.625 35.281 1 52.38 508 ASN B N 1
ATOM 10567 C CA . ASN B 1 508 ? -16.406 58.875 34.219 1 52.38 508 ASN B CA 1
ATOM 10568 C C . ASN B 1 508 ? -16.984 57.469 34.062 1 52.38 508 ASN B C 1
ATOM 10570 O O . ASN B 1 508 ? -16.953 56.688 35 1 52.38 508 ASN B O 1
ATOM 10574 N N . LEU B 1 509 ? -17.984 57.188 33.156 1 61.34 509 LEU B N 1
ATOM 10575 C CA . LEU B 1 509 ? -18.625 55.938 32.844 1 61.34 509 LEU B CA 1
ATOM 10576 C C . LEU B 1 509 ? -17.641 54.781 32.906 1 61.34 509 LEU B C 1
ATOM 10578 O O . LEU B 1 509 ? -17.969 53.688 33.375 1 61.34 509 LEU B O 1
ATOM 10582 N N . LYS B 1 510 ? -16.578 55.031 32.625 1 63.16 510 LYS B N 1
ATOM 10583 C CA . LYS B 1 510 ? -15.562 54 32.656 1 63.16 510 LYS B CA 1
ATOM 10584 C C . LYS B 1 510 ? -15.203 53.594 34.062 1 63.16 510 LYS B C 1
ATOM 10586 O O . LYS B 1 510 ? -15.047 52.406 34.375 1 63.16 510 LYS B O 1
ATOM 10591 N N . ASP B 1 511 ? -15.156 54.594 34.875 1 63.38 511 ASP B N 1
ATOM 10592 C CA . ASP B 1 511 ? -14.836 54.312 36.281 1 63.38 511 ASP B CA 1
ATOM 10593 C C . ASP B 1 511 ? -15.945 53.5 36.938 1 63.38 511 ASP B C 1
ATOM 10595 O O . ASP B 1 511 ? -15.68 52.625 37.75 1 63.38 511 ASP B O 1
ATOM 10599 N N . LEU B 1 512 ? -17.172 53.875 36.594 1 67.56 512 LEU B N 1
ATOM 10600 C CA . LEU B 1 512 ? -18.312 53.156 37.125 1 67.56 512 LEU B CA 1
ATOM 10601 C C . LEU B 1 512 ? -18.281 51.688 36.688 1 67.56 512 LEU B C 1
ATOM 10603 O O . LEU B 1 512 ? -18.562 50.781 37.5 1 67.56 512 LEU B O 1
ATOM 10607 N N . ILE B 1 513 ? -17.828 51.469 35.531 1 74.25 513 ILE B N 1
ATOM 10608 C CA . ILE B 1 513 ? -17.797 50.125 35 1 74.25 513 ILE B CA 1
ATOM 10609 C C . ILE B 1 513 ? -16.641 49.344 35.594 1 74.25 513 ILE B C 1
ATOM 10611 O O . ILE B 1 513 ? -16.781 48.188 35.969 1 74.25 513 ILE B O 1
ATOM 10615 N N . GLU B 1 514 ? -15.555 49.938 35.75 1 72.12 514 GLU B N 1
ATOM 10616 C CA . GLU B 1 514 ? -14.359 49.281 36.25 1 72.12 514 GLU B CA 1
ATOM 10617 C C . GLU B 1 514 ? -14.508 48.938 37.719 1 72.12 514 GLU B C 1
ATOM 10619 O O . GLU B 1 514 ? -13.984 47.906 38.188 1 72.12 514 GLU B O 1
ATOM 10624 N N . LYS B 1 515 ? -15.25 49.719 38.344 1 75.12 515 LYS B N 1
ATOM 10625 C CA . LYS B 1 515 ? -15.43 49.531 39.781 1 75.12 515 LYS B CA 1
ATOM 10626 C C . LYS B 1 515 ? -16.328 48.312 40.062 1 75.12 515 LYS B C 1
ATOM 10628 O O . LYS B 1 515 ? -16.312 47.75 41.156 1 75.12 515 LYS B O 1
ATOM 10633 N N . THR B 1 516 ? -17.016 47.938 39.094 1 84.06 516 THR B N 1
ATOM 10634 C CA . THR B 1 516 ? -17.969 46.844 39.312 1 84.06 516 THR B CA 1
ATOM 10635 C C . THR B 1 516 ? -17.344 45.5 38.938 1 84.06 516 THR B C 1
ATOM 10637 O O . THR B 1 516 ? -17.938 44.469 39.188 1 84.06 516 THR B O 1
ATOM 10640 N N . GLN B 1 517 ? -16.125 45.531 38.438 1 83.44 517 GLN B N 1
ATOM 10641 C CA . GLN B 1 517 ? -15.461 44.281 38.062 1 83.44 517 GLN B CA 1
ATOM 10642 C C . GLN B 1 517 ? -15.109 43.438 39.281 1 83.44 517 GLN B C 1
ATOM 10644 O O . GLN B 1 517 ? -14.688 43.969 40.312 1 83.44 517 GLN B O 1
ATOM 10649 N N . PRO B 1 518 ? -15.406 42.125 39.125 1 85.5 518 PRO B N 1
ATOM 10650 C CA . PRO B 1 518 ? -15.133 41.281 40.281 1 85.5 518 PRO B CA 1
ATOM 10651 C C . PRO B 1 518 ? -13.641 41.156 40.562 1 85.5 518 PRO B C 1
ATOM 10653 O O . PRO B 1 518 ? -12.812 41.281 39.656 1 85.5 518 PRO B O 1
ATOM 10656 N N . ASP B 1 519 ? -13.375 40.906 41.844 1 82.12 519 ASP B N 1
ATOM 10657 C CA . ASP B 1 519 ? -12 40.656 42.25 1 82.12 519 ASP B CA 1
ATOM 10658 C C . ASP B 1 519 ? -11.562 39.25 41.812 1 82.12 519 ASP B C 1
ATOM 10660 O O . ASP B 1 519 ? -12.258 38.25 42.094 1 82.12 519 ASP B O 1
ATOM 10664 N N . PRO B 1 520 ? -10.5 39.219 41.125 1 82.69 520 PRO B N 1
ATOM 10665 C CA . PRO B 1 520 ? -10.023 37.906 40.656 1 82.69 520 PRO B CA 1
ATOM 10666 C C . PRO B 1 520 ? -9.906 36.875 41.812 1 82.69 520 PRO B C 1
ATOM 10668 O O . PRO B 1 520 ? -10.172 35.688 41.625 1 82.69 520 PRO B O 1
ATOM 10671 N N . GLU B 1 521 ? -9.508 37.344 42.906 1 81.56 521 GLU B N 1
ATOM 10672 C CA . GLU B 1 521 ? -9.391 36.438 44.062 1 81.56 521 GLU B CA 1
ATOM 10673 C C . GLU B 1 521 ? -10.75 35.875 44.469 1 81.56 521 GLU B C 1
ATOM 10675 O O . GLU B 1 521 ? -10.859 34.688 44.812 1 81.56 521 GLU B O 1
ATOM 10680 N N . ASP B 1 522 ? -11.703 36.688 44.469 1 85.19 522 ASP B N 1
ATOM 10681 C CA . ASP B 1 522 ? -13.055 36.25 44.812 1 85.19 522 ASP B CA 1
ATOM 10682 C C . ASP B 1 522 ? -13.57 35.25 43.812 1 85.19 522 ASP B C 1
ATOM 10684 O O . ASP B 1 522 ? -14.242 34.281 44.156 1 85.19 522 ASP B O 1
ATOM 10688 N N . LEU B 1 523 ? -13.211 35.469 42.594 1 87.69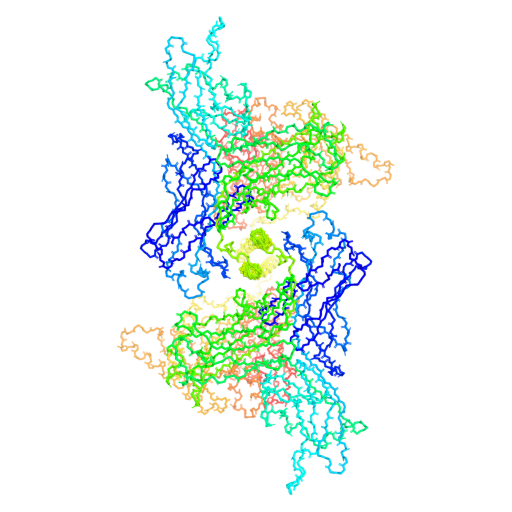 523 LEU B N 1
ATOM 10689 C CA . LEU B 1 523 ? -13.641 34.562 41.531 1 87.69 523 LEU B CA 1
ATOM 10690 C C . LEU B 1 523 ? -12.977 33.188 41.688 1 87.69 523 LEU B C 1
ATOM 10692 O O . LEU B 1 523 ? -13.617 32.156 41.469 1 87.69 523 LEU B O 1
ATOM 10696 N N . GLU B 1 524 ? -11.773 33.219 42 1 87.38 524 GLU B N 1
ATOM 10697 C CA . GLU B 1 524 ? -11.07 31.953 42.219 1 87.38 524 GLU B CA 1
ATOM 10698 C C . GLU B 1 524 ? -11.695 31.172 43.375 1 87.38 524 GLU B C 1
ATOM 10700 O O . GLU B 1 524 ? -11.844 29.953 43.281 1 87.38 524 GLU B O 1
ATOM 10705 N N . LYS B 1 525 ? -11.945 31.891 44.406 1 86.81 525 LYS B N 1
ATOM 10706 C CA . LYS B 1 525 ? -12.594 31.266 45.562 1 86.81 525 LYS B CA 1
ATOM 10707 C C . LYS B 1 525 ? -13.938 30.656 45.156 1 86.81 525 LYS B C 1
ATOM 10709 O O . LYS B 1 525 ? -14.258 29.531 45.562 1 86.81 525 LYS B O 1
ATOM 10714 N N . GLN B 1 526 ? -14.672 31.359 44.438 1 90.06 526 GLN B N 1
ATOM 10715 C CA . GLN B 1 526 ? -15.961 30.875 43.938 1 90.06 526 GLN B CA 1
ATOM 10716 C C . GLN B 1 526 ? -15.789 29.609 43.125 1 90.06 526 GLN B C 1
ATOM 10718 O O . GLN B 1 526 ? -16.547 28.656 43.312 1 90.06 526 GLN B O 1
ATOM 10723 N N . ASN B 1 527 ? -14.844 29.641 42.312 1 90.75 527 ASN B N 1
ATOM 10724 C CA . ASN B 1 527 ? -14.586 28.484 41.469 1 90.75 527 ASN B CA 1
ATOM 10725 C C . ASN B 1 527 ? -14.164 27.266 42.281 1 90.75 527 ASN B C 1
ATOM 10727 O O . ASN B 1 527 ? -14.555 26.141 41.969 1 90.75 527 ASN B O 1
ATOM 10731 N N . GLN B 1 528 ? -13.391 27.531 43.188 1 89.19 528 GLN B N 1
ATOM 10732 C CA . GLN B 1 528 ? -12.953 26.438 44.062 1 89.19 528 GLN B CA 1
ATOM 10733 C C . GLN B 1 528 ? -14.133 25.812 44.781 1 89.19 528 GLN B C 1
ATOM 10735 O O . GLN B 1 528 ? -14.258 24.594 44.844 1 89.19 528 GLN B O 1
ATOM 10740 N N . VAL B 1 529 ? -14.93 26.641 45.344 1 92 529 VAL B N 1
ATOM 10741 C CA . VAL B 1 529 ? -16.109 26.172 46.062 1 92 529 VAL B CA 1
ATOM 10742 C C . VAL B 1 529 ? -17.016 25.406 45.094 1 92 529 VAL B C 1
ATOM 10744 O O . VAL B 1 529 ? -17.594 24.391 45.469 1 92 529 VAL B O 1
ATOM 10747 N N . ALA B 1 530 ? -17.141 25.953 43.938 1 93 530 ALA B N 1
ATOM 10748 C CA . ALA B 1 530 ? -17.969 25.297 42.906 1 93 530 ALA B CA 1
ATOM 10749 C C . ALA B 1 530 ? -17.484 23.875 42.625 1 93 530 ALA B C 1
ATOM 10751 O O . ALA B 1 530 ? -18.281 22.938 42.594 1 93 530 ALA B O 1
ATOM 10752 N N . GLN B 1 531 ? -16.25 23.734 42.469 1 91.25 531 GLN B N 1
ATOM 10753 C CA . GLN B 1 531 ? -15.664 22.438 42.188 1 91.25 531 GLN B CA 1
ATOM 10754 C C . GLN B 1 531 ? -15.859 21.469 43.344 1 91.25 531 GLN B C 1
ATOM 10756 O O . GLN B 1 531 ? -16.219 20.297 43.125 1 91.25 531 GLN B O 1
ATOM 10761 N N . GLN B 1 532 ? -15.633 21.953 44.438 1 90.06 532 GLN B N 1
ATOM 10762 C CA . GLN B 1 532 ? -15.766 21.109 45.625 1 90.06 532 GLN B CA 1
ATOM 10763 C C . GLN B 1 532 ? -17.203 20.672 45.844 1 90.06 532 GLN B C 1
ATOM 10765 O O . GLN B 1 532 ? -17.469 19.516 46.156 1 90.06 532 GLN B O 1
ATOM 10770 N N . LEU B 1 533 ? -18.047 21.578 45.719 1 91.69 533 LEU B N 1
ATOM 10771 C CA . LEU B 1 533 ? -19.469 21.266 45.875 1 91.69 533 LEU B CA 1
ATOM 10772 C C . LEU B 1 533 ? -19.938 20.297 44.781 1 91.69 533 LEU B C 1
ATOM 10774 O O . LEU B 1 533 ? -20.703 19.375 45.062 1 91.69 533 LEU B O 1
ATOM 10778 N N . LYS B 1 534 ? -19.547 20.547 43.562 1 92.62 534 LYS B N 1
ATOM 10779 C CA . LYS B 1 534 ? -19.922 19.672 42.469 1 92.62 534 LYS B CA 1
ATOM 10780 C C . LYS B 1 534 ? -19.469 18.234 42.719 1 92.62 534 LYS B C 1
ATOM 10782 O O . LYS B 1 534 ? -20.25 17.297 42.562 1 92.62 534 LYS B O 1
ATOM 10787 N N . GLU B 1 535 ? -18.219 18.094 43.062 1 88.69 535 GLU B N 1
ATOM 10788 C CA . GLU B 1 535 ? -17.688 16.766 43.375 1 88.69 535 GLU B CA 1
ATOM 10789 C C . GLU B 1 535 ? -18.438 16.109 44.531 1 88.69 535 GLU B C 1
ATOM 10791 O O . GLU B 1 535 ? -18.75 14.93 44.469 1 88.69 535 GLU B O 1
ATOM 10796 N N . PHE B 1 536 ? -18.703 16.922 45.469 1 89.75 536 PHE B N 1
ATOM 10797 C CA . PHE B 1 536 ? -19.391 16.406 46.656 1 89.75 536 PHE B CA 1
ATOM 10798 C C . PHE B 1 536 ? -20.797 15.945 46.312 1 89.75 536 PHE B C 1
ATOM 10800 O O . PHE B 1 536 ? -21.203 14.836 46.656 1 89.75 536 PHE B O 1
ATOM 10807 N N . LEU B 1 537 ? -21.484 16.766 45.656 1 91.19 537 LEU B N 1
ATOM 10808 C CA . LEU B 1 537 ? -22.875 16.484 45.344 1 91.19 537 LEU B CA 1
ATOM 10809 C C . LEU B 1 537 ? -22.984 15.312 44.375 1 91.19 537 LEU B C 1
ATOM 10811 O O . LEU B 1 537 ? -23.875 14.461 44.5 1 91.19 537 LEU B O 1
ATOM 10815 N N . MET B 1 538 ? -22.125 15.219 43.438 1 89 538 MET B N 1
ATOM 10816 C CA . MET B 1 538 ? -22.125 14.141 42.469 1 89 538 MET B CA 1
ATOM 10817 C C . MET B 1 538 ? -21.906 12.789 43.125 1 89 538 MET B C 1
ATOM 10819 O O . MET B 1 538 ? -22.484 11.781 42.719 1 89 538 MET B O 1
ATOM 10823 N N . ASN B 1 539 ? -21.219 12.773 44.219 1 84.81 539 ASN B N 1
ATOM 10824 C CA . ASN B 1 539 ? -20.828 11.523 44.844 1 84.81 539 ASN B CA 1
ATOM 10825 C C . ASN B 1 539 ? -21.781 11.156 46 1 84.81 539 ASN B C 1
ATOM 10827 O O . ASN B 1 539 ? -21.891 9.992 46.344 1 84.81 539 ASN B O 1
ATOM 10831 N N . ASN B 1 540 ? -22.469 12.133 46.531 1 85 540 ASN B N 1
ATOM 10832 C CA . ASN B 1 540 ? -23.156 11.852 47.812 1 85 540 ASN B CA 1
ATOM 10833 C C . ASN B 1 540 ? -24.672 11.961 47.656 1 85 540 ASN B C 1
ATOM 10835 O O . ASN B 1 540 ? -25.422 11.508 48.531 1 85 540 ASN B O 1
ATOM 10839 N N . LEU B 1 541 ? -25.156 12.531 46.625 1 87.62 541 LEU B N 1
ATOM 10840 C CA . LEU B 1 541 ? -26.594 12.656 46.5 1 87.62 541 LEU B CA 1
ATOM 10841 C C . LEU B 1 541 ? -27.25 11.305 46.219 1 87.62 541 LEU B C 1
ATOM 10843 O O . LEU B 1 541 ? -26.703 10.5 45.469 1 87.62 541 LEU B O 1
ATOM 10847 N N . PRO B 1 542 ? -28.359 11.055 46.844 1 81.62 542 PRO B N 1
ATOM 10848 C CA . PRO B 1 542 ? -29.031 9.758 46.719 1 81.62 542 PRO B CA 1
ATOM 10849 C C . PRO B 1 542 ? -29.875 9.672 45.438 1 81.62 542 PRO B C 1
ATOM 10851 O O . PRO B 1 542 ? -30.875 8.961 45.406 1 81.62 542 PRO B O 1
ATOM 10854 N N . PHE B 1 543 ? -29.641 10.539 44.406 1 84.62 543 PHE B N 1
ATOM 10855 C CA . PHE B 1 543 ? -30.359 10.578 43.156 1 84.62 543 PHE B CA 1
ATOM 10856 C C . PHE B 1 543 ? -29.422 10.336 41.969 1 84.62 543 PHE B C 1
ATOM 10858 O O . PHE B 1 543 ? -28.203 10.484 42.125 1 84.62 543 PHE B O 1
ATOM 10865 N N . THR B 1 544 ? -29.984 9.883 40.875 1 85.5 544 THR B N 1
ATOM 10866 C CA . THR B 1 544 ? -29.188 9.781 39.656 1 85.5 544 THR B CA 1
ATOM 10867 C C . THR B 1 544 ? -29 11.156 39 1 85.5 544 THR B C 1
ATOM 10869 O O . THR B 1 544 ? -29.875 11.648 38.312 1 85.5 544 THR B O 1
ATOM 10872 N N . VAL B 1 545 ? -27.859 11.75 39.25 1 89.31 545 VAL B N 1
ATOM 10873 C CA . VAL B 1 545 ? -27.547 13.086 38.75 1 89.31 545 VAL B CA 1
ATOM 10874 C C . VAL B 1 545 ? -26.859 12.984 37.375 1 89.31 545 VAL B C 1
ATOM 10876 O O . VAL B 1 545 ? -25.859 12.273 37.219 1 89.31 545 VAL B O 1
ATOM 10879 N N . SER B 1 546 ? -27.531 13.555 36.375 1 88.75 546 SER B N 1
ATOM 10880 C CA . SER B 1 546 ? -26.953 13.578 35.031 1 88.75 546 SER B CA 1
ATOM 10881 C C . SER B 1 546 ? -25.766 14.539 34.969 1 88.75 546 SER B C 1
ATOM 10883 O O . SER B 1 546 ? -24.703 14.188 34.438 1 88.75 546 SER B O 1
ATOM 10885 N N . ARG B 1 547 ? -25.953 15.711 35.469 1 91.12 547 ARG B N 1
ATOM 10886 C CA . ARG B 1 547 ? -24.906 16.719 35.469 1 91.12 547 ARG B CA 1
ATOM 10887 C C . ARG B 1 547 ? -25.203 17.828 36.469 1 91.12 547 ARG B C 1
ATOM 10889 O O . ARG B 1 547 ? -26.344 18.016 36.875 1 91.12 547 ARG B O 1
ATOM 10896 N N . ILE B 1 548 ? -24.203 18.562 36.875 1 93.5 548 ILE B N 1
ATOM 10897 C CA . ILE B 1 548 ? -24.281 19.766 37.719 1 93.5 548 ILE B CA 1
ATOM 10898 C C . ILE B 1 548 ? -23.625 20.938 37 1 93.5 548 ILE B C 1
ATOM 10900 O O . ILE B 1 548 ? -22.469 20.844 36.562 1 93.5 548 ILE B O 1
ATOM 10904 N N . SER B 1 549 ? -24.391 21.984 36.75 1 93.81 549 SER B N 1
ATOM 10905 C CA . SER B 1 549 ? -23.875 23.141 36 1 93.81 549 SER B CA 1
ATOM 10906 C C . SER B 1 549 ? -23.875 24.391 36.875 1 93.81 549 SER B C 1
ATOM 10908 O O . SER B 1 549 ? -24.766 24.594 37.688 1 93.81 549 SER B O 1
ATOM 10910 N N . VAL B 1 550 ? -22.812 25.156 36.719 1 94.25 550 VAL B N 1
ATOM 10911 C CA . VAL B 1 550 ? -22.797 26.484 37.312 1 94.25 550 VAL B CA 1
ATOM 10912 C C . VAL B 1 550 ? -23.766 27.406 36.594 1 94.25 550 VAL B C 1
ATOM 10914 O O . VAL B 1 550 ? -23.625 27.625 35.375 1 94.25 550 VAL B O 1
ATOM 10917 N N . VAL B 1 551 ? -24.812 27.875 37.281 1 94.25 551 VAL B N 1
ATOM 10918 C CA . VAL B 1 551 ? -25.828 28.703 36.656 1 94.25 551 VAL B CA 1
ATOM 10919 C C . VAL B 1 551 ? -25.922 30.062 37.344 1 94.25 551 VAL B C 1
ATOM 10921 O O . VAL B 1 551 ? -25.062 30.391 38.188 1 94.25 551 VAL B O 1
ATOM 10924 N N . GLY B 1 552 ? -26.875 30.984 37 1 90.75 552 GLY B N 1
ATOM 10925 C CA . GLY B 1 552 ? -27.016 32.312 37.594 1 90.75 552 GLY B CA 1
ATOM 10926 C C . GLY B 1 552 ? -25.969 33.281 37.125 1 90.75 552 GLY B C 1
ATOM 10927 O O . GLY B 1 552 ? -25.375 33.125 36.062 1 90.75 552 GLY B O 1
ATOM 10928 N N . ASN B 1 553 ? -25.734 34.188 38.094 1 91.31 553 ASN B N 1
ATOM 10929 C CA . ASN B 1 553 ? -24.781 35.25 37.781 1 91.31 553 ASN B CA 1
ATOM 10930 C C . ASN B 1 553 ? -23.359 34.719 37.594 1 91.31 553 ASN B C 1
ATOM 10932 O O . ASN B 1 553 ? -22.625 35.156 36.719 1 91.31 553 ASN B O 1
ATOM 10936 N N . ALA B 1 554 ? -23.031 33.781 38.469 1 91.44 554 ALA B N 1
ATOM 10937 C CA . ALA B 1 554 ? -21.703 33.188 38.406 1 91.44 554 ALA B CA 1
ATOM 10938 C C . ALA B 1 554 ? -21.516 32.438 37.062 1 91.44 554 ALA B C 1
ATOM 10940 O O . ALA B 1 554 ? -20.453 32.562 36.438 1 91.44 554 ALA B O 1
ATOM 10941 N N . GLY B 1 555 ? -22.516 31.734 36.625 1 92.75 555 GLY B N 1
ATOM 10942 C CA . GLY B 1 555 ? -22.438 31.016 35.375 1 92.75 555 GLY B CA 1
ATOM 10943 C C . GLY B 1 555 ? -22.438 31.922 34.156 1 92.75 555 GLY B C 1
ATOM 10944 O O . GLY B 1 555 ? -21.859 31.594 33.125 1 92.75 555 GLY B O 1
ATOM 10945 N N . GLN B 1 556 ? -23.156 33.031 34.281 1 91.81 556 GLN B N 1
ATOM 10946 C CA . GLN B 1 556 ? -23.234 34.031 33.219 1 91.81 556 GLN B CA 1
ATOM 10947 C C . GLN B 1 556 ? -21.938 34.812 33.062 1 91.81 556 GLN B C 1
ATOM 10949 O O . GLN B 1 556 ? -21.672 35.438 32.031 1 91.81 556 GLN B O 1
ATOM 10954 N N . GLY B 1 557 ? -21.141 34.781 34.125 1 89.81 557 GLY B N 1
ATOM 10955 C CA . GLY B 1 557 ? -19.938 35.594 34.156 1 89.81 557 GLY B CA 1
ATOM 10956 C C . GLY B 1 557 ? -20.203 37.031 34.469 1 89.81 557 GLY B C 1
ATOM 10957 O O . GLY B 1 557 ? -19.531 37.938 33.938 1 89.81 557 GLY B O 1
ATOM 10958 N N . THR B 1 558 ? -21.25 37.312 35.219 1 90.81 558 THR B N 1
ATOM 10959 C CA . THR B 1 558 ? -21.641 38.688 35.5 1 90.81 558 THR B CA 1
ATOM 10960 C C . THR B 1 558 ? -21.625 38.969 37 1 90.81 558 THR B C 1
ATOM 10962 O O . THR B 1 558 ? -22.328 39.875 37.469 1 90.81 558 THR B O 1
ATOM 10965 N N . THR B 1 559 ? -20.891 38.281 37.781 1 89.88 559 THR B N 1
ATOM 10966 C CA . THR B 1 559 ? -20.75 38.531 39.219 1 89.88 559 THR B CA 1
ATOM 10967 C C . THR B 1 559 ? -20.125 39.906 39.438 1 89.88 559 THR B C 1
ATOM 10969 O O . THR B 1 559 ? -19.219 40.312 38.719 1 89.88 559 THR B O 1
ATOM 10972 N N . THR B 1 560 ? -20.688 40.688 40.375 1 86.44 560 THR B N 1
ATOM 10973 C CA . THR B 1 560 ? -20.219 42.031 40.625 1 86.44 560 THR B CA 1
ATOM 10974 C C . THR B 1 560 ? -19.188 42.031 41.75 1 86.44 560 THR B C 1
ATOM 10976 O O . THR B 1 560 ? -19.062 41.062 42.5 1 86.44 560 THR B O 1
ATOM 10979 N N . LYS B 1 561 ? -18.5 43.125 41.875 1 84.12 561 LYS B N 1
ATOM 10980 C CA . LYS B 1 561 ? -17.453 43.281 42.875 1 84.12 561 LYS B CA 1
ATOM 10981 C C . LYS B 1 561 ? -18.031 43.156 44.281 1 84.12 561 LYS B C 1
ATOM 10983 O O . LYS B 1 561 ? -19.062 43.781 44.594 1 84.12 561 LYS B O 1
ATOM 10988 N N . GLY B 1 562 ? -17.422 42.406 45.094 1 81.06 562 GLY B N 1
ATOM 10989 C CA . GLY B 1 562 ? -17.797 42.281 46.5 1 81.06 562 GLY B CA 1
ATOM 10990 C C . GLY B 1 562 ? -18.844 41.219 46.781 1 81.06 562 GLY B C 1
ATOM 10991 O O . GLY B 1 562 ? -19.188 40.969 47.938 1 81.06 562 GLY B O 1
ATOM 10992 N N . VAL B 1 563 ? -19.438 40.719 45.75 1 84.5 563 VAL B N 1
ATOM 10993 C CA . VAL B 1 563 ? -20.484 39.719 45.906 1 84.5 563 VAL B CA 1
ATOM 10994 C C . VAL B 1 563 ? -19.922 38.344 45.562 1 84.5 563 VAL B C 1
ATOM 10996 O O . VAL B 1 563 ? -19.359 38.125 44.5 1 84.5 563 VAL B O 1
ATOM 10999 N N . LYS B 1 564 ? -19.891 37.438 46.531 1 90.06 564 LYS B N 1
ATOM 11000 C CA . LYS B 1 564 ? -19.516 36.062 46.344 1 90.06 564 LYS B CA 1
ATOM 11001 C C . LYS B 1 564 ? -20.734 35.156 46.281 1 90.06 564 LYS B C 1
ATOM 11003 O O . LYS B 1 564 ? -21.281 34.781 47.312 1 90.06 564 LYS B O 1
ATOM 11008 N N . GLU B 1 565 ? -21.156 34.875 45.062 1 90.81 565 GLU B N 1
ATOM 11009 C CA . GLU B 1 565 ? -22.375 34.062 44.906 1 90.81 565 GLU B CA 1
ATOM 11010 C C . GLU B 1 565 ? -22.125 32.906 43.938 1 90.81 565 GLU B C 1
ATOM 11012 O O . GLU B 1 565 ? -21.312 33 43.031 1 90.81 565 GLU B O 1
ATOM 11017 N N . LEU B 1 566 ? -22.766 31.812 44.25 1 93.75 566 LEU B N 1
ATOM 11018 C CA . LEU B 1 566 ? -22.641 30.609 43.438 1 93.75 566 LEU B CA 1
ATOM 11019 C C . LEU B 1 566 ? -23.984 29.875 43.375 1 93.75 566 LEU B C 1
ATOM 11021 O O . LEU B 1 566 ? -24.516 29.453 44.375 1 93.75 566 LEU B O 1
ATOM 11025 N N . ASP B 1 567 ? -24.547 29.781 42.156 1 94.12 567 ASP B N 1
ATOM 11026 C CA . ASP B 1 567 ? -25.75 28.984 41.938 1 94.12 567 ASP B CA 1
ATOM 11027 C C . ASP B 1 567 ? -25.422 27.719 41.156 1 94.12 567 ASP B C 1
ATOM 11029 O O . ASP B 1 567 ? -24.719 27.75 40.156 1 94.12 567 ASP B O 1
ATOM 11033 N N . LEU B 1 568 ? -25.875 26.594 41.656 1 95.69 568 LEU B N 1
ATOM 11034 C CA . LEU B 1 568 ? -25.641 25.328 40.969 1 95.69 568 LEU B CA 1
ATOM 11035 C C . LEU B 1 568 ? -26.953 24.672 40.562 1 95.69 568 LEU B C 1
ATOM 11037 O O . LEU B 1 568 ? -27.859 24.516 41.406 1 95.69 568 LEU B O 1
ATOM 11041 N N . GLY B 1 569 ? -27.094 24.406 39.25 1 94.94 569 GLY B N 1
ATOM 11042 C CA . GLY B 1 569 ? -28.203 23.594 38.781 1 94.94 569 GLY B CA 1
ATOM 11043 C C . GLY B 1 569 ? -27.906 22.109 38.844 1 94.94 569 GLY B C 1
ATOM 11044 O O . GLY B 1 569 ? -26.906 21.656 38.281 1 94.94 569 GLY B O 1
ATOM 11045 N N . ILE B 1 570 ? -28.766 21.328 39.625 1 94.88 570 ILE B N 1
ATOM 11046 C CA . ILE B 1 570 ? -28.609 19.875 39.75 1 94.88 570 ILE B CA 1
ATOM 11047 C C . ILE B 1 570 ? -29.656 19.172 38.875 1 94.88 570 ILE B C 1
ATOM 11049 O O . ILE B 1 570 ? -30.844 19.203 39.188 1 94.88 570 ILE B O 1
ATOM 11053 N N . PHE B 1 571 ? -29.219 18.547 37.844 1 93.5 571 PHE B N 1
ATOM 11054 C CA . PHE B 1 571 ? -30.125 17.891 36.875 1 93.5 571 PHE B CA 1
ATOM 11055 C C . PHE B 1 571 ? -30.266 16.406 37.219 1 93.5 571 PHE B C 1
ATOM 11057 O O . PHE B 1 571 ? -29.281 15.656 37.125 1 93.5 571 PHE B O 1
ATOM 11064 N N . ILE B 1 572 ? -31.516 16.047 37.594 1 90.62 572 ILE B N 1
ATOM 11065 C CA . ILE B 1 572 ? -31.781 14.695 38.094 1 90.62 572 ILE B CA 1
ATOM 11066 C C . ILE B 1 572 ? -32.625 13.938 37.062 1 90.62 572 ILE B C 1
ATOM 11068 O O . ILE B 1 572 ? -33.594 14.477 36.531 1 90.62 572 ILE B O 1
ATOM 11072 N N . GLN B 1 573 ? -32.281 12.672 36.719 1 85.56 573 GLN B N 1
ATOM 11073 C CA . GLN B 1 573 ? -32.906 11.891 35.656 1 85.56 573 GLN B CA 1
ATOM 11074 C C . GLN B 1 573 ? -34.188 11.219 36.156 1 85.56 573 GLN B C 1
ATOM 11076 O O . GLN B 1 573 ? -35.188 11.188 35.469 1 85.56 573 GLN B O 1
ATOM 11081 N N . ASP B 1 574 ? -34.188 10.68 37.406 1 80.12 574 ASP B N 1
ATOM 11082 C CA . ASP B 1 574 ? -35.219 9.781 37.875 1 80.12 574 ASP B CA 1
ATOM 11083 C C . ASP B 1 574 ? -36.281 10.531 38.688 1 80.12 574 ASP B C 1
ATOM 11085 O O . ASP B 1 574 ? -36.688 10.07 39.75 1 80.12 574 ASP B O 1
ATOM 11089 N N . LEU B 1 575 ? -36.688 11.797 38.25 1 84 575 LEU B N 1
ATOM 11090 C CA . LEU B 1 575 ? -37.719 12.57 38.969 1 84 575 LEU B CA 1
ATOM 11091 C C . LEU B 1 575 ? -38.969 12.75 38.094 1 84 575 LEU B C 1
ATOM 11093 O O . LEU B 1 575 ? -38.875 12.766 36.875 1 84 575 LEU B O 1
ATOM 11097 N N . PRO B 1 576 ? -40.094 12.797 38.812 1 83.69 576 PRO B N 1
ATOM 11098 C CA . PRO B 1 576 ? -41.312 13.078 38.062 1 83.69 576 PRO B CA 1
ATOM 11099 C C . PRO B 1 576 ? -41.25 14.43 37.344 1 83.69 576 PRO B C 1
ATOM 11101 O O . PRO B 1 576 ? -40.562 15.344 37.781 1 83.69 576 PRO B O 1
ATOM 11104 N N . ARG B 1 577 ? -42 14.555 36.25 1 89.12 577 ARG B N 1
ATOM 11105 C CA . ARG B 1 577 ? -41.906 15.758 35.438 1 89.12 577 ARG B CA 1
ATOM 11106 C C . ARG B 1 577 ? -43.125 16.625 35.594 1 89.12 577 ARG B C 1
ATOM 11108 O O . ARG B 1 577 ? -43.25 17.656 34.906 1 89.12 577 ARG B O 1
ATOM 11115 N N . THR B 1 578 ? -44 16.234 36.438 1 88 578 THR B N 1
ATOM 11116 C CA . THR B 1 578 ? -45.188 17.016 36.75 1 88 578 THR B CA 1
ATOM 11117 C C . THR B 1 578 ? -45.406 17.094 38.281 1 88 578 THR B C 1
ATOM 11119 O O . THR B 1 578 ? -44.75 16.406 39.031 1 88 578 THR B O 1
ATOM 11122 N N . SER B 1 579 ? -46.219 18 38.719 1 86.69 579 SER B N 1
ATOM 11123 C CA . SER B 1 579 ? -46.625 18.141 40.125 1 86.69 579 SER B CA 1
ATOM 11124 C C . SER B 1 579 ? -45.375 18.359 41.031 1 86.69 579 SER B C 1
ATOM 11126 O O . SER B 1 579 ? -45.219 17.672 42.031 1 86.69 579 SER B O 1
ATOM 11128 N N . HIS B 1 580 ? -44.656 19.297 40.656 1 90.5 580 HIS B N 1
ATOM 11129 C CA . HIS B 1 580 ? -43.375 19.562 41.344 1 90.5 580 HIS B CA 1
ATOM 11130 C C . HIS B 1 580 ? -43.625 19.953 42.812 1 90.5 580 HIS B C 1
ATOM 11132 O O . HIS B 1 580 ? -42.812 19.625 43.688 1 90.5 580 HIS B O 1
ATOM 11138 N N . LYS B 1 581 ? -44.594 20.609 43.125 1 86.88 581 LYS B N 1
ATOM 11139 C CA . LYS B 1 581 ? -44.938 21.062 44.469 1 86.88 581 LYS B CA 1
ATOM 11140 C C . LYS B 1 581 ? -45 19.906 45.438 1 86.88 581 LYS B C 1
ATOM 11142 O O . LYS B 1 581 ? -44.781 20.078 46.625 1 86.88 581 LYS B O 1
ATOM 11147 N N . SER B 1 582 ? -45.281 18.781 44.875 1 86.19 582 SER B N 1
ATOM 11148 C CA . SER B 1 582 ? -45.531 17.625 45.719 1 86.19 582 SER B CA 1
ATOM 11149 C C . SER B 1 582 ? -44.219 16.922 46.094 1 86.19 582 SER B C 1
ATOM 11151 O O . SER B 1 582 ? -44.125 16.344 47.156 1 86.19 582 SER B O 1
ATOM 11153 N N . TRP B 1 583 ? -43.281 17 45.281 1 86.94 583 TRP B N 1
ATOM 11154 C CA . TRP B 1 583 ? -42.094 16.172 45.562 1 86.94 583 TRP B CA 1
ATOM 11155 C C . TRP B 1 583 ? -40.844 17.031 45.688 1 86.94 583 TRP B C 1
ATOM 11157 O O . TRP B 1 583 ? -39.875 16.641 46.344 1 86.94 583 TRP B O 1
ATOM 11167 N N . LEU B 1 584 ? -40.844 18.203 45.156 1 90 584 LEU B N 1
ATOM 11168 C CA . LEU B 1 584 ? -39.625 18.984 45.094 1 90 584 LEU B CA 1
ATOM 11169 C C . LEU B 1 584 ? -39.156 19.438 46.469 1 90 584 LEU B C 1
ATOM 11171 O O . LEU B 1 584 ? -37.969 19.406 46.781 1 90 584 LEU B O 1
ATOM 11175 N N . PRO B 1 585 ? -40.062 19.797 47.281 1 88.12 585 PRO B N 1
ATOM 11176 C CA . PRO B 1 585 ? -39.656 20.203 48.625 1 88.12 585 PRO B CA 1
ATOM 11177 C C . PRO B 1 585 ? -38.938 19.094 49.375 1 88.12 585 PRO B C 1
ATOM 11179 O O . PRO B 1 585 ? -38 19.359 50.156 1 88.12 585 PRO B O 1
ATOM 11182 N N . ALA B 1 586 ? -39.375 17.891 49.062 1 86.94 586 ALA B N 1
ATOM 11183 C CA . ALA B 1 586 ? -38.75 16.75 49.719 1 86.94 586 ALA B CA 1
ATOM 11184 C C . ALA B 1 586 ? -37.312 16.594 49.25 1 86.94 586 ALA B C 1
ATOM 11186 O O . ALA B 1 586 ? -36.406 16.281 50.031 1 86.94 586 ALA B O 1
ATOM 11187 N N . ILE B 1 587 ? -37.156 16.844 48.031 1 88.81 587 ILE B N 1
ATOM 11188 C CA . ILE B 1 587 ? -35.812 16.75 47.469 1 88.81 587 ILE B CA 1
ATOM 11189 C C . ILE B 1 587 ? -34.938 17.844 48.031 1 88.81 587 ILE B C 1
ATOM 11191 O O . ILE B 1 587 ? -33.781 17.578 48.406 1 88.81 587 ILE B O 1
ATOM 11195 N N . VAL B 1 588 ? -35.406 19.047 48.125 1 92.06 588 VAL B N 1
ATOM 11196 C CA . VAL B 1 588 ? -34.688 20.203 48.688 1 92.06 588 VAL B CA 1
ATOM 11197 C C . VAL B 1 588 ? -34.312 19.938 50.125 1 92.06 588 VAL B C 1
ATOM 11199 O O . VAL B 1 588 ? -33.188 20.188 50.531 1 92.06 588 VAL B O 1
ATOM 11202 N N . PHE B 1 589 ? -35.219 19.375 50.75 1 89.31 589 PHE B N 1
ATOM 11203 C CA . PHE B 1 589 ? -35 19.062 52.156 1 89.31 589 PHE B CA 1
ATOM 11204 C C . PHE B 1 589 ? -33.906 18 52.312 1 89.31 589 PHE B C 1
ATOM 11206 O O . PHE B 1 589 ? -33.062 18.094 53.188 1 89.31 589 PHE B O 1
ATOM 11213 N N . SER B 1 590 ? -33.938 17 51.469 1 88.44 590 SER B N 1
ATOM 11214 C CA . SER B 1 590 ? -32.969 15.93 51.5 1 88.44 590 SER B CA 1
ATOM 11215 C C . SER B 1 590 ? -31.547 16.469 51.25 1 88.44 590 SER B C 1
ATOM 11217 O O . SER B 1 590 ? -30.594 16.047 51.906 1 88.44 590 SER B O 1
ATOM 11219 N N . ILE B 1 591 ? -31.438 17.391 50.344 1 90.75 591 ILE B N 1
ATOM 11220 C CA . ILE B 1 591 ? -30.156 17.969 50 1 90.75 591 ILE B CA 1
ATOM 11221 C C . ILE B 1 591 ? -29.625 18.797 51.156 1 90.75 591 ILE B C 1
ATOM 11223 O O . ILE B 1 591 ? -28.453 18.688 51.531 1 90.75 591 ILE B O 1
ATOM 11227 N N . LYS B 1 592 ? -30.469 19.609 51.688 1 91.38 592 LYS B N 1
ATOM 11228 C CA . LYS B 1 592 ? -30.109 20.438 52.844 1 91.38 592 LYS B CA 1
ATOM 11229 C C . LYS B 1 592 ? -29.625 19.578 54 1 91.38 592 LYS B C 1
ATOM 11231 O O . LYS B 1 592 ? -28.594 19.875 54.625 1 91.38 592 LYS B O 1
ATOM 11236 N N . THR B 1 593 ? -30.359 18.531 54.219 1 88.56 593 THR B N 1
ATOM 11237 C CA . THR B 1 593 ? -30.031 17.625 55.312 1 88.56 593 THR B CA 1
ATOM 11238 C C . THR B 1 593 ? -28.688 16.953 55.094 1 88.56 593 THR B C 1
ATOM 11240 O O . THR B 1 593 ? -27.891 16.797 56.031 1 88.56 593 THR B O 1
ATOM 11243 N N . LEU B 1 594 ? -28.516 16.547 53.938 1 87.94 594 LEU B N 1
ATOM 11244 C CA . LEU B 1 594 ? -27.25 15.922 53.562 1 87.94 594 LEU B CA 1
ATOM 11245 C C . LEU B 1 594 ? -26.078 16.859 53.844 1 87.94 594 LEU B C 1
ATOM 11247 O O . LEU B 1 594 ? -25.062 16.438 54.406 1 87.94 594 LEU B O 1
ATOM 11251 N N . LEU B 1 595 ? -26.219 18.109 53.5 1 88.56 595 LEU B N 1
ATOM 11252 C CA . LEU B 1 595 ? -25.156 19.094 53.656 1 88.56 595 LEU B CA 1
ATOM 11253 C C . LEU B 1 595 ? -24.938 19.406 55.125 1 88.56 595 LEU B C 1
ATOM 11255 O O . LEU B 1 595 ? -23.797 19.547 55.594 1 88.56 595 LEU B O 1
ATOM 11259 N N . LYS B 1 596 ? -25.969 19.484 55.844 1 87.12 596 LYS B N 1
ATOM 11260 C CA . LYS B 1 596 ? -25.891 19.766 57.25 1 87.12 596 LYS B CA 1
ATOM 11261 C C . LYS B 1 596 ? -25.219 18.609 58 1 87.12 596 LYS B C 1
ATOM 11263 O O . LYS B 1 596 ? -24.391 18.828 58.906 1 87.12 596 LYS B O 1
ATOM 11268 N N . GLN B 1 597 ? -25.656 17.438 57.688 1 82.94 597 GLN B N 1
ATOM 11269 C CA . GLN B 1 597 ? -25.109 16.25 58.312 1 82.94 597 GLN B CA 1
ATOM 11270 C C . GLN B 1 597 ? -23.609 16.125 58.062 1 82.94 597 GLN B C 1
ATOM 11272 O O . GLN B 1 597 ? -22.844 15.773 58.969 1 82.94 597 GLN B O 1
ATOM 11277 N N . HIS B 1 598 ? -23.281 16.438 56.875 1 79.94 598 HIS B N 1
ATOM 11278 C CA . HIS B 1 598 ? -21.859 16.359 56.562 1 79.94 598 HIS B CA 1
ATOM 11279 C C . HIS B 1 598 ? -21.062 17.422 57.281 1 79.94 598 HIS B C 1
ATOM 11281 O O . HIS B 1 598 ? -19.922 17.188 57.688 1 79.94 598 HIS B O 1
ATOM 11287 N N . GLY B 1 599 ? -21.594 18.625 57.469 1 74.56 599 GLY B N 1
ATOM 11288 C CA . GLY B 1 599 ? -20.953 19.703 58.219 1 74.56 599 GLY B CA 1
ATOM 11289 C C . GLY B 1 599 ? -20.781 19.391 59.688 1 74.56 599 GLY B C 1
ATOM 11290 O O . GLY B 1 599 ? -19.75 19.734 60.281 1 74.56 599 GLY B O 1
ATOM 11291 N N . GLU B 1 600 ? -21.766 18.734 60.219 1 73.5 600 GLU B N 1
ATOM 11292 C CA . GLU B 1 600 ? -21.719 18.375 61.625 1 73.5 600 GLU B CA 1
ATOM 11293 C C . GLU B 1 600 ? -20.734 17.234 61.875 1 73.5 600 GLU B C 1
ATOM 11295 O O . GLU B 1 600 ? -20.062 17.203 62.906 1 73.5 600 GLU B O 1
ATOM 11300 N N . GLN B 1 601 ? -20.75 16.328 61 1 68.56 601 GLN B N 1
ATOM 11301 C CA . GLN B 1 601 ? -19.797 15.242 61.125 1 68.56 601 GLN B CA 1
ATOM 11302 C C . GLN B 1 601 ? -18.359 15.75 61.031 1 68.56 601 GLN B C 1
ATOM 11304 O O . GLN B 1 601 ? -17.469 15.203 61.688 1 68.56 601 GLN B O 1
ATOM 11309 N N . ARG B 1 602 ? -18.125 16.828 60.281 1 63.47 602 ARG B N 1
ATOM 11310 C CA . ARG B 1 602 ? -16.797 17.438 60.156 1 63.47 602 ARG B CA 1
ATOM 11311 C C . ARG B 1 602 ? -16.344 17.984 61.5 1 63.47 602 ARG B C 1
ATOM 11313 O O . ARG B 1 602 ? -15.164 17.875 61.844 1 63.47 602 ARG B O 1
ATOM 11320 N N . SER B 1 603 ? -17.172 18.703 62.219 1 59.88 603 SER B N 1
ATOM 11321 C CA . SER B 1 603 ? -16.828 19.266 63.531 1 59.88 603 SER B CA 1
ATOM 11322 C C . SER B 1 603 ? -16.438 18.172 64.5 1 59.88 603 SER B C 1
ATOM 11324 O O . SER B 1 603 ? -15.672 18.422 65.438 1 59.88 603 SER B O 1
ATOM 11326 N N . GLN B 1 604 ? -17.109 17.047 64.5 1 58.91 604 GLN B N 1
ATOM 11327 C CA . GLN B 1 604 ? -16.812 16 65.5 1 58.91 604 GLN B CA 1
ATOM 11328 C C . GLN B 1 604 ? -15.547 15.242 65.125 1 58.91 604 GLN B C 1
ATOM 11330 O O . GLN B 1 604 ? -14.758 14.875 66 1 58.91 604 GLN B O 1
ATOM 11335 N N . ASP B 1 605 ? -15.516 14.672 63.906 1 54.16 605 ASP B N 1
ATOM 11336 C CA . ASP B 1 605 ? -14.414 13.781 63.531 1 54.16 605 ASP B CA 1
ATOM 11337 C C . ASP B 1 605 ? -13.312 14.539 62.812 1 54.16 605 ASP B C 1
ATOM 11339 O O . ASP B 1 605 ? -13.602 15.43 62 1 54.16 605 ASP B O 1
ATOM 11343 N N . ASN B 1 606 ? -12.141 15.133 63.5 1 49.38 606 ASN B N 1
ATOM 11344 C CA . ASN B 1 606 ? -10.93 15.68 62.906 1 49.38 606 ASN B CA 1
ATOM 11345 C C . ASN B 1 606 ? -10.828 15.32 61.438 1 49.38 606 ASN B C 1
ATOM 11347 O O . ASN B 1 606 ? -9.727 15.164 60.906 1 49.38 606 ASN B O 1
ATOM 11351 N N . CYS B 1 607 ? -11.75 14.703 60.75 1 46.5 607 CYS B N 1
ATOM 11352 C CA . CYS B 1 607 ? -11.594 14.055 59.438 1 46.5 607 CYS B CA 1
ATOM 11353 C C . CYS B 1 607 ? -11.547 15.086 58.344 1 46.5 607 CYS B C 1
ATOM 11355 O O . CYS B 1 607 ? -12.109 16.172 58.469 1 46.5 607 CYS B O 1
ATOM 11357 N N . ASN B 1 608 ? -10.617 14.914 57.25 1 51.88 608 ASN B N 1
ATOM 11358 C CA . ASN B 1 608 ? -10.281 15.539 55.969 1 51.88 608 ASN B CA 1
ATOM 11359 C C . ASN B 1 608 ? -11.523 15.828 55.156 1 51.88 608 ASN B C 1
ATOM 11361 O O . ASN B 1 608 ? -11.953 14.984 54.344 1 51.88 608 ASN B O 1
ATOM 11365 N N . SER B 1 609 ? -12.531 16.469 55.438 1 57.78 609 SER B N 1
ATOM 11366 C CA . SER B 1 609 ? -13.711 16.75 54.625 1 57.78 609 SER B CA 1
ATOM 11367 C C . SER B 1 609 ? -13.375 17.688 53.469 1 57.78 609 SER B C 1
ATOM 11369 O O . SER B 1 609 ? -12.594 18.625 53.656 1 57.78 609 SER B O 1
ATOM 11371 N N . THR B 1 610 ? -13.664 17.234 52.344 1 69.69 610 THR B N 1
ATOM 11372 C CA . THR B 1 610 ? -13.375 17.859 51.062 1 69.69 610 THR B CA 1
ATOM 11373 C C . THR B 1 610 ? -14.242 19.094 50.844 1 69.69 610 THR B C 1
ATOM 11375 O O . THR B 1 610 ? -13.992 19.891 49.938 1 69.69 610 THR B O 1
ATOM 11378 N N . LEU B 1 611 ? -15.352 19.359 51.688 1 77.88 611 LEU B N 1
ATOM 11379 C CA . LEU B 1 611 ? -16.203 20.531 51.469 1 77.88 611 LEU B CA 1
ATOM 11380 C C . LEU B 1 611 ? -15.922 21.625 52.5 1 77.88 611 LEU B C 1
ATOM 11382 O O . LEU B 1 611 ? -15.789 21.328 53.688 1 77.88 611 LEU B O 1
ATOM 11386 N N . PRO B 1 612 ? -15.711 22.75 52.156 1 81.06 612 PRO B N 1
ATOM 11387 C CA . PRO B 1 612 ? -15.523 23.875 53.094 1 81.06 612 PRO B CA 1
ATOM 11388 C C . PRO B 1 612 ? -16.703 24.062 54.031 1 81.06 612 PRO B C 1
ATOM 11390 O O . PRO B 1 612 ? -17.781 23.5 53.812 1 81.06 612 PRO B O 1
ATOM 11393 N N . PRO B 1 613 ? -16.562 24.719 55.156 1 83.5 613 PRO B N 1
ATOM 11394 C CA . PRO B 1 613 ? -17.625 24.922 56.125 1 83.5 613 PRO B CA 1
ATOM 11395 C C . PRO B 1 613 ? -18.859 25.594 55.531 1 83.5 613 PRO B C 1
ATOM 11397 O O . PRO B 1 613 ? -18.734 26.562 54.781 1 83.5 613 PRO B O 1
ATOM 11400 N N . CYS B 1 614 ? -20.047 25.047 55.75 1 88.62 614 CYS B N 1
ATOM 11401 C CA . CYS B 1 614 ? -21.328 25.562 55.281 1 88.62 614 CYS B CA 1
ATOM 11402 C C . CYS B 1 614 ? -22.203 26.047 56.438 1 88.62 614 CYS B C 1
ATOM 11404 O O . CYS B 1 614 ? -22.266 25.406 57.469 1 88.62 614 CYS B O 1
ATOM 11406 N N . CYS B 1 615 ? -22.719 27.281 56.344 1 88.56 615 CYS B N 1
ATOM 11407 C CA . CYS B 1 615 ? -23.562 27.828 57.406 1 88.56 615 CYS B CA 1
ATOM 11408 C C . CYS B 1 615 ? -24.766 28.562 56.844 1 88.56 615 CYS B C 1
ATOM 11410 O O . CYS B 1 615 ? -24.906 28.656 55.625 1 88.56 615 CYS B O 1
ATOM 11412 N N . ASP B 1 616 ? -25.828 28.984 57.625 1 87.44 616 ASP B N 1
ATOM 11413 C CA . ASP B 1 616 ? -26.969 29.844 57.281 1 87.44 616 ASP B CA 1
ATOM 11414 C C . ASP B 1 616 ? -27.875 29.156 56.281 1 87.44 616 ASP B C 1
ATOM 11416 O O . ASP B 1 616 ? -28.234 29.75 55.25 1 87.44 616 ASP B O 1
ATOM 11420 N N . PHE B 1 617 ? -28.266 27.984 56.625 1 92 617 PHE B N 1
ATOM 11421 C CA . PHE B 1 617 ? -29.094 27.219 55.688 1 92 617 PHE B CA 1
ATOM 11422 C C . PHE B 1 617 ? -30.531 27.734 55.688 1 92 617 PHE B C 1
ATOM 11424 O O . PHE B 1 617 ? -31.109 27.984 56.75 1 92 617 PHE B O 1
ATOM 11431 N N . LEU B 1 618 ? -30.969 28.078 54.5 1 87.19 618 LEU B N 1
ATOM 11432 C CA . LEU B 1 618 ? -32.344 28.438 54.25 1 87.19 618 LEU B CA 1
ATOM 11433 C C . LEU B 1 618 ? -32.969 27.547 53.188 1 87.19 618 LEU B C 1
ATOM 11435 O O . LEU B 1 618 ? -32.281 27.141 52.25 1 87.19 618 LEU B O 1
ATOM 11439 N N . GLU B 1 619 ? -34.219 27.156 53.438 1 86.12 619 GLU B N 1
ATOM 11440 C CA . GLU B 1 619 ? -34.938 26.312 52.5 1 86.12 619 GLU 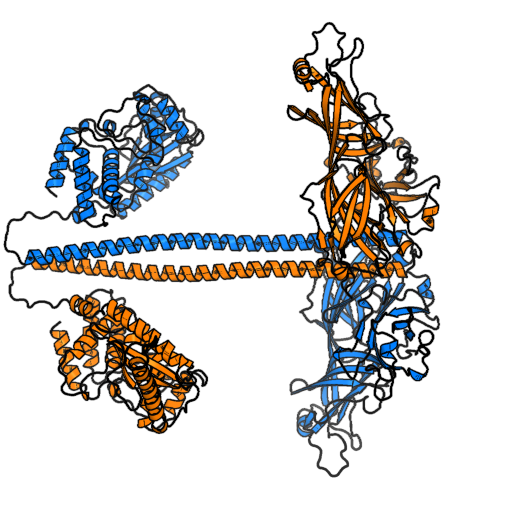B CA 1
ATOM 11441 C C . GLU B 1 619 ? -36.062 27.078 51.844 1 86.12 619 GLU B C 1
ATOM 11443 O O . GLU B 1 619 ? -36.812 27.781 52.531 1 86.12 619 GLU B O 1
ATOM 11448 N N . THR B 1 620 ? -36 27.094 50.562 1 82.31 620 THR B N 1
ATOM 11449 C CA . THR B 1 620 ? -37.156 27.578 49.812 1 82.31 620 THR B CA 1
ATOM 11450 C C . THR B 1 620 ? -37.938 26.406 49.219 1 82.31 620 THR B C 1
ATOM 11452 O O . THR B 1 620 ? -37.594 25.25 49.438 1 82.31 620 THR B O 1
ATOM 11455 N N . SER B 1 621 ? -39 26.734 48.531 1 82.38 621 SER B N 1
ATOM 11456 C CA . SER B 1 621 ? -39.812 25.688 47.938 1 82.38 621 SER B CA 1
ATOM 11457 C C . SER B 1 621 ? -39.062 24.984 46.812 1 82.38 621 SER B C 1
ATOM 11459 O O . SER B 1 621 ? -39.375 23.844 46.469 1 82.38 621 SER B O 1
ATOM 11461 N N . SER B 1 622 ? -38.062 25.656 46.375 1 89.69 622 SER B N 1
ATOM 11462 C CA . SER B 1 622 ? -37.469 25.047 45.156 1 89.69 622 SER B CA 1
ATOM 11463 C C . SER B 1 622 ? -35.969 25 45.25 1 89.69 622 SER B C 1
ATOM 11465 O O . SER B 1 622 ? -35.281 24.438 44.406 1 89.69 622 SER B O 1
ATOM 11467 N N . ALA B 1 623 ? -35.375 25.562 46.375 1 92.62 623 ALA B N 1
ATOM 11468 C CA . ALA B 1 623 ? -33.906 25.625 46.375 1 92.62 623 ALA B CA 1
ATOM 11469 C C . ALA B 1 623 ? -33.375 25.609 47.812 1 92.62 623 ALA B C 1
ATOM 11471 O O . ALA B 1 623 ? -34.125 25.859 48.75 1 92.62 623 ALA B O 1
ATOM 11472 N N . VAL B 1 624 ? -32.125 25.219 47.906 1 93.5 624 VAL B N 1
ATOM 11473 C CA . VAL B 1 624 ? -31.391 25.297 49.188 1 93.5 624 VAL B CA 1
ATOM 11474 C C . VAL B 1 624 ? -30.438 26.484 49.156 1 93.5 624 VAL B C 1
ATOM 11476 O O . VAL B 1 624 ? -29.688 26.672 48.188 1 93.5 624 VAL B O 1
ATOM 11479 N N . VAL B 1 625 ? -30.594 27.312 50.094 1 93.19 625 VAL B N 1
ATOM 11480 C CA . VAL B 1 625 ? -29.734 28.484 50.188 1 93.19 625 VAL B CA 1
ATOM 11481 C C . VAL B 1 625 ? -28.844 28.391 51.438 1 93.19 625 VAL B C 1
ATOM 11483 O O . VAL B 1 625 ? -29.328 28.094 52.531 1 93.19 625 VAL B O 1
ATOM 11486 N N . PHE B 1 626 ? -27.562 28.578 51.219 1 93.31 626 PHE B N 1
ATOM 11487 C CA . PHE B 1 626 ? -26.641 28.5 52.344 1 93.31 626 PHE B CA 1
ATOM 11488 C C . PHE B 1 626 ? -25.328 29.203 52 1 93.31 626 PHE B C 1
ATOM 11490 O O . PHE B 1 626 ? -25.172 29.766 50.938 1 93.31 626 PHE B O 1
ATOM 11497 N N . LYS B 1 627 ? -24.469 29.312 52.969 1 92.5 627 LYS B N 1
ATOM 11498 C CA . LYS B 1 627 ? -23.141 29.891 52.781 1 92.5 627 LYS B CA 1
ATOM 11499 C C . LYS B 1 627 ? -22.047 28.828 52.938 1 92.5 627 LYS B C 1
ATOM 11501 O O . LYS B 1 627 ? -22.109 28.016 53.844 1 92.5 627 LYS B O 1
ATOM 11506 N N . CYS B 1 628 ? -21.25 28.766 51.969 1 92.19 628 CYS B N 1
ATOM 11507 C CA . CYS B 1 628 ? -20.141 27.828 52 1 92.19 628 CYS B CA 1
ATOM 11508 C C . CYS B 1 628 ? -18.812 28.578 51.844 1 92.19 628 CYS B C 1
ATOM 11510 O O . CYS B 1 628 ? -18.531 29.156 50.781 1 92.19 628 CYS B O 1
ATOM 11512 N N . ASP B 1 629 ? -17.938 28.672 52.781 1 89.88 629 ASP B N 1
ATOM 11513 C CA . ASP B 1 629 ? -16.656 29.375 52.781 1 89.88 629 ASP B CA 1
ATOM 11514 C C . ASP B 1 629 ? -16.844 30.844 52.406 1 89.88 629 ASP B C 1
ATOM 11516 O O . ASP B 1 629 ? -16.156 31.328 51.5 1 89.88 629 ASP B O 1
ATOM 11520 N N . ASP B 1 630 ? -17.875 31.453 52.875 1 87.06 630 ASP B N 1
ATOM 11521 C CA . ASP B 1 630 ? -18.203 32.875 52.719 1 87.06 630 ASP B CA 1
ATOM 11522 C C . ASP B 1 630 ? -18.75 33.156 51.312 1 87.06 630 ASP B C 1
ATOM 11524 O O . ASP B 1 630 ? -18.781 34.312 50.875 1 87.06 630 ASP B O 1
ATOM 11528 N N . VAL B 1 631 ? -19.062 32.062 50.688 1 93.31 631 VAL B N 1
ATOM 11529 C CA . VAL B 1 631 ? -19.734 32.219 49.406 1 93.31 631 VAL B CA 1
ATOM 11530 C C . VAL B 1 631 ? -21.219 31.891 49.531 1 93.31 631 VAL B C 1
ATOM 11532 O O . VAL B 1 631 ? -21.578 30.875 50.125 1 93.31 631 VAL B O 1
ATOM 11535 N N . ASN B 1 632 ? -22.094 32.781 49.125 1 92 632 ASN B N 1
ATOM 11536 C CA . ASN B 1 632 ? -23.531 32.531 49.125 1 92 632 ASN B CA 1
ATOM 11537 C C . ASN B 1 632 ? -23.906 31.5 48.031 1 92 632 ASN B C 1
ATOM 11539 O O . ASN B 1 632 ? -23.688 31.734 46.844 1 92 632 ASN B O 1
ATOM 11543 N N . VAL B 1 633 ? -24.453 30.375 48.438 1 94.62 633 VAL B N 1
ATOM 11544 C CA . VAL B 1 633 ? -24.688 29.297 47.5 1 94.62 633 VAL B CA 1
ATOM 11545 C C . VAL B 1 633 ? -26.188 29 47.406 1 94.62 633 VAL B C 1
ATOM 11547 O O . VAL B 1 633 ? -26.906 29.016 48.406 1 94.62 633 VAL B O 1
ATOM 11550 N N . VAL B 1 634 ? -26.656 28.812 46.188 1 93.94 634 VAL B N 1
ATOM 11551 C CA . VAL B 1 634 ? -28.016 28.375 45.938 1 93.94 634 VAL B CA 1
ATOM 11552 C C . VAL B 1 634 ? -28 27.078 45.125 1 93.94 634 VAL B C 1
ATOM 11554 O O . VAL B 1 634 ? -27.375 27.016 44.062 1 93.94 634 VAL B O 1
ATOM 11557 N N . LEU B 1 635 ? -28.547 26 45.656 1 94.88 635 LEU B N 1
ATOM 11558 C CA . LEU B 1 635 ? -28.656 24.734 44.906 1 94.88 635 LEU B CA 1
ATOM 11559 C C . LEU B 1 635 ? -30.062 24.562 44.344 1 94.88 635 LEU B C 1
ATOM 11561 O O . LEU B 1 635 ? -31.047 24.625 45.094 1 94.88 635 LEU B O 1
ATOM 11565 N N . ILE B 1 636 ? -30.125 24.312 43.062 1 94.12 636 ILE B N 1
ATOM 11566 C CA . ILE B 1 636 ? -31.406 24.234 42.375 1 94.12 636 ILE B CA 1
ATOM 11567 C C . ILE B 1 636 ? -31.562 22.844 41.75 1 94.12 636 ILE B C 1
ATOM 11569 O O . ILE B 1 636 ? -31.156 22.594 40.625 1 94.12 636 ILE B O 1
ATOM 11573 N N . PRO B 1 637 ? -32.188 21.891 42.469 1 93.81 637 PRO B N 1
ATOM 11574 C CA . PRO B 1 637 ? -32.5 20.609 41.844 1 93.81 637 PRO B CA 1
ATOM 11575 C C . PRO B 1 637 ? -33.594 20.719 40.781 1 93.81 637 PRO B C 1
ATOM 11577 O O . PRO B 1 637 ? -34.656 21.344 41.031 1 93.81 637 PRO B O 1
ATOM 11580 N N . THR B 1 638 ? -33.344 20.234 39.656 1 91.69 638 THR B N 1
ATOM 11581 C CA . THR B 1 638 ? -34.312 20.312 38.562 1 91.69 638 THR B CA 1
ATOM 11582 C C . THR B 1 638 ? -34.281 19.047 37.719 1 91.69 638 THR B C 1
ATOM 11584 O O . THR B 1 638 ? -33.406 18.188 37.906 1 91.69 638 THR B O 1
ATOM 11587 N N . ASN B 1 639 ? -35.219 18.828 36.75 1 91.62 639 ASN B N 1
ATOM 11588 C CA . ASN B 1 639 ? -35.344 17.672 35.844 1 91.62 639 ASN B CA 1
ATOM 11589 C C . ASN B 1 639 ? -34.344 17.75 34.719 1 91.62 639 ASN B C 1
ATOM 11591 O O . ASN B 1 639 ? -34.062 18.844 34.188 1 91.62 639 ASN B O 1
ATOM 11595 N N . ASP B 1 640 ? -33.75 16.594 34.438 1 90.31 640 ASP B N 1
ATOM 11596 C CA . ASP B 1 640 ? -33 16.469 33.188 1 90.31 640 ASP B CA 1
ATOM 11597 C C . ASP B 1 640 ? -33.906 16.094 32.031 1 90.31 640 ASP B C 1
ATOM 11599 O O . ASP B 1 640 ? -34.531 15.023 32.031 1 90.31 640 ASP B O 1
ATOM 11603 N N . TRP B 1 641 ? -33.969 16.875 31 1 90.69 641 TRP B N 1
ATOM 11604 C CA . TRP B 1 641 ? -34.906 16.672 29.906 1 90.69 641 TRP B CA 1
ATOM 11605 C C . TRP B 1 641 ? -34.219 16.031 28.703 1 90.69 641 TRP B C 1
ATOM 11607 O O . TRP B 1 641 ? -34.875 15.711 27.719 1 90.69 641 TRP B O 1
ATOM 11617 N N . GLU B 1 642 ? -32.938 15.812 28.812 1 86.5 642 GLU B N 1
ATOM 11618 C CA . GLU B 1 642 ? -32.156 15.305 27.688 1 86.5 642 GLU B CA 1
ATOM 11619 C C . GLU B 1 642 ? -32.75 13.984 27.188 1 86.5 642 GLU B C 1
ATOM 11621 O O . GLU B 1 642 ? -32.906 13.789 25.969 1 86.5 642 GLU B O 1
ATOM 11626 N N . PRO B 1 643 ? -33.125 13 28.094 1 82.62 643 PRO B N 1
ATOM 11627 C CA . PRO B 1 643 ? -33.688 11.734 27.625 1 82.62 643 PRO B CA 1
ATOM 11628 C C . PRO B 1 643 ? -35.094 11.891 27.062 1 82.62 643 PRO B C 1
ATOM 11630 O O . PRO B 1 643 ? -35.625 10.969 26.438 1 82.62 643 PRO B O 1
ATOM 11633 N N . PHE B 1 644 ? -35.719 13.086 27.297 1 85.75 644 PHE B N 1
ATOM 11634 C CA . PHE B 1 644 ? -37.094 13.336 26.875 1 85.75 644 PHE B CA 1
ATOM 11635 C C . PHE B 1 644 ? -37.156 14.438 25.828 1 85.75 644 PHE B C 1
ATOM 11637 O O . PHE B 1 644 ? -37.906 15.422 25.984 1 85.75 644 PHE B O 1
ATOM 11644 N N . ASP B 1 645 ? -36.531 14.383 24.75 1 83.81 645 ASP B N 1
ATOM 11645 C CA . ASP B 1 645 ? -36.469 15.273 23.594 1 83.81 645 ASP B CA 1
ATOM 11646 C C . ASP B 1 645 ? -35.844 16.609 23.953 1 83.81 645 ASP B C 1
ATOM 11648 O O . ASP B 1 645 ? -36.094 17.625 23.312 1 83.81 645 ASP B O 1
ATOM 11652 N N . GLY B 1 646 ? -35.094 16.656 25.062 1 87.56 646 GLY B N 1
ATOM 11653 C CA . GLY B 1 646 ? -34.312 17.844 25.438 1 87.56 646 GLY B CA 1
ATOM 11654 C C . GLY B 1 646 ? -35.188 19.047 25.719 1 87.56 646 GLY B C 1
ATOM 11655 O O . GLY B 1 646 ? -36.219 18.938 26.391 1 87.56 646 GLY B O 1
ATOM 11656 N N . PHE B 1 647 ? -34.812 20.203 25.219 1 90.94 647 PHE B N 1
ATOM 11657 C CA . PHE B 1 647 ? -35.531 21.453 25.469 1 90.94 647 PHE B CA 1
ATOM 11658 C C . PHE B 1 647 ? -36.844 21.484 24.734 1 90.94 647 PHE B C 1
ATOM 11660 O O . PHE B 1 647 ? -37.812 22.078 25.203 1 90.94 647 PHE B O 1
ATOM 11667 N N . LYS B 1 648 ? -36.938 20.781 23.641 1 89.88 648 LYS B N 1
ATOM 11668 C CA . LYS B 1 648 ? -38.219 20.703 22.922 1 89.88 648 LYS B CA 1
ATOM 11669 C C . LYS B 1 648 ? -39.281 20 23.766 1 89.88 648 LYS B C 1
ATOM 11671 O O . LYS B 1 648 ? -40.438 20.438 23.812 1 89.88 648 LYS B O 1
ATOM 11676 N N . GLY B 1 649 ? -38.812 18.922 24.391 1 90.31 649 GLY B N 1
ATOM 11677 C CA . GLY B 1 649 ? -39.688 18.234 25.312 1 90.31 649 GLY B CA 1
ATOM 11678 C C . GLY B 1 649 ? -40.156 19.094 26.469 1 90.31 649 GLY B C 1
ATOM 11679 O O . GLY B 1 649 ? -41.312 19.062 26.859 1 90.31 649 GLY B O 1
ATOM 11680 N N . LEU B 1 650 ? -39.25 19.891 27 1 93.12 650 LEU B N 1
ATOM 11681 C CA . LEU B 1 650 ? -39.531 20.812 28.094 1 93.12 650 LEU B CA 1
ATOM 11682 C C . LEU B 1 650 ? -40.562 21.859 27.656 1 93.12 650 LEU B C 1
ATOM 11684 O O . LEU B 1 650 ? -41.531 22.109 28.375 1 93.12 650 LEU B O 1
ATOM 11688 N N . TYR B 1 651 ? -40.406 22.469 26.453 1 93.25 651 TYR B N 1
ATOM 11689 C CA . TYR B 1 651 ? -41.312 23.484 25.922 1 93.25 651 TYR B CA 1
ATOM 11690 C C . TYR B 1 651 ? -42.719 22.906 25.766 1 93.25 651 TYR B C 1
ATOM 11692 O O . TYR B 1 651 ? -43.688 23.547 26.156 1 93.25 651 TYR B O 1
ATOM 11700 N N . GLN B 1 652 ? -42.75 21.719 25.25 1 91 652 GLN B N 1
ATOM 11701 C CA . GLN B 1 652 ? -44.031 21.062 25.016 1 91 652 GLN B CA 1
ATOM 11702 C C . GLN B 1 652 ? -44.781 20.797 26.328 1 91 652 GLN B C 1
ATOM 11704 O O . GLN B 1 652 ? -45.969 21.016 26.438 1 91 652 GLN B O 1
ATOM 11709 N N . MET B 1 653 ? -44.031 20.359 27.281 1 92 653 MET B N 1
ATOM 11710 C CA . MET B 1 653 ? -44.594 20.078 28.578 1 92 653 MET B CA 1
ATOM 11711 C C . MET B 1 653 ? -45.125 21.375 29.219 1 92 653 MET B C 1
ATOM 11713 O O . MET B 1 653 ? -46.219 21.406 29.766 1 92 653 MET B O 1
ATOM 11717 N N . ALA B 1 654 ? -44.312 22.422 29.156 1 93 654 ALA B N 1
ATOM 11718 C CA . ALA B 1 654 ? -44.719 23.719 29.719 1 93 654 ALA B CA 1
ATOM 11719 C C . ALA B 1 654 ? -45.969 24.25 29.062 1 93 654 ALA B C 1
ATOM 11721 O O . ALA B 1 654 ? -46.844 24.828 29.719 1 93 654 ALA B O 1
ATOM 11722 N N . MET B 1 655 ? -46.062 24.062 27.828 1 91.81 655 MET B N 1
ATOM 11723 C CA . MET B 1 655 ? -47.219 24.516 27.062 1 91.81 655 MET B CA 1
ATOM 11724 C C . MET B 1 655 ? -48.469 23.719 27.422 1 91.81 655 MET B C 1
ATOM 11726 O O . MET B 1 655 ? -49.594 24.234 27.344 1 91.81 655 MET B O 1
ATOM 11730 N N . SER B 1 656 ? -48.281 22.516 27.797 1 88.81 656 SER B N 1
ATOM 11731 C CA . SER B 1 656 ? -49.406 21.625 28.078 1 88.81 656 SER B CA 1
ATOM 11732 C C . SER B 1 656 ? -49.938 21.828 29.484 1 88.81 656 SER B C 1
ATOM 11734 O O . SER B 1 656 ? -51.062 21.438 29.797 1 88.81 656 SER B O 1
ATOM 11736 N N . GLN B 1 657 ? -49.156 22.469 30.359 1 85.56 657 GLN B N 1
ATOM 11737 C CA . GLN B 1 657 ? -49.531 22.641 31.766 1 85.56 657 GLN B CA 1
ATOM 11738 C C . GLN B 1 657 ? -50.281 23.953 31.969 1 85.56 657 GLN B C 1
ATOM 11740 O O . GLN B 1 657 ? -49.688 25.031 31.875 1 85.56 657 GLN B O 1
ATOM 11745 N N . THR B 1 658 ? -51.562 23.938 32.219 1 81.81 658 THR B N 1
ATOM 11746 C CA . THR B 1 658 ? -52.406 25.109 32.281 1 81.81 658 THR B CA 1
ATOM 11747 C C . THR B 1 658 ? -52.375 25.75 33.688 1 81.81 658 THR B C 1
ATOM 11749 O O . THR B 1 658 ? -52.781 26.906 33.844 1 81.81 658 THR B O 1
ATOM 11752 N N . GLU B 1 659 ? -51.938 25 34.656 1 81.56 659 GLU B N 1
ATOM 11753 C CA . GLU B 1 659 ? -51.875 25.547 36 1 81.56 659 GLU B CA 1
ATOM 11754 C C . GLU B 1 659 ? -50.75 26.594 36.125 1 81.56 659 GLU B C 1
ATOM 11756 O O . GLU B 1 659 ? -49.594 26.281 35.875 1 81.56 659 GLU B O 1
ATOM 11761 N N . GLU B 1 660 ? -51.094 27.75 36.531 1 83.25 660 GLU B N 1
ATOM 11762 C CA . GLU B 1 660 ? -50.156 28.875 36.625 1 83.25 660 GLU B CA 1
ATOM 11763 C C . GLU B 1 660 ? -49.062 28.562 37.656 1 83.25 660 GLU B C 1
ATOM 11765 O O . GLU B 1 660 ? -47.938 28.969 37.469 1 83.25 660 GLU B O 1
ATOM 11770 N N . GLU B 1 661 ? -49.375 27.812 38.594 1 85.94 661 GLU B N 1
ATOM 11771 C CA . GLU B 1 661 ? -48.438 27.547 39.688 1 85.94 661 GLU B CA 1
ATOM 11772 C C . GLU B 1 661 ? -47.375 26.547 39.281 1 85.94 661 GLU B C 1
ATOM 11774 O O . GLU B 1 661 ? -46.344 26.422 39.938 1 85.94 661 GLU B O 1
ATOM 11779 N N . ALA B 1 662 ? -47.625 25.906 38.188 1 89.12 662 ALA B N 1
ATOM 11780 C CA . ALA B 1 662 ? -46.656 24.906 37.75 1 89.12 662 ALA B CA 1
ATOM 11781 C C . ALA B 1 662 ? -45.562 25.516 36.875 1 89.12 662 ALA B C 1
ATOM 11783 O O . ALA B 1 662 ? -44.469 24.953 36.75 1 89.12 662 ALA B O 1
ATOM 11784 N N . GLN B 1 663 ? -45.781 26.703 36.312 1 90 663 GLN B N 1
ATOM 11785 C CA . GLN B 1 663 ? -44.938 27.281 35.312 1 90 663 GLN B CA 1
ATOM 11786 C C . GLN B 1 663 ? -43.531 27.609 35.844 1 90 663 GLN B C 1
ATOM 11788 O O . GLN B 1 663 ? -42.531 27.375 35.188 1 90 663 GLN B O 1
ATOM 11793 N N . PRO B 1 664 ? -43.469 28 37.094 1 89.94 664 PRO B N 1
ATOM 11794 C CA . PRO B 1 664 ? -42.156 28.375 37.625 1 89.94 664 PRO B CA 1
ATOM 11795 C C . PRO B 1 664 ? -41.188 27.203 37.656 1 89.94 664 PRO B C 1
ATOM 11797 O O . PRO B 1 664 ? -40 27.391 37.469 1 89.94 664 PRO B O 1
ATOM 11800 N N . TYR B 1 665 ? -41.656 26.047 37.781 1 91.44 665 TYR B N 1
ATOM 11801 C CA . TYR B 1 665 ? -40.781 24.875 37.844 1 91.44 665 TYR B CA 1
ATOM 11802 C C . TYR B 1 665 ? -40.219 24.516 36.5 1 91.44 665 TYR B C 1
ATOM 11804 O O . TYR B 1 665 ? -39.062 24.078 36.375 1 91.44 665 TYR B O 1
ATOM 11812 N N . TYR B 1 666 ? -40.969 24.734 35.5 1 93.25 666 TYR B N 1
ATOM 11813 C CA . TYR B 1 666 ? -40.469 24.516 34.156 1 93.25 666 TYR B CA 1
ATOM 11814 C C . TYR B 1 666 ? -39.469 25.594 33.75 1 93.25 666 TYR B C 1
ATOM 11816 O O . TYR B 1 666 ? -38.5 25.312 33.031 1 93.25 666 TYR B O 1
ATOM 11824 N N . ILE B 1 667 ? -39.75 26.719 34.219 1 92.56 667 ILE B N 1
ATOM 11825 C CA . ILE B 1 667 ? -38.844 27.828 33.969 1 92.56 667 ILE B CA 1
ATOM 11826 C C . ILE B 1 667 ? -37.5 27.547 34.625 1 92.56 667 ILE B C 1
ATOM 11828 O O . ILE B 1 667 ? -36.438 27.797 34.031 1 92.56 667 ILE B O 1
ATOM 11832 N N . LEU B 1 668 ? -37.5 27 35.75 1 91.56 668 LEU B N 1
ATOM 11833 C CA . LEU B 1 668 ? -36.281 26.672 36.5 1 91.56 668 LEU B CA 1
ATOM 11834 C C . LEU B 1 668 ? -35.469 25.609 35.75 1 91.56 668 LEU B C 1
ATOM 11836 O O . LEU B 1 668 ? -34.25 25.625 35.781 1 91.56 668 LEU B O 1
ATOM 11840 N N . SER B 1 669 ? -36.156 24.75 35.062 1 93.06 669 SER B N 1
ATOM 11841 C CA . SER B 1 669 ? -35.469 23.688 34.312 1 93.06 669 SER B CA 1
ATOM 11842 C C . SER B 1 669 ? -34.688 24.266 33.156 1 93.06 669 SER B C 1
ATOM 11844 O O . SER B 1 669 ? -33.781 23.609 32.625 1 93.06 669 SER B O 1
ATOM 11846 N N . ALA B 1 670 ? -34.969 25.516 32.75 1 94.12 670 ALA B N 1
ATOM 11847 C CA . ALA B 1 670 ? -34.25 26.156 31.656 1 94.12 670 ALA B CA 1
ATOM 11848 C C . ALA B 1 670 ? -33.094 27.016 32.156 1 94.12 670 ALA B C 1
ATOM 11850 O O . ALA B 1 670 ? -32.5 27.781 31.391 1 94.12 670 ALA B O 1
ATOM 11851 N N . CYS B 1 671 ? -32.719 26.875 33.375 1 94.19 671 CYS B N 1
ATOM 11852 C CA . CYS B 1 671 ? -31.719 27.766 34 1 94.19 671 CYS B CA 1
ATOM 11853 C C . CYS B 1 671 ? -30.375 27.656 33.281 1 94.19 671 CYS B C 1
ATOM 11855 O O . CYS B 1 671 ? -29.672 28.656 33.156 1 94.19 671 CYS B O 1
ATOM 11857 N N . GLU B 1 672 ? -30.047 26.453 32.875 1 93.62 672 GLU B N 1
ATOM 11858 C CA . GLU B 1 672 ? -28.781 26.281 32.188 1 93.62 672 GLU B CA 1
ATOM 11859 C C . GLU B 1 672 ? -28.766 27.047 30.859 1 93.62 672 GLU B C 1
ATOM 11861 O O . GLU B 1 672 ? -27.797 27.734 30.547 1 93.62 672 GLU B O 1
ATOM 11866 N N . ARG B 1 673 ? -29.781 26.953 30.109 1 93.44 673 ARG B N 1
ATOM 11867 C CA . ARG B 1 673 ? -29.891 27.625 28.828 1 93.44 673 ARG B CA 1
ATOM 11868 C C . ARG B 1 673 ? -29.984 29.141 29.016 1 93.44 673 ARG B C 1
ATOM 11870 O O . ARG B 1 673 ? -29.438 29.906 28.203 1 93.44 673 ARG B O 1
ATOM 11877 N N . GLN B 1 674 ? -30.688 29.578 30.078 1 94.69 674 GLN B N 1
ATOM 11878 C CA . GLN B 1 674 ? -30.734 30.984 30.406 1 94.69 674 GLN B CA 1
ATOM 11879 C C . GLN B 1 674 ? -29.344 31.531 30.688 1 94.69 674 GLN B C 1
ATOM 11881 O O . GLN B 1 674 ? -28.984 32.625 30.219 1 94.69 674 GLN B O 1
ATOM 11886 N N . THR B 1 675 ? -28.609 30.766 31.406 1 95.06 675 THR B N 1
ATOM 11887 C CA . THR B 1 675 ? -27.234 31.141 31.719 1 95.06 675 THR B CA 1
ATOM 11888 C C . THR B 1 675 ? -26.375 31.188 30.453 1 95.06 675 THR B C 1
ATOM 11890 O O . THR B 1 675 ? -25.594 32.125 30.266 1 95.06 675 THR B O 1
ATOM 11893 N N . GLU B 1 676 ? -26.594 30.234 29.641 1 93.25 676 GLU B N 1
ATOM 11894 C CA . GLU B 1 676 ? -25.812 30.141 28.391 1 93.25 676 GLU B CA 1
ATOM 11895 C C . GLU B 1 676 ? -26.062 31.344 27.5 1 93.25 676 GLU B C 1
ATOM 11897 O O . GLU B 1 676 ? -25.125 31.844 26.859 1 93.25 676 GLU B O 1
ATOM 11902 N N . PHE B 1 677 ? -27.188 31.844 27.406 1 93.94 677 PHE B N 1
ATOM 11903 C CA . PHE B 1 677 ? -27.531 32.969 26.562 1 93.94 677 PHE B CA 1
ATOM 11904 C C . PHE B 1 677 ? -26.719 34.219 26.938 1 93.94 677 PHE B C 1
ATOM 11906 O O . PHE B 1 677 ? -26.156 34.875 26.078 1 93.94 677 PHE B O 1
ATOM 11913 N N . ILE B 1 678 ? -26.688 34.375 28.203 1 94.25 678 ILE B N 1
ATOM 11914 C CA . ILE B 1 678 ? -25.953 35.562 28.688 1 94.25 678 ILE B CA 1
ATOM 11915 C C . ILE B 1 678 ? -24.453 35.281 28.609 1 94.25 678 ILE B C 1
ATOM 11917 O O . ILE B 1 678 ? -23.688 36.156 28.219 1 94.25 678 ILE B O 1
ATOM 11921 N N . ALA B 1 679 ? -24.062 34.094 29 1 92.5 679 ALA B N 1
ATOM 11922 C CA . ALA B 1 679 ? -22.656 33.719 28.984 1 92.5 679 ALA B CA 1
ATOM 11923 C C . ALA B 1 679 ? -22.047 33.844 27.594 1 92.5 679 ALA B C 1
ATOM 11925 O O . ALA B 1 679 ? -20.859 34.156 27.453 1 92.5 679 ALA B O 1
ATOM 11926 N N . ASN B 1 680 ? -22.891 33.719 26.594 1 87.88 680 ASN B N 1
ATOM 11927 C CA . ASN B 1 680 ? -22.422 33.75 25.203 1 87.88 680 ASN B CA 1
ATOM 11928 C C . ASN B 1 680 ? -22.344 35.188 24.672 1 87.88 680 ASN B C 1
ATOM 11930 O O . ASN B 1 680 ? -21.875 35.406 23.547 1 87.88 680 ASN B O 1
ATOM 11934 N N . GLN B 1 681 ? -22.719 36.125 25.5 1 86 681 GLN B N 1
ATOM 11935 C CA . GLN B 1 681 ? -22.609 37.531 25.078 1 86 681 GLN B CA 1
ATOM 11936 C C . GLN B 1 681 ? -21.172 38.031 25.203 1 86 681 GLN B C 1
ATOM 11938 O O . GLN B 1 681 ? -20.344 37.375 25.859 1 86 681 GLN B O 1
ATOM 11943 N N . SER B 1 682 ? -20.844 39.062 24.531 1 84.19 682 SER B N 1
ATOM 11944 C CA . SER B 1 682 ? -19.5 39.625 24.531 1 84.19 682 SER B CA 1
ATOM 11945 C C . SER B 1 682 ? -19.094 40.062 25.938 1 84.19 682 SER B C 1
ATOM 11947 O O . SER B 1 682 ? -19.953 40.344 26.781 1 84.19 682 SER B O 1
ATOM 11949 N N . ASP B 1 683 ? -17.906 40.125 26.266 1 82.94 683 ASP B N 1
ATOM 11950 C CA . ASP B 1 683 ? -17.391 40.531 27.562 1 82.94 683 ASP B CA 1
ATOM 11951 C C . ASP B 1 683 ? -17.828 41.969 27.875 1 82.94 683 ASP B C 1
ATOM 11953 O O . ASP B 1 683 ? -18.141 42.281 29.031 1 82.94 683 ASP B O 1
ATOM 11957 N N . LYS B 1 684 ? -17.922 42.688 26.797 1 79.75 684 LYS B N 1
ATOM 11958 C CA . LYS B 1 684 ? -18.359 44.062 27 1 79.75 684 LYS B CA 1
ATOM 11959 C C . LYS B 1 684 ? -19.812 44.125 27.469 1 79.75 684 LYS B C 1
ATOM 11961 O O . LYS B 1 684 ? -20.156 44.906 28.359 1 79.75 684 LYS B O 1
ATOM 11966 N N . CYS B 1 685 ? -20.562 43.406 26.875 1 87.69 685 CYS B N 1
ATOM 11967 C CA . CYS B 1 685 ? -21.969 43.312 27.281 1 87.69 685 CYS B CA 1
ATOM 11968 C C . CYS B 1 685 ? -22.078 42.906 28.734 1 87.69 685 CYS B C 1
ATOM 11970 O O . CYS B 1 685 ? -22.875 43.469 29.5 1 87.69 685 CYS B O 1
ATOM 11972 N N . LYS B 1 686 ? -21.312 41.969 29.141 1 90.5 686 LYS B N 1
ATOM 11973 C CA . LYS B 1 686 ? -21.344 41.469 30.5 1 90.5 686 LYS B CA 1
ATOM 11974 C C . LYS B 1 686 ? -20.859 42.531 31.484 1 90.5 686 LYS B C 1
ATOM 11976 O O . LYS B 1 686 ? -21.375 42.625 32.594 1 90.5 686 LYS B O 1
ATOM 11981 N N . GLU B 1 687 ? -19.938 43.281 31.062 1 86.62 687 GLU B N 1
ATOM 11982 C CA . GLU B 1 687 ? -19.484 44.375 31.891 1 86.62 687 GLU B CA 1
ATOM 11983 C C . GLU B 1 687 ? -20.594 45.406 32.125 1 86.62 687 GLU B C 1
ATOM 11985 O O . GLU B 1 687 ? -20.734 45.906 33.25 1 86.62 687 GLU B O 1
ATOM 11990 N N . LEU B 1 688 ? -21.297 45.656 31.094 1 88.06 688 LEU B N 1
ATOM 11991 C CA . LEU B 1 688 ? -22.391 46.625 31.203 1 88.06 688 LEU B CA 1
ATOM 11992 C C . LEU B 1 688 ? -23.5 46.062 32.094 1 88.06 688 LEU B C 1
ATOM 11994 O O . LEU B 1 688 ? -24.109 46.812 32.875 1 88.06 688 LEU B O 1
ATOM 11998 N N . ILE B 1 689 ? -23.734 44.812 32.031 1 93 689 ILE B N 1
ATOM 11999 C CA . ILE B 1 689 ? -24.703 44.156 32.906 1 93 689 ILE B CA 1
ATOM 12000 C C . ILE B 1 689 ? -24.297 44.344 34.375 1 93 689 ILE B C 1
ATOM 12002 O O . ILE B 1 689 ? -25.125 44.688 35.219 1 93 689 ILE B O 1
ATOM 12006 N N . ARG B 1 690 ? -23.047 44.156 34.656 1 91.38 690 ARG B N 1
ATOM 12007 C CA . ARG B 1 690 ? -22.547 44.344 36.031 1 91.38 690 ARG B CA 1
ATOM 12008 C C . ARG B 1 690 ? -22.781 45.75 36.531 1 91.38 690 ARG B C 1
ATOM 12010 O O . ARG B 1 690 ? -23.156 45.938 37.656 1 91.38 690 ARG B O 1
ATOM 12017 N N . ALA B 1 691 ? -22.484 46.656 35.625 1 87.81 691 ALA B N 1
ATOM 12018 C CA . ALA B 1 691 ? -22.641 48.062 36 1 87.81 691 ALA B CA 1
ATOM 12019 C C . ALA B 1 691 ? -24.094 48.375 36.344 1 87.81 691 ALA B C 1
ATOM 12021 O O . ALA B 1 691 ? -24.359 49.031 37.344 1 87.81 691 ALA B O 1
ATOM 12022 N N . VAL B 1 692 ? -25.031 47.906 35.625 1 90.62 692 VAL B N 1
ATOM 12023 C CA . VAL B 1 692 ? -26.438 48.188 35.844 1 90.62 692 VAL B CA 1
ATOM 12024 C C . VAL B 1 692 ? -26.906 47.438 37.094 1 90.62 692 VAL B C 1
ATOM 12026 O O . VAL B 1 692 ? -27.688 48 37.906 1 90.62 692 VAL B O 1
ATOM 12029 N N . ARG B 1 693 ? -26.469 46.281 37.25 1 90.69 693 ARG B N 1
ATOM 12030 C CA . ARG B 1 693 ? -26.828 45.5 38.438 1 90.69 693 ARG B CA 1
ATOM 12031 C C . ARG B 1 693 ? -26.328 46.188 39.719 1 90.69 693 ARG B C 1
ATOM 12033 O O . ARG B 1 693 ? -27.047 46.281 40.719 1 90.69 693 ARG B O 1
ATOM 12040 N N . ALA B 1 694 ? -25.094 46.562 39.688 1 86.31 694 ALA B N 1
ATOM 12041 C CA . ALA B 1 694 ? -24.531 47.281 40.812 1 86.31 694 ALA B CA 1
ATOM 12042 C C . ALA B 1 694 ? -25.344 48.531 41.156 1 86.31 694 ALA B C 1
ATOM 12044 O O . ALA B 1 694 ? -25.578 48.812 42.312 1 86.31 694 ALA B O 1
ATOM 12045 N N . TRP B 1 695 ? -25.703 49.188 40.125 1 87.31 695 TRP B N 1
ATOM 12046 C CA . TRP B 1 695 ? -26.562 50.344 40.312 1 87.31 695 TRP B CA 1
ATOM 12047 C C . TRP B 1 695 ? -27.906 49.938 40.938 1 87.31 695 TRP B C 1
ATOM 12049 O O . TRP B 1 695 ? -28.375 50.594 41.875 1 87.31 695 TRP B O 1
ATOM 12059 N N . CYS B 1 696 ? -28.562 48.938 40.469 1 88.81 696 CYS B N 1
ATOM 12060 C CA . CYS B 1 696 ? -29.844 48.469 40.969 1 88.81 696 CYS B CA 1
ATOM 12061 C C . CYS B 1 696 ? -29.719 48.125 42.469 1 88.81 696 CYS B C 1
ATOM 12063 O O . CYS B 1 696 ? -30.656 48.344 43.25 1 88.81 696 CYS B O 1
ATOM 12065 N N . ASP B 1 697 ? -28.609 47.531 42.75 1 86 697 ASP B N 1
ATOM 12066 C CA . ASP B 1 697 ? -28.391 47.125 44.156 1 86 697 ASP B CA 1
ATOM 12067 C C . ASP B 1 697 ? -28.203 48.344 45.062 1 86 697 ASP B C 1
ATOM 12069 O O . ASP B 1 697 ? -28.438 48.281 46.25 1 86 697 ASP B O 1
ATOM 12073 N N . SER B 1 698 ? -27.781 49.438 44.469 1 83.5 698 SER B N 1
ATOM 12074 C CA . SER B 1 698 ? -27.516 50.656 45.25 1 83.5 698 SER B CA 1
ATOM 12075 C C . SER B 1 698 ? -28.781 51.5 45.406 1 83.5 698 SER B C 1
ATOM 12077 O O . SER B 1 698 ? -28.844 52.344 46.281 1 83.5 698 SER B O 1
ATOM 12079 N N . VAL B 1 699 ? -29.766 51.25 44.688 1 86.81 699 VAL B N 1
ATOM 12080 C CA . VAL B 1 699 ? -31.016 52 44.719 1 86.81 699 VAL B CA 1
ATOM 12081 C C . VAL B 1 699 ? -31.875 51.562 45.875 1 86.81 699 VAL B C 1
ATOM 12083 O O . VAL B 1 699 ? -32.031 50.344 46.125 1 86.81 699 VAL B O 1
ATOM 12086 N N . PRO B 1 700 ? -32.281 52.469 46.688 1 86.81 700 PRO B N 1
ATOM 12087 C CA . PRO B 1 700 ? -33.219 52.094 47.75 1 86.81 700 PRO B CA 1
ATOM 12088 C C . PRO B 1 700 ? -34.625 51.844 47.25 1 86.81 700 PRO B C 1
ATOM 12090 O O . PRO B 1 700 ? -35.469 52.75 47.188 1 86.81 700 PRO B O 1
ATOM 12093 N N . TRP B 1 701 ? -34.938 50.719 46.969 1 90 701 TRP B N 1
ATOM 12094 C CA . TRP B 1 701 ? -36.219 50.281 46.406 1 90 701 TRP B CA 1
ATOM 12095 C C . TRP B 1 701 ? -37.281 50.281 47.5 1 90 701 TRP B C 1
ATOM 12097 O O . TRP B 1 701 ? -37 49.938 48.656 1 90 701 TRP B O 1
ATOM 12107 N N . ARG B 1 702 ? -38.5 50.594 47.156 1 85.69 702 ARG B N 1
ATOM 12108 C CA . ARG B 1 702 ? -39.594 50.688 48.125 1 85.69 702 ARG B CA 1
ATOM 12109 C C . ARG B 1 702 ? -39.938 49.312 48.688 1 85.69 702 ARG B C 1
ATOM 12111 O O . ARG B 1 702 ? -40.156 49.188 49.906 1 85.69 702 ARG B O 1
ATOM 12118 N N . ASN B 1 703 ? -40.094 48.375 47.844 1 82.31 703 ASN B N 1
ATOM 12119 C CA . ASN B 1 703 ? -40.344 47 48.219 1 82.31 703 ASN B CA 1
ATOM 12120 C C . ASN B 1 703 ? -39.688 46.031 47.281 1 82.31 703 ASN B C 1
ATOM 12122 O O . ASN B 1 703 ? -39.062 46.438 46.312 1 82.31 703 ASN B O 1
ATOM 12126 N N . ALA B 1 704 ? -39.781 44.781 47.688 1 83.75 704 ALA B N 1
ATOM 12127 C CA . ALA B 1 704 ? -39.156 43.719 46.875 1 83.75 704 ALA B CA 1
ATOM 12128 C C . ALA B 1 704 ? -39.812 43.625 45.531 1 83.75 704 ALA B C 1
ATOM 12130 O O . ALA B 1 704 ? -39.156 43.219 44.531 1 83.75 704 ALA B O 1
ATOM 12131 N N . GLU B 1 705 ? -40.938 44.031 45.406 1 87.06 705 GLU B N 1
ATOM 12132 C CA . GLU B 1 705 ? -41.688 43.938 44.156 1 87.06 705 GLU B CA 1
ATOM 12133 C C . GLU B 1 705 ? -41.281 45.031 43.188 1 87.06 705 GLU B C 1
ATOM 12135 O O . GLU B 1 705 ? -41.531 44.906 41.969 1 87.06 705 GLU B O 1
ATOM 12140 N N . SER B 1 706 ? -40.656 46 43.688 1 87.75 706 SER B N 1
ATOM 12141 C CA . SER B 1 706 ? -40.25 47.125 42.844 1 87.75 706 SER B CA 1
ATOM 12142 C C . SER B 1 706 ? -38.812 47 42.375 1 87.75 706 SER B C 1
ATOM 12144 O O . SER B 1 706 ? -38.312 47.812 41.562 1 87.75 706 SER B O 1
ATOM 12146 N N . LYS B 1 707 ? -38.125 46 42.906 1 92 707 LYS B N 1
ATOM 12147 C CA . LYS B 1 707 ? -36.75 45.781 42.531 1 92 707 LYS B CA 1
ATOM 12148 C C . LYS B 1 707 ? -36.625 44.844 41.312 1 92 707 LYS B C 1
ATOM 12150 O O . LYS B 1 707 ? -37.125 43.719 41.375 1 92 707 LYS B O 1
ATOM 12155 N N . PRO B 1 708 ? -36.062 45.344 40.281 1 93.69 708 PRO B N 1
ATOM 12156 C CA . PRO B 1 708 ? -35.906 44.469 39.125 1 93.69 708 PRO B CA 1
ATOM 12157 C C . PRO B 1 708 ? -35 43.25 39.406 1 93.69 708 PRO B C 1
ATOM 12159 O O . PRO B 1 708 ? -33.969 43.406 40.031 1 93.69 708 PRO B O 1
ATOM 12162 N N . GLY B 1 709 ? -35.469 42.094 38.938 1 92.5 709 GLY B N 1
ATOM 12163 C CA . GLY B 1 709 ? -34.656 40.875 39.062 1 92.5 709 GLY B CA 1
ATOM 12164 C C . GLY B 1 709 ? -33.406 40.906 38.25 1 92.5 709 GLY B C 1
ATOM 12165 O O . GLY B 1 709 ? -33.344 41.562 37.219 1 92.5 709 GLY B O 1
ATOM 12166 N N . PRO B 1 710 ? -32.375 40.188 38.656 1 92.38 710 PRO B N 1
ATOM 12167 C CA . PRO B 1 710 ? -31.109 40.219 37.938 1 92.38 710 PRO B CA 1
ATOM 12168 C C . PRO B 1 710 ? -31.219 39.719 36.5 1 92.38 710 PRO B C 1
ATOM 12170 O O . PRO B 1 710 ? -30.578 40.25 35.625 1 92.38 710 PRO B O 1
ATOM 12173 N N . TYR B 1 711 ? -32.031 38.719 36.312 1 94.06 711 TYR B N 1
ATOM 12174 C CA . TYR B 1 711 ? -32.156 38.188 34.969 1 94.06 711 TYR B CA 1
ATOM 12175 C C . TYR B 1 711 ? -32.875 39.156 34.031 1 94.06 711 TYR B C 1
ATOM 12177 O O . TYR B 1 711 ? -32.5 39.312 32.875 1 94.06 711 TYR B O 1
ATOM 12185 N N . LEU B 1 712 ? -33.875 39.844 34.531 1 94.94 712 LEU B N 1
ATOM 12186 C CA . LEU B 1 712 ? -34.562 40.875 33.75 1 94.94 712 LEU B CA 1
ATOM 12187 C C . LEU B 1 712 ? -33.594 41.969 33.344 1 94.94 712 LEU B C 1
ATOM 12189 O O . LEU B 1 712 ? -33.562 42.375 32.188 1 94.94 712 LEU B O 1
ATOM 12193 N N . VAL B 1 713 ? -32.812 42.375 34.281 1 94.75 713 VAL B N 1
ATOM 12194 C CA . VAL B 1 713 ? -31.844 43.469 34.031 1 94.75 713 VAL B CA 1
ATOM 12195 C C . VAL B 1 713 ? -30.859 43 32.938 1 94.75 713 VAL B C 1
ATOM 12197 O O . VAL B 1 713 ? -30.547 43.75 32.031 1 94.75 713 VAL B O 1
ATOM 12200 N N . ALA B 1 714 ? -30.438 41.781 33.094 1 95.44 714 ALA B N 1
ATOM 12201 C CA . ALA B 1 714 ? -29.484 41.25 32.125 1 95.44 714 ALA B CA 1
ATOM 12202 C C . ALA B 1 714 ? -30.078 41.219 30.719 1 95.44 714 ALA B C 1
ATOM 12204 O O . ALA B 1 714 ? -29.422 41.625 29.75 1 95.44 714 ALA B O 1
ATOM 12205 N N . LEU B 1 715 ? -31.266 40.781 30.594 1 95.5 715 LEU B N 1
ATOM 12206 C CA . LEU B 1 715 ? -31.906 40.656 29.281 1 95.5 715 LEU B CA 1
ATOM 12207 C C . LEU B 1 715 ? -32.125 42.062 28.672 1 95.5 715 LEU B C 1
ATOM 12209 O O . LEU B 1 715 ? -31.953 42.25 27.469 1 95.5 715 LEU B O 1
ATOM 12213 N N . LEU B 1 716 ? -32.5 43 29.5 1 94.81 716 LEU B N 1
ATOM 12214 C CA . LEU B 1 716 ? -32.719 44.375 29.031 1 94.81 716 LEU B CA 1
ATOM 12215 C C . LEU B 1 716 ? -31.422 44.969 28.516 1 94.81 716 LEU B C 1
ATOM 12217 O O . LEU B 1 716 ? -31.406 45.625 27.469 1 94.81 716 LEU B O 1
ATOM 12221 N N . VAL B 1 717 ? -30.344 44.75 29.219 1 93.81 717 VAL B N 1
ATOM 12222 C CA . VAL B 1 717 ? -29.062 45.281 28.812 1 93.81 717 VAL B CA 1
ATOM 12223 C C . VAL B 1 717 ? -28.609 44.625 27.516 1 93.81 717 VAL B C 1
ATOM 12225 O O . VAL B 1 717 ? -28.094 45.281 26.609 1 93.81 717 VAL B O 1
ATOM 12228 N N . VAL B 1 718 ? -28.781 43.344 27.469 1 92.94 718 VAL B N 1
ATOM 12229 C CA . VAL B 1 718 ? -28.406 42.625 26.25 1 92.94 718 VAL B CA 1
ATOM 12230 C C . VAL B 1 718 ? -29.188 43.156 25.062 1 92.94 718 VAL B C 1
ATOM 12232 O O . VAL B 1 718 ? -28.609 43.406 24 1 92.94 718 VAL B O 1
ATOM 12235 N N . ALA B 1 719 ? -30.453 43.344 25.219 1 91.88 719 ALA B N 1
ATOM 12236 C CA . ALA B 1 719 ? -31.281 43.875 24.156 1 91.88 719 ALA B CA 1
ATOM 12237 C C . ALA B 1 719 ? -30.812 45.281 23.734 1 91.88 719 ALA B C 1
ATOM 12239 O O . ALA B 1 719 ? -30.703 45.562 22.547 1 91.88 719 ALA B O 1
ATOM 12240 N N . ALA B 1 720 ? -30.516 46.125 24.672 1 89.94 720 ALA B N 1
ATOM 12241 C CA . ALA B 1 720 ? -30.031 47.469 24.391 1 89.94 720 ALA B CA 1
ATOM 12242 C C . ALA B 1 720 ? -28.688 47.438 23.672 1 89.94 720 ALA B C 1
ATOM 12244 O O . ALA B 1 720 ? -28.469 48.188 22.719 1 89.94 720 ALA B O 1
ATOM 12245 N N . TYR B 1 721 ? -27.859 46.562 24.188 1 88.56 721 TYR B N 1
ATOM 12246 C CA . TYR B 1 721 ? -26.531 46.375 23.609 1 88.56 721 TYR B CA 1
ATOM 12247 C C . TYR B 1 721 ? -26.625 45.938 22.156 1 88.56 721 TYR B C 1
ATOM 12249 O O . TYR B 1 721 ? -25.906 46.438 21.297 1 88.56 721 TYR B O 1
ATOM 12257 N N . GLN B 1 722 ? -27.5 45.031 21.891 1 85.81 722 GLN B N 1
ATOM 12258 C CA . GLN B 1 722 ? -27.656 44.469 20.547 1 85.81 722 GLN B CA 1
ATOM 12259 C C . GLN B 1 722 ? -28.219 45.5 19.594 1 85.81 722 GLN B C 1
ATOM 12261 O O . GLN B 1 722 ? -27.906 45.531 18.391 1 85.81 722 GLN B O 1
ATOM 12266 N N . ILE B 1 723 ? -29.078 46.281 20.078 1 81.56 723 ILE B N 1
ATOM 12267 C CA . ILE B 1 723 ? -29.672 47.344 19.25 1 81.56 723 ILE B CA 1
ATOM 12268 C C . ILE B 1 723 ? -28.594 48.344 18.859 1 81.56 723 ILE B C 1
ATOM 12270 O O . ILE B 1 723 ? -28.516 48.781 17.703 1 81.56 723 ILE B O 1
ATOM 12274 N N . ILE B 1 724 ? -27.766 48.594 19.812 1 75.69 724 ILE B N 1
ATOM 12275 C CA . ILE B 1 724 ? -26.734 49.594 19.578 1 75.69 724 ILE B CA 1
ATOM 12276 C C . ILE B 1 724 ? -25.609 49 18.75 1 75.69 724 ILE B C 1
ATOM 12278 O O . ILE B 1 724 ? -25.031 49.656 17.891 1 75.69 724 ILE B O 1
ATOM 12282 N N . GLN B 1 725 ? -25.109 47.781 19.109 1 68.12 725 GLN B N 1
ATOM 12283 C CA . GLN B 1 725 ? -24.016 47.156 18.391 1 68.12 725 GLN B CA 1
ATOM 12284 C C . GLN B 1 725 ? -24.422 46.812 16.953 1 68.12 725 GLN B C 1
ATOM 12286 O O . GLN B 1 725 ? -23.562 46.656 16.078 1 68.12 725 GLN B O 1
ATOM 12291 N N . GLY B 1 726 ? -25.625 46.219 16.703 1 53.72 726 GLY B N 1
ATOM 12292 C CA . GLY B 1 726 ? -26.031 46.031 15.32 1 53.72 726 GLY B CA 1
ATOM 12293 C C . GLY B 1 726 ? -25.625 47.156 14.406 1 53.72 726 GLY B C 1
ATOM 12294 O O . GLY B 1 726 ? -25.609 47 13.18 1 53.72 726 GLY B O 1
ATOM 12295 N N . GLU B 1 727 ? -25.562 48.281 14.852 1 41.59 727 GLU B N 1
ATOM 12296 C CA . GLU B 1 727 ? -25.062 49.406 14.07 1 41.59 727 GLU B CA 1
ATOM 12297 C C . GLU B 1 727 ? -23.547 49.531 14.156 1 41.59 727 GLU B C 1
ATOM 12299 O O . GLU B 1 727 ? -22.953 49.188 15.18 1 41.59 727 GLU B O 1
ATOM 12304 N N . PRO B 1 728 ? -22.797 49.312 13.141 1 38.28 728 PRO B N 1
ATOM 12305 C CA . PRO B 1 728 ? -21.328 49.281 13.148 1 38.28 728 PRO B CA 1
ATOM 12306 C C . PRO B 1 728 ? -20.719 50.125 14.258 1 38.28 728 PRO B C 1
ATOM 12308 O O . PRO B 1 728 ? -19.609 50.656 14.109 1 38.28 728 PRO B O 1
ATOM 12311 N N . VAL B 1 729 ? -21.344 50.281 15.383 1 39.16 729 VAL B N 1
ATOM 12312 C CA . VAL B 1 729 ? -21 51.344 16.328 1 39.16 729 VAL B CA 1
ATOM 12313 C C . VAL B 1 729 ? -19.781 50.906 17.156 1 39.16 729 VAL B C 1
ATOM 12315 O O . VAL B 1 729 ? -19.703 49.781 17.594 1 39.16 729 VAL B O 1
ATOM 12318 N N . SER B 1 730 ? -18.688 51.625 17.234 1 39.47 730 SER B N 1
ATOM 12319 C CA . SER B 1 730 ? -17.328 51.656 17.781 1 39.47 730 SER B CA 1
ATOM 12320 C C . SER B 1 730 ? -17.328 51.375 19.281 1 39.47 730 SER B C 1
ATOM 12322 O O . SER B 1 730 ? -18.266 51.781 19.984 1 39.47 730 SER B O 1
ATOM 12324 N N . LYS B 1 731 ? -16.781 50.375 19.828 1 48.44 731 LYS B N 1
ATOM 12325 C CA . LYS B 1 731 ? -16.5 49.875 21.172 1 48.44 731 LYS B CA 1
ATOM 12326 C C . LYS B 1 731 ? -16.109 51.031 22.094 1 48.44 731 LYS B C 1
ATOM 12328 O O . LYS B 1 731 ? -15.477 50.781 23.141 1 48.44 731 LYS B O 1
ATOM 12333 N N . THR B 1 732 ? -16.312 52.25 21.844 1 46.84 732 THR B N 1
ATOM 12334 C CA . THR B 1 732 ? -15.844 53.406 22.625 1 46.84 732 THR B CA 1
ATOM 12335 C C . THR B 1 732 ? -16.797 53.688 23.781 1 46.84 732 THR B C 1
ATOM 12337 O O . THR B 1 732 ? -17.938 53.219 23.781 1 46.84 732 THR B O 1
ATOM 12340 N N . ALA B 1 733 ? -16.359 54.281 24.922 1 50.06 733 ALA B N 1
ATOM 12341 C CA . ALA B 1 733 ? -17.109 54.781 26.047 1 50.06 733 ALA B CA 1
ATOM 12342 C C . ALA B 1 733 ? -18.422 55.438 25.594 1 50.06 733 ALA B C 1
ATOM 12344 O O . ALA B 1 733 ? -19.422 55.406 26.297 1 50.06 733 ALA B O 1
ATOM 12345 N N . ILE B 1 734 ? -18.344 55.938 24.406 1 53.53 734 ILE B N 1
ATOM 12346 C CA . ILE B 1 734 ? -19.531 56.531 23.797 1 53.53 734 ILE B CA 1
ATOM 12347 C C . ILE B 1 734 ? -20.562 55.469 23.5 1 53.53 734 ILE B C 1
ATOM 12349 O O . ILE B 1 734 ? -21.766 55.688 23.672 1 53.53 734 ILE B O 1
ATOM 12353 N N . ALA B 1 735 ? -20.078 54.344 23.281 1 63.88 735 ALA B N 1
ATOM 12354 C CA . ALA B 1 735 ? -20.984 53.25 22.969 1 63.88 735 ALA B CA 1
ATOM 12355 C C . ALA B 1 735 ? -21.688 52.719 24.219 1 63.88 735 ALA B C 1
ATOM 12357 O O . ALA B 1 735 ? -22.875 52.406 24.188 1 63.88 735 ALA B O 1
ATOM 12358 N N . ASP B 1 736 ? -20.984 52.875 25.297 1 75.19 736 ASP B N 1
ATOM 12359 C CA . ASP B 1 736 ? -21.578 52.438 26.547 1 75.19 736 ASP B CA 1
ATOM 12360 C C . ASP B 1 736 ? -22.703 53.375 26.984 1 75.19 736 ASP B C 1
ATOM 12362 O O . ASP B 1 736 ? -23.734 52.938 27.469 1 75.19 736 ASP B O 1
ATOM 12366 N N . LYS B 1 737 ? -22.297 54.625 26.734 1 75.94 737 LYS B N 1
ATOM 12367 C CA . LYS B 1 737 ? -23.312 55.625 27.047 1 75.94 737 LYS B CA 1
ATOM 12368 C C . LYS B 1 737 ? -24.578 55.406 26.234 1 75.94 737 LYS B C 1
ATOM 12370 O O . LYS B 1 737 ? -25.688 55.5 26.766 1 75.94 737 LYS B O 1
ATOM 12375 N N . GLU B 1 738 ? -24.406 55.125 25.016 1 79.75 738 GLU B N 1
ATOM 12376 C CA . GLU B 1 738 ? -25.547 54.906 24.125 1 79.75 738 GLU B CA 1
ATOM 12377 C C . GLU B 1 738 ? -26.344 53.688 24.562 1 79.75 738 GLU B C 1
ATOM 12379 O O . GLU B 1 738 ? -27.578 53.656 24.438 1 79.75 738 GLU B O 1
ATOM 12384 N N . VAL B 1 739 ? -25.672 52.812 25.062 1 85.5 739 VAL B N 1
ATOM 12385 C CA . VAL B 1 739 ? -26.344 51.594 25.531 1 85.5 739 VAL B CA 1
ATOM 12386 C C . VAL B 1 739 ? -27.219 51.938 26.75 1 85.5 739 VAL B C 1
ATOM 12388 O O . VAL B 1 739 ? -28.359 51.469 26.844 1 85.5 739 VAL B O 1
ATOM 12391 N N . PHE B 1 740 ? -26.688 52.719 27.625 1 86.69 740 PHE B N 1
ATOM 12392 C CA . PHE B 1 740 ? -27.422 53.062 28.828 1 86.69 740 PHE B CA 1
ATOM 12393 C C . PHE B 1 740 ? -28.625 53.969 28.484 1 86.69 740 PHE B C 1
ATOM 12395 O O . PHE B 1 740 ? -29.688 53.844 29.094 1 86.69 740 PHE B O 1
ATOM 12402 N N . LEU B 1 741 ? -28.406 54.781 27.469 1 86.81 741 LEU B N 1
ATOM 12403 C CA . LEU B 1 741 ? -29.516 55.625 27.016 1 86.81 741 LEU B CA 1
ATOM 12404 C C . LEU B 1 741 ? -30.625 54.781 26.391 1 86.81 741 LEU B C 1
ATOM 12406 O O . LEU B 1 741 ? -31.797 55 26.656 1 86.81 741 LEU B O 1
ATOM 12410 N N . GLU B 1 742 ? -30.188 53.906 25.594 1 89.44 742 GLU B N 1
ATOM 12411 C CA . GLU B 1 742 ? -31.141 53 24.984 1 89.44 742 GLU B CA 1
ATOM 12412 C C . GLU B 1 742 ? -31.859 52.156 26.031 1 89.44 742 GLU B C 1
ATOM 12414 O O . GLU B 1 742 ? -33.062 51.906 25.922 1 89.44 742 GLU B O 1
ATOM 12419 N N . LEU B 1 743 ? -31.125 51.719 27.031 1 92.94 743 LEU B N 1
ATOM 12420 C CA . LEU B 1 743 ? -31.703 51 28.141 1 92.94 743 LEU B CA 1
ATOM 12421 C C . LEU B 1 743 ? -32.781 51.812 28.828 1 92.94 743 LEU B C 1
ATOM 12423 O O . LEU B 1 743 ? -33.875 51.281 29.109 1 92.94 743 LEU B O 1
ATOM 12427 N N . ALA B 1 744 ? -32.5 53.031 29.031 1 91.19 744 ALA B N 1
ATOM 12428 C CA . ALA B 1 744 ? -33.438 53.906 29.688 1 91.19 744 ALA B CA 1
ATOM 12429 C C . ALA B 1 744 ? -34.688 54.094 28.828 1 91.19 744 ALA B C 1
ATOM 12431 O O . ALA B 1 744 ? -35.812 54.094 29.344 1 91.19 744 ALA B O 1
ATOM 12432 N N . GLU B 1 745 ? -34.5 54.188 27.562 1 91.5 745 GLU B N 1
ATOM 12433 C CA . GLU B 1 745 ? -35.594 54.344 26.625 1 91.5 745 GLU B CA 1
ATOM 12434 C C . GLU B 1 745 ? -36.469 53.062 26.625 1 91.5 745 GLU B C 1
ATOM 12436 O O . GLU B 1 745 ? -37.688 53.156 26.609 1 91.5 745 GLU B O 1
ATOM 12441 N N . MET B 1 746 ? -35.844 52 26.641 1 93.31 746 MET B N 1
ATOM 12442 C CA . MET B 1 746 ? -36.562 50.719 26.641 1 93.31 746 MET B CA 1
ATOM 12443 C C . MET B 1 746 ? -37.375 50.531 27.906 1 93.31 746 MET B C 1
ATOM 12445 O O . MET B 1 746 ? -38.562 50.156 27.844 1 93.31 746 MET B O 1
ATOM 12449 N N . VAL B 1 747 ? -36.719 50.781 29.016 1 93.88 747 VAL B N 1
ATOM 12450 C CA . VAL B 1 747 ? -37.375 50.625 30.312 1 93.88 747 VAL B CA 1
ATOM 12451 C C . VAL B 1 747 ? -38.562 51.594 30.406 1 93.88 747 VAL B C 1
ATOM 12453 O O . VAL B 1 747 ? -39.594 51.25 30.984 1 93.88 747 VAL B O 1
ATOM 12456 N N . ASN B 1 748 ? -38.469 52.719 29.75 1 91.62 748 ASN B N 1
ATOM 12457 C CA . ASN B 1 748 ? -39.531 53.719 29.844 1 91.62 748 ASN B CA 1
ATOM 12458 C C . ASN B 1 748 ? -40.625 53.5 28.828 1 91.62 748 ASN B C 1
ATOM 12460 O O . ASN B 1 748 ? -41.656 54.156 28.875 1 91.62 748 ASN B O 1
ATOM 12464 N N . ASP B 1 749 ? -40.469 52.562 27.969 1 91.5 749 ASP B N 1
ATOM 12465 C CA . ASP B 1 749 ? -41.5 52.188 27 1 91.5 749 ASP B CA 1
ATOM 12466 C C . ASP B 1 749 ? -42.531 51.25 27.609 1 91.5 749 ASP B C 1
ATOM 12468 O O . ASP B 1 749 ? -42.219 50.062 27.844 1 91.5 749 ASP B O 1
ATOM 12472 N N . GLU B 1 750 ? -43.719 51.656 27.828 1 88.69 750 GLU B N 1
ATOM 12473 C CA . GLU B 1 750 ? -44.781 50.844 28.438 1 88.69 750 GLU B CA 1
ATOM 12474 C C . GLU B 1 750 ? -45.25 49.719 27.5 1 88.69 750 GLU B C 1
ATOM 12476 O O . GLU B 1 750 ? -45.812 48.719 27.953 1 88.69 750 GLU B O 1
ATOM 12481 N N . ASN B 1 751 ? -44.969 49.844 26.219 1 88 751 ASN B N 1
ATOM 12482 C CA . ASN B 1 751 ? -45.312 48.844 25.219 1 88 751 ASN B CA 1
ATOM 12483 C C . ASN B 1 751 ? -44.094 48.062 24.734 1 88 751 ASN B C 1
ATOM 12485 O O . ASN B 1 751 ? -44.062 47.625 23.594 1 88 751 ASN B O 1
ATOM 12489 N N . LEU B 1 752 ? -43.188 47.938 25.609 1 92.94 752 LEU B N 1
ATOM 12490 C CA . LEU B 1 752 ? -41.938 47.281 25.25 1 92.94 752 LEU B CA 1
ATOM 12491 C C . LEU B 1 752 ? -42.156 45.812 24.938 1 92.94 752 LEU B C 1
ATOM 12493 O O . LEU B 1 752 ? -42.844 45.094 25.688 1 92.94 752 LEU B O 1
ATOM 12497 N N . GLU B 1 753 ? -41.719 45.312 23.781 1 93.06 753 GLU B N 1
ATOM 12498 C CA . GLU B 1 753 ? -41.719 43.906 23.391 1 93.06 753 GLU B CA 1
ATOM 12499 C C . GLU B 1 753 ? -40.344 43.469 22.891 1 93.06 753 GLU B C 1
ATOM 12501 O O . GLU B 1 753 ? -39.844 44 21.875 1 93.06 753 GLU B O 1
ATOM 12506 N N . ILE B 1 754 ? -39.719 42.625 23.594 1 93.56 754 ILE B N 1
ATOM 12507 C CA . ILE B 1 754 ? -38.406 42.094 23.234 1 93.56 754 ILE B CA 1
ATOM 12508 C C . ILE B 1 754 ? -38.469 40.594 23.125 1 93.56 754 ILE B C 1
ATOM 12510 O O . ILE B 1 754 ? -39.094 39.906 23.953 1 93.56 754 ILE B O 1
ATOM 12514 N N . PHE B 1 755 ? -37.938 39.969 22.125 1 92.31 755 PHE B N 1
ATOM 12515 C CA . PHE B 1 755 ? -37.781 38.531 21.984 1 92.31 755 PHE B CA 1
ATOM 12516 C C . PHE B 1 755 ? -36.562 38.219 21.156 1 92.31 755 PHE B C 1
ATOM 12518 O O . PHE B 1 755 ? -36.031 39.062 20.453 1 92.31 755 PHE B O 1
ATOM 12525 N N . TRP B 1 756 ? -35.938 37 21.297 1 91.44 756 TRP B N 1
ATOM 12526 C CA . TRP B 1 756 ? -34.75 36.531 20.594 1 91.44 756 TRP B CA 1
ATOM 12527 C C . TRP B 1 756 ? -35.031 35.219 19.859 1 91.44 756 TRP B C 1
ATOM 12529 O O . TRP B 1 756 ? -35.781 34.375 20.344 1 91.44 756 TRP B O 1
ATOM 12539 N N . ASN B 1 757 ? -34.562 35.031 18.641 1 85.69 757 ASN B N 1
ATOM 12540 C CA . ASN B 1 757 ? -34.625 33.781 17.891 1 85.69 757 ASN B CA 1
ATOM 12541 C C . ASN B 1 757 ? -33.312 33.031 17.938 1 85.69 757 ASN B C 1
ATOM 12543 O O . ASN B 1 757 ? -32.656 32.844 16.906 1 85.69 757 ASN B O 1
ATOM 12547 N N . GLU B 1 758 ? -32.875 32.719 19.078 1 85.19 758 GLU B N 1
ATOM 12548 C CA . GLU B 1 758 ? -31.578 32.094 19.203 1 85.19 758 GLU B CA 1
ATOM 12549 C C . GLU B 1 758 ? -31.703 30.609 19.469 1 85.19 758 GLU B C 1
ATOM 12551 O O . GLU B 1 758 ? -31.141 29.797 18.719 1 85.19 758 GLU B O 1
ATOM 12556 N N . PHE B 1 759 ? -32.438 30.203 20.547 1 90.06 759 PHE B N 1
ATOM 12557 C CA . PHE B 1 759 ? -32.562 28.797 20.922 1 90.06 759 PHE B CA 1
ATOM 12558 C C . PHE B 1 759 ? -33.844 28.188 20.375 1 90.06 759 PHE B C 1
ATOM 12560 O O . PHE B 1 759 ? -33.938 26.969 20.25 1 90.06 759 PHE B O 1
ATOM 12567 N N . TYR B 1 760 ? -34.812 29.047 20.188 1 87.19 760 TYR B N 1
ATOM 12568 C CA . TYR B 1 760 ? -36.062 28.656 19.547 1 87.19 760 TYR B CA 1
ATOM 12569 C C . TYR B 1 760 ? -36.625 29.797 18.688 1 87.19 760 TYR B C 1
ATOM 12571 O O . TYR B 1 760 ? -36.25 30.953 18.859 1 87.19 760 TYR B O 1
ATOM 12579 N N . LEU B 1 761 ? -37.469 29.438 17.672 1 84.81 761 LEU B N 1
ATOM 12580 C CA . LEU B 1 761 ? -38.156 30.438 16.859 1 84.81 761 LEU B CA 1
ATOM 12581 C C . LEU B 1 761 ? -39.469 30.844 17.5 1 84.81 761 LEU B C 1
ATOM 12583 O O . LEU B 1 761 ? -40.344 30 17.781 1 84.81 761 LEU B O 1
ATOM 12587 N N . SER B 1 762 ? -39.531 32.156 17.797 1 84.88 762 SER B N 1
ATOM 12588 C CA . SER B 1 762 ? -40.719 32.688 18.469 1 84.88 762 SER B CA 1
ATOM 12589 C C . SER B 1 762 ? -41.969 32.375 17.672 1 84.88 762 SER B C 1
ATOM 12591 O O . SER B 1 762 ? -43.031 32.188 18.25 1 84.88 762 SER B O 1
ATOM 12593 N N . SER B 1 763 ? -41.844 32.219 16.344 1 82.19 763 SER B N 1
ATOM 12594 C CA . SER B 1 763 ? -42.969 31.922 15.477 1 82.19 763 SER B CA 1
ATOM 12595 C C . SER B 1 763 ? -43.5 30.5 15.688 1 82.19 763 SER B C 1
ATOM 12597 O O . SER B 1 763 ? -44.688 30.219 15.484 1 82.19 763 SER B O 1
ATOM 12599 N N . SER B 1 764 ? -42.656 29.656 16.141 1 83.31 764 SER B N 1
ATOM 12600 C CA . SER B 1 764 ? -43 28.266 16.344 1 83.31 764 SER B CA 1
ATOM 12601 C C . SER B 1 764 ? -43.781 28.094 17.656 1 83.31 764 SER B C 1
ATOM 12603 O O . SER B 1 764 ? -44.406 27.062 17.875 1 83.31 764 SER B O 1
ATOM 12605 N N . TYR B 1 765 ? -43.75 29.109 18.484 1 88.19 765 TYR B N 1
ATOM 12606 C CA . TYR B 1 765 ? -44.469 29.078 19.75 1 88.19 765 TYR B CA 1
ATOM 12607 C C . TYR B 1 765 ? -45.312 30.328 19.938 1 88.19 765 TYR B C 1
ATOM 12609 O O . TYR B 1 765 ? -44.938 31.234 20.688 1 88.19 765 TYR B O 1
ATOM 12617 N N . PRO B 1 766 ? -46.5 30.328 19.328 1 87 766 PRO B N 1
ATOM 12618 C CA . PRO B 1 766 ? -47.344 31.531 19.375 1 87 766 PRO B CA 1
ATOM 12619 C C . PRO B 1 766 ? -47.875 31.828 20.781 1 87 766 PRO B C 1
ATOM 12621 O O . PRO B 1 766 ? -48.25 30.906 21.516 1 87 766 PRO B O 1
ATOM 12624 N N . ARG B 1 767 ? -47.938 33.094 21.219 1 88.62 767 ARG B N 1
ATOM 12625 C CA . ARG B 1 767 ? -48.25 33.531 22.562 1 88.62 767 ARG B CA 1
ATOM 12626 C C . ARG B 1 767 ? -49.688 33.219 22.922 1 88.62 767 ARG B C 1
ATOM 12628 O O . ARG B 1 767 ? -50.031 33.062 24.109 1 88.62 767 ARG B O 1
ATOM 12635 N N . GLU B 1 768 ? -50.531 33.062 21.938 1 86.44 768 GLU B N 1
ATOM 12636 C CA . GLU B 1 768 ? -51.938 32.781 22.141 1 86.44 768 GLU B CA 1
ATOM 12637 C C . GLU B 1 768 ? -52.156 31.406 22.75 1 86.44 768 GLU B C 1
ATOM 12639 O O . GLU B 1 768 ? -53.188 31.125 23.375 1 86.44 768 GLU B O 1
ATOM 12644 N N . LEU B 1 769 ? -51.188 30.625 22.547 1 86.19 769 LEU B N 1
ATOM 12645 C CA . LEU B 1 769 ? -51.312 29.234 22.969 1 86.19 769 LEU B CA 1
ATOM 12646 C C . LEU B 1 769 ? -50.688 29.047 24.359 1 86.19 769 LEU B C 1
ATOM 12648 O O . LEU B 1 769 ? -50.75 27.938 24.906 1 86.19 769 LEU B O 1
ATOM 12652 N N . PHE B 1 770 ? -50.188 30.125 24.922 1 91 770 PHE B N 1
ATOM 12653 C CA . PHE B 1 770 ? -49.5 29.984 26.203 1 91 770 PHE B CA 1
ATOM 12654 C C . PHE B 1 770 ? -50.5 29.828 27.344 1 91 770 PHE B C 1
ATOM 12656 O O . PHE B 1 770 ? -51.562 30.422 27.312 1 91 770 PHE B O 1
ATOM 12663 N N . PRO B 1 771 ? -50.188 28.969 28.281 1 88.19 771 PRO B N 1
ATOM 12664 C CA . PRO B 1 771 ? -51.094 28.766 29.406 1 88.19 771 PRO B CA 1
ATOM 12665 C C . PRO B 1 771 ? -51.375 30.062 30.172 1 88.19 771 PRO B C 1
ATOM 12667 O O . PRO B 1 771 ? -52.5 30.297 30.625 1 88.19 771 PRO B O 1
ATOM 12670 N N . ILE B 1 772 ? -50.312 30.906 30.328 1 87.88 772 ILE B N 1
ATOM 12671 C CA . ILE B 1 772 ? -50.438 32.188 30.969 1 87.88 772 ILE B CA 1
ATOM 12672 C C . ILE B 1 772 ? -50.219 33.312 29.953 1 87.88 772 ILE B C 1
ATOM 12674 O O . ILE B 1 772 ? -49.188 33.344 29.266 1 87.88 772 ILE B O 1
ATOM 12678 N N . GLY B 1 773 ? -51.188 34.188 29.859 1 88 773 GLY B N 1
ATOM 12679 C CA . GLY B 1 773 ? -51.094 35.281 28.906 1 88 773 GLY B CA 1
ATOM 12680 C C . GLY B 1 773 ? -50 36.281 29.234 1 88 773 GLY B C 1
ATOM 12681 O O . GLY B 1 773 ? -49.75 36.562 30.406 1 88 773 GLY B O 1
ATOM 12682 N N . PHE B 1 774 ? -49.375 36.812 28.25 1 91.31 774 PHE B N 1
ATOM 12683 C CA . PHE B 1 774 ? -48.312 37.781 28.422 1 91.31 774 PHE B CA 1
ATOM 12684 C C . PHE B 1 774 ? -48.906 39.188 28.609 1 91.31 774 PHE B C 1
ATOM 12686 O O . PHE B 1 774 ? -49.812 39.562 27.891 1 91.31 774 PHE B O 1
ATOM 12693 N N . GLU B 1 775 ? -48.5 39.844 29.578 1 90.62 775 GLU B N 1
ATOM 12694 C CA . GLU B 1 775 ? -48.844 41.25 29.797 1 90.62 775 GLU B CA 1
ATOM 12695 C C . GLU B 1 775 ? -47.688 42.156 29.484 1 90.62 775 GLU B C 1
ATOM 12697 O O . GLU B 1 775 ? -46.531 41.781 29.641 1 90.62 775 GLU B O 1
ATOM 12702 N N . LEU B 1 776 ? -48 43.281 29.062 1 90.88 776 LEU B N 1
ATOM 12703 C CA . LEU B 1 776 ? -46.938 44.25 28.75 1 90.88 776 LEU B CA 1
ATOM 12704 C C . LEU B 1 776 ? -46.344 44.844 30.031 1 90.88 776 LEU B C 1
ATOM 12706 O O . LEU B 1 776 ? -47.062 45.031 31.016 1 90.88 776 LEU B O 1
ATOM 12710 N N . PRO B 1 777 ? -45.094 45.094 30 1 91.88 777 PRO B N 1
ATOM 12711 C CA . PRO B 1 777 ? -44.062 44.906 28.953 1 91.88 777 PRO B CA 1
ATOM 12712 C C . PRO B 1 777 ? -43.688 43.438 28.797 1 91.88 777 PRO B C 1
ATOM 12714 O O . PRO B 1 777 ? -43.781 42.656 29.75 1 91.88 777 PRO B O 1
ATOM 12717 N N . ILE B 1 778 ? -43.344 43.125 27.578 1 94.19 778 ILE B N 1
ATOM 12718 C CA . ILE B 1 778 ? -43.062 41.75 27.266 1 94.19 778 ILE B CA 1
ATOM 12719 C C . ILE B 1 778 ? -41.562 41.594 27 1 94.19 778 ILE B C 1
ATOM 12721 O O . ILE B 1 778 ? -41.031 42.188 26.078 1 94.19 778 ILE B O 1
ATOM 12725 N N . ILE B 1 779 ? -40.906 40.844 27.797 1 95.06 779 ILE B N 1
ATOM 12726 C CA . ILE B 1 779 ? -39.562 40.375 27.562 1 95.06 779 ILE B CA 1
ATOM 12727 C C . ILE B 1 779 ? -39.531 38.844 27.562 1 95.06 779 ILE B C 1
ATOM 12729 O O . ILE B 1 779 ? -39.406 38.219 28.609 1 95.06 779 ILE B O 1
ATOM 12733 N N . GLN B 1 780 ? -39.688 38.406 26.406 1 94.62 780 GLN B N 1
ATOM 12734 C CA . GLN B 1 780 ? -39.812 36.938 26.281 1 94.62 780 GLN B CA 1
ATOM 12735 C C . GLN B 1 780 ? -38.469 36.25 26.531 1 94.62 780 GLN B C 1
ATOM 12737 O O . GLN B 1 780 ? -37.469 36.594 25.922 1 94.62 780 GLN B O 1
ATOM 12742 N N . ASP B 1 781 ? -38.406 35.312 27.391 1 94.44 781 ASP B N 1
ATOM 12743 C CA . ASP B 1 781 ? -37.219 34.531 27.766 1 94.44 781 ASP B CA 1
ATOM 12744 C C . ASP B 1 781 ? -36.656 33.812 26.547 1 94.44 781 ASP B C 1
ATOM 12746 O O . ASP B 1 781 ? -37.344 33.031 25.906 1 94.44 781 ASP B O 1
ATOM 12750 N N . PRO B 1 782 ? -35.469 34.125 26.156 1 94.25 782 PRO B N 1
ATOM 12751 C CA . PRO B 1 782 ? -34.844 33.438 25.031 1 94.25 782 PRO B CA 1
ATOM 12752 C C . PRO B 1 782 ? -34.688 31.922 25.266 1 94.25 782 PRO B C 1
ATOM 12754 O O . PRO B 1 782 ? -34.5 31.156 24.328 1 94.25 782 PRO B O 1
ATOM 12757 N N . ALA B 1 783 ? -34.719 31.484 26.516 1 94.69 783 ALA B N 1
ATOM 12758 C CA . ALA B 1 783 ? -34.5 30.078 26.859 1 94.69 783 ALA B CA 1
ATOM 12759 C C . ALA B 1 783 ? -35.812 29.328 27.062 1 94.69 783 ALA B C 1
ATOM 12761 O O . ALA B 1 783 ? -35.812 28.094 27.031 1 94.69 783 ALA B O 1
ATOM 12762 N N . MET B 1 784 ? -36.906 30.016 27.312 1 94.5 784 MET B N 1
ATOM 12763 C CA . MET B 1 784 ? -38.188 29.422 27.609 1 94.5 784 MET B CA 1
ATOM 12764 C C . MET B 1 784 ? -39.312 30.219 26.938 1 94.5 784 MET B C 1
ATOM 12766 O O . MET B 1 784 ? -39.719 31.281 27.422 1 94.5 784 MET B O 1
ATOM 12770 N N . PRO B 1 785 ? -39.938 29.656 25.938 1 93.38 785 PRO B N 1
ATOM 12771 C CA . PRO B 1 785 ? -40.906 30.406 25.156 1 93.38 785 PRO B CA 1
ATOM 12772 C C . PRO B 1 785 ? -42.094 30.875 26 1 93.38 785 PRO B C 1
ATOM 12774 O O . PRO B 1 785 ? -42.656 31.953 25.766 1 93.38 785 PRO B O 1
ATOM 12777 N N . THR B 1 786 ? -42.469 30.172 27.047 1 93.38 786 THR B N 1
ATOM 12778 C CA . THR B 1 786 ? -43.688 30.453 27.797 1 93.38 786 THR B CA 1
ATOM 12779 C C . THR B 1 786 ? -43.406 31.391 28.969 1 93.38 786 THR B C 1
ATOM 12781 O O . THR B 1 786 ? -44.281 31.641 29.797 1 93.38 786 THR B O 1
ATOM 12784 N N . HIS B 1 787 ? -42.219 31.953 29.047 1 94 787 HIS B N 1
ATOM 12785 C CA . HIS B 1 787 ? -41.812 32.75 30.188 1 94 787 HIS B CA 1
ATOM 12786 C C . HIS B 1 787 ? -41.688 34.219 29.812 1 94 787 HIS B C 1
ATOM 12788 O O . HIS B 1 787 ? -40.844 34.562 28.953 1 94 787 HIS B O 1
ATOM 12794 N N . ASN B 1 788 ? -42.5 35.062 30.391 1 94.31 788 ASN B N 1
ATOM 12795 C CA . ASN B 1 788 ? -42.344 36.5 30.281 1 94.31 788 ASN B CA 1
ATOM 12796 C C . ASN B 1 788 ? -41.562 37.062 31.469 1 94.31 788 ASN B C 1
ATOM 12798 O O . ASN B 1 788 ? -42.094 37.281 32.531 1 94.31 788 ASN B O 1
ATOM 12802 N N . VAL B 1 789 ? -40.312 37.406 31.25 1 95.25 789 VAL B N 1
ATOM 12803 C CA . VAL B 1 789 ? -39.438 37.875 32.312 1 95.25 789 VAL B CA 1
ATOM 12804 C C . VAL B 1 789 ? -39.844 39.281 32.75 1 95.25 789 VAL B C 1
ATOM 12806 O O . VAL B 1 789 ? -39.594 39.688 33.875 1 95.25 789 VAL B O 1
ATOM 12809 N N . GLY B 1 790 ? -40.531 40 31.875 1 93.81 790 GLY B N 1
ATOM 12810 C CA . GLY B 1 790 ? -41.031 41.312 32.219 1 93.81 790 GLY B CA 1
ATOM 12811 C C . GLY B 1 790 ? -42 41.312 33.375 1 93.81 790 GLY B C 1
ATOM 12812 O O . GLY B 1 790 ? -42.062 42.281 34.125 1 93.81 790 GLY B O 1
ATOM 12813 N N . SER B 1 791 ? -42.781 40.281 33.469 1 91.62 791 SER B N 1
ATOM 12814 C CA . SER B 1 791 ? -43.781 40.156 34.5 1 91.62 791 SER B CA 1
ATOM 12815 C C . SER B 1 791 ? -43.219 39.438 35.719 1 91.62 791 SER B C 1
ATOM 12817 O O . SER B 1 791 ? -43.5 39.812 36.875 1 91.62 791 SER B O 1
ATOM 12819 N N . SER B 1 792 ? -42.438 38.469 35.5 1 89.62 792 SER B N 1
ATOM 12820 C CA . SER B 1 792 ? -41.906 37.656 36.594 1 89.62 792 SER B CA 1
ATOM 12821 C C . SER B 1 792 ? -40.75 38.375 37.281 1 89.62 792 SER B C 1
ATOM 12823 O O . SER B 1 792 ? -40.531 38.219 38.5 1 89.62 792 SER B O 1
ATOM 12825 N N . GLY B 1 793 ? -39.969 39.125 36.594 1 89.75 793 GLY B N 1
ATOM 12826 C CA . GLY B 1 793 ? -38.781 39.781 37.094 1 89.75 793 GLY B CA 1
ATOM 12827 C C . GLY B 1 793 ? -39.062 41.094 37.812 1 89.75 793 GLY B C 1
ATOM 12828 O O . GLY B 1 793 ? -38.25 41.562 38.594 1 89.75 793 GLY B O 1
ATOM 12829 N N . LEU B 1 794 ? -40.125 41.656 37.438 1 91.38 794 LEU B N 1
ATOM 12830 C CA . LEU B 1 794 ? -40.5 42.938 38.031 1 91.38 794 LEU B CA 1
ATOM 12831 C C . LEU B 1 794 ? -42 43.125 38.031 1 91.38 794 LEU B C 1
ATOM 12833 O O . LEU B 1 794 ? -42.625 43.156 36.969 1 91.38 794 LEU B O 1
ATOM 12837 N N . GLN B 1 795 ? -42.625 43.219 39.219 1 88.12 795 GLN B N 1
ATOM 12838 C CA . GLN B 1 795 ? -44.062 43.375 39.344 1 88.12 795 GLN B CA 1
ATOM 12839 C C . GLN B 1 795 ? -44.5 44.812 39.125 1 88.12 795 GLN B C 1
ATOM 12841 O O . GLN B 1 795 ? -45.5 45.094 38.438 1 88.12 795 GLN B O 1
ATOM 12846 N N . ASP B 1 796 ? -43.75 45.719 39.75 1 89.56 796 ASP B N 1
ATOM 12847 C CA . ASP B 1 796 ? -44.062 47.156 39.656 1 89.56 796 ASP B CA 1
ATOM 12848 C C . ASP B 1 796 ? -42.906 47.906 38.969 1 89.56 796 ASP B C 1
ATOM 12850 O O . ASP B 1 796 ? -41.844 48.094 39.562 1 89.56 796 ASP B O 1
ATOM 12854 N N . TRP B 1 797 ? -43.156 48.406 37.812 1 93.62 797 TRP B N 1
ATOM 12855 C CA . TRP B 1 797 ? -42.125 49.031 36.969 1 93.62 797 TRP B CA 1
ATOM 12856 C C . TRP B 1 797 ? -41.969 50.5 37.281 1 93.62 797 TRP B C 1
ATOM 12858 O O . TRP B 1 797 ? -41.062 51.156 36.781 1 93.62 797 TRP B O 1
ATOM 12868 N N . THR B 1 798 ? -42.781 51.031 38.062 1 90.25 798 THR B N 1
ATOM 12869 C CA . THR B 1 798 ? -42.906 52.469 38.25 1 90.25 798 THR B CA 1
ATOM 12870 C C . THR B 1 798 ? -41.594 53.062 38.781 1 90.25 798 THR B C 1
ATOM 12872 O O . THR B 1 798 ? -41.031 54 38.219 1 90.25 798 THR B O 1
ATOM 12875 N N . GLN B 1 799 ? -41.219 52.531 39.875 1 92.31 799 GLN B N 1
ATOM 12876 C CA . GLN B 1 799 ? -40 53.062 40.5 1 92.31 799 GLN B CA 1
ATOM 12877 C C . GLN B 1 799 ? -38.781 52.844 39.594 1 92.31 799 GLN B C 1
ATOM 12879 O O . GLN B 1 799 ? -37.906 53.688 39.5 1 92.31 799 GLN B O 1
ATOM 12884 N N . PHE B 1 800 ? -38.75 51.688 39 1 94.19 800 PHE B N 1
ATOM 12885 C CA . PHE B 1 800 ? -37.656 51.375 38.125 1 94.19 800 PHE B CA 1
ATOM 12886 C C . PHE B 1 800 ? -37.531 52.406 37 1 94.19 800 PHE B C 1
ATOM 12888 O O . PHE B 1 800 ? -36.438 52.906 36.688 1 94.19 800 PHE B O 1
ATOM 12895 N N . ARG B 1 801 ? -38.625 52.781 36.375 1 93.56 801 ARG B N 1
ATOM 12896 C CA . ARG B 1 801 ? -38.688 53.781 35.312 1 93.56 801 ARG B CA 1
ATOM 12897 C C . ARG B 1 801 ? -38.188 55.125 35.781 1 93.56 801 ARG B C 1
ATOM 12899 O O . ARG B 1 801 ? -37.406 55.812 35.094 1 93.56 801 ARG B O 1
ATOM 12906 N N . GLN B 1 802 ? -38.469 55.438 36.969 1 89.38 802 GLN B N 1
ATOM 12907 C CA . GLN B 1 802 ? -38.094 56.75 37.5 1 89.38 802 GLN B CA 1
ATOM 12908 C C . GLN B 1 802 ? -36.594 56.75 37.844 1 89.38 802 GLN B C 1
ATOM 12910 O O . GLN B 1 802 ? -35.875 57.719 37.469 1 89.38 802 GLN B O 1
ATOM 12915 N N . GLU B 1 803 ? -36.188 55.75 38.5 1 90.31 803 GLU B N 1
ATOM 12916 C CA . GLU B 1 803 ? -34.812 55.719 38.969 1 90.31 803 GLU B CA 1
ATOM 12917 C C . GLU B 1 803 ? -33.812 55.625 37.812 1 90.31 803 GLU B C 1
ATOM 12919 O O . GLU B 1 803 ? -32.719 56.188 37.875 1 90.31 803 GLU B O 1
ATOM 12924 N N . ILE B 1 804 ? -34.188 54.969 36.812 1 91.5 804 ILE B N 1
ATOM 12925 C CA . ILE B 1 804 ? -33.25 54.781 35.688 1 91.5 804 ILE B CA 1
ATOM 12926 C C . ILE B 1 804 ? -33.062 56.094 34.969 1 91.5 804 ILE B C 1
ATOM 12928 O O . ILE B 1 804 ? -31.953 56.406 34.5 1 91.5 804 ILE B O 1
ATOM 12932 N N . ILE B 1 805 ? -34.031 56.844 34.75 1 84.88 805 ILE B N 1
ATOM 12933 C CA . ILE B 1 805 ? -33.938 58.156 34.125 1 84.88 805 ILE B CA 1
ATOM 12934 C C . ILE B 1 805 ? -33.031 59.062 34.906 1 84.88 805 ILE B C 1
ATOM 12936 O O . ILE B 1 805 ? -32.156 59.75 34.344 1 84.88 805 ILE B O 1
ATOM 12940 N N . LYS B 1 806 ? -33.219 59.031 36.219 1 83.12 806 LYS B N 1
ATOM 12941 C CA . LYS B 1 806 ? -32.344 59.812 37.094 1 83.12 806 LYS B CA 1
ATOM 12942 C C . LYS B 1 806 ? -30.891 59.406 36.938 1 83.12 806 LYS B C 1
ATOM 12944 O O . LYS B 1 806 ? -30 60.25 36.906 1 83.12 806 LYS B O 1
ATOM 12949 N N . TRP B 1 807 ? -30.75 58.188 36.875 1 85 807 TRP B N 1
ATOM 12950 C CA . TRP B 1 807 ? -29.406 57.625 36.781 1 85 807 TRP B CA 1
ATOM 12951 C C . TRP B 1 807 ? -28.719 58.031 35.5 1 85 807 TRP B C 1
ATOM 12953 O O . TRP B 1 807 ? -27.562 58.5 35.5 1 85 807 TRP B O 1
ATOM 12963 N N . VAL B 1 808 ? -29.438 57.938 34.438 1 81.44 808 VAL B N 1
ATOM 12964 C CA . VAL B 1 808 ? -28.859 58.25 33.125 1 81.44 808 VAL B CA 1
ATOM 12965 C C . VAL B 1 808 ? -28.625 59.75 33.031 1 81.44 808 VAL B C 1
ATOM 12967 O O . VAL B 1 808 ? -27.609 60.188 32.438 1 81.44 808 VAL B O 1
ATOM 12970 N N . GLN B 1 809 ? -29.422 60.5 33.594 1 74.94 809 GLN B N 1
ATOM 12971 C CA . GLN B 1 809 ? -29.25 61.938 33.625 1 74.94 809 GLN B CA 1
ATOM 12972 C C . GLN B 1 809 ? -28.016 62.312 34.438 1 74.94 809 GLN B C 1
ATOM 12974 O O . GLN B 1 809 ? -27.25 63.219 34.031 1 74.94 809 GLN B O 1
ATOM 12979 N N . MET B 1 810 ? -27.859 61.688 35.531 1 72.81 810 MET B N 1
ATOM 12980 C CA . MET B 1 810 ? -26.703 61.938 36.375 1 72.81 810 MET B CA 1
ATOM 12981 C C . MET B 1 810 ? -25.406 61.562 35.656 1 72.81 810 MET B C 1
ATOM 12983 O O . MET B 1 810 ? -24.406 62.281 35.812 1 72.81 810 MET B O 1
ATOM 12987 N N . MET B 1 811 ? -25.5 60.625 34.875 1 71.44 811 MET B N 1
ATOM 12988 C CA . MET B 1 811 ? -24.312 60.219 34.125 1 71.44 811 MET B CA 1
ATOM 12989 C C . MET B 1 811 ? -24.031 61.219 32.969 1 71.44 811 MET B C 1
ATOM 12991 O O . MET B 1 811 ? -22.859 61.5 32.688 1 71.44 811 MET B O 1
#